Protein 4XC8 (pdb70)

InterPro domains:
  IPR006098 Methylmalonyl-CoA mutase, alpha chain, catalytic [TIGR00641] (725-1092)
  IPR006099 Methylmalonyl-CoA mutase, alpha/beta chain, catalytic [PF01642] (570-701)
  IPR006099 Methylmalonyl-CoA mutase, alpha/beta chain, catalytic [PF01642] (723-1087)
  IPR006158 Cobalamin (vitamin B12)-binding domain [PF02310] (28-132)
  IPR006158 Cobalamin (vitamin B12)-binding domain [PS51332] (26-156)
  IPR006159 Methylmalonyl-CoA mutase, C-terminal [TIGR00640] (26-139)
  IPR016176 Cobalamin (vitamin B12)-dependent enzyme, catalytic [SSF51703] (511-1089)
  IPR027417 P-loop containing nucleoside triphosphate hydrolase [G3DSA:3.40.50.300] (208-414)
  IPR027417 P-loop containing nucleoside triphosphate hydrolase [SSF52540] (167-417)
  IPR033669 Fused isobutyryl-CoA mutase [MF_02050] (26-1093)
  IPR036724 Cobalamin-binding domain superfamily [SSF52242] (23-158)
  IPR052040 GTPase and isobutyryl-CoA mutase domain-containing protein [PTHR43087] (148-1093)
  IPR053439 Isobutyryl-CoA Mutase/GTPase Domain-Containing Protein [NF045497] (25-1093)

CATH classification: 3.40.50.300

B-factor: mean 94.54, std 24.68, range [50.91, 267.89]

Sequence (2118 aa):
GPANKVRFVTAASLFDGHDASINIMRRILQSQGCEVIHLGHNRSVQEVVTAALQEDVQGIAISSYQGGHVEYFKYMIDLLREHGGEHIQVFGGGGGVIVPDEIRELQAYGVARIYSPEDGQRMGLAGMITDMAQRCDIDLTRYAPTTLDTVVAGDRRALAQLITALENGKADPELVSALHAQAKAAAVPVLGITGTGGAGKSSLTDELIRRFRLDQDDALSIAVISIDPSRRKSGGALLGDRIRMNAINHPNIFMRSLATREAGSEISQALPDVIAACKAARFDLVIVETSGIGQGDAAIVPHVDLSLYVMTPEFGAASQLEKIDMLDFADFVAINKFDRKGAQDAWRDVAKQVQRNREQWHSRAEDMPVYGTQASRFNDDGVTMLYQGLVGALGARGMSLKPGTLPNLEGRISTGQNVIVPPARSRYLAELADTVRAYHRRVVAQSKLARERQQLRAAHDMLQGAGHESAALETLASERDVSLGAVERKLLAMWPQMQQAYSGDEYVEIRTGLISTTLSGTKIRKVVLPRFEDEGEILKWLMRENVPGSFPYTAGVFAFKREGEDPTRMFAGEGDAFRTNRRFKLVSEGMEAKRLSTAFDSVTLYGEDPHERPDIYGKVGNSGVSIATLEDMKVLYDGFDLTNPSTSVSMTINGPAPTILAMFMNTAIDQQIDRFRADNGRDPTADEEAKIRAWVLQNVRGTVQADILKEDQGQNTCIFSTEFSLKVMGDIQEYFVHHQVRNFYSVSISGYHIAEAGANPISQLAFTLANGFTYVEAYLARGMHIDDFAPNLSFFFSNGMDPEYSVLGRVARRIWAVTMRDKYGANDRSQKLKYHIQTSGRSLHAQEIDFNDIRTTLQALIAIYDNCNSLHTNAYDEAITTPTAESVRRALAIQLIINREWGVAKCENPNQGSFLIEELTDLVEEAVLQEFERIAERGGVLGAMETGYQRGKIQEESLYYEQLKHDGTLPIIGVNTFRNPNGDPRSSEDEKQSQLHRLTEFHGAHQADAEAMLARLRQAVIDNRNVFAVLMDAVRVCSLGQITHALFEVGGQYRRNMGPANKVRFVTAASLFDGHDASINIMRRILQSQGCEVIHLGHNRSVQEVVTAALQEDVQGIAISSYQGGHVEYFKYMIDLLREHGGEHIQVFGGGGGVIVPDEIRELQAYGVARIYSPEDGQRMGLAGMITDMAQRCDIDLTRYAPTTLDTVVAGDRRALAQLITALENGKADPELVSALHAQAKAAAVPVLGITGTGGAGKSSLTDELIRRFRLDQDDALSIAVISIDPSRRKSGGALLGDRIRMNAINHPNIFMRSLATREAGSEISQALPDVIAACKAARFDLVIVETSGIGQGDAAIVPHVDLSLYVMTPEFGAASQLEKIDMLDFADFVAINKFDRKGAQDAWRDVAKQVQRNREQWHSRAEDMPVYGTQASRFNDDGVTMLYQGLVGALGARGMSLKPGTLPNLEGRISTGQNVIVPPARSRYLAELADTVRAYHRRVVAQSKLARERQQLRAAHDMLQGAGHESAALETLASERDVSLGAVERKLLAMWPQMQQAYSGDEYVVIRTGLISTTLSGTKIRKVVLPRFEDEGEILKWLMRENVPGSFPYTAGVFAFKREGEDPTRMFAGEGDAFRTNRRFKLVSEGMEAKRLSTAFDSVTLYGEDPHERPDIYGKVGNSGVSIATLEDMKVLYDGFDLTNPSTSVSMTINGPAPTILAMFMNTAIDQQIDRFRADNGRDPTADEEAKIRAWVLQNVRGTVQADILKEDQGQNTCIFSTEFSLKVMGDIQEYFVHHQVRNFYSVSISGYHIAEAGANPISQLAFTLANGFTYVEAYLARGMHIDDFAPNLSFFFSNGMDPEYSVLGRVARRIWAVTMRDKYGANDRSQKLKYHIQTSGRSLHAQEIDFNDIRTTLQALIAIYDNCNSLHTNAYDEAITTPTAESVRRALAIQLIINREWGVAKCENPNQGSFLIEELTDLVEEAVLQEFERIAERGGVLGAMETGYQRGKIQEESLYYEQLKHDGTLPIIGVNTFRNPNGDPLARSSEDEKQSQLHRLTEFHGAHQADAEAMLARLRQAVIDNRNVFAVLMDAVRVCSLGQITHALFEVGGQYRRNM

GO terms:
  GO:0000287 magnesium ion binding (F, IDA)
  GO:0005525 GTP binding (F, IDA)
  GO:0003924 GTPase activity (F, IDA)
  GO:0031419 cobalamin binding (F, IDA)
  GO:0034784 pivalyl-CoA mutase activity (F, IDA)
  GO:0006637 acyl-CoA metabolic process (P, IDA)
  GO:0047727 isobutyryl-CoA mutase activity (F, IDA)

Solvent-accessible surface area: 76424 Å² total; per-residue (Å²): 98,42,95,46,38,0,6,0,0,0,0,0,0,13,14,3,18,38,38,96,52,13,64,70,21,18,148,22,0,21,62,44,11,0,6,0,0,11,5,5,17,29,12,12,0,70,46,0,4,42,2,0,20,22,0,1,0,6,0,0,14,2,8,6,92,23,7,8,12,20,60,0,1,57,48,0,6,65,28,2,130,127,89,28,0,106,28,8,43,0,2,6,23,35,10,70,37,13,74,87,92,44,18,154,79,0,62,90,76,31,4,32,42,2,9,13,68,133,16,22,100,169,54,26,95,54,24,20,10,48,33,10,5,124,96,0,37,58,60,5,24,89,107,14,25,115,70,21,107,60,0,53,88,32,70,60,34,8,0,0,18,0,0,8,4,10,16,62,66,62,21,85,108,72,23,32,70,48,1,68,64,73,3,80,86,40,74,20,5,3,0,0,0,5,2,54,58,61,1,13,10,10,18,0,0,3,13,0,0,44,4,1,50,82,4,12,115,43,74,14,20,1,0,0,1,0,0,24,79,16,56,77,111,31,46,0,2,78,1,14,7,9,6,54,7,52,9,19,72,51,116,42,4,3,0,0,1,0,0,1,86,75,88,73,47,11,16,5,75,16,0,56,40,0,8,5,0,0,43,3,0,66,2,52,0,0,0,0,4,0,4,41,14,45,98,44,57,29,36,0,41,104,59,19,65,2,2,0,8,0,6,18,14,82,38,70,62,54,75,48,2,105,41,16,65,1,5,95,107,8,49,19,2,0,0,5,51,22,74,83,90,46,6,78,96,2,26,102,46,0,2,124,12,2,17,108,44,89,132,55,175,155,38,146,28,87,64,2,26,0,12,0,0,23,4,88,55,48,74,0,23,0,0,10,12,0,2,37,19,0,21,51,24,0,36,98,110,56,15,104,52,59,125,33,98,29,89,109,63,115,35,62,47,9,75,44,140,60,98,39,30,36,113,94,59,30,126,1,0,10,59,0,0,84,21,0,58,40,13,39,155,107,3,105,50,8,6,78,39,3,32,38,40,28,13,0,50,24,0,40,95,32,0,55,72,51,52,93,120,20,75,28,0,84,94,20,2,53,47,44,61,90,57,8,13,76,97,10,87,84,40,22,64,102,20,82,65,32,66,72,39,11,68,31,80,86,75,142,154,84,90,46,36,3,41,37,87,18,42,27,44,13,98,3,34,26,2,0,7,1,138,32,104,2,57,0,10,5,1,56,8,1,9,16,0,9,4,3,25,36,37,0,10,0,7,1,5,104,38,29,54,129,138,48,12,24,27,11,27,6,70,9,17,44,1,8,0,81,60,0,10,142,41,1,98,112,26,5,60,87,58,126,10,63,14,2,10,0,15,5,0,10,1,2,52,7,0,29,19,3,93,131,75,48,0,13,28,2,0,3,3,18,88,0,0,1,0,1,1,3,78,2,0,56,30,0,0,85,68,9,61,0,2,51,103,25,5,4,0,21,1,36,1,16,2,1,1,15,3,0,0,0,0,0,0,6,2,0,6,17,39,38,35,96,40,39,40,74,124,76,65,115,114,17,66,95,118,51,72,58,66,26,78,46,116,0,1,66,45,0,41,6,25,1,8,5,0,4,1,5,2,26,4,40,36,12,25,6,11,6,20,28,45,22,8,8,50,3,7,0,3,3,0,67,22,2,56,143,56,122,2,44,55,0,48,2,0,10,0,1,0,25,58,7,10,64,50,19,4,24,2,22,9,0,1,0,1,0,0,0,2,0,0,1,1,0,4,11,3,58,46,90,67,20,106,7,39,54,0,4,26,9,10,11,1,16,0,1,0,3,24,29,7,1,19,5,0,1,2,3,0,0,2,0,0,3,0,1,0,0,88,70,63,29,54,7,62,86,135,1,8,56,2,53,4,30,4,21,0,12,23,43,10,14,14,66,39,41,36,34,2,0,2,1,2,0,0,0,0,0,1,12,0,7,28,6,25,8,36,10,0,6,0,0,2,25,12,62,41,113,56,50,58,56,64,90,0,20,41,8,0,12,0,0,0,25,0,0,28,91,14,1,0,12,16,69,1,15,4,14,16,1,4,3,20,6,13,34,17,2,0,53,74,3,5,60,27,0,2,75,13,0,58,101,0,1,80,106,32,0,0,46,20,0,35,98,119,19,38,2,74,30,18,8,51,126,36,23,126,111,42,83,74,32,47,167,99,33,89,44,20,13,1,4,41,45,37,54,100,51,117,142,34,102,164,177,23,49,103,113,23,20,88,35,3,23,117,51,12,91,110,10,51,50,78,47,90,90,79,8,114,73,29,10,52,107,0,52,48,8,29,126,100,109,68,39,0,0,38,12,0,6,54,0,0,100,21,0,0,0,6,45,0,1,83,2,2,29,113,16,2,5,104,33,39,26,93,112,102,44,93,43,59,0,6,0,0,0,0,0,5,15,19,0,15,71,34,59,35,6,24,78,18,23,119,46,0,18,66,45,2,0,0,0,0,10,5,2,12,26,16,8,0,65,42,0,4,51,2,0,20,24,0,1,0,6,0,0,5,3,8,0,70,104,16,33,10,20,79,3,0,57,31,0,6,65,29,2,127,126,93,28,0,108,29,8,43,0,2,6,22,2,30,64,54,7,73,107,119,45,20,66,79,0,66,89,74,30,3,31,43,2,24,20,69,99,16,22,171,170,55,27,89,54,22,30,6,47,34,7,7,124,97,0,38,56,35,5,22,183,99,15,26,113,70,22,104,62,0,54,89,30,68,68,34,7,0,0,18,0,0,8,4,7,14,46,61,141,21,82,103,143,23,31,70,47,1,70,64,74,4,79,87,40,75,20,4,3,0,0,0,0,0,48,58,62,1,15,12,11,20,0,0,0,8,0,0,13,10,0,24,38,4,3,114,42,60,14,22,1,0,0,1,1,0,23,73,20,170,189,202,31,27,1,2,69,0,19,8,12,18,55,7,12,0,20,81,54,123,45,5,4,0,0,1,0,0,1,62,89,74,67,27,6,15,0,89,11,0,50,30,0,8,4,0,0,40,4,0,71,4,52,0,0,0,0,4,0,4,42,11,32,83,58,51,27,35,0,42,106,60,18,66,1,2,0,3,0,5,23,18,149,36,47,57,54,65,50,2,119,120,14,63,0,5,89,102,8,49,18,2,0,0,5,62,23,70,118,199,38,5,97,77,3,36,116,20,0,0,84,12,3,23,110,47,88,119,73,163,107,50,150,33,87,65,2,25,0,12,0,0,5,2,72,18,9,35,1,22,0,0,6,15,0,1,37,19,0,24,51,22,0,33,98,109,59,13,115,50,88,122,48,84,19,51,124,67,163,34,66,67,6,89,29,90,20,58,15,17,37,107,93,58,28,122,1,0,12,61,0,0,85,20,0,60,39,12,39,154,106,2,103,51,7,7,123,39,0,30,30,31,28,12,0,81,25,0,26,93,36,0,101,72,53,57,102,104,19,66,31,0,63,91,12,0,46,104,32,46,130,53,1,14,76,98,8,87,58,40,19,63,96,21,82,129,35,68,71,37,11,68,32,103,109,52,96,95,122,69,44,37,3,52,36,95,22,39,29,47,17,43,4,36,37,2,1,8,2,128,32,106,3,56,0,9,4,0,51,8,1,10,16,0,9,5,1,25,36,36,0,9,0,7,0,5,117,38,29,53,95,104,55,104,77,87,84,75,10,86,8,20,56,1,9,0,104,80,2,10,160,135,1,79,112,68,2,131,81,103,88,55,59,53,3,30,2,41,5,0,30,0,2,66,16,0,32,20,4,77,130,67,50,1,2,33,28,29,3,2,34,92,0,0,1,0,1,1,4,79,2,0,55,30,0,0,81,64,6,43,0,4,50,106,59,5,38,1,37,0,59,1,16,4,2,1,11,4,0,1,0,0,0,0,6,2,0,7,18,24,33,35,95,111,44,40,75,115,90,65,58,119,17,80,94,116,71,73,59,66,26,77,44,114,0,0,67,44,0,90,6,30,2,17,1,0,5,0,5,7,13,4,21,58,18,34,8,11,7,21,15,39,1,8,4,14,2,8,2,0,7,5,74,21,4,65,143,58,120,5,70,42,0,82,9,1,14,0,3,0,24,53,0,9,57,33,10,4,18,2,19,3,0,1,0,1,0,0,0,2,0,0,0,0,0,4,6,3,54,54,86,68,24,105,6,38,70,2,2,8,17,8,32,2,38,0,3,0,3,21,28,4,2,19,4,0,1,1,2,0,0,1,0,0,3,0,0,0,0,87,71,64,29,54,8,58,86,142,0,8,50,2,53,3,50,4,30,0,10,23,75,12,16,10,56,60,42,42,31,2,0,2,1,1,0,0,0,0,0,1,10,1,15,29,5,21,22,57,47,26,77,10,6,1,26,7,64,40,112,71,74,67,60,81,80,0,76,38,10,3,57,0,0,28,44,0,0,70,110,21,2,4,14,14,56,0,11,5,13,17,0,5,2,20,5,12,34,18,1,0,55,70,2,6,57,26,0,1,76,4,0,52,90,0,2,108,99,33,0,1,40,16,0,19,90,100,10,30,2,61,29,51,5,52,124,21,16,122,104,26,69,116,29,48,169,96,34,87,36,34,11,3,2,14,43,51,53,141,53,110,101,28,74,169,117,75,86,10,48,100,112,25,24,89,34,3,24,122,55,12,89,113,10,53,46,78,48,142,91,80,6,112,73,29,16,43,106,0,63,80,5,4,28,78,55,166,31,0,0,38,10,0,6,55,0,0,99,23,0,0,0,7,44,0,2,84,5,2,26,60,5,9,0,42,20,34,22,69,128

Foldseek 3Di:
DFDDAAEEEEEEFALAQPCLCVVVLLVLCQQQAHAYAYQHYRDALLRSLQQCLQQVGQEYEYEYDLFLVLLRLLVNCVVCVVQPNLNRAYEYDQDQPQDPVSQVVSCVSRHVGYHYVVCCVVLHPSRVSVVRRHNSSDQLLVVADLACVCLQVQRSSNLSSVVSCLLRVVHDPVRLVVLLVLLVVLQAFEEEEEEAAPLCRLLLVLVLLVQVCQWQVNPFQEEEEEEEEGDPNNNYHYQHSVNQRPNQPDSSYGYYYDYCSDPDDFDNPSVLSSQSSVSSSNGRYYYYYTYGDDQADDPCQVSGDAYEYGHELPPPDLCSNVSRNVLLRHQAYEHEPCVDPNSVVSQQSSLVSNCVSVVVPVDDSQPGRYAYYYSLAPPWVRSVQNSLVVCVVVVVSDGDGDGTPDPSDDGRYTPDDLDFFDLVCLLVLLVLLVLLVVLVVVLLVLLVLLQLLCVLVVVQVVCVVVPDGDCVSVVVNVVSVVVHDPVLVVQLVCVVVVCVQQPDQWRDVDIHGQWDADPVGDTFGQWDDDPDPRVSVSSSCCAQPNAQCHPLNLLHNRNGDDDQADLAEAEFFFFELQVRLVVLCVVCPPHLQRHYEFWAWSCVLLLHAADPNSSRLRGAGGRGYHAWFLVRVLSNQPPHQQLDLSYEYEYEHAALQLLSVLSNLVSNLVVVQVVCCPVVVHGDDPVRSVVSSLSSQQRGAYEYAHLLLVCLQRSVSHWFSSSLSLLQLLLVLVVCLVSNNQRAASHAQELQRLVLLQDDLLLSLLLSLLSVVSNLSRNVVVPDQLQSRLLSHEYEYEAFDDPLSLSSSSLSLNSQLSCCCRVRNYDSSNSGYAYEYEYHPNLQAFFPLVCVLVGQLVRLQSCQLSPHNHYYTDFSCVNPDDQDDVRRVSRVVSNVCCCPVNDCSSHSHSLPPDPSNVVSSVVSNSSSSVVSSVCSVQRGSVSCSVVSNSSVVSNVSRVVVVVCDCVCVDPRPCRSPVPDPPDPGHYDPVSSVVSVVVVVVLCVVLVPVLVVLLVVLLVCLVVVHNNSVSSSVNSNNYISNSNSVSCCVRRNTDRDDD/DFDDAAEEEEEEAALDQPCVVSVVLVVLLQLQQHAYAYQYYRDALLRSLQQCLQQVGQEYEYEYAPDLVLLRLLLNCVVCVVQPNLRRAYEYEHEVNQDPVSQVVSCVSRHVGYDYVVCCVVLHSSRVSVVRRHSSRDQLLVVADLALVCLLVQRSSNLSSVVSCLLRVVHDPVRLVVLLVLLVVLQAFEEEEEEAAPLQRLLLVLVLLLQVCQWQVNPFQEEEEEEEERDPSSNYHHQHSNNFRLNQPDPSYGYYYYYCSDDQAFHNPSVLSSQSSVSSSNGRYYYYYTYGHDQPDDPCQVSGDAYEYGAELPQPDLCSLVRRPVLLRHQAYEHEPCVDPNSVVSLVSSLVSNCVSVVVPVDDSQPGRYAYYYSLDFLWVRSVQNSLVVCVVVVVSDGDGDGTPADNDDGRYTPPPLPQFDLVCLLVLLVLLVLLVVLVVVLLVLLVLLQLLCVLVVVQVVCVVVPDGDCVSVVVNVVSVVVHDPVLVVQLVCVVVVCVQQPDQWRPVVIHGQWDADPVGDTDGQWDDDPDPRVSVSSSCCAQPNAQCHPLNLLHNRNGDDPDDDDDEQEFFFFELQVRQVSLCVVCDPPLQREYEFWAWSCVLLLHAADPRSSRLLGAGPRGYHAWFLVRVLSNQPPPQQLDLNHEYEYEHAQLLLLSVLSNLVSNLVVVQVVCCPVVVHGDDPVRSVVSSLSSQQRGAYEYAYQLLLCLQQNSSHFFASSLSLLLLLLVLVVCVVSNNQHYQYYEQELQSLVLSQDDLLLSLLSSLLSVVSSQSSNVVVPDALQRRLLSYEYEYEAFDDPLSLSSLSLSLNSQLSCCCRVRNYDSSNSGYAYEYEYHPNLQAQFPLVCVLVGQLVRLQSCQLSPHRHYFTDFSNVNPDDQDPVSRVSRVVSNVCCCPVNDCSSHSHSLPPDPSNVVSSVVSNSSSSVVSSVCSVQRGSVSCSLVSNSNVVSNVSNVVVVVCDVVCVDPRCCRSPVHDPVDRHDSRYDPVSSVVSVVVVVVLCVVLVPVLVVLLVVLLVCVSVSHNNSVSSSVNSNNYISNSNSVSCVSSPGGHRPND

Radius of gyration: 46.86 Å; Cα contacts (8 Å, |Δi|>4): 4218; chains: 2; bounding box: 151×80×116 Å

Organism: Cupriavidus metallidurans (strain ATCC 43123 / DSM 2839 / NBRC 102507 / CH34) (NCBI:txid266264)

Structure (mmCIF, N/CA/C/O backbone):
data_4XC8
#
_entry.id   4XC8
#
_cell.length_a   316.510
_cell.length_b   316.510
_cell.length_c   342.270
_cell.angle_alpha   90.00
_cell.angle_beta   90.00
_cell.angle_gamma   120.00
#
_symmetry.space_group_name_H-M   'H 3 2'
#
loop_
_entity.id
_entity.type
_entity.pdbx_description
1 polymer 'Isobutyryl-CoA mutase fused'
2 non-polymer 'Butyryl Coenzyme A'
3 non-polymer "GUANOSINE-5'-DIPHOSPHATE"
4 non-polymer 'MAGNESIUM ION'
#
loop_
_atom_site.group_PDB
_atom_site.id
_atom_site.type_symbol
_atom_site.label_atom_id
_atom_site.label_alt_id
_atom_site.label_comp_id
_atom_site.label_asym_id
_atom_site.label_entity_id
_atom_site.label_seq_id
_atom_site.pdbx_PDB_ins_code
_atom_site.Cartn_x
_atom_site.Cartn_y
_atom_site.Cartn_z
_atom_site.occupancy
_atom_site.B_iso_or_equiv
_atom_site.auth_seq_id
_atom_site.auth_comp_id
_atom_site.auth_asym_id
_atom_site.auth_atom_id
_atom_site.pdbx_PDB_model_num
ATOM 1 N N . GLY A 1 42 ? -207.342 -69.581 23.039 1.00 164.83 22 GLY A N 1
ATOM 2 C CA . GLY A 1 42 ? -208.591 -70.317 23.118 1.00 165.93 22 GLY A CA 1
ATOM 3 C C . GLY A 1 42 ? -208.749 -71.082 24.420 1.00 167.66 22 GLY A C 1
ATOM 4 O O . GLY A 1 42 ? -209.429 -70.617 25.336 1.00 170.77 22 GLY A O 1
ATOM 5 N N . PRO A 1 43 ? -208.122 -72.265 24.507 1.00 164.31 23 PRO A N 1
ATOM 6 C CA . PRO A 1 43 ? -208.210 -73.132 25.689 1.00 162.97 23 PRO A CA 1
ATOM 7 C C . PRO A 1 43 ? -207.418 -72.609 26.890 1.00 164.15 23 PRO A C 1
ATOM 8 O O . PRO A 1 43 ? -206.751 -71.579 26.796 1.00 166.09 23 PRO A O 1
ATOM 12 N N . ALA A 1 44 ? -207.500 -73.328 28.007 1.00 159.35 24 ALA A N 1
ATOM 13 C CA . ALA A 1 44 ? -206.821 -72.943 29.241 1.00 154.49 24 ALA A CA 1
ATOM 14 C C . ALA A 1 44 ? -205.354 -73.367 29.219 1.00 146.81 24 ALA A C 1
ATOM 15 O O . ALA A 1 44 ? -204.455 -72.526 29.262 1.00 147.31 24 ALA A O 1
ATOM 17 N N . ASN A 1 45 ? -205.119 -74.675 29.160 1.00 138.23 25 ASN A N 1
ATOM 18 C CA . ASN A 1 45 ? -203.768 -75.206 29.017 1.00 129.37 25 ASN A CA 1
ATOM 19 C C . ASN A 1 45 ? -203.311 -75.111 27.570 1.00 124.15 25 ASN A C 1
ATOM 20 O O . ASN A 1 45 ? -204.063 -74.672 26.702 1.00 125.15 25 ASN A O 1
ATOM 25 N N . LYS A 1 46 ? -202.077 -75.527 27.310 1.00 119.02 26 LYS A N 1
ATOM 26 C CA . LYS A 1 46 ? -201.598 -75.622 25.938 1.00 114.34 26 LYS A CA 1
ATOM 27 C C . LYS A 1 46 ? -201.972 -76.988 25.369 1.00 111.26 26 LYS A C 1
ATOM 28 O O . LYS A 1 46 ? -201.289 -77.982 25.617 1.00 111.48 26 LYS A O 1
ATOM 30 N N . VAL A 1 47 ? -203.067 -77.029 24.615 1.00 106.87 27 VAL A N 1
ATOM 31 C CA . VAL A 1 47 ? -203.593 -78.284 24.086 1.00 103.65 27 VAL A CA 1
ATOM 32 C C . VAL A 1 47 ? -202.882 -78.714 22.805 1.00 102.57 27 VAL A C 1
ATOM 33 O O . VAL A 1 47 ? -202.782 -77.946 21.848 1.00 102.59 27 VAL A O 1
ATOM 37 N N . ARG A 1 48 ? -202.395 -79.952 22.796 1.00 101.53 28 ARG A N 1
ATOM 38 C CA . ARG A 1 48 ? -201.702 -80.500 21.637 1.00 96.24 28 ARG A CA 1
ATOM 39 C C . ARG A 1 48 ? -202.430 -81.722 21.081 1.00 91.85 28 ARG A C 1
ATOM 40 O O . ARG A 1 48 ? -202.908 -82.567 21.836 1.00 91.57 28 ARG A O 1
ATOM 48 N N . PHE A 1 49 ? -202.516 -81.802 19.757 1.00 88.07 29 PHE A N 1
ATOM 49 C CA . PHE A 1 49 ? -203.194 -82.908 19.089 1.00 86.48 29 PHE A CA 1
ATOM 50 C C . PHE A 1 49 ? -202.260 -83.663 18.150 1.00 87.23 29 PHE A C 1
ATOM 51 O O . PHE A 1 49 ? -201.247 -83.127 17.702 1.00 88.96 29 PHE A O 1
ATOM 59 N N . VAL A 1 50 ? -202.608 -84.912 17.861 1.00 86.13 30 VAL A N 1
ATOM 60 C CA . VAL A 1 50 ? -201.961 -85.668 16.796 1.00 84.69 30 VAL A CA 1
ATOM 61 C C . VAL A 1 50 ? -203.027 -86.126 15.811 1.00 86.33 30 VAL A C 1
ATOM 62 O O . VAL A 1 50 ? -203.877 -86.951 16.149 1.00 89.07 30 VAL A O 1
ATOM 66 N N . THR A 1 51 ? -202.994 -85.574 14.602 1.00 84.89 31 THR A N 1
ATOM 67 C CA . THR A 1 51 ? -203.989 -85.905 13.588 1.00 82.69 31 THR A CA 1
ATOM 68 C C . THR A 1 51 ? -203.396 -86.778 12.494 1.00 79.18 31 THR A C 1
ATOM 69 O O . THR A 1 51 ? -202.260 -86.573 12.070 1.00 79.27 31 THR A O 1
ATOM 73 N N . ALA A 1 52 ? -204.178 -87.753 12.042 1.00 76.75 32 ALA A N 1
ATOM 74 C CA . ALA A 1 52 ? -203.751 -88.658 10.985 1.00 76.82 32 ALA A CA 1
ATOM 75 C C . ALA A 1 52 ? -204.948 -89.370 10.371 1.00 82.39 32 ALA A C 1
ATOM 76 O O . ALA A 1 52 ? -206.027 -89.411 10.959 1.00 88.13 32 ALA A O 1
ATOM 78 N N . ALA A 1 53 ? -204.757 -89.917 9.177 1.00 81.06 33 ALA A N 1
ATOM 79 C CA . ALA A 1 53 ? -205.756 -90.785 8.573 1.00 83.41 33 ALA A CA 1
ATOM 80 C C . ALA A 1 53 ? -205.332 -92.230 8.808 1.00 87.71 33 ALA A C 1
ATOM 81 O O . ALA A 1 53 ? -204.137 -92.522 8.869 1.00 90.51 33 ALA A O 1
ATOM 83 N N . SER A 1 54 ? -206.306 -93.128 8.946 1.00 88.68 34 SER A N 1
ATOM 84 C CA . SER A 1 54 ? -206.029 -94.527 9.270 1.00 88.73 34 SER A CA 1
ATOM 85 C C . SER A 1 54 ? -205.136 -95.203 8.231 1.00 91.13 34 SER A C 1
ATOM 86 O O . SER A 1 54 ? -204.832 -94.628 7.187 1.00 94.68 34 SER A O 1
ATOM 89 N N . LEU A 1 55 ? -204.709 -96.426 8.530 1.00 91.86 35 LEU A N 1
ATOM 90 C CA . LEU A 1 55 ? -203.805 -97.161 7.650 1.00 89.70 35 LEU A CA 1
ATOM 91 C C . LEU A 1 55 ? -204.436 -97.410 6.283 1.00 92.49 35 LEU A C 1
ATOM 92 O O . LEU A 1 55 ? -205.631 -97.678 6.186 1.00 98.34 35 LEU A O 1
ATOM 97 N N . PHE A 1 56 ? -203.630 -97.289 5.231 1.00 89.83 36 PHE A N 1
ATOM 98 C CA . PHE A 1 56 ? -204.074 -97.521 3.855 1.00 89.47 36 PHE A CA 1
ATOM 99 C C . PHE A 1 56 ? -205.214 -96.588 3.446 1.00 93.22 36 PHE A C 1
ATOM 100 O O . PHE A 1 56 ? -205.904 -96.832 2.455 1.00 93.84 36 PHE A O 1
ATOM 108 N N . ASP A 1 57 ? -205.394 -95.515 4.208 1.00 101.57 37 ASP A N 1
ATOM 109 C CA . ASP A 1 57 ? -206.482 -94.579 3.979 1.00 112.31 37 ASP A CA 1
ATOM 110 C C . ASP A 1 57 ? -205.936 -93.229 3.529 1.00 135.88 37 ASP A C 1
ATOM 111 O O . ASP A 1 57 ? -205.380 -92.477 4.327 1.00 130.34 37 ASP A O 1
ATOM 116 N N . GLY A 1 58 ? -206.091 -92.934 2.243 1.00 160.80 38 GLY A N 1
ATOM 117 C CA . GLY A 1 58 ? -205.593 -91.693 1.681 1.00 165.38 38 GLY A CA 1
ATOM 118 C C . GLY A 1 58 ? -206.610 -90.571 1.747 1.00 170.26 38 GLY A C 1
ATOM 119 O O . GLY A 1 58 ? -206.375 -89.481 1.225 1.00 171.45 38 GLY A O 1
ATOM 120 N N . HIS A 1 59 ? -207.744 -90.839 2.389 1.00 168.28 39 HIS A N 1
ATOM 121 C CA . HIS A 1 59 ? -208.806 -89.847 2.530 1.00 166.16 39 HIS A CA 1
ATOM 122 C C . HIS A 1 59 ? -208.363 -88.688 3.417 1.00 164.45 39 HIS A C 1
ATOM 123 O O . HIS A 1 59 ? -208.457 -88.757 4.644 1.00 163.98 39 HIS A O 1
ATOM 125 N N . ASP A 1 60 ? -207.881 -87.625 2.784 1.00 152.33 40 ASP A N 1
ATOM 126 C CA . ASP A 1 60 ? -207.387 -86.456 3.500 1.00 140.35 40 ASP A CA 1
ATOM 127 C C . ASP A 1 60 ? -208.132 -85.196 3.070 1.00 131.02 40 ASP A C 1
ATOM 128 O O . ASP A 1 60 ? -207.592 -84.092 3.135 1.00 130.12 40 ASP A O 1
ATOM 130 N N . ALA A 1 61 ? -209.375 -85.370 2.633 1.00 129.11 41 ALA A N 1
ATOM 131 C CA . ALA A 1 61 ? -210.178 -84.262 2.133 1.00 125.09 41 ALA A CA 1
ATOM 132 C C . ALA A 1 61 ? -210.416 -83.205 3.205 1.00 124.27 41 ALA A C 1
ATOM 133 O O . ALA A 1 61 ? -210.237 -82.010 2.963 1.00 123.70 41 ALA A O 1
ATOM 135 N N . SER A 1 62 ? -210.809 -83.653 4.394 1.00 123.06 42 SER A N 1
ATOM 136 C CA . SER A 1 62 ? -211.172 -82.741 5.474 1.00 125.94 42 SER A CA 1
ATOM 137 C C . SER A 1 62 ? -210.180 -82.756 6.638 1.00 134.58 42 SER A C 1
ATOM 138 O O . SER A 1 62 ? -210.357 -82.023 7.611 1.00 136.94 42 SER A O 1
ATOM 141 N N . ILE A 1 63 ? -209.140 -83.583 6.542 1.00 139.61 43 ILE A N 1
ATOM 142 C CA . ILE A 1 63 ? -208.105 -83.616 7.576 1.00 141.95 43 ILE A CA 1
ATOM 143 C C . ILE A 1 63 ? -207.207 -82.388 7.435 1.00 143.92 43 ILE A C 1
ATOM 144 O O . ILE A 1 63 ? -206.429 -82.063 8.332 1.00 143.49 43 ILE A O 1
ATOM 149 N N . ASN A 1 64 ? -207.327 -81.714 6.295 1.00 144.64 44 ASN A N 1
ATOM 150 C CA . ASN A 1 64 ? -206.644 -80.451 6.056 1.00 144.43 44 ASN A CA 1
ATOM 151 C C . ASN A 1 64 ? -207.451 -79.287 6.623 1.00 142.83 44 ASN A C 1
ATOM 152 O O . ASN A 1 64 ? -206.915 -78.209 6.887 1.00 144.39 44 ASN A O 1
ATOM 157 N N . ILE A 1 65 ? -208.745 -79.516 6.818 1.00 137.02 45 ILE A N 1
ATOM 158 C CA . ILE A 1 65 ? -209.636 -78.480 7.320 1.00 129.31 45 ILE A CA 1
ATOM 159 C C . ILE A 1 65 ? -209.781 -78.561 8.840 1.00 124.12 45 ILE A C 1
ATOM 160 O O . ILE A 1 65 ? -209.891 -77.539 9.514 1.00 120.76 45 ILE A O 1
ATOM 165 N N . MET A 1 66 ? -209.770 -79.780 9.375 1.00 124.55 46 MET A N 1
ATOM 166 C CA . MET A 1 66 ? -209.853 -79.988 10.819 1.00 127.39 46 MET A CA 1
ATOM 167 C C . MET A 1 66 ? -208.572 -79.532 11.509 1.00 132.51 46 MET A C 1
ATOM 168 O O . MET A 1 66 ? -208.568 -79.248 12.707 1.00 132.52 46 MET A O 1
ATOM 170 N N . ARG A 1 67 ? -207.485 -79.475 10.744 1.00 136.21 47 ARG A N 1
ATOM 171 C CA . ARG A 1 67 ? -206.216 -78.951 11.234 1.00 137.83 47 ARG A CA 1
ATOM 172 C C . ARG A 1 67 ? -206.254 -77.426 11.258 1.00 138.28 47 ARG A C 1
ATOM 173 O O . ARG A 1 67 ? -205.674 -76.791 12.141 1.00 138.42 47 ARG A O 1
ATOM 181 N N . ARG A 1 68 ? -206.951 -76.847 10.285 1.00 137.13 48 ARG A N 1
ATOM 182 C CA . ARG A 1 68 ? -207.115 -75.400 10.212 1.00 133.69 48 ARG A CA 1
ATOM 183 C C . ARG A 1 68 ? -207.880 -74.875 11.422 1.00 136.23 48 ARG A C 1
ATOM 184 O O . ARG A 1 68 ? -207.480 -73.888 12.040 1.00 137.10 48 ARG A O 1
ATOM 192 N N . ILE A 1 69 ? -208.979 -75.547 11.757 1.00 135.77 49 ILE A N 1
ATOM 193 C CA . ILE A 1 69 ? -209.838 -75.121 12.856 1.00 136.94 49 ILE A CA 1
ATOM 194 C C . ILE A 1 69 ? -209.113 -75.212 14.195 1.00 134.95 49 ILE A C 1
ATOM 195 O O . ILE A 1 69 ? -209.153 -74.276 14.994 1.00 138.71 49 ILE A O 1
ATOM 200 N N . LEU A 1 70 ? -208.452 -76.340 14.434 1.00 132.84 50 LEU A N 1
ATOM 201 C CA . LEU A 1 70 ? -207.685 -76.529 15.660 1.00 128.93 50 LEU A CA 1
ATOM 202 C C . LEU A 1 70 ? -206.578 -75.488 15.780 1.00 137.03 50 LEU A C 1
ATOM 203 O O . LEU A 1 70 ? -206.270 -75.020 16.876 1.00 134.69 50 LEU A O 1
ATOM 208 N N . GLN A 1 71 ? -205.988 -75.126 14.645 1.00 142.32 51 GLN A N 1
ATOM 209 C CA . GLN A 1 71 ? -204.920 -74.134 14.618 1.00 142.18 51 GLN A CA 1
ATOM 210 C C . GLN A 1 71 ? -205.464 -72.725 14.841 1.00 145.15 51 GLN A C 1
ATOM 211 O O . GLN A 1 71 ? -204.722 -71.821 15.225 1.00 146.60 51 GLN A O 1
ATOM 213 N N . SER A 1 72 ? -206.759 -72.544 14.601 1.00 142.20 52 SER A N 1
ATOM 214 C CA . SER A 1 72 ? -207.388 -71.237 14.761 1.00 138.40 52 SER A CA 1
ATOM 215 C C . SER A 1 72 ? -208.157 -71.142 16.077 1.00 133.32 52 SER A C 1
ATOM 216 O O . SER A 1 72 ? -208.686 -70.086 16.422 1.00 134.81 52 SER A O 1
ATOM 219 N N . GLN A 1 73 ? -208.221 -72.250 16.807 1.00 127.97 53 GLN A N 1
ATOM 220 C CA . GLN A 1 73 ? -208.811 -72.242 18.139 1.00 128.29 53 GLN A CA 1
ATOM 221 C C . GLN A 1 73 ? -207.715 -72.199 19.196 1.00 126.98 53 GLN A C 1
ATOM 222 O O . GLN A 1 73 ? -207.981 -71.947 20.371 1.00 128.73 53 GLN A O 1
ATOM 228 N N . GLY A 1 74 ? -206.481 -72.448 18.771 1.00 123.52 54 GLY A N 1
ATOM 229 C CA . GLY A 1 74 ? -205.338 -72.327 19.656 1.00 120.59 54 GLY A CA 1
ATOM 230 C C . GLY A 1 74 ? -204.674 -73.636 20.040 1.00 114.57 54 GLY A C 1
ATOM 231 O O . GLY A 1 74 ? -204.051 -73.731 21.096 1.00 115.42 54 GLY A O 1
ATOM 232 N N . CYS A 1 75 ? -204.797 -74.646 19.187 1.00 109.21 55 CYS A N 1
ATOM 233 C CA . CYS A 1 75 ? -204.183 -75.942 19.461 1.00 106.56 55 CYS A CA 1
ATOM 234 C C . CYS A 1 75 ? -202.934 -76.173 18.619 1.00 109.49 55 CYS A C 1
ATOM 235 O O . CYS A 1 75 ? -202.865 -75.762 17.461 1.00 115.17 55 CYS A O 1
ATOM 238 N N . GLU A 1 76 ? -201.945 -76.834 19.211 1.00 104.92 56 GLU A N 1
ATOM 239 C CA . GLU A 1 76 ? -200.746 -77.219 18.483 1.00 101.52 56 GLU A CA 1
ATOM 240 C C . GLU A 1 76 ? -200.940 -78.605 17.881 1.00 100.41 56 GLU A C 1
ATOM 241 O O . GLU A 1 76 ? -200.897 -79.610 18.590 1.00 102.53 56 GLU A O 1
ATOM 247 N N . VAL A 1 77 ? -201.161 -78.653 16.573 1.00 98.35 57 VAL A N 1
ATOM 248 C CA . VAL A 1 77 ? -201.463 -79.910 15.898 1.00 98.06 57 VAL A CA 1
ATOM 249 C C . VAL A 1 77 ? -200.239 -80.531 15.234 1.00 97.09 57 VAL A C 1
ATOM 250 O O . VAL A 1 77 ? -199.691 -79.979 14.280 1.00 96.48 57 VAL A O 1
ATOM 254 N N . ILE A 1 78 ? -199.812 -81.682 15.745 1.00 96.71 58 ILE A N 1
ATOM 255 C CA . ILE A 1 78 ? -198.770 -82.456 15.085 1.00 92.58 58 ILE A CA 1
ATOM 256 C C . ILE A 1 78 ? -199.422 -83.329 14.018 1.00 97.87 58 ILE A C 1
ATOM 257 O O . ILE A 1 78 ? -199.883 -84.436 14.302 1.00 101.15 58 ILE A O 1
ATOM 262 N N . HIS A 1 79 ? -199.474 -82.812 12.793 1.00 97.96 59 HIS A N 1
ATOM 263 C CA . HIS A 1 79 ? -200.128 -83.512 11.693 1.00 95.87 59 HIS A CA 1
ATOM 264 C C . HIS A 1 79 ? -199.228 -84.603 11.116 1.00 89.20 59 HIS A C 1
ATOM 265 O O . HIS A 1 79 ? -198.070 -84.354 10.776 1.00 86.50 59 HIS A O 1
ATOM 272 N N . LEU A 1 80 ? -199.772 -85.813 11.013 1.00 86.06 60 LEU A N 1
ATOM 273 C CA . LEU A 1 80 ? -199.021 -86.963 10.523 1.00 79.91 60 LEU A CA 1
ATOM 274 C C . LEU A 1 80 ? -199.409 -87.342 9.103 1.00 75.37 60 LEU A C 1
ATOM 275 O O . LEU A 1 80 ? -198.843 -88.267 8.528 1.00 77.15 60 LEU A O 1
ATOM 280 N N . GLY A 1 81 ? -200.383 -86.636 8.542 1.00 76.26 61 GLY A N 1
ATOM 281 C CA . GLY A 1 81 ? -200.836 -86.916 7.193 1.00 83.70 61 GLY A CA 1
ATOM 282 C C . GLY A 1 81 ? -201.738 -88.131 7.103 1.00 92.58 61 GLY A C 1
ATOM 283 O O . GLY A 1 81 ? -202.589 -88.354 7.965 1.00 97.54 61 GLY A O 1
ATOM 284 N N . HIS A 1 82 ? -201.548 -88.923 6.053 1.00 93.27 62 HIS A N 1
ATOM 285 C CA . HIS A 1 82 ? -202.406 -90.072 5.788 1.00 93.05 62 HIS A CA 1
ATOM 286 C C . HIS A 1 82 ? -201.633 -91.384 5.877 1.00 85.06 62 HIS A C 1
ATOM 287 O O . HIS A 1 82 ? -200.418 -91.380 6.079 1.00 82.07 62 HIS A O 1
ATOM 294 N N . ASN A 1 83 ? -202.350 -92.496 5.719 1.00 82.49 63 ASN A N 1
ATOM 295 C CA . ASN A 1 83 ? -201.750 -93.828 5.685 1.00 82.20 63 ASN A CA 1
ATOM 296 C C . ASN A 1 83 ? -200.868 -94.105 6.903 1.00 84.51 63 ASN A C 1
ATOM 297 O O . ASN A 1 83 ? -199.689 -94.440 6.771 1.00 87.25 63 ASN A O 1
ATOM 302 N N . ARG A 1 84 ? -201.440 -93.955 8.091 1.00 82.03 64 ARG A N 1
ATOM 303 C CA . ARG A 1 84 ? -200.681 -94.156 9.319 1.00 82.19 64 ARG A CA 1
ATOM 304 C C . ARG A 1 84 ? -201.165 -95.380 10.083 1.00 82.14 64 ARG A C 1
ATOM 305 O O . ARG A 1 84 ? -202.359 -95.543 10.326 1.00 81.78 64 ARG A O 1
ATOM 313 N N . SER A 1 85 ? -200.227 -96.241 10.460 1.00 83.97 65 SER A N 1
ATOM 314 C CA . SER A 1 85 ? -200.543 -97.382 11.305 1.00 85.63 65 SER A CA 1
ATOM 315 C C . SER A 1 85 ? -200.823 -96.906 12.722 1.00 85.05 65 SER A C 1
ATOM 316 O O . SER A 1 85 ? -200.512 -95.766 13.071 1.00 83.30 65 SER A O 1
ATOM 319 N N . VAL A 1 86 ? -201.419 -97.774 13.532 1.00 86.75 66 VAL A N 1
ATOM 320 C CA . VAL A 1 86 ? -201.659 -97.452 14.932 1.00 88.44 66 VAL A CA 1
ATOM 321 C C . VAL A 1 86 ? -200.324 -97.244 15.639 1.00 89.59 66 VAL A C 1
ATOM 322 O O . VAL A 1 86 ? -200.157 -96.287 16.395 1.00 90.13 66 VAL A O 1
ATOM 326 N N . GLN A 1 87 ? -199.371 -98.130 15.365 1.00 91.13 67 GLN A N 1
ATOM 327 C CA . GLN A 1 87 ? -198.040 -98.046 15.957 1.00 94.45 67 GLN A CA 1
ATOM 328 C C . GLN A 1 87 ? -197.389 -96.686 15.693 1.00 93.03 67 GLN A C 1
ATOM 329 O O . GLN A 1 87 ? -196.684 -96.156 16.548 1.00 96.11 67 GLN A O 1
ATOM 335 N N . GLU A 1 88 ? -197.638 -96.121 14.515 1.00 89.91 68 GLU A N 1
ATOM 336 C CA . GLU A 1 88 ? -197.088 -94.815 14.165 1.00 88.02 68 GLU A CA 1
ATOM 337 C C . GLU A 1 88 ? -197.765 -93.682 14.935 1.00 85.80 68 GLU A C 1
ATOM 338 O O . GLU A 1 88 ? -197.093 -92.851 15.547 1.00 82.75 68 GLU A O 1
ATOM 344 N N . VAL A 1 89 ? -199.094 -93.652 14.894 1.00 86.40 69 VAL A N 1
ATOM 345 C CA . VAL A 1 89 ? -199.863 -92.616 15.578 1.00 85.36 69 VAL A CA 1
ATOM 346 C C . VAL A 1 89 ? -199.595 -92.618 17.081 1.00 90.12 69 VAL A C 1
ATOM 347 O O . VAL A 1 89 ? -199.429 -91.559 17.687 1.00 94.23 69 VAL A O 1
ATOM 351 N N . VAL A 1 90 ? -199.540 -93.809 17.674 1.00 90.02 70 VAL A N 1
ATOM 352 C CA . VAL A 1 90 ? -199.314 -93.943 19.112 1.00 89.07 70 VAL A CA 1
ATOM 353 C C . VAL A 1 90 ? -197.905 -93.501 19.501 1.00 86.42 70 VAL A C 1
ATOM 354 O O . VAL A 1 90 ? -197.731 -92.735 20.449 1.00 86.58 70 VAL A O 1
ATOM 358 N N . THR A 1 91 ? -196.905 -93.980 18.766 1.00 85.47 71 THR A N 1
ATOM 359 C CA . THR A 1 91 ? -195.521 -93.585 19.013 1.00 84.03 71 THR A CA 1
ATOM 360 C C . THR A 1 91 ? -195.370 -92.070 18.925 1.00 86.77 71 THR A C 1
ATOM 361 O O . THR A 1 91 ? -194.643 -91.462 19.710 1.00 85.84 71 THR A O 1
ATOM 365 N N . ALA A 1 92 ? -196.072 -91.470 17.968 1.00 95.21 72 ALA A N 1
ATOM 366 C CA . ALA A 1 92 ? -196.083 -90.021 17.811 1.00 95.27 72 ALA A CA 1
ATOM 367 C C . ALA A 1 92 ? -196.726 -89.346 19.017 1.00 97.48 72 ALA A C 1
ATOM 368 O O . ALA A 1 92 ? -196.160 -88.423 19.597 1.00 98.65 72 ALA A O 1
ATOM 370 N N . ALA A 1 93 ? -197.909 -89.821 19.393 1.00 97.81 73 ALA A N 1
ATOM 371 C CA . ALA A 1 93 ? -198.658 -89.247 20.504 1.00 94.94 73 ALA A CA 1
ATOM 372 C C . ALA A 1 93 ? -197.888 -89.323 21.820 1.00 92.78 73 ALA A C 1
ATOM 373 O O . ALA A 1 93 ? -197.886 -88.372 22.601 1.00 94.35 73 ALA A O 1
ATOM 375 N N . LEU A 1 94 ? -197.233 -90.455 22.059 1.00 87.66 74 LEU A N 1
ATOM 376 C CA . LEU A 1 94 ? -196.510 -90.669 23.308 1.00 86.91 74 LEU A CA 1
ATOM 377 C C . LEU A 1 94 ? -195.264 -89.793 23.411 1.00 88.64 74 LEU A C 1
ATOM 378 O O . LEU A 1 94 ? -194.914 -89.327 24.494 1.00 92.26 74 LEU A O 1
ATOM 383 N N . GLN A 1 95 ? -194.597 -89.569 22.285 1.00 89.32 75 GLN A N 1
ATOM 384 C CA . GLN A 1 95 ? -193.392 -88.746 22.272 1.00 90.81 75 GLN A CA 1
ATOM 385 C C . GLN A 1 95 ? -193.737 -87.258 22.311 1.00 99.38 75 GLN A C 1
ATOM 386 O O . GLN A 1 95 ? -193.110 -86.486 23.037 1.00 101.59 75 GLN A O 1
ATOM 392 N N . GLU A 1 96 ? -194.739 -86.861 21.531 1.00 103.83 76 GLU A N 1
ATOM 393 C CA . GLU A 1 96 ? -195.187 -85.472 21.513 1.00 106.61 76 GLU A CA 1
ATOM 394 C C . GLU A 1 96 ? -195.878 -85.107 22.824 1.00 111.81 76 GLU A C 1
ATOM 395 O O . GLU A 1 96 ? -195.969 -83.931 23.180 1.00 112.17 76 GLU A O 1
ATOM 401 N N . ASP A 1 97 ? -196.354 -86.131 23.533 1.00 115.94 77 ASP A N 1
ATOM 402 C CA . ASP A 1 97 ? -197.121 -85.968 24.769 1.00 117.73 77 ASP A CA 1
ATOM 403 C C . ASP A 1 97 ? -198.331 -85.064 24.548 1.00 115.78 77 ASP A C 1
ATOM 404 O O . ASP A 1 97 ? -198.371 -83.929 25.026 1.00 117.03 77 ASP A O 1
ATOM 409 N N . VAL A 1 98 ? -199.315 -85.582 23.821 1.00 107.82 78 VAL A N 1
ATOM 410 C CA . VAL A 1 98 ? -200.509 -84.818 23.481 1.00 99.40 78 VAL A CA 1
ATOM 411 C C . VAL A 1 98 ? -201.685 -85.186 24.377 1.00 95.05 78 VAL A C 1
ATOM 412 O O . VAL A 1 98 ? -201.678 -86.231 25.025 1.00 84.98 78 VAL A O 1
ATOM 416 N N . GLN A 1 99 ? -202.693 -84.319 24.407 1.00 90.07 79 GLN A N 1
ATOM 417 C CA . GLN A 1 99 ? -203.897 -84.573 25.189 1.00 90.74 79 GLN A CA 1
ATOM 418 C C . GLN A 1 99 ? -204.943 -85.331 24.380 1.00 91.73 79 GLN A C 1
ATOM 419 O O . GLN A 1 99 ? -205.831 -85.968 24.947 1.00 94.68 79 GLN A O 1
ATOM 425 N N . GLY A 1 100 ? -204.840 -85.257 23.056 1.00 89.74 80 GLY A N 1
ATOM 426 C CA . GLY A 1 100 ? -205.839 -85.858 22.191 1.00 88.17 80 GLY A CA 1
ATOM 427 C C . GLY A 1 100 ? -205.330 -86.357 20.852 1.00 85.83 80 GLY A C 1
ATOM 428 O O . GLY A 1 100 ? -204.313 -85.889 20.343 1.00 86.39 80 GLY A O 1
ATOM 429 N N . ILE A 1 101 ? -206.054 -87.317 20.283 1.00 84.43 81 ILE A N 1
ATOM 430 C CA . ILE A 1 101 ? -205.725 -87.884 18.978 1.00 83.66 81 ILE A CA 1
ATOM 431 C C . ILE A 1 101 ? -206.949 -87.883 18.069 1.00 89.01 81 ILE A C 1
ATOM 432 O O . ILE A 1 101 ? -208.016 -88.358 18.460 1.00 95.77 81 ILE A O 1
ATOM 437 N N . ALA A 1 102 ? -206.798 -87.350 16.861 1.00 86.91 82 ALA A N 1
ATOM 438 C CA . ALA A 1 102 ? -207.900 -87.314 15.906 1.00 88.61 82 ALA A CA 1
ATOM 439 C C . ALA A 1 102 ? -207.588 -88.160 14.677 1.00 87.93 82 ALA A C 1
ATOM 440 O O . ALA A 1 102 ? -206.663 -87.859 13.926 1.00 76.62 82 ALA A O 1
ATOM 442 N N . ILE A 1 103 ? -208.365 -89.221 14.476 1.00 87.77 83 ILE A N 1
ATOM 443 C CA . ILE A 1 103 ? -208.159 -90.127 13.351 1.00 85.80 83 ILE A CA 1
ATOM 444 C C . ILE A 1 103 ? -209.383 -90.161 12.438 1.00 92.79 83 ILE A C 1
ATOM 445 O O . ILE A 1 103 ? -210.511 -90.299 12.911 1.00 92.76 83 ILE A O 1
ATOM 450 N N . SER A 1 104 ? -209.158 -90.027 11.133 1.00 98.05 84 SER A N 1
ATOM 451 C CA . SER A 1 104 ? -210.240 -90.131 10.158 1.00 102.52 84 SER A CA 1
ATOM 452 C C . SER A 1 104 ? -210.123 -91.429 9.365 1.00 103.69 84 SER A C 1
ATOM 453 O O . SER A 1 104 ? -209.134 -91.652 8.670 1.00 99.51 84 SER A O 1
ATOM 456 N N . SER A 1 105 ? -211.137 -92.283 9.478 1.00 108.18 85 SER A N 1
ATOM 457 C CA . SER A 1 105 ? -211.129 -93.589 8.824 1.00 117.42 85 SER A CA 1
ATOM 458 C C . SER A 1 105 ? -212.263 -93.702 7.808 1.00 123.96 85 SER A C 1
ATOM 459 O O . SER A 1 105 ? -213.436 -93.758 8.182 1.00 121.78 85 SER A O 1
ATOM 462 N N . TYR A 1 106 ? -211.908 -93.740 6.525 1.00 132.27 86 TYR A N 1
ATOM 463 C CA . TYR A 1 106 ? -212.901 -93.747 5.453 1.00 136.04 86 TYR A CA 1
ATOM 464 C C . TYR A 1 106 ? -212.849 -95.006 4.590 1.00 140.72 86 TYR A C 1
ATOM 465 O O . TYR A 1 106 ? -213.642 -95.158 3.662 1.00 139.01 86 TYR A O 1
ATOM 474 N N . GLN A 1 107 ? -211.924 -95.908 4.899 1.00 149.16 87 GLN A N 1
ATOM 475 C CA . GLN A 1 107 ? -211.762 -97.131 4.118 1.00 148.14 87 GLN A CA 1
ATOM 476 C C . GLN A 1 107 ? -212.307 -98.358 4.847 1.00 146.83 87 GLN A C 1
ATOM 477 O O . GLN A 1 107 ? -212.194 -99.482 4.356 1.00 147.41 87 GLN A O 1
ATOM 479 N N . GLY A 1 108 ? -212.900 -98.139 6.016 1.00 140.07 88 GLY A N 1
ATOM 480 C CA . GLY A 1 108 ? -213.412 -99.231 6.823 1.00 127.35 88 GLY A CA 1
ATOM 481 C C . GLY A 1 108 ? -212.329 -99.822 7.703 1.00 117.37 88 GLY A C 1
ATOM 482 O O . GLY A 1 108 ? -211.211 -99.310 7.746 1.00 117.19 88 GLY A O 1
ATOM 483 N N . GLY A 1 109 ? -212.658 -100.903 8.405 1.00 110.03 89 GLY A N 1
ATOM 484 C CA . GLY A 1 109 ? -211.724 -101.530 9.327 1.00 107.28 89 GLY A CA 1
ATOM 485 C C . GLY A 1 109 ? -211.426 -100.623 10.505 1.00 102.12 89 GLY A C 1
ATOM 486 O O . GLY A 1 109 ? -210.379 -100.728 11.146 1.00 96.36 89 GLY A O 1
ATOM 487 N N . HIS A 1 110 ? -212.366 -99.729 10.786 1.00 101.71 90 HIS A N 1
ATOM 488 C CA . HIS A 1 110 ? -212.198 -98.704 11.805 1.00 102.91 90 HIS A CA 1
ATOM 489 C C . HIS A 1 110 ? -212.280 -99.268 13.217 1.00 103.41 90 HIS A C 1
ATOM 490 O O . HIS A 1 110 ? -211.531 -98.851 14.099 1.00 105.13 90 HIS A O 1
ATOM 497 N N . VAL A 1 111 ? -213.192 -100.213 13.429 1.00 101.87 91 VAL A N 1
ATOM 498 C CA . VAL A 1 111 ? -213.388 -100.805 14.750 1.00 97.96 91 VAL A CA 1
ATOM 499 C C . VAL A 1 111 ? -212.107 -101.458 15.264 1.00 100.05 91 VAL A C 1
ATOM 500 O O . VAL A 1 111 ? -211.663 -101.176 16.378 1.00 104.22 91 VAL A O 1
ATOM 504 N N . GLU A 1 112 ? -211.515 -102.321 14.444 1.00 96.20 92 GLU A N 1
ATOM 505 C CA . GLU A 1 112 ? -210.278 -103.004 14.802 1.00 92.77 92 GLU A CA 1
ATOM 506 C C . GLU A 1 112 ? -209.139 -102.007 14.987 1.00 92.31 92 GLU A C 1
ATOM 507 O O . GLU A 1 112 ? -208.257 -102.204 15.822 1.00 96.99 92 GLU A O 1
ATOM 513 N N . TYR A 1 113 ? -209.168 -100.934 14.204 1.00 88.83 93 TYR A N 1
ATOM 514 C CA . TYR A 1 113 ? -208.126 -99.914 14.251 1.00 84.90 93 TYR A CA 1
ATOM 515 C C . TYR A 1 113 ? -208.139 -99.148 15.568 1.00 83.30 93 TYR A C 1
ATOM 516 O O . TYR A 1 113 ? -207.100 -98.976 16.202 1.00 82.29 93 TYR A O 1
ATOM 525 N N . PHE A 1 114 ? -209.317 -98.684 15.974 1.00 83.00 94 PHE A N 1
ATOM 526 C CA . PHE A 1 114 ? -209.441 -97.888 17.188 1.00 85.02 94 PHE A CA 1
ATOM 527 C C . PHE A 1 114 ? -209.256 -98.731 18.447 1.00 89.57 94 PHE A C 1
ATOM 528 O O . PHE A 1 114 ? -208.690 -98.260 19.435 1.00 92.66 94 PHE A O 1
ATOM 536 N N . LYS A 1 115 ? -209.733 -99.973 18.412 1.00 88.96 95 LYS A N 1
ATOM 537 C CA . LYS A 1 115 ? -209.527 -100.889 19.529 1.00 88.47 95 LYS A CA 1
ATOM 538 C C . LYS A 1 115 ? -208.039 -101.106 19.765 1.00 93.96 95 LYS A C 1
ATOM 539 O O . LYS A 1 115 ? -207.572 -101.076 20.902 1.00 102.17 95 LYS A O 1
ATOM 545 N N . TYR A 1 116 ? -207.303 -101.317 18.679 1.00 90.69 96 TYR A N 1
ATOM 546 C CA . TYR A 1 116 ? -205.856 -101.493 18.739 1.00 91.62 96 TYR A CA 1
ATOM 547 C C . TYR A 1 116 ? -205.183 -100.261 19.343 1.00 91.92 96 TYR A C 1
ATOM 548 O O . TYR A 1 116 ? -204.286 -100.380 20.178 1.00 94.33 96 TYR A O 1
ATOM 557 N N . MET A 1 117 ? -205.626 -99.081 18.921 1.00 89.02 97 MET A N 1
ATOM 558 C CA . MET A 1 117 ? -205.040 -97.831 19.391 1.00 84.75 97 MET A CA 1
ATOM 559 C C . MET A 1 117 ? -205.293 -97.619 20.878 1.00 84.89 97 MET A C 1
ATOM 560 O O . MET A 1 117 ? -204.427 -97.123 21.596 1.00 81.01 97 MET A O 1
ATOM 565 N N . ILE A 1 118 ? -206.480 -97.998 21.339 1.00 81.37 98 ILE A N 1
ATOM 566 C CA . ILE A 1 118 ? -206.811 -97.890 22.755 1.00 89.96 98 ILE A CA 1
ATOM 567 C C . ILE A 1 118 ? -205.970 -98.868 23.576 1.00 89.55 98 ILE A C 1
ATOM 568 O O . ILE A 1 118 ? -205.467 -98.519 24.645 1.00 91.73 98 ILE A O 1
ATOM 573 N N . ASP A 1 119 ? -205.808 -100.084 23.063 1.00 85.99 99 ASP A N 1
ATOM 574 C CA . ASP A 1 119 ? -204.983 -101.096 23.719 1.00 86.48 99 ASP A CA 1
ATOM 575 C C . ASP A 1 119 ? -203.527 -100.654 23.813 1.00 88.77 99 ASP A C 1
ATOM 576 O O . ASP A 1 119 ? -202.921 -100.688 24.886 1.00 92.83 99 ASP A O 1
ATOM 581 N N . LEU A 1 120 ? -202.974 -100.240 22.679 1.00 86.45 100 LEU A N 1
ATOM 582 C CA . LEU A 1 120 ? -201.567 -99.878 22.600 1.00 83.32 100 LEU A CA 1
ATOM 583 C C . LEU A 1 120 ? -201.265 -98.636 23.436 1.00 96.81 100 LEU A C 1
ATOM 584 O O . LEU A 1 120 ? -200.163 -98.488 23.963 1.00 97.40 100 LEU A O 1
ATOM 589 N N . LEU A 1 121 ? -202.249 -97.751 23.559 1.00 93.97 101 LEU A N 1
ATOM 590 C CA . LEU A 1 121 ? -202.091 -96.541 24.359 1.00 92.33 101 LEU A CA 1
ATOM 591 C C . LEU A 1 121 ? -202.032 -96.860 25.846 1.00 96.76 101 LEU A C 1
ATOM 592 O O . LEU A 1 121 ? -201.180 -96.341 26.567 1.00 98.84 101 LEU A O 1
ATOM 597 N N . ARG A 1 122 ? -202.943 -97.714 26.299 1.00 99.76 102 ARG A N 1
ATOM 598 C CA . ARG A 1 122 ? -203.011 -98.075 27.710 1.00 106.43 102 ARG A CA 1
ATOM 599 C C . ARG A 1 122 ? -201.784 -98.867 28.143 1.00 110.52 102 ARG A C 1
ATOM 600 O O . ARG A 1 122 ? -201.353 -98.780 29.293 1.00 115.81 102 ARG A O 1
ATOM 608 N N . GLU A 1 123 ? -201.218 -99.630 27.215 1.00 108.56 103 GLU A N 1
ATOM 609 C CA . GLU A 1 123 ? -200.069 -100.472 27.522 1.00 109.84 103 GLU A CA 1
ATOM 610 C C . GLU A 1 123 ? -198.799 -99.655 27.752 1.00 106.33 103 GLU A C 1
ATOM 611 O O . GLU A 1 123 ? -197.974 -100.006 28.595 1.00 108.51 103 GLU A O 1
ATOM 617 N N . HIS A 1 124 ? -198.648 -98.563 27.009 1.00 103.43 104 HIS A N 1
ATOM 618 C CA . HIS A 1 124 ? -197.422 -97.773 27.073 1.00 103.29 104 HIS A CA 1
ATOM 619 C C . HIS A 1 124 ? -197.637 -96.372 27.646 1.00 103.20 104 HIS A C 1
ATOM 620 O O . HIS A 1 124 ? -197.069 -95.396 27.152 1.00 101.99 104 HIS A O 1
ATOM 627 N N . GLY A 1 125 ? -198.457 -96.282 28.688 1.00 104.57 105 GLY A N 1
ATOM 628 C CA . GLY A 1 125 ? -198.623 -95.048 29.438 1.00 106.54 105 GLY A CA 1
ATOM 629 C C . GLY A 1 125 ? -199.242 -93.893 28.676 1.00 104.79 105 GLY A C 1
ATOM 630 O O . GLY A 1 125 ? -198.750 -92.766 28.737 1.00 105.14 105 GLY A O 1
ATOM 631 N N . GLY A 1 126 ? -200.329 -94.167 27.964 1.00 103.34 106 GLY A N 1
ATOM 632 C CA . GLY A 1 126 ? -201.031 -93.135 27.225 1.00 102.40 106 GLY A CA 1
ATOM 633 C C . GLY A 1 126 ? -202.531 -93.254 27.396 1.00 103.63 106 GLY A C 1
ATOM 634 O O . GLY A 1 126 ? -203.298 -92.876 26.512 1.00 105.73 106 GLY A O 1
ATOM 635 N N . GLU A 1 127 ? -202.946 -93.778 28.545 1.00 103.68 107 GLU A N 1
ATOM 636 C CA . GLU A 1 127 ? -204.356 -94.026 28.820 1.00 105.17 107 GLU A CA 1
ATOM 637 C C . GLU A 1 127 ? -205.132 -92.734 29.058 1.00 106.89 107 GLU A C 1
ATOM 638 O O . GLU A 1 127 ? -206.360 -92.712 28.958 1.00 109.38 107 GLU A O 1
ATOM 644 N N . HIS A 1 128 ? -204.411 -91.662 29.372 1.00 107.14 108 HIS A N 1
ATOM 645 C CA . HIS A 1 128 ? -205.032 -90.365 29.621 1.00 110.32 108 HIS A CA 1
ATOM 646 C C . HIS A 1 128 ? -205.176 -89.557 28.332 1.00 107.21 108 HIS A C 1
ATOM 647 O O . HIS A 1 128 ? -205.784 -88.486 28.325 1.00 105.34 108 HIS A O 1
ATOM 654 N N . ILE A 1 129 ? -204.613 -90.079 27.245 1.00 109.80 109 ILE A N 1
ATOM 655 C CA . ILE A 1 129 ? -204.761 -89.465 25.929 1.00 107.40 109 ILE A CA 1
ATOM 656 C C . ILE A 1 129 ? -206.112 -89.846 25.329 1.00 103.12 109 ILE A C 1
ATOM 657 O O . ILE A 1 129 ? -206.477 -91.021 25.302 1.00 100.89 109 ILE A O 1
ATOM 662 N N . GLN A 1 130 ? -206.852 -88.852 24.852 1.00 95.50 110 GLN A N 1
ATOM 663 C CA . GLN A 1 130 ? -208.198 -89.088 24.347 1.00 92.35 110 GLN A CA 1
ATOM 664 C C . GLN A 1 130 ? -208.215 -89.255 22.832 1.00 96.61 110 GLN A C 1
ATOM 665 O O . GLN A 1 130 ? -207.665 -88.433 22.100 1.00 98.42 110 GLN A O 1
ATOM 671 N N . VAL A 1 131 ? -208.854 -90.324 22.368 1.00 96.27 111 VAL A N 1
ATOM 672 C CA . VAL A 1 131 ? -208.918 -90.623 20.942 1.00 89.77 111 VAL A CA 1
ATOM 673 C C . VAL A 1 131 ? -210.274 -90.243 20.359 1.00 90.68 111 VAL A C 1
ATOM 674 O O . VAL A 1 131 ? -211.316 -90.588 20.914 1.00 89.44 111 VAL A O 1
ATOM 678 N N . PHE A 1 132 ? -210.251 -89.526 19.240 1.00 93.20 112 PHE A N 1
ATOM 679 C CA . PHE A 1 132 ? -211.475 -89.116 18.561 1.00 93.80 112 PHE A CA 1
ATOM 680 C C . PHE A 1 132 ? -211.533 -89.673 17.143 1.00 93.97 112 PHE A C 1
ATOM 681 O O . PHE A 1 132 ? -210.502 -89.977 16.544 1.00 78.80 112 PHE A O 1
ATOM 689 N N . GLY A 1 133 ? -212.748 -89.805 16.619 1.00 114.66 113 GLY A N 1
ATOM 690 C CA . GLY A 1 133 ? -212.965 -90.351 15.293 1.00 131.61 113 GLY A CA 1
ATOM 691 C C . GLY A 1 133 ? -213.657 -89.369 14.367 1.00 151.44 113 GLY A C 1
ATOM 692 O O . GLY A 1 133 ? -214.430 -88.522 14.815 1.00 150.09 113 GLY A O 1
ATOM 693 N N . GLY A 1 134 ? -213.382 -89.494 13.072 1.00 162.28 114 GLY A N 1
ATOM 694 C CA . GLY A 1 134 ? -213.901 -88.578 12.071 1.00 167.42 114 GLY A CA 1
ATOM 695 C C . GLY A 1 134 ? -215.409 -88.609 11.913 1.00 173.36 114 GLY A C 1
ATOM 696 O O . GLY A 1 134 ? -216.084 -89.496 12.433 1.00 174.53 114 GLY A O 1
ATOM 697 N N . GLY A 1 135 ? -215.937 -87.631 11.183 1.00 180.67 115 GLY A N 1
ATOM 698 C CA . GLY A 1 135 ? -217.370 -87.500 10.999 1.00 185.85 115 GLY A CA 1
ATOM 699 C C . GLY A 1 135 ? -217.883 -88.194 9.753 1.00 188.38 115 GLY A C 1
ATOM 700 O O . GLY A 1 135 ? -218.957 -87.863 9.249 1.00 189.01 115 GLY A O 1
ATOM 701 N N . GLY A 1 136 ? -217.114 -89.158 9.257 1.00 189.97 116 GLY A N 1
ATOM 702 C CA . GLY A 1 136 ? -217.496 -89.909 8.075 1.00 188.59 116 GLY A CA 1
ATOM 703 C C . GLY A 1 136 ? -218.765 -90.712 8.283 1.00 188.21 116 GLY A C 1
ATOM 704 O O . GLY A 1 136 ? -219.118 -91.053 9.412 1.00 188.59 116 GLY A O 1
ATOM 705 N N . GLY A 1 137 ? -219.455 -91.013 7.187 1.00 181.55 117 GLY A N 1
ATOM 706 C CA . GLY A 1 137 ? -220.696 -91.765 7.246 1.00 174.65 117 GLY A CA 1
ATOM 707 C C . GLY A 1 137 ? -220.479 -93.262 7.145 1.00 167.07 117 GLY A C 1
ATOM 708 O O . GLY A 1 137 ? -221.355 -93.999 6.689 1.00 167.61 117 GLY A O 1
ATOM 709 N N . VAL A 1 138 ? -219.305 -93.712 7.574 1.00 154.08 118 VAL A N 1
ATOM 710 C CA . VAL A 1 138 ? -218.961 -95.125 7.524 1.00 138.28 118 VAL A CA 1
ATOM 711 C C . VAL A 1 138 ? -219.312 -95.821 8.837 1.00 130.88 118 VAL A C 1
ATOM 712 O O . VAL A 1 138 ? -219.954 -96.873 8.839 1.00 131.86 118 VAL A O 1
ATOM 716 N N . ILE A 1 139 ? -218.893 -95.226 9.951 1.00 120.58 119 ILE A N 1
ATOM 717 C CA . ILE A 1 139 ? -219.096 -95.829 11.266 1.00 108.88 119 ILE A CA 1
ATOM 718 C C . ILE A 1 139 ? -220.555 -95.739 11.704 1.00 100.32 119 ILE A C 1
ATOM 719 O O . ILE A 1 139 ? -221.030 -94.688 12.138 1.00 94.70 119 ILE A O 1
ATOM 724 N N . VAL A 1 140 ? -221.256 -96.860 11.581 1.00 98.62 120 VAL A N 1
ATOM 725 C CA . VAL A 1 140 ? -222.660 -96.950 11.956 1.00 100.59 120 VAL A CA 1
ATOM 726 C C . VAL A 1 140 ? -222.840 -96.788 13.472 1.00 106.60 120 VAL A C 1
ATOM 727 O O . VAL A 1 140 ? -221.899 -97.019 14.235 1.00 108.18 120 VAL A O 1
ATOM 731 N N . PRO A 1 141 ? -224.045 -96.369 13.909 1.00 108.02 121 PRO A N 1
ATOM 732 C CA . PRO A 1 141 ? -224.379 -96.156 15.323 1.00 108.84 121 PRO A CA 1
ATOM 733 C C . PRO A 1 141 ? -223.907 -97.251 16.284 1.00 113.82 121 PRO A C 1
ATOM 734 O O . PRO A 1 141 ? -223.363 -96.926 17.340 1.00 116.20 121 PRO A O 1
ATOM 738 N N . ASP A 1 142 ? -224.117 -98.516 15.934 1.00 114.91 122 ASP A N 1
ATOM 739 C CA . ASP A 1 142 ? -223.700 -99.619 16.799 1.00 113.74 122 ASP A CA 1
ATOM 740 C C . ASP A 1 142 ? -222.188 -99.655 16.978 1.00 112.39 122 ASP A C 1
ATOM 741 O O . ASP A 1 142 ? -221.691 -99.948 18.065 1.00 113.45 122 ASP A O 1
ATOM 746 N N . GLU A 1 143 ? -221.462 -99.357 15.907 1.00 108.25 123 GLU A N 1
ATOM 747 C CA . GLU A 1 143 ? -220.008 -99.350 15.959 1.00 105.86 123 GLU A CA 1
ATOM 748 C C . GLU A 1 143 ? -219.497 -98.159 16.762 1.00 106.44 123 GLU A C 1
ATOM 749 O O . GLU A 1 143 ? -218.401 -98.202 17.321 1.00 110.76 123 GLU A O 1
ATOM 755 N N . ILE A 1 144 ? -220.297 -97.100 16.826 1.00 102.42 124 ILE A N 1
ATOM 756 C CA . ILE A 1 144 ? -219.935 -95.929 17.617 1.00 98.26 124 ILE A CA 1
ATOM 757 C C . ILE A 1 144 ? -220.028 -96.231 19.108 1.00 94.25 124 ILE A C 1
ATOM 758 O O . ILE A 1 144 ? -219.082 -95.996 19.859 1.00 90.12 124 ILE A O 1
ATOM 763 N N . ARG A 1 145 ? -221.172 -96.761 19.528 1.00 95.63 125 ARG A N 1
ATOM 764 C CA . ARG A 1 145 ? -221.391 -97.091 20.932 1.00 100.04 125 ARG A CA 1
ATOM 765 C C . ARG A 1 145 ? -220.448 -98.191 21.410 1.00 101.01 125 ARG A C 1
ATOM 766 O O . ARG A 1 145 ? -220.102 -98.247 22.591 1.00 101.60 125 ARG A O 1
ATOM 774 N N . GLU A 1 146 ? -220.031 -99.058 20.493 1.00 100.19 126 GLU A N 1
ATOM 775 C CA . GLU A 1 146 ? -219.101 -100.130 20.830 1.00 98.36 126 GLU A CA 1
ATOM 776 C C . GLU A 1 146 ? -217.714 -99.578 21.121 1.00 94.73 126 GLU A C 1
ATOM 777 O O . GLU A 1 146 ? -217.080 -99.951 22.108 1.00 94.72 126 GLU A O 1
ATOM 783 N N . LEU A 1 147 ? -217.246 -98.687 20.254 1.00 92.52 127 LEU A N 1
ATOM 784 C CA . LEU A 1 147 ? -215.911 -98.122 20.394 1.00 89.81 127 LEU A CA 1
ATOM 785 C C . LEU A 1 147 ? -215.841 -97.094 21.517 1.00 92.23 127 LEU A C 1
ATOM 786 O O . LEU A 1 147 ? -214.847 -97.031 22.241 1.00 94.58 127 LEU A O 1
ATOM 791 N N . GLN A 1 148 ? -216.893 -96.295 21.667 1.00 91.97 128 GLN A N 1
ATOM 792 C CA . GLN A 1 148 ? -216.934 -95.298 22.734 1.00 92.55 128 GLN A CA 1
ATOM 793 C C . GLN A 1 148 ? -216.902 -95.968 24.104 1.00 91.88 128 GLN A C 1
ATOM 794 O O . GLN A 1 148 ? -216.375 -95.409 25.065 1.00 89.78 128 GLN A O 1
ATOM 800 N N . ALA A 1 149 ? -217.460 -97.172 24.180 1.00 95.57 129 ALA A N 1
ATOM 801 C CA . ALA A 1 149 ? -217.455 -97.941 25.416 1.00 88.11 129 ALA A CA 1
ATOM 802 C C . ALA A 1 149 ? -216.125 -98.661 25.605 1.00 90.96 129 ALA A C 1
ATOM 803 O O . ALA A 1 149 ? -215.741 -98.990 26.727 1.00 94.81 129 ALA A O 1
ATOM 805 N N . TYR A 1 150 ? -215.421 -98.899 24.503 1.00 88.94 130 TYR A N 1
ATOM 806 C CA . TYR A 1 150 ? -214.157 -99.625 24.550 1.00 90.54 130 TYR A CA 1
ATOM 807 C C . TYR A 1 150 ? -213.048 -98.773 25.156 1.00 90.46 130 TYR A C 1
ATOM 808 O O . TYR A 1 150 ? -212.194 -99.280 25.884 1.00 90.98 130 TYR A O 1
ATOM 817 N N . GLY A 1 151 ? -213.060 -97.480 24.848 1.00 90.22 131 GLY A N 1
ATOM 818 C CA . GLY A 1 151 ? -212.047 -96.573 25.353 1.00 90.39 131 GLY A CA 1
ATOM 819 C C . GLY A 1 151 ? -211.904 -95.310 24.526 1.00 88.22 131 GLY A C 1
ATOM 820 O O . GLY A 1 151 ? -211.188 -94.385 24.908 1.00 88.75 131 GLY A O 1
ATOM 821 N N . VAL A 1 152 ? -212.583 -95.272 23.385 1.00 87.70 132 VAL A N 1
ATOM 822 C CA . VAL A 1 152 ? -212.553 -94.099 22.520 1.00 86.93 132 VAL A CA 1
ATOM 823 C C . VAL A 1 152 ? -213.346 -92.959 23.154 1.00 90.50 132 VAL A C 1
ATOM 824 O O . VAL A 1 152 ? -214.460 -93.166 23.635 1.00 95.57 132 VAL A O 1
ATOM 828 N N . ALA A 1 153 ? -212.759 -91.765 23.167 1.00 88.91 133 ALA A N 1
ATOM 829 C CA . ALA A 1 153 ? -213.404 -90.592 23.748 1.00 92.27 133 ALA A CA 1
ATOM 830 C C . ALA A 1 153 ? -214.731 -90.278 23.058 1.00 95.23 133 ALA A C 1
ATOM 831 O O . ALA A 1 153 ? -215.794 -90.345 23.677 1.00 99.21 133 ALA A O 1
ATOM 833 N N . ARG A 1 154 ? -214.661 -89.939 21.775 1.00 93.10 134 ARG A N 1
ATOM 834 C CA . ARG A 1 154 ? -215.854 -89.652 20.986 1.00 91.93 134 ARG A CA 1
ATOM 835 C C . ARG A 1 154 ? -215.683 -90.111 19.545 1.00 93.94 134 ARG A C 1
ATOM 836 O O . ARG A 1 154 ? -214.581 -90.078 18.998 1.00 94.12 134 ARG A O 1
ATOM 844 N N . ILE A 1 155 ? -216.778 -90.548 18.937 1.00 96.17 135 ILE A N 1
ATOM 845 C CA . ILE A 1 155 ? -216.804 -90.792 17.503 1.00 99.04 135 ILE A CA 1
ATOM 846 C C . ILE A 1 155 ? -218.008 -90.072 16.918 1.00 105.85 135 ILE A C 1
ATOM 847 O O . ILE A 1 155 ? -219.152 -90.481 17.118 1.00 105.98 135 ILE A O 1
ATOM 852 N N . TYR A 1 156 ? -217.738 -88.988 16.202 1.00 111.22 136 TYR A N 1
ATOM 853 C CA . TYR A 1 156 ? -218.791 -88.102 15.728 1.00 118.62 136 TYR A CA 1
ATOM 854 C C . TYR A 1 156 ? -219.509 -88.648 14.499 1.00 128.23 136 TYR A C 1
ATOM 855 O O . TYR A 1 156 ? -218.904 -88.845 13.442 1.00 128.38 136 TYR A O 1
ATOM 864 N N . SER A 1 157 ? -220.806 -88.895 14.653 1.00 139.63 137 SER A N 1
ATOM 865 C CA . SER A 1 157 ? -221.647 -89.342 13.552 1.00 147.64 137 SER A CA 1
ATOM 866 C C . SER A 1 157 ? -222.018 -88.155 12.672 1.00 164.51 137 SER A C 1
ATOM 867 O O . SER A 1 157 ? -221.925 -87.010 13.112 1.00 165.25 137 SER A O 1
ATOM 870 N N . PRO A 1 158 ? -222.430 -88.418 11.420 1.00 174.02 138 PRO A N 1
ATOM 871 C CA . PRO A 1 158 ? -222.926 -87.336 10.560 1.00 175.18 138 PRO A CA 1
ATOM 872 C C . PRO A 1 158 ? -224.130 -86.624 11.172 1.00 175.67 138 PRO A C 1
ATOM 873 O O . PRO A 1 158 ? -224.414 -85.480 10.818 1.00 177.38 138 PRO A O 1
ATOM 877 N N . GLU A 1 159 ? -224.826 -87.304 12.079 1.00 164.41 139 GLU A N 1
ATOM 878 C CA . GLU A 1 159 ? -225.909 -86.691 12.837 1.00 153.59 139 GLU A CA 1
ATOM 879 C C . GLU A 1 159 ? -225.364 -85.585 13.737 1.00 148.32 139 GLU A C 1
ATOM 880 O O . GLU A 1 159 ? -226.033 -84.581 13.979 1.00 148.07 139 GLU A O 1
ATOM 886 N N . ASP A 1 160 ? -224.143 -85.779 14.230 1.00 142.08 140 ASP A N 1
ATOM 887 C CA . ASP A 1 160 ? -223.472 -84.771 15.045 1.00 137.21 140 ASP A CA 1
ATOM 888 C C . ASP A 1 160 ? -222.948 -83.638 14.171 1.00 131.97 140 ASP A C 1
ATOM 889 O O . ASP A 1 160 ? -222.774 -82.512 14.634 1.00 129.66 140 ASP A O 1
ATOM 894 N N . GLY A 1 161 ? -222.694 -83.947 12.903 1.00 128.90 141 GLY A N 1
ATOM 895 C CA . GLY A 1 161 ? -222.186 -82.964 11.963 1.00 127.27 141 GLY A CA 1
ATOM 896 C C . GLY A 1 161 ? -223.180 -81.854 11.683 1.00 128.00 141 GLY A C 1
ATOM 897 O O . GLY A 1 161 ? -222.859 -80.674 11.819 1.00 126.58 141 GLY A O 1
ATOM 898 N N . GLN A 1 162 ? -224.392 -82.233 11.293 1.00 129.68 142 GLN A N 1
ATOM 899 C CA . GLN A 1 162 ? -225.437 -81.264 10.991 1.00 128.76 142 GLN A CA 1
ATOM 900 C C . GLN A 1 162 ? -225.889 -80.522 12.246 1.00 132.47 142 GLN A C 1
ATOM 901 O O . GLN A 1 162 ? -226.175 -79.326 12.203 1.00 135.48 142 GLN A O 1
ATOM 903 N N . ARG A 1 163 ? -225.945 -81.240 13.363 1.00 131.66 143 ARG A N 1
ATOM 904 C CA . ARG A 1 163 ? -226.430 -80.678 14.619 1.00 134.77 143 ARG A CA 1
ATOM 905 C C . ARG A 1 163 ? -225.425 -79.715 15.246 1.00 136.07 143 ARG A C 1
ATOM 906 O O . ARG A 1 163 ? -225.716 -78.533 15.425 1.00 137.84 143 ARG A O 1
ATOM 914 N N . MET A 1 164 ? -224.244 -80.229 15.578 1.00 134.16 144 MET A N 1
ATOM 915 C CA . MET A 1 164 ? -223.224 -79.440 16.266 1.00 132.25 144 MET A CA 1
ATOM 916 C C . MET A 1 164 ? -222.546 -78.439 15.341 1.00 127.98 144 MET A C 1
ATOM 917 O O . MET A 1 164 ? -222.156 -77.352 15.767 1.00 126.29 144 MET A O 1
ATOM 922 N N . GLY A 1 165 ? -222.403 -78.813 14.075 1.00 128.11 145 GLY A N 1
ATOM 923 C CA . GLY A 1 165 ? -221.646 -78.012 13.133 1.00 127.38 145 GLY A CA 1
ATOM 924 C C . GLY A 1 165 ? -220.206 -78.483 13.100 1.00 123.64 145 GLY A C 1
ATOM 925 O O . GLY A 1 165 ? -219.726 -79.085 14.061 1.00 121.85 145 GLY A O 1
ATOM 926 N N . LEU A 1 166 ? -219.517 -78.213 11.995 1.00 120.89 146 LEU A N 1
ATOM 927 C CA . LEU A 1 166 ? -218.135 -78.650 11.826 1.00 117.93 146 LEU A CA 1
ATOM 928 C C . LEU A 1 166 ? -217.224 -78.045 12.888 1.00 123.00 146 LEU A C 1
ATOM 929 O O . LEU A 1 166 ? -216.451 -78.753 13.532 1.00 114.42 146 LEU A O 1
ATOM 934 N N . ALA A 1 167 ? -217.325 -76.733 13.069 1.00 145.57 147 ALA A N 1
ATOM 935 C CA . ALA A 1 167 ? -216.562 -76.045 14.100 1.00 160.01 147 ALA A CA 1
ATOM 936 C C . ALA A 1 167 ? -217.043 -76.461 15.485 1.00 185.84 147 ALA A C 1
ATOM 937 O O . ALA A 1 167 ? -216.280 -76.441 16.450 1.00 185.22 147 ALA A O 1
ATOM 939 N N . GLY A 1 168 ? -218.316 -76.838 15.572 1.00 200.63 148 GLY A N 1
ATOM 940 C CA . GLY A 1 168 ? -218.905 -77.275 16.824 1.00 201.18 148 GLY A CA 1
ATOM 941 C C . GLY A 1 168 ? -218.255 -78.533 17.362 1.00 199.60 148 GLY A C 1
ATOM 942 O O . GLY A 1 168 ? -217.930 -78.614 18.547 1.00 200.05 148 GLY A O 1
ATOM 943 N N . MET A 1 169 ? -218.065 -79.518 16.489 1.00 181.46 149 MET A N 1
ATOM 944 C CA . MET A 1 169 ? -217.410 -80.763 16.869 1.00 162.33 149 MET A CA 1
ATOM 945 C C . MET A 1 169 ? -215.983 -80.506 17.332 1.00 150.80 149 MET A C 1
ATOM 946 O O . MET A 1 169 ? -215.548 -81.032 18.356 1.00 150.36 149 MET A O 1
ATOM 951 N N . ILE A 1 170 ? -215.262 -79.690 16.570 1.00 140.42 150 ILE A N 1
ATOM 952 C CA . ILE A 1 170 ? -213.879 -79.359 16.890 1.00 129.95 150 ILE A CA 1
ATOM 953 C C . ILE A 1 170 ? -213.783 -78.652 18.238 1.00 127.12 150 ILE A C 1
ATOM 954 O O . ILE A 1 170 ? -212.907 -78.956 19.049 1.00 123.47 150 ILE A O 1
ATOM 959 N N . THR A 1 171 ? -214.694 -77.711 18.468 1.00 128.07 151 THR A N 1
ATOM 960 C CA . THR A 1 171 ? -214.748 -76.984 19.728 1.00 131.60 151 THR A CA 1
ATOM 961 C C . THR A 1 171 ? -214.964 -77.944 20.891 1.00 136.46 151 THR A C 1
ATOM 962 O O . THR A 1 171 ? -214.281 -77.860 21.911 1.00 140.40 151 THR A O 1
ATOM 966 N N . ASP A 1 172 ? -215.910 -78.863 20.726 1.00 136.69 152 ASP A N 1
ATOM 967 C CA . ASP A 1 172 ? -216.204 -79.858 21.752 1.00 135.46 152 ASP A CA 1
ATOM 968 C C . ASP A 1 172 ? -215.000 -80.757 22.002 1.00 131.50 152 ASP A C 1
ATOM 969 O O . ASP A 1 172 ? -214.691 -81.091 23.145 1.00 133.47 152 ASP A O 1
ATOM 974 N N . MET A 1 173 ? -214.318 -81.137 20.928 1.00 120.65 153 MET A N 1
ATOM 975 C CA . MET A 1 173 ? -213.154 -82.009 21.028 1.00 110.10 153 MET A CA 1
ATOM 976 C C . MET A 1 173 ? -211.970 -81.294 21.676 1.00 106.13 153 MET A C 1
ATOM 977 O O . MET A 1 173 ? -211.231 -81.886 22.464 1.00 104.73 153 MET A O 1
ATOM 982 N N . ALA A 1 174 ? -211.798 -80.018 21.345 1.00 103.66 154 ALA A N 1
ATOM 983 C CA . ALA A 1 174 ? -210.690 -79.231 21.878 1.00 101.71 154 ALA A CA 1
ATOM 984 C C . ALA A 1 174 ? -210.875 -78.915 23.363 1.00 101.58 154 ALA A C 1
ATOM 985 O O . ALA A 1 174 ? -209.902 -78.761 24.101 1.00 99.78 154 ALA A O 1
ATOM 987 N N . GLN A 1 175 ? -212.128 -78.815 23.793 1.00 102.02 155 GLN A N 1
ATOM 988 C CA . GLN A 1 175 ? -212.433 -78.518 25.186 1.00 104.57 155 GLN A CA 1
ATOM 989 C C . GLN A 1 175 ? -212.241 -79.744 26.075 1.00 105.79 155 GLN A C 1
ATOM 990 O O . GLN A 1 175 ? -211.898 -79.618 27.250 1.00 109.99 155 GLN A O 1
ATOM 996 N N . ARG A 1 176 ? -212.463 -80.928 25.510 1.00 103.02 156 ARG A N 1
ATOM 997 C CA . ARG A 1 176 ? -212.283 -82.174 26.250 1.00 104.20 156 ARG A CA 1
ATOM 998 C C . ARG A 1 176 ? -210.813 -82.441 26.540 1.00 109.16 156 ARG A C 1
ATOM 999 O O . ARG A 1 176 ? -210.472 -83.056 27.550 1.00 113.66 156 ARG A O 1
ATOM 1007 N N . CYS A 1 177 ? -209.947 -81.979 25.644 1.00 108.50 157 CYS A N 1
ATOM 1008 C CA . CYS A 1 177 ? -208.513 -82.203 25.782 1.00 107.63 157 CYS A CA 1
ATOM 1009 C C . CYS A 1 177 ? -207.826 -81.020 26.448 1.00 109.39 157 CYS A C 1
ATOM 1010 O O . CYS A 1 177 ? -206.599 -80.923 26.450 1.00 110.38 157 CYS A O 1
ATOM 1013 N N . ASP A 1 178 ? -208.623 -80.122 27.013 1.00 111.06 158 ASP A N 1
ATOM 1014 C CA . ASP A 1 178 ? -208.086 -78.965 27.715 1.00 113.64 158 ASP A CA 1
ATOM 1015 C C . ASP A 1 178 ? -207.660 -79.352 29.129 1.00 114.34 158 ASP A C 1
ATOM 1016 O O . ASP A 1 178 ? -208.250 -78.903 30.111 1.00 116.88 158 ASP A O 1
ATOM 1021 N N . ILE A 1 179 ? -206.634 -80.191 29.225 1.00 112.33 159 ILE A N 1
ATOM 1022 C CA . ILE A 1 179 ? -206.140 -80.651 30.517 1.00 112.79 159 ILE A CA 1
ATOM 1023 C C . ILE A 1 179 ? -204.641 -80.404 30.652 1.00 118.20 159 ILE A C 1
ATOM 1024 O O . ILE A 1 179 ? -203.929 -80.280 29.655 1.00 121.05 159 ILE A O 1
ATOM 1029 N N . ASP A 1 180 ? -204.170 -80.330 31.892 1.00 119.97 160 ASP A N 1
ATOM 1030 C CA . ASP A 1 180 ? -202.752 -80.128 32.163 1.00 122.96 160 ASP A CA 1
ATOM 1031 C C . ASP A 1 180 ? -202.005 -81.458 32.173 1.00 120.66 160 ASP A C 1
ATOM 1032 O O . ASP A 1 180 ? -202.421 -82.406 32.836 1.00 120.46 160 ASP A O 1
ATOM 1037 N N . LEU A 1 181 ? -200.899 -81.524 31.439 1.00 120.75 161 LEU A N 1
ATOM 1038 C CA . LEU A 1 181 ? -200.122 -82.755 31.355 1.00 122.82 161 LEU A CA 1
ATOM 1039 C C . LEU A 1 181 ? -198.830 -82.683 32.160 1.00 129.84 161 LEU A C 1
ATOM 1040 O O . LEU A 1 181 ? -198.052 -83.637 32.181 1.00 130.72 161 LEU A O 1
ATOM 1045 N N . THR A 1 182 ? -198.600 -81.554 32.822 1.00 135.94 162 THR A N 1
ATOM 1046 C CA . THR A 1 182 ? -197.385 -81.375 33.608 1.00 138.64 162 THR A CA 1
ATOM 1047 C C . THR A 1 182 ? -197.498 -82.084 34.955 1.00 139.39 162 THR A C 1
ATOM 1048 O O . THR A 1 182 ? -196.512 -82.225 35.679 1.00 141.15 162 THR A O 1
ATOM 1052 N N . ARG A 1 183 ? -198.706 -82.534 35.283 1.00 136.10 163 ARG A N 1
ATOM 1053 C CA . ARG A 1 183 ? -198.939 -83.263 36.524 1.00 130.00 163 ARG A CA 1
ATOM 1054 C C . ARG A 1 183 ? -198.573 -84.734 36.365 1.00 124.84 163 ARG A C 1
ATOM 1055 O O . ARG A 1 183 ? -198.509 -85.475 37.343 1.00 125.63 163 ARG A O 1
ATOM 1057 N N . TYR A 1 184 ? -198.340 -85.152 35.124 1.00 118.70 164 TYR A N 1
ATOM 1058 C CA . TYR A 1 184 ? -197.885 -86.509 34.842 1.00 116.89 164 TYR A CA 1
ATOM 1059 C C . TYR A 1 184 ? -196.366 -86.537 34.709 1.00 117.71 164 TYR A C 1
ATOM 1060 O O . TYR A 1 184 ? -195.756 -87.603 34.628 1.00 117.18 164 TYR A O 1
ATOM 1069 N N . ALA A 1 185 ? -195.765 -85.352 34.687 1.00 118.82 165 ALA A N 1
ATOM 1070 C CA . ALA A 1 185 ? -194.323 -85.216 34.517 1.00 117.53 165 ALA A CA 1
ATOM 1071 C C . ALA A 1 185 ? -193.569 -85.682 35.758 1.00 118.42 165 ALA A C 1
ATOM 1072 O O . ALA A 1 185 ? -194.050 -85.516 36.879 1.00 118.72 165 ALA A O 1
ATOM 1074 N N . PRO A 1 186 ? -192.381 -86.273 35.556 1.00 118.28 166 PRO A N 1
ATOM 1075 C CA . PRO A 1 186 ? -191.532 -86.713 36.669 1.00 121.12 166 PRO A CA 1
ATOM 1076 C C . PRO A 1 186 ? -190.966 -85.544 37.473 1.00 123.77 166 PRO A C 1
ATOM 1077 O O . PRO A 1 186 ? -190.732 -84.467 36.921 1.00 122.08 166 PRO A O 1
ATOM 1081 N N . THR A 1 187 ? -190.753 -85.762 38.767 1.00 127.94 167 THR A N 1
ATOM 1082 C CA . THR A 1 187 ? -190.169 -84.745 39.634 1.00 129.96 167 THR A CA 1
ATOM 1083 C C . THR A 1 187 ? -188.715 -85.082 39.951 1.00 131.14 167 THR A C 1
ATOM 1084 O O . THR A 1 187 ? -188.025 -84.327 40.637 1.00 131.44 167 THR A O 1
ATOM 1088 N N . THR A 1 188 ? -188.264 -86.229 39.452 1.00 130.19 168 THR A N 1
ATOM 1089 C CA . THR A 1 188 ? -186.868 -86.638 39.570 1.00 131.09 168 THR A CA 1
ATOM 1090 C C . THR A 1 188 ? -186.344 -87.112 38.217 1.00 129.36 168 THR A C 1
ATOM 1091 O O . THR A 1 188 ? -187.105 -87.601 37.382 1.00 128.40 168 THR A O 1
ATOM 1095 N N . LEU A 1 189 ? -185.040 -86.972 38.007 1.00 134.27 169 LEU A N 1
ATOM 1096 C CA . LEU A 1 189 ? -184.428 -87.308 36.727 1.00 132.57 169 LEU A CA 1
ATOM 1097 C C . LEU A 1 189 ? -184.102 -88.792 36.607 1.00 142.27 169 LEU A C 1
ATOM 1098 O O . LEU A 1 189 ? -183.559 -89.232 35.596 1.00 140.21 169 LEU A O 1
ATOM 1103 N N . ASP A 1 190 ? -184.435 -89.555 37.642 1.00 151.17 170 ASP A N 1
ATOM 1104 C CA . ASP A 1 190 ? -184.097 -90.974 37.699 1.00 155.01 170 ASP A CA 1
ATOM 1105 C C . ASP A 1 190 ? -184.668 -91.758 36.522 1.00 152.30 170 ASP A C 1
ATOM 1106 O O . ASP A 1 190 ? -183.964 -92.548 35.892 1.00 151.95 170 ASP A O 1
ATOM 1111 N N . THR A 1 191 ? -185.943 -91.531 36.226 1.00 144.50 171 THR A N 1
ATOM 1112 C CA . THR A 1 191 ? -186.624 -92.253 35.158 1.00 135.53 171 THR A CA 1
ATOM 1113 C C . THR A 1 191 ? -186.094 -91.874 33.776 1.00 129.65 171 THR A C 1
ATOM 1114 O O . THR A 1 191 ? -185.861 -92.742 32.934 1.00 128.46 171 THR A O 1
ATOM 1118 N N . VAL A 1 192 ? -185.905 -90.578 33.548 1.00 124.61 172 VAL A N 1
ATOM 1119 C CA . VAL A 1 192 ? -185.446 -90.083 32.253 1.00 118.73 172 VAL A CA 1
ATOM 1120 C C . VAL A 1 192 ? -184.026 -90.553 31.942 1.00 121.21 172 VAL A C 1
ATOM 1121 O O . VAL A 1 192 ? -183.745 -91.010 30.832 1.00 123.88 172 VAL A O 1
ATOM 1125 N N . VAL A 1 193 ? -183.138 -90.446 32.927 1.00 121.06 173 VAL A N 1
ATOM 1126 C CA . VAL A 1 193 ? -181.752 -90.884 32.777 1.00 118.94 173 VAL A CA 1
ATOM 1127 C C . VAL A 1 193 ? -181.680 -92.388 32.517 1.00 119.78 173 VAL A C 1
ATOM 1128 O O . VAL A 1 193 ? -180.861 -92.852 31.719 1.00 119.76 173 VAL A O 1
ATOM 1132 N N . ALA A 1 194 ? -182.556 -93.138 33.179 1.00 121.16 174 ALA A N 1
ATOM 1133 C CA . ALA A 1 194 ? -182.601 -94.591 33.036 1.00 119.53 174 ALA A CA 1
ATOM 1134 C C . ALA A 1 194 ? -182.854 -95.014 31.591 1.00 116.80 174 ALA A C 1
ATOM 1135 O O . ALA A 1 194 ? -182.425 -96.088 31.170 1.00 116.68 174 ALA A O 1
ATOM 1137 N N . GLY A 1 195 ? -183.550 -94.167 30.838 1.00 114.63 175 GLY A N 1
ATOM 1138 C CA . GLY A 1 195 ? -183.800 -94.427 29.432 1.00 113.34 175 GLY A CA 1
ATOM 1139 C C . GLY A 1 195 ? -185.268 -94.386 29.060 1.00 114.88 175 GLY A C 1
ATOM 1140 O O . GLY A 1 195 ? -185.624 -94.570 27.895 1.00 114.88 175 GLY A O 1
ATOM 1141 N N . ASP A 1 196 ? -186.123 -94.147 30.050 1.00 117.40 176 ASP A N 1
ATOM 1142 C CA . ASP A 1 196 ? -187.563 -94.079 29.824 1.00 117.23 176 ASP A CA 1
ATOM 1143 C C . ASP A 1 196 ? -187.914 -92.866 28.967 1.00 114.54 176 ASP A C 1
ATOM 1144 O O . ASP A 1 196 ? -187.745 -91.723 29.394 1.00 115.66 176 ASP A O 1
ATOM 1149 N N . ARG A 1 197 ? -188.403 -93.124 27.758 1.00 109.76 177 ARG A N 1
ATOM 1150 C CA . ARG A 1 197 ? -188.685 -92.056 26.805 1.00 102.13 177 ARG A CA 1
ATOM 1151 C C . ARG A 1 197 ? -190.026 -91.380 27.079 1.00 97.85 177 ARG A C 1
ATOM 1152 O O . ARG A 1 197 ? -190.192 -90.189 26.816 1.00 95.12 177 ARG A O 1
ATOM 1160 N N . ARG A 1 198 ? -190.980 -92.141 27.605 1.00 97.38 178 ARG A N 1
ATOM 1161 C CA . ARG A 1 198 ? -192.286 -91.588 27.942 1.00 97.66 178 ARG A CA 1
ATOM 1162 C C . ARG A 1 198 ? -192.152 -90.600 29.099 1.00 102.63 178 ARG A C 1
ATOM 1163 O O . ARG A 1 198 ? -192.920 -89.644 29.207 1.00 103.14 178 ARG A O 1
ATOM 1171 N N . ALA A 1 199 ? -191.161 -90.832 29.955 1.00 105.52 179 ALA A N 1
ATOM 1172 C CA . ALA A 1 199 ? -190.860 -89.910 31.043 1.00 108.48 179 ALA A CA 1
ATOM 1173 C C . ALA A 1 199 ? -190.157 -88.672 30.502 1.00 106.78 179 ALA A C 1
ATOM 1174 O O . ALA A 1 199 ? -190.400 -87.556 30.962 1.00 106.62 179 ALA A O 1
ATOM 1176 N N . LEU A 1 200 ? -189.280 -88.882 29.525 1.00 105.46 180 LEU A N 1
ATOM 1177 C CA . LEU A 1 200 ? -188.602 -87.785 28.845 1.00 102.28 180 LEU A CA 1
ATOM 1178 C C . LEU A 1 200 ? -189.611 -86.882 28.148 1.00 101.96 180 LEU A C 1
ATOM 1179 O O . LEU A 1 200 ? -189.517 -85.658 28.224 1.00 102.76 180 LEU A O 1
ATOM 1184 N N . ALA A 1 201 ? -190.578 -87.499 27.476 1.00 101.19 181 ALA A N 1
ATOM 1185 C CA . ALA A 1 201 ? -191.596 -86.767 26.732 1.00 100.58 181 ALA A CA 1
ATOM 1186 C C . ALA A 1 201 ? -192.453 -85.904 27.651 1.00 101.84 181 ALA A C 1
ATOM 1187 O O . ALA A 1 201 ? -192.878 -84.812 27.275 1.00 101.64 181 ALA A O 1
ATOM 1189 N N . GLN A 1 202 ? -192.702 -86.402 28.857 1.00 103.67 182 GLN A N 1
ATOM 1190 C CA . GLN A 1 202 ? -193.515 -85.680 29.827 1.00 109.51 182 GLN A CA 1
ATOM 1191 C C . GLN A 1 202 ? -192.686 -84.655 30.597 1.00 114.25 182 GLN A C 1
ATOM 1192 O O . GLN A 1 202 ? -193.198 -83.607 30.994 1.00 117.08 182 GLN A O 1
ATOM 1198 N N . LEU A 1 203 ? -191.407 -84.958 30.801 1.00 114.76 183 LEU A N 1
ATOM 1199 C CA . LEU A 1 203 ? -190.497 -84.016 31.442 1.00 116.89 183 LEU A CA 1
ATOM 1200 C C . LEU A 1 203 ? -190.348 -82.762 30.586 1.00 119.20 183 LEU A C 1
ATOM 1201 O O . LEU A 1 203 ? -190.249 -81.650 31.105 1.00 123.77 183 LEU A O 1
ATOM 1206 N N . ILE A 1 204 ? -190.338 -82.956 29.270 1.00 115.98 184 ILE A N 1
ATOM 1207 C CA . ILE A 1 204 ? -190.239 -81.853 28.321 1.00 113.79 184 ILE A CA 1
ATOM 1208 C C . ILE A 1 204 ? -191.458 -80.938 28.416 1.00 112.59 184 ILE A C 1
ATOM 1209 O O . ILE A 1 204 ? -191.326 -79.713 28.397 1.00 112.60 184 ILE A O 1
ATOM 1214 N N . THR A 1 205 ? -192.639 -81.540 28.529 1.00 112.18 185 THR A N 1
ATOM 1215 C CA . THR A 1 205 ? -193.884 -80.789 28.651 1.00 112.61 185 THR A CA 1
ATOM 1216 C C . THR A 1 205 ? -193.838 -79.837 29.844 1.00 118.37 185 THR A C 1
ATOM 1217 O O . THR A 1 205 ? -194.256 -78.683 29.745 1.00 121.57 185 THR A O 1
ATOM 1221 N N . ALA A 1 206 ? -193.313 -80.323 30.965 1.00 119.29 186 ALA A N 1
ATOM 1222 C CA . ALA A 1 206 ? -193.176 -79.507 32.166 1.00 120.74 186 ALA A CA 1
ATOM 1223 C C . ALA A 1 206 ? -192.197 -78.356 31.946 1.00 121.87 186 ALA A C 1
ATOM 1224 O O . ALA A 1 206 ? -192.425 -77.240 32.409 1.00 125.79 186 ALA A O 1
ATOM 1226 N N . LEU A 1 207 ? -191.109 -78.635 31.234 1.00 119.64 187 LEU A N 1
ATOM 1227 C CA . LEU A 1 207 ? -190.092 -77.625 30.955 1.00 118.06 187 LEU A CA 1
ATOM 1228 C C . LEU A 1 207 ? -190.581 -76.602 29.930 1.00 118.51 187 LEU A C 1
ATOM 1229 O O . LEU A 1 207 ? -190.265 -75.416 30.022 1.00 120.08 187 LEU A O 1
ATOM 1234 N N . GLU A 1 208 ? -191.351 -77.071 28.953 1.00 117.67 188 GLU A N 1
ATOM 1235 C CA . GLU A 1 208 ? -191.895 -76.203 27.915 1.00 117.17 188 GLU A CA 1
ATOM 1236 C C . GLU A 1 208 ? -192.943 -75.260 28.500 1.00 120.89 188 GLU A C 1
ATOM 1237 O O . GLU A 1 208 ? -193.130 -74.143 28.015 1.00 120.28 188 GLU A O 1
ATOM 1243 N N . ASN A 1 209 ? -193.620 -75.719 29.549 1.00 124.70 189 ASN A N 1
ATOM 1244 C CA . ASN A 1 209 ? -194.663 -74.936 30.205 1.00 128.44 189 ASN A CA 1
ATOM 1245 C C . ASN A 1 209 ? -194.124 -74.132 31.384 1.00 128.69 189 ASN A C 1
ATOM 1246 O O . ASN A 1 209 ? -194.828 -73.296 31.950 1.00 128.07 189 ASN A O 1
ATOM 1251 N N . GLY A 1 210 ? -192.872 -74.391 31.748 1.00 129.07 190 GLY A N 1
ATOM 1252 C CA . GLY A 1 210 ? -192.242 -73.709 32.864 1.00 128.97 190 GLY A CA 1
ATOM 1253 C C . GLY A 1 210 ? -192.839 -74.117 34.196 1.00 129.25 190 GLY A C 1
ATOM 1254 O O . GLY A 1 210 ? -192.857 -73.334 35.146 1.00 130.30 190 GLY A O 1
ATOM 1255 N N . LYS A 1 211 ? -193.331 -75.351 34.263 1.00 134.43 191 LYS A N 1
ATOM 1256 C CA . LYS A 1 211 ? -193.945 -75.870 35.479 1.00 135.04 191 LYS A CA 1
ATOM 1257 C C . LYS A 1 211 ? -193.029 -76.873 36.175 1.00 128.68 191 LYS A C 1
ATOM 1258 O O . LYS A 1 211 ? -193.485 -77.696 36.967 1.00 125.69 191 LYS A O 1
ATOM 1260 N N . ALA A 1 212 ? -191.737 -76.799 35.871 1.00 124.66 192 ALA A N 1
ATOM 1261 C CA . ALA A 1 212 ? -190.753 -77.674 36.497 1.00 127.15 192 ALA A CA 1
ATOM 1262 C C . ALA A 1 212 ? -190.025 -76.950 37.626 1.00 136.20 192 ALA A C 1
ATOM 1263 O O . ALA A 1 212 ? -189.755 -75.752 37.533 1.00 137.25 192 ALA A O 1
ATOM 1265 N N . ASP A 1 213 ? -189.713 -77.682 38.691 1.00 141.34 193 ASP A N 1
ATOM 1266 C CA . ASP A 1 213 ? -189.024 -77.110 39.842 1.00 145.87 193 ASP A CA 1
ATOM 1267 C C . ASP A 1 213 ? -187.628 -76.627 39.454 1.00 145.06 193 ASP A C 1
ATOM 1268 O O . ASP A 1 213 ? -186.897 -77.333 38.761 1.00 142.96 193 ASP A O 1
ATOM 1273 N N . PRO A 1 214 ? -187.262 -75.411 39.893 1.00 144.86 194 PRO A N 1
ATOM 1274 C CA . PRO A 1 214 ? -185.965 -74.795 39.588 1.00 141.70 194 PRO A CA 1
ATOM 1275 C C . PRO A 1 214 ? -184.771 -75.661 39.987 1.00 140.78 194 PRO A C 1
ATOM 1276 O O . PRO A 1 214 ? -183.784 -75.713 39.253 1.00 137.90 194 PRO A O 1
ATOM 1280 N N . GLU A 1 215 ? -184.863 -76.328 41.134 1.00 141.62 195 GLU A N 1
ATOM 1281 C CA . GLU A 1 215 ? -183.781 -77.188 41.605 1.00 143.00 195 GLU A CA 1
ATOM 1282 C C . GLU A 1 215 ? -183.649 -78.432 40.730 1.00 141.32 195 GLU A C 1
ATOM 1283 O O . GLU A 1 215 ? -182.573 -79.021 40.629 1.00 141.27 195 GLU A O 1
ATOM 1285 N N . LEU A 1 216 ? -184.751 -78.823 40.098 1.00 139.23 196 LEU A N 1
ATOM 1286 C CA . LEU A 1 216 ? -184.751 -79.958 39.182 1.00 134.90 196 LEU A CA 1
ATOM 1287 C C . LEU A 1 216 ? -184.103 -79.576 37.855 1.00 130.26 196 LEU A C 1
ATOM 1288 O O . LEU A 1 216 ? -183.397 -80.378 37.242 1.00 126.76 196 LEU A O 1
ATOM 1293 N N . VAL A 1 217 ? -184.349 -78.343 37.421 1.00 130.28 197 VAL A N 1
ATOM 1294 C CA . VAL A 1 217 ? -183.808 -77.840 36.163 1.00 126.94 197 VAL A CA 1
ATOM 1295 C C . VAL A 1 217 ? -182.290 -77.701 36.232 1.00 130.91 197 VAL A C 1
ATOM 1296 O O . VAL A 1 217 ? -181.581 -78.083 35.301 1.00 130.55 197 VAL A O 1
ATOM 1300 N N . SER A 1 218 ? -181.797 -77.158 37.342 1.00 134.40 198 SER A N 1
ATOM 1301 C CA . SER A 1 218 ? -180.362 -76.981 37.534 1.00 134.34 198 SER A CA 1
ATOM 1302 C C . SER A 1 218 ? -179.652 -78.329 37.624 1.00 134.42 198 SER A C 1
ATOM 1303 O O . SER A 1 218 ? -178.515 -78.474 37.174 1.00 134.01 198 SER A O 1
ATOM 1306 N N . ALA A 1 219 ? -180.331 -79.313 38.206 1.00 135.72 199 ALA A N 1
ATOM 1307 C CA . ALA A 1 219 ? -179.796 -80.667 38.282 1.00 133.06 199 ALA A CA 1
ATOM 1308 C C . ALA A 1 219 ? -179.806 -81.317 36.903 1.00 132.39 199 ALA A C 1
ATOM 1309 O O . ALA A 1 219 ? -178.976 -82.176 36.601 1.00 133.19 199 ALA A O 1
ATOM 1311 N N . LEU A 1 220 ? -180.754 -80.896 36.071 1.00 128.71 200 LEU A N 1
ATOM 1312 C CA . LEU A 1 220 ? -180.882 -81.416 34.715 1.00 123.98 200 LEU A CA 1
ATOM 1313 C C . LEU A 1 220 ? -179.758 -80.910 33.821 1.00 125.17 200 LEU A C 1
ATOM 1314 O O . LEU A 1 220 ? -179.180 -81.671 33.046 1.00 125.08 200 LEU A O 1
ATOM 1319 N N . HIS A 1 221 ? -179.456 -79.620 33.932 1.00 127.06 201 HIS A N 1
ATOM 1320 C CA . HIS A 1 221 ? -178.382 -79.014 33.153 1.00 126.58 201 HIS A CA 1
ATOM 1321 C C . HIS A 1 221 ? -177.018 -79.528 33.604 1.00 129.73 201 HIS A C 1
ATOM 1322 O O . HIS A 1 221 ? -176.111 -79.701 32.789 1.00 129.54 201 HIS A O 1
ATOM 1329 N N . ALA A 1 222 ? -176.882 -79.769 34.904 1.00 133.38 202 ALA A N 1
ATOM 1330 C CA . ALA A 1 222 ? -175.649 -80.321 35.455 1.00 136.57 202 ALA A CA 1
ATOM 1331 C C . ALA A 1 222 ? -175.423 -81.734 34.932 1.00 135.83 202 ALA A C 1
ATOM 1332 O O . ALA A 1 222 ? -174.292 -82.132 34.649 1.00 135.75 202 ALA A O 1
ATOM 1334 N N . GLN A 1 223 ? -176.513 -82.483 34.804 1.00 134.29 203 GLN A N 1
ATOM 1335 C CA . GLN A 1 223 ? -176.466 -83.841 34.277 1.00 132.48 203 GLN A CA 1
ATOM 1336 C C . GLN A 1 223 ? -176.130 -83.834 32.787 1.00 127.41 203 GLN A C 1
ATOM 1337 O O . GLN A 1 223 ? -175.466 -84.742 32.285 1.00 126.22 203 GLN A O 1
ATOM 1343 N N . ALA A 1 224 ? -176.586 -82.797 32.090 1.00 123.30 204 ALA A N 1
ATOM 1344 C CA . ALA A 1 224 ? -176.378 -82.676 30.651 1.00 116.55 204 ALA A CA 1
ATOM 1345 C C . ALA A 1 224 ? -174.951 -82.256 30.316 1.00 115.56 204 ALA A C 1
ATOM 1346 O O . ALA A 1 224 ? -174.380 -82.708 29.323 1.00 114.53 204 ALA A O 1
ATOM 1348 N N . LYS A 1 225 ? -174.381 -81.385 31.142 1.00 116.68 205 LYS A N 1
ATOM 1349 C CA . LYS A 1 225 ? -173.010 -80.927 30.941 1.00 115.73 205 LYS A CA 1
ATOM 1350 C C . LYS A 1 225 ? -172.023 -82.073 31.138 1.00 119.52 205 LYS A C 1
ATOM 1351 O O . LYS A 1 225 ? -170.988 -82.135 30.474 1.00 119.08 205 LYS A O 1
ATOM 1353 N N . ALA A 1 226 ? -172.356 -82.981 32.051 1.00 123.03 206 ALA A N 1
ATOM 1354 C CA . ALA A 1 226 ? -171.507 -84.131 32.340 1.00 127.34 206 ALA A CA 1
ATOM 1355 C C . ALA A 1 226 ? -171.699 -85.235 31.305 1.00 128.76 206 ALA A C 1
ATOM 1356 O O . ALA A 1 226 ? -170.828 -86.087 31.126 1.00 129.22 206 ALA A O 1
ATOM 1358 N N . ALA A 1 227 ? -172.844 -85.215 30.630 1.00 129.14 207 ALA A N 1
ATOM 1359 C CA . ALA A 1 227 ? -173.149 -86.205 29.603 1.00 128.03 207 ALA A CA 1
ATOM 1360 C C . ALA A 1 227 ? -172.243 -86.020 28.391 1.00 128.13 207 ALA A C 1
ATOM 1361 O O . ALA A 1 227 ? -171.818 -86.996 27.768 1.00 128.45 207 ALA A O 1
ATOM 1363 N N . ALA A 1 228 ? -171.960 -84.756 28.076 1.00 127.90 208 ALA A N 1
ATOM 1364 C CA . ALA A 1 228 ? -171.072 -84.376 26.977 1.00 125.84 208 ALA A CA 1
ATOM 1365 C C . ALA A 1 228 ? -171.494 -84.992 25.647 1.00 121.59 208 ALA A C 1
ATOM 1366 O O . ALA A 1 228 ? -170.793 -85.847 25.101 1.00 120.12 208 ALA A O 1
ATOM 1368 N N . VAL A 1 229 ? -172.637 -84.555 25.127 1.00 118.69 209 VAL A N 1
ATOM 1369 C CA . VAL A 1 229 ? -173.137 -85.081 23.863 1.00 113.32 209 VAL A CA 1
ATOM 1370 C C . VAL A 1 229 ? -173.313 -83.958 22.835 1.00 109.52 209 VAL A C 1
ATOM 1371 O O . VAL A 1 229 ? -173.712 -82.843 23.181 1.00 110.14 209 VAL A O 1
ATOM 1375 N N . PRO A 1 230 ? -172.984 -84.247 21.565 1.00 104.00 210 PRO A N 1
ATOM 1376 C CA . PRO A 1 230 ? -173.026 -83.250 20.489 1.00 97.90 210 PRO A CA 1
ATOM 1377 C C . PRO A 1 230 ? -174.447 -82.842 20.113 1.00 93.47 210 PRO A C 1
ATOM 1378 O O . PRO A 1 230 ? -175.335 -83.690 20.029 1.00 92.89 210 PRO A O 1
ATOM 1382 N N . VAL A 1 231 ? -174.652 -81.550 19.885 1.00 91.50 211 VAL A N 1
ATOM 1383 C CA . VAL A 1 231 ? -175.950 -81.051 19.452 1.00 90.21 211 VAL A CA 1
ATOM 1384 C C . VAL A 1 231 ? -175.847 -80.401 18.079 1.00 91.12 211 VAL A C 1
ATOM 1385 O O . VAL A 1 231 ? -175.185 -79.378 17.917 1.00 94.21 211 VAL A O 1
ATOM 1389 N N . LEU A 1 232 ? -176.504 -81.002 17.093 1.00 89.26 212 LEU A N 1
ATOM 1390 C CA . LEU A 1 232 ? -176.473 -80.488 15.728 1.00 87.98 212 LEU A CA 1
ATOM 1391 C C . LEU A 1 232 ? -177.672 -79.593 15.434 1.00 86.76 212 LEU A C 1
ATOM 1392 O O . LEU A 1 232 ? -178.822 -80.001 15.596 1.00 87.23 212 LEU A O 1
ATOM 1397 N N . GLY A 1 233 ? -177.394 -78.371 14.998 1.00 83.70 213 GLY A N 1
ATOM 1398 C CA . GLY A 1 233 ? -178.445 -77.448 14.623 1.00 83.05 213 GLY A CA 1
ATOM 1399 C C . GLY A 1 233 ? -178.630 -77.404 13.122 1.00 84.29 213 GLY A C 1
ATOM 1400 O O . GLY A 1 233 ? -177.659 -77.342 12.369 1.00 89.89 213 GLY A O 1
ATOM 1401 N N . ILE A 1 234 ? -179.882 -77.452 12.683 1.00 79.91 214 ILE A N 1
ATOM 1402 C CA . ILE A 1 234 ? -180.193 -77.349 11.264 1.00 78.17 214 ILE A CA 1
ATOM 1403 C C . ILE A 1 234 ? -181.179 -76.213 11.031 1.00 79.23 214 ILE A C 1
ATOM 1404 O O . ILE A 1 234 ? -182.329 -76.280 11.463 1.00 80.52 214 ILE A O 1
ATOM 1409 N N . THR A 1 235 ? -180.720 -75.167 10.354 1.00 80.97 215 THR A N 1
ATOM 1410 C CA . THR A 1 235 ? -181.555 -74.002 10.093 1.00 84.96 215 THR A CA 1
ATOM 1411 C C . THR A 1 235 ? -181.577 -73.702 8.594 1.00 92.49 215 THR A C 1
ATOM 1412 O O . THR A 1 235 ? -180.839 -74.316 7.824 1.00 90.16 215 THR A O 1
ATOM 1416 N N . GLY A 1 236 ? -182.433 -72.772 8.184 1.00 104.53 216 GLY A N 1
ATOM 1417 C CA . GLY A 1 236 ? -182.562 -72.412 6.781 1.00 112.56 216 GLY A CA 1
ATOM 1418 C C . GLY A 1 236 ? -183.915 -71.787 6.497 1.00 123.79 216 GLY A C 1
ATOM 1419 O O . GLY A 1 236 ? -184.734 -71.655 7.401 1.00 122.23 216 GLY A O 1
ATOM 1420 N N . THR A 1 237 ? -184.169 -71.396 5.253 1.00 131.16 217 THR A N 1
ATOM 1421 C CA . THR A 1 237 ? -185.450 -70.773 4.917 1.00 132.74 217 THR A CA 1
ATOM 1422 C C . THR A 1 237 ? -186.607 -71.765 5.049 1.00 129.48 217 THR A C 1
ATOM 1423 O O . THR A 1 237 ? -186.391 -72.966 5.202 1.00 128.89 217 THR A O 1
ATOM 1427 N N . GLY A 1 238 ? -187.833 -71.257 4.998 1.00 125.16 218 GLY A N 1
ATOM 1428 C CA . GLY A 1 238 ? -189.007 -72.104 5.100 1.00 114.81 218 GLY A CA 1
ATOM 1429 C C . GLY A 1 238 ? -189.249 -72.914 3.841 1.00 105.57 218 GLY A C 1
ATOM 1430 O O . GLY A 1 238 ? -189.361 -72.358 2.749 1.00 107.83 218 GLY A O 1
ATOM 1431 N N . GLY A 1 239 ? -189.325 -74.233 3.990 1.00 93.26 219 GLY A N 1
ATOM 1432 C CA . GLY A 1 239 ? -189.599 -75.116 2.869 1.00 88.83 219 GLY A CA 1
ATOM 1433 C C . GLY A 1 239 ? -188.370 -75.509 2.068 1.00 87.50 219 GLY A C 1
ATOM 1434 O O . GLY A 1 239 ? -188.485 -76.052 0.968 1.00 85.76 219 GLY A O 1
ATOM 1435 N N . ALA A 1 240 ? -187.192 -75.243 2.626 1.00 86.72 220 ALA A N 1
ATOM 1436 C CA . ALA A 1 240 ? -185.932 -75.502 1.935 1.00 84.52 220 ALA A CA 1
ATOM 1437 C C . ALA A 1 240 ? -185.609 -76.991 1.859 1.00 81.35 220 ALA A C 1
ATOM 1438 O O . ALA A 1 240 ? -184.782 -77.418 1.055 1.00 81.67 220 ALA A O 1
ATOM 1440 N N . GLY A 1 241 ? -186.264 -77.777 2.704 1.00 80.71 221 GLY A N 1
ATOM 1441 C CA . GLY A 1 241 ? -186.047 -79.210 2.740 1.00 79.48 221 GLY A CA 1
ATOM 1442 C C . GLY A 1 241 ? -185.335 -79.650 4.003 1.00 80.06 221 GLY A C 1
ATOM 1443 O O . GLY A 1 241 ? -184.758 -80.735 4.041 1.00 80.67 221 GLY A O 1
ATOM 1444 N N . LYS A 1 242 ? -185.378 -78.809 5.034 1.00 81.99 222 LYS A N 1
ATOM 1445 C CA . LYS A 1 242 ? -184.704 -79.097 6.301 1.00 82.02 222 LYS A CA 1
ATOM 1446 C C . LYS A 1 242 ? -185.189 -80.401 6.925 1.00 81.39 222 LYS A C 1
ATOM 1447 O O . LYS A 1 242 ? -184.388 -81.264 7.283 1.00 78.41 222 LYS A O 1
ATOM 1453 N N . SER A 1 243 ? -186.505 -80.534 7.054 1.00 83.61 223 SER A N 1
ATOM 1454 C CA . SER A 1 243 ? -187.104 -81.732 7.626 1.00 81.76 223 SER A CA 1
ATOM 1455 C C . SER A 1 243 ? -186.759 -82.966 6.794 1.00 82.09 223 SER A C 1
ATOM 1456 O O . SER A 1 243 ? -186.370 -84.000 7.337 1.00 83.74 223 SER A O 1
ATOM 1459 N N . SER A 1 244 ? -186.894 -82.844 5.476 1.00 78.99 224 SER A N 1
ATOM 1460 C CA . SER A 1 244 ? -186.585 -83.941 4.565 1.00 76.00 224 SER A CA 1
ATOM 1461 C C . SER A 1 244 ? -185.118 -84.345 4.666 1.00 78.39 224 SER A C 1
ATOM 1462 O O . SER A 1 244 ? -184.794 -85.529 4.775 1.00 79.82 224 SER A O 1
ATOM 1465 N N . LEU A 1 245 ? -184.236 -83.352 4.631 1.00 77.69 225 LEU A N 1
ATOM 1466 C CA . LEU A 1 245 ? -182.805 -83.602 4.721 1.00 78.67 225 LEU A CA 1
ATOM 1467 C C . LEU A 1 245 ? -182.440 -84.183 6.083 1.00 82.46 225 LEU A C 1
ATOM 1468 O O . LEU A 1 245 ? -181.566 -85.046 6.182 1.00 84.08 225 LEU A O 1
ATOM 1473 N N . THR A 1 246 ? -183.117 -83.710 7.127 1.00 82.94 226 THR A N 1
ATOM 1474 C CA . THR A 1 246 ? -182.886 -84.211 8.480 1.00 83.40 226 THR A CA 1
ATOM 1475 C C . THR A 1 246 ? -183.229 -85.693 8.551 1.00 84.49 226 THR A C 1
ATOM 1476 O O . THR A 1 246 ? -182.478 -86.488 9.116 1.00 86.08 226 THR A O 1
ATOM 1480 N N . ASP A 1 247 ? -184.367 -86.052 7.967 1.00 83.32 227 ASP A N 1
ATOM 1481 C CA . ASP A 1 247 ? -184.795 -87.442 7.897 1.00 83.06 227 ASP A CA 1
ATOM 1482 C C . ASP A 1 247 ? -183.749 -88.288 7.179 1.00 81.55 227 ASP A C 1
ATOM 1483 O O . ASP A 1 247 ? -183.329 -89.332 7.682 1.00 79.96 227 ASP A O 1
ATOM 1488 N N . GLU A 1 248 ? -183.325 -87.819 6.009 1.00 79.33 228 GLU A N 1
ATOM 1489 C CA . GLU A 1 248 ? -182.339 -88.531 5.205 1.00 77.52 228 GLU A CA 1
ATOM 1490 C C . GLU A 1 248 ? -181.015 -88.682 5.943 1.00 81.44 228 GLU A C 1
ATOM 1491 O O . GLU A 1 248 ? -180.374 -89.729 5.864 1.00 86.51 228 GLU A O 1
ATOM 1497 N N . LEU A 1 249 ? -180.612 -87.642 6.665 1.00 79.80 229 LEU A N 1
ATOM 1498 C CA . LEU A 1 249 ? -179.387 -87.703 7.453 1.00 81.33 229 LEU A CA 1
ATOM 1499 C C . LEU A 1 249 ? -179.508 -88.731 8.574 1.00 85.07 229 LEU A C 1
ATOM 1500 O O . LEU A 1 249 ? -178.554 -89.447 8.877 1.00 88.37 229 LEU A O 1
ATOM 1505 N N . ILE A 1 250 ? -180.687 -88.802 9.183 1.00 84.35 230 ILE A N 1
ATOM 1506 C CA . ILE A 1 250 ? -180.951 -89.792 10.220 1.00 83.45 230 ILE A CA 1
ATOM 1507 C C . ILE A 1 250 ? -180.891 -91.195 9.633 1.00 81.76 230 ILE A C 1
ATOM 1508 O O . ILE A 1 250 ? -180.300 -92.101 10.226 1.00 82.50 230 ILE A O 1
ATOM 1513 N N . ARG A 1 251 ? -181.502 -91.363 8.462 1.00 78.70 231 ARG A N 1
ATOM 1514 C CA . ARG A 1 251 ? -181.447 -92.631 7.746 1.00 75.87 231 ARG A CA 1
ATOM 1515 C C . ARG A 1 251 ? -180.004 -93.048 7.519 1.00 75.28 231 ARG A C 1
ATOM 1516 O O . ARG A 1 251 ? -179.641 -94.205 7.728 1.00 73.95 231 ARG A O 1
ATOM 1524 N N . ARG A 1 252 ? -179.184 -92.091 7.099 1.00 72.59 232 ARG A N 1
ATOM 1525 C CA . ARG A 1 252 ? -177.765 -92.344 6.896 1.00 88.26 232 ARG A CA 1
ATOM 1526 C C . ARG A 1 252 ? -177.120 -92.834 8.186 1.00 87.17 232 ARG A C 1
ATOM 1527 O O . ARG A 1 252 ? -176.383 -93.817 8.177 1.00 87.68 232 ARG A O 1
ATOM 1535 N N . PHE A 1 253 ? -177.414 -92.150 9.290 1.00 83.05 233 PHE A N 1
ATOM 1536 C CA . PHE A 1 253 ? -176.888 -92.528 10.600 1.00 81.26 233 PHE A CA 1
ATOM 1537 C C . PHE A 1 253 ? -177.221 -93.971 10.945 1.00 82.56 233 PHE A C 1
ATOM 1538 O O . PHE A 1 253 ? -176.354 -94.736 11.373 1.00 84.38 233 PHE A O 1
ATOM 1546 N N . ARG A 1 254 ? -178.486 -94.331 10.753 1.00 82.49 234 ARG A N 1
ATOM 1547 C CA . ARG A 1 254 ? -178.962 -95.665 11.085 1.00 84.59 234 ARG A CA 1
ATOM 1548 C C . ARG A 1 254 ? -178.264 -96.732 10.249 1.00 88.37 234 ARG A C 1
ATOM 1549 O O . ARG A 1 254 ? -177.747 -97.706 10.789 1.00 95.00 234 ARG A O 1
ATOM 1557 N N . LEU A 1 255 ? -178.242 -96.539 8.936 1.00 85.00 235 LEU A N 1
ATOM 1558 C CA . LEU A 1 255 ? -177.617 -97.502 8.035 1.00 88.55 235 LEU A CA 1
ATOM 1559 C C . LEU A 1 255 ? -176.112 -97.609 8.267 1.00 91.87 235 LEU A C 1
ATOM 1560 O O . LEU A 1 255 ? -175.536 -98.695 8.191 1.00 94.62 235 LEU A O 1
ATOM 1565 N N . ASP A 1 256 ? -175.483 -96.475 8.554 1.00 90.02 236 ASP A N 1
ATOM 1566 C CA . ASP A 1 256 ? -174.033 -96.415 8.686 1.00 93.93 236 ASP A CA 1
ATOM 1567 C C . ASP A 1 256 ? -173.550 -97.034 9.995 1.00 98.37 236 ASP A C 1
ATOM 1568 O O . ASP A 1 256 ? -172.488 -97.657 10.043 1.00 98.67 236 ASP A O 1
ATOM 1573 N N . GLN A 1 257 ? -174.339 -96.868 11.052 1.00 100.94 237 GLN A N 1
ATOM 1574 C CA . GLN A 1 257 ? -173.942 -97.327 12.379 1.00 106.08 237 GLN A CA 1
ATOM 1575 C C . GLN A 1 257 ? -174.753 -98.533 12.847 1.00 110.53 237 GLN A C 1
ATOM 1576 O O . GLN A 1 257 ? -174.621 -98.969 13.991 1.00 114.48 237 GLN A O 1
ATOM 1582 N N . ASP A 1 258 ? -175.585 -99.063 11.954 1.00 109.65 238 ASP A N 1
ATOM 1583 C CA . ASP A 1 258 ? -176.438 -100.216 12.245 1.00 108.37 238 ASP A CA 1
ATOM 1584 C C . ASP A 1 258 ? -177.350 -99.955 13.447 1.00 104.64 238 ASP A C 1
ATOM 1585 O O . ASP A 1 258 ? -177.431 -100.773 14.362 1.00 105.69 238 ASP A O 1
ATOM 1590 N N . ASP A 1 259 ? -178.024 -98.807 13.430 1.00 101.66 239 ASP A N 1
ATOM 1591 C CA . ASP A 1 259 ? -178.986 -98.426 14.466 1.00 102.04 239 ASP A CA 1
ATOM 1592 C C . ASP A 1 259 ? -178.419 -98.488 15.882 1.00 104.27 239 ASP A C 1
ATOM 1593 O O . ASP A 1 259 ? -179.153 -98.739 16.837 1.00 106.31 239 ASP A O 1
ATOM 1598 N N . ALA A 1 260 ? -177.119 -98.258 16.019 1.00 102.74 240 ALA A N 1
ATOM 1599 C CA . ALA A 1 260 ? -176.480 -98.302 17.328 1.00 102.98 240 ALA A CA 1
ATOM 1600 C C . ALA A 1 260 ? -176.582 -96.956 18.040 1.00 105.66 240 ALA A C 1
ATOM 1601 O O . ALA A 1 260 ? -176.380 -96.868 19.251 1.00 110.00 240 ALA A O 1
ATOM 1603 N N . LEU A 1 261 ? -176.902 -95.912 17.284 1.00 103.97 241 LEU A N 1
ATOM 1604 C CA . LEU A 1 261 ? -176.956 -94.561 17.831 1.00 100.58 241 LEU A CA 1
ATOM 1605 C C . LEU A 1 261 ? -178.341 -94.193 18.351 1.00 98.95 241 LEU A C 1
ATOM 1606 O O . LEU A 1 261 ? -179.352 -94.456 17.701 1.00 96.43 241 LEU A O 1
ATOM 1611 N N . SER A 1 262 ? -178.373 -93.584 19.531 1.00 99.81 242 SER A N 1
ATOM 1612 C CA . SER A 1 262 ? -179.603 -93.027 20.076 1.00 99.45 242 SER A CA 1
ATOM 1613 C C . SER A 1 262 ? -179.692 -91.551 19.710 1.00 97.70 242 SER A C 1
ATOM 1614 O O . SER A 1 262 ? -178.919 -90.731 20.207 1.00 98.38 242 SER A O 1
ATOM 1617 N N . ILE A 1 263 ? -180.632 -91.217 18.834 1.00 92.12 243 ILE A N 1
ATOM 1618 C CA . ILE A 1 263 ? -180.730 -89.862 18.311 1.00 86.61 243 ILE A CA 1
ATOM 1619 C C . ILE A 1 263 ? -182.030 -89.179 18.716 1.00 84.84 243 ILE A C 1
ATOM 1620 O O . ILE A 1 263 ? -183.118 -89.706 18.488 1.00 77.29 243 ILE A O 1
ATOM 1625 N N . ALA A 1 264 ? -181.905 -88.002 19.320 1.00 83.67 244 ALA A N 1
ATOM 1626 C CA . ALA A 1 264 ? -183.063 -87.195 19.686 1.00 83.41 244 ALA A CA 1
ATOM 1627 C C . ALA A 1 264 ? -183.249 -86.062 18.681 1.00 84.13 244 ALA A C 1
ATOM 1628 O O . ALA A 1 264 ? -182.280 -85.422 18.271 1.00 83.02 244 ALA A O 1
ATOM 1630 N N . VAL A 1 265 ? -184.494 -85.819 18.285 1.00 88.14 245 VAL A N 1
ATOM 1631 C CA . VAL A 1 265 ? -184.788 -84.801 17.284 1.00 89.12 245 VAL A CA 1
ATOM 1632 C C . VAL A 1 265 ? -185.784 -83.767 17.793 1.00 90.45 245 VAL A C 1
ATOM 1633 O O . VAL A 1 265 ? -186.897 -84.105 18.187 1.00 92.76 245 VAL A O 1
ATOM 1637 N N . ILE A 1 266 ? -185.379 -82.502 17.776 1.00 92.03 246 ILE A N 1
ATOM 1638 C CA . ILE A 1 266 ? -186.241 -81.416 18.230 1.00 93.66 246 ILE A CA 1
ATOM 1639 C C . ILE A 1 266 ? -186.552 -80.458 17.084 1.00 95.47 246 ILE A C 1
ATOM 1640 O O . ILE A 1 266 ? -185.773 -79.551 16.795 1.00 99.51 246 ILE A O 1
ATOM 1645 N N . SER A 1 267 ? -187.691 -80.663 16.429 1.00 94.58 247 SER A N 1
ATOM 1646 C CA . SER A 1 267 ? -188.073 -79.827 15.297 1.00 92.22 247 SER A CA 1
ATOM 1647 C C . SER A 1 267 ? -188.988 -78.692 15.730 1.00 96.60 247 SER A C 1
ATOM 1648 O O . SER A 1 267 ? -189.876 -78.880 16.559 1.00 99.96 247 SER A O 1
ATOM 1651 N N . ILE A 1 268 ? -188.766 -77.513 15.160 1.00 98.82 248 ILE A N 1
ATOM 1652 C CA . ILE A 1 268 ? -189.540 -76.331 15.516 1.00 104.08 248 ILE A CA 1
ATOM 1653 C C . ILE A 1 268 ? -190.220 -75.712 14.295 1.00 114.32 248 ILE A C 1
ATOM 1654 O O . ILE A 1 268 ? -189.582 -75.479 13.266 1.00 116.84 248 ILE A O 1
ATOM 1659 N N . ASP A 1 269 ? -191.519 -75.453 14.417 1.00 117.90 249 ASP A N 1
ATOM 1660 C CA . ASP A 1 269 ? -192.274 -74.775 13.370 1.00 118.41 249 ASP A CA 1
ATOM 1661 C C . ASP A 1 269 ? -192.953 -73.537 13.949 1.00 117.79 249 ASP A C 1
ATOM 1662 O O . ASP A 1 269 ? -193.242 -73.493 15.145 1.00 115.74 249 ASP A O 1
ATOM 1667 N N . PRO A 1 270 ? -193.203 -72.520 13.106 1.00 118.30 250 PRO A N 1
ATOM 1668 C CA . PRO A 1 270 ? -193.748 -71.266 13.634 1.00 114.80 250 PRO A CA 1
ATOM 1669 C C . PRO A 1 270 ? -195.201 -71.391 14.064 1.00 108.65 250 PRO A C 1
ATOM 1670 O O . PRO A 1 270 ? -195.948 -72.197 13.508 1.00 102.86 250 PRO A O 1
ATOM 1674 N N . SER A 1 271 ? -195.589 -70.596 15.054 1.00 111.86 251 SER A N 1
ATOM 1675 C CA . SER A 1 271 ? -196.970 -70.563 15.515 1.00 112.74 251 SER A CA 1
ATOM 1676 C C . SER A 1 271 ? -197.664 -69.267 15.116 1.00 116.85 251 SER A C 1
ATOM 1677 O O . SER A 1 271 ? -197.067 -68.190 15.168 1.00 117.24 251 SER A O 1
ATOM 1680 N N . ARG A 1 272 ? -198.939 -69.381 14.752 1.00 119.57 252 ARG A N 1
ATOM 1681 C CA . ARG A 1 272 ? -199.768 -68.226 14.428 1.00 125.44 252 ARG A CA 1
ATOM 1682 C C . ARG A 1 272 ? -199.904 -67.298 15.632 1.00 134.20 252 ARG A C 1
ATOM 1683 O O . ARG A 1 272 ? -200.227 -67.741 16.734 1.00 135.04 252 ARG A O 1
ATOM 1685 N N . ARG A 1 273 ? -199.659 -66.010 15.410 1.00 140.17 253 ARG A N 1
ATOM 1686 C CA . ARG A 1 273 ? -199.651 -65.026 16.489 1.00 144.47 253 ARG A CA 1
ATOM 1687 C C . ARG A 1 273 ? -201.035 -64.793 17.090 1.00 148.60 253 ARG A C 1
ATOM 1688 O O . ARG A 1 273 ? -201.182 -64.709 18.310 1.00 148.42 253 ARG A O 1
ATOM 1690 N N . LYS A 1 274 ? -202.043 -64.688 16.230 1.00 150.08 254 LYS A N 1
ATOM 1691 C CA . LYS A 1 274 ? -203.398 -64.359 16.665 1.00 149.09 254 LYS A CA 1
ATOM 1692 C C . LYS A 1 274 ? -204.030 -65.460 17.513 1.00 146.87 254 LYS A C 1
ATOM 1693 O O . LYS A 1 274 ? -204.561 -65.197 18.593 1.00 148.31 254 LYS A O 1
ATOM 1695 N N . SER A 1 275 ? -203.968 -66.692 17.020 1.00 140.85 255 SER A N 1
ATOM 1696 C CA . SER A 1 275 ? -204.624 -67.819 17.676 1.00 138.97 255 SER A CA 1
ATOM 1697 C C . SER A 1 275 ? -203.863 -68.311 18.903 1.00 138.51 255 SER A C 1
ATOM 1698 O O . SER A 1 275 ? -204.447 -68.507 19.969 1.00 140.34 255 SER A O 1
ATOM 1701 N N . GLY A 1 276 ? -202.559 -68.510 18.748 1.00 138.21 256 GLY A N 1
ATOM 1702 C CA . GLY A 1 276 ? -201.748 -69.082 19.805 1.00 137.14 256 GLY A CA 1
ATOM 1703 C C . GLY A 1 276 ? -201.432 -70.532 19.499 1.00 132.54 256 GLY A C 1
ATOM 1704 O O . GLY A 1 276 ? -200.535 -71.127 20.097 1.00 131.51 256 GLY A O 1
ATOM 1705 N N . GLY A 1 277 ? -202.177 -71.099 18.556 1.00 127.65 257 GLY A N 1
ATOM 1706 C CA . GLY A 1 277 ? -201.949 -72.461 18.113 1.00 121.87 257 GLY A CA 1
ATOM 1707 C C . GLY A 1 277 ? -200.783 -72.545 17.148 1.00 118.14 257 GLY A C 1
ATOM 1708 O O . GLY A 1 277 ? -200.120 -71.543 16.880 1.00 117.30 257 GLY A O 1
ATOM 1709 N N . ALA A 1 278 ? -200.535 -73.739 16.620 1.00 116.55 258 ALA A N 1
ATOM 1710 C CA . ALA A 1 278 ? -199.402 -73.952 15.728 1.00 115.36 258 ALA A CA 1
ATOM 1711 C C . ALA A 1 278 ? -199.595 -75.168 14.833 1.00 114.00 258 ALA A C 1
ATOM 1712 O O . ALA A 1 278 ? -200.320 -76.099 15.179 1.00 114.38 258 ALA A O 1
ATOM 1714 N N . LEU A 1 279 ? -198.933 -75.144 13.679 1.00 110.92 259 LEU A N 1
ATOM 1715 C CA . LEU A 1 279 ? -198.901 -76.283 12.770 1.00 108.40 259 LEU A CA 1
ATOM 1716 C C . LEU A 1 279 ? -197.498 -76.877 12.772 1.00 107.28 259 LEU A C 1
ATOM 1717 O O . LEU A 1 279 ? -196.563 -76.281 12.237 1.00 107.32 259 LEU A O 1
ATOM 1722 N N . LEU A 1 280 ? -197.354 -78.050 13.380 1.00 106.67 260 LEU A N 1
ATOM 1723 C CA . LEU A 1 280 ? -196.046 -78.678 13.529 1.00 104.92 260 LEU A CA 1
ATOM 1724 C C . LEU A 1 280 ? -195.843 -79.783 12.495 1.00 106.40 260 LEU A C 1
ATOM 1725 O O . LEU A 1 280 ? -195.875 -80.970 12.823 1.00 106.91 260 LEU A O 1
ATOM 1730 N N . GLY A 1 281 ? -195.627 -79.378 11.246 1.00 107.69 261 GLY A N 1
ATOM 1731 C CA . GLY A 1 281 ? -195.525 -80.308 10.136 1.00 106.32 261 GLY A CA 1
ATOM 1732 C C . GLY A 1 281 ? -194.108 -80.692 9.756 1.00 104.79 261 GLY A C 1
ATOM 1733 O O . GLY A 1 281 ? -193.736 -80.648 8.582 1.00 103.69 261 GLY A O 1
ATOM 1734 N N . ASP A 1 282 ? -193.315 -81.071 10.752 1.00 98.49 262 ASP A N 1
ATOM 1735 C CA . ASP A 1 282 ? -191.967 -81.573 10.511 1.00 88.91 262 ASP A CA 1
ATOM 1736 C C . ASP A 1 282 ? -191.930 -83.087 10.668 1.00 81.60 262 ASP A C 1
ATOM 1737 O O . ASP A 1 282 ? -191.167 -83.774 9.993 1.00 82.59 262 ASP A O 1
ATOM 1742 N N . ARG A 1 283 ? -192.762 -83.600 11.566 1.00 79.28 263 ARG A N 1
ATOM 1743 C CA . ARG A 1 283 ? -192.800 -85.029 11.841 1.00 80.64 263 ARG A CA 1
ATOM 1744 C C . ARG A 1 283 ? -193.342 -85.808 10.648 1.00 82.31 263 ARG A C 1
ATOM 1745 O O . ARG A 1 283 ? -192.965 -86.960 10.423 1.00 82.92 263 ARG A O 1
ATOM 1753 N N . ILE A 1 284 ? -194.216 -85.167 9.876 1.00 83.12 264 ILE A N 1
ATOM 1754 C CA . ILE A 1 284 ? -194.867 -85.812 8.741 1.00 83.07 264 ILE A CA 1
ATOM 1755 C C . ILE A 1 284 ? -193.867 -86.222 7.657 1.00 86.09 264 ILE A C 1
ATOM 1756 O O . ILE A 1 284 ? -194.158 -87.082 6.821 1.00 88.08 264 ILE A O 1
ATOM 1761 N N . ARG A 1 285 ? -192.685 -85.609 7.689 1.00 85.12 265 ARG A N 1
ATOM 1762 C CA . ARG A 1 285 ? -191.632 -85.877 6.713 1.00 81.92 265 ARG A CA 1
ATOM 1763 C C . ARG A 1 285 ? -190.709 -87.006 7.164 1.00 83.28 265 ARG A C 1
ATOM 1764 O O . ARG A 1 285 ? -190.113 -87.695 6.339 1.00 84.26 265 ARG A O 1
ATOM 1772 N N . MET A 1 286 ? -190.607 -87.194 8.477 1.00 84.97 266 MET A N 1
ATOM 1773 C CA . MET A 1 286 ? -189.644 -88.123 9.067 1.00 85.74 266 MET A CA 1
ATOM 1774 C C . MET A 1 286 ? -190.026 -89.591 8.886 1.00 85.68 266 MET A C 1
ATOM 1775 O O . MET A 1 286 ? -190.818 -90.135 9.658 1.00 83.65 266 MET A O 1
ATOM 1780 N N . ASN A 1 287 ? -189.443 -90.229 7.875 1.00 85.47 267 ASN A N 1
ATOM 1781 C CA . ASN A 1 287 ? -189.700 -91.638 7.595 1.00 85.06 267 ASN A CA 1
ATOM 1782 C C . ASN A 1 287 ? -188.711 -92.571 8.284 1.00 83.13 267 ASN A C 1
ATOM 1783 O O . ASN A 1 287 ? -188.924 -93.782 8.334 1.00 87.24 267 ASN A O 1
ATOM 1788 N N . ALA A 1 288 ? -187.633 -92.008 8.820 1.00 81.82 268 ALA A N 1
ATOM 1789 C CA . ALA A 1 288 ? -186.561 -92.823 9.378 1.00 84.15 268 ALA A CA 1
ATOM 1790 C C . ALA A 1 288 ? -186.505 -92.784 10.902 1.00 93.48 268 ALA A C 1
ATOM 1791 O O . ALA A 1 288 ? -185.586 -93.341 11.501 1.00 96.56 268 ALA A O 1
ATOM 1793 N N . ILE A 1 289 ? -187.482 -92.135 11.529 1.00 95.59 269 ILE A N 1
ATOM 1794 C CA . ILE A 1 289 ? -187.479 -92.010 12.984 1.00 96.51 269 ILE A CA 1
ATOM 1795 C C . ILE A 1 289 ? -188.231 -93.146 13.671 1.00 100.08 269 ILE A C 1
ATOM 1796 O O . ILE A 1 289 ? -188.194 -93.268 14.896 1.00 104.23 269 ILE A O 1
ATOM 1801 N N . ASN A 1 290 ? -188.909 -93.979 12.888 1.00 98.79 270 ASN A N 1
ATOM 1802 C CA . ASN A 1 290 ? -189.673 -95.082 13.458 1.00 97.06 270 ASN A CA 1
ATOM 1803 C C . ASN A 1 290 ? -188.759 -96.183 13.987 1.00 91.10 270 ASN A C 1
ATOM 1804 O O . ASN A 1 290 ? -188.560 -97.210 13.339 1.00 89.25 270 ASN A O 1
ATOM 1809 N N . HIS A 1 291 ? -188.211 -95.951 15.175 1.00 90.20 271 HIS A N 1
ATOM 1810 C CA . HIS A 1 291 ? -187.291 -96.881 15.815 1.00 88.93 271 HIS A CA 1
ATOM 1811 C C . HIS A 1 291 ? -187.146 -96.498 17.288 1.00 95.09 271 HIS A C 1
ATOM 1812 O O . HIS A 1 291 ? -187.185 -95.314 17.626 1.00 95.28 271 HIS A O 1
ATOM 1819 N N . PRO A 1 292 ? -186.994 -97.499 18.173 1.00 97.72 272 PRO A N 1
ATOM 1820 C CA . PRO A 1 292 ? -186.845 -97.249 19.613 1.00 99.25 272 PRO A CA 1
ATOM 1821 C C . PRO A 1 292 ? -185.632 -96.388 19.985 1.00 98.91 272 PRO A C 1
ATOM 1822 O O . PRO A 1 292 ? -185.597 -95.839 21.087 1.00 99.83 272 PRO A O 1
ATOM 1826 N N . ASN A 1 293 ? -184.658 -96.269 19.088 1.00 93.11 273 ASN A N 1
ATOM 1827 C CA . ASN A 1 293 ? -183.482 -95.452 19.364 1.00 89.61 273 ASN A CA 1
ATOM 1828 C C . ASN A 1 293 ? -183.651 -94.010 18.905 1.00 83.47 273 ASN A C 1
ATOM 1829 O O . ASN A 1 293 ? -182.804 -93.159 19.182 1.00 85.11 273 ASN A O 1
ATOM 1834 N N . ILE A 1 294 ? -184.744 -93.736 18.200 1.00 79.27 274 ILE A N 1
ATOM 1835 C CA . ILE A 1 294 ? -185.013 -92.381 17.736 1.00 76.97 274 ILE A CA 1
ATOM 1836 C C . ILE A 1 294 ? -186.179 -91.771 18.501 1.00 87.87 274 ILE A C 1
ATOM 1837 O O . ILE A 1 294 ? -187.219 -92.406 18.685 1.00 88.31 274 ILE A O 1
ATOM 1842 N N . PHE A 1 295 ? -185.989 -90.534 18.948 1.00 86.15 275 PHE A N 1
ATOM 1843 C CA . PHE A 1 295 ? -187.004 -89.801 19.696 1.00 85.71 275 PHE A CA 1
ATOM 1844 C C . PHE A 1 295 ? -187.197 -88.432 19.053 1.00 86.14 275 PHE A C 1
ATOM 1845 O O . PHE A 1 295 ? -186.222 -87.769 18.696 1.00 90.39 275 PHE A O 1
ATOM 1853 N N . MET A 1 296 ? -188.447 -88.010 18.891 1.00 80.45 276 MET A N 1
ATOM 1854 C CA . MET A 1 296 ? -188.709 -86.706 18.296 1.00 79.04 276 MET A CA 1
ATOM 1855 C C . MET A 1 296 ? -189.806 -85.932 19.016 1.00 78.84 276 MET A C 1
ATOM 1856 O O . MET A 1 296 ? -190.827 -86.494 19.405 1.00 80.80 276 MET A O 1
ATOM 1861 N N . ARG A 1 297 ? -189.580 -84.633 19.181 1.00 79.15 277 ARG A N 1
ATOM 1862 C CA . ARG A 1 297 ? -190.551 -83.740 19.800 1.00 84.97 277 ARG A CA 1
ATOM 1863 C C . ARG A 1 297 ? -190.695 -82.469 18.966 1.00 90.04 277 ARG A C 1
ATOM 1864 O O . ARG A 1 297 ? -189.706 -81.796 18.671 1.00 93.96 277 ARG A O 1
ATOM 1872 N N . SER A 1 298 ? -191.925 -82.150 18.576 1.00 89.89 278 SER A N 1
ATOM 1873 C CA . SER A 1 298 ? -192.187 -80.958 17.778 1.00 91.61 278 SER A CA 1
ATOM 1874 C C . SER A 1 298 ? -192.589 -79.783 18.669 1.00 97.35 278 SER A C 1
ATOM 1875 O O . SER A 1 298 ? -193.614 -79.832 19.349 1.00 100.21 278 SER A O 1
ATOM 1878 N N . LEU A 1 299 ? -191.769 -78.735 18.672 1.00 100.75 279 LEU A N 1
ATOM 1879 C CA . LEU A 1 299 ? -192.011 -77.565 19.515 1.00 103.83 279 LEU A CA 1
ATOM 1880 C C . LEU A 1 299 ? -192.578 -76.386 18.732 1.00 110.67 279 LEU A C 1
ATOM 1881 O O . LEU A 1 299 ? -192.187 -76.136 17.591 1.00 112.66 279 LEU A O 1
ATOM 1886 N N . ALA A 1 300 ? -193.499 -75.661 19.356 1.00 115.99 280 ALA A N 1
ATOM 1887 C CA . ALA A 1 300 ? -193.996 -74.413 18.792 1.00 118.27 280 ALA A CA 1
ATOM 1888 C C . ALA A 1 300 ? -193.138 -73.257 19.295 1.00 120.06 280 ALA A C 1
ATOM 1889 O O . ALA A 1 300 ? -192.676 -73.274 20.436 1.00 122.64 280 ALA A O 1
ATOM 1891 N N . THR A 1 301 ? -192.916 -72.262 18.442 1.00 117.86 281 THR A N 1
ATOM 1892 C CA . THR A 1 301 ? -192.107 -71.108 18.818 1.00 114.64 281 THR A CA 1
ATOM 1893 C C . THR A 1 301 ? -192.742 -70.356 19.983 1.00 118.35 281 THR A C 1
ATOM 1894 O O . THR A 1 301 ? -192.042 -69.851 20.863 1.00 118.81 281 THR A O 1
ATOM 1898 N N . ARG A 1 302 ? -194.073 -70.294 19.973 1.00 122.03 282 ARG A N 1
ATOM 1899 C CA . ARG A 1 302 ? -194.855 -69.576 20.980 1.00 128.62 282 ARG A CA 1
ATOM 1900 C C . ARG A 1 302 ? -194.425 -68.112 21.077 1.00 146.65 282 ARG A C 1
ATOM 1901 O O . ARG A 1 302 ? -194.600 -67.463 22.109 1.00 148.37 282 ARG A O 1
ATOM 1909 N N . GLU A 1 303 ? -193.867 -67.610 19.979 1.00 160.58 283 GLU A N 1
ATOM 1910 C CA . GLU A 1 303 ? -193.465 -66.214 19.841 1.00 168.68 283 GLU A CA 1
ATOM 1911 C C . GLU A 1 303 ? -193.669 -65.775 18.393 1.00 172.22 283 GLU A C 1
ATOM 1912 O O . GLU A 1 303 ? -193.300 -66.492 17.460 1.00 171.63 283 GLU A O 1
ATOM 1918 N N . ALA A 1 304 ? -194.254 -64.596 18.207 1.00 176.51 284 ALA A N 1
ATOM 1919 C CA . ALA A 1 304 ? -194.612 -64.117 16.874 1.00 175.47 284 ALA A CA 1
ATOM 1920 C C . ALA A 1 304 ? -193.412 -63.591 16.090 1.00 173.98 284 ALA A C 1
ATOM 1921 O O . ALA A 1 304 ? -193.573 -63.022 15.011 1.00 174.54 284 ALA A O 1
ATOM 1923 N N . GLY A 1 305 ? -192.211 -63.784 16.628 1.00 171.15 285 GLY A N 1
ATOM 1924 C CA . GLY A 1 305 ? -191.013 -63.269 15.993 1.00 167.50 285 GLY A CA 1
ATOM 1925 C C . GLY A 1 305 ? -189.879 -64.268 15.856 1.00 161.17 285 GLY A C 1
ATOM 1926 O O . GLY A 1 305 ? -189.369 -64.485 14.757 1.00 160.25 285 GLY A O 1
ATOM 1927 N N . SER A 1 306 ? -189.485 -64.877 16.970 1.00 156.75 286 SER A N 1
ATOM 1928 C CA . SER A 1 306 ? -188.306 -65.740 16.993 1.00 150.53 286 SER A CA 1
ATOM 1929 C C . SER A 1 306 ? -188.489 -67.018 16.175 1.00 142.74 286 SER A C 1
ATOM 1930 O O . SER A 1 306 ? -189.612 -67.411 15.852 1.00 141.05 286 SER A O 1
ATOM 1933 N N . GLU A 1 307 ? -187.370 -67.658 15.851 1.00 136.61 287 GLU A N 1
ATOM 1934 C CA . GLU A 1 307 ? -187.363 -68.853 15.014 1.00 129.16 287 GLU A CA 1
ATOM 1935 C C . GLU A 1 307 ? -187.208 -70.132 15.831 1.00 122.99 287 GLU A C 1
ATOM 1936 O O . GLU A 1 307 ? -187.436 -71.230 15.326 1.00 122.44 287 GLU A O 1
ATOM 1942 N N . ILE A 1 308 ? -186.811 -69.985 17.091 1.00 119.33 288 ILE A N 1
ATOM 1943 C CA . ILE A 1 308 ? -186.637 -71.133 17.974 1.00 113.77 288 ILE A CA 1
ATOM 1944 C C . ILE A 1 308 ? -187.582 -71.059 19.167 1.00 114.58 288 ILE A C 1
ATOM 1945 O O . ILE A 1 308 ? -188.199 -70.024 19.421 1.00 117.63 288 ILE A O 1
ATOM 1950 N N . SER A 1 309 ? -187.692 -72.164 19.896 1.00 111.87 289 SER A N 1
ATOM 1951 C CA . SER A 1 309 ? -188.531 -72.209 21.087 1.00 109.68 289 SER A CA 1
ATOM 1952 C C . SER A 1 309 ? -187.887 -71.421 22.218 1.00 110.91 289 SER A C 1
ATOM 1953 O O . SER A 1 309 ? -186.666 -71.444 22.382 1.00 109.26 289 SER A O 1
ATOM 1956 N N . GLN A 1 310 ? -188.713 -70.724 22.994 1.00 111.99 290 GLN A N 1
ATOM 1957 C CA . GLN A 1 310 ? -188.230 -69.947 24.131 1.00 111.56 290 GLN A CA 1
ATOM 1958 C C . GLN A 1 310 ? -187.635 -70.862 25.195 1.00 108.92 290 GLN A C 1
ATOM 1959 O O . GLN A 1 310 ? -186.844 -70.429 26.033 1.00 108.60 290 GLN A O 1
ATOM 1961 N N . ALA A 1 311 ? -188.021 -72.132 25.149 1.00 107.37 291 ALA A N 1
ATOM 1962 C CA . ALA A 1 311 ? -187.517 -73.122 26.086 1.00 106.35 291 ALA A CA 1
ATOM 1963 C C . ALA A 1 311 ? -186.630 -74.150 25.391 1.00 104.91 291 ALA A C 1
ATOM 1964 O O . ALA A 1 311 ? -186.530 -75.287 25.844 1.00 103.27 291 ALA A O 1
ATOM 1966 N N . LEU A 1 312 ? -185.987 -73.756 24.294 1.00 105.70 292 LEU A N 1
ATOM 1967 C CA . LEU A 1 312 ? -185.097 -74.674 23.581 1.00 104.35 292 LEU A CA 1
ATOM 1968 C C . LEU A 1 312 ? -183.879 -75.126 24.408 1.00 106.87 292 LEU A C 1
ATOM 1969 O O . LEU A 1 312 ? -183.572 -76.318 24.417 1.00 103.52 292 LEU A O 1
ATOM 1974 N N . PRO A 1 313 ? -183.179 -74.195 25.098 1.00 112.86 293 PRO A N 1
ATOM 1975 C CA . PRO A 1 313 ? -182.020 -74.651 25.882 1.00 115.31 293 PRO A CA 1
ATOM 1976 C C . PRO A 1 313 ? -182.350 -75.700 26.946 1.00 117.04 293 PRO A C 1
ATOM 1977 O O . PRO A 1 313 ? -181.502 -76.540 27.254 1.00 115.33 293 PRO A O 1
ATOM 1981 N N . ASP A 1 314 ? -183.560 -75.651 27.496 1.00 119.05 294 ASP A N 1
ATOM 1982 C CA . ASP A 1 314 ? -183.978 -76.625 28.501 1.00 116.79 294 ASP A CA 1
ATOM 1983 C C . ASP A 1 314 ? -184.328 -77.968 27.866 1.00 111.92 294 ASP A C 1
ATOM 1984 O O . ASP A 1 314 ? -183.968 -79.023 28.390 1.00 110.59 294 ASP A O 1
ATOM 1989 N N . VAL A 1 315 ? -185.032 -77.925 26.738 1.00 106.41 295 VAL A N 1
ATOM 1990 C CA . VAL A 1 315 ? -185.432 -79.142 26.043 1.00 97.86 295 VAL A CA 1
ATOM 1991 C C . VAL A 1 315 ? -184.205 -79.896 25.539 1.00 98.11 295 VAL A C 1
ATOM 1992 O O . VAL A 1 315 ? -184.155 -81.126 25.594 1.00 98.44 295 VAL A O 1
ATOM 1996 N N . ILE A 1 316 ? -183.211 -79.153 25.061 1.00 99.48 296 ILE A N 1
ATOM 1997 C CA . ILE A 1 316 ? -181.954 -79.753 24.626 1.00 98.80 296 ILE A CA 1
ATOM 1998 C C . ILE A 1 316 ? -181.252 -80.423 25.800 1.00 100.49 296 ILE A C 1
ATOM 1999 O O . ILE A 1 316 ? -180.875 -81.590 25.716 1.00 97.94 296 ILE A O 1
ATOM 2004 N N . ALA A 1 317 ? -181.098 -79.682 26.896 1.00 104.84 297 ALA A N 1
ATOM 2005 C CA . ALA A 1 317 ? -180.447 -80.192 28.102 1.00 108.24 297 ALA A CA 1
ATOM 2006 C C . ALA A 1 317 ? -181.155 -81.430 28.645 1.00 109.55 297 ALA A C 1
ATOM 2007 O O . ALA A 1 317 ? -180.527 -82.300 29.248 1.00 111.65 297 ALA A O 1
ATOM 2009 N N . ALA A 1 318 ? -182.463 -81.504 28.426 1.00 106.71 298 ALA A N 1
ATOM 2010 C CA . ALA A 1 318 ? -183.246 -82.650 28.867 1.00 103.93 298 ALA A CA 1
ATOM 2011 C C . ALA A 1 318 ? -182.885 -83.896 28.067 1.00 99.94 298 ALA A C 1
ATOM 2012 O O . ALA A 1 318 ? -182.775 -84.990 28.620 1.00 99.85 298 ALA A O 1
ATOM 2014 N N . CYS A 1 319 ? -182.699 -83.723 26.762 1.00 98.75 299 CYS A N 1
ATOM 2015 C CA . CYS A 1 319 ? -182.345 -84.835 25.886 1.00 98.03 299 CYS A CA 1
ATOM 2016 C C . CYS A 1 319 ? -180.906 -85.283 26.117 1.00 101.01 299 CYS A C 1
ATOM 2017 O O . CYS A 1 319 ? -180.604 -86.475 26.056 1.00 99.82 299 CYS A O 1
ATOM 2020 N N . LYS A 1 320 ? -180.026 -84.319 26.376 1.00 102.81 300 LYS A N 1
ATOM 2021 C CA . LYS A 1 320 ? -178.622 -84.609 26.652 1.00 101.93 300 LYS A CA 1
ATOM 2022 C C . LYS A 1 320 ? -178.494 -85.463 27.907 1.00 106.96 300 LYS A C 1
ATOM 2023 O O . LYS A 1 320 ? -177.695 -86.398 27.956 1.00 107.68 300 LYS A O 1
ATOM 2029 N N . ALA A 1 321 ? -179.299 -85.138 28.914 1.00 109.83 301 ALA A N 1
ATOM 2030 C CA . ALA A 1 321 ? -179.271 -85.844 30.190 1.00 110.95 301 ALA A CA 1
ATOM 2031 C C . ALA A 1 321 ? -179.918 -87.220 30.082 1.00 112.53 301 ALA A C 1
ATOM 2032 O O . ALA A 1 321 ? -179.696 -88.087 30.928 1.00 113.45 301 ALA A O 1
ATOM 2034 N N . ALA A 1 322 ? -180.712 -87.416 29.034 1.00 113.46 302 ALA A N 1
ATOM 2035 C CA . ALA A 1 322 ? -181.390 -88.687 28.805 1.00 113.51 302 ALA A CA 1
ATOM 2036 C C . ALA A 1 322 ? -180.470 -89.696 28.122 1.00 113.93 302 ALA A C 1
ATOM 2037 O O . ALA A 1 322 ? -180.931 -90.710 27.595 1.00 112.50 302 ALA A O 1
ATOM 2039 N N . ARG A 1 323 ? -179.173 -89.399 28.133 1.00 115.40 303 ARG A N 1
ATOM 2040 C CA . ARG A 1 323 ? -178.138 -90.285 27.604 1.00 115.86 303 ARG A CA 1
ATOM 2041 C C . ARG A 1 323 ? -178.314 -90.603 26.118 1.00 112.25 303 ARG A C 1
ATOM 2042 O O . ARG A 1 323 ? -178.134 -91.746 25.694 1.00 111.45 303 ARG A O 1
ATOM 2044 N N . PHE A 1 324 ? -178.665 -89.590 25.332 1.00 108.13 304 PHE A N 1
ATOM 2045 C CA . PHE A 1 324 ? -178.684 -89.726 23.880 1.00 103.84 304 PHE A CA 1
ATOM 2046 C C . PHE A 1 324 ? -177.271 -89.566 23.336 1.00 101.91 304 PHE A C 1
ATOM 2047 O O . PHE A 1 324 ? -176.436 -88.907 23.952 1.00 103.26 304 PHE A O 1
ATOM 2055 N N . ASP A 1 325 ? -177.002 -90.171 22.184 1.00 98.34 305 ASP A N 1
ATOM 2056 C CA . ASP A 1 325 ? -175.684 -90.070 21.567 1.00 97.22 305 ASP A CA 1
ATOM 2057 C C . ASP A 1 325 ? -175.553 -88.774 20.775 1.00 93.69 305 ASP A C 1
ATOM 2058 O O . ASP A 1 325 ? -174.464 -88.209 20.658 1.00 92.68 305 ASP A O 1
ATOM 2063 N N . LEU A 1 326 ? -176.675 -88.305 20.238 1.00 90.33 306 LEU A N 1
ATOM 2064 C CA . LEU A 1 326 ? -176.694 -87.107 19.411 1.00 85.33 306 LEU A CA 1
ATOM 2065 C C . LEU A 1 326 ? -178.052 -86.423 19.482 1.00 81.32 306 LEU A C 1
ATOM 2066 O O . LEU A 1 326 ? -179.090 -87.082 19.451 1.00 81.98 306 LEU A O 1
ATOM 2071 N N . VAL A 1 327 ? -178.040 -85.099 19.584 1.00 79.72 307 VAL A N 1
ATOM 2072 C CA . VAL A 1 327 ? -179.274 -84.324 19.585 1.00 81.84 307 VAL A CA 1
ATOM 2073 C C . VAL A 1 327 ? -179.331 -83.423 18.356 1.00 82.04 307 VAL A C 1
ATOM 2074 O O . VAL A 1 327 ? -178.417 -82.635 18.114 1.00 85.68 307 VAL A O 1
ATOM 2078 N N . ILE A 1 328 ? -180.402 -83.544 17.581 1.00 78.05 308 ILE A N 1
ATOM 2079 C CA . ILE A 1 328 ? -180.550 -82.755 16.365 1.00 76.10 308 ILE A CA 1
ATOM 2080 C C . ILE A 1 328 ? -181.697 -81.760 16.491 1.00 76.45 308 ILE A C 1
ATOM 2081 O O . ILE A 1 328 ? -182.808 -82.125 16.868 1.00 78.93 308 ILE A O 1
ATOM 2086 N N . VAL A 1 329 ? -181.419 -80.499 16.178 1.00 76.77 309 VAL A N 1
ATOM 2087 C CA . VAL A 1 329 ? -182.424 -79.450 16.290 1.00 82.15 309 VAL A CA 1
ATOM 2088 C C . VAL A 1 329 ? -182.701 -78.782 14.945 1.00 83.58 309 VAL A C 1
ATOM 2089 O O . VAL A 1 329 ? -181.784 -78.307 14.274 1.00 85.69 309 VAL A O 1
ATOM 2093 N N . GLU A 1 330 ? -183.972 -78.755 14.556 1.00 79.86 310 GLU A N 1
ATOM 2094 C CA . GLU A 1 330 ? -184.398 -78.037 13.363 1.00 78.79 310 GLU A CA 1
ATOM 2095 C C . GLU A 1 330 ? -185.184 -76.790 13.740 1.00 83.56 310 GLU A C 1
ATOM 2096 O O . GLU A 1 330 ? -186.155 -76.866 14.487 1.00 87.27 310 GLU A O 1
ATOM 2102 N N . THR A 1 331 ? -184.763 -75.643 13.221 1.00 89.74 311 THR A N 1
ATOM 2103 C CA . THR A 1 331 ? -185.482 -74.397 13.454 1.00 101.04 311 THR A CA 1
ATOM 2104 C C . THR A 1 331 ? -186.612 -74.243 12.445 1.00 112.30 311 THR A C 1
ATOM 2105 O O . THR A 1 331 ? -186.809 -75.103 11.587 1.00 116.55 311 THR A O 1
ATOM 2109 N N . SER A 1 332 ? -187.355 -73.148 12.548 1.00 119.56 312 SER A N 1
ATOM 2110 C CA . SER A 1 332 ? -188.401 -72.860 11.578 1.00 121.71 312 SER A CA 1
ATOM 2111 C C . SER A 1 332 ? -187.846 -72.050 10.416 1.00 125.81 312 SER A C 1
ATOM 2112 O O . SER A 1 332 ? -186.638 -71.808 10.330 1.00 127.51 312 SER A O 1
ATOM 2115 N N . GLY A 1 333 ? -188.749 -71.621 9.540 1.00 128.78 313 GLY A N 1
ATOM 2116 C CA . GLY A 1 333 ? -188.400 -70.746 8.440 1.00 127.47 313 GLY A CA 1
ATOM 2117 C C . GLY A 1 333 ? -187.946 -69.390 8.939 1.00 124.78 313 GLY A C 1
ATOM 2118 O O . GLY A 1 333 ? -188.736 -68.607 9.469 1.00 124.19 313 GLY A O 1
ATOM 2119 N N . ILE A 1 334 ? -186.657 -69.120 8.776 1.00 119.27 314 ILE A N 1
ATOM 2120 C CA . ILE A 1 334 ? -186.082 -67.844 9.170 1.00 119.69 314 ILE A CA 1
ATOM 2121 C C . ILE A 1 334 ? -185.713 -67.028 7.940 1.00 122.05 314 ILE A C 1
ATOM 2122 O O . ILE A 1 334 ? -185.587 -67.569 6.841 1.00 120.57 314 ILE A O 1
ATOM 2124 N N . GLY A 1 335 ? -185.539 -65.724 8.127 1.00 126.27 315 GLY A N 1
ATOM 2125 C CA . GLY A 1 335 ? -185.135 -64.851 7.040 1.00 125.60 315 GLY A CA 1
ATOM 2126 C C . GLY A 1 335 ? -183.673 -65.039 6.691 1.00 121.71 315 GLY A C 1
ATOM 2127 O O . GLY A 1 335 ? -183.053 -66.031 7.074 1.00 119.23 315 GLY A O 1
ATOM 2128 N N . GLN A 1 336 ? -183.112 -64.083 5.962 1.00 122.23 316 GLN A N 1
ATOM 2129 C CA . GLN A 1 336 ? -181.705 -64.156 5.601 1.00 123.84 316 GLN A CA 1
ATOM 2130 C C . GLN A 1 336 ? -180.818 -63.741 6.774 1.00 129.47 316 GLN A C 1
ATOM 2131 O O . GLN A 1 336 ? -179.749 -64.315 6.986 1.00 131.11 316 GLN A O 1
ATOM 2137 N N . GLY A 1 337 ? -181.274 -62.756 7.542 1.00 131.63 317 GLY A N 1
ATOM 2138 C CA . GLY A 1 337 ? -180.497 -62.229 8.649 1.00 131.19 317 GLY A CA 1
ATOM 2139 C C . GLY A 1 337 ? -180.840 -62.842 9.994 1.00 129.98 317 GLY A C 1
ATOM 2140 O O . GLY A 1 337 ? -181.061 -62.126 10.972 1.00 132.06 317 GLY A O 1
ATOM 2141 N N . ASP A 1 338 ? -180.881 -64.171 10.047 1.00 124.50 318 ASP A N 1
ATOM 2142 C CA . ASP A 1 338 ? -181.159 -64.881 11.292 1.00 117.86 318 ASP A CA 1
ATOM 2143 C C . ASP A 1 338 ? -180.092 -65.929 11.591 1.00 110.86 318 ASP A C 1
ATOM 2144 O O . ASP A 1 338 ? -179.543 -66.549 10.679 1.00 106.77 318 ASP A O 1
ATOM 2149 N N . ALA A 1 339 ? -179.811 -66.118 12.876 1.00 110.94 319 ALA A N 1
ATOM 2150 C CA . ALA A 1 339 ? -178.809 -67.078 13.326 1.00 109.16 319 ALA A CA 1
ATOM 2151 C C . ALA A 1 339 ? -178.997 -67.385 14.810 1.00 110.25 319 ALA A C 1
ATOM 2152 O O . ALA A 1 339 ? -178.032 -67.436 15.573 1.00 110.39 319 ALA A O 1
ATOM 2154 N N . ALA A 1 340 ? -180.248 -67.587 15.212 1.00 109.55 320 ALA A N 1
ATOM 2155 C CA . ALA A 1 340 ? -180.578 -67.799 16.616 1.00 108.00 320 ALA A CA 1
ATOM 2156 C C . ALA A 1 340 ? -180.209 -69.202 17.084 1.00 106.17 320 ALA A C 1
ATOM 2157 O O . ALA A 1 340 ? -180.120 -69.459 18.282 1.00 107.44 320 ALA A O 1
ATOM 2159 N N . ILE A 1 341 ? -179.995 -70.109 16.138 1.00 104.04 321 ILE A N 1
ATOM 2160 C CA . ILE A 1 341 ? -179.688 -71.489 16.485 1.00 101.48 321 ILE A CA 1
ATOM 2161 C C . ILE A 1 341 ? -178.221 -71.643 16.883 1.00 103.70 321 ILE A C 1
ATOM 2162 O O . ILE A 1 341 ? -177.861 -72.572 17.607 1.00 105.68 321 ILE A O 1
ATOM 2167 N N . VAL A 1 342 ? -177.388 -70.709 16.431 1.00 103.07 322 VAL A N 1
ATOM 2168 C CA . VAL A 1 342 ? -175.935 -70.807 16.586 1.00 101.67 322 VAL A CA 1
ATOM 2169 C C . VAL A 1 342 ? -175.421 -70.992 18.026 1.00 101.01 322 VAL A C 1
ATOM 2170 O O . VAL A 1 342 ? -174.593 -71.872 18.268 1.00 99.88 322 VAL A O 1
ATOM 2174 N N . PRO A 1 343 ? -175.897 -70.176 18.987 1.00 102.04 323 PRO A N 1
ATOM 2175 C CA . PRO A 1 343 ? -175.298 -70.346 20.318 1.00 102.87 323 PRO A CA 1
ATOM 2176 C C . PRO A 1 343 ? -175.762 -71.605 21.055 1.00 102.61 323 PRO A C 1
ATOM 2177 O O . PRO A 1 343 ? -175.112 -72.017 22.017 1.00 105.55 323 PRO A O 1
ATOM 2181 N N . HIS A 1 344 ? -176.857 -72.210 20.606 1.00 98.37 324 HIS A N 1
ATOM 2182 C CA . HIS A 1 344 ? -177.459 -73.329 21.324 1.00 93.91 324 HIS A CA 1
ATOM 2183 C C . HIS A 1 344 ? -176.970 -74.691 20.845 1.00 88.53 324 HIS A C 1
ATOM 2184 O O . HIS A 1 344 ? -177.316 -75.717 21.430 1.00 87.92 324 HIS A O 1
ATOM 2191 N N . VAL A 1 345 ? -176.171 -74.707 19.784 1.00 87.72 325 VAL A N 1
ATOM 2192 C CA . VAL A 1 345 ? -175.709 -75.969 19.215 1.00 89.15 325 VAL A CA 1
ATOM 2193 C C . VAL A 1 345 ? -174.192 -76.017 19.081 1.00 92.02 325 VAL A C 1
ATOM 2194 O O . VAL A 1 345 ? -173.513 -74.998 19.216 1.00 94.52 325 VAL A O 1
ATOM 2198 N N . ASP A 1 346 ? -173.669 -77.211 18.820 1.00 92.44 326 ASP A N 1
ATOM 2199 C CA . ASP A 1 346 ? -172.234 -77.407 18.640 1.00 96.58 326 ASP A CA 1
ATOM 2200 C C . ASP A 1 346 ? -171.851 -77.249 17.170 1.00 93.98 326 ASP A C 1
ATOM 2201 O O . ASP A 1 346 ? -170.781 -76.731 16.846 1.00 92.97 326 ASP A O 1
ATOM 2206 N N . LEU A 1 347 ? -172.734 -77.706 16.286 1.00 91.84 327 LEU A N 1
ATOM 2207 C CA . LEU A 1 347 ? -172.553 -77.549 14.847 1.00 86.01 327 LEU A CA 1
ATOM 2208 C C . LEU A 1 347 ? -173.825 -77.007 14.214 1.00 83.26 327 LEU A C 1
ATOM 2209 O O . LEU A 1 347 ? -174.930 -77.329 14.647 1.00 84.80 327 LEU A O 1
ATOM 2214 N N . SER A 1 348 ? -173.667 -76.185 13.185 1.00 81.59 328 SER A N 1
ATOM 2215 C CA . SER A 1 348 ? -174.815 -75.601 12.510 1.00 81.49 328 SER A CA 1
ATOM 2216 C C . SER A 1 348 ? -174.794 -75.905 11.020 1.00 79.41 328 SER A C 1
ATOM 2217 O O . SER A 1 348 ? -173.746 -75.846 10.379 1.00 82.03 328 SER A O 1
ATOM 2220 N N . LEU A 1 349 ? -175.960 -76.237 10.479 1.00 78.24 329 LEU A N 1
ATOM 2221 C CA . LEU A 1 349 ? -176.098 -76.563 9.065 1.00 78.02 329 LEU A CA 1
ATOM 2222 C C . LEU A 1 349 ? -177.134 -75.664 8.402 1.00 77.52 329 LEU A C 1
ATOM 2223 O O . LEU A 1 349 ? -178.323 -75.747 8.708 1.00 78.24 329 LEU A O 1
ATOM 2228 N N . TYR A 1 350 ? -176.679 -74.803 7.500 1.00 78.37 330 TYR A N 1
ATOM 2229 C CA . TYR A 1 350 ? -177.586 -73.931 6.765 1.00 83.21 330 TYR A CA 1
ATOM 2230 C C . TYR A 1 350 ? -178.125 -74.654 5.537 1.00 78.51 330 TYR A C 1
ATOM 2231 O O . TYR A 1 350 ? -177.362 -75.108 4.686 1.00 76.72 330 TYR A O 1
ATOM 2240 N N . VAL A 1 351 ? -179.445 -74.770 5.460 1.00 79.65 331 VAL A N 1
ATOM 2241 C CA . VAL A 1 351 ? -180.091 -75.422 4.330 1.00 81.94 331 VAL A CA 1
ATOM 2242 C C . VAL A 1 351 ? -180.755 -74.386 3.434 1.00 83.70 331 VAL A C 1
ATOM 2243 O O . VAL A 1 351 ? -181.531 -73.551 3.902 1.00 82.84 331 VAL A O 1
ATOM 2247 N N . MET A 1 352 ? -180.443 -74.438 2.144 1.00 84.97 332 MET A N 1
ATOM 2248 C CA . MET A 1 352 ? -181.008 -73.490 1.196 1.00 87.81 332 MET A CA 1
ATOM 2249 C C . MET A 1 352 ? -181.255 -74.133 -0.162 1.00 90.89 332 MET A C 1
ATOM 2250 O O . MET A 1 352 ? -180.858 -75.271 -0.408 1.00 91.18 332 MET A O 1
ATOM 2255 N N . THR A 1 353 ? -181.920 -73.388 -1.036 1.00 95.30 333 THR A N 1
ATOM 2256 C CA . THR A 1 353 ? -182.229 -73.849 -2.381 1.00 96.65 333 THR A CA 1
ATOM 2257 C C . THR A 1 353 ? -181.443 -73.012 -3.385 1.00 96.52 333 THR A C 1
ATOM 2258 O O . THR A 1 353 ? -180.943 -71.944 -3.034 1.00 100.00 333 THR A O 1
ATOM 2262 N N . PRO A 1 354 ? -181.315 -73.495 -4.634 1.00 92.07 334 PRO A N 1
ATOM 2263 C CA . PRO A 1 354 ? -180.644 -72.704 -5.674 1.00 91.86 334 PRO A CA 1
ATOM 2264 C C . PRO A 1 354 ? -181.326 -71.368 -5.978 1.00 95.83 334 PRO A C 1
ATOM 2265 O O . PRO A 1 354 ? -180.716 -70.502 -6.610 1.00 95.95 334 PRO A O 1
ATOM 2269 N N . GLU A 1 355 ? -182.579 -71.216 -5.559 1.00 99.62 335 GLU A N 1
ATOM 2270 C CA . GLU A 1 355 ? -183.306 -69.972 -5.777 1.00 104.87 335 GLU A CA 1
ATOM 2271 C C . GLU A 1 355 ? -183.054 -68.993 -4.632 1.00 106.03 335 GLU A C 1
ATOM 2272 O O . GLU A 1 355 ? -183.736 -69.032 -3.609 1.00 105.91 335 GLU A O 1
ATOM 2274 N N . PHE A 1 356 ? -182.064 -68.123 -4.807 1.00 106.48 336 PHE A N 1
ATOM 2275 C CA . PHE A 1 356 ? -181.749 -67.112 -3.805 1.00 108.97 336 PHE A CA 1
ATOM 2276 C C . PHE A 1 356 ? -181.587 -65.736 -4.446 1.00 113.27 336 PHE A C 1
ATOM 2277 O O . PHE A 1 356 ? -181.201 -64.770 -3.785 1.00 113.14 336 PHE A O 1
ATOM 2285 N N . GLY A 1 357 ? -181.882 -65.655 -5.739 1.00 116.14 337 GLY A N 1
ATOM 2286 C CA . GLY A 1 357 ? -181.773 -64.406 -6.469 1.00 118.43 337 GLY A CA 1
ATOM 2287 C C . GLY A 1 357 ? -180.370 -64.178 -6.995 1.00 120.72 337 GLY A C 1
ATOM 2288 O O . GLY A 1 357 ? -179.714 -65.109 -7.464 1.00 120.58 337 GLY A O 1
ATOM 2289 N N . ALA A 1 358 ? -179.910 -62.933 -6.913 1.00 121.11 338 ALA A N 1
ATOM 2290 C CA . ALA A 1 358 ? -178.578 -62.574 -7.384 1.00 117.93 338 ALA A CA 1
ATOM 2291 C C . ALA A 1 358 ? -177.496 -63.106 -6.449 1.00 114.69 338 ALA A C 1
ATOM 2292 O O . ALA A 1 358 ? -177.783 -63.561 -5.344 1.00 113.73 338 ALA A O 1
ATOM 2294 N N . ALA A 1 359 ? -176.251 -63.037 -6.901 1.00 123.64 339 ALA A N 1
ATOM 2295 C CA . ALA A 1 359 ? -175.121 -63.554 -6.140 1.00 125.68 339 ALA A CA 1
ATOM 2296 C C . ALA A 1 359 ? -174.766 -62.640 -4.971 1.00 137.92 339 ALA A C 1
ATOM 2297 O O . ALA A 1 359 ? -174.175 -63.077 -3.983 1.00 133.40 339 ALA A O 1
ATOM 2299 N N . SER A 1 360 ? -175.135 -61.369 -5.093 1.00 146.98 340 SER A N 1
ATOM 2300 C CA . SER A 1 360 ? -174.838 -60.376 -4.067 1.00 149.83 340 SER A CA 1
ATOM 2301 C C . SER A 1 360 ? -175.734 -60.537 -2.842 1.00 150.93 340 SER A C 1
ATOM 2302 O O . SER A 1 360 ? -175.432 -60.010 -1.771 1.00 152.89 340 SER A O 1
ATOM 2305 N N . GLN A 1 361 ? -176.834 -61.267 -3.002 1.00 139.26 341 GLN A N 1
ATOM 2306 C CA . GLN A 1 361 ? -177.770 -61.492 -1.905 1.00 122.48 341 GLN A CA 1
ATOM 2307 C C . GLN A 1 361 ? -177.138 -62.345 -0.809 1.00 112.57 341 GLN A C 1
ATOM 2308 O O . GLN A 1 361 ? -177.567 -62.309 0.343 1.00 110.19 341 GLN A O 1
ATOM 2311 N N . LEU A 1 362 ? -176.114 -63.109 -1.178 1.00 105.11 342 LEU A N 1
ATOM 2312 C CA . LEU A 1 362 ? -175.419 -63.981 -0.236 1.00 103.07 342 LEU A CA 1
ATOM 2313 C C . LEU A 1 362 ? -174.615 -63.185 0.788 1.00 110.35 342 LEU A C 1
ATOM 2314 O O . LEU A 1 362 ? -174.260 -63.701 1.848 1.00 111.12 342 LEU A O 1
ATOM 2319 N N . GLU A 1 363 ? -174.330 -61.927 0.467 1.00 116.91 343 GLU A N 1
ATOM 2320 C CA . GLU A 1 363 ? -173.600 -61.051 1.375 1.00 119.38 343 GLU A CA 1
ATOM 2321 C C . GLU A 1 363 ? -174.527 -60.475 2.444 1.00 121.76 343 GLU A C 1
ATOM 2322 O O . GLU A 1 363 ? -174.102 -59.682 3.283 1.00 124.95 343 GLU A O 1
ATOM 2328 N N . LYS A 1 364 ? -175.794 -60.875 2.405 1.00 117.40 344 LYS A N 1
ATOM 2329 C CA . LYS A 1 364 ? -176.780 -60.407 3.373 1.00 113.44 344 LYS A CA 1
ATOM 2330 C C . LYS A 1 364 ? -177.154 -61.516 4.350 1.00 109.51 344 LYS A C 1
ATOM 2331 O O . LYS A 1 364 ? -177.644 -61.250 5.448 1.00 111.09 344 LYS A O 1
ATOM 2333 N N . ILE A 1 365 ? -176.914 -62.759 3.939 1.00 105.15 345 ILE A N 1
ATOM 2334 C CA . ILE A 1 365 ? -177.251 -63.932 4.742 1.00 100.74 345 ILE A CA 1
ATOM 2335 C C . ILE A 1 365 ? -176.320 -64.093 5.940 1.00 101.60 345 ILE A C 1
ATOM 2336 O O . ILE A 1 365 ? -175.187 -64.554 5.798 1.00 99.92 345 ILE A O 1
ATOM 2341 N N . ASP A 1 366 ? -176.812 -63.720 7.119 1.00 103.53 346 ASP A N 1
ATOM 2342 C CA . ASP A 1 366 ? -176.026 -63.785 8.349 1.00 103.56 346 ASP A CA 1
ATOM 2343 C C . ASP A 1 366 ? -175.547 -65.199 8.657 1.00 97.61 346 ASP A C 1
ATOM 2344 O O . ASP A 1 366 ? -174.468 -65.387 9.216 1.00 94.72 346 ASP A O 1
ATOM 2349 N N . MET A 1 367 ? -176.351 -66.190 8.288 1.00 96.14 347 MET A N 1
ATOM 2350 C CA . MET A 1 367 ? -176.066 -67.568 8.664 1.00 96.18 347 MET A CA 1
ATOM 2351 C C . MET A 1 367 ? -174.882 -68.147 7.889 1.00 95.15 347 MET A C 1
ATOM 2352 O O . MET A 1 367 ? -174.295 -69.151 8.293 1.00 93.45 347 MET A O 1
ATOM 2357 N N . LEU A 1 368 ? -174.520 -67.506 6.783 1.00 97.07 348 LEU A N 1
ATOM 2358 C CA . LEU A 1 368 ? -173.357 -67.936 6.012 1.00 94.81 348 LEU A CA 1
ATOM 2359 C C . LEU A 1 368 ? -172.059 -67.526 6.699 1.00 97.34 348 LEU A C 1
ATOM 2360 O O . LEU A 1 368 ? -170.968 -67.780 6.189 1.00 97.24 348 LEU A O 1
ATOM 2365 N N . ASP A 1 369 ? -172.188 -66.890 7.859 1.00 97.78 349 ASP A N 1
ATOM 2366 C CA . ASP A 1 369 ? -171.039 -66.460 8.641 1.00 98.89 349 ASP A CA 1
ATOM 2367 C C . ASP A 1 369 ? -170.749 -67.425 9.786 1.00 98.24 349 ASP A C 1
ATOM 2368 O O . ASP A 1 369 ? -169.639 -67.453 10.318 1.00 99.44 349 ASP A O 1
ATOM 2373 N N . PHE A 1 370 ? -171.748 -68.219 10.160 1.00 93.93 350 PHE A N 1
ATOM 2374 C CA . PHE A 1 370 ? -171.631 -69.086 11.326 1.00 91.19 350 PHE A CA 1
ATOM 2375 C C . PHE A 1 370 ? -171.772 -70.564 10.987 1.00 90.62 350 PHE A C 1
ATOM 2376 O O . PHE A 1 370 ? -171.322 -71.422 11.747 1.00 93.83 350 PHE A O 1
ATOM 2384 N N . ALA A 1 371 ? -172.399 -70.857 9.852 1.00 87.60 351 ALA A N 1
ATOM 2385 C CA . ALA A 1 371 ? -172.669 -72.236 9.459 1.00 85.56 351 ALA A CA 1
ATOM 2386 C C . ALA A 1 371 ? -171.387 -73.049 9.319 1.00 83.40 351 ALA A C 1
ATOM 2387 O O . ALA A 1 371 ? -170.480 -72.670 8.582 1.00 85.90 351 ALA A O 1
ATOM 2389 N N . ASP A 1 372 ? -171.317 -74.162 10.042 1.00 81.36 352 ASP A N 1
ATOM 2390 C CA . ASP A 1 372 ? -170.195 -75.084 9.921 1.00 84.45 352 ASP A CA 1
ATOM 2391 C C . ASP A 1 372 ? -170.317 -75.866 8.616 1.00 83.35 352 ASP A C 1
ATOM 2392 O O . ASP A 1 372 ? -169.317 -76.239 7.999 1.00 84.70 352 ASP A O 1
ATOM 2397 N N . PHE A 1 373 ? -171.557 -76.110 8.207 1.00 78.34 353 PHE A N 1
ATOM 2398 C CA . PHE A 1 373 ? -171.850 -76.773 6.944 1.00 76.72 353 PHE A CA 1
ATOM 2399 C C . PHE A 1 373 ? -172.957 -76.031 6.217 1.00 74.20 353 PHE A C 1
ATOM 2400 O O . PHE A 1 373 ? -173.838 -75.446 6.846 1.00 83.39 353 PHE A O 1
ATOM 2408 N N . VAL A 1 374 ? -172.912 -76.055 4.892 1.00 73.88 354 VAL A N 1
ATOM 2409 C CA . VAL A 1 374 ? -173.974 -75.467 4.092 1.00 74.11 354 VAL A CA 1
ATOM 2410 C C . VAL A 1 374 ? -174.478 -76.482 3.084 1.00 73.34 354 VAL A C 1
ATOM 2411 O O . VAL A 1 374 ? -173.703 -77.041 2.311 1.00 73.37 354 VAL A O 1
ATOM 2415 N N . ALA A 1 375 ? -175.781 -76.729 3.106 1.00 76.42 355 ALA A N 1
ATOM 2416 C CA . ALA A 1 375 ? -176.387 -77.667 2.175 1.00 75.72 355 ALA A CA 1
ATOM 2417 C C . ALA A 1 375 ? -177.290 -76.936 1.195 1.00 76.10 355 ALA A C 1
ATOM 2418 O O . ALA A 1 375 ? -178.289 -76.330 1.587 1.00 76.05 355 ALA A O 1
ATOM 2420 N N . ILE A 1 376 ? -176.927 -76.983 -0.081 1.00 77.54 356 ILE A N 1
ATOM 2421 C CA . ILE A 1 376 ? -177.791 -76.449 -1.120 1.00 81.17 356 ILE A CA 1
ATOM 2422 C C . ILE A 1 376 ? -178.701 -77.566 -1.602 1.00 81.97 356 ILE A C 1
ATOM 2423 O O . ILE A 1 376 ? -178.391 -78.273 -2.562 1.00 82.99 356 ILE A O 1
ATOM 2428 N N . ASN A 1 377 ? -179.819 -77.729 -0.903 1.00 82.56 357 ASN A N 1
ATOM 2429 C CA . ASN A 1 377 ? -180.775 -78.783 -1.201 1.00 81.42 357 ASN A CA 1
ATOM 2430 C C . ASN A 1 377 ? -181.531 -78.486 -2.489 1.00 85.80 357 ASN A C 1
ATOM 2431 O O . ASN A 1 377 ? -181.375 -77.408 -3.065 1.00 89.82 357 ASN A O 1
ATOM 2436 N N . LYS A 1 378 ? -182.348 -79.442 -2.926 1.00 86.07 358 LYS A N 1
ATOM 2437 C CA . LYS A 1 378 ? -183.088 -79.328 -4.178 1.00 85.76 358 LYS A CA 1
ATOM 2438 C C . LYS A 1 378 ? -182.126 -79.034 -5.321 1.00 89.18 358 LYS A C 1
ATOM 2439 O O . LYS A 1 378 ? -182.368 -78.151 -6.145 1.00 92.95 358 LYS A O 1
ATOM 2445 N N . PHE A 1 379 ? -181.032 -79.788 -5.359 1.00 84.05 359 PHE A N 1
ATOM 2446 C CA . PHE A 1 379 ? -179.996 -79.603 -6.367 1.00 82.47 359 PHE A CA 1
ATOM 2447 C C . PHE A 1 379 ? -180.463 -80.100 -7.733 1.00 84.21 359 PHE A C 1
ATOM 2448 O O . PHE A 1 379 ? -179.726 -80.040 -8.719 1.00 86.23 359 PHE A O 1
ATOM 2456 N N . ASP A 1 380 ? -181.697 -80.592 -7.780 1.00 83.81 360 ASP A N 1
ATOM 2457 C CA . ASP A 1 380 ? -182.307 -81.037 -9.021 1.00 91.81 360 ASP A CA 1
ATOM 2458 C C . ASP A 1 380 ? -182.866 -79.863 -9.821 1.00 99.45 360 ASP A C 1
ATOM 2459 O O . ASP A 1 380 ? -183.142 -79.993 -11.013 1.00 102.77 360 ASP A O 1
ATOM 2464 N N . ARG A 1 381 ? -183.042 -78.722 -9.164 1.00 102.29 361 ARG A N 1
ATOM 2465 C CA . ARG A 1 381 ? -183.628 -77.555 -9.818 1.00 106.83 361 ARG A CA 1
ATOM 2466 C C . ARG A 1 381 ? -182.612 -76.796 -10.667 1.00 111.59 361 ARG A C 1
ATOM 2467 O O . ARG A 1 381 ? -181.403 -77.004 -10.551 1.00 110.99 361 ARG A O 1
ATOM 2475 N N . LYS A 1 382 ? -183.121 -75.913 -11.520 1.00 117.39 362 LYS A N 1
ATOM 2476 C CA . LYS A 1 382 ? -182.291 -75.146 -12.441 1.00 120.92 362 LYS A CA 1
ATOM 2477 C C . LYS A 1 382 ? -181.364 -74.194 -11.696 1.00 121.78 362 LYS A C 1
ATOM 2478 O O . LYS A 1 382 ? -181.732 -73.636 -10.662 1.00 119.99 362 LYS A O 1
ATOM 2480 N N . GLY A 1 383 ? -180.157 -74.022 -12.223 1.00 125.25 363 GLY A N 1
ATOM 2481 C CA . GLY A 1 383 ? -179.200 -73.090 -11.657 1.00 125.06 363 GLY A CA 1
ATOM 2482 C C . GLY A 1 383 ? -178.568 -73.570 -10.366 1.00 123.41 363 GLY A C 1
ATOM 2483 O O . GLY A 1 383 ? -177.960 -72.785 -9.641 1.00 124.01 363 GLY A O 1
ATOM 2484 N N . ALA A 1 384 ? -178.712 -74.860 -10.080 1.00 117.53 364 ALA A N 1
ATOM 2485 C CA . ALA A 1 384 ? -178.138 -75.446 -8.874 1.00 109.47 364 ALA A CA 1
ATOM 2486 C C . ALA A 1 384 ? -176.613 -75.413 -8.916 1.00 111.70 364 ALA A C 1
ATOM 2487 O O . ALA A 1 384 ? -175.958 -75.104 -7.919 1.00 113.16 364 ALA A O 1
ATOM 2489 N N . GLN A 1 385 ? -176.062 -75.733 -10.083 1.00 111.46 365 GLN A N 1
ATOM 2490 C CA . GLN A 1 385 ? -174.620 -75.758 -10.295 1.00 112.83 365 GLN A CA 1
ATOM 2491 C C . GLN A 1 385 ? -173.992 -74.397 -10.012 1.00 115.31 365 GLN A C 1
ATOM 2492 O O . GLN A 1 385 ? -173.003 -74.295 -9.288 1.00 105.62 365 GLN A O 1
ATOM 2498 N N . ASP A 1 386 ? -174.580 -73.358 -10.597 1.00 128.85 366 ASP A N 1
ATOM 2499 C CA . ASP A 1 386 ? -174.117 -71.987 -10.411 1.00 133.54 366 ASP A CA 1
ATOM 2500 C C . ASP A 1 386 ? -174.342 -71.511 -8.981 1.00 133.93 366 ASP A C 1
ATOM 2501 O O . ASP A 1 386 ? -173.542 -70.747 -8.441 1.00 135.10 366 ASP A O 1
ATOM 2506 N N . ALA A 1 387 ? -175.438 -71.959 -8.377 1.00 129.90 367 ALA A N 1
ATOM 2507 C CA . ALA A 1 387 ? -175.748 -71.609 -6.996 1.00 124.44 367 ALA A CA 1
ATOM 2508 C C . ALA A 1 387 ? -174.673 -72.131 -6.054 1.00 117.22 367 ALA A C 1
ATOM 2509 O O . ALA A 1 387 ? -174.312 -71.472 -5.078 1.00 115.47 367 ALA A O 1
ATOM 2511 N N . TRP A 1 388 ? -174.169 -73.323 -6.358 1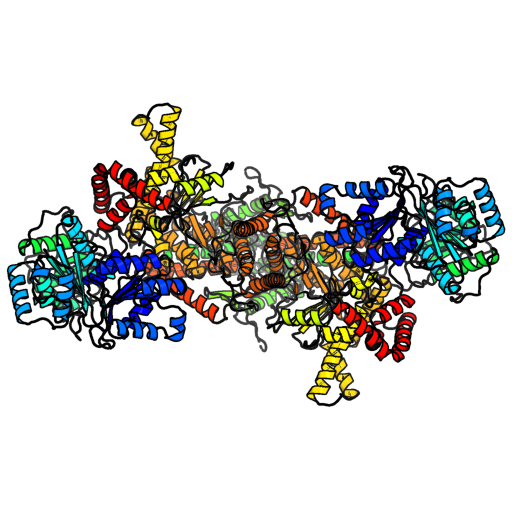.00 111.54 368 TRP A N 1
ATOM 2512 C CA . TRP A 1 388 ? -173.173 -73.981 -5.525 1.00 106.29 368 TRP A CA 1
ATOM 2513 C C . TRP A 1 388 ? -171.861 -73.209 -5.487 1.00 107.49 368 TRP A C 1
ATOM 2514 O O . TRP A 1 388 ? -171.219 -73.120 -4.443 1.00 110.61 368 TRP A O 1
ATOM 2525 N N . ARG A 1 389 ? -171.467 -72.642 -6.621 1.00 105.68 369 ARG A N 1
ATOM 2526 C CA . ARG A 1 389 ? -170.210 -71.912 -6.687 1.00 105.07 369 ARG A CA 1
ATOM 2527 C C . ARG A 1 389 ? -170.315 -70.537 -6.039 1.00 108.34 369 ARG A C 1
ATOM 2528 O O . ARG A 1 389 ? -169.384 -70.105 -5.364 1.00 110.81 369 ARG A O 1
ATOM 2536 N N . ASP A 1 390 ? -171.441 -69.854 -6.235 1.00 109.57 370 ASP A N 1
ATOM 2537 C CA . ASP A 1 390 ? -171.655 -68.562 -5.586 1.00 113.92 370 ASP A CA 1
ATOM 2538 C C . ASP A 1 390 ? -171.584 -68.693 -4.065 1.00 113.87 370 ASP A C 1
ATOM 2539 O O . ASP A 1 390 ? -170.962 -67.870 -3.392 1.00 115.89 370 ASP A O 1
ATOM 2544 N N . VAL A 1 391 ? -172.216 -69.735 -3.533 1.00 109.62 371 VAL A N 1
ATOM 2545 C CA . VAL A 1 391 ? -172.229 -69.965 -2.092 1.00 104.91 371 VAL A CA 1
ATOM 2546 C C . VAL A 1 391 ? -170.855 -70.403 -1.590 1.00 103.46 371 VAL A C 1
ATOM 2547 O O . VAL A 1 391 ? -170.376 -69.908 -0.570 1.00 106.60 371 VAL A O 1
ATOM 2551 N N . ALA A 1 392 ? -170.219 -71.320 -2.314 1.00 99.14 372 ALA A N 1
ATOM 2552 C CA . ALA A 1 392 ? -168.882 -71.780 -1.955 1.00 94.16 372 ALA A CA 1
ATOM 2553 C C . ALA A 1 392 ? -167.899 -70.615 -1.912 1.00 95.62 372 ALA A C 1
ATOM 2554 O O . ALA A 1 392 ? -167.093 -70.502 -0.990 1.00 97.67 372 ALA A O 1
ATOM 2556 N N . LYS A 1 393 ? -167.974 -69.745 -2.913 1.00 93.56 373 LYS A N 1
ATOM 2557 C CA . LYS A 1 393 ? -167.106 -68.579 -2.962 1.00 94.16 373 LYS A CA 1
ATOM 2558 C C . LYS A 1 393 ? -167.413 -67.612 -1.821 1.00 96.50 373 LYS A C 1
ATOM 2559 O O . LYS A 1 393 ? -166.501 -67.002 -1.260 1.00 100.19 373 LYS A O 1
ATOM 2565 N N . GLN A 1 394 ? -168.692 -67.478 -1.477 1.00 94.69 374 GLN A N 1
ATOM 2566 C CA . GLN A 1 394 ? -169.100 -66.575 -0.403 1.00 96.60 374 GLN A CA 1
ATOM 2567 C C . GLN A 1 394 ? -168.630 -67.089 0.953 1.00 98.52 374 GLN A C 1
ATOM 2568 O O . GLN A 1 394 ? -168.157 -66.316 1.787 1.00 103.40 374 GLN A O 1
ATOM 2574 N N . VAL A 1 395 ? -168.769 -68.394 1.168 1.00 93.76 375 VAL A N 1
ATOM 2575 C CA . VAL A 1 395 ? -168.312 -69.017 2.404 1.00 89.82 375 VAL A CA 1
ATOM 2576 C C . VAL A 1 395 ? -166.791 -68.921 2.493 1.00 90.39 375 VAL A C 1
ATOM 2577 O O . VAL A 1 395 ? -166.230 -68.701 3.568 1.00 93.16 375 VAL A O 1
ATOM 2581 N N . GLN A 1 396 ? -166.132 -69.069 1.349 1.00 87.94 376 GLN A N 1
ATOM 2582 C CA . GLN A 1 396 ? -164.684 -68.922 1.274 1.00 85.32 376 GLN A CA 1
ATOM 2583 C C . GLN A 1 396 ? -164.262 -67.510 1.670 1.00 84.36 376 GLN A C 1
ATOM 2584 O O . GLN A 1 396 ? -163.249 -67.318 2.345 1.00 83.67 376 GLN A O 1
ATOM 2590 N N . ARG A 1 397 ? -165.046 -66.523 1.249 1.00 85.49 377 ARG A N 1
ATOM 2591 C CA . ARG A 1 397 ? -164.763 -65.138 1.594 1.00 91.21 377 ARG A CA 1
ATOM 2592 C C . ARG A 1 397 ? -165.045 -64.876 3.071 1.00 95.42 377 ARG A C 1
ATOM 2593 O O . ARG A 1 397 ? -164.249 -64.233 3.755 1.00 99.64 377 ARG A O 1
ATOM 2601 N N . ASN A 1 398 ? -166.179 -65.378 3.555 1.00 94.87 378 ASN A N 1
ATOM 2602 C CA . ASN A 1 398 ? -166.574 -65.191 4.949 1.00 98.91 378 ASN A CA 1
ATOM 2603 C C . ASN A 1 398 ? -165.558 -65.782 5.922 1.00 98.79 378 ASN A C 1
ATOM 2604 O O . ASN A 1 398 ? -165.343 -65.247 7.011 1.00 101.33 378 ASN A O 1
ATOM 2609 N N . ARG A 1 399 ? -164.932 -66.884 5.519 1.00 95.63 379 ARG A N 1
ATOM 2610 C CA . ARG A 1 399 ? -163.936 -67.548 6.351 1.00 93.78 379 ARG A CA 1
ATOM 2611 C C . ARG A 1 399 ? -162.532 -67.044 6.051 1.00 94.60 379 ARG A C 1
ATOM 2612 O O . ARG A 1 399 ? -161.578 -67.395 6.750 1.00 95.01 379 ARG A O 1
ATOM 2620 N N . GLU A 1 400 ? -162.417 -66.229 5.005 1.00 94.64 380 GLU A N 1
ATOM 2621 C CA . GLU A 1 400 ? -161.136 -65.679 4.569 1.00 95.68 380 GLU A CA 1
ATOM 2622 C C . GLU A 1 400 ? -160.120 -66.782 4.290 1.00 91.85 380 GLU A C 1
ATOM 2623 O O . GLU A 1 400 ? -158.940 -66.649 4.616 1.00 90.62 380 GLU A O 1
ATOM 2629 N N . GLN A 1 401 ? -160.587 -67.873 3.692 1.00 89.53 381 GLN A N 1
ATOM 2630 C CA . GLN A 1 401 ? -159.711 -68.984 3.343 1.00 88.61 381 GLN A CA 1
ATOM 2631 C C . GLN A 1 401 ? -159.326 -68.932 1.869 1.00 85.80 381 GLN A C 1
ATOM 2632 O O . GLN A 1 401 ? -159.770 -69.758 1.073 1.00 83.41 381 GLN A O 1
ATOM 2638 N N . TRP A 1 402 ? -158.492 -67.955 1.519 1.00 86.27 382 TRP A N 1
ATOM 2639 C CA . TRP A 1 402 ? -158.033 -67.771 0.144 1.00 85.17 382 TRP A CA 1
ATOM 2640 C C . TRP A 1 402 ? -156.920 -68.748 -0.202 1.00 86.26 382 TRP A C 1
ATOM 2641 O O . TRP A 1 402 ? -156.496 -68.850 -1.353 1.00 86.50 382 TRP A O 1
ATOM 2652 N N . HIS A 1 403 ? -156.449 -69.461 0.811 1.00 87.13 383 HIS A N 1
ATOM 2653 C CA . HIS A 1 403 ? -155.388 -70.441 0.644 1.00 84.98 383 HIS A CA 1
ATOM 2654 C C . HIS A 1 403 ? -155.966 -71.811 0.311 1.00 84.09 383 HIS A C 1
ATOM 2655 O O . HIS A 1 403 ? -155.256 -72.817 0.341 1.00 82.61 383 HIS A O 1
ATOM 2662 N N . SER A 1 404 ? -157.260 -71.848 0.010 1.00 85.82 384 SER A N 1
ATOM 2663 C CA . SER A 1 404 ? -157.937 -73.101 -0.299 1.00 88.25 384 SER A CA 1
ATOM 2664 C C . SER A 1 404 ? -158.830 -72.965 -1.522 1.00 94.93 384 SER A C 1
ATOM 2665 O O . SER A 1 404 ? -159.155 -71.857 -1.951 1.00 97.62 384 SER A O 1
ATOM 2668 N N . ARG A 1 405 ? -159.224 -74.105 -2.078 1.00 97.73 385 ARG A N 1
ATOM 2669 C CA . ARG A 1 405 ? -160.114 -74.130 -3.229 1.00 101.95 385 ARG A CA 1
ATOM 2670 C C . ARG A 1 405 ? -161.563 -74.041 -2.770 1.00 99.16 385 ARG A C 1
ATOM 2671 O O . ARG A 1 405 ? -161.919 -74.580 -1.724 1.00 98.85 385 ARG A O 1
ATOM 2679 N N . ALA A 1 406 ? -162.395 -73.362 -3.553 1.00 97.62 386 ALA A N 1
ATOM 2680 C CA . ALA A 1 406 ? -163.810 -73.219 -3.222 1.00 96.38 386 ALA A CA 1
ATOM 2681 C C . ALA A 1 406 ? -164.501 -74.578 -3.159 1.00 93.53 386 ALA A C 1
ATOM 2682 O O . ALA A 1 406 ? -165.489 -74.753 -2.448 1.00 91.52 386 ALA A O 1
ATOM 2684 N N . GLU A 1 407 ? -163.964 -75.540 -3.903 1.00 93.66 387 GLU A N 1
ATOM 2685 C CA . GLU A 1 407 ? -164.500 -76.895 -3.922 1.00 94.79 387 GLU A CA 1
ATOM 2686 C C . GLU A 1 407 ? -164.155 -77.660 -2.647 1.00 95.28 387 GLU A C 1
ATOM 2687 O O . GLU A 1 407 ? -164.616 -78.783 -2.445 1.00 92.71 387 GLU A O 1
ATOM 2693 N N . ASP A 1 408 ? -163.337 -77.052 -1.795 1.00 100.93 388 ASP A N 1
ATOM 2694 C CA . ASP A 1 408 ? -162.953 -77.670 -0.532 1.00 100.55 388 ASP A CA 1
ATOM 2695 C C . ASP A 1 408 ? -163.756 -77.098 0.630 1.00 99.96 388 ASP A C 1
ATOM 2696 O O . ASP A 1 408 ? -163.563 -77.490 1.781 1.00 102.64 388 ASP A O 1
ATOM 2701 N N . MET A 1 409 ? -164.654 -76.166 0.327 1.00 91.35 389 MET A N 1
ATOM 2702 C CA . MET A 1 409 ? -165.512 -75.583 1.350 1.00 82.70 389 MET A CA 1
ATOM 2703 C C . MET A 1 409 ? -166.607 -76.574 1.738 1.00 79.27 389 MET A C 1
ATOM 2704 O O . MET A 1 409 ? -167.013 -77.402 0.921 1.00 78.23 389 MET A O 1
ATOM 2709 N N . PRO A 1 410 ? -167.091 -76.497 2.991 1.00 76.13 390 PRO A N 1
ATOM 2710 C CA . PRO A 1 410 ? -168.144 -77.398 3.476 1.00 76.56 390 PRO A CA 1
ATOM 2711 C C . PRO A 1 410 ? -169.507 -77.126 2.847 1.00 80.53 390 PRO A C 1
ATOM 2712 O O . PRO A 1 410 ? -170.527 -77.267 3.522 1.00 84.35 390 PRO A O 1
ATOM 2716 N N . VAL A 1 411 ? -169.522 -76.739 1.577 1.00 73.53 391 VAL A N 1
ATOM 2717 C CA . VAL A 1 411 ? -170.768 -76.486 0.874 1.00 73.56 391 VAL A CA 1
ATOM 2718 C C . VAL A 1 411 ? -171.117 -77.677 -0.005 1.00 80.16 391 VAL A C 1
ATOM 2719 O O . VAL A 1 411 ? -170.390 -78.003 -0.942 1.00 82.55 391 VAL A O 1
ATOM 2723 N N . TYR A 1 412 ? -172.230 -78.329 0.310 1.00 77.93 392 TYR A N 1
ATOM 2724 C CA . TYR A 1 412 ? -172.652 -79.517 -0.417 1.00 75.26 392 TYR A CA 1
ATOM 2725 C C . TYR A 1 412 ? -173.899 -79.250 -1.246 1.00 76.92 392 TYR A C 1
ATOM 2726 O O . TYR A 1 412 ? -174.700 -78.370 -0.922 1.00 79.29 392 TYR A O 1
ATOM 2735 N N . GLY A 1 413 ? -174.054 -80.013 -2.322 1.00 74.42 393 GLY A N 1
ATOM 2736 C CA . GLY A 1 413 ? -175.260 -79.964 -3.126 1.00 74.15 393 GLY A CA 1
ATOM 2737 C C . GLY A 1 413 ? -176.042 -81.243 -2.920 1.00 75.38 393 GLY A C 1
ATOM 2738 O O . GLY A 1 413 ? -175.586 -82.320 -3.298 1.00 77.75 393 GLY A O 1
ATOM 2739 N N . THR A 1 414 ? -177.217 -81.132 -2.310 1.00 75.71 394 THR A N 1
ATOM 2740 C CA . THR A 1 414 ? -177.982 -82.313 -1.928 1.00 76.36 394 THR A CA 1
ATOM 2741 C C . THR A 1 414 ? -179.353 -82.374 -2.587 1.00 78.68 394 THR A C 1
ATOM 2742 O O . THR A 1 414 ? -179.918 -81.353 -2.979 1.00 80.72 394 THR A O 1
ATOM 2746 N N . GLN A 1 415 ? -179.880 -83.588 -2.704 1.00 78.98 395 GLN A N 1
ATOM 2747 C CA . GLN A 1 415 ? -181.241 -83.795 -3.174 1.00 81.68 395 GLN A CA 1
ATOM 2748 C C . GLN A 1 415 ? -181.941 -84.823 -2.291 1.00 82.24 395 GLN A C 1
ATOM 2749 O O . GLN A 1 415 ? -181.911 -86.021 -2.575 1.00 82.94 395 GLN A O 1
ATOM 2755 N N . ALA A 1 416 ? -182.565 -84.345 -1.218 1.00 83.12 396 ALA A N 1
ATOM 2756 C CA . ALA A 1 416 ? -183.194 -85.216 -0.228 1.00 82.59 396 ALA A CA 1
ATOM 2757 C C . ALA A 1 416 ? -184.362 -86.004 -0.815 1.00 84.83 396 ALA A C 1
ATOM 2758 O O . ALA A 1 416 ? -184.699 -87.083 -0.327 1.00 85.77 396 ALA A O 1
ATOM 2760 N N . SER A 1 417 ? -184.974 -85.466 -1.864 1.00 85.75 397 SER A N 1
ATOM 2761 C CA . SER A 1 417 ? -186.114 -86.121 -2.493 1.00 88.84 397 SER A CA 1
ATOM 2762 C C . SER A 1 417 ? -185.685 -87.403 -3.201 1.00 85.20 397 SER A C 1
ATOM 2763 O O . SER A 1 417 ? -186.496 -88.306 -3.412 1.00 85.73 397 SER A O 1
ATOM 2766 N N . ARG A 1 418 ? -184.405 -87.472 -3.559 1.00 83.75 398 ARG A N 1
ATOM 2767 C CA . ARG A 1 418 ? -183.853 -88.618 -4.277 1.00 85.41 398 ARG A CA 1
ATOM 2768 C C . ARG A 1 418 ? -183.349 -89.700 -3.326 1.00 88.08 398 ARG A C 1
ATOM 2769 O O . ARG A 1 418 ? -182.538 -89.433 -2.439 1.00 89.89 398 ARG A O 1
ATOM 2777 N N . PHE A 1 419 ? -183.833 -90.923 -3.523 1.00 88.52 399 PHE A N 1
ATOM 2778 C CA . PHE A 1 419 ? -183.479 -92.046 -2.660 1.00 86.95 399 PHE A CA 1
ATOM 2779 C C . PHE A 1 419 ? -182.011 -92.426 -2.813 1.00 85.66 399 PHE A C 1
ATOM 2780 O O . PHE A 1 419 ? -181.517 -92.566 -3.931 1.00 87.86 399 PHE A O 1
ATOM 2788 N N . ASN A 1 420 ? -181.330 -92.592 -1.681 1.00 84.36 400 ASN A N 1
ATOM 2789 C CA . ASN A 1 420 ? -179.898 -92.889 -1.648 1.00 84.41 400 ASN A CA 1
ATOM 2790 C C . ASN A 1 420 ? -179.078 -91.881 -2.439 1.00 82.04 400 ASN A C 1
ATOM 2791 O O . ASN A 1 420 ? -178.142 -92.248 -3.148 1.00 83.87 400 ASN A O 1
ATOM 2796 N N . ASP A 1 421 ? -179.441 -90.610 -2.316 1.00 80.79 401 ASP A N 1
ATOM 2797 C CA . ASP A 1 421 ? -178.716 -89.539 -2.984 1.00 82.58 401 ASP A CA 1
ATOM 2798 C C . ASP A 1 421 ? -177.271 -89.487 -2.511 1.00 84.82 401 ASP A C 1
ATOM 2799 O O . ASP A 1 421 ? -177.010 -89.381 -1.314 1.00 86.25 401 ASP A O 1
ATOM 2804 N N . ASP A 1 422 ? -176.334 -89.560 -3.451 1.00 87.09 402 ASP A N 1
ATOM 2805 C CA . ASP A 1 422 ? -174.917 -89.521 -3.106 1.00 84.84 402 ASP A CA 1
ATOM 2806 C C . ASP A 1 422 ? -174.531 -88.160 -2.531 1.00 78.03 402 ASP A C 1
ATOM 2807 O O . ASP A 1 422 ? -173.595 -88.058 -1.741 1.00 73.65 402 ASP A O 1
ATOM 2812 N N . GLY A 1 423 ? -175.263 -87.122 -2.923 1.00 77.07 403 GLY A N 1
ATOM 2813 C CA . GLY A 1 423 ? -175.030 -85.788 -2.404 1.00 76.03 403 GLY A CA 1
ATOM 2814 C C . GLY A 1 423 ? -175.265 -85.723 -0.908 1.00 76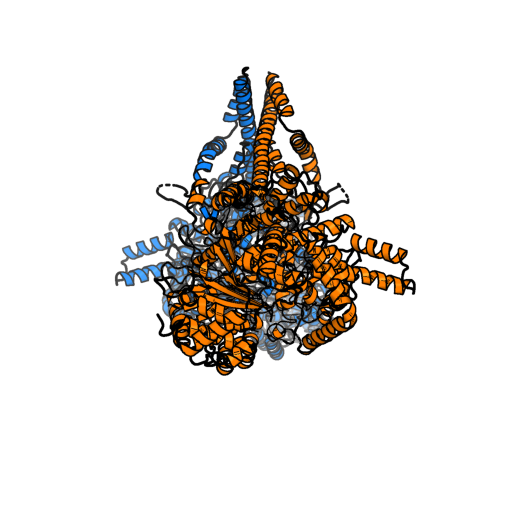.25 403 GLY A C 1
ATOM 2815 O O . GLY A 1 423 ? -174.440 -85.198 -0.160 1.00 74.75 403 GLY A O 1
ATOM 2816 N N . VAL A 1 424 ? -176.398 -86.267 -0.472 1.00 78.99 404 VAL A N 1
ATOM 2817 C CA . VAL A 1 424 ? -176.740 -86.297 0.944 1.00 77.38 404 VAL A CA 1
ATOM 2818 C C . VAL A 1 424 ? -175.714 -87.110 1.727 1.00 77.00 404 VAL A C 1
ATOM 2819 O O . VAL A 1 424 ? -175.341 -86.748 2.843 1.00 76.63 404 VAL A O 1
ATOM 2823 N N . THR A 1 425 ? -175.251 -88.204 1.129 1.00 78.34 405 THR A N 1
ATOM 2824 C CA . THR A 1 425 ? -174.252 -89.056 1.763 1.00 72.21 405 THR A CA 1
ATOM 2825 C C . THR A 1 425 ? -172.933 -88.306 1.932 1.00 72.24 405 THR A C 1
ATOM 2826 O O . THR A 1 425 ? -172.261 -88.445 2.952 1.00 77.83 405 THR A O 1
ATOM 2830 N N . MET A 1 426 ? -172.575 -87.502 0.936 1.00 72.17 406 MET A N 1
ATOM 2831 C CA . MET A 1 426 ? -171.372 -86.678 1.012 1.00 72.22 406 MET A CA 1
ATOM 2832 C C . MET A 1 426 ? -171.457 -85.697 2.176 1.00 77.46 406 MET A C 1
ATOM 2833 O O . MET A 1 426 ? -170.488 -85.505 2.913 1.00 78.10 406 MET A O 1
ATOM 2838 N N . LEU A 1 427 ? -172.623 -85.077 2.333 1.00 77.44 407 LEU A N 1
ATOM 2839 C CA . LEU A 1 427 ? -172.863 -84.176 3.452 1.00 78.32 407 LEU A CA 1
ATOM 2840 C C . LEU A 1 427 ? -172.806 -84.938 4.772 1.00 79.78 407 LEU A C 1
ATOM 2841 O O . LEU A 1 427 ? -172.226 -84.463 5.750 1.00 81.24 407 LEU A O 1
ATOM 2846 N N . TYR A 1 428 ? -173.408 -86.124 4.789 1.00 77.29 408 TYR A N 1
ATOM 2847 C CA . TYR A 1 428 ? -173.397 -86.972 5.972 1.00 76.77 408 TYR A CA 1
ATOM 2848 C C . TYR A 1 428 ? -171.975 -87.338 6.374 1.00 81.39 408 TYR A C 1
ATOM 2849 O O . TYR A 1 428 ? -171.615 -87.250 7.546 1.00 81.03 408 TYR A O 1
ATOM 2858 N N . GLN A 1 429 ? -171.174 -87.755 5.397 1.00 88.95 409 GLN A N 1
ATOM 2859 C CA . GLN A 1 429 ? -169.779 -88.107 5.642 1.00 92.58 409 GLN A CA 1
ATOM 2860 C C . GLN A 1 429 ? -169.036 -86.940 6.275 1.00 89.76 409 GLN A C 1
ATOM 2861 O O . GLN A 1 429 ? -168.225 -87.126 7.181 1.00 90.22 409 GLN A O 1
ATOM 2867 N N . GLY A 1 430 ? -169.327 -85.734 5.799 1.00 86.85 410 GLY A N 1
ATOM 2868 C CA . GLY A 1 430 ? -168.701 -84.536 6.322 1.00 85.43 410 GLY A CA 1
ATOM 2869 C C . GLY A 1 430 ? -169.116 -84.241 7.748 1.00 82.87 410 GLY A C 1
ATOM 2870 O O . GLY A 1 430 ? -168.286 -83.873 8.581 1.00 82.96 410 GLY A O 1
ATOM 2871 N N . LEU A 1 431 ? -170.406 -84.403 8.029 1.00 80.51 411 LEU A N 1
ATOM 2872 C CA . LEU A 1 431 ? -170.948 -84.143 9.361 1.00 78.37 411 LEU A CA 1
ATOM 2873 C C . LEU A 1 431 ? -170.384 -85.098 10.404 1.00 82.34 411 LEU A C 1
ATOM 2874 O O . LEU A 1 431 ? -170.103 -84.698 11.532 1.00 83.86 411 LEU A O 1
ATOM 2879 N N . VAL A 1 432 ? -170.225 -86.360 10.021 1.00 86.28 412 VAL A N 1
ATOM 2880 C CA . VAL A 1 432 ? -169.696 -87.375 10.924 1.00 90.67 412 VAL A CA 1
ATOM 2881 C C . VAL A 1 432 ? -168.265 -87.052 11.339 1.00 96.36 412 VAL A C 1
ATOM 2882 O O . VAL A 1 432 ? -167.925 -87.116 12.520 1.00 99.19 412 VAL A O 1
ATOM 2886 N N . GLY A 1 433 ? -167.433 -86.698 10.365 1.00 101.26 413 GLY A N 1
ATOM 2887 C CA . GLY A 1 433 ? -166.057 -86.326 10.636 1.00 102.48 413 GLY A CA 1
ATOM 2888 C C . GLY A 1 433 ? -165.970 -85.140 11.577 1.00 103.29 413 GLY A C 1
ATOM 2889 O O . GLY A 1 433 ? -165.074 -85.063 12.419 1.00 104.44 413 GLY A O 1
ATOM 2890 N N . ALA A 1 434 ? -166.915 -84.216 11.434 1.00 100.51 414 ALA A N 1
ATOM 2891 C CA . ALA A 1 434 ? -166.975 -83.039 12.290 1.00 97.30 414 ALA A CA 1
ATOM 2892 C C . ALA A 1 434 ? -167.430 -83.413 13.696 1.00 97.35 414 ALA A C 1
ATOM 2893 O O . ALA A 1 434 ? -166.853 -82.962 14.685 1.00 97.71 414 ALA A O 1
ATOM 2895 N N . LEU A 1 435 ? -168.467 -84.240 13.775 1.00 98.32 415 LEU A N 1
ATOM 2896 C CA . LEU A 1 435 ? -168.975 -84.719 15.055 1.00 98.70 415 LEU A CA 1
ATOM 2897 C C . LEU A 1 435 ? -168.005 -85.705 15.698 1.00 108.25 415 LEU A C 1
ATOM 2898 O O . LEU A 1 435 ? -168.007 -85.886 16.915 1.00 111.69 415 LEU A O 1
ATOM 2903 N N . GLY A 1 436 ? -167.180 -86.342 14.872 1.00 112.10 416 GLY A N 1
ATOM 2904 C CA . GLY A 1 436 ? -166.196 -87.294 15.354 1.00 115.19 416 GLY A CA 1
ATOM 2905 C C . GLY A 1 436 ? -165.172 -86.640 16.260 1.00 118.15 416 GLY A C 1
ATOM 2906 O O . GLY A 1 436 ? -164.831 -87.176 17.315 1.00 119.92 416 GLY A O 1
ATOM 2907 N N . ALA A 1 437 ? -164.685 -85.475 15.848 1.00 119.73 417 ALA A N 1
ATOM 2908 C CA . ALA A 1 437 ? -163.731 -84.718 16.649 1.00 121.91 417 ALA A CA 1
ATOM 2909 C C . ALA A 1 437 ? -164.453 -83.879 17.701 1.00 123.96 417 ALA A C 1
ATOM 2910 O O . ALA A 1 437 ? -163.820 -83.253 18.550 1.00 126.17 417 ALA A O 1
ATOM 2912 N N . ARG A 1 438 ? -165.781 -83.878 17.639 1.00 123.97 418 ARG A N 1
ATOM 2913 C CA . ARG A 1 438 ? -166.602 -83.125 18.581 1.00 127.37 418 ARG A CA 1
ATOM 2914 C C . ARG A 1 438 ? -166.988 -83.996 19.778 1.00 133.41 418 ARG A C 1
ATOM 2915 O O . ARG A 1 438 ? -168.011 -83.769 20.427 1.00 134.76 418 ARG A O 1
ATOM 2923 N N . GLY A 1 439 ? -166.163 -85.001 20.061 1.00 135.90 419 GLY A N 1
ATOM 2924 C CA . GLY A 1 439 ? -166.393 -85.885 21.189 1.00 139.25 419 GLY A CA 1
ATOM 2925 C C . GLY A 1 439 ? -167.595 -86.793 21.014 1.00 140.84 419 GLY A C 1
ATOM 2926 O O . GLY A 1 439 ? -168.532 -86.758 21.813 1.00 140.79 419 GLY A O 1
ATOM 2927 N N . MET A 1 440 ? -167.570 -87.608 19.965 1.00 143.52 420 MET A N 1
ATOM 2928 C CA . MET A 1 440 ? -168.642 -88.563 19.711 1.00 145.42 420 MET A CA 1
ATOM 2929 C C . MET A 1 440 ? -168.081 -89.890 19.218 1.00 150.25 420 MET A C 1
ATOM 2930 O O . MET A 1 440 ? -167.618 -89.998 18.082 1.00 149.10 420 MET A O 1
ATOM 2935 N N . SER A 1 441 ? -168.119 -90.898 20.082 1.00 154.91 421 SER A N 1
ATOM 2936 C CA . SER A 1 441 ? -167.643 -92.227 19.724 1.00 150.40 421 SER A CA 1
ATOM 2937 C C . SER A 1 441 ? -168.632 -92.912 18.787 1.00 145.71 421 SER A C 1
ATOM 2938 O O . SER A 1 441 ? -169.818 -93.025 19.096 1.00 145.67 421 SER A O 1
ATOM 2940 N N . LEU A 1 442 ? -168.139 -93.353 17.634 1.00 135.26 422 LEU A N 1
ATOM 2941 C CA . LEU A 1 442 ? -168.966 -94.080 16.678 1.00 123.10 422 LEU A CA 1
ATOM 2942 C C . LEU A 1 442 ? -168.127 -95.047 15.846 1.00 116.22 422 LEU A C 1
ATOM 2943 O O . LEU A 1 442 ? -166.972 -94.766 15.524 1.00 113.39 422 LEU A O 1
ATOM 2948 N N . LYS A 1 443 ? -168.717 -96.191 15.512 1.00 113.19 423 LYS A N 1
ATOM 2949 C CA . LYS A 1 443 ? -168.041 -97.225 14.737 1.00 111.53 423 LYS A CA 1
ATOM 2950 C C . LYS A 1 443 ? -167.687 -96.725 13.340 1.00 113.40 423 LYS A C 1
ATOM 2951 O O . LYS A 1 443 ? -168.326 -95.802 12.833 1.00 113.62 423 LYS A O 1
ATOM 2953 N N . PRO A 1 444 ? -166.655 -97.321 12.717 1.00 115.19 424 PRO A N 1
ATOM 2954 C CA . PRO A 1 444 ? -166.360 -97.011 11.314 1.00 116.20 424 PRO A CA 1
ATOM 2955 C C . PRO A 1 444 ? -167.558 -97.331 10.424 1.00 119.76 424 PRO A C 1
ATOM 2956 O O . PRO A 1 444 ? -168.239 -98.334 10.639 1.00 120.58 424 PRO A O 1
ATOM 2960 N N . GLY A 1 445 ? -167.809 -96.476 9.439 1.00 121.56 425 GLY A N 1
ATOM 2961 C CA . GLY A 1 445 ? -169.023 -96.553 8.650 1.00 120.31 425 GLY A CA 1
ATOM 2962 C C . GLY A 1 445 ? -169.206 -97.797 7.804 1.00 120.92 425 GLY A C 1
ATOM 2963 O O . GLY A 1 445 ? -168.239 -98.443 7.399 1.00 122.76 425 GLY A O 1
ATOM 2964 N N . THR A 1 446 ? -170.467 -98.131 7.543 1.00 115.33 426 THR A N 1
ATOM 2965 C CA . THR A 1 446 ? -170.816 -99.207 6.624 1.00 111.22 426 THR A CA 1
ATOM 2966 C C . THR A 1 446 ? -171.215 -98.613 5.278 1.00 106.42 426 THR A C 1
ATOM 2967 O O . THR A 1 446 ? -171.280 -99.314 4.268 1.00 106.47 426 THR A O 1
ATOM 2971 N N . LEU A 1 447 ? -171.489 -97.312 5.283 1.00 104.45 427 LEU A N 1
ATOM 2972 C CA . LEU A 1 447 ? -171.809 -96.573 4.068 1.00 100.98 427 LEU A CA 1
ATOM 2973 C C . LEU A 1 447 ? -170.559 -96.324 3.235 1.00 107.66 427 LEU A C 1
ATOM 2974 O O . LEU A 1 447 ? -169.456 -96.266 3.776 1.00 105.72 427 LEU A O 1
ATOM 2979 N N . PRO A 1 448 ? -170.729 -96.156 1.913 1.00 113.13 428 PRO A N 1
ATOM 2980 C CA . PRO A 1 448 ? -169.585 -95.835 1.054 1.00 115.54 428 PRO A CA 1
ATOM 2981 C C . PRO A 1 448 ? -168.960 -94.488 1.408 1.00 115.20 428 PRO A C 1
ATOM 2982 O O . PRO A 1 448 ? -169.576 -93.446 1.184 1.00 114.13 428 PRO A O 1
ATOM 2986 N N . ASN A 1 449 ? -167.752 -94.514 1.964 1.00 113.88 429 ASN A N 1
ATOM 2987 C CA . ASN A 1 449 ? -167.036 -93.287 2.288 1.00 111.39 429 ASN A CA 1
ATOM 2988 C C . ASN A 1 449 ? -166.532 -92.608 1.023 1.00 103.91 429 ASN A C 1
ATOM 2989 O O . ASN A 1 449 ? -165.338 -92.632 0.729 1.00 103.35 429 ASN A O 1
ATOM 2994 N N . LEU A 1 450 ? -167.451 -92.005 0.276 1.00 99.13 430 LEU A N 1
ATOM 2995 C CA . LEU A 1 450 ? -167.123 -91.402 -1.011 1.00 96.15 430 LEU A CA 1
ATOM 2996 C C . LEU A 1 450 ? -166.770 -89.924 -0.871 1.00 90.70 430 LEU A C 1
ATOM 2997 O O . LEU A 1 450 ? -166.886 -89.343 0.209 1.00 89.34 430 LEU A O 1
ATOM 3002 N N . GLU A 1 451 ? -166.350 -89.321 -1.979 1.00 89.53 431 GLU A N 1
ATOM 3003 C CA . GLU A 1 451 ? -165.798 -87.973 -1.969 1.00 89.37 431 GLU A CA 1
ATOM 3004 C C . GLU A 1 451 ? -166.526 -87.053 -2.943 1.00 88.36 431 GLU A C 1
ATOM 3005 O O . GLU A 1 451 ? -167.152 -87.515 -3.895 1.00 92.84 431 GLU A O 1
ATOM 3008 N N . GLY A 1 452 ? -166.435 -85.750 -2.698 1.00 82.12 432 GLY A N 1
ATOM 3009 C CA . GLY A 1 452 ? -167.121 -84.767 -3.517 1.00 81.23 432 GLY A CA 1
ATOM 3010 C C . GLY A 1 452 ? -168.059 -83.907 -2.692 1.00 81.99 432 GLY A C 1
ATOM 3011 O O . GLY A 1 452 ? -168.289 -84.179 -1.514 1.00 84.40 432 GLY A O 1
ATOM 3012 N N . ARG A 1 453 ? -168.603 -82.865 -3.311 1.00 81.74 433 ARG A N 1
ATOM 3013 C CA . ARG A 1 453 ? -169.514 -81.959 -2.623 1.00 82.98 433 ARG A CA 1
ATOM 3014 C C . ARG A 1 453 ? -170.870 -81.938 -3.308 1.00 88.91 433 ARG A C 1
ATOM 3015 O O . ARG A 1 453 ? -171.882 -81.574 -2.711 1.00 90.65 433 ARG A O 1
ATOM 3023 N N . ILE A 1 454 ? -170.877 -82.346 -4.570 1.00 91.28 434 ILE A N 1
ATOM 3024 C CA . ILE A 1 454 ? -172.036 -82.171 -5.430 1.00 94.11 434 ILE A CA 1
ATOM 3025 C C . ILE A 1 454 ? -172.782 -83.483 -5.685 1.00 93.28 434 ILE A C 1
ATOM 3026 O O . ILE A 1 454 ? -172.171 -84.527 -5.920 1.00 91.08 434 ILE A O 1
ATOM 3031 N N . SER A 1 455 ? -174.108 -83.423 -5.618 1.00 96.09 435 SER A N 1
ATOM 3032 C CA . SER A 1 455 ? -174.948 -84.559 -5.976 1.00 100.57 435 SER A CA 1
ATOM 3033 C C . SER A 1 455 ? -174.831 -84.864 -7.468 1.00 103.72 435 SER A C 1
ATOM 3034 O O . SER A 1 455 ? -174.868 -83.957 -8.304 1.00 104.97 435 SER A O 1
ATOM 3037 N N . THR A 1 456 ? -174.681 -86.144 -7.791 1.00 133.77 436 THR A N 1
ATOM 3038 C CA . THR A 1 456 ? -174.608 -86.582 -9.179 1.00 140.83 436 THR A CA 1
ATOM 3039 C C . THR A 1 456 ? -175.923 -87.231 -9.600 1.00 136.83 436 THR A C 1
ATOM 3040 O O . THR A 1 456 ? -175.960 -88.407 -9.963 1.00 126.04 436 THR A O 1
ATOM 3044 N N . GLY A 1 457 ? -176.999 -86.450 -9.545 1.00 134.01 437 GLY A N 1
ATOM 3045 C CA . GLY A 1 457 ? -178.330 -86.939 -9.856 1.00 139.43 437 GLY A CA 1
ATOM 3046 C C . GLY A 1 457 ? -178.490 -87.383 -11.296 1.00 148.55 437 GLY A C 1
ATOM 3047 O O . GLY A 1 457 ? -178.060 -86.695 -12.222 1.00 152.12 437 GLY A O 1
ATOM 3048 N N . GLN A 1 458 ? -179.119 -88.540 -11.482 1.00 152.64 438 GLN A N 1
ATOM 3049 C CA . GLN A 1 458 ? -179.318 -89.105 -12.812 1.00 157.75 438 GLN A CA 1
ATOM 3050 C C . GLN A 1 458 ? -180.799 -89.243 -13.150 1.00 158.70 438 GLN A C 1
ATOM 3051 O O . GLN A 1 458 ? -181.158 -89.538 -14.291 1.00 160.79 438 GLN A O 1
ATOM 3057 N N . ASN A 1 459 ? -181.656 -89.030 -12.156 1.00 156.67 439 ASN A N 1
ATOM 3058 C CA . ASN A 1 459 ? -183.097 -89.142 -12.352 1.00 152.48 439 ASN A CA 1
ATOM 3059 C C . ASN A 1 459 ? -183.635 -88.050 -13.272 1.00 152.18 439 ASN A C 1
ATOM 3060 O O . ASN A 1 459 ? -184.246 -87.086 -12.812 1.00 153.11 439 ASN A O 1
ATOM 3062 N N . VAL A 1 460 ? -183.403 -88.205 -14.572 1.00 147.02 440 VAL A N 1
ATOM 3063 C CA . VAL A 1 460 ? -183.868 -87.229 -15.553 1.00 140.34 440 VAL A CA 1
ATOM 3064 C C . VAL A 1 460 ? -185.232 -87.622 -16.125 1.00 137.79 440 VAL A C 1
ATOM 3065 O O . VAL A 1 460 ? -185.363 -88.622 -16.833 1.00 139.30 440 VAL A O 1
ATOM 3069 N N . ILE A 1 461 ? -186.252 -86.833 -15.802 1.00 132.03 441 ILE A N 1
ATOM 3070 C CA . ILE A 1 461 ? -187.596 -87.092 -16.304 1.00 127.02 441 ILE A CA 1
ATOM 3071 C C . ILE A 1 461 ? -187.902 -86.193 -17.495 1.00 126.11 441 ILE A C 1
ATOM 3072 O O . ILE A 1 461 ? -188.038 -86.674 -18.620 1.00 125.90 441 ILE A O 1
ATOM 3077 N N . VAL A 1 462 ? -188.013 -84.889 -17.253 1.00 125.51 442 VAL A N 1
ATOM 3078 C CA . VAL A 1 462 ? -188.212 -83.950 -18.351 1.00 126.19 442 VAL A CA 1
ATOM 3079 C C . VAL A 1 462 ? -187.127 -82.882 -18.342 1.00 128.68 442 VAL A C 1
ATOM 3080 O O . VAL A 1 462 ? -187.157 -81.970 -17.514 1.00 129.90 442 VAL A O 1
ATOM 3084 N N . PRO A 1 463 ? -186.163 -82.996 -19.269 1.00 130.40 443 PRO A N 1
ATOM 3085 C CA . PRO A 1 463 ? -185.022 -82.078 -19.349 1.00 134.91 443 PRO A CA 1
ATOM 3086 C C . PRO A 1 463 ? -185.463 -80.627 -19.515 1.00 138.43 443 PRO A C 1
ATOM 3087 O O . PRO A 1 463 ? -186.417 -80.363 -20.248 1.00 139.53 443 PRO A O 1
ATOM 3091 N N . PRO A 1 464 ? -184.773 -79.698 -18.833 1.00 138.70 444 PRO A N 1
ATOM 3092 C CA . PRO A 1 464 ? -185.096 -78.266 -18.798 1.00 140.88 444 PRO A CA 1
ATOM 3093 C C . PRO A 1 464 ? -185.253 -77.643 -20.184 1.00 143.59 444 PRO A C 1
ATOM 3094 O O . PRO A 1 464 ? -185.978 -76.660 -20.334 1.00 144.32 444 PRO A O 1
ATOM 3098 N N . ALA A 1 465 ? -184.579 -78.211 -21.178 1.00 144.73 445 ALA A N 1
ATOM 3099 C CA . ALA A 1 465 ? -184.713 -77.747 -22.553 1.00 144.81 445 ALA A CA 1
ATOM 3100 C C . ALA A 1 465 ? -186.126 -77.992 -23.075 1.00 141.78 445 ALA A C 1
ATOM 3101 O O . ALA A 1 465 ? -186.618 -77.260 -23.933 1.00 142.30 445 ALA A O 1
ATOM 3103 N N . ARG A 1 466 ? -186.775 -79.026 -22.549 1.00 139.04 446 ARG A N 1
ATOM 3104 C CA . ARG A 1 466 ? -188.120 -79.386 -22.978 1.00 134.78 446 ARG A CA 1
ATOM 3105 C C . ARG A 1 466 ? -189.177 -78.906 -21.993 1.00 135.27 446 ARG A C 1
ATOM 3106 O O . ARG A 1 466 ? -190.333 -79.306 -22.082 1.00 132.80 446 ARG A O 1
ATOM 3114 N N . SER A 1 467 ? -188.770 -78.049 -21.060 1.00 140.71 447 SER A N 1
ATOM 3115 C CA . SER A 1 467 ? -189.651 -77.559 -19.999 1.00 142.04 447 SER A CA 1
ATOM 3116 C C . SER A 1 467 ? -190.964 -76.992 -20.525 1.00 144.36 447 SER A C 1
ATOM 3117 O O . SER A 1 467 ? -192.021 -77.180 -19.919 1.00 143.66 447 SER A O 1
ATOM 3120 N N . ARG A 1 468 ? -190.884 -76.309 -21.661 1.00 147.19 448 ARG A N 1
ATOM 3121 C CA . ARG A 1 468 ? -192.028 -75.619 -22.242 1.00 147.90 448 ARG A CA 1
ATOM 3122 C C . ARG A 1 468 ? -192.788 -76.484 -23.246 1.00 146.20 448 ARG A C 1
ATOM 3123 O O . ARG A 1 468 ? -193.350 -75.963 -24.209 1.00 148.08 448 ARG A O 1
ATOM 3131 N N . TYR A 1 469 ? -192.817 -77.795 -23.020 1.00 141.65 449 TYR A N 1
ATOM 3132 C CA . TYR A 1 469 ? -193.399 -78.716 -23.996 1.00 135.23 449 TYR A CA 1
ATOM 3133 C C . TYR A 1 469 ? -194.901 -78.514 -24.167 1.00 130.88 449 TYR A C 1
ATOM 3134 O O . TYR A 1 469 ? -195.415 -78.607 -25.281 1.00 130.92 449 TYR A O 1
ATOM 3143 N N . LEU A 1 470 ? -195.600 -78.231 -23.073 1.00 126.96 450 LEU A N 1
ATOM 3144 C CA . LEU A 1 470 ? -197.040 -78.003 -23.138 1.00 122.97 450 LEU A CA 1
ATOM 3145 C C . LEU A 1 470 ? -197.366 -76.743 -23.931 1.00 121.50 450 LEU A C 1
ATOM 3146 O O . LEU A 1 470 ? -198.387 -76.677 -24.617 1.00 118.76 450 LEU A O 1
ATOM 3151 N N . ALA A 1 471 ? -196.491 -75.747 -23.836 1.00 123.25 451 ALA A N 1
ATOM 3152 C CA . ALA A 1 471 ? -196.663 -74.508 -24.582 1.00 124.06 451 ALA A CA 1
ATOM 3153 C C . ALA A 1 471 ? -196.463 -74.749 -26.072 1.00 122.89 451 ALA A C 1
ATOM 3154 O O . ALA A 1 471 ? -197.201 -74.216 -26.900 1.00 121.88 451 ALA A O 1
ATOM 3156 N N . GLU A 1 472 ? -195.459 -75.554 -26.405 1.00 122.50 452 GLU A N 1
ATOM 3157 C CA . GLU A 1 472 ? -195.175 -75.896 -27.794 1.00 126.76 452 GLU A CA 1
ATOM 3158 C C . GLU A 1 472 ? -196.346 -76.647 -28.412 1.00 125.85 452 GLU A C 1
ATOM 3159 O O . GLU A 1 472 ? -196.690 -76.431 -29.575 1.00 128.67 452 GLU A O 1
ATOM 3165 N N . LEU A 1 473 ? -196.957 -77.526 -27.624 1.00 122.19 453 LEU A N 1
ATOM 3166 C CA . LEU A 1 473 ? -198.115 -78.285 -28.076 1.00 118.54 453 LEU A CA 1
ATOM 3167 C C . LEU A 1 473 ? -199.292 -77.359 -28.360 1.00 117.23 453 LEU A C 1
ATOM 3168 O O . LEU A 1 473 ? -199.985 -77.516 -29.365 1.00 117.41 453 LEU A O 1
ATOM 3173 N N . ALA A 1 474 ? -199.505 -76.391 -27.475 1.00 117.68 454 ALA A N 1
ATOM 3174 C CA . ALA A 1 474 ? -200.569 -75.410 -27.652 1.00 118.07 454 ALA A CA 1
ATOM 3175 C C . ALA A 1 474 ? -200.356 -74.608 -28.930 1.00 120.68 454 ALA A C 1
ATOM 3176 O O . ALA A 1 474 ? -201.309 -74.273 -29.632 1.00 121.21 454 ALA A O 1
ATOM 3178 N N . ASP A 1 475 ? -199.096 -74.306 -29.225 1.00 122.71 455 ASP A N 1
ATOM 3179 C CA . ASP A 1 475 ? -198.742 -73.589 -30.443 1.00 122.87 455 ASP A CA 1
ATOM 3180 C C . ASP A 1 475 ? -199.027 -74.441 -31.671 1.00 121.35 455 ASP A C 1
ATOM 3181 O O . ASP A 1 475 ? -199.474 -73.933 -32.698 1.00 122.85 455 ASP A O 1
ATOM 3186 N N . THR A 1 476 ? -198.770 -75.740 -31.551 1.00 117.50 456 THR A N 1
ATOM 3187 C CA . THR A 1 476 ? -198.936 -76.669 -32.663 1.00 115.01 456 THR A CA 1
ATOM 3188 C C . THR A 1 476 ? -200.397 -76.787 -33.090 1.00 112.16 456 THR A C 1
ATOM 3189 O O . THR A 1 476 ? -200.708 -76.794 -34.283 1.00 111.97 456 THR A O 1
ATOM 3193 N N . VAL A 1 477 ? -201.290 -76.876 -32.110 1.00 108.11 457 VAL A N 1
ATOM 3194 C CA . VAL A 1 477 ? -202.717 -76.985 -32.388 1.00 105.27 457 VAL A CA 1
ATOM 3195 C C . VAL A 1 477 ? -203.248 -75.702 -33.018 1.00 110.30 457 VAL A C 1
ATOM 3196 O O . VAL A 1 477 ? -203.967 -75.743 -34.017 1.00 112.63 457 VAL A O 1
ATOM 3200 N N . ARG A 1 478 ? -202.885 -74.563 -32.435 1.00 111.66 458 ARG A N 1
ATOM 3201 C CA . ARG A 1 478 ? -203.316 -73.270 -32.957 1.00 111.84 458 ARG A CA 1
ATOM 3202 C C . ARG A 1 478 ? -202.771 -73.038 -34.363 1.00 116.01 458 ARG A C 1
ATOM 3203 O O . ARG A 1 478 ? -203.435 -72.427 -35.203 1.00 115.42 458 ARG A O 1
ATOM 3211 N N . ALA A 1 479 ? -201.562 -73.533 -34.612 1.00 118.76 459 ALA A N 1
ATOM 3212 C CA . ALA A 1 479 ? -200.950 -73.446 -35.932 1.00 121.51 459 ALA A CA 1
ATOM 3213 C C . ALA A 1 479 ? -201.752 -74.251 -36.946 1.00 119.84 459 ALA A C 1
ATOM 3214 O O . ALA A 1 479 ? -201.922 -73.834 -38.092 1.00 119.02 459 ALA A O 1
ATOM 3216 N N . TYR A 1 480 ? -202.239 -75.409 -36.511 1.00 118.58 460 TYR A N 1
ATOM 3217 C CA . TYR A 1 480 ? -203.070 -76.258 -37.354 1.00 118.19 460 TYR A CA 1
ATOM 3218 C C . TYR A 1 480 ? -204.344 -75.526 -37.759 1.00 116.48 460 TYR A C 1
ATOM 3219 O O . TYR A 1 480 ? -204.732 -75.539 -38.926 1.00 117.59 460 TYR A O 1
ATOM 3228 N N . HIS A 1 481 ? -204.984 -74.882 -36.788 1.00 113.63 461 HIS A N 1
ATOM 3229 C CA . HIS A 1 481 ? -206.226 -74.162 -37.038 1.00 111.65 461 HIS A CA 1
ATOM 3230 C C . HIS A 1 481 ? -206.020 -72.949 -37.938 1.00 111.16 461 HIS A C 1
ATOM 3231 O O . HIS A 1 481 ? -206.895 -72.607 -38.732 1.00 110.43 461 HIS A O 1
ATOM 3238 N N . ARG A 1 482 ? -204.869 -72.296 -37.812 1.00 112.79 462 ARG A N 1
ATOM 3239 C CA . ARG A 1 482 ? -204.556 -71.169 -38.682 1.00 115.46 462 ARG A CA 1
ATOM 3240 C C . ARG A 1 482 ? -204.457 -71.635 -40.131 1.00 117.31 462 ARG A C 1
ATOM 3241 O O . ARG A 1 482 ? -204.864 -70.925 -41.052 1.00 116.32 462 ARG A O 1
ATOM 3249 N N . ARG A 1 483 ? -203.924 -72.837 -40.325 1.00 118.66 463 ARG A N 1
ATOM 3250 C CA . ARG A 1 483 ? -203.818 -73.413 -41.658 1.00 120.73 463 ARG A CA 1
ATOM 3251 C C . ARG A 1 483 ? -205.191 -73.806 -42.188 1.00 121.61 463 ARG A C 1
ATOM 3252 O O . ARG A 1 483 ? -205.470 -73.652 -43.378 1.00 124.87 463 ARG A O 1
ATOM 3260 N N . VAL A 1 484 ? -206.044 -74.313 -41.301 1.00 118.61 464 VAL A N 1
ATOM 3261 C CA . VAL A 1 484 ? -207.407 -74.677 -41.670 1.00 115.92 464 VAL A CA 1
ATOM 3262 C C . VAL A 1 484 ? -208.133 -73.482 -42.274 1.00 116.99 464 VAL A C 1
ATOM 3263 O O . VAL A 1 484 ? -208.748 -73.595 -43.331 1.00 120.02 464 VAL A O 1
ATOM 3267 N N . VAL A 1 485 ? -208.042 -72.335 -41.606 1.00 114.25 465 VAL A N 1
ATOM 3268 C CA . VAL A 1 485 ? -208.664 -71.110 -42.097 1.00 109.40 465 VAL A CA 1
ATOM 3269 C C . VAL A 1 485 ? -208.079 -70.694 -43.444 1.00 111.53 465 VAL A C 1
ATOM 3270 O O . VAL A 1 485 ? -208.814 -70.380 -44.382 1.00 111.47 465 VAL A O 1
ATOM 3274 N N . ALA A 1 486 ? -206.752 -70.706 -43.529 1.00 113.12 466 ALA A N 1
ATOM 3275 C CA . ALA A 1 486 ? -206.042 -70.276 -44.729 1.00 115.15 466 ALA A CA 1
ATOM 3276 C C . ALA A 1 486 ? -206.375 -71.145 -45.938 1.00 115.50 466 ALA A C 1
ATOM 3277 O O . ALA A 1 486 ? -206.701 -70.632 -47.009 1.00 115.80 466 ALA A O 1
ATOM 3279 N N . GLN A 1 487 ? -206.290 -72.460 -45.762 1.00 115.21 467 GLN A N 1
ATOM 3280 C CA . GLN A 1 487 ? -206.566 -73.395 -46.847 1.00 119.03 467 GLN A CA 1
ATOM 3281 C C . GLN A 1 487 ? -208.042 -73.377 -47.239 1.00 122.89 467 GLN A C 1
ATOM 3282 O O . GLN A 1 487 ? -208.378 -73.494 -48.419 1.00 125.00 467 GLN A O 1
ATOM 3288 N N . SER A 1 488 ? -208.917 -73.231 -46.247 1.00 122.15 468 SER A N 1
ATOM 3289 C CA . SER A 1 488 ? -210.353 -73.166 -46.496 1.00 119.62 468 SER A CA 1
ATOM 3290 C C . SER A 1 488 ? -210.698 -71.963 -47.364 1.00 121.18 468 SER A C 1
ATOM 3291 O O . SER A 1 488 ? -211.501 -72.065 -48.292 1.00 122.18 468 SER A O 1
ATOM 3294 N N . LYS A 1 489 ? -210.083 -70.826 -47.057 1.00 119.83 469 LYS A N 1
ATOM 3295 C CA . LYS A 1 489 ? -210.298 -69.606 -47.823 1.00 118.80 469 LYS A CA 1
ATOM 3296 C C . LYS A 1 489 ? -209.839 -69.788 -49.266 1.00 119.94 469 LYS A C 1
ATOM 3297 O O . LYS A 1 489 ? -210.486 -69.311 -50.198 1.00 120.15 469 LYS A O 1
ATOM 3301 N N . LEU A 1 490 ? -208.723 -70.489 -49.443 1.00 119.77 470 LEU A N 1
ATOM 3302 C CA . LEU A 1 490 ? -208.173 -70.734 -50.772 1.00 118.33 470 LEU A CA 1
ATOM 3303 C C . LEU A 1 490 ? -209.044 -71.697 -51.569 1.00 117.49 470 LEU A C 1
ATOM 3304 O O . LEU A 1 490 ? -209.234 -71.522 -52.773 1.00 119.55 470 LEU A O 1
ATOM 3309 N N . ALA A 1 491 ? -209.569 -72.715 -50.894 1.00 115.31 471 ALA A N 1
ATOM 3310 C CA . ALA A 1 491 ? -210.438 -73.694 -51.537 1.00 115.70 471 ALA A CA 1
ATOM 3311 C C . ALA A 1 491 ? -211.717 -73.033 -52.035 1.00 113.42 471 ALA A C 1
ATOM 3312 O O . ALA A 1 491 ? -212.246 -73.387 -53.089 1.00 111.60 471 ALA A O 1
ATOM 3314 N N . ARG A 1 492 ? -212.203 -72.068 -51.261 1.00 113.60 472 ARG A N 1
ATOM 3315 C CA . ARG A 1 492 ? -213.394 -71.311 -51.618 1.00 113.65 472 ARG A CA 1
ATOM 3316 C C . ARG A 1 492 ? -213.131 -70.427 -52.829 1.00 119.66 472 ARG A C 1
ATOM 3317 O O . ARG A 1 492 ? -213.880 -70.457 -53.806 1.00 119.82 472 ARG A O 1
ATOM 3325 N N . GLU A 1 493 ? -212.059 -69.645 -52.757 1.00 123.13 473 GLU A N 1
ATOM 3326 C CA . GLU A 1 493 ? -211.689 -68.744 -53.841 1.00 125.89 473 GLU A CA 1
ATOM 3327 C C . GLU A 1 493 ? -211.442 -69.504 -55.139 1.00 126.02 473 GLU A C 1
ATOM 3328 O O . GLU A 1 493 ? -211.830 -69.047 -56.211 1.00 127.59 473 GLU A O 1
ATOM 3334 N N . ARG A 1 494 ? -210.803 -70.665 -55.036 1.00 123.95 474 ARG A N 1
ATOM 3335 C CA . ARG A 1 494 ? -210.543 -71.493 -56.208 1.00 120.21 474 ARG A CA 1
ATOM 3336 C C . ARG A 1 494 ? -211.848 -71.925 -56.862 1.00 117.49 474 ARG A C 1
ATOM 3337 O O . ARG A 1 494 ? -211.981 -71.902 -58.086 1.00 118.29 474 ARG A O 1
ATOM 3345 N N . GLN A 1 495 ? -212.811 -72.313 -56.033 1.00 113.73 475 GLN A N 1
ATOM 3346 C CA . GLN A 1 495 ? -214.113 -72.744 -56.518 1.00 112.66 475 GLN A CA 1
ATOM 3347 C C . GLN A 1 495 ? -214.910 -71.574 -57.085 1.00 115.57 475 GLN A C 1
ATOM 3348 O O . GLN A 1 495 ? -215.541 -71.697 -58.134 1.00 115.89 475 GLN A O 1
ATOM 3354 N N . GLN A 1 496 ? -214.878 -70.444 -56.383 1.00 116.46 476 GLN A N 1
ATOM 3355 C CA . GLN A 1 496 ? -215.612 -69.250 -56.795 1.00 117.43 476 GLN A CA 1
ATOM 3356 C C . GLN A 1 496 ? -215.183 -68.764 -58.176 1.00 121.49 476 GLN A C 1
ATOM 3357 O O . GLN A 1 496 ? -216.013 -68.342 -58.981 1.00 122.67 476 GLN A O 1
ATOM 3363 N N . LEU A 1 497 ? -213.882 -68.828 -58.443 1.00 123.22 477 LEU A N 1
ATOM 3364 C CA . LEU A 1 497 ? -213.344 -68.391 -59.725 1.00 122.84 477 LEU A CA 1
ATOM 3365 C C . LEU A 1 497 ? -213.780 -69.314 -60.858 1.00 121.06 477 LEU A C 1
ATOM 3366 O O . LEU A 1 497 ? -214.379 -68.866 -61.836 1.00 119.07 477 LEU A O 1
ATOM 3371 N N . ARG A 1 498 ? -213.477 -70.601 -60.716 1.00 122.05 478 ARG A N 1
ATOM 3372 C CA . ARG A 1 498 ? -213.799 -71.589 -61.741 1.00 121.21 478 ARG A CA 1
ATOM 3373 C C . ARG A 1 498 ? -215.301 -71.670 -62.003 1.00 123.45 478 ARG A C 1
ATOM 3374 O O . ARG A 1 498 ? -215.725 -71.941 -63.125 1.00 126.46 478 ARG A O 1
ATOM 3377 N N . ALA A 1 499 ? -216.102 -71.431 -60.968 1.00 122.33 479 ALA A N 1
ATOM 3378 C CA . ALA A 1 499 ? -217.553 -71.409 -61.119 1.00 119.53 479 ALA A CA 1
ATOM 3379 C C . ALA A 1 499 ? -217.986 -70.198 -61.936 1.00 120.71 479 ALA A C 1
ATOM 3380 O O . ALA A 1 499 ? -218.792 -70.317 -62.858 1.00 119.31 479 ALA A O 1
ATOM 3382 N N . ALA A 1 500 ? -217.439 -69.035 -61.592 1.00 122.88 480 ALA A N 1
ATOM 3383 C CA . ALA A 1 500 ? -217.765 -67.794 -62.284 1.00 119.32 480 ALA A CA 1
ATOM 3384 C C . ALA A 1 500 ? -217.268 -67.818 -63.725 1.00 120.36 480 ALA A C 1
ATOM 3385 O O . ALA A 1 500 ? -217.859 -67.193 -64.605 1.00 120.25 480 ALA A O 1
ATOM 3387 N N . HIS A 1 501 ? -216.180 -68.546 -63.960 1.00 121.21 481 HIS A N 1
ATOM 3388 C CA . HIS A 1 501 ? -215.613 -68.665 -65.299 1.00 125.86 481 HIS A CA 1
ATOM 3389 C C . HIS A 1 501 ? -216.533 -69.466 -66.214 1.00 125.37 481 HIS A C 1
ATOM 3390 O O . HIS A 1 501 ? -216.668 -69.158 -67.398 1.00 126.79 481 HIS A O 1
ATOM 3397 N N . ASP A 1 502 ? -217.164 -70.495 -65.658 1.00 123.24 482 ASP A N 1
ATOM 3398 C CA . ASP A 1 502 ? -218.088 -71.324 -66.422 1.00 120.56 482 ASP A CA 1
ATOM 3399 C C . ASP A 1 502 ? -219.367 -70.560 -66.736 1.00 117.53 482 ASP A C 1
ATOM 3400 O O . ASP A 1 502 ? -219.985 -70.769 -67.779 1.00 117.13 482 ASP A O 1
ATOM 3405 N N . MET A 1 503 ? -219.756 -69.672 -65.826 1.00 116.33 483 MET A N 1
ATOM 3406 C CA . MET A 1 503 ? -220.970 -68.884 -65.995 1.00 114.18 483 MET A CA 1
ATOM 3407 C C . MET A 1 503 ? -220.798 -67.829 -67.084 1.00 117.72 483 MET A C 1
ATOM 3408 O O . MET A 1 503 ? -221.758 -67.466 -67.762 1.00 115.90 483 MET A O 1
ATOM 3413 N N . LEU A 1 504 ? -219.571 -67.342 -67.247 1.00 123.11 484 LEU A N 1
ATOM 3414 C CA . LEU A 1 504 ? -219.260 -66.409 -68.325 1.00 129.09 484 LEU A CA 1
ATOM 3415 C C . LEU A 1 504 ? -219.146 -67.141 -69.656 1.00 138.88 484 LEU A C 1
ATOM 3416 O O . LEU A 1 504 ? -219.724 -66.718 -70.658 1.00 141.93 484 LEU A O 1
ATOM 3421 N N . GLN A 1 505 ? -218.398 -68.241 -69.656 1.00 143.75 485 GLN A N 1
ATOM 3422 C CA . GLN A 1 505 ? -218.156 -69.015 -70.869 1.00 145.81 485 GLN A CA 1
ATOM 3423 C C . GLN A 1 505 ? -219.454 -69.607 -71.416 1.00 145.91 485 GLN A C 1
ATOM 3424 O O . GLN A 1 505 ? -219.569 -69.879 -72.612 1.00 147.76 485 GLN A O 1
ATOM 3427 N N . GLY A 1 506 ? -220.430 -69.798 -70.535 1.00 144.96 486 GLY A N 1
ATOM 3428 C CA . GLY A 1 506 ? -221.736 -70.287 -70.936 1.00 143.71 486 GLY A CA 1
ATOM 3429 C C . GLY A 1 506 ? -222.660 -69.162 -71.363 1.00 143.03 486 GLY A C 1
ATOM 3430 O O . GLY A 1 506 ? -223.731 -69.402 -71.923 1.00 141.78 486 GLY A O 1
ATOM 3431 N N . ALA A 1 507 ? -222.244 -67.927 -71.097 1.00 142.33 487 ALA A N 1
ATOM 3432 C CA . ALA A 1 507 ? -223.030 -66.756 -71.468 1.00 140.77 487 ALA A CA 1
ATOM 3433 C C . ALA A 1 507 ? -222.434 -66.060 -72.687 1.00 146.10 487 ALA A C 1
ATOM 3434 O O . ALA A 1 507 ? -222.779 -64.918 -72.991 1.00 146.57 487 ALA A O 1
ATOM 3436 N N . GLY A 1 508 ? -221.533 -66.751 -73.379 1.00 149.86 488 GLY A N 1
ATOM 3437 C CA . GLY A 1 508 ? -220.911 -66.209 -74.573 1.00 152.81 488 GLY A CA 1
ATOM 3438 C C . GLY A 1 508 ? -219.507 -65.686 -74.337 1.00 156.32 488 GLY A C 1
ATOM 3439 O O . GLY A 1 508 ? -218.528 -66.412 -74.514 1.00 157.57 488 GLY A O 1
ATOM 3440 N N . HIS A 1 509 ? -219.413 -64.420 -73.938 1.00 157.48 489 HIS A N 1
ATOM 3441 C CA . HIS A 1 509 ? -218.128 -63.762 -73.710 1.00 160.30 489 HIS A CA 1
ATOM 3442 C C . HIS A 1 509 ? -217.304 -64.476 -72.642 1.00 160.75 489 HIS A C 1
ATOM 3443 O O . HIS A 1 509 ? -217.831 -64.889 -71.611 1.00 157.15 489 HIS A O 1
ATOM 3450 N N . GLU A 1 510 ? -216.006 -64.613 -72.896 1.00 165.74 490 GLU A N 1
ATOM 3451 C CA . GLU A 1 510 ? -215.129 -65.374 -72.014 1.00 168.13 490 GLU A CA 1
ATOM 3452 C C . GLU A 1 510 ? -213.956 -64.543 -71.503 1.00 168.19 490 GLU A C 1
ATOM 3453 O O . GLU A 1 510 ? -213.351 -63.775 -72.252 1.00 168.23 490 GLU A O 1
ATOM 3459 N N . SER A 1 511 ? -213.641 -64.705 -70.222 1.00 169.27 491 SER A N 1
ATOM 3460 C CA . SER A 1 511 ? -212.496 -64.033 -69.623 1.00 172.07 491 SER A CA 1
ATOM 3461 C C . SER A 1 511 ? -211.534 -65.059 -69.033 1.00 173.63 491 SER A C 1
ATOM 3462 O O . SER A 1 511 ? -211.720 -65.526 -67.909 1.00 170.71 491 SER A O 1
ATOM 3465 N N . ALA A 1 512 ? -210.504 -65.404 -69.801 1.00 176.94 492 ALA A N 1
ATOM 3466 C CA . ALA A 1 512 ? -209.544 -66.426 -69.395 1.00 178.70 492 ALA A CA 1
ATOM 3467 C C . ALA A 1 512 ? -208.651 -65.951 -68.251 1.00 179.73 492 ALA A C 1
ATOM 3468 O O . ALA A 1 512 ? -207.870 -66.728 -67.700 1.00 179.82 492 ALA A O 1
ATOM 3470 N N . ALA A 1 513 ? -208.771 -64.674 -67.902 1.00 180.17 493 ALA A N 1
ATOM 3471 C CA . ALA A 1 513 ? -208.013 -64.102 -66.796 1.00 180.48 493 ALA A CA 1
ATOM 3472 C C . ALA A 1 513 ? -208.395 -64.759 -65.473 1.00 175.88 493 ALA A C 1
ATOM 3473 O O . ALA A 1 513 ? -207.571 -64.870 -64.566 1.00 175.66 493 ALA A O 1
ATOM 3475 N N . LEU A 1 514 ? -209.649 -65.193 -65.372 1.00 171.86 494 LEU A N 1
ATOM 3476 C CA . LEU A 1 514 ? -210.137 -65.877 -64.179 1.00 167.47 494 LEU A CA 1
ATOM 3477 C C . LEU A 1 514 ? -209.382 -67.178 -63.931 1.00 168.43 494 LEU A C 1
ATOM 3478 O O . LEU A 1 514 ? -209.070 -67.516 -62.788 1.00 167.79 494 LEU A O 1
ATOM 3483 N N . GLU A 1 515 ? -209.092 -67.903 -65.007 1.00 169.40 495 GLU A N 1
ATOM 3484 C CA . GLU A 1 515 ? -208.392 -69.180 -64.912 1.00 170.76 495 GLU A CA 1
ATOM 3485 C C . GLU A 1 515 ? -206.991 -69.009 -64.334 1.00 172.39 495 GLU A C 1
ATOM 3486 O O . GLU A 1 515 ? -206.507 -69.866 -63.593 1.00 171.71 495 GLU A O 1
ATOM 3492 N N . THR A 1 516 ? -206.350 -67.894 -64.671 1.00 174.36 496 THR A N 1
ATOM 3493 C CA . THR A 1 516 ? -205.010 -67.598 -64.180 1.00 174.98 496 THR A CA 1
ATOM 3494 C C . THR A 1 516 ? -204.995 -67.492 -62.656 1.00 172.52 496 THR A C 1
ATOM 3495 O O . THR A 1 516 ? -204.088 -68.001 -61.996 1.00 173.35 496 THR A O 1
ATOM 3499 N N . LEU A 1 517 ? -206.010 -66.834 -62.103 1.00 168.74 497 LEU A N 1
ATOM 3500 C CA . LEU A 1 517 ? -206.134 -66.688 -60.657 1.00 165.93 497 LEU A CA 1
ATOM 3501 C C . LEU A 1 517 ? -206.500 -68.017 -60.001 1.00 163.13 497 LEU A C 1
ATOM 3502 O O . LEU A 1 517 ? -206.066 -68.310 -58.886 1.00 161.71 497 LEU A O 1
ATOM 3507 N N . ALA A 1 518 ? -207.304 -68.813 -60.699 1.00 161.12 498 ALA A N 1
ATOM 3508 C CA . ALA A 1 518 ? -207.729 -70.113 -60.192 1.00 156.46 498 ALA A CA 1
ATOM 3509 C C . ALA A 1 518 ? -206.557 -71.084 -60.132 1.00 155.46 498 ALA A C 1
ATOM 3510 O O . ALA A 1 518 ? -206.409 -71.831 -59.165 1.00 152.98 498 ALA A O 1
ATOM 3512 N N . SER A 1 519 ? -205.726 -71.066 -61.170 1.00 156.15 499 SER A N 1
ATOM 3513 C CA . SER A 1 519 ? -204.548 -71.924 -61.230 1.00 154.68 499 SER A CA 1
ATOM 3514 C C . SER A 1 519 ? -203.546 -71.540 -60.148 1.00 153.56 499 SER A C 1
ATOM 3515 O O . SER A 1 519 ? -202.786 -72.380 -59.664 1.00 153.10 499 SER A O 1
ATOM 3518 N N . GLU A 1 520 ? -203.553 -70.265 -59.776 1.00 154.13 500 GLU A N 1
ATOM 3519 C CA . GLU A 1 520 ? -202.684 -69.764 -58.719 1.00 152.33 500 GLU A CA 1
ATOM 3520 C C . GLU A 1 520 ? -203.082 -70.351 -57.367 1.00 146.70 500 GLU A C 1
ATOM 3521 O O . GLU A 1 520 ? -202.240 -70.541 -56.488 1.00 144.92 500 GLU A O 1
ATOM 3523 N N . ARG A 1 521 ? -204.370 -70.641 -57.212 1.00 141.88 501 ARG A N 1
ATOM 3524 C CA . ARG A 1 521 ? -204.885 -71.226 -55.980 1.00 139.42 501 ARG A CA 1
ATOM 3525 C C . ARG A 1 521 ? -204.479 -72.691 -55.849 1.00 142.41 501 ARG A C 1
ATOM 3526 O O . ARG A 1 521 ? -204.311 -73.198 -54.740 1.00 143.28 501 ARG A O 1
ATOM 3534 N N . ASP A 1 522 ? -204.327 -73.367 -56.985 1.00 143.93 502 ASP A N 1
ATOM 3535 C CA . ASP A 1 522 ? -203.943 -74.776 -56.997 1.00 145.13 502 ASP A CA 1
ATOM 3536 C C . ASP A 1 522 ? -202.560 -74.980 -56.392 1.00 146.11 502 ASP A C 1
ATOM 3537 O O . ASP A 1 522 ? -202.323 -75.952 -55.675 1.00 145.71 502 ASP A O 1
ATOM 3542 N N . VAL A 1 523 ? -201.648 -74.060 -56.689 1.00 153.54 503 VAL A N 1
ATOM 3543 C CA . VAL A 1 523 ? -200.305 -74.114 -56.131 1.00 154.13 503 VAL A CA 1
ATOM 3544 C C . VAL A 1 523 ? -200.328 -73.728 -54.656 1.00 155.00 503 VAL A C 1
ATOM 3545 O O . VAL A 1 523 ? -199.584 -74.281 -53.844 1.00 153.78 503 VAL A O 1
ATOM 3547 N N . SER A 1 524 ? -201.194 -72.778 -54.319 1.00 151.72 504 SER A N 1
ATOM 3548 C CA . SER A 1 524 ? -201.324 -72.300 -52.947 1.00 153.57 504 SER A CA 1
ATOM 3549 C C . SER A 1 524 ? -201.899 -73.378 -52.032 1.00 153.46 504 SER A C 1
ATOM 3550 O O . SER A 1 524 ? -201.444 -73.548 -50.900 1.00 155.11 504 SER A O 1
ATOM 3553 N N . LEU A 1 525 ? -202.902 -74.099 -52.525 1.00 152.90 505 LEU A N 1
ATOM 3554 C CA . LEU A 1 525 ? -203.491 -75.204 -51.778 1.00 147.75 505 LEU A CA 1
ATOM 3555 C C . LEU A 1 525 ? -202.469 -76.318 -51.584 1.00 148.37 505 LEU A C 1
ATOM 3556 O O . LEU A 1 525 ? -201.824 -76.752 -52.539 1.00 151.13 505 LEU A O 1
ATOM 3558 N N . GLY A 1 526 ? -202.320 -76.773 -50.344 1.00 145.64 506 GLY A N 1
ATOM 3559 C CA . GLY A 1 526 ? -201.364 -77.817 -50.025 1.00 145.57 506 GLY A CA 1
ATOM 3560 C C . GLY A 1 526 ? -201.676 -79.127 -50.722 1.00 144.80 506 GLY A C 1
ATOM 3561 O O . GLY A 1 526 ? -202.794 -79.337 -51.192 1.00 144.46 506 GLY A O 1
ATOM 3562 N N . ALA A 1 527 ? -200.684 -80.008 -50.792 1.00 145.88 507 ALA A N 1
ATOM 3563 C CA . ALA A 1 527 ? -200.852 -81.300 -51.445 1.00 145.36 507 ALA A CA 1
ATOM 3564 C C . ALA A 1 527 ? -201.822 -82.183 -50.668 1.00 139.92 507 ALA A C 1
ATOM 3565 O O . ALA A 1 527 ? -202.575 -82.962 -51.254 1.00 137.39 507 ALA A O 1
ATOM 3567 N N . VAL A 1 528 ? -201.800 -82.053 -49.347 1.00 137.89 508 VAL A N 1
ATOM 3568 C CA . VAL A 1 528 ? -202.689 -82.826 -48.488 1.00 136.24 508 VAL A CA 1
ATOM 3569 C C . VAL A 1 528 ? -204.122 -82.315 -48.590 1.00 134.67 508 VAL A C 1
ATOM 3570 O O . VAL A 1 528 ? -205.066 -83.100 -48.688 1.00 133.24 508 VAL A O 1
ATOM 3574 N N . GLU A 1 529 ? -204.274 -80.994 -48.569 1.00 135.04 509 GLU A N 1
ATOM 3575 C CA . GLU A 1 529 ? -205.587 -80.365 -48.654 1.00 131.93 509 GLU A CA 1
ATOM 3576 C C . GLU A 1 529 ? -206.237 -80.611 -50.011 1.00 128.91 509 GLU A C 1
ATOM 3577 O O . GLU A 1 529 ? -207.453 -80.782 -50.107 1.00 126.36 509 GLU A O 1
ATOM 3583 N N . ARG A 1 530 ? -205.418 -80.627 -51.058 1.00 129.08 510 ARG A N 1
ATOM 3584 C CA . ARG A 1 530 ? -205.917 -80.827 -52.413 1.00 128.95 510 ARG A CA 1
ATOM 3585 C C . ARG A 1 530 ? -206.460 -82.240 -52.584 1.00 127.17 510 ARG A C 1
ATOM 3586 O O . ARG A 1 530 ? -207.464 -82.453 -53.266 1.00 124.54 510 ARG A O 1
ATOM 3594 N N . LYS A 1 531 ? -205.791 -83.203 -51.958 1.00 127.63 511 LYS A N 1
ATOM 3595 C CA . LYS A 1 531 ? -206.219 -84.595 -52.025 1.00 127.69 511 LYS A CA 1
ATOM 3596 C C . LYS A 1 531 ? -207.539 -84.789 -51.286 1.00 126.77 511 LYS A C 1
ATOM 3597 O O . LYS A 1 531 ? -208.386 -85.573 -51.712 1.00 127.77 511 LYS A O 1
ATOM 3601 N N . LEU A 1 532 ? -207.707 -84.067 -50.181 1.00 124.55 512 LEU A N 1
ATOM 3602 C CA . LEU A 1 532 ? -208.928 -84.140 -49.381 1.00 119.70 512 LEU A CA 1
ATOM 3603 C C . LEU A 1 532 ? -210.167 -83.794 -50.199 1.00 116.62 512 LEU A C 1
ATOM 3604 O O . LEU A 1 532 ? -211.170 -84.507 -50.154 1.00 114.39 512 LEU A O 1
ATOM 3609 N N . LEU A 1 533 ? -210.091 -82.697 -50.945 1.00 116.32 513 LEU A N 1
ATOM 3610 C CA . LEU A 1 533 ? -211.207 -82.258 -51.773 1.00 112.95 513 LEU A CA 1
ATOM 3611 C C . LEU A 1 533 ? -211.390 -83.161 -52.989 1.00 114.37 513 LEU A C 1
ATOM 3612 O O . LEU A 1 533 ? -212.485 -83.258 -53.541 1.00 112.64 513 LEU A O 1
ATOM 3617 N N . ALA A 1 534 ? -210.313 -83.821 -53.400 1.00 118.33 514 ALA A N 1
ATOM 3618 C CA . ALA A 1 534 ? -210.361 -84.713 -54.551 1.00 120.47 514 ALA A CA 1
ATOM 3619 C C . ALA A 1 534 ? -211.060 -86.024 -54.207 1.00 121.91 514 ALA A C 1
ATOM 3620 O O . ALA A 1 534 ? -211.746 -86.611 -55.043 1.00 121.84 514 ALA A O 1
ATOM 3622 N N . MET A 1 535 ? -210.883 -86.478 -52.970 1.00 123.56 515 MET A N 1
ATOM 3623 C CA . MET A 1 535 ? -211.453 -87.746 -52.531 1.00 123.72 515 MET A CA 1
ATOM 3624 C C . MET A 1 535 ? -212.885 -87.585 -52.035 1.00 123.17 515 MET A C 1
ATOM 3625 O O . MET A 1 535 ? -213.595 -88.572 -51.849 1.00 125.31 515 MET A O 1
ATOM 3630 N N . TRP A 1 536 ? -213.303 -86.340 -51.824 1.00 120.26 516 TRP A N 1
ATOM 3631 C CA . TRP A 1 536 ? -214.633 -86.053 -51.283 1.00 113.98 516 TRP A CA 1
ATOM 3632 C C . TRP A 1 536 ? -215.804 -86.623 -52.100 1.00 109.70 516 TRP A C 1
ATOM 3633 O O . TRP A 1 536 ? -216.738 -87.174 -51.516 1.00 107.18 516 TRP A O 1
ATOM 3644 N N . PRO A 1 537 ? -215.778 -86.487 -53.441 1.00 108.84 517 PRO A N 1
ATOM 3645 C CA . PRO A 1 537 ? -216.896 -87.108 -54.161 1.00 108.29 517 PRO A CA 1
ATOM 3646 C C . PRO A 1 537 ? -216.877 -88.629 -54.044 1.00 109.64 517 PRO A C 1
ATOM 3647 O O . PRO A 1 537 ? -217.931 -89.250 -53.897 1.00 109.27 517 PRO A O 1
ATOM 3651 N N . GLN A 1 538 ? -215.684 -89.214 -54.097 1.00 109.40 518 GLN A N 1
ATOM 3652 C CA . GLN A 1 538 ? -215.527 -90.655 -53.944 1.00 107.71 518 GLN A CA 1
ATOM 3653 C C . GLN A 1 538 ? -215.892 -91.079 -52.526 1.00 105.53 518 GLN A C 1
ATOM 3654 O O . GLN A 1 538 ? -216.356 -92.196 -52.297 1.00 105.47 518 GLN A O 1
ATOM 3656 N N . MET A 1 539 ? -215.682 -90.170 -51.579 1.00 104.70 519 MET A N 1
ATOM 3657 C CA . MET A 1 539 ? -216.002 -90.416 -50.179 1.00 101.97 519 MET A CA 1
ATOM 3658 C C . MET A 1 539 ? -217.513 -90.484 -49.977 1.00 98.52 519 MET A C 1
ATOM 3659 O O . MET A 1 539 ? -218.012 -91.297 -49.198 1.00 94.66 519 MET A O 1
ATOM 3664 N N . GLN A 1 540 ? -218.237 -89.624 -50.687 1.00 98.93 520 GLN A N 1
ATOM 3665 C CA . GLN A 1 540 ? -219.691 -89.595 -50.600 1.00 98.95 520 GLN A CA 1
ATOM 3666 C C . GLN A 1 540 ? -220.304 -90.852 -51.199 1.00 99.60 520 GLN A C 1
ATOM 3667 O O . GLN A 1 540 ? -221.303 -91.363 -50.697 1.00 97.81 520 GLN A O 1
ATOM 3673 N N . GLN A 1 541 ? -219.701 -91.346 -52.275 1.00 104.35 521 GLN A N 1
ATOM 3674 C CA . GLN A 1 541 ? -220.187 -92.551 -52.935 1.00 104.50 521 GLN A CA 1
ATOM 3675 C C . GLN A 1 541 ? -219.980 -93.773 -52.045 1.00 106.05 521 GLN A C 1
ATOM 3676 O O . GLN A 1 541 ? -220.739 -94.740 -52.114 1.00 107.43 521 GLN A O 1
ATOM 3678 N N . ALA A 1 542 ? -218.951 -93.721 -51.206 1.00 105.80 522 ALA A N 1
ATOM 3679 C CA . ALA A 1 542 ? -218.664 -94.815 -50.288 1.00 104.35 522 ALA A CA 1
ATOM 3680 C C . ALA A 1 542 ? -219.734 -94.918 -49.208 1.00 101.14 522 ALA A C 1
ATOM 3681 O O . ALA A 1 542 ? -220.317 -95.982 -49.002 1.00 100.81 522 ALA A O 1
ATOM 3683 N N . TYR A 1 543 ? -219.993 -93.804 -48.529 1.00 98.43 523 TYR A N 1
ATOM 3684 C CA . TYR A 1 543 ? -220.943 -93.775 -47.420 1.00 98.53 523 TYR A CA 1
ATOM 3685 C C . TYR A 1 543 ? -222.391 -93.578 -47.871 1.00 102.72 523 TYR A C 1
ATOM 3686 O O . TYR A 1 543 ? -223.223 -93.096 -47.100 1.00 99.95 523 TYR A O 1
ATOM 3695 N N . SER A 1 544 ? -222.696 -93.951 -49.111 1.00 110.54 524 SER A N 1
ATOM 3696 C CA . SER A 1 544 ? -224.043 -93.772 -49.643 1.00 114.68 524 SER A CA 1
ATOM 3697 C C . SER A 1 544 ? -224.794 -95.093 -49.748 1.00 123.47 524 SER A C 1
ATOM 3698 O O . SER A 1 544 ? -225.992 -95.162 -49.471 1.00 121.27 524 SER A O 1
ATOM 3701 N N . GLY A 1 545 ? -224.082 -96.141 -50.148 1.00 132.45 525 GLY A N 1
ATOM 3702 C CA . GLY A 1 545 ? -224.693 -97.442 -50.344 1.00 133.19 525 GLY A CA 1
ATOM 3703 C C . GLY A 1 545 ? -225.153 -98.099 -49.057 1.00 132.55 525 GLY A C 1
ATOM 3704 O O . GLY A 1 545 ? -225.103 -97.499 -47.983 1.00 131.79 525 GLY A O 1
ATOM 3705 N N . ASP A 1 546 ? -225.611 -99.340 -49.171 1.00 130.66 526 ASP A N 1
ATOM 3706 C CA . ASP A 1 546 ? -226.031 -100.109 -48.009 1.00 125.09 526 ASP A CA 1
ATOM 3707 C C . ASP A 1 546 ? -224.828 -100.771 -47.351 1.00 124.01 526 ASP A C 1
ATOM 3708 O O . ASP A 1 546 ? -224.872 -101.139 -46.178 1.00 123.14 526 ASP A O 1
ATOM 3713 N N . GLU A 1 547 ? -223.752 -100.915 -48.117 1.00 125.27 527 GLU A N 1
ATOM 3714 C CA . GLU A 1 547 ? -222.528 -101.522 -47.611 1.00 130.57 527 GLU A CA 1
ATOM 3715 C C . GLU A 1 547 ? -221.315 -100.622 -47.823 1.00 132.52 527 GLU A C 1
ATOM 3716 O O . GLU A 1 547 ? -221.317 -99.746 -48.689 1.00 133.73 527 GLU A O 1
ATOM 3722 N N . TYR A 1 548 ? -220.281 -100.852 -47.022 1.00 133.41 528 TYR A N 1
ATOM 3723 C CA . TYR A 1 548 ? -219.032 -100.112 -47.133 1.00 135.30 528 TYR A CA 1
ATOM 3724 C C . TYR A 1 548 ? -217.962 -101.012 -47.738 1.00 138.91 528 TYR A C 1
ATOM 3725 O O . TYR A 1 548 ? -217.174 -101.628 -47.020 1.00 141.16 528 TYR A O 1
ATOM 3734 N N . VAL A 1 549 ? -217.957 -101.099 -49.065 1.00 139.80 529 VAL A N 1
ATOM 3735 C CA . VAL A 1 549 ? -217.031 -101.972 -49.776 1.00 140.13 529 VAL A CA 1
ATOM 3736 C C . VAL A 1 549 ? -215.744 -101.238 -50.141 1.00 142.51 529 VAL A C 1
ATOM 3737 O O . VAL A 1 549 ? -214.699 -101.457 -49.528 1.00 143.56 529 VAL A O 1
ATOM 3741 N N . GLU A 1 556 ? -213.212 -106.836 -50.951 1.00 165.69 536 GLU A N 1
ATOM 3742 C CA . GLU A 1 556 ? -213.106 -107.995 -50.072 1.00 168.72 536 GLU A CA 1
ATOM 3743 C C . GLU A 1 556 ? -214.033 -107.862 -48.866 1.00 173.18 536 GLU A C 1
ATOM 3744 O O . GLU A 1 556 ? -215.137 -108.408 -48.859 1.00 172.78 536 GLU A O 1
ATOM 3746 N N . ILE A 1 557 ? -213.577 -107.135 -47.850 1.00 175.59 537 ILE A N 1
ATOM 3747 C CA . ILE A 1 557 ? -214.357 -106.933 -46.633 1.00 174.45 537 ILE A CA 1
ATOM 3748 C C . ILE A 1 557 ? -215.517 -105.966 -46.860 1.00 173.81 537 ILE A C 1
ATOM 3749 O O . ILE A 1 557 ? -215.386 -104.982 -47.588 1.00 173.93 537 ILE A O 1
ATOM 3751 N N . ARG A 1 558 ? -216.653 -106.257 -46.234 1.00 164.26 538 ARG A N 1
ATOM 3752 C CA . ARG A 1 558 ? -217.840 -105.417 -46.361 1.00 151.81 538 ARG A CA 1
ATOM 3753 C C . ARG A 1 558 ? -218.422 -105.080 -44.991 1.00 146.55 538 ARG A C 1
ATOM 3754 O O . ARG A 1 558 ? -218.308 -105.864 -44.048 1.00 148.73 538 ARG A O 1
ATOM 3758 N N . THR A 1 559 ? -219.043 -103.910 -44.885 1.00 137.08 539 THR A N 1
ATOM 3759 C CA . THR A 1 559 ? -219.629 -103.465 -43.626 1.00 129.70 539 THR A CA 1
ATOM 3760 C C . THR A 1 559 ? -220.949 -102.738 -43.864 1.00 123.91 539 THR A C 1
ATOM 3761 O O . THR A 1 559 ? -221.030 -101.848 -44.710 1.00 124.62 539 THR A O 1
ATOM 3765 N N . GLY A 1 560 ? -221.979 -103.127 -43.118 1.00 117.52 540 GLY A N 1
ATOM 3766 C CA . GLY A 1 560 ? -223.291 -102.516 -43.243 1.00 107.99 540 GLY A CA 1
ATOM 3767 C C . GLY A 1 560 ? -223.294 -101.054 -42.838 1.00 98.71 540 GLY A C 1
ATOM 3768 O O . GLY A 1 560 ? -222.793 -100.695 -41.773 1.00 96.17 540 GLY A O 1
ATOM 3769 N N . LEU A 1 561 ? -223.861 -100.210 -43.693 1.00 95.08 541 LEU A N 1
ATOM 3770 C CA . LEU A 1 561 ? -223.904 -98.773 -43.448 1.00 92.63 541 LEU A CA 1
ATOM 3771 C C . LEU A 1 561 ? -225.249 -98.329 -42.892 1.00 94.62 541 LEU A C 1
ATOM 3772 O O . LEU A 1 561 ? -225.376 -97.233 -42.349 1.00 91.68 541 LEU A O 1
ATOM 3777 N N . ILE A 1 562 ? -226.253 -99.188 -43.030 1.00 98.84 542 ILE A N 1
ATOM 3778 C CA . ILE A 1 562 ? -227.628 -98.800 -42.750 1.00 97.82 542 ILE A CA 1
ATOM 3779 C C . ILE A 1 562 ? -228.319 -99.736 -41.761 1.00 94.71 542 ILE A C 1
ATOM 3780 O O . ILE A 1 562 ? -228.199 -100.957 -41.858 1.00 97.86 542 ILE A O 1
ATOM 3785 N N . SER A 1 563 ? -229.028 -99.150 -40.801 1.00 88.16 543 SER A N 1
ATOM 3786 C CA . SER A 1 563 ? -229.938 -99.899 -39.942 1.00 82.21 543 SER A CA 1
ATOM 3787 C C . SER A 1 563 ? -231.365 -99.383 -40.141 1.00 77.02 543 SER A C 1
ATOM 3788 O O . SER A 1 563 ? -231.637 -98.196 -39.966 1.00 76.67 543 SER A O 1
ATOM 3791 N N . THR A 1 564 ? -232.272 -100.278 -40.519 1.00 72.06 544 THR A N 1
ATOM 3792 C CA . THR A 1 564 ? -233.638 -99.890 -40.857 1.00 71.32 544 THR A CA 1
ATOM 3793 C C . THR A 1 564 ? -234.564 -99.922 -39.640 1.00 69.55 544 THR A C 1
ATOM 3794 O O . THR A 1 564 ? -234.532 -100.863 -38.850 1.00 73.71 544 THR A O 1
ATOM 3798 N N . THR A 1 565 ? -235.393 -98.892 -39.501 1.00 65.97 545 THR A N 1
ATOM 3799 C CA . THR A 1 565 ? -236.286 -98.776 -38.354 1.00 65.80 545 THR A CA 1
ATOM 3800 C C . THR A 1 565 ? -237.584 -99.552 -38.546 1.00 69.29 545 THR A C 1
ATOM 3801 O O . THR A 1 565 ? -237.796 -100.182 -39.579 1.00 74.00 545 THR A O 1
ATOM 3805 N N . LEU A 1 566 ? -238.448 -99.500 -37.536 1.00 70.53 546 LEU A N 1
ATOM 3806 C CA . LEU A 1 566 ? -239.775 -100.104 -37.616 1.00 73.31 546 LEU A CA 1
ATOM 3807 C C . LEU A 1 566 ? -240.636 -99.402 -38.659 1.00 71.50 546 LEU A C 1
A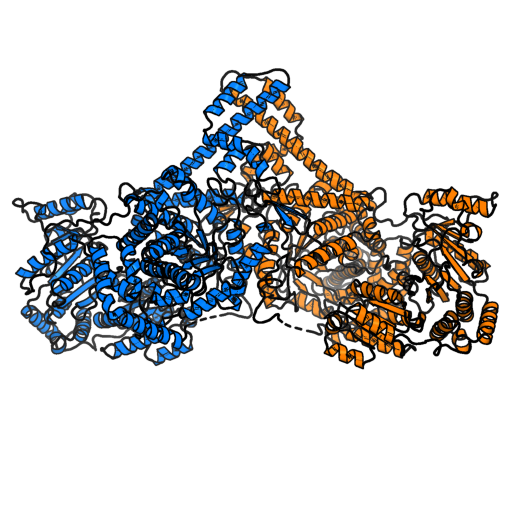TOM 3808 O O . LEU A 1 566 ? -241.490 -100.019 -39.295 1.00 66.36 546 LEU A O 1
ATOM 3813 N N . SER A 1 567 ? -240.408 -98.103 -38.815 1.00 74.40 547 SER A N 1
ATOM 3814 C CA . SER A 1 567 ? -241.167 -97.293 -39.755 1.00 75.53 547 SER A CA 1
ATOM 3815 C C . SER A 1 567 ? -240.685 -97.529 -41.180 1.00 75.89 547 SER A C 1
ATOM 3816 O O . SER A 1 567 ? -241.381 -97.210 -42.143 1.00 77.11 547 SER A O 1
ATOM 3819 N N . GLY A 1 568 ? -239.485 -98.090 -41.305 1.00 74.93 548 GLY A N 1
ATOM 3820 C CA . GLY A 1 568 ? -238.907 -98.379 -42.604 1.00 71.84 548 GLY A CA 1
ATOM 3821 C C . GLY A 1 568 ? -237.786 -97.428 -42.980 1.00 67.47 548 GLY A C 1
ATOM 3822 O O . GLY A 1 568 ? -237.088 -97.640 -43.970 1.00 69.22 548 GLY A O 1
ATOM 3823 N N . THR A 1 569 ? -237.615 -96.376 -42.187 1.00 62.54 549 THR A N 1
ATOM 3824 C CA . THR A 1 569 ? -236.591 -95.373 -42.450 1.00 62.27 549 THR A CA 1
ATOM 3825 C C . THR A 1 569 ? -235.196 -95.975 -42.372 1.00 65.15 549 THR A C 1
ATOM 3826 O O . THR A 1 569 ? -234.898 -96.761 -41.475 1.00 71.47 549 THR A O 1
ATOM 3830 N N . LYS A 1 570 ? -234.344 -95.605 -43.321 1.00 66.25 550 LYS A N 1
ATOM 3831 C CA . LYS A 1 570 ? -232.965 -96.072 -43.335 1.00 70.39 550 LYS A CA 1
ATOM 3832 C C . LYS A 1 570 ? -232.036 -95.094 -42.619 1.00 73.20 550 LYS A C 1
ATOM 3833 O O . LYS A 1 570 ? -231.780 -93.995 -43.111 1.00 75.13 550 LYS A O 1
ATOM 3839 N N . ILE A 1 571 ? -231.538 -95.502 -41.456 1.00 73.46 551 ILE A N 1
ATOM 3840 C CA . ILE A 1 571 ? -230.637 -94.665 -40.669 1.00 74.32 551 ILE A CA 1
ATOM 3841 C C . ILE A 1 571 ? -229.180 -95.009 -40.944 1.00 80.15 551 ILE A C 1
ATOM 3842 O O . ILE A 1 571 ? -228.709 -96.086 -40.577 1.00 84.60 551 ILE A O 1
ATOM 3847 N N . ARG A 1 572 ? -228.466 -94.091 -41.586 1.00 81.09 552 ARG A N 1
ATOM 3848 C CA . ARG A 1 572 ? -227.062 -94.318 -41.911 1.00 87.57 552 ARG A CA 1
ATOM 3849 C C . ARG A 1 572 ? -226.184 -94.198 -40.665 1.00 86.21 552 ARG A C 1
ATOM 3850 O O . ARG A 1 572 ? -226.407 -93.332 -39.819 1.00 82.35 552 ARG A O 1
ATOM 3858 N N . LYS A 1 573 ? -225.198 -95.086 -40.552 1.00 87.99 553 LYS A N 1
ATOM 3859 C CA . LYS A 1 573 ? -224.277 -95.077 -39.417 1.00 83.93 553 LYS A CA 1
ATOM 3860 C C . LYS A 1 573 ? -223.494 -93.775 -39.355 1.00 81.20 553 LYS A C 1
ATOM 3861 O O . LYS A 1 573 ? -223.400 -93.144 -38.305 1.00 78.06 553 LYS A O 1
ATOM 3867 N N . VAL A 1 574 ? -222.927 -93.383 -40.490 1.00 83.14 554 VAL A N 1
ATOM 3868 C CA . VAL A 1 574 ? -222.191 -92.132 -40.588 1.00 83.01 554 VAL A CA 1
ATOM 3869 C C . VAL A 1 574 ? -222.864 -91.205 -41.591 1.00 81.97 554 VAL A C 1
ATOM 3870 O O . VAL A 1 574 ? -222.956 -91.523 -42.777 1.00 81.09 554 VAL A O 1
ATOM 3874 N N . VAL A 1 575 ? -223.340 -90.061 -41.109 1.00 80.78 555 VAL A N 1
ATOM 3875 C CA . VAL A 1 575 ? -224.054 -89.115 -41.958 1.00 80.28 555 VAL A CA 1
ATOM 3876 C C . VAL A 1 575 ? -223.134 -87.998 -42.439 1.00 83.83 555 VAL A C 1
ATOM 3877 O O . VAL A 1 575 ? -222.569 -87.258 -41.635 1.00 84.65 555 VAL A O 1
ATOM 3881 N N . LEU A 1 576 ? -222.991 -87.886 -43.756 1.00 84.37 556 LEU A N 1
ATOM 3882 C CA . LEU A 1 576 ? -222.131 -86.872 -44.355 1.00 83.52 556 LEU A CA 1
ATOM 3883 C C . LEU A 1 576 ? -222.882 -85.567 -44.603 1.00 83.89 556 LEU A C 1
ATOM 3884 O O . LEU A 1 576 ? -224.082 -85.580 -44.889 1.00 82.75 556 LEU A O 1
ATOM 3889 N N . PRO A 1 577 ? -222.173 -84.433 -44.489 1.00 83.47 557 PRO A N 1
ATOM 3890 C CA . PRO A 1 577 ? -222.746 -83.112 -44.774 1.00 84.15 557 PRO A CA 1
ATOM 3891 C C . PRO A 1 577 ? -223.071 -82.916 -46.255 1.00 88.38 557 PRO A C 1
ATOM 3892 O O . PRO A 1 577 ? -222.447 -83.540 -47.116 1.00 89.59 557 PRO A O 1
ATOM 3896 N N . ARG A 1 578 ? -224.041 -82.049 -46.536 1.00 88.53 558 ARG A N 1
ATOM 3897 C CA . ARG A 1 578 ? -224.466 -81.766 -47.903 1.00 91.45 558 ARG A CA 1
ATOM 3898 C C . ARG A 1 578 ? -223.974 -80.401 -48.378 1.00 93.32 558 ARG A C 1
ATOM 3899 O O . ARG A 1 578 ? -224.671 -79.710 -49.123 1.00 93.03 558 ARG A O 1
ATOM 3907 N N . PHE A 1 579 ? -222.779 -80.013 -47.944 1.00 95.74 559 PHE A N 1
ATOM 3908 C CA . PHE A 1 579 ? -222.228 -78.710 -48.299 1.00 97.67 559 PHE A CA 1
ATOM 3909 C C . PHE A 1 579 ? -221.931 -78.608 -49.789 1.00 101.82 559 PHE A C 1
ATOM 3910 O O . PHE A 1 579 ? -221.539 -79.588 -50.423 1.00 100.43 559 PHE A O 1
ATOM 3918 N N . GLU A 1 580 ? -222.121 -77.414 -50.339 1.00 104.51 560 GLU A N 1
ATOM 3919 C CA . GLU A 1 580 ? -221.796 -77.148 -51.734 1.00 107.11 560 GLU A CA 1
ATOM 3920 C C . GLU A 1 580 ? -220.495 -76.360 -51.821 1.00 107.80 560 GLU A C 1
ATOM 3921 O O . GLU A 1 580 ? -219.717 -76.524 -52.760 1.00 110.18 560 GLU A O 1
ATOM 3927 N N . ASP A 1 581 ? -220.270 -75.503 -50.831 1.00 105.90 561 ASP A N 1
ATOM 3928 C CA . ASP A 1 581 ? -219.042 -74.723 -50.747 1.00 106.60 561 ASP A CA 1
ATOM 3929 C C . ASP A 1 581 ? -217.854 -75.620 -50.420 1.00 108.20 561 ASP A C 1
ATOM 3930 O O . ASP A 1 581 ? -217.850 -76.305 -49.399 1.00 110.40 561 ASP A O 1
ATOM 3935 N N . GLU A 1 582 ? -216.845 -75.611 -51.285 1.00 108.66 562 GLU A N 1
ATOM 3936 C CA . GLU A 1 582 ? -215.653 -76.426 -51.070 1.00 109.55 562 GLU A CA 1
ATOM 3937 C C . GLU A 1 582 ? -214.805 -75.874 -49.931 1.00 109.86 562 GLU A C 1
ATOM 3938 O O . GLU A 1 582 ? -213.886 -76.537 -49.451 1.00 110.67 562 GLU A O 1
ATOM 3944 N N . GLY A 1 583 ? -215.114 -74.653 -49.506 1.00 110.01 563 GLY A N 1
ATOM 3945 C CA . GLY A 1 583 ? -214.481 -74.075 -48.338 1.00 111.39 563 GLY A CA 1
ATOM 3946 C C . GLY A 1 583 ? -214.976 -74.767 -47.084 1.00 111.58 563 GLY A C 1
ATOM 3947 O O . GLY A 1 583 ? -214.193 -75.093 -46.193 1.00 113.41 563 GLY A O 1
ATOM 3948 N N . GLU A 1 584 ? -216.284 -74.999 -47.022 1.00 108.91 564 GLU A N 1
ATOM 3949 C CA . GLU A 1 584 ? -216.892 -75.692 -45.891 1.00 107.99 564 GLU A CA 1
ATOM 3950 C C . GLU A 1 584 ? -216.504 -77.165 -45.871 1.00 104.35 564 GLU A C 1
ATOM 3951 O O . GLU A 1 584 ? -216.314 -77.748 -44.804 1.00 105.17 564 GLU A O 1
ATOM 3957 N N . ILE A 1 585 ? -216.395 -77.763 -47.054 1.00 101.74 565 ILE A N 1
ATOM 3958 C CA . ILE A 1 585 ? -215.992 -79.159 -47.172 1.00 98.86 565 ILE A CA 1
ATOM 3959 C C . ILE A 1 585 ? -214.594 -79.368 -46.603 1.00 103.21 565 ILE A C 1
ATOM 3960 O O . ILE A 1 585 ? -214.385 -80.222 -45.741 1.00 105.49 565 ILE A O 1
ATOM 3965 N N . LEU A 1 586 ? -213.642 -78.581 -47.092 1.00 102.93 566 LEU A N 1
ATOM 3966 C CA . LEU A 1 586 ? -212.259 -78.680 -46.641 1.00 104.16 566 LEU A CA 1
ATOM 3967 C C . LEU A 1 586 ? -212.141 -78.370 -45.154 1.00 102.67 566 LEU A C 1
ATOM 3968 O O . LEU A 1 586 ? -211.408 -79.044 -44.430 1.00 104.39 566 LEU A O 1
ATOM 3973 N N . LYS A 1 587 ? -212.866 -77.349 -44.706 1.00 99.70 567 LYS A N 1
ATOM 3974 C CA . LYS A 1 587 ? -212.857 -76.961 -43.301 1.00 95.27 567 LYS A CA 1
ATOM 3975 C C . LYS A 1 587 ? -213.343 -78.105 -42.422 1.00 92.72 567 LYS A C 1
ATOM 3976 O O . LYS A 1 587 ? -212.747 -78.404 -41.388 1.00 93.60 567 LYS A O 1
ATOM 3982 N N . TRP A 1 588 ? -214.426 -78.747 -42.844 1.00 90.63 568 TRP A N 1
ATOM 3983 C CA . TRP A 1 588 ? -214.988 -79.856 -42.088 1.00 89.07 568 TRP A CA 1
ATOM 3984 C C . TRP A 1 588 ? -214.073 -81.074 -42.134 1.00 94.72 568 TRP A C 1
ATOM 3985 O O . TRP A 1 588 ? -213.926 -81.783 -41.142 1.00 98.79 568 TRP A O 1
ATOM 3996 N N . LEU A 1 589 ? -213.454 -81.313 -43.285 1.00 96.55 569 LEU A N 1
ATOM 3997 C CA . LEU A 1 589 ? -212.580 -82.469 -43.446 1.00 98.31 569 LEU A CA 1
ATOM 3998 C C . LEU A 1 589 ? -211.310 -82.353 -42.606 1.00 101.86 569 LEU A C 1
ATOM 3999 O O . LEU A 1 589 ? -210.712 -83.362 -42.234 1.00 105.54 569 LEU A O 1
ATOM 4004 N N . MET A 1 590 ? -210.900 -81.124 -42.306 1.00 101.24 570 MET A N 1
ATOM 4005 C CA . MET A 1 590 ? -209.675 -80.902 -41.544 1.00 103.28 570 MET A CA 1
ATOM 4006 C C . MET A 1 590 ? -209.941 -80.809 -40.046 1.00 104.88 570 MET A C 1
ATOM 4007 O O . MET A 1 590 ? -209.110 -81.220 -39.237 1.00 108.53 570 MET A O 1
ATOM 4012 N N . ARG A 1 591 ? -211.096 -80.266 -39.677 1.00 101.99 571 ARG A N 1
ATOM 4013 C CA . ARG A 1 591 ? -211.412 -80.055 -38.269 1.00 102.19 571 ARG A CA 1
ATOM 4014 C C . ARG A 1 591 ? -212.170 -81.234 -37.659 1.00 99.53 571 ARG A C 1
ATOM 4015 O O . ARG A 1 591 ? -211.928 -81.606 -36.511 1.00 99.18 571 ARG A O 1
ATOM 4023 N N . GLU A 1 592 ? -213.083 -81.819 -38.428 1.00 98.18 572 GLU A N 1
ATOM 4024 C CA . GLU A 1 592 ? -213.873 -82.956 -37.962 1.00 98.30 572 GLU A CA 1
ATOM 4025 C C . GLU A 1 592 ? -214.175 -83.935 -39.085 1.00 98.13 572 GLU A C 1
ATOM 4026 O O . GLU A 1 592 ? -215.278 -83.933 -39.625 1.00 99.92 572 GLU A O 1
ATOM 4032 N N . ASN A 1 593 ? -213.211 -84.774 -39.440 1.00 96.84 573 ASN A N 1
ATOM 4033 C CA . ASN A 1 593 ? -213.435 -85.747 -40.502 1.00 94.06 573 ASN A CA 1
ATOM 4034 C C . ASN A 1 593 ? -214.378 -86.858 -40.037 1.00 93.46 573 ASN A C 1
ATOM 4035 O O . ASN A 1 593 ? -214.808 -86.871 -38.884 1.00 96.86 573 ASN A O 1
ATOM 4040 N N . VAL A 1 594 ? -214.703 -87.783 -40.937 1.00 90.89 574 VAL A N 1
ATOM 4041 C CA . VAL A 1 594 ? -215.509 -88.948 -40.586 1.00 91.09 574 VAL A CA 1
ATOM 4042 C C . VAL A 1 594 ? -214.799 -89.775 -39.513 1.00 96.95 574 VAL A C 1
ATOM 4043 O O . VAL A 1 594 ? -213.583 -89.657 -39.345 1.00 102.29 574 VAL A O 1
ATOM 4047 N N . PRO A 1 595 ? -215.555 -90.597 -38.766 1.00 93.76 575 PRO A N 1
ATOM 4048 C CA . PRO A 1 595 ? -214.907 -91.479 -37.791 1.00 95.37 575 PRO A CA 1
ATOM 4049 C C . PRO A 1 595 ? -213.876 -92.389 -38.454 1.00 103.61 575 PRO A C 1
ATOM 4050 O O . PRO A 1 595 ? -214.176 -93.001 -39.479 1.00 107.97 575 PRO A O 1
ATOM 4054 N N . GLY A 1 596 ? -212.676 -92.455 -37.885 1.00 103.74 576 GLY A N 1
ATOM 4055 C CA . GLY A 1 596 ? -211.620 -93.293 -38.424 1.00 106.34 576 GLY A CA 1
ATOM 4056 C C . GLY A 1 596 ? -210.750 -92.595 -39.453 1.00 108.76 576 GLY A C 1
ATOM 4057 O O . GLY A 1 596 ? -210.091 -93.248 -40.263 1.00 111.79 576 GLY A O 1
ATOM 4058 N N . SER A 1 597 ? -210.748 -91.266 -39.425 1.00 106.83 577 SER A N 1
ATOM 4059 C CA . SER A 1 597 ? -209.908 -90.475 -40.319 1.00 104.52 577 SER A CA 1
ATOM 4060 C C . SER A 1 597 ? -209.437 -89.201 -39.624 1.00 99.85 577 SER A C 1
ATOM 4061 O O . SER A 1 597 ? -210.191 -88.592 -38.865 1.00 96.80 577 SER A O 1
ATOM 4064 N N . PHE A 1 598 ? -208.193 -88.809 -39.890 1.00 99.95 578 PHE A N 1
ATOM 4065 C CA . PHE A 1 598 ? -207.573 -87.649 -39.248 1.00 98.58 578 PHE A CA 1
ATOM 4066 C C . PHE A 1 598 ? -208.431 -86.390 -39.371 1.00 98.01 578 PHE A C 1
ATOM 4067 O O . PHE A 1 598 ? -208.948 -86.095 -40.447 1.00 96.32 578 PHE A O 1
ATOM 4075 N N . PRO A 1 599 ? -208.566 -85.629 -38.270 1.00 100.20 579 PRO A N 1
ATOM 4076 C CA . PRO A 1 599 ? -207.928 -85.845 -36.965 1.00 103.49 579 PRO A CA 1
ATOM 4077 C C . PRO A 1 599 ? -208.724 -86.727 -35.998 1.00 102.30 579 PRO A C 1
ATOM 4078 O O . PRO A 1 599 ? -208.590 -86.561 -34.785 1.00 99.37 579 PRO A O 1
ATOM 4082 N N . TYR A 1 600 ? -209.535 -87.637 -36.531 1.00 103.97 580 TYR A N 1
ATOM 4083 C CA . TYR A 1 600 ? -210.276 -88.602 -35.719 1.00 104.74 580 TYR A CA 1
ATOM 4084 C C . TYR A 1 600 ? -211.141 -87.944 -34.646 1.00 105.32 580 TYR A C 1
ATOM 4085 O O . TYR A 1 600 ? -211.302 -88.492 -33.556 1.00 104.19 580 TYR A O 1
ATOM 4094 N N . THR A 1 601 ? -211.694 -86.775 -34.954 1.00 106.67 581 THR A N 1
ATOM 4095 C CA . THR A 1 601 ? -212.527 -86.055 -33.995 1.00 103.61 581 THR A CA 1
ATOM 4096 C C . THR A 1 601 ? -213.784 -86.851 -33.655 1.00 105.68 581 THR A C 1
ATOM 4097 O O . THR A 1 601 ? -214.202 -86.912 -32.498 1.00 102.50 581 THR A O 1
ATOM 4101 N N . ALA A 1 602 ? -214.373 -87.473 -34.670 1.00 110.35 582 ALA A N 1
ATOM 4102 C CA . ALA A 1 602 ? -215.608 -88.227 -34.495 1.00 111.27 582 ALA A CA 1
ATOM 4103 C C . ALA A 1 602 ? -215.338 -89.676 -34.111 1.00 112.00 582 ALA A C 1
ATOM 4104 O O . ALA A 1 602 ? -216.243 -90.512 -34.145 1.00 113.30 582 ALA A O 1
ATOM 4106 N N . GLY A 1 603 ? -214.093 -89.972 -33.751 1.00 111.85 583 GLY A N 1
ATOM 4107 C CA . GLY A 1 603 ? -213.716 -91.319 -33.363 1.00 109.14 583 GLY A CA 1
ATOM 4108 C C . GLY A 1 603 ? -212.501 -91.828 -34.111 1.00 106.09 583 GLY A C 1
ATOM 4109 O O . GLY A 1 603 ? -212.200 -91.369 -35.212 1.00 107.92 583 GLY A O 1
ATOM 4110 N N . VAL A 1 604 ? -211.809 -92.791 -33.514 1.00 101.50 584 VAL A N 1
ATOM 4111 C CA . VAL A 1 604 ? -210.572 -93.314 -34.081 1.00 102.47 584 VAL A CA 1
ATOM 4112 C C . VAL A 1 604 ? -210.819 -94.473 -35.045 1.00 100.40 584 VAL A C 1
ATOM 4113 O O . VAL A 1 604 ? -209.964 -94.798 -35.871 1.00 101.90 584 VAL A O 1
ATOM 4117 N N . PHE A 1 605 ? -211.990 -95.094 -34.933 1.00 97.18 585 PHE A N 1
ATOM 4118 C CA . PHE A 1 605 ? -212.355 -96.218 -35.789 1.00 96.84 585 PHE A CA 1
ATOM 4119 C C . PHE A 1 605 ? -213.408 -95.809 -36.813 1.00 96.93 585 PHE A C 1
ATOM 4120 O O . PHE A 1 605 ? -214.227 -94.929 -36.551 1.00 97.77 585 PHE A O 1
ATOM 4128 N N . ALA A 1 606 ? -213.380 -96.450 -37.978 1.00 97.50 586 ALA A N 1
ATOM 4129 C CA . ALA A 1 606 ? -214.316 -96.135 -39.053 1.00 97.95 586 ALA A CA 1
ATOM 4130 C C . ALA A 1 606 ? -215.758 -96.355 -38.611 1.00 95.76 586 ALA A C 1
ATOM 4131 O O . ALA A 1 606 ? -216.629 -95.517 -38.850 1.00 94.20 586 ALA A O 1
ATOM 4133 N N . PHE A 1 607 ? -216.000 -97.487 -37.963 1.00 94.96 587 PHE A N 1
ATOM 4134 C CA . PHE A 1 607 ? -217.329 -97.815 -37.466 1.00 95.13 587 PHE A CA 1
ATOM 4135 C C . PHE A 1 607 ? -217.243 -98.465 -36.095 1.00 96.90 587 PHE A C 1
ATOM 4136 O O . PHE A 1 607 ? -216.201 -99.002 -35.717 1.00 100.25 587 PHE A O 1
ATOM 4144 N N . LYS A 1 608 ? -218.344 -98.416 -35.353 1.00 94.59 588 LYS A N 1
ATOM 4145 C CA . LYS A 1 608 ? -218.394 -99.024 -34.032 1.00 93.20 588 LYS A CA 1
ATOM 4146 C C . LYS A 1 608 ? -218.366 -100.544 -34.151 1.00 95.13 588 LYS A C 1
ATOM 4147 O O . LYS A 1 608 ? -218.926 -101.116 -35.088 1.00 96.14 588 LYS A O 1
ATOM 4153 N N . ARG A 1 609 ? -217.688 -101.183 -33.202 1.00 95.42 589 ARG A N 1
ATOM 4154 C CA . ARG A 1 609 ? -217.487 -102.626 -33.229 1.00 99.22 589 ARG A CA 1
ATOM 4155 C C . ARG A 1 609 ? -218.781 -103.370 -32.924 1.00 101.54 589 ARG A C 1
ATOM 4156 O O . ARG A 1 609 ? -219.558 -102.958 -32.063 1.00 101.57 589 ARG A O 1
ATOM 4164 N N . GLU A 1 610 ? -219.006 -104.466 -33.641 1.00 103.96 590 GLU A N 1
ATOM 4165 C CA . GLU A 1 610 ? -220.234 -105.241 -33.502 1.00 108.62 590 GLU A CA 1
ATOM 4166 C C . GLU A 1 610 ? -220.209 -106.135 -32.265 1.00 105.52 590 GLU A C 1
ATOM 4167 O O . GLU A 1 610 ? -221.092 -106.053 -31.410 1.00 103.74 590 GLU A O 1
ATOM 4173 N N . GLY A 1 611 ? -219.192 -106.985 -32.175 1.00 108.73 591 GLY A N 1
ATOM 4174 C CA . GLY A 1 611 ? -219.102 -107.965 -31.108 1.00 108.00 591 GLY A CA 1
ATOM 4175 C C . GLY A 1 611 ? -218.952 -107.384 -29.715 1.00 104.98 591 GLY A C 1
ATOM 4176 O O . GLY A 1 611 ? -219.441 -107.959 -28.744 1.00 104.18 591 GLY A O 1
ATOM 4177 N N . GLU A 1 612 ? -218.276 -106.244 -29.611 1.00 100.94 592 GLU A N 1
ATOM 4178 C CA . GLU A 1 612 ? -218.008 -105.640 -28.309 1.00 101.38 592 GLU A CA 1
ATOM 4179 C C . GLU A 1 612 ? -218.586 -104.237 -28.163 1.00 101.99 592 GLU A C 1
ATOM 4180 O O . GLU A 1 612 ? -218.230 -103.326 -28.909 1.00 104.22 592 GLU A O 1
ATOM 4186 N N . ASP A 1 613 ? -219.474 -104.073 -27.190 1.00 100.72 593 ASP A N 1
ATOM 4187 C CA . ASP A 1 613 ? -219.917 -102.750 -26.770 1.00 97.42 593 ASP A CA 1
ATOM 4188 C C . ASP A 1 613 ? -218.823 -102.114 -25.915 1.00 94.09 593 ASP A C 1
ATOM 4189 O O . ASP A 1 613 ? -217.947 -102.818 -25.414 1.00 96.63 593 ASP A O 1
ATOM 4194 N N . PRO A 1 614 ? -218.856 -100.781 -25.745 1.00 91.29 594 PRO A N 1
ATOM 4195 C CA . PRO A 1 614 ? -217.840 -100.153 -24.891 1.00 90.73 594 PRO A CA 1
ATOM 4196 C C . PRO A 1 614 ? -218.000 -100.527 -23.416 1.00 89.81 594 PRO A C 1
ATOM 4197 O O . PRO A 1 614 ? -217.112 -100.249 -22.612 1.00 86.58 594 PRO A O 1
ATOM 4201 N N . THR A 1 615 ? -219.123 -101.158 -23.082 1.00 89.33 595 THR A N 1
ATOM 4202 C CA . THR A 1 615 ? -219.432 -101.559 -21.713 1.00 84.69 595 THR A CA 1
ATOM 4203 C C . THR A 1 615 ? -218.320 -102.380 -21.067 1.00 90.11 595 THR A C 1
ATOM 4204 O O . THR A 1 615 ? -217.858 -103.373 -21.628 1.00 92.63 595 THR A O 1
ATOM 4208 N N . ARG A 1 616 ? -217.898 -101.943 -19.884 1.00 92.75 596 ARG A N 1
ATOM 4209 C CA . ARG A 1 616 ? -216.880 -102.632 -19.100 1.00 95.39 596 ARG A CA 1
ATOM 4210 C C . ARG A 1 616 ? -217.121 -102.353 -17.624 1.00 102.67 596 ARG A C 1
ATOM 4211 O O . ARG A 1 616 ? -216.710 -101.314 -17.108 1.00 105.23 596 ARG A O 1
ATOM 4219 N N . MET A 1 617 ? -217.786 -103.279 -16.943 1.00 107.07 597 MET A N 1
ATOM 4220 C CA . MET A 1 617 ? -218.295 -102.993 -15.607 1.00 115.53 597 MET A CA 1
ATOM 4221 C C . MET A 1 617 ? -217.361 -103.396 -14.463 1.00 117.19 597 MET A C 1
ATOM 4222 O O . MET A 1 617 ? -216.704 -104.439 -14.506 1.00 117.76 597 MET A O 1
ATOM 4227 N N . PHE A 1 618 ? -217.325 -102.540 -13.443 1.00 115.70 598 PHE A N 1
ATOM 4228 C CA . PHE A 1 618 ? -216.532 -102.741 -12.234 1.00 112.03 598 PHE A CA 1
ATOM 4229 C C . PHE A 1 618 ? -216.914 -104.018 -11.499 1.00 107.13 598 PHE A C 1
ATOM 4230 O O . PHE A 1 618 ? -218.053 -104.477 -11.580 1.00 107.07 598 PHE A O 1
ATOM 4238 N N . ALA A 1 619 ? -215.951 -104.575 -10.772 1.00 104.44 599 ALA A N 1
ATOM 4239 C CA . ALA A 1 619 ? -216.189 -105.710 -9.889 1.00 101.08 599 ALA A CA 1
ATOM 4240 C C . ALA A 1 619 ? -214.979 -105.905 -8.988 1.00 95.39 599 ALA A C 1
ATOM 4241 O O . ALA A 1 619 ? -213.841 -105.807 -9.442 1.00 95.15 599 ALA A O 1
ATOM 4243 N N . GLY A 1 620 ? -215.226 -106.176 -7.711 1.00 90.83 600 GLY A N 1
ATOM 4244 C CA . GLY A 1 620 ? -214.148 -106.371 -6.759 1.00 90.42 600 GLY A CA 1
ATOM 4245 C C . GLY A 1 620 ? -214.643 -106.414 -5.329 1.00 89.45 600 GLY A C 1
ATOM 4246 O O . GLY A 1 620 ? -214.908 -105.376 -4.722 1.00 89.06 600 GLY A O 1
ATOM 4247 N N . GLU A 1 621 ? -214.762 -107.622 -4.788 1.00 88.69 601 GLU A N 1
ATOM 4248 C CA . GLU A 1 621 ? -215.310 -107.817 -3.453 1.00 86.64 601 GLU A CA 1
ATOM 4249 C C . GLU A 1 621 ? -214.779 -109.099 -2.819 1.00 86.48 601 GLU A C 1
ATOM 4250 O O . GLU A 1 621 ? -214.767 -110.154 -3.452 1.00 88.92 601 GLU A O 1
ATOM 4256 N N . GLY A 1 622 ? -214.336 -109.002 -1.570 1.00 85.67 602 GLY A N 1
ATOM 4257 C CA . GLY A 1 622 ? -213.856 -110.164 -0.842 1.00 87.50 602 GLY A CA 1
ATOM 4258 C C . GLY A 1 622 ? -212.591 -110.758 -1.431 1.00 88.85 602 GLY A C 1
ATOM 4259 O O . GLY A 1 622 ? -211.680 -110.028 -1.818 1.00 90.17 602 GLY A O 1
ATOM 4260 N N . ASP A 1 623 ? -212.532 -112.086 -1.499 1.00 88.67 603 ASP A N 1
ATOM 4261 C CA . ASP A 1 623 ? -211.353 -112.764 -2.026 1.00 88.23 603 ASP A CA 1
ATOM 4262 C C . ASP A 1 623 ? -211.515 -113.073 -3.511 1.00 86.53 603 ASP A C 1
ATOM 4263 O O . ASP A 1 623 ? -212.531 -112.729 -4.118 1.00 84.88 603 ASP A O 1
ATOM 4268 N N . ALA A 1 624 ? -210.506 -113.721 -4.086 1.00 86.95 604 ALA A N 1
ATOM 4269 C CA . ALA A 1 624 ? -210.462 -113.975 -5.522 1.00 84.84 604 ALA A CA 1
ATOM 4270 C C . ALA A 1 624 ? -211.638 -114.816 -6.006 1.00 84.24 604 ALA A C 1
ATOM 4271 O O . ALA A 1 624 ? -212.081 -114.677 -7.144 1.00 84.43 604 ALA A O 1
ATOM 4273 N N . PHE A 1 625 ? -212.144 -115.684 -5.137 1.00 84.27 605 PHE A N 1
ATOM 4274 C CA . PHE A 1 625 ? -213.235 -116.579 -5.503 1.00 84.48 605 PHE A CA 1
ATOM 4275 C C . PHE A 1 625 ? -214.555 -115.832 -5.666 1.00 86.46 605 PHE A C 1
ATOM 4276 O O . PHE A 1 625 ? -215.273 -116.042 -6.643 1.00 86.43 605 PHE A O 1
ATOM 4284 N N . ARG A 1 626 ? -214.870 -114.961 -4.711 1.00 88.52 606 ARG A N 1
ATOM 4285 C CA . ARG A 1 626 ? -216.129 -114.223 -4.740 1.00 91.91 606 ARG A CA 1
ATOM 4286 C C . ARG A 1 626 ? -216.175 -113.238 -5.903 1.00 92.54 606 ARG A C 1
ATOM 4287 O O . ARG A 1 626 ? -217.225 -113.042 -6.518 1.00 93.72 606 ARG A O 1
ATOM 4295 N N . THR A 1 627 ? -215.038 -112.622 -6.208 1.00 93.29 607 THR A N 1
ATOM 4296 C CA . THR A 1 627 ? -214.966 -111.681 -7.320 1.00 93.46 607 THR A CA 1
ATOM 4297 C C . THR A 1 627 ? -215.080 -112.419 -8.649 1.00 99.48 607 THR A C 1
ATOM 4298 O O . THR A 1 627 ? -215.761 -111.960 -9.567 1.00 102.31 607 THR A O 1
ATOM 4302 N N . ASN A 1 628 ? -214.417 -113.568 -8.743 1.00 101.77 608 ASN A N 1
ATOM 4303 C CA . ASN A 1 628 ? -214.484 -114.392 -9.944 1.00 106.06 608 ASN A CA 1
ATOM 4304 C C . ASN A 1 628 ? -215.915 -114.840 -10.228 1.00 108.68 608 ASN A C 1
ATOM 4305 O O . ASN A 1 628 ? -216.295 -115.034 -11.382 1.00 111.17 608 ASN A O 1
ATOM 4310 N N . ARG A 1 629 ? -216.710 -114.983 -9.171 1.00 108.37 609 ARG A N 1
ATOM 4311 C CA . ARG A 1 629 ? -218.127 -115.294 -9.315 1.00 107.70 609 ARG A CA 1
ATOM 4312 C C . ARG A 1 629 ? -218.898 -114.086 -9.843 1.00 109.09 609 ARG A C 1
ATOM 4313 O O . ARG A 1 629 ? -219.811 -114.229 -10.656 1.00 111.41 609 ARG A O 1
ATOM 4321 N N . ARG A 1 630 ? -218.524 -112.897 -9.378 1.00 108.24 610 ARG A N 1
ATOM 4322 C CA . ARG A 1 630 ? -219.163 -111.666 -9.833 1.00 112.07 610 ARG A CA 1
ATOM 4323 C C . ARG A 1 630 ? -218.784 -111.367 -11.282 1.00 112.22 610 ARG A C 1
ATOM 4324 O O . ARG A 1 630 ? -219.593 -110.842 -12.049 1.00 114.27 610 ARG A O 1
ATOM 4332 N N . PHE A 1 631 ? -217.553 -111.709 -11.650 1.00 109.62 611 PHE A N 1
ATOM 4333 C CA . PHE A 1 631 ? -217.085 -111.542 -13.022 1.00 104.69 611 PHE A CA 1
ATOM 4334 C C . PHE A 1 631 ? -217.901 -112.389 -13.990 1.00 107.30 611 PHE A C 1
ATOM 4335 O O . PHE A 1 631 ? -218.264 -111.933 -15.074 1.00 108.19 611 PHE A O 1
ATOM 4343 N N . LYS A 1 632 ? -218.186 -113.625 -13.591 1.00 107.53 612 LYS A N 1
ATOM 4344 C CA . LYS A 1 632 ? -218.953 -114.540 -14.428 1.00 109.23 612 LYS A CA 1
ATOM 4345 C C . LYS A 1 632 ? -220.420 -114.129 -14.504 1.00 112.81 612 LYS A C 1
ATOM 4346 O O . LYS A 1 632 ? -221.108 -114.436 -15.477 1.00 115.13 612 LYS A O 1
ATOM 4352 N N . LEU A 1 633 ? -220.891 -113.430 -13.476 1.00 112.40 613 LEU A N 1
ATOM 4353 C CA . LEU A 1 633 ? -222.286 -113.010 -13.417 1.00 112.84 613 LEU A CA 1
ATOM 4354 C C . LEU A 1 633 ? -222.538 -111.778 -14.282 1.00 109.87 613 LEU A C 1
ATOM 4355 O O . LEU A 1 633 ? -223.600 -111.641 -14.885 1.00 110.35 613 LEU A O 1
ATOM 4360 N N . VAL A 1 634 ? -221.558 -110.883 -14.339 1.00 109.73 614 VAL A N 1
ATOM 4361 C CA . VAL A 1 634 ? -221.659 -109.698 -15.182 1.00 112.07 614 VAL A CA 1
ATOM 4362 C C . VAL A 1 634 ? -221.457 -110.069 -16.648 1.00 113.37 614 VAL A C 1
ATOM 4363 O O . VAL A 1 634 ? -222.125 -109.536 -17.535 1.00 114.14 614 VAL A O 1
ATOM 4367 N N . SER A 1 635 ? -220.539 -110.996 -16.894 1.00 113.87 615 SER A N 1
ATOM 4368 C CA . SER A 1 635 ? -220.241 -111.436 -18.252 1.00 116.78 615 SER A CA 1
ATOM 4369 C C . SER A 1 635 ? -221.166 -112.566 -18.692 1.00 121.86 615 SER A C 1
ATOM 4370 O O . SER A 1 635 ? -220.983 -113.144 -19.764 1.00 123.68 615 SER A O 1
ATOM 4373 N N . GLU A 1 636 ? -222.155 -112.876 -17.858 1.00 122.86 616 GLU A N 1
ATOM 4374 C CA . GLU A 1 636 ? -223.094 -113.956 -18.142 1.00 122.07 616 GLU A CA 1
ATOM 4375 C C . GLU A 1 636 ? -223.876 -113.693 -19.421 1.00 119.56 616 GLU A C 1
ATOM 4376 O O . GLU A 1 636 ? -224.563 -112.679 -19.543 1.00 117.97 616 GLU A O 1
ATOM 4378 N N . GLY A 1 637 ? -223.759 -114.612 -20.375 1.00 118.18 617 GLY A N 1
ATOM 4379 C CA . GLY A 1 637 ? -224.470 -114.507 -21.635 1.00 119.46 617 GLY A CA 1
ATOM 4380 C C . GLY A 1 637 ? -223.978 -113.370 -22.509 1.00 119.83 617 GLY A C 1
ATOM 4381 O O . GLY A 1 637 ? -224.764 -112.724 -23.203 1.00 118.90 617 GLY A O 1
ATOM 4382 N N . MET A 1 638 ? -222.673 -113.122 -22.475 1.00 121.96 618 MET A N 1
ATOM 4383 C CA . MET A 1 638 ? -222.080 -112.064 -23.282 1.00 123.45 618 MET A CA 1
ATOM 4384 C C . MET A 1 638 ? -220.791 -112.525 -23.953 1.00 128.84 618 MET A C 1
ATOM 4385 O O . MET A 1 638 ? -219.872 -113.001 -23.288 1.00 128.94 618 MET A O 1
ATOM 4390 N N . GLU A 1 639 ? -220.732 -112.385 -25.273 1.00 138.79 619 GLU A N 1
ATOM 4391 C CA . GLU A 1 639 ? -219.513 -112.673 -26.017 1.00 148.85 619 GLU A CA 1
ATOM 4392 C C . GLU A 1 639 ? -218.465 -111.613 -25.702 1.00 167.95 619 GLU A C 1
ATOM 4393 O O . GLU A 1 639 ? -217.272 -111.905 -25.606 1.00 164.06 619 GLU A O 1
ATOM 4399 N N . ALA A 1 640 ? -218.929 -110.380 -25.534 1.00 185.52 620 ALA A N 1
ATOM 4400 C CA . ALA A 1 640 ? -218.056 -109.266 -25.193 1.00 184.62 620 ALA A CA 1
ATOM 4401 C C . ALA A 1 640 ? -217.693 -109.286 -23.713 1.00 182.88 620 ALA A C 1
ATOM 4402 O O . ALA A 1 640 ? -218.237 -108.514 -22.923 1.00 183.07 620 ALA A O 1
ATOM 4404 N N . LYS A 1 641 ? -216.773 -110.171 -23.342 1.00 163.41 621 LYS A N 1
ATOM 4405 C CA . LYS A 1 641 ? -216.328 -110.265 -21.957 1.00 140.56 621 LYS A CA 1
ATOM 4406 C C . LYS A 1 641 ? -215.272 -109.210 -21.647 1.00 128.35 621 LYS A C 1
ATOM 4407 O O . LYS A 1 641 ? -214.091 -109.392 -21.938 1.00 127.29 621 LYS A O 1
ATOM 4413 N N . ARG A 1 642 ? -215.707 -108.104 -21.058 1.00 114.95 622 ARG A N 1
ATOM 4414 C CA . ARG A 1 642 ? -214.804 -107.022 -20.694 1.00 104.09 622 ARG A CA 1
ATOM 4415 C C . ARG A 1 642 ? -214.900 -106.757 -19.197 1.00 101.72 622 ARG A C 1
ATOM 4416 O O . ARG A 1 642 ? -215.877 -106.180 -18.718 1.00 104.30 622 ARG A O 1
ATOM 4424 N N . LEU A 1 643 ? -213.881 -107.191 -18.464 1.00 97.78 623 LEU A N 1
ATOM 4425 C CA . LEU A 1 643 ? -213.894 -107.128 -17.008 1.00 89.46 623 LEU A CA 1
ATOM 4426 C C . LEU A 1 643 ? -213.191 -105.884 -16.472 1.00 86.50 623 LEU A C 1
ATOM 4427 O O . LEU A 1 643 ? -212.270 -105.360 -17.097 1.00 78.05 623 LEU A O 1
ATOM 4432 N N . SER A 1 644 ? -213.637 -105.421 -15.308 1.00 90.42 624 SER A N 1
ATOM 4433 C CA . SER A 1 644 ? -213.013 -104.289 -14.631 1.00 91.14 624 SER A CA 1
ATOM 4434 C C . SER A 1 644 ? -212.788 -104.625 -13.158 1.00 94.28 624 SER A C 1
ATOM 4435 O O . SER A 1 644 ? -213.739 -104.708 -12.376 1.00 95.88 624 SER A O 1
ATOM 4438 N N . THR A 1 645 ? -211.526 -104.817 -12.786 1.00 92.98 625 THR A N 1
ATOM 4439 C CA . THR A 1 645 ? -211.181 -105.292 -11.450 1.00 90.17 625 THR A CA 1
ATOM 4440 C C . THR A 1 645 ? -210.919 -104.159 -10.461 1.00 87.47 625 THR A C 1
ATOM 4441 O O . THR A 1 645 ? -210.255 -103.176 -10.788 1.00 83.81 625 THR A O 1
ATOM 4445 N N . ALA A 1 646 ? -211.445 -104.310 -9.249 1.00 87.80 626 ALA A N 1
ATOM 4446 C CA . ALA A 1 646 ? -211.198 -103.360 -8.171 1.00 85.89 626 ALA A CA 1
ATOM 4447 C C . ALA A 1 646 ? -210.525 -104.062 -6.995 1.00 83.61 626 ALA A C 1
ATOM 4448 O O . ALA A 1 646 ? -211.022 -105.074 -6.503 1.00 82.07 626 ALA A O 1
ATOM 4450 N N . PHE A 1 647 ? -209.395 -103.525 -6.548 1.00 85.30 627 PHE A N 1
ATOM 4451 C CA . PHE A 1 647 ? -208.625 -104.155 -5.477 1.00 85.53 627 PHE A CA 1
ATOM 4452 C C . PHE A 1 647 ? -208.849 -103.475 -4.131 1.00 87.60 627 PHE A C 1
ATOM 4453 O O . PHE A 1 647 ? -209.149 -102.282 -4.072 1.00 90.70 627 PHE A O 1
ATOM 4461 N N . ASP A 1 648 ? -208.701 -104.238 -3.052 1.00 88.17 628 ASP A N 1
ATOM 4462 C CA . ASP A 1 648 ? -208.869 -103.693 -1.709 1.00 90.37 628 ASP A CA 1
ATOM 4463 C C . ASP A 1 648 ? -207.690 -102.796 -1.340 1.00 87.39 628 ASP A C 1
ATOM 4464 O O . ASP A 1 648 ? -206.623 -102.876 -1.949 1.00 84.81 628 ASP A O 1
ATOM 4469 N N . SER A 1 649 ? -207.896 -101.949 -0.336 1.00 87.19 629 SER A N 1
ATOM 4470 C CA . SER A 1 649 ? -206.901 -100.961 0.069 1.00 88.49 629 SER A CA 1
ATOM 4471 C C . SER A 1 649 ? -205.573 -101.594 0.484 1.00 88.97 629 SER A C 1
ATOM 4472 O O . SER A 1 649 ? -204.528 -100.946 0.431 1.00 92.00 629 SER A O 1
ATOM 4475 N N . VAL A 1 650 ? -205.611 -102.857 0.892 1.00 86.62 630 VAL A N 1
ATOM 4476 C 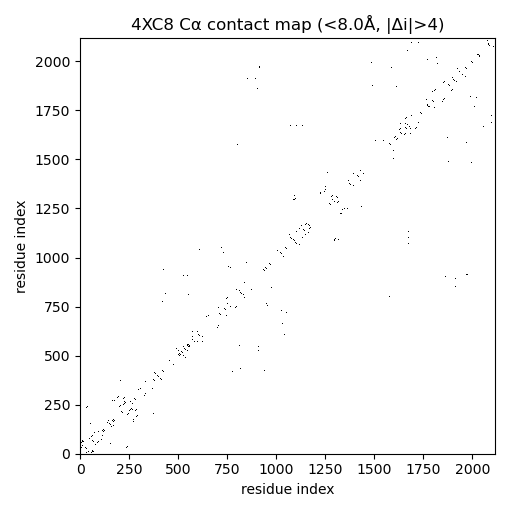CA . VAL A 1 650 ? -204.392 -103.565 1.260 1.00 85.11 630 VAL A CA 1
ATOM 4477 C C . VAL A 1 650 ? -203.548 -103.868 0.024 1.00 87.30 630 VAL A C 1
ATOM 4478 O O . VAL A 1 650 ? -202.332 -103.670 0.025 1.00 88.17 630 VAL A O 1
ATOM 4482 N N . THR A 1 651 ? -204.205 -104.343 -1.030 1.00 84.24 631 THR A N 1
ATOM 4483 C CA . THR A 1 651 ? -203.526 -104.650 -2.283 1.00 79.67 631 THR A CA 1
ATOM 4484 C C . THR A 1 651 ? -203.126 -103.364 -3.004 1.00 78.02 631 THR A C 1
ATOM 4485 O O . THR A 1 651 ? -202.097 -103.312 -3.679 1.00 81.60 631 THR A O 1
ATOM 4489 N N . LEU A 1 652 ? -203.933 -102.320 -2.840 1.00 74.75 632 LEU A N 1
ATOM 4490 C CA . LEU A 1 652 ? -203.655 -101.034 -3.472 1.00 74.28 632 LEU A CA 1
ATOM 4491 C C . LEU A 1 652 ? -202.350 -100.421 -2.979 1.00 76.70 632 LEU A C 1
ATOM 4492 O O . LEU A 1 652 ? -201.723 -99.633 -3.685 1.00 80.30 632 LEU A O 1
ATOM 4497 N N . TYR A 1 653 ? -201.945 -100.784 -1.767 1.00 77.11 633 TYR A N 1
ATOM 4498 C CA . TYR A 1 653 ? -200.701 -100.283 -1.192 1.00 81.41 633 TYR A CA 1
ATOM 4499 C C . TYR A 1 653 ? -199.591 -101.331 -1.250 1.00 79.72 633 TYR A C 1
ATOM 4500 O O . TYR A 1 653 ? -198.555 -101.189 -0.596 1.00 78.43 633 TYR A O 1
ATOM 4509 N N . GLY A 1 654 ? -199.817 -102.384 -2.030 1.00 79.89 634 GLY A N 1
ATOM 4510 C CA . GLY A 1 654 ? -198.816 -103.413 -2.246 1.00 78.73 634 GLY A CA 1
ATOM 4511 C C . GLY A 1 654 ? -198.468 -104.208 -1.006 1.00 76.36 634 GLY A C 1
ATOM 4512 O O . GLY A 1 654 ? -197.317 -104.584 -0.806 1.00 76.27 634 GLY A O 1
ATOM 4513 N N . GLU A 1 655 ? -199.467 -104.474 -0.172 1.00 74.35 635 GLU A N 1
ATOM 4514 C CA . GLU A 1 655 ? -199.241 -105.194 1.074 1.00 75.71 635 GLU A CA 1
ATOM 4515 C C . GLU A 1 655 ? -199.942 -106.548 1.096 1.00 80.08 635 GLU A C 1
ATOM 4516 O O . GLU A 1 655 ? -201.010 -106.717 0.506 1.00 84.63 635 GLU A O 1
ATOM 4522 N N . ASP A 1 656 ? -199.331 -107.513 1.775 1.00 79.17 636 ASP A N 1
ATOM 4523 C CA . ASP A 1 656 ? -199.980 -108.791 2.033 1.00 79.71 636 ASP A CA 1
ATOM 4524 C C . ASP A 1 656 ? -200.948 -108.645 3.201 1.00 79.01 636 ASP A C 1
ATOM 4525 O O . ASP A 1 656 ? -200.711 -107.843 4.105 1.00 78.62 636 ASP A O 1
ATOM 4530 N N . PRO A 1 657 ? -202.048 -109.412 3.185 1.00 79.57 637 PRO A N 1
ATOM 4531 C CA . PRO A 1 657 ? -202.982 -109.397 4.314 1.00 80.54 637 PRO A CA 1
ATOM 4532 C C . PRO A 1 657 ? -202.324 -109.941 5.578 1.00 84.63 637 PRO A C 1
ATOM 4533 O O . PRO A 1 657 ? -201.468 -110.820 5.485 1.00 83.51 637 PRO A O 1
ATOM 4537 N N . HIS A 1 658 ? -202.707 -109.422 6.740 1.00 88.33 638 HIS A N 1
ATOM 4538 C CA . HIS A 1 658 ? -202.077 -109.844 7.983 1.00 93.32 638 HIS A CA 1
ATOM 4539 C C . HIS A 1 658 ? -203.059 -109.877 9.152 1.00 103.70 638 HIS A C 1
ATOM 4540 O O . HIS A 1 658 ? -204.136 -109.283 9.091 1.00 101.87 638 HIS A O 1
ATOM 4547 N N . GLU A 1 659 ? -202.672 -110.580 10.213 1.00 113.74 639 GLU A N 1
ATOM 4548 C CA . GLU A 1 659 ? -203.492 -110.705 11.413 1.00 117.74 639 GLU A CA 1
ATOM 4549 C C . GLU A 1 659 ? -203.636 -109.376 12.143 1.00 117.46 639 GLU A C 1
ATOM 4550 O O . GLU A 1 659 ? -204.631 -109.144 12.828 1.00 118.59 639 GLU A O 1
ATOM 4556 N N . ARG A 1 660 ? -202.625 -108.522 12.009 1.00 109.73 640 ARG A N 1
ATOM 4557 C CA . ARG A 1 660 ? -202.587 -107.235 12.696 1.00 100.59 640 ARG A CA 1
ATOM 4558 C C . ARG A 1 660 ? -203.829 -106.406 12.364 1.00 98.10 640 ARG A C 1
ATOM 4559 O O . ARG A 1 660 ? -204.140 -106.186 11.191 1.00 97.21 640 ARG A O 1
ATOM 4567 N N . PRO A 1 661 ? -204.547 -105.953 13.408 1.00 95.58 641 PRO A N 1
ATOM 4568 C CA . PRO A 1 661 ? -205.846 -105.269 13.316 1.00 94.75 641 PRO A CA 1
ATOM 4569 C C . PRO A 1 661 ? -205.854 -104.098 12.336 1.00 94.08 641 PRO A C 1
ATOM 4570 O O . PRO A 1 661 ? -206.909 -103.737 11.812 1.00 92.13 641 PRO A O 1
ATOM 4574 N N . ASP A 1 662 ? -204.682 -103.516 12.106 1.00 96.34 642 ASP A N 1
ATOM 4575 C CA . ASP A 1 662 ? -204.526 -102.422 11.157 1.00 101.73 642 ASP A CA 1
ATOM 4576 C C . ASP A 1 662 ? -204.905 -102.845 9.742 1.00 102.33 642 ASP A C 1
ATOM 4577 O O . ASP A 1 662 ? -205.641 -102.140 9.047 1.00 97.72 642 ASP A O 1
ATOM 4582 N N . ILE A 1 663 ? -204.397 -104.006 9.330 1.00 102.41 643 ILE A N 1
ATOM 4583 C CA . ILE A 1 663 ? -204.591 -104.503 7.974 1.00 97.69 643 ILE A CA 1
ATOM 4584 C C . ILE A 1 663 ? -205.796 -105.429 7.869 1.00 95.86 643 ILE A C 1
ATOM 4585 O O . ILE A 1 663 ? -206.589 -105.323 6.930 1.00 96.53 643 ILE A O 1
ATOM 4590 N N . TYR A 1 664 ? -205.924 -106.326 8.845 1.00 91.76 644 TYR A N 1
ATOM 4591 C CA . TYR A 1 664 ? -206.945 -107.371 8.828 1.00 90.46 644 TYR A CA 1
ATOM 4592 C C . TYR A 1 664 ? -208.350 -106.837 8.559 1.00 89.17 644 TYR A C 1
ATOM 4593 O O . TYR A 1 664 ? -209.105 -107.422 7.783 1.00 90.78 644 TYR A O 1
ATOM 4602 N N . GLY A 1 665 ? -208.691 -105.719 9.191 1.00 88.92 645 GLY A N 1
ATOM 4603 C CA . GLY A 1 665 ? -210.014 -105.141 9.048 1.00 89.96 645 GLY A CA 1
ATOM 4604 C C . GLY A 1 665 ? -210.281 -104.560 7.673 1.00 91.78 645 GLY A C 1
ATOM 4605 O O . GLY A 1 665 ? -211.416 -104.208 7.351 1.00 94.91 645 GLY A O 1
ATOM 4606 N N . LYS A 1 666 ? -209.236 -104.468 6.857 1.00 88.67 646 LYS A N 1
ATOM 4607 C CA . LYS A 1 666 ? -209.348 -103.835 5.548 1.00 89.55 646 LYS A CA 1
ATOM 4608 C C . LYS A 1 666 ? -209.236 -104.841 4.408 1.00 85.45 646 LYS A C 1
ATOM 4609 O O . LYS A 1 666 ? -209.496 -104.510 3.249 1.00 86.86 646 LYS A O 1
ATOM 4615 N N . VAL A 1 667 ? -208.859 -106.069 4.746 1.00 78.45 647 VAL A N 1
ATOM 4616 C CA . VAL A 1 667 ? -208.728 -107.127 3.755 1.00 75.83 647 VAL A CA 1
ATOM 4617 C C . VAL A 1 667 ? -210.084 -107.566 3.214 1.00 83.94 647 VAL A C 1
ATOM 4618 O O . VAL A 1 667 ? -210.849 -108.228 3.913 1.00 88.32 647 VAL A O 1
ATOM 4622 N N . GLY A 1 668 ? -210.381 -107.195 1.972 1.00 90.73 648 GLY A N 1
ATOM 4623 C CA . GLY A 1 668 ? -211.604 -107.638 1.330 1.00 99.29 648 GLY A CA 1
ATOM 4624 C C . GLY A 1 668 ? -212.634 -106.547 1.117 1.00 109.37 648 GLY A C 1
ATOM 4625 O O . GLY A 1 668 ? -213.543 -106.699 0.301 1.00 110.01 648 GLY A O 1
ATOM 4626 N N . ASN A 1 669 ? -212.503 -105.448 1.853 1.00 112.27 649 ASN A N 1
ATOM 4627 C CA . ASN A 1 669 ? -213.404 -104.313 1.682 1.00 117.11 649 ASN A CA 1
ATOM 4628 C C . ASN A 1 669 ? -213.000 -103.455 0.494 1.00 116.01 649 ASN A C 1
ATOM 4629 O O . ASN A 1 669 ? -211.812 -103.289 0.213 1.00 114.98 649 ASN A O 1
ATOM 4634 N N . SER A 1 670 ? -213.999 -102.922 -0.203 1.00 113.49 650 SER A N 1
ATOM 4635 C CA . SER A 1 670 ? -213.787 -101.967 -1.291 1.00 111.54 650 SER A CA 1
ATOM 4636 C C . SER A 1 670 ? -212.980 -102.536 -2.457 1.00 105.12 650 SER A C 1
ATOM 4637 O O . SER A 1 670 ? -212.554 -101.792 -3.339 1.00 103.21 650 SER A O 1
ATOM 4640 N N . GLY A 1 671 ? -212.772 -103.849 -2.465 1.00 102.41 651 GLY A N 1
ATOM 4641 C CA . GLY A 1 671 ? -212.035 -104.484 -3.541 1.00 100.27 651 GLY A CA 1
ATOM 4642 C C . GLY A 1 671 ? -211.555 -105.887 -3.225 1.00 96.44 651 GLY A C 1
ATOM 4643 O O . GLY A 1 671 ? -211.559 -106.311 -2.070 1.00 95.77 651 GLY A O 1
ATOM 4644 N N . VAL A 1 672 ? -211.137 -106.608 -4.262 1.00 92.87 652 VAL A N 1
ATOM 4645 C CA . VAL A 1 672 ? -210.663 -107.979 -4.103 1.00 87.52 652 VAL A CA 1
ATOM 4646 C C . VAL A 1 672 ? -209.264 -107.996 -3.490 1.00 79.78 652 VAL A C 1
ATOM 4647 O O . VAL A 1 672 ? -208.425 -107.155 -3.810 1.00 79.49 652 VAL A O 1
ATOM 4651 N N . SER A 1 673 ? -209.028 -108.945 -2.591 1.00 75.95 653 SER A N 1
ATOM 4652 C CA . SER A 1 673 ? -207.721 -109.105 -1.972 1.00 76.98 653 SER A CA 1
ATOM 4653 C C . SER A 1 673 ? -206.859 -110.074 -2.777 1.00 81.25 653 SER A C 1
ATOM 4654 O O . SER A 1 673 ? -207.070 -111.287 -2.736 1.00 86.17 653 SER A O 1
ATOM 4657 N N . ILE A 1 674 ? -205.895 -109.528 -3.514 1.00 78.68 654 ILE A N 1
ATOM 4658 C CA . ILE A 1 674 ? -204.971 -110.337 -4.304 1.00 73.46 654 ILE A CA 1
ATOM 4659 C C . ILE A 1 674 ? -203.549 -110.189 -3.773 1.00 72.88 654 ILE A C 1
ATOM 4660 O O . ILE A 1 674 ? -202.958 -109.112 -3.855 1.00 74.93 654 ILE A O 1
ATOM 4665 N N . ALA A 1 675 ? -203.002 -111.273 -3.232 1.00 69.78 655 ALA A N 1
ATOM 4666 C CA . ALA A 1 675 ? -201.693 -111.218 -2.587 1.00 72.58 655 ALA A CA 1
ATOM 4667 C C . ALA A 1 675 ? -200.639 -112.039 -3.320 1.00 72.43 655 ALA A C 1
ATOM 4668 O O . ALA A 1 675 ? -199.455 -111.700 -3.299 1.00 72.62 655 ALA A O 1
ATOM 4670 N N . THR A 1 676 ? -201.064 -113.128 -3.951 1.00 72.96 656 THR A N 1
ATOM 4671 C CA . THR A 1 676 ? -200.135 -113.998 -4.663 1.00 76.66 656 THR A CA 1
ATOM 4672 C C . THR A 1 676 ? -200.618 -114.287 -6.077 1.00 82.08 656 THR A C 1
ATOM 4673 O O . THR A 1 676 ? -201.778 -114.037 -6.408 1.00 84.26 656 THR A O 1
ATOM 4677 N N . LEU A 1 677 ? -199.720 -114.815 -6.905 1.00 82.72 657 LEU A N 1
ATOM 4678 C CA . LEU A 1 677 ? -200.056 -115.197 -8.274 1.00 83.43 657 LEU A CA 1
ATOM 4679 C C . LEU A 1 677 ? -201.189 -116.219 -8.298 1.00 82.77 657 LEU A C 1
ATOM 4680 O O . LEU A 1 677 ? -202.008 -116.229 -9.216 1.00 84.59 657 LEU A O 1
ATOM 4685 N N . GLU A 1 678 ? -201.235 -117.072 -7.280 1.00 81.96 658 GLU A N 1
ATOM 4686 C CA . GLU A 1 678 ? -202.289 -118.073 -7.174 1.00 83.14 658 GLU A CA 1
ATOM 4687 C C . GLU A 1 678 ? -203.651 -117.411 -7.003 1.00 82.75 658 GLU A C 1
ATOM 4688 O O . GLU A 1 678 ? -204.647 -117.878 -7.553 1.00 84.21 658 GLU A O 1
ATOM 4694 N N . ASP A 1 679 ? -203.688 -116.322 -6.241 1.00 82.28 659 ASP A N 1
ATOM 4695 C CA . ASP A 1 679 ? -204.918 -115.562 -6.058 1.00 84.61 659 ASP A CA 1
ATOM 4696 C C . ASP A 1 679 ? -205.338 -114.909 -7.372 1.00 85.77 659 ASP A C 1
ATOM 4697 O O . ASP A 1 679 ? -206.523 -114.846 -7.696 1.00 84.93 659 ASP A O 1
ATOM 4702 N N . MET A 1 680 ? -204.353 -114.429 -8.127 1.00 86.37 660 MET A N 1
ATOM 4703 C CA . MET A 1 680 ? -204.599 -113.795 -9.419 1.00 83.22 660 MET A CA 1
ATOM 4704 C C . MET A 1 680 ? -205.156 -114.799 -10.422 1.00 80.32 660 MET A C 1
ATOM 4705 O O . MET A 1 680 ? -206.014 -114.464 -11.238 1.00 82.01 660 MET A O 1
ATOM 4710 N N . LYS A 1 681 ? -204.665 -116.033 -10.353 1.00 78.39 661 LYS A N 1
ATOM 4711 C CA . LYS A 1 681 ? -205.136 -117.094 -11.236 1.00 81.28 661 LYS A CA 1
ATOM 4712 C C . LYS A 1 681 ? -206.600 -117.425 -10.964 1.00 80.70 661 LYS A C 1
ATOM 4713 O O . LYS A 1 681 ? -207.397 -117.584 -11.891 1.00 81.14 661 LYS A O 1
ATOM 4719 N N . VAL A 1 682 ? -206.942 -117.529 -9.684 1.00 78.53 662 VAL A N 1
ATOM 4720 C CA . VAL A 1 682 ? -208.318 -117.774 -9.271 1.00 76.47 662 VAL A CA 1
ATOM 4721 C C . VAL A 1 682 ? -209.223 -116.633 -9.726 1.00 81.35 662 VAL A C 1
ATOM 4722 O O . VAL A 1 682 ? -210.356 -116.856 -10.152 1.00 85.21 662 VAL A O 1
ATOM 4726 N N . LEU A 1 683 ? -208.701 -115.412 -9.648 1.00 79.67 663 LEU A N 1
ATOM 4727 C CA . LEU A 1 683 ? -209.457 -114.217 -10.004 1.00 78.70 663 LEU A CA 1
ATOM 4728 C C . LEU A 1 683 ? -209.968 -114.260 -11.438 1.00 82.26 663 LEU A C 1
ATOM 4729 O O . LEU A 1 683 ? -211.093 -113.845 -11.711 1.00 86.68 663 LEU A O 1
ATOM 4734 N N . TYR A 1 684 ? -209.148 -114.766 -12.352 1.00 83.82 664 TYR A N 1
ATOM 4735 C CA . TYR A 1 684 ? -209.529 -114.798 -13.760 1.00 85.78 664 TYR A CA 1
ATOM 4736 C C . TYR A 1 684 ? -209.645 -116.217 -14.298 1.00 89.00 664 TYR A C 1
ATOM 4737 O O . TYR A 1 684 ? -209.454 -116.455 -15.490 1.00 89.88 664 TYR A O 1
ATOM 4746 N N . ASP A 1 685 ? -209.961 -117.157 -13.414 1.00 89.74 665 ASP A N 1
ATOM 4747 C CA . ASP A 1 685 ? -210.205 -118.532 -13.827 1.00 93.30 665 ASP A CA 1
ATOM 4748 C C . ASP A 1 685 ? -211.493 -118.618 -14.640 1.00 95.51 665 ASP A C 1
ATOM 4749 O O . ASP A 1 685 ? -212.479 -117.958 -14.320 1.00 95.61 665 ASP A O 1
ATOM 4754 N N . GLY A 1 686 ? -211.488 -119.437 -15.686 1.00 95.37 666 GLY A N 1
ATOM 4755 C CA . GLY A 1 686 ? -212.667 -119.604 -16.514 1.00 95.68 666 GLY A CA 1
ATOM 4756 C C . GLY A 1 686 ? -212.702 -118.626 -17.671 1.00 95.94 666 GLY A C 1
ATOM 4757 O O . GLY A 1 686 ? -213.415 -118.833 -18.653 1.00 97.51 666 GLY A O 1
ATOM 4758 N N . PHE A 1 687 ? -211.933 -117.550 -17.551 1.00 94.68 667 PHE A N 1
ATOM 4759 C CA . PHE A 1 687 ? -211.802 -116.581 -18.629 1.00 94.64 667 PHE A CA 1
ATOM 4760 C C . PHE A 1 687 ? -210.523 -116.837 -19.412 1.00 99.10 667 PHE A C 1
ATOM 4761 O O . PHE A 1 687 ? -209.461 -117.048 -18.826 1.00 102.01 667 PHE A O 1
ATOM 4769 N N . ASP A 1 688 ? -210.622 -116.823 -20.735 1.00 100.24 668 ASP A N 1
ATOM 4770 C CA . ASP A 1 688 ? -209.434 -116.928 -21.568 1.00 104.95 668 ASP A CA 1
ATOM 4771 C C . ASP A 1 688 ? -208.872 -115.534 -21.823 1.00 109.57 668 ASP A C 1
ATOM 4772 O O . ASP A 1 688 ? -209.364 -114.804 -22.682 1.00 112.67 668 ASP A O 1
ATOM 4777 N N . LEU A 1 689 ? -207.845 -115.169 -21.063 1.00 111.24 669 LEU A N 1
ATOM 4778 C CA . LEU A 1 689 ? -207.259 -113.834 -21.131 1.00 113.36 669 LEU A CA 1
ATOM 4779 C C . LEU A 1 689 ? -206.650 -113.541 -22.500 1.00 121.05 669 LEU A C 1
ATOM 4780 O O . LEU A 1 689 ? -206.571 -112.385 -22.921 1.00 121.69 669 LEU A O 1
ATOM 4785 N N . THR A 1 690 ? -206.223 -114.594 -23.188 1.00 126.39 670 THR A N 1
ATOM 4786 C CA . THR A 1 690 ? -205.586 -114.457 -24.492 1.00 130.71 670 THR A CA 1
ATOM 4787 C C . THR A 1 690 ? -206.611 -114.374 -25.620 1.00 132.73 670 THR A C 1
ATOM 4788 O O . THR A 1 690 ? -206.282 -113.978 -26.740 1.00 136.30 670 THR A O 1
ATOM 4792 N N . ASN A 1 691 ? -207.850 -114.753 -25.318 1.00 128.25 671 ASN A N 1
ATOM 4793 C CA . ASN A 1 691 ? -208.936 -114.701 -26.292 1.00 123.77 671 ASN A CA 1
ATOM 4794 C C . ASN A 1 691 ? -209.173 -113.278 -26.793 1.00 120.84 671 ASN A C 1
ATOM 4795 O O . ASN A 1 691 ? -209.221 -112.338 -25.998 1.00 121.79 671 ASN A O 1
ATOM 4800 N N . PRO A 1 692 ? -209.319 -113.118 -28.119 1.00 117.46 672 PRO A N 1
ATOM 4801 C CA . PRO A 1 692 ? -209.467 -111.805 -28.763 1.00 115.11 672 PRO A CA 1
ATOM 4802 C C . PRO A 1 692 ? -210.699 -111.022 -28.309 1.00 114.05 672 PRO A C 1
ATOM 4803 O O . PRO A 1 692 ? -210.731 -109.800 -28.460 1.00 113.52 672 PRO A O 1
ATOM 4807 N N . SER A 1 693 ? -211.694 -111.713 -27.763 1.00 111.59 673 SER A N 1
ATOM 4808 C CA . SER A 1 693 ? -212.921 -111.057 -27.324 1.00 110.60 673 SER A CA 1
ATOM 4809 C C . SER A 1 693 ? -212.942 -110.840 -25.812 1.00 109.65 673 SER A C 1
ATOM 4810 O O . SER A 1 693 ? -213.990 -110.545 -25.233 1.00 110.05 673 SER A O 1
ATOM 4813 N N . THR A 1 694 ? -211.782 -110.983 -25.179 1.00 108.56 674 THR A N 1
ATOM 4814 C CA . THR A 1 694 ? -211.679 -110.826 -23.733 1.00 102.76 674 THR A CA 1
ATOM 4815 C C . THR A 1 694 ? -210.588 -109.832 -23.343 1.00 99.97 674 THR A C 1
ATOM 4816 O O . THR A 1 694 ? -209.408 -110.035 -23.631 1.00 99.38 674 THR A O 1
ATOM 4820 N N . SER A 1 695 ? -210.999 -108.754 -22.686 1.00 97.90 675 SER A N 1
ATOM 4821 C CA . SER A 1 695 ? -210.071 -107.738 -22.210 1.00 98.54 675 SER A CA 1
ATOM 4822 C C . SER A 1 695 ? -210.284 -107.483 -20.723 1.00 101.98 675 SER A C 1
ATOM 4823 O O . SER A 1 695 ? -211.419 -107.339 -20.266 1.00 103.85 675 SER A O 1
ATOM 4826 N N . VAL A 1 696 ? -209.191 -107.426 -19.970 1.00 108.54 676 VAL A N 1
ATOM 4827 C CA . VAL A 1 696 ? -209.281 -107.237 -18.528 1.00 106.21 676 VAL A CA 1
ATOM 4828 C C . VAL A 1 696 ? -208.720 -105.892 -18.075 1.00 112.87 676 VAL A C 1
ATOM 4829 O O . VAL A 1 696 ? -207.549 -105.590 -18.288 1.00 104.89 676 VAL A O 1
ATOM 4833 N N . SER A 1 697 ? -209.571 -105.090 -17.447 1.00 121.99 677 SER A N 1
ATOM 4834 C CA . SER A 1 697 ? -209.142 -103.832 -16.852 1.00 121.45 677 SER A CA 1
ATOM 4835 C C . SER A 1 697 ? -208.973 -103.985 -15.350 1.00 121.05 677 SER A C 1
ATOM 4836 O O . SER A 1 697 ? -209.753 -104.679 -14.697 1.00 122.14 677 SER A O 1
ATOM 4839 N N . MET A 1 698 ? -207.957 -103.333 -14.801 1.00 116.38 678 MET A N 1
ATOM 4840 C CA . MET A 1 698 ? -207.712 -103.416 -13.369 1.00 110.77 678 MET A CA 1
ATOM 4841 C C . MET A 1 698 ? -207.086 -102.142 -12.820 1.00 101.36 678 MET A C 1
ATOM 4842 O O . MET A 1 698 ? -206.023 -101.705 -13.266 1.00 93.68 678 MET A O 1
ATOM 4847 N N . THR A 1 699 ? -207.768 -101.568 -11.834 1.00 98.79 679 THR A N 1
ATOM 4848 C CA . THR A 1 699 ? -207.364 -100.314 -11.222 1.00 96.61 679 THR A CA 1
ATOM 4849 C C . THR A 1 699 ? -206.300 -100.525 -10.151 1.00 95.86 679 THR A C 1
ATOM 4850 O O . THR A 1 699 ? -206.605 -100.950 -9.035 1.00 94.34 679 THR A O 1
ATOM 4854 N N . ILE A 1 700 ? -205.053 -100.226 -10.498 1.00 96.56 680 ILE A N 1
ATOM 4855 C CA . ILE A 1 700 ? -203.953 -100.321 -9.548 1.00 94.14 680 ILE A CA 1
ATOM 4856 C C . ILE A 1 700 ? -202.847 -99.345 -9.954 1.00 92.85 680 ILE A C 1
ATOM 4857 O O . ILE A 1 700 ? -202.535 -99.203 -11.137 1.00 92.98 680 ILE A O 1
ATOM 4862 N N . ASN A 1 701 ? -202.272 -98.655 -8.974 1.00 90.85 681 ASN A N 1
ATOM 4863 C CA . ASN A 1 701 ? -201.290 -97.616 -9.265 1.00 92.42 681 ASN A CA 1
ATOM 4864 C C . ASN A 1 701 ? -199.883 -97.950 -8.781 1.00 90.20 681 ASN A C 1
ATOM 4865 O O . ASN A 1 701 ? -199.056 -98.427 -9.554 1.00 90.35 681 ASN A O 1
ATOM 4870 N N . GLY A 1 702 ? -199.615 -97.674 -7.508 1.00 89.26 682 GLY A N 1
ATOM 4871 C CA . GLY A 1 702 ? -198.314 -97.939 -6.912 1.00 87.75 682 GLY A CA 1
ATOM 4872 C C . GLY A 1 702 ? -197.702 -99.298 -7.217 1.00 83.06 682 GLY A C 1
ATOM 4873 O O . GLY A 1 702 ? -196.594 -99.372 -7.747 1.00 81.05 682 GLY A O 1
ATOM 4874 N N . PRO A 1 703 ? -198.416 -100.384 -6.878 1.00 81.43 683 PRO A N 1
ATOM 4875 C CA . PRO A 1 703 ? -197.925 -101.748 -7.103 1.00 80.94 683 PRO A CA 1
ATOM 4876 C C . PRO A 1 703 ? -198.289 -102.314 -8.474 1.00 84.32 683 PRO A C 1
ATOM 4877 O O . PRO A 1 703 ? -198.269 -103.533 -8.642 1.00 86.08 683 PRO A O 1
ATOM 4881 N N . ALA A 1 704 ? -198.616 -101.449 -9.429 1.00 84.87 684 ALA A N 1
ATOM 4882 C CA . ALA A 1 704 ? -199.057 -101.896 -10.751 1.00 84.60 684 ALA A CA 1
ATOM 4883 C C . ALA A 1 704 ? -198.070 -102.818 -11.483 1.00 81.91 684 ALA A C 1
ATOM 4884 O O . ALA A 1 704 ? -198.498 -103.814 -12.066 1.00 81.83 684 ALA A O 1
ATOM 4886 N N . PRO A 1 705 ? -196.758 -102.500 -11.474 1.00 80.63 685 PRO A N 1
ATOM 4887 C CA . PRO A 1 705 ? -195.857 -103.419 -12.182 1.00 82.73 685 PRO A CA 1
ATOM 4888 C C . PRO A 1 705 ? -195.868 -104.841 -11.619 1.00 83.91 685 PRO A C 1
ATOM 4889 O O . PRO A 1 705 ? -195.728 -105.800 -12.380 1.00 86.45 685 PRO A O 1
ATOM 4893 N N . THR A 1 706 ? -196.044 -104.974 -10.309 1.00 79.39 686 THR A N 1
ATOM 4894 C CA . THR A 1 706 ? -196.106 -106.292 -9.689 1.00 74.07 686 THR A CA 1
ATOM 4895 C C . THR A 1 706 ? -197.401 -107.011 -10.065 1.00 71.80 686 THR A C 1
ATOM 4896 O O . THR A 1 706 ? -197.383 -108.191 -10.416 1.00 73.69 686 THR A O 1
ATOM 4900 N N . ILE A 1 707 ? -198.519 -106.293 -9.995 1.00 69.36 687 ILE A N 1
ATOM 4901 C CA . ILE A 1 707 ? -199.819 -106.852 -10.359 1.00 70.42 687 ILE A CA 1
ATOM 4902 C C . ILE A 1 707 ? -199.859 -107.222 -11.840 1.00 77.14 687 ILE A C 1
ATOM 4903 O O . ILE A 1 707 ? -200.364 -108.284 -12.213 1.00 80.90 687 ILE A O 1
ATOM 4908 N N . LEU A 1 708 ? -199.317 -106.343 -12.677 1.00 76.47 688 LEU A N 1
ATOM 4909 C CA . LEU A 1 708 ? -199.225 -106.600 -14.109 1.00 76.01 688 LEU A CA 1
ATOM 4910 C C . LEU A 1 708 ? -198.437 -107.875 -14.377 1.00 78.40 688 LEU A C 1
ATOM 4911 O O . LEU A 1 708 ? -198.798 -108.668 -15.245 1.00 82.16 688 LEU A O 1
ATOM 4916 N N . ALA A 1 709 ? -197.362 -108.066 -13.618 1.00 77.44 689 ALA A N 1
ATOM 4917 C CA . ALA A 1 709 ? -196.525 -109.251 -13.752 1.00 74.95 689 ALA A CA 1
ATOM 4918 C C . ALA A 1 709 ? -197.310 -110.513 -13.412 1.00 74.46 689 ALA A C 1
ATOM 4919 O O . ALA A 1 709 ? -197.159 -111.543 -14.067 1.00 77.02 689 ALA A O 1
ATOM 4921 N N . MET A 1 710 ? -198.149 -110.426 -12.386 1.00 74.44 690 MET A N 1
ATOM 4922 C CA . MET A 1 710 ? -198.999 -111.546 -12.003 1.00 79.66 690 MET A CA 1
ATOM 4923 C C . MET A 1 710 ? -199.989 -111.868 -13.114 1.00 85.93 690 MET A C 1
ATOM 4924 O O . MET A 1 710 ? -200.183 -113.029 -13.472 1.00 87.95 690 MET A O 1
ATOM 4929 N N . PHE A 1 711 ? -200.610 -110.826 -13.656 1.00 87.70 691 PHE A N 1
ATOM 4930 C CA . PHE A 1 711 ? -201.578 -110.980 -14.735 1.00 89.09 691 PHE A CA 1
ATOM 4931 C C . PHE A 1 711 ? -200.954 -111.646 -15.960 1.00 90.09 691 PHE A C 1
ATOM 4932 O O . PHE A 1 711 ? -201.561 -112.521 -16.576 1.00 90.77 691 PHE A O 1
ATOM 4940 N N . MET A 1 712 ? -199.742 -111.224 -16.309 1.00 89.28 692 MET A N 1
ATOM 4941 C CA . MET A 1 712 ? -199.042 -111.778 -17.462 1.00 89.29 692 MET A CA 1
ATOM 4942 C C . MET A 1 712 ? -198.736 -113.258 -17.264 1.00 90.40 692 MET A C 1
ATOM 4943 O O . MET A 1 712 ? -198.909 -114.060 -18.181 1.00 93.06 692 MET A O 1
ATOM 4948 N N . ASN A 1 713 ? -198.284 -113.617 -16.066 1.00 87.71 693 ASN A N 1
ATOM 4949 C CA . ASN A 1 713 ? -198.022 -115.014 -15.743 1.00 85.76 693 ASN A CA 1
ATOM 4950 C C . ASN A 1 713 ? -199.303 -115.836 -15.733 1.00 89.42 693 ASN A C 1
ATOM 4951 O O . ASN A 1 713 ? -199.297 -117.012 -16.093 1.00 94.40 693 ASN A O 1
ATOM 4956 N N . THR A 1 714 ? -200.400 -115.210 -15.320 1.00 87.87 694 THR A N 1
ATOM 4957 C CA . THR A 1 714 ? -201.699 -115.870 -15.319 1.00 87.31 694 THR A CA 1
ATOM 4958 C C . THR A 1 714 ? -202.146 -116.167 -16.745 1.00 88.14 694 THR A C 1
ATOM 4959 O O . THR A 1 714 ? -202.619 -117.264 -17.043 1.00 89.07 694 THR A O 1
ATOM 4963 N N . ALA A 1 715 ? -201.983 -115.183 -17.623 1.00 87.34 695 ALA A N 1
ATOM 4964 C CA . ALA A 1 715 ? -202.357 -115.331 -19.024 1.00 90.73 695 ALA A CA 1
ATOM 4965 C C . ALA A 1 715 ? -201.504 -116.394 -19.709 1.00 92.24 695 ALA A C 1
ATOM 4966 O O . ALA A 1 715 ? -202.001 -117.166 -20.531 1.00 94.50 695 ALA A O 1
ATOM 4968 N N . ILE A 1 716 ? -200.221 -116.427 -19.367 1.00 90.82 696 ILE A N 1
ATOM 4969 C CA . ILE A 1 716 ? -199.306 -117.410 -19.932 1.00 93.20 696 ILE A CA 1
ATOM 4970 C C . ILE A 1 716 ? -199.649 -118.818 -19.455 1.00 98.79 696 ILE A C 1
ATOM 4971 O O . ILE A 1 716 ? -199.716 -119.753 -20.252 1.00 105.26 696 ILE A O 1
ATOM 4976 N N . ASP A 1 717 ? -199.878 -118.959 -18.153 1.00 97.07 697 ASP A N 1
ATOM 4977 C CA . ASP A 1 717 ? -200.175 -120.262 -17.565 1.00 99.43 697 ASP A CA 1
ATOM 4978 C C . ASP A 1 717 ? -201.497 -120.837 -18.061 1.00 101.41 697 ASP A C 1
ATOM 4979 O O . ASP A 1 717 ? -201.695 -122.050 -18.041 1.00 104.32 697 ASP A O 1
ATOM 4984 N N . GLN A 1 718 ? -202.399 -119.968 -18.503 1.00 101.03 698 GLN A N 1
ATOM 4985 C CA . GLN A 1 718 ? -203.666 -120.424 -19.057 1.00 102.76 698 GLN A CA 1
ATOM 4986 C C . GLN A 1 718 ? -203.442 -121.223 -20.336 1.00 105.80 698 GLN A C 1
ATOM 4987 O O . GLN A 1 718 ? -204.118 -122.221 -20.580 1.00 108.71 698 GLN A O 1
ATOM 4993 N N . GLN A 1 719 ? -202.482 -120.784 -21.145 1.00 105.01 699 GLN A N 1
ATOM 4994 C CA . GLN A 1 719 ? -202.186 -121.453 -22.406 1.00 105.79 699 GLN A CA 1
ATOM 4995 C C . GLN A 1 719 ? -201.312 -122.683 -22.197 1.00 103.09 699 GLN A C 1
ATOM 4996 O O . GLN A 1 719 ? -201.423 -123.661 -22.933 1.00 105.52 699 GLN A O 1
ATOM 5002 N N . ILE A 1 720 ? -200.440 -122.629 -21.196 1.00 101.98 700 ILE A N 1
ATOM 5003 C CA . ILE A 1 720 ? -199.625 -123.784 -20.841 1.00 103.71 700 ILE A CA 1
ATOM 5004 C C . ILE A 1 720 ? -200.531 -124.913 -20.360 1.00 109.24 700 ILE A C 1
ATOM 5005 O O . ILE A 1 720 ? -200.307 -126.083 -20.672 1.00 113.08 700 ILE A O 1
ATOM 5010 N N . ASP A 1 721 ? -201.563 -124.547 -19.606 1.00 110.05 701 ASP A N 1
ATOM 5011 C CA . ASP A 1 721 ? -202.555 -125.509 -19.141 1.00 114.37 701 ASP A CA 1
ATOM 5012 C C . ASP A 1 721 ? -203.422 -125.990 -20.300 1.00 117.81 701 ASP A C 1
ATOM 5013 O O . ASP A 1 721 ? -203.855 -127.141 -20.327 1.00 119.31 701 ASP A O 1
ATOM 5018 N N . ARG A 1 722 ? -203.670 -125.100 -21.257 1.00 119.84 702 ARG A N 1
ATOM 5019 C CA . ARG A 1 722 ? -204.455 -125.443 -22.439 1.00 120.77 702 ARG A CA 1
ATOM 5020 C C . ARG A 1 722 ? -203.697 -126.426 -23.323 1.00 123.66 702 ARG A C 1
ATOM 5021 O O . ARG A 1 722 ? -204.299 -127.226 -24.036 1.00 125.42 702 ARG A O 1
ATOM 5023 N N . PHE A 1 723 ? -202.370 -126.360 -23.270 1.00 123.64 703 PHE A N 1
ATOM 5024 C CA . PHE A 1 723 ? -201.526 -127.250 -24.056 1.00 124.82 703 PHE A CA 1
ATOM 5025 C C . PHE A 1 723 ? -201.385 -128.605 -23.374 1.00 124.00 703 PHE A C 1
ATOM 5026 O O . PHE A 1 723 ? -201.404 -129.646 -24.030 1.00 126.73 703 PHE A O 1
ATOM 5034 N N . ARG A 1 724 ? -201.246 -128.585 -22.051 1.00 121.03 704 ARG A N 1
ATOM 5035 C CA . ARG A 1 724 ? -201.116 -129.814 -21.275 1.00 120.26 704 ARG A CA 1
ATOM 5036 C C . ARG A 1 724 ? -202.424 -130.603 -21.279 1.00 122.67 704 ARG A C 1
ATOM 5037 O O . ARG A 1 724 ? -202.456 -131.773 -20.898 1.00 123.83 704 ARG A O 1
ATOM 5039 N N . ALA A 1 725 ? -203.499 -129.954 -21.715 1.00 123.28 705 ALA A N 1
ATOM 5040 C CA . ALA A 1 725 ? -204.806 -130.593 -21.793 1.00 123.91 705 ALA A CA 1
ATOM 5041 C C . ALA A 1 725 ? -205.088 -131.103 -23.203 1.00 127.01 705 ALA A C 1
ATOM 5042 O O . ALA A 1 725 ? -205.446 -132.266 -23.391 1.00 129.00 705 ALA A O 1
ATOM 5044 N N . ASP A 1 726 ? -204.921 -130.227 -24.188 1.00 127.65 706 ASP A N 1
ATOM 5045 C CA . ASP A 1 726 ? -205.211 -130.563 -25.580 1.00 131.41 706 ASP A CA 1
ATOM 5046 C C . ASP A 1 726 ? -204.249 -131.607 -26.142 1.00 136.51 706 ASP A C 1
ATOM 5047 O O . ASP A 1 726 ? -204.627 -132.415 -26.991 1.00 139.09 706 ASP A O 1
ATOM 5052 N N . ASN A 1 727 ? -203.006 -131.587 -25.670 1.00 136.31 707 ASN A N 1
ATOM 5053 C CA . ASN A 1 727 ? -201.991 -132.510 -26.166 1.00 137.63 707 ASN A CA 1
ATOM 5054 C C . ASN A 1 727 ? -201.675 -133.623 -25.173 1.00 135.96 707 ASN A C 1
ATOM 5055 O O . ASN A 1 727 ? -200.978 -134.581 -25.505 1.00 136.48 707 ASN A O 1
ATOM 5060 N N . GLY A 1 728 ? -202.188 -133.489 -23.953 1.00 140.11 708 GLY A N 1
ATOM 5061 C CA . GLY A 1 728 ? -202.006 -134.503 -22.929 1.00 140.97 708 GLY A CA 1
ATOM 5062 C C . GLY A 1 728 ? -200.565 -134.671 -22.486 1.00 137.64 708 GLY A C 1
ATOM 5063 O O . GLY A 1 728 ? -200.201 -135.691 -21.901 1.00 136.17 708 GLY A O 1
ATOM 5064 N N . ARG A 1 729 ? -199.742 -133.667 -22.767 1.00 136.18 709 ARG A N 1
ATOM 5065 C CA . ARG A 1 729 ? -198.339 -133.693 -22.379 1.00 138.68 709 ARG A CA 1
ATOM 5066 C C . ARG A 1 729 ? -197.813 -132.277 -22.178 1.00 142.35 709 ARG A C 1
ATOM 5067 O O . ARG A 1 729 ? -198.288 -131.334 -22.811 1.00 144.28 709 ARG A O 1
ATOM 5075 N N . ASP A 1 730 ? -196.835 -132.131 -21.290 1.00 142.91 710 ASP A N 1
ATOM 5076 C CA . ASP A 1 730 ? -196.215 -130.833 -21.058 1.00 144.07 710 ASP A CA 1
ATOM 5077 C C . ASP A 1 730 ? -195.425 -130.394 -22.285 1.00 147.91 710 ASP A C 1
ATOM 5078 O O . ASP A 1 730 ? -194.736 -131.204 -22.905 1.00 151.06 710 ASP A O 1
ATOM 5083 N N . PRO A 1 731 ? -195.531 -129.106 -22.645 1.00 147.22 711 PRO A N 1
ATOM 5084 C CA . PRO A 1 731 ? -194.796 -128.572 -23.795 1.00 147.25 711 PRO A CA 1
ATOM 5085 C C . PRO A 1 731 ? -193.291 -128.624 -23.578 1.00 147.54 711 PRO A C 1
ATOM 5086 O O . PRO A 1 731 ? -192.825 -128.480 -22.446 1.00 145.84 711 PRO A O 1
ATOM 5090 N N . THR A 1 732 ? -192.542 -128.832 -24.654 1.00 149.33 712 THR A N 1
ATOM 5091 C CA . THR A 1 732 ? -191.089 -128.888 -24.571 1.00 147.97 712 THR A CA 1
ATOM 5092 C C . THR A 1 732 ? -190.513 -127.506 -24.282 1.00 147.55 712 THR A C 1
ATOM 5093 O O . THR A 1 732 ? -191.249 -126.522 -24.205 1.00 147.67 712 THR A O 1
ATOM 5097 N N . ALA A 1 733 ? -189.196 -127.440 -24.122 1.00 145.87 713 ALA A N 1
ATOM 5098 C CA . ALA A 1 733 ? -188.520 -126.173 -23.873 1.00 143.79 713 ALA A CA 1
ATOM 5099 C C . ALA A 1 733 ? -188.721 -125.219 -25.046 1.00 143.75 713 ALA A C 1
ATOM 5100 O O . ALA A 1 733 ? -188.850 -124.009 -24.861 1.00 143.68 713 ALA A O 1
ATOM 5102 N N . ASP A 1 734 ? -188.757 -125.774 -26.252 1.00 142.57 714 ASP A N 1
ATOM 5103 C CA . ASP A 1 734 ? -188.946 -124.977 -27.456 1.00 140.63 714 ASP A CA 1
ATOM 5104 C C . ASP A 1 734 ? -190.409 -124.579 -27.627 1.00 136.80 714 ASP A C 1
ATOM 5105 O O . ASP A 1 734 ? -190.713 -123.454 -28.023 1.00 136.24 714 ASP A O 1
ATOM 5110 N N . GLU A 1 735 ? -191.311 -125.509 -27.324 1.00 133.94 715 GLU A N 1
ATOM 5111 C CA . GLU A 1 735 ? -192.744 -125.266 -27.460 1.00 130.55 715 GLU A CA 1
ATOM 5112 C C . GLU A 1 735 ? -193.234 -124.201 -26.485 1.00 124.95 715 GLU A C 1
ATOM 5113 O O . GLU A 1 735 ? -194.007 -123.320 -26.858 1.00 122.88 715 GLU A O 1
ATOM 5119 N N . GLU A 1 736 ? -192.779 -124.290 -25.239 1.00 121.79 716 GLU A N 1
ATOM 5120 C CA . GLU A 1 736 ? -193.174 -123.339 -24.203 1.00 116.67 716 GLU A CA 1
ATOM 5121 C C . GLU A 1 736 ? -192.739 -121.920 -24.553 1.00 113.23 716 GLU A C 1
ATOM 5122 O O . GLU A 1 736 ? -193.470 -120.959 -24.308 1.00 110.39 716 GLU A O 1
ATOM 5128 N N . ALA A 1 737 ? -191.548 -121.800 -25.131 1.00 112.93 717 ALA A N 1
ATOM 5129 C CA . ALA A 1 737 ? -191.013 -120.505 -25.538 1.00 108.03 717 ALA A CA 1
ATOM 5130 C C . ALA A 1 737 ? -191.901 -119.849 -26.589 1.00 102.29 717 ALA A C 1
ATOM 5131 O O . ALA A 1 737 ? -192.122 -118.638 -26.562 1.00 97.68 717 ALA A O 1
ATOM 5133 N N . LYS A 1 738 ? -192.409 -120.658 -27.513 1.00 103.49 718 LYS A N 1
ATOM 5134 C CA . LYS A 1 738 ? -193.293 -120.165 -28.561 1.00 103.49 718 LYS A CA 1
ATOM 5135 C C . LYS A 1 738 ? -194.635 -119.736 -27.978 1.00 105.41 718 LYS A C 1
ATOM 5136 O O . LYS A 1 738 ? -195.272 -118.810 -28.479 1.00 105.30 718 LYS A O 1
ATOM 5138 N N . ILE A 1 739 ? -195.056 -120.414 -26.913 1.00 106.42 719 ILE A N 1
ATOM 5139 C CA . ILE A 1 739 ? -196.327 -120.116 -26.262 1.00 106.11 719 ILE A CA 1
ATOM 5140 C C . ILE A 1 739 ? -196.276 -118.787 -25.516 1.00 104.92 719 ILE A C 1
ATOM 5141 O O . ILE A 1 739 ? -197.120 -117.918 -25.734 1.00 102.13 719 ILE A O 1
ATOM 5146 N N . ARG A 1 740 ? -195.285 -118.638 -24.639 1.00 106.98 720 ARG A N 1
ATOM 5147 C CA . ARG A 1 740 ? -195.110 -117.408 -23.868 1.00 108.97 720 ARG A CA 1
ATOM 5148 C C . ARG A 1 740 ? -195.029 -116.190 -24.781 1.00 108.52 720 ARG A C 1
ATOM 5149 O O . ARG A 1 740 ? -195.605 -115.142 -24.488 1.00 106.55 720 ARG A O 1
ATOM 5157 N N . ALA A 1 741 ? -194.313 -116.342 -25.890 1.00 110.49 721 ALA A N 1
ATOM 5158 C CA . ALA A 1 741 ? -194.156 -115.267 -26.859 1.00 112.26 721 ALA A CA 1
ATOM 5159 C C . ALA A 1 741 ? -195.500 -114.870 -27.458 1.00 111.91 721 ALA A C 1
ATOM 5160 O O . ALA A 1 741 ? -195.819 -113.686 -27.561 1.00 110.87 721 ALA A O 1
ATOM 5162 N N . TRP A 1 742 ? -196.286 -115.869 -27.846 1.00 111.86 722 TRP A N 1
ATOM 5163 C CA . TRP A 1 742 ? -197.588 -115.623 -28.453 1.00 109.67 722 TRP A CA 1
ATOM 5164 C C . TRP A 1 742 ? -198.543 -114.951 -27.473 1.00 104.37 722 TRP A C 1
ATOM 5165 O O . TRP A 1 742 ? -199.285 -114.042 -27.846 1.00 103.54 722 TRP A O 1
ATOM 5176 N N . VAL A 1 743 ? -198.522 -115.408 -26.224 1.00 101.84 723 VAL A N 1
ATOM 5177 C CA . VAL A 1 743 ? -199.403 -114.870 -25.193 1.00 98.76 723 VAL A CA 1
ATOM 5178 C C . VAL A 1 743 ? -199.184 -113.375 -25.000 1.00 100.72 723 VAL A C 1
ATOM 5179 O O . VAL A 1 743 ? -200.137 -112.598 -25.006 1.00 102.14 723 VAL A O 1
ATOM 5183 N N . LEU A 1 744 ? -197.923 -112.983 -24.841 1.00 101.17 724 LEU A N 1
ATOM 5184 C CA . LEU A 1 744 ? -197.564 -111.584 -24.628 1.00 101.96 724 LEU A CA 1
ATOM 5185 C C . LEU A 1 744 ? -198.036 -110.687 -25.769 1.00 108.88 724 LEU A C 1
ATOM 5186 O O . LEU A 1 744 ? -198.471 -109.558 -25.544 1.00 110.79 724 LEU A O 1
ATOM 5191 N N . GLN A 1 745 ? -197.956 -111.197 -26.992 1.00 111.75 725 GLN A N 1
ATOM 5192 C CA . GLN A 1 745 ? -198.331 -110.418 -28.164 1.00 116.24 725 GLN A CA 1
ATOM 5193 C C . GLN A 1 745 ? -199.837 -110.194 -28.259 1.00 116.26 725 GLN A C 1
ATOM 5194 O O . GLN A 1 745 ? -200.285 -109.113 -28.639 1.00 118.11 725 GLN A O 1
ATOM 5200 N N . ASN A 1 746 ? -200.612 -111.213 -27.904 1.00 115.14 726 ASN A N 1
ATOM 5201 C CA . ASN A 1 746 ? -202.052 -111.193 -28.141 1.00 113.77 726 ASN A CA 1
ATOM 5202 C C . ASN A 1 746 ? -202.909 -110.842 -26.925 1.00 113.05 726 ASN A C 1
ATOM 5203 O O . ASN A 1 746 ? -204.107 -110.589 -27.064 1.00 113.48 726 ASN A O 1
ATOM 5208 N N . VAL A 1 747 ? -202.306 -110.828 -25.739 1.00 111.51 727 VAL A N 1
ATOM 5209 C CA . VAL A 1 747 ? -203.063 -110.570 -24.517 1.00 108.86 727 VAL A CA 1
ATOM 5210 C C . VAL A 1 747 ? -203.659 -109.159 -24.519 1.00 108.77 727 VAL A C 1
ATOM 5211 O O . VAL A 1 747 ? -202.966 -108.176 -24.785 1.00 109.12 727 VAL A O 1
ATOM 5215 N N . ARG A 1 748 ? -204.959 -109.081 -24.242 1.00 107.76 728 ARG A N 1
ATOM 5216 C CA . ARG A 1 748 ? -205.683 -107.812 -24.210 1.00 108.78 728 ARG A CA 1
ATOM 5217 C C . ARG A 1 748 ? -206.014 -107.383 -22.785 1.00 110.83 728 ARG A C 1
ATOM 5218 O O . ARG A 1 748 ? -206.454 -108.197 -21.971 1.00 110.29 728 ARG A O 1
ATOM 5226 N N . GLY A 1 749 ? -205.822 -106.101 -22.490 1.00 116.88 729 GLY A N 1
ATOM 5227 C CA . GLY A 1 749 ? -206.128 -105.585 -21.169 1.00 118.78 729 GLY A CA 1
ATOM 5228 C C . GLY A 1 749 ? -205.540 -104.215 -20.898 1.00 120.73 729 GLY A C 1
ATOM 5229 O O . GLY A 1 749 ? -204.850 -103.645 -21.742 1.00 120.90 729 GLY A O 1
ATOM 5230 N N . THR A 1 750 ? -205.812 -103.688 -19.708 1.00 118.40 730 THR A N 1
ATOM 5231 C CA . THR A 1 750 ? -205.358 -102.353 -19.338 1.00 117.52 730 THR A CA 1
ATOM 5232 C C . THR A 1 750 ? -205.107 -102.225 -17.839 1.00 113.12 730 THR A C 1
ATOM 5233 O O . THR A 1 750 ? -205.952 -102.599 -17.023 1.00 115.50 730 THR A O 1
ATOM 5237 N N . VAL A 1 751 ? -203.936 -101.701 -17.487 1.00 106.74 731 VAL A N 1
ATOM 5238 C CA . VAL A 1 751 ? -203.599 -101.403 -16.099 1.00 99.37 731 VAL A CA 1
ATOM 5239 C C . VAL A 1 751 ? -203.440 -99.893 -15.916 1.00 95.25 731 VAL A C 1
ATOM 5240 O O . VAL A 1 751 ? -202.762 -99.236 -16.706 1.00 93.69 731 VAL A O 1
ATOM 5244 N N . GLN A 1 752 ? -204.075 -99.347 -14.881 1.00 91.43 732 GLN A N 1
ATOM 5245 C CA . GLN A 1 752 ? -204.096 -97.901 -14.657 1.00 90.42 732 GLN A CA 1
ATOM 5246 C C . GLN A 1 752 ? -202.694 -97.321 -14.464 1.00 91.47 732 GLN A C 1
ATOM 5247 O O . GLN A 1 752 ? -202.178 -96.643 -15.351 1.00 93.68 732 GLN A O 1
ATOM 5253 N N . ALA A 1 753 ? -202.096 -97.576 -13.302 1.00 91.91 733 ALA A N 1
ATOM 5254 C CA . ALA A 1 753 ? -200.695 -97.235 -13.045 1.00 94.44 733 ALA A CA 1
ATOM 5255 C C . ALA A 1 753 ? -200.357 -95.759 -13.247 1.00 98.84 733 ALA A C 1
ATOM 5256 O O . ALA A 1 753 ? -199.231 -95.424 -13.617 1.00 101.17 733 ALA A O 1
ATOM 5258 N N . ASP A 1 754 ? -201.321 -94.875 -13.013 1.00 100.54 734 ASP A N 1
ATOM 5259 C CA . ASP A 1 754 ? -201.061 -93.447 -13.160 1.00 104.40 734 ASP A CA 1
ATOM 5260 C C . ASP A 1 754 ? -200.435 -92.898 -11.883 1.00 106.81 734 ASP A C 1
ATOM 5261 O O . ASP A 1 754 ? -201.134 -92.489 -10.957 1.00 107.16 734 ASP A O 1
ATOM 5266 N N . ILE A 1 755 ? -199.108 -92.899 -11.843 1.00 109.84 735 ILE A N 1
ATOM 5267 C CA . ILE A 1 755 ? -198.373 -92.466 -10.663 1.00 114.04 735 ILE A CA 1
ATOM 5268 C C . ILE A 1 755 ? -198.494 -90.962 -10.447 1.00 116.58 735 ILE A C 1
ATOM 5269 O O . ILE A 1 755 ? -198.619 -90.496 -9.314 1.00 119.08 735 ILE A O 1
ATOM 5274 N N . LEU A 1 756 ? -198.471 -90.210 -11.542 1.00 115.85 736 LEU A N 1
ATOM 5275 C CA . LEU A 1 756 ? -198.505 -88.754 -11.467 1.00 112.71 736 LEU A CA 1
ATOM 5276 C C . LEU A 1 756 ? -199.781 -88.234 -10.810 1.00 110.94 736 LEU A C 1
ATOM 5277 O O . LEU A 1 756 ? -199.742 -87.251 -10.073 1.00 111.29 736 LEU A O 1
ATOM 5282 N N . LYS A 1 757 ? -200.905 -88.898 -11.063 1.00 111.41 737 LYS A N 1
ATOM 5283 C CA . LYS A 1 757 ? -202.177 -88.465 -10.492 1.00 111.83 737 LYS A CA 1
ATOM 5284 C C . LYS A 1 757 ? -202.214 -88.680 -8.984 1.00 121.29 737 LYS A C 1
ATOM 5285 O O . LYS A 1 757 ? -202.979 -88.025 -8.278 1.00 124.21 737 LYS A O 1
ATOM 5288 N N . GLU A 1 758 ? -201.388 -89.597 -8.491 1.00 124.62 738 GLU A N 1
ATOM 5289 C CA . GLU A 1 758 ? -201.360 -89.892 -7.065 1.00 129.42 738 GLU A CA 1
ATOM 5290 C C . GLU A 1 758 ? -200.756 -88.731 -6.285 1.00 134.04 738 GLU A C 1
ATOM 5291 O O . GLU A 1 758 ? -201.252 -88.365 -5.219 1.00 135.51 738 GLU A O 1
ATOM 5297 N N . ASP A 1 759 ? -199.694 -88.142 -6.826 1.00 137.25 739 ASP A N 1
ATOM 5298 C CA . ASP A 1 759 ? -199.097 -86.956 -6.224 1.00 138.31 739 ASP A CA 1
ATOM 5299 C C . ASP A 1 759 ? -199.807 -85.697 -6.715 1.00 140.01 739 ASP A C 1
ATOM 5300 O O . ASP A 1 759 ? -199.177 -84.668 -6.959 1.00 141.24 739 ASP A O 1
ATOM 5305 N N . GLN A 1 760 ? -201.126 -85.795 -6.854 1.00 140.94 740 GLN A N 1
ATOM 5306 C CA . GLN A 1 760 ? -201.949 -84.689 -7.327 1.00 144.77 740 GLN A CA 1
ATOM 5307 C C . GLN A 1 760 ? -203.309 -84.665 -6.630 1.00 147.38 740 GLN A C 1
ATOM 5308 O O . GLN A 1 760 ? -204.178 -83.867 -6.984 1.00 148.44 740 GLN A O 1
ATOM 5314 N N . GLY A 1 761 ? -203.494 -85.539 -5.644 1.00 148.59 741 GLY A N 1
ATOM 5315 C CA . GLY A 1 761 ? -204.742 -85.575 -4.902 1.00 146.40 741 GLY A CA 1
ATOM 5316 C C . GLY A 1 761 ? -205.001 -86.841 -4.105 1.00 145.86 741 GLY A C 1
ATOM 5317 O O . GLY A 1 761 ? -205.121 -86.794 -2.880 1.00 145.15 741 GLY A O 1
ATOM 5318 N N . GLN A 1 762 ? -205.089 -87.972 -4.799 1.00 141.22 742 GLN A N 1
ATOM 5319 C CA . GLN A 1 762 ? -205.470 -89.238 -4.175 1.00 137.32 742 GLN A CA 1
ATOM 5320 C C . GLN A 1 762 ? -204.458 -89.711 -3.131 1.00 135.68 742 GLN A C 1
ATOM 5321 O O . GLN A 1 762 ? -204.800 -90.488 -2.239 1.00 136.35 742 GLN A O 1
ATOM 5323 N N . ASN A 1 763 ? -203.216 -89.248 -3.263 1.00 142.53 743 ASN A N 1
ATOM 5324 C CA . ASN A 1 763 ? -202.148 -89.498 -2.288 1.00 136.19 743 ASN A CA 1
ATOM 5325 C C . ASN A 1 763 ? -201.770 -90.969 -2.083 1.00 139.05 743 ASN A C 1
ATOM 5326 O O . ASN A 1 763 ? -200.918 -91.279 -1.253 1.00 135.88 743 ASN A O 1
ATOM 5328 N N . THR A 1 764 ? -202.383 -91.872 -2.844 1.00 136.45 744 THR A N 1
ATOM 5329 C CA . THR A 1 764 ? -202.097 -93.300 -2.715 1.00 136.67 744 THR A CA 1
ATOM 5330 C C . THR A 1 764 ? -200.789 -93.666 -3.418 1.00 137.04 744 THR A C 1
ATOM 5331 O O . THR A 1 764 ? -200.777 -94.428 -4.386 1.00 139.40 744 THR A O 1
ATOM 5335 N N . CYS A 1 765 ? -199.686 -93.111 -2.929 1.00 132.58 745 CYS A N 1
ATOM 5336 C CA . CYS A 1 765 ? -198.378 -93.420 -3.486 1.00 127.57 745 CYS A CA 1
ATOM 5337 C C . CYS A 1 765 ? -197.507 -94.079 -2.421 1.00 122.49 745 CYS A C 1
ATOM 5338 O O . CYS A 1 765 ? -197.414 -93.595 -1.293 1.00 123.15 745 CYS A O 1
ATOM 5341 N N . ILE A 1 766 ? -196.878 -95.188 -2.792 1.00 116.75 746 ILE A N 1
ATOM 5342 C CA . ILE A 1 766 ? -196.098 -96.001 -1.866 1.00 108.36 746 ILE A CA 1
ATOM 5343 C C . ILE A 1 766 ? -194.619 -95.985 -2.239 1.00 107.70 746 ILE A C 1
ATOM 5344 O O . ILE A 1 766 ? -193.754 -96.252 -1.407 1.00 109.11 746 ILE A O 1
ATOM 5349 N N . PHE A 1 767 ? -194.338 -95.673 -3.500 1.00 105.20 747 PHE A N 1
ATOM 5350 C CA . PHE A 1 767 ? -192.968 -95.540 -3.977 1.00 101.69 747 PHE A CA 1
ATOM 5351 C C . PHE A 1 767 ? -192.681 -94.081 -4.289 1.00 104.76 747 PHE A C 1
ATOM 5352 O O . PHE A 1 767 ? -193.606 -93.299 -4.511 1.00 108.03 747 PHE A O 1
ATOM 5360 N N . SER A 1 768 ? -191.406 -93.712 -4.310 1.00 106.16 748 SER A N 1
ATOM 5361 C CA . SER A 1 768 ? -191.028 -92.379 -4.759 1.00 109.74 748 SER A CA 1
ATOM 5362 C C . SER A 1 768 ? -191.407 -92.230 -6.227 1.00 115.65 748 SER A C 1
ATOM 5363 O O . SER A 1 768 ? -191.226 -93.160 -7.014 1.00 116.22 748 SER A O 1
ATOM 5366 N N . THR A 1 769 ? -191.943 -91.067 -6.585 1.00 117.29 749 THR A N 1
ATOM 5367 C CA . THR A 1 769 ? -192.455 -90.829 -7.932 1.00 120.63 749 THR A CA 1
ATOM 5368 C C . THR A 1 769 ? -191.410 -91.128 -9.003 1.00 120.72 749 THR A C 1
ATOM 5369 O O . THR A 1 769 ? -191.733 -91.659 -10.067 1.00 121.59 749 THR A O 1
ATOM 5373 N N . GLU A 1 770 ? -190.156 -90.798 -8.708 1.00 114.53 750 GLU A N 1
ATOM 5374 C CA . GLU A 1 770 ? -189.064 -91.047 -9.639 1.00 108.60 750 GLU A CA 1
ATOM 5375 C C . GLU A 1 770 ? -188.867 -92.543 -9.870 1.00 102.54 750 GLU A C 1
ATOM 5376 O O . GLU A 1 770 ? -188.657 -92.981 -11.001 1.00 105.82 750 GLU A O 1
ATOM 5378 N N . PHE A 1 771 ? -188.946 -93.324 -8.797 1.00 93.66 751 PHE A N 1
ATOM 5379 C CA . PHE A 1 771 ? -188.751 -94.765 -8.901 1.00 86.83 751 PHE A CA 1
ATOM 5380 C C . PHE A 1 771 ? -189.894 -95.431 -9.652 1.00 87.11 751 PHE A C 1
ATOM 5381 O O . PHE A 1 771 ? -189.671 -96.345 -10.444 1.00 88.49 751 PHE A O 1
ATOM 5389 N N . SER A 1 772 ? -191.116 -94.978 -9.392 1.00 87.45 752 SER A N 1
ATOM 5390 C CA . SER A 1 772 ? -192.284 -95.526 -10.068 1.00 90.38 752 SER A CA 1
ATOM 5391 C C . SER A 1 772 ? -192.213 -95.250 -11.565 1.00 95.60 752 SER A C 1
ATOM 5392 O O . SER A 1 772 ? -192.562 -96.103 -12.381 1.00 96.97 752 SER A O 1
ATOM 5395 N N . LEU A 1 773 ? -191.748 -94.056 -11.919 1.00 97.82 753 LEU A N 1
ATOM 5396 C CA . LEU A 1 773 ? -191.622 -93.667 -13.319 1.00 100.80 753 LEU A CA 1
ATOM 5397 C C . LEU A 1 773 ? -190.546 -94.475 -14.033 1.00 99.10 753 LEU A C 1
ATOM 5398 O O . LEU A 1 773 ? -190.673 -94.776 -15.220 1.00 100.10 753 LEU A O 1
ATOM 5403 N N . LYS A 1 774 ? -189.487 -94.823 -13.309 1.00 96.37 754 LYS A N 1
ATOM 5404 C CA . LYS A 1 774 ? -188.430 -95.650 -13.872 1.00 94.75 754 LYS A CA 1
ATOM 5405 C C . LYS A 1 774 ? -188.984 -97.028 -14.209 1.00 95.39 754 LYS A C 1
ATOM 5406 O O . LYS A 1 774 ? -188.817 -97.517 -15.324 1.00 99.18 754 LYS A O 1
ATOM 5412 N N . VAL A 1 775 ? -189.648 -97.644 -13.236 1.00 91.83 755 VAL A N 1
ATOM 5413 C CA . VAL A 1 775 ? -190.208 -98.976 -13.416 1.00 89.77 755 VAL A CA 1
ATOM 5414 C C . VAL A 1 775 ? -191.304 -98.964 -14.476 1.00 92.85 755 VAL A C 1
ATOM 5415 O O . VAL A 1 775 ? -191.416 -99.898 -15.272 1.00 96.60 755 VAL A O 1
ATOM 5419 N N . MET A 1 776 ? -192.103 -97.900 -14.497 1.00 93.87 756 MET A N 1
ATOM 5420 C CA . MET A 1 776 ? -193.152 -97.763 -15.504 1.00 93.84 756 MET A CA 1
ATOM 5421 C C . MET A 1 776 ? -192.533 -97.730 -16.896 1.00 95.83 756 MET A C 1
ATOM 5422 O O . MET A 1 776 ? -193.081 -98.291 -17.844 1.00 97.73 756 MET A O 1
ATOM 5427 N N . GLY A 1 777 ? -191.382 -97.074 -17.008 1.00 95.15 757 GLY A N 1
ATOM 5428 C CA . GLY A 1 777 ? -190.633 -97.059 -18.249 1.00 97.70 757 GLY A CA 1
ATOM 5429 C C . GLY A 1 777 ? -190.052 -98.425 -18.559 1.00 101.44 757 GLY A C 1
ATOM 5430 O O . GLY A 1 777 ? -189.996 -98.832 -19.719 1.00 106.40 757 GLY A O 1
ATOM 5431 N N . ASP A 1 778 ? -189.616 -99.131 -17.517 1.00 100.18 758 ASP A N 1
ATOM 5432 C CA . ASP A 1 778 ? -189.103 -100.491 -17.663 1.00 99.75 758 ASP A CA 1
ATOM 5433 C C . ASP A 1 778 ? -190.172 -101.403 -18.250 1.00 96.71 758 ASP A C 1
ATOM 5434 O O . ASP A 1 778 ? -189.881 -102.280 -19.064 1.00 96.94 758 ASP A O 1
ATOM 5439 N N . ILE A 1 779 ? -191.412 -101.185 -17.823 1.00 94.64 759 ILE A N 1
ATOM 5440 C CA . ILE A 1 779 ? -192.553 -101.928 -18.342 1.00 97.06 759 ILE A CA 1
ATOM 5441 C C . ILE A 1 779 ? -192.734 -101.673 -19.831 1.00 101.15 759 ILE A C 1
ATOM 5442 O O . ILE A 1 779 ? -192.875 -102.606 -20.624 1.00 101.74 759 ILE A O 1
ATOM 5447 N N . GLN A 1 780 ? -192.726 -100.398 -20.201 1.00 102.48 760 GLN A N 1
ATOM 5448 C CA . GLN A 1 780 ? -192.944 -100.002 -21.583 1.00 104.28 760 GLN A CA 1
ATOM 5449 C C . GLN A 1 780 ? -191.856 -100.553 -22.499 1.00 103.69 760 GLN A C 1
ATOM 5450 O O . GLN A 1 780 ? -192.129 -100.956 -23.630 1.00 103.93 760 GLN A O 1
ATOM 5456 N N . GLU A 1 781 ? -190.624 -100.572 -22.005 1.00 102.28 761 GLU A N 1
ATOM 5457 C CA . GLU A 1 781 ? -189.520 -101.143 -22.760 1.00 105.01 761 GLU A CA 1
ATOM 5458 C C . GLU A 1 781 ? -189.720 -102.643 -22.949 1.00 106.05 761 GLU A C 1
ATOM 5459 O O . GLU A 1 781 ? -189.418 -103.186 -24.011 1.00 111.30 761 GLU A O 1
ATOM 5465 N N . TYR A 1 782 ? -190.235 -103.304 -21.916 1.00 101.62 762 TYR A N 1
ATOM 5466 C CA . TYR A 1 782 ? -190.491 -104.739 -21.979 1.00 100.59 762 TYR A CA 1
ATOM 5467 C C . TYR A 1 782 ? -191.557 -105.050 -23.024 1.00 103.27 762 TYR A C 1
ATOM 5468 O O . TYR A 1 782 ? -191.437 -106.021 -23.774 1.00 106.95 762 TYR A O 1
ATOM 5477 N N . PHE A 1 783 ? -192.598 -104.222 -23.069 1.00 100.28 763 PHE A N 1
ATOM 5478 C CA . PHE A 1 783 ? -193.671 -104.387 -24.044 1.00 100.20 763 PHE A CA 1
ATOM 5479 C C . PHE A 1 783 ? -193.140 -104.306 -25.468 1.00 102.00 763 PHE A C 1
ATOM 5480 O O . PHE A 1 783 ? -193.536 -105.087 -26.333 1.00 105.60 763 PHE A O 1
ATOM 5488 N N . VAL A 1 784 ? -192.244 -103.354 -25.704 1.00 101.42 764 VAL A N 1
ATOM 5489 C CA . VAL A 1 784 ? -191.661 -103.164 -27.025 1.00 101.66 764 VAL A CA 1
ATOM 5490 C C . VAL A 1 784 ? -190.853 -104.384 -27.449 1.00 105.28 764 VAL A C 1
ATOM 5491 O O . VAL A 1 784 ? -191.013 -104.892 -28.559 1.00 107.96 764 VAL A O 1
ATOM 5495 N N . HIS A 1 785 ? -189.998 -104.861 -26.551 1.00 105.61 765 HIS A N 1
ATOM 5496 C CA . HIS A 1 785 ? -189.099 -105.967 -26.859 1.00 109.82 765 HIS A CA 1
ATOM 5497 C C . HIS A 1 785 ? -189.845 -107.272 -27.136 1.00 114.02 765 HIS A C 1
ATOM 5498 O O . HIS A 1 785 ? -189.366 -108.115 -27.897 1.00 118.55 765 HIS A O 1
ATOM 5505 N N . HIS A 1 786 ? -191.013 -107.437 -26.524 1.00 111.18 766 HIS A N 1
ATOM 5506 C CA . HIS A 1 786 ? -191.790 -108.660 -26.702 1.00 110.40 766 HIS A CA 1
ATOM 5507 C C . HIS A 1 786 ? -193.048 -108.425 -27.532 1.00 112.40 766 HIS A C 1
ATOM 5508 O O . HIS A 1 786 ? -193.910 -109.300 -27.624 1.00 114.00 766 HIS A O 1
ATOM 5515 N N . GLN A 1 787 ? -193.138 -107.238 -28.128 1.00 112.46 767 GLN A N 1
ATOM 5516 C CA . GLN A 1 787 ? -194.221 -106.888 -29.045 1.00 114.49 767 GLN A CA 1
ATOM 5517 C C . GLN A 1 787 ? -195.608 -107.033 -28.419 1.00 114.31 767 GLN A C 1
ATOM 5518 O O . GLN A 1 787 ? -196.538 -107.535 -29.052 1.00 115.83 767 GLN A O 1
ATOM 5524 N N . VAL A 1 788 ? -195.740 -106.590 -27.174 1.00 113.27 768 VAL A N 1
ATOM 5525 C CA . VAL A 1 788 ? -197.032 -106.578 -26.499 1.00 112.69 768 VAL A CA 1
ATOM 5526 C C . VAL A 1 788 ? -197.896 -105.457 -27.076 1.00 119.07 768 VAL A C 1
ATOM 5527 O O . VAL A 1 788 ? -197.954 -104.355 -26.527 1.00 121.47 768 VAL A O 1
ATOM 5531 N N . ARG A 1 789 ? -198.562 -105.745 -28.189 1.00 120.55 769 ARG A N 1
ATOM 5532 C CA . ARG A 1 789 ? -199.277 -104.719 -28.942 1.00 120.43 769 ARG A CA 1
ATOM 5533 C C . ARG A 1 789 ? -200.717 -104.513 -28.478 1.00 120.15 769 ARG A C 1
ATOM 5534 O O . ARG A 1 789 ? -201.344 -103.508 -28.815 1.00 120.72 769 ARG A O 1
ATOM 5536 N N . ASN A 1 790 ? -201.242 -105.456 -27.704 1.00 118.52 770 ASN A N 1
ATOM 5537 C CA . ASN A 1 790 ? -202.655 -105.422 -27.343 1.00 118.05 770 ASN A CA 1
ATOM 5538 C C . ASN A 1 790 ? -202.925 -105.060 -25.888 1.00 117.18 770 ASN A C 1
ATOM 5539 O O . ASN A 1 790 ? -204.080 -105.015 -25.460 1.00 116.37 770 ASN A O 1
ATOM 5544 N N . PHE A 1 791 ? -201.865 -104.802 -25.130 1.00 116.05 771 PHE A N 1
ATOM 5545 C CA . PHE A 1 791 ? -202.023 -104.382 -23.743 1.00 108.26 771 PHE A CA 1
ATOM 5546 C C . PHE A 1 791 ? -201.557 -102.944 -23.558 1.00 107.78 771 PHE A C 1
ATOM 5547 O O . PHE A 1 791 ? -200.488 -102.558 -24.031 1.00 107.01 771 PHE A O 1
ATOM 5555 N N . TYR A 1 792 ? -202.369 -102.155 -22.863 1.00 108.67 772 TYR A N 1
ATOM 5556 C CA . TYR A 1 792 ? -202.053 -100.752 -22.631 1.00 114.86 772 TYR A CA 1
ATOM 5557 C C . TYR A 1 792 ? -201.414 -100.571 -21.257 1.00 115.82 772 TYR A C 1
ATOM 5558 O O . TYR A 1 792 ? -201.957 -101.010 -20.242 1.00 116.55 772 TYR A O 1
ATOM 5567 N N . SER A 1 793 ? -200.251 -99.926 -21.240 1.00 114.70 773 SER A N 1
ATOM 5568 C CA . SER A 1 793 ? -199.427 -99.839 -20.039 1.00 111.13 773 SER A CA 1
ATOM 5569 C C . SER A 1 793 ? -199.995 -98.900 -18.980 1.00 110.60 773 SER A C 1
ATOM 5570 O O . SER A 1 793 ? -199.799 -99.118 -17.784 1.00 112.05 773 SER A O 1
ATOM 5573 N N . VAL A 1 794 ? -200.690 -97.852 -19.409 1.00 108.99 774 VAL A N 1
ATOM 5574 C CA . VAL A 1 794 ? -201.208 -96.872 -18.461 1.00 105.11 774 VAL A CA 1
ATOM 5575 C C . VAL A 1 794 ? -202.547 -96.270 -18.884 1.00 104.27 774 VAL A C 1
ATOM 5576 O O . VAL A 1 794 ? -202.711 -95.794 -20.007 1.00 106.02 774 VAL A O 1
ATOM 5580 N N . SER A 1 795 ? -203.507 -96.313 -17.965 1.00 100.88 775 SER A N 1
ATOM 5581 C CA . SER A 1 795 ? -204.778 -95.627 -18.133 1.00 97.50 775 SER A CA 1
ATOM 5582 C C . SER A 1 795 ? -204.694 -94.257 -17.464 1.00 96.17 775 SER A C 1
ATOM 5583 O O . SER A 1 795 ? -205.034 -94.110 -16.291 1.00 95.88 775 SER A O 1
ATOM 5586 N N . ILE A 1 796 ? -204.222 -93.264 -18.213 1.00 98.58 776 ILE A N 1
ATOM 5587 C CA . ILE A 1 796 ? -203.989 -91.926 -17.676 1.00 98.73 776 ILE A CA 1
ATOM 5588 C C . ILE A 1 796 ? -205.275 -91.309 -17.137 1.00 102.80 776 ILE A C 1
ATOM 5589 O O . ILE A 1 796 ? -206.103 -90.806 -17.895 1.00 103.35 776 ILE A O 1
ATOM 5594 N N . SER A 1 797 ? -205.428 -91.350 -15.817 1.00 107.72 777 SER A N 1
ATOM 5595 C CA . SER A 1 797 ? -206.685 -90.984 -15.173 1.00 110.43 777 SER A CA 1
ATOM 5596 C C . SER A 1 797 ? -206.881 -89.485 -14.997 1.00 111.57 777 SER A C 1
ATOM 5597 O O . SER A 1 797 ? -205.923 -88.722 -14.870 1.00 112.32 777 SER A O 1
ATOM 5600 N N . GLY A 1 798 ? -208.146 -89.084 -14.992 1.00 109.06 778 GLY A N 1
ATOM 5601 C CA . GLY A 1 798 ? -208.543 -87.730 -14.666 1.00 107.94 778 GLY A CA 1
ATOM 5602 C C . GLY A 1 798 ? -209.825 -87.811 -13.865 1.00 106.28 778 GLY A C 1
ATOM 5603 O O . GLY A 1 798 ? -210.398 -86.797 -13.467 1.00 106.49 778 GLY A O 1
ATOM 5604 N N . TYR A 1 799 ? -210.271 -89.043 -13.634 1.00 104.63 779 TYR A N 1
ATOM 5605 C CA . TYR A 1 799 ? -211.493 -89.309 -12.885 1.00 103.38 779 TYR A CA 1
ATOM 5606 C C . TYR A 1 799 ? -211.339 -88.870 -11.439 1.00 108.89 779 TYR A C 1
ATOM 5607 O O . TYR A 1 799 ? -212.188 -88.160 -10.901 1.00 107.67 779 TYR A O 1
ATOM 5616 N N . HIS A 1 800 ? -210.248 -89.306 -10.817 1.00 116.34 780 HIS A N 1
ATOM 5617 C CA . HIS A 1 800 ? -209.952 -88.958 -9.435 1.00 119.35 780 HIS A CA 1
ATOM 5618 C C . HIS A 1 800 ? -209.810 -87.448 -9.304 1.00 114.99 780 HIS A C 1
ATOM 5619 O O . HIS A 1 800 ? -210.225 -86.852 -8.310 1.00 114.69 780 HIS A O 1
ATOM 5626 N N . ILE A 1 801 ? -209.225 -86.837 -10.327 1.00 112.60 781 ILE A N 1
ATOM 5627 C CA . ILE A 1 801 ? -209.097 -85.389 -10.395 1.00 109.98 781 ILE A CA 1
ATOM 5628 C C . ILE A 1 801 ? -210.471 -84.726 -10.429 1.00 109.20 781 ILE A C 1
ATOM 5629 O O . ILE A 1 801 ? -210.735 -83.777 -9.692 1.00 106.98 781 ILE A O 1
ATOM 5634 N N . ALA A 1 802 ? -211.346 -85.245 -11.283 1.00 109.86 782 ALA A N 1
ATOM 5635 C CA . ALA A 1 802 ? -212.696 -84.712 -11.417 1.00 111.61 782 ALA A CA 1
ATOM 5636 C C . ALA A 1 802 ? -213.525 -84.969 -10.164 1.00 113.59 782 ALA A C 1
ATOM 5637 O O . ALA A 1 802 ? -214.410 -84.185 -9.827 1.00 113.38 782 ALA A O 1
ATOM 5639 N N . GLU A 1 803 ? -213.243 -86.073 -9.479 1.00 115.24 783 GLU A N 1
ATOM 5640 C CA . GLU A 1 803 ? -213.973 -86.414 -8.262 1.00 114.85 783 GLU A CA 1
ATOM 5641 C C . GLU A 1 803 ? -213.617 -85.469 -7.125 1.00 112.10 783 GLU A C 1
ATOM 5642 O O . GLU A 1 803 ? -214.411 -85.261 -6.207 1.00 109.11 783 GLU A O 1
ATOM 5648 N N . ALA A 1 804 ? -212.422 -84.891 -7.196 1.00 113.36 784 ALA A N 1
ATOM 5649 C CA . ALA A 1 804 ? -211.961 -83.974 -6.161 1.00 110.22 784 ALA A CA 1
ATOM 5650 C C . ALA A 1 804 ? -212.600 -82.594 -6.306 1.00 107.53 784 ALA A C 1
ATOM 5651 O O . ALA A 1 804 ? -212.392 -81.718 -5.469 1.00 107.40 784 ALA A O 1
ATOM 5653 N N . GLY A 1 805 ? -213.375 -82.405 -7.370 1.00 105.58 785 GLY A N 1
ATOM 5654 C CA . GLY A 1 805 ? -214.103 -81.164 -7.568 1.00 103.80 785 GLY A CA 1
ATOM 5655 C C . GLY A 1 805 ? -213.706 -80.392 -8.813 1.00 102.62 785 GLY A C 1
ATOM 5656 O O . GLY A 1 805 ? -214.231 -79.308 -9.072 1.00 102.23 785 GLY A O 1
ATOM 5657 N N . ALA A 1 806 ? -212.784 -80.951 -9.589 1.00 100.01 786 ALA A N 1
ATOM 5658 C CA . ALA A 1 806 ? -212.288 -80.283 -10.787 1.00 98.12 786 ALA A CA 1
ATOM 5659 C C . ALA A 1 806 ? -213.346 -80.217 -11.890 1.00 98.89 786 ALA A C 1
ATOM 5660 O O . ALA A 1 806 ? -213.957 -81.228 -12.241 1.00 101.43 786 ALA A O 1
ATOM 5662 N N . ASN A 1 807 ? -213.559 -79.021 -12.432 1.00 95.06 787 ASN A N 1
ATOM 5663 C CA . ASN A 1 807 ? -214.484 -78.844 -13.547 1.00 93.10 787 ASN A CA 1
ATOM 5664 C C . ASN A 1 807 ? -213.922 -79.516 -14.806 1.00 92.82 787 ASN A C 1
ATOM 5665 O O . ASN A 1 807 ? -212.713 -79.743 -14.889 1.00 92.49 787 ASN A O 1
ATOM 5670 N N . PRO A 1 808 ? -214.795 -79.844 -15.783 1.00 90.35 788 PRO A N 1
ATOM 5671 C CA . PRO A 1 808 ? -214.383 -80.600 -16.973 1.00 88.09 788 PRO A CA 1
ATOM 5672 C C . PRO A 1 808 ? -213.139 -80.064 -17.678 1.00 87.96 788 PRO A C 1
ATOM 5673 O O . PRO A 1 808 ? -212.279 -80.859 -18.058 1.00 88.85 788 PRO A O 1
ATOM 5677 N N . ILE A 1 809 ? -213.042 -78.749 -17.846 1.00 87.73 789 ILE A N 1
ATOM 5678 C CA . ILE A 1 809 ? -211.910 -78.167 -18.562 1.00 87.55 789 ILE A CA 1
ATOM 5679 C C . ILE A 1 809 ? -210.595 -78.465 -17.850 1.00 91.33 789 ILE A C 1
ATOM 5680 O O . ILE A 1 809 ? -209.626 -78.885 -18.481 1.00 93.72 789 ILE A O 1
ATOM 5685 N N . SER A 1 810 ? -210.569 -78.263 -16.536 1.00 91.95 790 SER A N 1
ATOM 5686 C CA . SER A 1 810 ? -209.370 -78.540 -15.750 1.00 91.83 790 SER A CA 1
ATOM 5687 C C . SER A 1 810 ? -209.033 -80.028 -15.754 1.00 90.49 790 SER A C 1
ATOM 5688 O O . SER A 1 810 ? -207.862 -80.401 -15.804 1.00 90.20 790 SER A O 1
ATOM 5691 N N . GLN A 1 811 ? -210.059 -80.872 -15.704 1.00 90.02 791 GLN A N 1
ATOM 5692 C CA . GLN A 1 811 ? -209.857 -82.317 -15.745 1.00 90.28 791 GLN A CA 1
ATOM 5693 C C . GLN A 1 811 ? -209.218 -82.745 -17.060 1.00 92.47 791 GLN A C 1
ATOM 5694 O O . GLN A 1 811 ? -208.217 -83.462 -17.074 1.00 93.85 791 GLN A O 1
ATOM 5700 N N . LEU A 1 812 ? -209.810 -82.300 -18.164 1.00 91.95 792 LEU A N 1
ATOM 5701 C CA . LEU A 1 812 ? -209.312 -82.638 -19.490 1.00 89.43 792 LEU A CA 1
ATOM 5702 C C . LEU A 1 812 ? -207.912 -82.082 -19.698 1.00 90.80 792 LEU A C 1
ATOM 5703 O O . LEU A 1 812 ? -207.034 -82.765 -20.225 1.00 91.34 792 LEU A O 1
ATOM 5708 N N . ALA A 1 813 ? -207.709 -80.841 -19.268 1.00 91.82 793 ALA A N 1
ATOM 5709 C CA . ALA A 1 813 ? -206.433 -80.164 -19.462 1.00 94.08 793 ALA A CA 1
ATOM 5710 C C . ALA A 1 813 ? -205.313 -80.843 -18.685 1.00 94.94 793 ALA A C 1
ATOM 5711 O O . ALA A 1 813 ? -204.239 -81.089 -19.227 1.00 96.49 793 ALA A O 1
ATOM 5713 N N . PHE A 1 814 ? -205.566 -81.144 -17.416 1.00 94.82 794 PHE A N 1
ATOM 5714 C CA . PHE A 1 814 ? -204.552 -81.768 -16.575 1.00 95.69 794 PHE A CA 1
ATOM 5715 C C . PHE A 1 814 ? -204.215 -83.167 -17.072 1.00 95.90 794 PHE A C 1
ATOM 5716 O O . PHE A 1 814 ? -203.045 -83.538 -17.148 1.00 98.74 794 PHE A O 1
ATOM 5724 N N . THR A 1 815 ? -205.243 -83.937 -17.414 1.00 94.39 795 THR A N 1
ATOM 5725 C CA . THR A 1 815 ? -205.054 -85.320 -17.836 1.00 94.60 795 THR A CA 1
ATOM 5726 C C . THR A 1 815 ? -204.241 -85.402 -19.124 1.00 96.78 795 THR A C 1
ATOM 5727 O O . THR A 1 815 ? -203.313 -86.205 -19.230 1.00 97.93 795 THR A O 1
ATOM 5731 N N . LEU A 1 816 ? -204.592 -84.570 -20.099 1.00 97.28 796 LEU A N 1
ATOM 5732 C CA . LEU A 1 816 ? -203.834 -84.496 -21.342 1.00 96.90 796 LEU A CA 1
ATOM 5733 C C . LEU A 1 816 ? -202.412 -84.032 -21.061 1.00 98.67 796 LEU A C 1
ATOM 5734 O O . LEU A 1 816 ? -201.454 -84.544 -21.642 1.00 100.60 796 LEU A O 1
ATOM 5739 N N . ALA A 1 817 ? -202.285 -83.061 -20.162 1.00 98.02 797 ALA A N 1
ATOM 5740 C CA . ALA A 1 817 ? -200.980 -82.554 -19.756 1.00 99.96 797 ALA A CA 1
ATOM 5741 C C . ALA A 1 817 ? -200.148 -83.661 -19.121 1.00 101.61 797 ALA A C 1
ATOM 5742 O O . ALA A 1 817 ? -198.982 -83.848 -19.468 1.00 105.88 797 ALA A O 1
ATOM 5744 N N . ASN A 1 818 ? -200.755 -84.395 -18.193 1.00 99.03 798 ASN A N 1
ATOM 5745 C CA . ASN A 1 818 ? -200.082 -85.516 -17.549 1.00 97.70 798 ASN A CA 1
ATOM 5746 C C . ASN A 1 818 ? -199.747 -86.609 -18.555 1.00 97.77 798 ASN A C 1
ATOM 5747 O O . ASN A 1 818 ? -198.735 -87.295 -18.425 1.00 99.19 798 ASN A O 1
ATOM 5752 N N . GLY A 1 819 ? -200.603 -86.763 -19.560 1.00 96.84 799 GLY A N 1
ATOM 5753 C CA . GLY A 1 819 ? -200.349 -87.706 -20.631 1.00 95.45 799 GLY A CA 1
ATOM 5754 C C . GLY A 1 819 ? -199.140 -87.296 -21.450 1.00 94.69 799 GLY A C 1
ATOM 5755 O O . GLY A 1 819 ? -198.2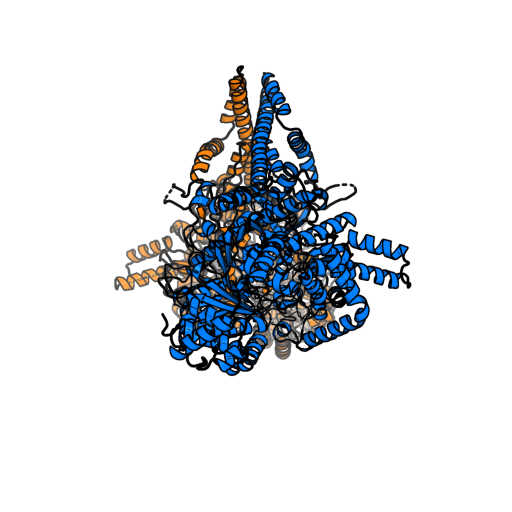89 -88.119 -21.781 1.00 94.03 799 GLY A O 1
ATOM 5756 N N . PHE A 1 820 ? -199.065 -86.009 -21.770 1.00 95.70 800 PHE A N 1
ATOM 5757 C CA . PHE A 1 820 ? -197.959 -85.481 -22.556 1.00 104.37 800 PHE A CA 1
ATOM 5758 C C . PHE A 1 820 ? -196.654 -85.506 -21.770 1.00 108.63 800 PHE A C 1
ATOM 5759 O O . PHE A 1 820 ? -195.571 -85.596 -22.350 1.00 110.82 800 PHE A O 1
ATOM 5767 N N . THR A 1 821 ? -196.763 -85.424 -20.448 1.00 107.71 801 THR A N 1
ATOM 5768 C CA . THR A 1 821 ? -195.593 -85.498 -19.582 1.00 107.71 801 THR A CA 1
ATOM 5769 C C . THR A 1 821 ? -194.944 -86.869 -19.708 1.00 104.61 801 THR A C 1
ATOM 5770 O O . THR A 1 821 ? -193.720 -86.984 -19.766 1.00 104.38 801 THR A O 1
ATOM 5774 N N . TYR A 1 822 ? -195.776 -87.905 -19.756 1.00 102.18 802 TYR A N 1
ATOM 5775 C CA . TYR A 1 822 ? -195.295 -89.270 -19.939 1.00 99.19 802 TYR A CA 1
ATOM 5776 C C . TYR A 1 822 ? -194.583 -89.415 -21.277 1.00 101.14 802 TYR A C 1
ATOM 5777 O O . TYR A 1 822 ? -193.511 -90.016 -21.361 1.00 101.47 802 TYR A O 1
ATOM 5786 N N . VAL A 1 823 ? -195.187 -88.854 -22.319 1.00 103.47 803 VAL A N 1
ATOM 5787 C CA . VAL A 1 823 ? -194.602 -88.878 -23.651 1.00 106.88 803 VAL A CA 1
ATOM 5788 C C . VAL A 1 823 ? -193.215 -88.249 -23.637 1.00 116.15 803 VAL A C 1
ATOM 5789 O O . VAL A 1 823 ? -192.252 -88.838 -24.125 1.00 120.89 803 VAL A O 1
ATOM 5793 N N . GLU A 1 824 ? -193.122 -87.055 -23.059 1.00 119.28 804 GLU A N 1
ATOM 5794 C CA . GLU A 1 824 ? -191.851 -86.345 -22.957 1.00 124.85 804 GLU A CA 1
ATOM 5795 C C . GLU A 1 824 ? -190.838 -87.118 -22.122 1.00 129.75 804 GLU A C 1
ATOM 5796 O O . GLU A 1 824 ? -189.636 -87.058 -22.380 1.00 133.23 804 GLU A O 1
ATOM 5802 N N . ALA A 1 825 ? -191.330 -87.842 -21.121 1.00 130.42 805 ALA A N 1
ATOM 5803 C CA . ALA A 1 825 ? -190.470 -88.627 -20.245 1.00 129.82 805 ALA A CA 1
ATOM 5804 C C . ALA A 1 825 ? -189.837 -89.792 -20.997 1.00 129.23 805 ALA A C 1
ATOM 5805 O O . ALA A 1 825 ? -188.630 -90.018 -20.905 1.00 130.97 805 ALA A O 1
ATOM 5807 N N . TYR A 1 826 ? -190.657 -90.527 -21.741 1.00 119.59 806 TYR A N 1
ATOM 5808 C CA . TYR A 1 826 ? -190.180 -91.677 -22.501 1.00 112.74 806 TYR A CA 1
ATOM 5809 C C . TYR A 1 826 ? -189.301 -91.249 -23.668 1.00 114.89 806 TYR A C 1
ATOM 5810 O O . TYR A 1 826 ? -188.389 -91.972 -24.066 1.00 116.58 806 TYR A O 1
ATOM 5819 N N . LEU A 1 827 ? -189.583 -90.072 -24.216 1.00 117.44 807 LEU A N 1
ATOM 5820 C CA . LEU A 1 827 ? -188.787 -89.535 -25.313 1.00 121.98 807 LEU A CA 1
ATOM 5821 C C . LEU A 1 827 ? -187.389 -89.162 -24.839 1.00 131.56 807 LEU A C 1
ATOM 5822 O O . LEU A 1 827 ? -186.404 -89.410 -25.532 1.00 132.47 807 LEU A O 1
ATOM 5827 N N . ALA A 1 828 ? -187.313 -88.566 -23.654 1.00 138.35 808 ALA A N 1
ATOM 5828 C CA . ALA A 1 828 ? -186.036 -88.184 -23.063 1.00 141.52 808 ALA A CA 1
ATOM 5829 C C . ALA A 1 828 ? -185.214 -89.420 -22.723 1.00 143.29 808 ALA A C 1
ATOM 5830 O O . ALA A 1 828 ? -183.981 -89.372 -22.690 1.00 145.55 808 ALA A O 1
ATOM 5832 N N . ARG A 1 829 ? -185.919 -90.521 -22.464 1.00 133.98 809 ARG A N 1
ATOM 5833 C CA . ARG A 1 829 ? -185.304 -91.803 -22.137 1.00 127.58 809 ARG A CA 1
ATOM 5834 C C . ARG A 1 829 ? -184.650 -92.431 -23.360 1.00 128.11 809 ARG A C 1
ATOM 5835 O O . ARG A 1 829 ? -183.529 -92.935 -23.285 1.00 131.87 809 ARG A O 1
ATOM 5843 N N . GLY A 1 830 ? -185.359 -92.407 -24.483 1.00 124.58 810 GLY A N 1
ATOM 5844 C CA . GLY A 1 830 ? -184.816 -92.916 -25.728 1.00 123.27 810 GLY A CA 1
ATOM 5845 C C . GLY A 1 830 ? -185.718 -93.914 -26.422 1.00 118.17 810 GLY A C 1
ATOM 5846 O O . GLY A 1 830 ? -185.243 -94.870 -27.035 1.00 117.98 810 GLY A O 1
ATOM 5847 N N . MET A 1 831 ? -187.024 -93.693 -26.327 1.00 114.28 811 MET A N 1
ATOM 5848 C CA . MET A 1 831 ? -187.985 -94.560 -26.993 1.00 111.63 811 MET A CA 1
ATOM 5849 C C . MET A 1 831 ? -188.555 -93.876 -28.226 1.00 117.35 811 MET A C 1
ATOM 5850 O O . MET A 1 831 ? -188.830 -92.675 -28.208 1.00 119.61 811 MET A O 1
ATOM 5855 N N . HIS A 1 832 ? -188.720 -94.642 -29.300 1.00 119.66 812 HIS A N 1
ATOM 5856 C CA . HIS A 1 832 ? -189.389 -94.142 -30.493 1.00 122.44 812 HIS A CA 1
ATOM 5857 C C . HIS A 1 832 ? -190.848 -93.871 -30.153 1.00 122.42 812 HIS A C 1
ATOM 5858 O O . HIS A 1 832 ? -191.469 -94.642 -29.421 1.00 121.53 812 HIS A O 1
ATOM 5865 N N . ILE A 1 833 ? -191.391 -92.775 -30.672 1.00 123.74 813 ILE A N 1
ATOM 5866 C CA . ILE A 1 833 ? -192.756 -92.378 -30.343 1.00 120.26 813 ILE A CA 1
ATOM 5867 C C . ILE A 1 833 ? -193.775 -93.445 -30.752 1.00 119.96 813 ILE A C 1
ATOM 5868 O O . ILE A 1 833 ? -194.768 -93.657 -30.061 1.00 118.34 813 ILE A O 1
ATOM 5873 N N . ASP A 1 834 ? -193.509 -94.139 -31.853 1.00 121.79 814 ASP A N 1
ATOM 5874 C CA . ASP A 1 834 ? -194.432 -95.153 -32.350 1.00 124.00 814 ASP A CA 1
ATOM 5875 C C . ASP A 1 834 ? -194.381 -96.433 -31.524 1.00 124.88 814 ASP A C 1
ATOM 5876 O O . ASP A 1 834 ? -195.206 -97.328 -31.707 1.00 125.42 814 ASP A O 1
ATOM 5881 N N . ASP A 1 835 ? -193.417 -96.517 -30.615 1.00 124.61 815 ASP A N 1
ATOM 5882 C CA . ASP A 1 835 ? -193.249 -97.716 -29.805 1.00 121.41 815 ASP A CA 1
ATOM 5883 C C . ASP A 1 835 ? -194.155 -97.715 -28.579 1.00 115.31 815 ASP A C 1
ATOM 5884 O O . ASP A 1 835 ? -194.683 -98.759 -28.198 1.00 114.05 815 ASP A O 1
ATOM 5889 N N . PHE A 1 836 ? -194.344 -96.551 -27.963 1.00 112.98 816 PHE A N 1
ATOM 5890 C CA . PHE A 1 836 ? -195.080 -96.495 -26.703 1.00 110.24 816 PHE A CA 1
ATOM 5891 C C . PHE A 1 836 ? -196.422 -95.770 -26.784 1.00 108.13 816 PHE A C 1
ATOM 5892 O O . PHE A 1 836 ? -197.292 -95.976 -25.938 1.00 106.54 816 PHE A O 1
ATOM 5900 N N . ALA A 1 837 ? -196.591 -94.924 -27.792 1.00 108.26 817 ALA A N 1
ATOM 5901 C CA . ALA A 1 837 ? -197.818 -94.141 -27.918 1.00 106.81 817 ALA A CA 1
ATOM 5902 C C . ALA A 1 837 ? -199.089 -94.982 -28.114 1.00 104.91 817 ALA A C 1
ATOM 5903 O O . ALA A 1 837 ? -200.122 -94.661 -27.528 1.00 104.39 817 ALA A O 1
ATOM 5905 N N . PRO A 1 838 ? -199.036 -96.049 -28.938 1.00 105.44 818 PRO A N 1
ATOM 5906 C CA . PRO A 1 838 ? -200.266 -96.848 -29.036 1.00 105.31 818 PRO A CA 1
ATOM 5907 C C . PRO A 1 838 ? -200.610 -97.608 -27.751 1.00 107.93 818 PRO A C 1
ATOM 5908 O O . PRO A 1 838 ? -201.734 -98.093 -27.611 1.00 108.85 818 PRO A O 1
ATOM 5912 N N . ASN A 1 839 ? -199.659 -97.711 -26.830 1.00 108.10 819 ASN A N 1
ATOM 5913 C CA . ASN A 1 839 ? -199.902 -98.401 -25.569 1.00 106.90 819 ASN A CA 1
ATOM 5914 C C . ASN A 1 839 ? -200.455 -97.463 -24.499 1.00 104.30 819 ASN A C 1
ATOM 5915 O O . ASN A 1 839 ? -200.564 -97.836 -23.331 1.00 103.58 819 ASN A O 1
ATOM 5920 N N . LEU A 1 840 ? -200.805 -96.245 -24.902 1.00 102.20 820 LEU A N 1
ATOM 5921 C CA . LEU A 1 840 ? -201.325 -95.254 -23.967 1.00 96.35 820 LEU A CA 1
ATOM 5922 C C . LEU A 1 840 ? -202.850 -95.244 -23.949 1.00 93.06 820 LEU A C 1
ATOM 5923 O O . LEU A 1 840 ? -203.499 -95.074 -24.980 1.00 93.52 820 LEU A O 1
ATOM 5928 N N . SER A 1 841 ? -203.412 -95.437 -22.762 1.00 90.76 821 SER A N 1
ATOM 5929 C CA . SER A 1 841 ? -204.852 -95.380 -22.569 1.00 86.28 821 SER A CA 1
ATOM 5930 C C . SER A 1 841 ? -205.223 -94.129 -21.783 1.00 84.65 821 SER A C 1
ATOM 5931 O O . SER A 1 841 ? -204.368 -93.511 -21.145 1.00 81.65 821 SER A O 1
ATOM 5934 N N . PHE A 1 842 ? -206.496 -93.754 -21.833 1.00 85.50 822 PHE A N 1
ATOM 5935 C CA . PHE A 1 842 ? -206.978 -92.634 -21.035 1.00 87.94 822 PHE A CA 1
ATOM 5936 C C . PHE A 1 842 ? -208.228 -92.990 -20.237 1.00 90.74 822 PHE A C 1
ATOM 5937 O O . PHE A 1 842 ? -208.899 -93.990 -20.508 1.00 90.92 822 PHE A O 1
ATOM 5945 N N . PHE A 1 843 ? -208.519 -92.160 -19.240 1.00 94.42 823 PHE A N 1
ATOM 5946 C CA . PHE A 1 843 ? -209.640 -92.372 -18.332 1.00 97.27 823 PHE A CA 1
ATOM 5947 C C . PHE A 1 843 ? -210.228 -91.025 -17.920 1.00 97.62 823 PHE A C 1
ATOM 5948 O O . PHE A 1 843 ? -209.620 -90.281 -17.147 1.00 96.62 823 PHE A O 1
ATOM 5956 N N . PHE A 1 844 ? -211.413 -90.721 -18.439 1.00 96.34 824 PHE A N 1
ATOM 5957 C CA . PHE A 1 844 ? -212.071 -89.459 -18.128 1.00 92.90 824 PHE A CA 1
ATOM 5958 C C . PHE A 1 844 ? -213.379 -89.669 -17.379 1.00 93.91 824 PHE A C 1
ATOM 5959 O O . PHE A 1 844 ? -214.033 -90.704 -17.516 1.00 96.07 824 PHE A O 1
ATOM 5967 N N . SER A 1 845 ? -213.755 -88.669 -16.591 1.00 93.19 825 SER A N 1
ATOM 5968 C CA . SER A 1 845 ? -215.036 -88.667 -15.900 1.00 93.68 825 SER A CA 1
ATOM 5969 C C . SER A 1 845 ? -216.025 -87.785 -16.638 1.00 95.67 825 SER A C 1
ATOM 5970 O O . SER A 1 845 ? -215.702 -86.650 -16.979 1.00 96.43 825 SER A O 1
ATOM 5973 N N . ASN A 1 846 ? -217.222 -88.306 -16.891 1.00 95.21 826 ASN A N 1
ATOM 5974 C CA . ASN A 1 846 ? -218.291 -87.488 -17.452 1.00 93.68 826 ASN A CA 1
ATOM 5975 C C . ASN A 1 846 ? -219.064 -86.787 -16.346 1.00 94.43 826 ASN A C 1
ATOM 5976 O O . ASN A 1 846 ? -218.721 -86.912 -15.172 1.00 101.87 826 ASN A O 1
ATOM 5981 N N . GLY A 1 847 ? -220.097 -86.040 -16.717 1.00 89.06 827 GLY A N 1
ATOM 5982 C CA . GLY A 1 847 ? -220.872 -85.296 -15.744 1.00 84.66 827 GLY A CA 1
ATOM 5983 C C . GLY A 1 847 ? -221.974 -84.491 -16.395 1.00 84.72 827 GLY A C 1
ATOM 5984 O O . GLY A 1 847 ? -222.314 -84.720 -17.552 1.00 92.09 827 GLY A O 1
ATOM 5985 N N . MET A 1 848 ? -222.526 -83.537 -15.656 1.00 77.37 828 MET A N 1
ATOM 5986 C CA . MET A 1 848 ? -223.675 -82.781 -16.137 1.00 77.90 828 MET A CA 1
ATOM 5987 C C . MET A 1 848 ? -223.273 -81.526 -16.907 1.00 86.41 828 MET A C 1
ATOM 5988 O O . MET A 1 848 ? -224.035 -81.041 -17.746 1.00 91.43 828 MET A O 1
ATOM 5993 N N . ASP A 1 849 ? -222.083 -81.004 -16.620 1.00 87.12 829 ASP A N 1
ATOM 5994 C CA . ASP A 1 849 ? -221.584 -79.801 -17.286 1.00 91.68 829 ASP A CA 1
ATOM 5995 C C . ASP A 1 849 ? -221.571 -79.958 -18.808 1.00 91.02 829 ASP A C 1
ATOM 5996 O O . ASP A 1 849 ? -221.303 -81.046 -19.318 1.00 92.40 829 ASP A O 1
ATOM 6001 N N . PRO A 1 850 ? -221.867 -78.867 -19.535 1.00 89.39 830 PRO A N 1
ATOM 6002 C CA . PRO A 1 850 ? -221.951 -78.882 -21.001 1.00 85.99 830 PRO A CA 1
ATOM 6003 C C . PRO A 1 850 ? -220.666 -79.357 -21.673 1.00 82.01 830 PRO A C 1
ATOM 6004 O O . PRO A 1 850 ? -220.730 -80.039 -22.696 1.00 78.98 830 PRO A O 1
ATOM 6008 N N . GLU A 1 851 ? -219.520 -79.004 -21.100 1.00 81.61 831 GLU A N 1
ATOM 6009 C CA . GLU A 1 851 ? -218.231 -79.330 -21.702 1.00 82.16 831 GLU A CA 1
ATOM 6010 C C . GLU A 1 851 ? -218.008 -80.837 -21.814 1.00 83.52 831 GLU A C 1
ATOM 6011 O O . GLU A 1 851 ? -217.225 -81.292 -22.647 1.00 85.28 831 GLU A O 1
ATOM 6017 N N . TYR A 1 852 ? -218.699 -81.609 -20.980 1.00 83.92 832 TYR A N 1
ATOM 6018 C CA . TYR A 1 852 ? -218.545 -83.060 -20.988 1.00 87.09 832 TYR A CA 1
ATOM 6019 C C . TYR A 1 852 ? -219.030 -83.670 -22.298 1.00 86.00 832 TYR A C 1
ATOM 6020 O O . TYR A 1 852 ? -218.577 -84.742 -22.698 1.00 86.52 832 TYR A O 1
ATOM 6029 N N . SER A 1 853 ? -219.947 -82.978 -22.967 1.00 85.57 833 SER A N 1
ATOM 6030 C CA . SER A 1 853 ? -220.514 -83.476 -24.214 1.00 84.56 833 SER A CA 1
ATOM 6031 C C . SER A 1 853 ? -219.478 -83.500 -25.331 1.00 88.09 833 SER A C 1
ATOM 6032 O O . SER A 1 853 ? -219.621 -84.238 -26.303 1.00 91.14 833 SER A O 1
ATOM 6035 N N . VAL A 1 854 ? -218.433 -82.692 -25.186 1.00 89.08 834 VAL A N 1
ATOM 6036 C CA . VAL A 1 854 ? -217.402 -82.592 -26.213 1.00 93.20 834 VAL A CA 1
ATOM 6037 C C . VAL A 1 854 ? -216.008 -82.896 -25.672 1.00 95.32 834 VAL A C 1
ATOM 6038 O O . VAL A 1 854 ? -215.006 -82.542 -26.292 1.00 95.93 834 VAL A O 1
ATOM 6042 N N . LEU A 1 855 ? -215.943 -83.556 -24.521 1.00 94.53 835 LEU A N 1
ATOM 6043 C CA . LEU A 1 855 ? -214.660 -83.852 -23.892 1.00 91.59 835 LEU A CA 1
ATOM 6044 C C . LEU A 1 855 ? -213.854 -84.853 -24.716 1.00 88.80 835 LEU A C 1
ATOM 6045 O O . LEU A 1 855 ? -212.667 -84.650 -24.965 1.00 87.92 835 LEU A O 1
ATOM 6050 N N . GLY A 1 856 ? -214.506 -85.934 -25.132 1.00 87.48 836 GLY A N 1
ATOM 6051 C CA . GLY A 1 856 ? -213.835 -86.993 -25.864 1.00 86.76 836 GLY A CA 1
ATOM 6052 C C . GLY A 1 856 ? -213.301 -86.547 -27.209 1.00 87.51 836 GLY A C 1
ATOM 6053 O O . GLY A 1 856 ? -212.156 -86.833 -27.560 1.00 89.68 836 GLY A O 1
ATOM 6054 N N . ARG A 1 857 ? -214.133 -85.840 -27.963 1.00 86.51 837 ARG A N 1
ATOM 6055 C CA . ARG A 1 857 ? -213.758 -85.392 -29.295 1.00 88.47 837 ARG A CA 1
ATOM 6056 C C . ARG A 1 857 ? -212.604 -84.395 -29.238 1.00 91.21 837 ARG A C 1
ATOM 6057 O O . ARG A 1 857 ? -211.714 -84.422 -30.088 1.00 96.43 837 ARG A O 1
ATOM 6065 N N . VAL A 1 858 ? -212.614 -83.526 -28.232 1.00 88.78 838 VAL A N 1
ATOM 6066 C CA . VAL A 1 858 ? -211.537 -82.555 -28.064 1.00 90.47 838 VAL A CA 1
ATOM 6067 C C . VAL A 1 858 ? -210.235 -83.268 -27.712 1.00 93.05 838 VAL A C 1
ATOM 6068 O O . VAL A 1 858 ? -209.177 -82.956 -28.263 1.00 94.07 838 VAL A O 1
ATOM 6072 N N . ALA A 1 859 ? -210.323 -84.238 -26.807 1.00 90.92 839 ALA A N 1
ATOM 6073 C CA . ALA A 1 859 ? -209.158 -85.017 -26.401 1.00 89.25 839 ALA A CA 1
ATOM 6074 C C . ALA A 1 859 ? -208.557 -85.763 -27.586 1.00 91.38 839 ALA A C 1
ATOM 6075 O O . ALA A 1 859 ? -207.339 -85.897 -27.692 1.00 94.27 839 ALA A O 1
ATOM 6077 N N . ARG A 1 860 ? -209.416 -86.241 -28.480 1.00 89.78 840 ARG A N 1
ATOM 6078 C CA . ARG A 1 860 ? -208.957 -86.979 -29.649 1.00 87.83 840 ARG A CA 1
ATOM 6079 C C . ARG A 1 860 ? -208.231 -86.086 -30.646 1.00 85.41 840 ARG A C 1
ATOM 6080 O O . ARG A 1 860 ? -207.185 -86.465 -31.172 1.00 84.12 840 ARG A O 1
ATOM 6088 N N . ARG A 1 861 ? -208.781 -84.902 -30.903 1.00 85.68 841 ARG A N 1
ATOM 6089 C CA . ARG A 1 861 ? -208.214 -84.013 -31.913 1.00 92.24 841 ARG A CA 1
ATOM 6090 C C . ARG A 1 861 ? -206.898 -83.394 -31.457 1.00 99.22 841 ARG A C 1
ATOM 6091 O O . ARG A 1 861 ? -205.949 -83.307 -32.238 1.00 102.96 841 ARG A O 1
ATOM 6099 N N . ILE A 1 862 ? -206.847 -82.958 -30.201 1.00 100.05 842 ILE A N 1
ATOM 6100 C CA . ILE A 1 862 ? -205.620 -82.401 -29.641 1.00 101.86 842 ILE A CA 1
ATOM 6101 C C . ILE A 1 862 ? -204.502 -83.432 -29.726 1.00 103.07 842 ILE A C 1
ATOM 6102 O O . ILE A 1 862 ? -203.371 -83.111 -30.088 1.00 103.49 842 ILE A O 1
ATOM 6107 N N . TRP A 1 863 ? -204.838 -84.679 -29.414 1.00 104.67 843 TRP A N 1
ATOM 6108 C CA . TRP A 1 863 ? -203.880 -85.773 -29.494 1.00 108.18 843 TRP A CA 1
ATOM 6109 C C . TRP A 1 863 ? -203.474 -86.042 -30.942 1.00 108.29 843 TRP A C 1
ATOM 6110 O O . TRP A 1 863 ? -202.289 -86.084 -31.259 1.00 109.22 843 TRP A O 1
ATOM 6121 N N . ALA A 1 864 ? -204.463 -86.210 -31.815 1.00 105.95 844 ALA A N 1
ATOM 6122 C CA . ALA A 1 864 ? -204.210 -86.544 -33.214 1.00 104.42 844 ALA A CA 1
ATOM 6123 C C . ALA A 1 864 ? -203.318 -85.515 -33.902 1.00 107.79 844 ALA A C 1
ATOM 6124 O O . ALA A 1 864 ? -202.360 -85.874 -34.589 1.00 111.88 844 ALA A O 1
ATOM 6126 N N . VAL A 1 865 ? -203.632 -84.239 -33.707 1.00 105.05 845 VAL A N 1
ATOM 6127 C CA . VAL A 1 865 ? -202.884 -83.161 -34.345 1.00 104.00 845 VAL A CA 1
ATOM 6128 C C . VAL A 1 865 ? -201.449 -83.084 -33.828 1.00 106.67 845 VAL A C 1
ATOM 6129 O O . VAL A 1 865 ? -200.500 -83.034 -34.613 1.00 109.35 845 VAL A O 1
ATOM 6133 N N . THR A 1 866 ? -201.292 -83.086 -32.509 1.00 103.85 846 THR A N 1
ATOM 6134 C CA . THR A 1 866 ? -199.971 -82.958 -31.903 1.00 101.86 846 THR A CA 1
ATOM 6135 C C . THR A 1 866 ? -199.087 -84.170 -32.183 1.00 102.04 846 THR A C 1
ATOM 6136 O O . THR A 1 866 ? -197.899 -84.023 -32.458 1.00 103.94 846 THR A O 1
ATOM 6140 N N . MET A 1 867 ? -199.666 -85.364 -32.118 1.00 101.92 847 MET A N 1
ATOM 6141 C CA . MET A 1 867 ? -198.899 -86.585 -32.353 1.00 107.66 847 MET A CA 1
ATOM 6142 C C . MET A 1 867 ? -198.404 -86.662 -33.794 1.00 114.04 847 MET A C 1
ATOM 6143 O O . MET A 1 867 ? -197.353 -87.242 -34.068 1.00 116.39 847 MET A O 1
ATOM 6148 N N . ARG A 1 868 ? -199.161 -86.069 -34.711 1.00 116.22 848 ARG A N 1
ATOM 6149 C CA . ARG A 1 868 ? -198.796 -86.088 -36.121 1.00 119.67 848 ARG A CA 1
ATOM 6150 C C . ARG A 1 868 ? -197.841 -84.952 -36.468 1.00 122.98 848 ARG A C 1
ATOM 6151 O O . ARG A 1 868 ? -196.848 -85.158 -37.164 1.00 127.36 848 ARG A O 1
ATOM 6159 N N . ASP A 1 869 ? -198.149 -83.755 -35.977 1.00 122.02 849 ASP A N 1
ATOM 6160 C CA . ASP A 1 869 ? -197.388 -82.560 -36.330 1.00 124.53 849 ASP A CA 1
ATOM 6161 C C . ASP A 1 869 ? -196.157 -82.351 -35.448 1.00 125.42 849 ASP A C 1
ATOM 6162 O O . ASP A 1 869 ? -195.058 -82.122 -35.954 1.00 127.56 849 ASP A O 1
ATOM 6167 N N . LYS A 1 870 ? -196.344 -82.427 -34.134 1.00 123.09 850 LYS A N 1
ATOM 6168 C CA . LYS A 1 870 ? -195.260 -82.149 -33.196 1.00 122.27 850 LYS A CA 1
ATOM 6169 C C . LYS A 1 870 ? -194.308 -83.331 -33.029 1.00 118.93 850 LYS A C 1
ATOM 6170 O O . LYS A 1 870 ? -193.091 -83.159 -33.061 1.00 120.97 850 LYS A O 1
ATOM 6176 N N . TYR A 1 871 ? -194.859 -84.528 -32.851 1.00 115.43 851 TYR A N 1
ATOM 6177 C CA . TYR A 1 871 ? -194.034 -85.700 -32.569 1.00 113.86 851 TYR A CA 1
ATOM 6178 C C . TYR A 1 871 ? -193.819 -86.588 -33.791 1.00 112.32 851 TYR A C 1
ATOM 6179 O O . TYR A 1 871 ? -193.000 -87.506 -33.756 1.00 111.11 851 TYR A O 1
ATOM 6188 N N . GLY A 1 872 ? -194.552 -86.308 -34.865 1.00 114.33 852 GLY A N 1
ATOM 6189 C CA . GLY A 1 872 ? -194.409 -87.046 -36.108 1.00 117.18 852 GLY A CA 1
ATOM 6190 C C . GLY A 1 872 ? -194.575 -88.543 -35.940 1.00 117.51 852 GLY A C 1
ATOM 6191 O O . GLY A 1 872 ? -193.688 -89.320 -36.293 1.00 116.60 852 GLY A O 1
ATOM 6192 N N . ALA A 1 873 ? -195.715 -88.948 -35.394 1.00 120.31 853 ALA A N 1
ATOM 6193 C CA . ALA A 1 873 ? -195.974 -90.355 -35.121 1.00 125.56 853 ALA A CA 1
ATOM 6194 C C . ALA A 1 873 ? -196.968 -90.938 -36.119 1.00 130.76 853 ALA A C 1
ATOM 6195 O O . ALA A 1 873 ? -197.679 -90.199 -36.799 1.00 128.01 853 ALA A O 1
ATOM 6197 N N . ASN A 1 874 ? -197.017 -92.264 -36.200 1.00 138.49 854 ASN A N 1
ATOM 6198 C CA . ASN A 1 874 ? -197.889 -92.939 -37.156 1.00 140.43 854 ASN A CA 1
ATOM 6199 C C . ASN A 1 874 ? -199.366 -92.798 -36.806 1.00 138.98 854 ASN A C 1
ATOM 6200 O O . ASN A 1 874 ? -199.721 -92.202 -35.789 1.00 138.83 854 ASN A O 1
ATOM 6205 N N . ASP A 1 875 ? -200.221 -93.359 -37.653 1.00 135.23 855 ASP A N 1
ATOM 6206 C CA . ASP A 1 875 ? -201.664 -93.249 -37.477 1.00 131.41 855 ASP A CA 1
ATOM 6207 C C . ASP A 1 875 ? -202.140 -93.927 -36.198 1.00 128.13 855 ASP A C 1
ATOM 6208 O O . ASP A 1 875 ? -203.082 -93.467 -35.554 1.00 126.82 855 ASP A O 1
ATOM 6213 N N . ARG A 1 876 ? -201.481 -95.020 -35.834 1.00 126.57 856 ARG A N 1
ATOM 6214 C CA . ARG A 1 876 ? -201.865 -95.783 -34.655 1.00 126.36 856 ARG A CA 1
ATOM 6215 C C . ARG A 1 876 ? -201.619 -94.979 -33.380 1.00 125.96 856 ARG A C 1
ATOM 6216 O O . ARG A 1 876 ? -202.290 -95.185 -32.368 1.00 126.07 856 ARG A O 1
ATOM 6224 N N . SER A 1 877 ? -200.663 -94.055 -33.439 1.00 125.31 857 SER A N 1
ATOM 6225 C CA . SER A 1 877 ? -200.312 -93.232 -32.286 1.00 124.79 857 SER A CA 1
ATOM 6226 C C . SER A 1 877 ? -201.200 -91.997 -32.168 1.00 124.23 857 SER A C 1
ATOM 6227 O O . SER A 1 877 ? -201.407 -91.472 -31.073 1.00 125.59 857 SER A O 1
ATOM 6230 N N . GLN A 1 878 ? -201.721 -91.537 -33.300 1.00 122.29 858 GLN A N 1
ATOM 6231 C CA . GLN A 1 878 ? -202.572 -90.352 -33.331 1.00 120.32 858 GLN A CA 1
ATOM 6232 C C . GLN A 1 878 ? -203.971 -90.653 -32.801 1.00 117.41 858 GLN A C 1
ATOM 6233 O O . GLN A 1 878 ? -204.745 -89.742 -32.503 1.00 117.99 858 GLN A O 1
ATOM 6239 N N . LYS A 1 879 ? -204.289 -91.936 -32.687 1.00 113.53 859 LYS A N 1
ATOM 6240 C CA . LYS A 1 879 ? -205.605 -92.356 -32.229 1.00 108.76 859 LYS A CA 1
ATOM 6241 C C . LYS A 1 879 ? -205.654 -92.476 -30.711 1.00 105.34 859 LYS A C 1
ATOM 6242 O O . LYS A 1 879 ? -205.081 -93.400 -30.135 1.00 107.60 859 LYS A O 1
ATOM 6248 N N . LEU A 1 880 ? -206.334 -91.531 -30.069 1.00 101.05 860 LEU A N 1
ATOM 6249 C CA . LEU A 1 880 ? -206.489 -91.550 -28.619 1.00 96.76 860 LEU A CA 1
ATOM 6250 C C . LEU A 1 880 ? -207.699 -92.385 -28.221 1.00 97.79 860 LEU A C 1
ATOM 6251 O O . LEU A 1 880 ? -208.835 -92.069 -28.576 1.00 98.83 860 LEU A O 1
ATOM 6256 N N . LYS A 1 881 ? -207.447 -93.452 -27.475 1.00 97.34 861 LYS A N 1
ATOM 6257 C CA . LYS A 1 881 ? -208.516 -94.297 -26.974 1.00 96.61 861 LYS A CA 1
ATOM 6258 C C . LYS A 1 881 ? -208.693 -94.049 -25.482 1.00 99.59 861 LYS A C 1
ATOM 6259 O O . LYS A 1 881 ? -207.710 -93.948 -24.747 1.00 101.81 861 LYS A O 1
ATOM 6265 N N . TYR A 1 882 ? -209.939 -93.938 -25.032 1.00 99.34 862 TYR A N 1
ATOM 6266 C CA . TYR A 1 882 ? -210.192 -93.620 -23.632 1.00 98.90 862 TYR A CA 1
ATOM 6267 C C . TYR A 1 882 ? -211.361 -94.392 -23.039 1.00 98.84 862 TYR A C 1
ATOM 6268 O O . TYR A 1 882 ? -212.156 -95.004 -23.752 1.00 100.42 862 TYR A O 1
ATOM 6277 N N . HIS A 1 883 ? -211.450 -94.348 -21.716 1.00 98.12 863 HIS A N 1
ATOM 6278 C CA . HIS A 1 883 ? -212.578 -94.906 -20.994 1.00 98.64 863 HIS A CA 1
ATOM 6279 C C . HIS A 1 883 ? -213.316 -93.789 -20.276 1.00 96.91 863 HIS A C 1
ATOM 6280 O O . HIS A 1 883 ? -212.696 -92.880 -19.723 1.00 96.89 863 HIS A O 1
ATOM 6287 N N . ILE A 1 884 ? -214.641 -93.848 -20.298 1.00 94.43 864 ILE A N 1
ATOM 6288 C CA . ILE A 1 884 ? -215.445 -92.878 -19.573 1.00 91.58 864 ILE A CA 1
ATOM 6289 C C . ILE A 1 884 ? -216.255 -93.560 -18.481 1.00 90.11 864 ILE A C 1
ATOM 6290 O O . ILE A 1 884 ? -216.975 -94.525 -18.734 1.00 92.33 864 ILE A O 1
ATOM 6295 N N . GLN A 1 885 ? -216.120 -93.059 -17.260 1.00 87.02 865 GLN A N 1
ATOM 6296 C CA . GLN A 1 885 ? -216.975 -93.483 -16.163 1.00 86.36 865 GLN A CA 1
ATOM 6297 C C . GLN A 1 885 ? -217.804 -92.286 -15.719 1.00 83.88 865 GLN A C 1
ATOM 6298 O O . GLN A 1 885 ? -217.295 -91.166 -15.659 1.00 85.50 865 GLN A O 1
ATOM 6304 N N . THR A 1 886 ? -219.082 -92.512 -15.429 1.00 80.89 866 THR A N 1
ATOM 6305 C CA . THR A 1 886 ? -219.975 -91.416 -15.071 1.00 81.27 866 THR A CA 1
ATOM 6306 C C . THR A 1 886 ? -219.541 -90.760 -13.762 1.00 84.86 866 THR A C 1
ATOM 6307 O O . THR A 1 886 ? -218.766 -91.334 -12.993 1.00 85.54 866 THR A O 1
ATOM 6311 N N . SER A 1 887 ? -220.041 -89.553 -13.518 1.00 85.23 867 SER A N 1
ATOM 6312 C CA . SER A 1 887 ? -219.644 -88.781 -12.347 1.00 86.42 867 SER A CA 1
ATOM 6313 C C . SER A 1 887 ? -220.119 -89.413 -11.045 1.00 89.25 867 SER A C 1
ATOM 6314 O O . SER A 1 887 ? -221.305 -89.695 -10.872 1.00 88.63 867 SER A O 1
ATOM 6317 N N . GLY A 1 888 ? -219.182 -89.635 -10.132 1.00 91.57 868 GLY A N 1
ATOM 6318 C CA . GLY A 1 888 ? -219.522 -90.083 -8.797 1.00 93.23 868 GLY A CA 1
ATOM 6319 C C . GLY A 1 888 ? -219.928 -88.893 -7.950 1.00 95.73 868 GLY A C 1
ATOM 6320 O O . GLY A 1 888 ? -220.663 -89.032 -6.973 1.00 96.90 868 GLY A O 1
ATOM 6321 N N . ARG A 1 889 ? -219.452 -87.714 -8.337 1.00 95.36 869 ARG A N 1
ATOM 6322 C CA . ARG A 1 889 ? -219.753 -86.488 -7.608 1.00 94.89 869 ARG A CA 1
ATOM 6323 C C . ARG A 1 889 ? -221.122 -85.928 -7.995 1.00 95.87 869 ARG A C 1
ATOM 6324 O O . ARG A 1 889 ? -221.592 -84.954 -7.407 1.00 96.14 869 ARG A O 1
ATOM 6326 N N . SER A 1 890 ? -221.756 -86.544 -8.988 1.00 96.58 870 SER A N 1
ATOM 6327 C CA . SER A 1 890 ? -223.105 -86.158 -9.383 1.00 95.83 870 SER A CA 1
ATOM 6328 C C . SER A 1 890 ? -224.133 -87.096 -8.766 1.00 102.37 870 SER A C 1
ATOM 6329 O O . SER A 1 890 ? -225.335 -86.870 -8.879 1.00 104.75 870 SER A O 1
ATOM 6332 N N . LEU A 1 891 ? -223.654 -88.159 -8.127 1.00 104.97 871 LEU A N 1
ATOM 6333 C CA . LEU A 1 891 ? -224.537 -89.083 -7.429 1.00 108.94 871 LEU A CA 1
ATOM 6334 C C . LEU A 1 891 ? -224.699 -88.647 -5.981 1.00 112.68 871 LEU A C 1
ATOM 6335 O O . LEU A 1 891 ? -223.730 -88.612 -5.224 1.00 116.55 871 LEU A O 1
ATOM 6340 N N . HIS A 1 892 ? -225.927 -88.317 -5.600 1.00 114.77 872 HIS A N 1
ATOM 6341 C CA . HIS A 1 892 ? -226.186 -87.765 -4.277 1.00 117.85 872 HIS A CA 1
ATOM 6342 C C . HIS A 1 892 ? -226.834 -88.783 -3.347 1.00 123.56 872 HIS A C 1
ATOM 6343 O O . HIS A 1 892 ? -227.399 -89.781 -3.795 1.00 124.57 872 HIS A O 1
ATOM 6350 N N . ALA A 1 893 ? -226.741 -88.523 -2.047 1.00 126.39 873 ALA A N 1
ATOM 6351 C CA . ALA A 1 893 ? -227.272 -89.435 -1.043 1.00 125.32 873 ALA A CA 1
ATOM 6352 C C . ALA A 1 893 ? -228.771 -89.240 -0.860 1.00 123.72 873 ALA A C 1
ATOM 6353 O O . ALA A 1 893 ? -229.483 -90.173 -0.496 1.00 125.74 873 ALA A O 1
ATOM 6355 N N . GLN A 1 894 ? -229.246 -88.025 -1.108 1.00 116.22 874 GLN A N 1
ATOM 6356 C CA . GLN A 1 894 ? -230.672 -87.736 -1.007 1.00 111.13 874 GLN A CA 1
ATOM 6357 C C . GLN A 1 894 ? -231.376 -88.061 -2.320 1.00 109.92 874 GLN A C 1
ATOM 6358 O O . GLN A 1 894 ? -230.934 -87.633 -3.386 1.00 115.41 874 GLN A O 1
ATOM 6360 N N . GLU A 1 895 ? -232.468 -88.820 -2.232 1.00 102.33 875 GLU A N 1
ATOM 6361 C CA . GLU A 1 895 ? -233.230 -89.253 -3.405 1.00 94.03 875 GLU A CA 1
ATOM 6362 C C . GLU A 1 895 ? -232.349 -89.990 -4.406 1.00 91.44 875 GLU A C 1
ATOM 6363 O O . GLU A 1 895 ? -232.137 -89.513 -5.518 1.00 91.45 875 GLU A O 1
ATOM 6369 N N . ILE A 1 896 ? -231.843 -91.153 -4.009 1.00 91.42 876 ILE A N 1
ATOM 6370 C CA . ILE A 1 896 ? -230.889 -91.892 -4.832 1.00 90.83 876 ILE A CA 1
ATOM 6371 C C . ILE A 1 896 ? -231.520 -92.473 -6.094 1.00 89.27 876 ILE A C 1
ATOM 6372 O O . ILE A 1 896 ? -230.810 -92.904 -7.002 1.00 90.48 876 ILE A O 1
ATOM 6377 N N . ASP A 1 897 ? -232.849 -92.488 -6.150 1.00 85.88 877 ASP A N 1
ATOM 6378 C CA . ASP A 1 897 ? -233.549 -92.968 -7.337 1.00 86.29 877 ASP A CA 1
ATOM 6379 C C . ASP A 1 897 ? -233.357 -92.017 -8.516 1.00 84.69 877 ASP A C 1
ATOM 6380 O O . ASP A 1 897 ? -233.459 -92.421 -9.673 1.00 88.80 877 ASP A O 1
ATOM 6385 N N . PHE A 1 898 ? -233.074 -90.753 -8.217 1.00 80.91 878 PHE A N 1
ATOM 6386 C CA . PHE A 1 898 ? -232.890 -89.748 -9.257 1.00 77.49 878 PHE A CA 1
ATOM 6387 C C . PHE A 1 898 ? -231.556 -89.932 -9.968 1.00 85.48 878 PHE A C 1
ATOM 6388 O O . PHE A 1 898 ? -231.363 -89.434 -11.074 1.00 88.03 878 PHE A O 1
ATOM 6396 N N . ASN A 1 899 ? -230.634 -90.640 -9.325 1.00 92.88 879 ASN A N 1
ATOM 6397 C CA . ASN A 1 899 ? -229.292 -90.823 -9.867 1.00 96.57 879 ASN A CA 1
ATOM 6398 C C . ASN A 1 899 ? -229.285 -91.575 -11.192 1.00 96.16 879 ASN A C 1
ATOM 6399 O O . ASN A 1 899 ? -228.423 -91.342 -12.037 1.00 98.46 879 ASN A O 1
ATOM 6404 N N . ASP A 1 900 ? -230.247 -92.473 -11.372 1.00 88.16 880 ASP A N 1
ATOM 6405 C CA . ASP A 1 900 ? -230.352 -93.223 -12.617 1.00 86.01 880 ASP A CA 1
ATOM 6406 C C . ASP A 1 900 ? -230.653 -92.299 -13.794 1.00 86.52 880 ASP A C 1
ATOM 6407 O O . ASP A 1 900 ? -230.261 -92.578 -14.928 1.00 88.63 880 ASP A O 1
ATOM 6412 N N . ILE A 1 901 ? -231.345 -91.198 -13.519 1.00 82.39 881 ILE A N 1
ATOM 6413 C CA . ILE A 1 901 ? -231.612 -90.186 -14.534 1.00 76.83 881 ILE A CA 1
ATOM 6414 C C . ILE A 1 901 ? -230.312 -89.513 -14.958 1.00 82.50 881 ILE A C 1
ATOM 6415 O O . ILE A 1 901 ? -230.046 -89.344 -16.149 1.00 85.68 881 ILE A O 1
ATOM 6420 N N . ARG A 1 902 ? -229.505 -89.136 -13.970 1.00 82.30 882 ARG A N 1
ATOM 6421 C CA . ARG A 1 902 ? -228.240 -88.457 -14.226 1.00 83.52 882 ARG A CA 1
ATOM 6422 C C . ARG A 1 902 ? -227.252 -89.373 -14.939 1.00 84.13 882 ARG A C 1
ATOM 6423 O O . ARG A 1 902 ? -226.567 -88.953 -15.870 1.00 85.70 882 ARG A O 1
ATOM 6431 N N . THR A 1 903 ? -227.186 -90.626 -14.502 1.00 82.73 883 THR A N 1
ATOM 6432 C CA . THR A 1 903 ? -226.251 -91.582 -15.085 1.00 83.51 883 THR A CA 1
ATOM 6433 C C . THR A 1 903 ? -226.634 -91.911 -16.526 1.00 83.04 883 THR A C 1
ATOM 6434 O O . THR A 1 903 ? -225.773 -92.213 -17.352 1.00 84.67 883 THR A O 1
ATOM 6438 N N . THR A 1 904 ? -227.927 -91.842 -16.826 1.00 80.38 884 THR A N 1
ATOM 6439 C CA . THR A 1 904 ? -228.406 -92.085 -18.182 1.00 79.36 884 THR A CA 1
ATOM 6440 C C . THR A 1 904 ? -227.922 -90.998 -19.136 1.00 82.39 884 THR A C 1
ATOM 6441 O O . THR A 1 904 ? -227.401 -91.290 -20.214 1.00 85.63 884 THR A O 1
ATOM 6445 N N . LEU A 1 905 ? -228.093 -89.744 -18.729 1.00 79.82 885 LEU A N 1
ATOM 6446 C CA . LEU A 1 905 ? -227.683 -88.606 -19.543 1.00 76.58 885 LEU A CA 1
ATOM 6447 C C . LEU A 1 905 ? -226.180 -88.605 -19.798 1.00 76.17 885 LEU A C 1
ATOM 6448 O O . LEU A 1 905 ? -225.729 -88.284 -20.896 1.00 76.93 885 LEU A O 1
ATOM 6453 N N . GLN A 1 906 ? -225.408 -88.968 -18.779 1.00 77.97 886 GLN A N 1
ATOM 6454 C CA . GLN A 1 906 ? -223.955 -88.992 -18.898 1.00 79.08 886 GLN A CA 1
ATOM 6455 C C . GLN A 1 906 ? -223.500 -90.149 -19.776 1.00 76.01 886 GLN A C 1
ATOM 6456 O O . GLN A 1 906 ? -222.540 -90.025 -20.535 1.00 74.01 886 GLN A O 1
ATOM 6462 N N . ALA A 1 907 ? -224.199 -91.272 -19.673 1.00 77.03 887 ALA A N 1
ATOM 6463 C CA . ALA A 1 907 ? -223.902 -92.426 -20.509 1.00 79.65 887 ALA A CA 1
ATOM 6464 C C . ALA A 1 907 ? -224.222 -92.131 -21.972 1.00 84.27 887 ALA A C 1
ATOM 6465 O O . ALA A 1 907 ? -223.536 -92.612 -22.873 1.00 87.51 887 ALA A O 1
ATOM 6467 N N . LEU A 1 908 ? -225.261 -91.330 -22.201 1.00 82.07 888 LEU A N 1
ATOM 6468 C CA . LEU A 1 908 ? -225.712 -91.031 -23.558 1.00 78.74 888 LEU A CA 1
ATOM 6469 C C . LEU A 1 908 ? -224.689 -90.214 -24.343 1.00 78.19 888 LEU A C 1
ATOM 6470 O O . LEU A 1 908 ? -224.328 -90.583 -25.460 1.00 82.27 888 LEU A O 1
ATOM 6475 N N . ILE A 1 909 ? -224.227 -89.107 -23.767 1.00 75.24 889 ILE A N 1
ATOM 6476 C CA . ILE A 1 909 ? -223.250 -88.267 -24.451 1.00 77.30 889 ILE A CA 1
ATOM 6477 C C . ILE A 1 909 ? -221.931 -89.008 -24.615 1.00 86.22 889 ILE A C 1
ATOM 6478 O O . ILE A 1 909 ? -221.178 -88.751 -25.555 1.00 91.10 889 ILE A O 1
ATOM 6483 N N . ALA A 1 910 ? -221.662 -89.934 -23.701 1.00 88.69 890 ALA A N 1
ATOM 6484 C CA . ALA A 1 910 ? -220.467 -90.760 -23.779 1.00 91.47 890 ALA A CA 1
ATOM 6485 C C . ALA A 1 910 ? -220.516 -91.640 -25.020 1.00 93.40 890 ALA A C 1
ATOM 6486 O O . ALA A 1 910 ? -219.532 -91.758 -25.750 1.00 96.64 890 ALA A O 1
ATOM 6488 N N . ILE A 1 911 ? -221.675 -92.246 -25.259 1.00 87.92 891 ILE A N 1
ATOM 6489 C CA . ILE A 1 911 ? -221.857 -93.130 -26.403 1.00 85.48 891 ILE A CA 1
ATOM 6490 C C . ILE A 1 911 ? -222.012 -92.328 -27.697 1.00 87.99 891 ILE A C 1
ATOM 6491 O O . ILE A 1 911 ? -221.517 -92.737 -28.750 1.00 93.36 891 ILE A O 1
ATOM 6496 N N . TYR A 1 912 ? -222.692 -91.186 -27.613 1.00 82.85 892 TYR A N 1
ATOM 6497 C CA . TYR A 1 912 ? -222.808 -90.282 -28.754 1.00 78.37 892 TYR A CA 1
ATOM 6498 C C . TYR A 1 912 ? -221.427 -89.916 -29.273 1.00 81.48 892 TYR A C 1
ATOM 6499 O O . TYR A 1 912 ? -221.154 -90.016 -30.471 1.00 82.72 892 TYR A O 1
ATOM 6508 N N . ASP A 1 913 ? -220.554 -89.512 -28.354 1.00 81.55 893 ASP A N 1
ATOM 6509 C CA . ASP A 1 913 ? -219.224 -89.028 -28.705 1.00 85.76 893 ASP A CA 1
ATOM 6510 C C . ASP A 1 913 ? -218.237 -90.176 -28.927 1.00 90.03 893 ASP A C 1
ATOM 6511 O O . ASP A 1 913 ? -217.026 -89.995 -28.798 1.00 90.51 893 ASP A O 1
ATOM 6516 N N . ASN A 1 914 ? -218.772 -91.349 -29.257 1.00 92.62 894 ASN A N 1
ATOM 6517 C CA . ASN A 1 914 ? -217.981 -92.510 -29.668 1.00 95.43 894 ASN A CA 1
ATOM 6518 C C . ASN A 1 914 ? -216.865 -92.878 -28.695 1.00 95.35 894 ASN A C 1
ATOM 6519 O O . ASN A 1 914 ? -215.705 -92.988 -29.090 1.00 97.00 894 ASN A O 1
ATOM 6524 N N . CYS A 1 915 ? -217.216 -93.068 -27.429 1.00 93.29 895 CYS A N 1
ATOM 6525 C CA . CYS A 1 915 ? -216.239 -93.485 -26.432 1.00 94.62 895 CYS A CA 1
ATOM 6526 C C . CYS A 1 915 ? -215.787 -94.917 -26.700 1.00 96.47 895 CYS A C 1
ATOM 6527 O O . CYS A 1 915 ? -216.503 -95.692 -27.335 1.00 96.30 895 CYS A O 1
ATOM 6530 N N . ASN A 1 916 ? -214.596 -95.262 -26.216 1.00 97.19 896 ASN A N 1
ATOM 6531 C CA . ASN A 1 916 ? -214.029 -96.590 -26.439 1.00 99.31 896 ASN A CA 1
ATOM 6532 C C . ASN A 1 916 ? -214.440 -97.580 -25.358 1.00 95.66 896 ASN A C 1
ATOM 6533 O O . ASN A 1 916 ? -214.440 -98.793 -25.574 1.00 95.64 896 ASN A O 1
ATOM 6538 N N . SER A 1 917 ? -214.788 -97.053 -24.192 1.00 93.68 897 SER A N 1
ATOM 6539 C CA . SER A 1 917 ? -215.174 -97.884 -23.063 1.00 93.86 897 SER A CA 1
ATOM 6540 C C . SER A 1 917 ? -216.000 -97.076 -22.068 1.00 91.52 897 SER A C 1
ATOM 6541 O O . SER A 1 917 ? -215.690 -95.917 -21.791 1.00 91.57 897 SER A O 1
ATOM 6544 N N . LEU A 1 918 ? -217.052 -97.688 -21.533 1.00 89.35 898 LEU A N 1
ATOM 6545 C CA . LEU A 1 918 ? -217.977 -96.975 -20.658 1.00 87.96 898 LEU A CA 1
ATOM 6546 C C . LEU A 1 918 ? -218.353 -97.776 -19.415 1.00 86.70 898 LEU A C 1
ATOM 6547 O O . LEU A 1 918 ? -218.776 -98.928 -19.509 1.00 86.86 898 LEU A O 1
ATOM 6552 N N . HIS A 1 919 ? -218.195 -97.157 -18.249 1.00 86.56 899 HIS A N 1
ATOM 6553 C CA . HIS A 1 919 ? -218.677 -97.743 -17.004 1.00 90.84 899 HIS A CA 1
ATOM 6554 C C . HIS A 1 919 ? -219.759 -96.867 -16.385 1.00 91.46 899 HIS A C 1
ATOM 6555 O O . HIS A 1 919 ? -219.559 -95.669 -16.176 1.00 90.25 899 HIS A O 1
ATOM 6562 N N . THR A 1 920 ? -220.902 -97.475 -16.087 1.00 90.50 900 THR A N 1
ATOM 6563 C CA . THR A 1 920 ? -222.036 -96.739 -15.548 1.00 89.59 900 THR A CA 1
ATOM 6564 C C . THR A 1 920 ? -222.238 -97.037 -14.069 1.00 89.36 900 THR A C 1
ATOM 6565 O O . THR A 1 920 ? -222.323 -98.196 -13.667 1.00 93.25 900 THR A O 1
ATOM 6569 N N . ASN A 1 921 ? -222.321 -95.980 -13.267 1.00 88.39 901 ASN A N 1
ATOM 6570 C CA . ASN A 1 921 ? -222.467 -96.112 -11.822 1.00 89.67 901 ASN A CA 1
ATOM 6571 C C . ASN A 1 921 ? -223.871 -96.523 -11.388 1.00 91.52 901 ASN A C 1
ATOM 6572 O O . ASN A 1 921 ? -224.867 -96.119 -11.994 1.00 90.50 901 ASN A O 1
ATOM 6577 N N . ALA A 1 922 ? -223.940 -97.327 -10.331 1.00 92.73 902 ALA A N 1
ATOM 6578 C CA . ALA A 1 922 ? -225.213 -97.708 -9.728 1.00 93.24 902 ALA A CA 1
ATOM 6579 C C . ALA A 1 922 ? -225.792 -96.528 -8.958 1.00 90.15 902 ALA A C 1
ATOM 6580 O O . ALA A 1 922 ? -225.055 -95.639 -8.536 1.00 88.73 902 ALA A O 1
ATOM 6582 N N . TYR A 1 923 ? -227.107 -96.519 -8.769 1.00 92.11 903 TYR A N 1
ATOM 6583 C CA . TYR A 1 923 ? -227.763 -95.370 -8.155 1.00 97.63 903 TYR A CA 1
ATOM 6584 C C . TYR A 1 923 ? -227.508 -95.270 -6.651 1.00 107.33 903 TYR A C 1
ATOM 6585 O O . TYR A 1 923 ? -227.610 -94.188 -6.073 1.00 108.09 903 TYR A O 1
ATOM 6594 N N . ASP A 1 924 ? -227.170 -96.390 -6.018 1.00 115.49 904 ASP A N 1
ATOM 6595 C CA . ASP A 1 924 ? -226.996 -96.402 -4.569 1.00 118.90 904 ASP A CA 1
ATOM 6596 C C . ASP A 1 924 ? -225.528 -96.349 -4.142 1.00 123.72 904 ASP A C 1
ATOM 6597 O O . ASP A 1 924 ? -225.207 -96.604 -2.981 1.00 126.11 904 ASP A O 1
ATOM 6602 N N . GLU A 1 925 ? -224.646 -95.987 -5.072 1.00 127.39 905 GLU A N 1
ATOM 6603 C CA . GLU A 1 925 ? -223.222 -95.852 -4.768 1.00 126.80 905 GLU A CA 1
ATOM 6604 C C . GLU A 1 925 ? -222.948 -94.707 -3.798 1.00 132.01 905 GLU A C 1
ATOM 6605 O O . GLU A 1 925 ? -221.923 -94.691 -3.116 1.00 129.52 905 GLU A O 1
ATOM 6611 N N . ALA A 1 926 ? -223.868 -93.750 -3.742 1.00 138.24 906 ALA A N 1
ATOM 6612 C CA . ALA A 1 926 ? -223.733 -92.612 -2.842 1.00 138.54 906 ALA A CA 1
ATOM 6613 C C . ALA A 1 926 ? -223.873 -93.036 -1.380 1.00 140.26 906 ALA A C 1
ATOM 6614 O O . ALA A 1 926 ? -223.289 -92.418 -0.488 1.00 141.03 906 ALA A O 1
ATOM 6616 N N . ILE A 1 927 ? -224.646 -94.092 -1.143 1.00 132.98 907 ILE A N 1
ATOM 6617 C CA . ILE A 1 927 ? -224.885 -94.584 0.211 1.00 119.95 907 ILE A CA 1
ATOM 6618 C C . ILE A 1 927 ? -224.060 -95.831 0.523 1.00 121.33 907 ILE A C 1
ATOM 6619 O O . ILE A 1 927 ? -223.334 -95.870 1.518 1.00 123.59 907 ILE A O 1
ATOM 6624 N N . THR A 1 928 ? -224.170 -96.844 -0.331 1.00 118.86 908 THR A N 1
ATOM 6625 C CA . THR A 1 928 ? -223.503 -98.121 -0.096 1.00 117.05 908 THR A CA 1
ATOM 6626 C C . THR A 1 928 ? -222.629 -98.561 -1.270 1.00 118.42 908 THR A C 1
ATOM 6627 O O . THR A 1 928 ? -222.324 -97.773 -2.165 1.00 113.71 908 THR A O 1
ATOM 6631 N N . THR A 1 929 ? -222.219 -99.825 -1.242 1.00 126.62 909 THR A N 1
ATOM 6632 C CA . THR A 1 929 ? -221.482 -100.433 -2.342 1.00 133.51 909 THR A CA 1
ATOM 6633 C C . THR A 1 929 ? -222.477 -100.963 -3.374 1.00 143.63 909 THR A C 1
ATOM 6634 O O . THR A 1 929 ? -223.603 -101.312 -3.017 1.00 142.11 909 THR A O 1
ATOM 6636 N N . PRO A 1 930 ? -222.072 -101.012 -4.656 1.00 152.77 910 PRO A N 1
ATOM 6637 C CA . PRO A 1 930 ? -222.972 -101.486 -5.717 1.00 153.11 910 PRO A CA 1
ATOM 6638 C C . PRO A 1 930 ? -223.524 -102.889 -5.454 1.00 153.08 910 PRO A C 1
ATOM 6639 O O . PRO A 1 930 ? -222.761 -103.856 -5.413 1.00 153.86 910 PRO A O 1
ATOM 6643 N N . THR A 1 931 ? -224.840 -102.987 -5.278 1.00 140.13 911 THR A N 1
ATOM 6644 C CA . THR A 1 931 ? -225.489 -104.259 -4.971 1.00 124.00 911 THR A CA 1
ATOM 6645 C C . THR A 1 931 ? -225.679 -105.111 -6.225 1.00 122.37 911 THR A C 1
ATOM 6646 O O . THR A 1 931 ? -224.914 -105.002 -7.183 1.00 125.28 911 THR A O 1
ATOM 6650 N N . ALA A 1 932 ? -226.700 -105.962 -6.213 1.00 116.79 912 ALA A N 1
ATOM 6651 C CA . ALA A 1 932 ? -226.984 -106.830 -7.351 1.00 111.80 912 ALA A CA 1
ATOM 6652 C C . ALA A 1 932 ? -228.116 -106.264 -8.200 1.00 108.39 912 ALA A C 1
ATOM 6653 O O . ALA A 1 932 ? -228.025 -106.221 -9.427 1.00 104.81 912 ALA A O 1
ATOM 6655 N N . GLU A 1 933 ? -229.182 -105.833 -7.535 1.00 109.51 913 GLU A N 1
ATOM 6656 C CA . GLU A 1 933 ? -230.320 -105.218 -8.207 1.00 114.10 913 GLU A CA 1
ATOM 6657 C C . GLU A 1 933 ? -229.938 -103.848 -8.757 1.00 118.94 913 GLU A C 1
ATOM 6658 O O . GLU A 1 933 ? -230.456 -103.405 -9.782 1.00 117.87 913 GLU A O 1
ATOM 6664 N N . SER A 1 934 ? -229.014 -103.191 -8.068 1.00 126.15 914 SER A N 1
ATOM 6665 C CA . SER A 1 934 ? -228.600 -101.838 -8.410 1.00 126.33 914 SER A CA 1
ATOM 6666 C C . SER A 1 934 ? -227.592 -101.819 -9.553 1.00 124.50 914 SER A C 1
ATOM 6667 O O . SER A 1 934 ? -227.532 -100.859 -10.322 1.00 124.66 914 SER A O 1
ATOM 6670 N N . VAL A 1 935 ? -226.799 -102.881 -9.661 1.00 116.77 915 VAL A N 1
ATOM 6671 C CA . VAL A 1 935 ? -225.790 -102.965 -10.708 1.00 108.77 915 VAL A CA 1
ATOM 6672 C C . VAL A 1 935 ? -226.428 -103.358 -12.043 1.00 106.09 915 VAL A C 1
ATOM 6673 O O . VAL A 1 935 ? -225.846 -103.140 -13.105 1.00 108.00 915 VAL A O 1
ATOM 6677 N N . ARG A 1 936 ? -227.631 -103.925 -11.991 1.00 100.17 916 ARG A N 1
ATOM 6678 C CA . ARG A 1 936 ? -228.344 -104.280 -13.214 1.00 96.10 916 ARG A CA 1
ATOM 6679 C C . ARG A 1 936 ? -229.059 -103.064 -13.786 1.00 92.24 916 ARG A C 1
ATOM 6680 O O . ARG A 1 936 ? -229.216 -102.945 -15.000 1.00 95.16 916 ARG A O 1
ATOM 6688 N N . ARG A 1 937 ? -229.491 -102.162 -12.910 1.00 87.80 917 ARG A N 1
ATOM 6689 C CA . ARG A 1 937 ? -230.077 -100.901 -13.347 1.00 83.73 917 ARG A CA 1
ATOM 6690 C C . ARG A 1 937 ? -229.004 -100.025 -13.980 1.00 83.96 917 ARG A C 1
ATOM 6691 O O . ARG A 1 937 ? -229.271 -99.282 -14.923 1.00 87.56 917 ARG A O 1
ATOM 6699 N N . ALA A 1 938 ? -227.786 -100.123 -13.461 1.00 81.35 918 ALA A N 1
ATOM 6700 C CA . ALA A 1 938 ? -226.666 -99.377 -14.017 1.00 84.25 918 ALA A CA 1
ATOM 6701 C C . ALA A 1 938 ? -226.236 -99.971 -15.353 1.00 88.22 918 ALA A C 1
ATOM 6702 O O . ALA A 1 938 ? -225.760 -99.261 -16.237 1.00 92.24 918 ALA A O 1
ATOM 6704 N N . LEU A 1 939 ? -226.408 -101.280 -15.495 1.00 87.30 919 LEU A N 1
ATOM 6705 C CA . LEU A 1 939 ? -226.017 -101.966 -16.719 1.00 85.93 919 LEU A CA 1
ATOM 6706 C C . LEU A 1 939 ? -227.098 -101.829 -17.786 1.00 85.06 919 LEU A C 1
ATOM 6707 O O . LEU A 1 939 ? -226.816 -101.886 -18.984 1.00 86.82 919 LEU A O 1
ATOM 6712 N N . ALA A 1 940 ? -228.338 -101.643 -17.343 1.00 80.89 920 ALA A N 1
ATOM 6713 C CA . ALA A 1 940 ? -229.462 -101.499 -18.260 1.00 77.77 920 ALA A CA 1
ATOM 6714 C C . ALA A 1 940 ? -229.409 -100.160 -18.984 1.00 78.20 920 ALA A C 1
ATOM 6715 O O . ALA A 1 940 ? -229.921 -100.027 -20.094 1.00 81.97 920 ALA A O 1
ATOM 6717 N N . ILE A 1 941 ? -228.791 -99.171 -18.347 1.00 74.76 921 ILE A N 1
ATOM 6718 C CA . ILE A 1 941 ? -228.630 -97.858 -18.955 1.00 72.42 921 ILE A CA 1
ATOM 6719 C C . ILE A 1 941 ? -227.868 -97.969 -20.268 1.00 75.04 921 ILE A C 1
ATOM 6720 O O . ILE A 1 941 ? -228.282 -97.413 -21.284 1.00 78.75 921 ILE A O 1
ATOM 6725 N N . GLN A 1 942 ? -226.762 -98.705 -20.250 1.00 73.14 922 GLN A N 1
ATOM 6726 C CA . GLN A 1 942 ? -225.965 -98.894 -21.454 1.00 72.08 922 GLN A CA 1
ATOM 6727 C C . GLN A 1 942 ? -226.687 -99.782 -22.457 1.00 72.53 922 GLN A C 1
ATOM 6728 O O . GLN A 1 942 ? -226.625 -99.548 -23.662 1.00 78.08 922 GLN A O 1
ATOM 6734 N N . LEU A 1 943 ? -227.373 -100.799 -21.953 1.00 69.93 923 LEU A N 1
ATOM 6735 C CA . LEU A 1 943 ? -228.074 -101.736 -22.819 1.00 74.84 923 LEU A CA 1
ATOM 6736 C C . LEU A 1 943 ? -229.224 -101.072 -23.568 1.00 78.70 923 LEU A C 1
ATOM 6737 O O . LEU A 1 943 ? -229.391 -101.282 -24.768 1.00 82.29 923 LEU A O 1
ATOM 6742 N N . ILE A 1 944 ? -230.010 -100.266 -22.862 1.00 76.92 924 ILE A N 1
ATOM 6743 C CA . ILE A 1 944 ? -231.148 -99.591 -23.475 1.00 74.81 924 ILE A CA 1
ATOM 6744 C C . ILE A 1 944 ? -230.694 -98.580 -24.529 1.00 73.02 924 ILE A C 1
ATOM 6745 O O . ILE A 1 944 ? -231.258 -98.521 -25.620 1.00 75.45 924 ILE A O 1
ATOM 6750 N N . ILE A 1 945 ? -229.666 -97.800 -24.213 1.00 71.39 925 ILE A N 1
ATOM 6751 C CA . ILE A 1 945 ? -229.129 -96.834 -25.167 1.00 70.23 925 ILE A CA 1
ATOM 6752 C C . ILE A 1 945 ? -228.586 -97.529 -26.412 1.00 75.62 925 ILE A C 1
ATOM 6753 O O . ILE A 1 945 ? -228.919 -97.155 -27.537 1.00 84.91 925 ILE A O 1
ATOM 6758 N N . ASN A 1 946 ? -227.758 -98.548 -26.205 1.00 72.42 926 ASN A N 1
ATOM 6759 C CA . ASN A 1 946 ? -227.117 -99.245 -27.312 1.00 76.25 926 ASN A CA 1
ATOM 6760 C C . ASN A 1 946 ? -228.087 -100.054 -28.171 1.00 82.95 926 ASN A C 1
ATOM 6761 O O . ASN A 1 946 ? -227.853 -100.237 -29.368 1.00 90.64 926 ASN A O 1
ATOM 6766 N N . ARG A 1 947 ? -229.175 -100.530 -27.571 1.00 80.55 927 ARG A N 1
ATOM 6767 C CA . ARG A 1 947 ? -230.093 -101.427 -28.274 1.00 82.46 927 ARG A CA 1
ATOM 6768 C C . ARG A 1 947 ? -231.448 -100.802 -28.621 1.00 84.02 927 ARG A C 1
ATOM 6769 O O . ARG A 1 947 ? -231.949 -100.980 -29.731 1.00 85.34 927 ARG A O 1
ATOM 6777 N N . GLU A 1 948 ? -232.042 -100.081 -27.674 1.00 82.76 928 GLU A N 1
ATOM 6778 C CA . GLU A 1 948 ? -233.390 -99.546 -27.859 1.00 79.86 928 GLU A CA 1
ATOM 6779 C C . GLU A 1 948 ? -233.405 -98.120 -28.409 1.00 76.30 928 GLU A C 1
ATOM 6780 O O . GLU A 1 948 ? -234.264 -97.771 -29.218 1.00 77.98 928 GLU A O 1
ATOM 6786 N N . TRP A 1 949 ? -232.461 -97.297 -27.963 1.00 73.94 929 TRP A N 1
ATOM 6787 C CA . TRP A 1 949 ? -232.462 -95.880 -28.314 1.00 73.20 929 TRP A CA 1
ATOM 6788 C C . TRP A 1 949 ? -232.168 -95.658 -29.791 1.00 79.13 929 TRP A C 1
ATOM 6789 O O . TRP A 1 949 ? -231.132 -96.086 -30.301 1.00 80.75 929 TRP A O 1
ATOM 6800 N N . GLY A 1 950 ? -233.088 -94.973 -30.464 1.00 80.23 930 GLY A N 1
ATOM 6801 C CA . GLY A 1 950 ? -233.053 -94.842 -31.908 1.00 79.60 930 GLY A CA 1
ATOM 6802 C C . GLY A 1 950 ? -231.981 -93.931 -32.467 1.00 79.62 930 GLY A C 1
ATOM 6803 O O . GLY A 1 950 ? -231.400 -94.225 -33.510 1.00 80.43 930 GLY A O 1
ATOM 6804 N N . VAL A 1 951 ? -231.723 -92.819 -31.788 1.00 77.18 931 VAL A N 1
ATOM 6805 C CA . VAL A 1 951 ? -230.718 -91.869 -32.247 1.00 75.31 931 VAL A CA 1
ATOM 6806 C C . VAL A 1 951 ? -229.337 -92.518 -32.262 1.00 84.60 931 VAL A C 1
ATOM 6807 O O . VAL A 1 951 ? -228.501 -92.215 -33.113 1.00 86.93 931 VAL A O 1
ATOM 6811 N N . ALA A 1 952 ? -229.121 -93.438 -31.327 1.00 87.64 932 ALA A N 1
ATOM 6812 C CA . ALA A 1 952 ? -227.839 -94.119 -31.190 1.00 87.86 932 ALA A CA 1
ATOM 6813 C C . ALA A 1 952 ? -227.565 -95.092 -32.338 1.00 87.46 932 ALA A C 1
ATOM 6814 O O . ALA A 1 952 ? -226.443 -95.580 -32.483 1.00 88.64 932 ALA A O 1
ATOM 6816 N N . LYS A 1 953 ? -228.585 -95.375 -33.146 1.00 82.69 933 LYS A N 1
ATOM 6817 C CA . LYS A 1 953 ? -228.410 -96.212 -34.332 1.00 80.09 933 LYS A CA 1
ATOM 6818 C C . LYS A 1 953 ? -227.488 -95.507 -35.321 1.00 81.10 933 LYS A C 1
ATOM 6819 O O . LYS A 1 953 ? -226.858 -96.142 -36.168 1.00 85.67 933 LYS A O 1
ATOM 6825 N N . CYS A 1 954 ? -227.431 -94.183 -35.209 1.00 76.33 934 CYS A N 1
ATOM 6826 C CA . CYS A 1 954 ? -226.466 -93.376 -35.943 1.00 75.65 934 CYS A CA 1
ATOM 6827 C C . CYS A 1 954 ? -225.219 -93.205 -35.084 1.00 76.33 934 CYS A C 1
ATOM 6828 O O . CYS A 1 954 ? -225.317 -93.030 -33.872 1.00 79.76 934 CYS A O 1
ATOM 6831 N N . GLU A 1 955 ? -224.047 -93.257 -35.706 1.00 74.85 935 GLU A N 1
ATOM 6832 C CA . GLU A 1 955 ? -222.804 -93.292 -34.947 1.00 71.86 935 GLU A CA 1
ATOM 6833 C C . GLU A 1 955 ? -222.085 -91.945 -34.897 1.00 77.33 935 GLU A C 1
ATOM 6834 O O . GLU A 1 955 ? -221.072 -91.805 -34.212 1.00 82.99 935 GLU A O 1
ATOM 6840 N N . ASN A 1 956 ? -222.607 -90.951 -35.610 1.00 78.42 936 ASN A N 1
ATOM 6841 C CA . ASN A 1 956 ? -222.072 -89.593 -35.500 1.00 81.61 936 ASN A CA 1
ATOM 6842 C C . ASN A 1 956 ? -223.163 -88.525 -35.370 1.00 83.95 936 ASN A C 1
ATOM 6843 O O . ASN A 1 956 ? -223.204 -87.574 -36.152 1.00 86.78 936 ASN A O 1
ATOM 6848 N N . PRO A 1 957 ? -224.039 -88.660 -34.359 1.00 84.50 937 PRO A N 1
ATOM 6849 C CA . PRO A 1 957 ? -225.145 -87.706 -34.232 1.00 83.40 937 PRO A CA 1
ATOM 6850 C C . PRO A 1 957 ? -224.681 -86.338 -33.739 1.00 80.91 937 PRO A C 1
ATOM 6851 O O . PRO A 1 957 ? -225.424 -85.362 -33.834 1.00 80.94 937 PRO A O 1
ATOM 6855 N N . ASN A 1 958 ? -223.463 -86.273 -33.214 1.00 81.03 938 ASN A N 1
ATOM 6856 C CA . ASN A 1 958 ? -222.907 -85.007 -32.757 1.00 84.05 938 ASN A CA 1
ATOM 6857 C C . ASN A 1 958 ? -222.468 -84.119 -33.913 1.00 85.55 938 ASN A C 1
ATOM 6858 O O . ASN A 1 958 ? -222.603 -82.897 -33.851 1.00 86.35 938 ASN A O 1
ATOM 6863 N N . GLN A 1 959 ? -221.946 -84.741 -34.966 1.00 85.23 939 GLN A N 1
ATOM 6864 C CA . GLN A 1 959 ? -221.358 -84.003 -36.077 1.00 86.12 939 GLN A CA 1
ATOM 6865 C C . GLN A 1 959 ? -222.371 -83.127 -36.798 1.00 86.41 939 GLN A C 1
ATOM 6866 O O . GLN A 1 959 ? -223.481 -83.561 -37.111 1.00 86.99 939 GLN A O 1
ATOM 6872 N N . GLY A 1 960 ? -221.972 -81.886 -37.054 1.00 84.90 940 GLY A N 1
ATOM 6873 C CA . GLY A 1 960 ? -222.831 -80.932 -37.722 1.00 84.81 940 GLY A CA 1
ATOM 6874 C C . GLY A 1 960 ? -223.430 -79.913 -36.777 1.00 84.29 940 GLY A C 1
ATOM 6875 O O . GLY A 1 960 ? -223.558 -78.740 -37.127 1.00 87.33 940 GLY A O 1
ATOM 6876 N N . SER A 1 961 ? -223.803 -80.366 -35.584 1.00 82.66 941 SER A N 1
ATOM 6877 C CA . SER A 1 961 ? -224.439 -79.509 -34.587 1.00 82.83 941 SER A CA 1
ATOM 6878 C C . SER A 1 961 ? -223.635 -78.248 -34.316 1.00 84.22 941 SER A C 1
ATOM 6879 O O . SER A 1 961 ? -222.464 -78.314 -33.941 1.00 87.27 941 SER A O 1
ATOM 6882 N N . PHE A 1 962 ? -224.279 -77.103 -34.510 1.00 82.87 942 PHE A N 1
ATOM 6883 C CA . PHE A 1 962 ? -223.633 -75.811 -34.322 1.00 84.45 942 PHE A CA 1
ATOM 6884 C C . PHE A 1 962 ? -223.153 -75.657 -32.886 1.00 82.75 942 PHE A C 1
ATOM 6885 O O . PHE A 1 962 ? -222.121 -75.037 -32.629 1.00 85.17 942 PHE A O 1
ATOM 6893 N N . LEU A 1 963 ? -223.904 -76.237 -31.956 1.00 79.29 943 LEU A N 1
ATOM 6894 C CA . LEU A 1 963 ? -223.522 -76.222 -30.552 1.00 76.98 943 LEU A CA 1
ATOM 6895 C C . LEU A 1 963 ? -222.290 -77.081 -30.305 1.00 75.53 943 LEU A C 1
ATOM 6896 O O . LEU A 1 963 ? -221.356 -76.655 -29.628 1.00 76.98 943 LEU A O 1
ATOM 6901 N N . ILE A 1 964 ? -222.297 -78.292 -30.854 1.00 75.50 944 ILE A N 1
ATOM 6902 C CA . ILE A 1 964 ? -221.195 -79.228 -30.656 1.00 79.52 944 ILE A CA 1
ATOM 6903 C C . ILE A 1 964 ? -219.878 -78.659 -31.168 1.00 83.30 944 ILE A C 1
ATOM 6904 O O . ILE A 1 964 ? -218.867 -78.685 -30.463 1.00 82.53 944 ILE A O 1
ATOM 6909 N N . GLU A 1 965 ? -219.896 -78.134 -32.388 1.00 84.73 945 GLU A N 1
ATOM 6910 C CA . GLU A 1 965 ? -218.682 -77.615 -33.005 1.00 88.49 945 GLU A CA 1
ATOM 6911 C C . GLU A 1 965 ? -218.159 -76.385 -32.268 1.00 90.52 945 GLU A C 1
ATOM 6912 O O . GLU A 1 965 ? -216.952 -76.239 -32.079 1.00 93.72 945 GLU A O 1
ATOM 6918 N N . GLU A 1 966 ? -219.064 -75.508 -31.841 1.00 89.60 946 GLU A N 1
ATOM 6919 C CA . GLU A 1 966 ? -218.662 -74.318 -31.098 1.00 90.29 946 GLU A CA 1
ATOM 6920 C C . GLU A 1 966 ? -218.090 -74.697 -29.737 1.00 89.89 946 GLU A C 1
ATOM 6921 O O . GLU A 1 966 ? -217.061 -74.168 -29.318 1.00 89.91 946 GLU A O 1
ATOM 6927 N N . LEU A 1 967 ? -218.759 -75.619 -29.052 1.00 89.05 947 LEU A N 1
ATOM 6928 C CA . LEU A 1 967 ? -218.284 -76.105 -27.762 1.00 88.17 947 LEU A CA 1
ATOM 6929 C C . LEU A 1 967 ? -216.944 -76.813 -27.912 1.00 90.85 947 LEU A C 1
ATOM 6930 O O . LEU A 1 967 ? -216.059 -76.669 -27.070 1.00 91.34 947 LEU A O 1
ATOM 6935 N N . THR A 1 968 ? -216.806 -77.577 -28.990 1.00 91.25 948 THR A N 1
ATOM 6936 C CA . THR A 1 968 ? -215.554 -78.260 -29.290 1.00 90.24 948 THR A CA 1
ATOM 6937 C C . THR A 1 968 ? -214.427 -77.249 -29.450 1.00 90.39 948 THR A C 1
ATOM 6938 O O . THR A 1 968 ? -213.361 -77.402 -28.859 1.00 92.84 948 THR A O 1
ATOM 6942 N N . ASP A 1 969 ? -214.675 -76.209 -30.242 1.00 89.65 949 ASP A N 1
ATOM 6943 C CA . ASP A 1 969 ? -213.696 -75.148 -30.454 1.00 93.15 949 ASP A CA 1
ATOM 6944 C C . ASP A 1 969 ? -213.362 -74.420 -29.154 1.00 91.33 949 ASP A C 1
ATOM 6945 O O . ASP A 1 969 ? -212.197 -74.131 -28.875 1.00 90.74 949 ASP A O 1
ATOM 6950 N N . LEU A 1 970 ? -214.391 -74.129 -28.363 1.00 89.48 950 LEU A N 1
ATOM 6951 C CA . LEU A 1 970 ? -214.219 -73.432 -27.092 1.00 87.88 950 LEU A CA 1
ATOM 6952 C C . LEU A 1 970 ? -213.392 -74.241 -26.101 1.00 87.30 950 LEU A C 1
ATOM 6953 O O . LEU A 1 970 ? -212.352 -73.779 -25.628 1.00 85.69 950 LEU A O 1
ATOM 6958 N N . VAL A 1 971 ? -213.870 -75.445 -25.791 1.00 86.66 951 VAL A N 1
ATOM 6959 C CA . VAL A 1 971 ? -213.211 -76.334 -24.839 1.00 85.85 951 VAL A CA 1
ATOM 6960 C C . VAL A 1 971 ? -211.754 -76.583 -25.217 1.00 92.34 951 VAL A C 1
ATOM 6961 O O . VAL A 1 971 ? -210.863 -76.525 -24.367 1.00 95.43 951 VAL A O 1
ATOM 6965 N N . GLU A 1 972 ? -211.522 -76.845 -26.499 1.00 93.35 952 GLU A N 1
ATOM 6966 C CA . GLU A 1 972 ? -210.180 -77.091 -27.011 1.00 94.13 952 GLU A CA 1
ATOM 6967 C C . GLU A 1 972 ? -209.239 -75.930 -26.715 1.00 98.00 952 GLU A C 1
ATOM 6968 O O . GLU A 1 972 ? -208.113 -76.135 -26.264 1.00 100.31 952 GLU A O 1
ATOM 6974 N N . GLU A 1 973 ? -209.709 -74.712 -26.966 1.00 98.79 953 GLU A N 1
ATOM 6975 C CA . GLU A 1 973 ? -208.901 -73.522 -26.726 1.00 101.36 953 GLU A CA 1
ATOM 6976 C C . GLU A 1 973 ? -208.624 -73.330 -25.240 1.00 102.13 953 GLU A C 1
ATOM 6977 O O . GLU A 1 973 ? -207.507 -72.992 -24.848 1.00 105.40 953 GLU A O 1
ATOM 6983 N N . ALA A 1 974 ? -209.646 -73.550 -24.419 1.00 100.31 954 ALA A N 1
ATOM 6984 C CA . ALA A 1 974 ? -209.515 -73.412 -22.972 1.00 98.40 954 ALA A CA 1
ATOM 6985 C C . ALA A 1 974 ? -208.453 -74.358 -22.425 1.00 97.13 954 ALA A C 1
ATOM 6986 O O . ALA A 1 974 ? -207.690 -73.998 -21.530 1.00 96.51 954 ALA A O 1
ATOM 6988 N N . VAL A 1 975 ? -208.414 -75.569 -22.972 1.00 96.81 955 VAL A N 1
ATOM 6989 C CA . VAL A 1 975 ? -207.412 -76.555 -22.591 1.00 97.59 955 VAL A CA 1
ATOM 6990 C C . VAL A 1 975 ? -206.012 -76.070 -22.959 1.00 104.71 955 VAL A C 1
ATOM 6991 O O . VAL A 1 975 ? -205.084 -76.159 -22.153 1.00 108.61 955 VAL A O 1
ATOM 6995 N N . LEU A 1 976 ? -205.872 -75.549 -24.175 1.00 106.20 956 LEU A N 1
ATOM 6996 C CA . LEU A 1 976 ? -204.589 -75.051 -24.661 1.00 109.03 956 LEU A CA 1
ATOM 6997 C C . LEU A 1 976 ? -204.051 -73.924 -23.789 1.00 111.20 956 LEU A C 1
ATOM 6998 O O . LEU A 1 976 ? -202.848 -73.841 -23.539 1.00 112.15 956 LEU A O 1
ATOM 7003 N N . GLN A 1 977 ? -204.945 -73.053 -23.333 1.00 111.14 957 GLN A N 1
ATOM 7004 C CA . GLN A 1 977 ? -204.544 -71.950 -22.473 1.00 112.91 957 GLN A CA 1
ATOM 7005 C C . GLN A 1 977 ? -204.060 -72.479 -21.130 1.00 112.56 957 GLN A C 1
ATOM 7006 O O . GLN A 1 977 ? -203.141 -71.923 -20.529 1.00 113.35 957 GLN A O 1
ATOM 7012 N N . GLU A 1 978 ? -204.676 -73.563 -20.669 1.00 110.56 958 GLU A N 1
ATOM 7013 C CA . GLU A 1 978 ? -204.248 -74.201 -19.433 1.00 110.05 958 GLU A CA 1
ATOM 7014 C C . GLU A 1 978 ? -202.895 -74.873 -19.628 1.00 112.20 958 GLU A C 1
ATOM 7015 O O . GLU A 1 978 ? -202.081 -74.917 -18.706 1.00 113.83 958 GLU A O 1
ATOM 7021 N N . PHE A 1 979 ? -202.659 -75.395 -20.831 1.00 112.77 959 PHE A N 1
ATOM 7022 C CA . PHE A 1 979 ? -201.352 -75.943 -21.184 1.00 114.26 959 PHE A CA 1
ATOM 7023 C C . PHE A 1 979 ? -200.277 -74.880 -21.017 1.00 117.76 959 PHE A C 1
ATOM 7024 O O . PHE A 1 979 ? -199.167 -75.163 -20.571 1.00 118.78 959 PHE A O 1
ATOM 7032 N N . GLU A 1 980 ? -200.626 -73.651 -21.380 1.00 118.94 960 GLU A N 1
ATOM 7033 C CA . GLU A 1 980 ? -199.692 -72.538 -21.327 1.00 122.21 960 GLU A CA 1
ATOM 7034 C C . GLU A 1 980 ? -199.410 -72.103 -19.891 1.00 124.59 960 GLU A C 1
ATOM 7035 O O . GLU A 1 980 ? -198.287 -71.724 -19.562 1.00 128.84 960 GLU A O 1
ATOM 7041 N N . ARG A 1 981 ? -200.428 -72.167 -19.037 1.00 123.02 961 ARG A N 1
ATOM 7042 C CA . ARG A 1 981 ? -200.261 -71.816 -17.629 1.00 122.95 961 ARG A CA 1
ATOM 7043 C C . ARG A 1 981 ? -199.375 -72.825 -16.902 1.00 120.13 961 ARG A C 1
ATOM 7044 O O . ARG A 1 981 ? -198.597 -72.459 -16.020 1.00 119.91 961 ARG A O 1
ATOM 7052 N N . ILE A 1 982 ? -199.496 -74.094 -17.277 1.00 117.25 962 ILE A N 1
ATOM 7053 C CA . ILE A 1 982 ? -198.679 -75.145 -16.683 1.00 113.56 962 ILE A CA 1
ATOM 7054 C C . ILE A 1 982 ? -197.254 -75.080 -17.228 1.00 117.78 962 ILE A C 1
ATOM 7055 O O . ILE A 1 982 ? -196.288 -75.312 -16.501 1.00 118.13 962 ILE A O 1
ATOM 7060 N N . ALA A 1 983 ? -197.129 -74.745 -18.509 1.00 123.87 963 ALA A N 1
ATOM 7061 C CA . ALA A 1 983 ? -195.825 -74.662 -19.158 1.00 127.48 963 ALA A CA 1
ATOM 7062 C C . ALA A 1 983 ? -194.975 -73.530 -18.587 1.00 133.66 963 ALA A C 1
ATOM 7063 O O . ALA A 1 983 ? -193.759 -73.671 -18.448 1.00 134.73 963 ALA A O 1
ATOM 7065 N N . GLU A 1 984 ? -195.613 -72.411 -18.253 1.00 136.74 964 GLU A N 1
ATOM 7066 C CA . GLU A 1 984 ? -194.895 -71.269 -17.693 1.00 139.60 964 GLU A CA 1
ATOM 7067 C C . GLU A 1 984 ? -194.631 -71.467 -16.202 1.00 139.99 964 GLU A C 1
ATOM 7068 O O . GLU A 1 984 ? -194.138 -70.567 -15.522 1.00 141.41 964 GLU A O 1
ATOM 7071 N N . ARG A 1 985 ? -194.967 -72.651 -15.701 1.00 131.26 965 ARG A N 1
ATOM 7072 C CA . ARG A 1 985 ? -194.647 -73.027 -14.331 1.00 124.25 965 ARG A CA 1
ATOM 7073 C C . ARG A 1 985 ? -193.620 -74.152 -14.327 1.00 126.02 965 ARG A C 1
ATOM 7074 O O . ARG A 1 985 ? -193.222 -74.640 -13.269 1.00 124.82 965 ARG A O 1
ATOM 7082 N N . GLY A 1 986 ? -193.193 -74.556 -15.521 1.00 131.83 966 GLY A N 1
ATOM 7083 C CA . GLY A 1 986 ? -192.151 -75.556 -15.668 1.00 135.34 966 GLY A CA 1
ATOM 7084 C C . GLY A 1 986 ? -192.673 -76.925 -16.055 1.00 135.05 966 GLY A C 1
ATOM 7085 O O . GLY A 1 986 ? -192.027 -77.940 -15.797 1.00 133.20 966 GLY A O 1
ATOM 7086 N N . GLY A 1 987 ? -193.841 -76.956 -16.686 1.00 134.96 967 GLY A N 1
ATOM 7087 C CA . GLY A 1 987 ? -194.477 -78.212 -17.037 1.00 134.00 967 GLY A CA 1
ATOM 7088 C C . GLY A 1 987 ? -195.233 -78.782 -15.853 1.00 132.30 967 GLY A C 1
ATOM 7089 O O . GLY A 1 987 ? -195.300 -78.153 -14.796 1.00 132.65 967 GLY A O 1
ATOM 7090 N N . VAL A 1 988 ? -195.804 -79.970 -16.029 1.00 129.65 968 VAL A N 1
ATOM 7091 C CA . VAL A 1 988 ? -196.582 -80.615 -14.976 1.00 125.13 968 VAL A CA 1
ATOM 7092 C C . VAL A 1 988 ? -195.749 -80.794 -13.712 1.00 123.45 968 VAL A C 1
ATOM 7093 O O . VAL A 1 988 ? -196.196 -80.467 -12.613 1.00 124.21 968 VAL A O 1
ATOM 7097 N N . LEU A 1 989 ? -194.529 -81.293 -13.877 1.00 122.03 969 LEU A N 1
ATOM 7098 C CA . LEU A 1 989 ? -193.633 -81.509 -12.749 1.00 118.01 969 LEU A CA 1
ATOM 7099 C C . LEU A 1 989 ? -193.321 -80.207 -12.021 1.00 121.73 969 LEU A C 1
ATOM 7100 O O . LEU A 1 989 ? -193.265 -80.169 -10.792 1.00 120.17 969 LEU A O 1
ATOM 7105 N N . GLY A 1 990 ? -193.125 -79.141 -12.788 1.00 128.26 970 GLY A N 1
ATOM 7106 C CA . GLY A 1 990 ? -192.830 -77.841 -12.218 1.00 134.71 970 GLY A CA 1
ATOM 7107 C C . GLY A 1 990 ? -194.004 -77.294 -11.435 1.00 137.64 970 GLY A C 1
ATOM 7108 O O . GLY A 1 990 ? -193.846 -76.823 -10.309 1.00 136.24 970 GLY A O 1
ATOM 7109 N N . ALA A 1 991 ? -195.188 -77.362 -12.034 1.00 141.78 971 ALA A N 1
ATOM 7110 C CA . ALA A 1 991 ? -196.404 -76.891 -11.385 1.00 141.57 971 ALA A CA 1
ATOM 7111 C C . ALA A 1 991 ? -196.698 -77.707 -10.131 1.00 139.05 971 ALA A C 1
ATOM 7112 O O . ALA A 1 991 ? -197.207 -77.179 -9.142 1.00 138.53 971 ALA A O 1
ATOM 7114 N N . MET A 1 992 ? -196.367 -78.994 -10.177 1.00 133.37 972 MET A N 1
ATOM 7115 C CA . MET A 1 992 ? -196.603 -79.887 -9.049 1.00 126.69 972 MET A CA 1
ATOM 7116 C C . MET A 1 992 ? -195.776 -79.511 -7.825 1.00 125.88 972 MET A C 1
ATOM 7117 O O . MET A 1 992 ? -196.250 -79.621 -6.696 1.00 126.01 972 MET A O 1
ATOM 7122 N N . GLU A 1 993 ? -194.538 -79.078 -8.037 1.00 125.03 973 GLU A N 1
ATOM 7123 C CA . GLU A 1 993 ? -193.671 -78.736 -6.913 1.00 123.94 973 GLU A CA 1
ATOM 7124 C C . GLU A 1 993 ? -194.216 -77.535 -6.140 1.00 125.52 973 GLU A C 1
ATOM 7125 O O . GLU A 1 993 ? -193.869 -77.327 -4.978 1.00 128.13 973 GLU A O 1
ATOM 7131 N N . THR A 1 994 ? -195.075 -76.754 -6.789 1.00 124.37 974 THR A N 1
ATOM 7132 C CA . THR A 1 994 ? -195.758 -75.643 -6.136 1.00 122.00 974 THR A CA 1
ATOM 7133 C C . THR A 1 994 ? -197.120 -76.104 -5.626 1.00 117.79 974 THR A C 1
ATOM 7134 O O . THR A 1 994 ? -197.678 -75.531 -4.690 1.00 115.85 974 THR A O 1
ATOM 7138 N N . GLY A 1 995 ? -197.644 -77.157 -6.245 1.00 117.43 975 GLY A N 1
ATOM 7139 C CA . GLY A 1 995 ? -198.962 -77.662 -5.913 1.00 116.47 975 GLY A CA 1
ATOM 7140 C C . GLY A 1 995 ? -200.039 -76.910 -6.669 1.00 119.99 975 GLY A C 1
ATOM 7141 O O . GLY A 1 995 ? -201.134 -76.695 -6.151 1.00 120.88 975 GLY A O 1
ATOM 7142 N N . TYR A 1 996 ? -199.722 -76.510 -7.898 1.00 122.00 976 TYR A N 1
ATOM 7143 C CA . TYR A 1 996 ? -200.645 -75.739 -8.729 1.00 121.65 976 TYR A CA 1
ATOM 7144 C C . TYR A 1 996 ? -201.913 -76.518 -9.058 1.00 117.10 976 TYR A C 1
ATOM 7145 O O . TYR A 1 996 ? -203.019 -75.994 -8.919 1.00 114.21 976 TYR A O 1
ATOM 7154 N N . GLN A 1 997 ? -201.751 -77.764 -9.498 1.00 115.81 977 GLN A N 1
ATOM 7155 C CA . GLN A 1 997 ? -202.895 -78.604 -9.842 1.00 111.08 977 GLN A CA 1
ATOM 7156 C C . GLN A 1 997 ? -203.783 -78.839 -8.627 1.00 110.72 977 GLN A C 1
ATOM 7157 O O . GLN A 1 997 ? -204.982 -78.574 -8.671 1.00 111.78 977 GLN A O 1
ATOM 7163 N N . ARG A 1 998 ? -203.191 -79.334 -7.544 1.00 109.28 978 ARG A N 1
ATOM 7164 C CA . ARG A 1 998 ? -203.936 -79.597 -6.315 1.00 108.82 978 ARG A CA 1
ATOM 7165 C C . ARG A 1 998 ? -204.579 -78.323 -5.769 1.00 108.13 978 ARG A C 1
ATOM 7166 O O . ARG A 1 998 ? -205.674 -78.361 -5.204 1.00 106.53 978 ARG A O 1
ATOM 7174 N N . GLY A 1 999 ? -203.896 -77.197 -5.950 1.00 108.29 979 GLY A N 1
ATOM 7175 C CA . GLY A 1 999 ? -204.423 -75.911 -5.536 1.00 107.19 979 GLY A CA 1
ATOM 7176 C C . GLY A 1 999 ? -205.613 -75.484 -6.374 1.00 106.05 979 GLY A C 1
ATOM 7177 O O . GLY A 1 999 ? -206.623 -75.031 -5.839 1.00 106.50 979 GLY A O 1
ATOM 7178 N N . LYS A 1 1000 ? -205.493 -75.634 -7.690 1.00 105.27 980 LYS A N 1
ATOM 7179 C CA . LYS A 1 1000 ? -206.561 -75.242 -8.605 1.00 100.36 980 LYS A CA 1
ATOM 7180 C C . LYS A 1 1000 ? -207.787 -76.131 -8.433 1.00 93.38 980 LYS A C 1
ATOM 7181 O O . LYS A 1 1000 ? -208.920 -75.656 -8.494 1.00 90.07 980 LYS A O 1
ATOM 7183 N N . ILE A 1 1001 ? -207.554 -77.422 -8.215 1.00 91.17 981 ILE A N 1
ATOM 7184 C CA . ILE A 1 1001 ? -208.642 -78.369 -8.006 1.00 88.33 981 ILE A CA 1
ATOM 7185 C C . ILE A 1 1001 ? -209.423 -78.035 -6.740 1.00 94.55 981 ILE A C 1
ATOM 7186 O O . ILE A 1 1001 ? -210.655 -77.991 -6.754 1.00 96.09 981 ILE A O 1
ATOM 7191 N N . GLN A 1 1002 ? -208.698 -77.794 -5.651 1.00 98.20 982 GLN A N 1
ATOM 7192 C CA . GLN A 1 1002 ? -209.315 -77.440 -4.377 1.00 102.55 982 GLN A CA 1
ATOM 7193 C C . GLN A 1 1002 ? -210.130 -76.150 -4.487 1.00 110.36 982 GLN A C 1
ATOM 7194 O O . GLN A 1 1002 ? -211.161 -76.005 -3.830 1.00 112.76 982 GLN A O 1
ATOM 7196 N N . GLU A 1 1003 ? -209.669 -75.221 -5.321 1.00 114.35 983 GLU A N 1
ATOM 7197 C CA . GLU A 1 1003 ? -210.385 -73.969 -5.544 1.00 118.28 983 GLU A CA 1
ATOM 7198 C C . GLU A 1 1003 ? -211.712 -74.208 -6.256 1.00 119.05 983 GLU A C 1
ATOM 7199 O O . GLU A 1 1003 ? -212.745 -73.662 -5.867 1.00 120.88 983 GLU A O 1
ATOM 7205 N N . GLU A 1 1004 ? -211.676 -75.028 -7.302 1.00 117.32 984 GLU A N 1
ATOM 7206 C CA . GLU A 1 1004 ? -212.865 -75.324 -8.092 1.00 112.86 984 GLU A CA 1
ATOM 7207 C C . GLU A 1 1004 ? -213.868 -76.145 -7.291 1.00 107.29 984 GLU A C 1
ATOM 7208 O O . GLU A 1 1004 ? -215.077 -76.056 -7.513 1.00 104.62 984 GLU A O 1
ATOM 7214 N N . SER A 1 1005 ? -213.355 -76.940 -6.357 1.00 104.19 985 SER A N 1
ATOM 7215 C CA . SER A 1 1005 ? -214.199 -77.748 -5.487 1.00 98.74 985 SER A CA 1
ATOM 7216 C C . SER A 1 1005 ? -215.020 -76.877 -4.545 1.00 97.68 985 SER A C 1
ATOM 7217 O O . SER A 1 1005 ? -216.226 -77.076 -4.398 1.00 98.79 985 SER A O 1
ATOM 7220 N N . LEU A 1 1006 ? -214.361 -75.914 -3.908 1.00 96.48 986 LEU A N 1
ATOM 7221 C CA . LEU A 1 1006 ? -215.041 -75.006 -2.992 1.00 98.56 986 LEU A CA 1
ATOM 7222 C C . LEU A 1 1006 ? -216.079 -74.161 -3.721 1.00 97.09 986 LEU A C 1
ATOM 7223 O O . LEU A 1 1006 ? -217.118 -73.819 -3.157 1.00 95.68 986 LEU A O 1
ATOM 7228 N N . TYR A 1 1007 ? -215.791 -73.829 -4.975 1.00 95.54 987 TYR A N 1
ATOM 7229 C CA . TYR A 1 1007 ? -216.716 -73.056 -5.792 1.00 94.72 987 TYR A CA 1
ATOM 7230 C C . TYR A 1 1007 ? -217.970 -73.870 -6.078 1.00 97.45 987 TYR A C 1
ATOM 7231 O O . TYR A 1 1007 ? -219.087 -73.348 -6.043 1.00 99.07 987 TYR A O 1
ATOM 7240 N N . TYR A 1 1008 ? -217.771 -75.154 -6.360 1.00 97.31 988 TYR A N 1
ATOM 7241 C CA . TYR A 1 1008 ? -218.874 -76.071 -6.616 1.00 98.04 988 TYR A CA 1
ATOM 7242 C C . TYR A 1 1008 ? -219.768 -76.196 -5.388 1.00 96.86 988 TYR A C 1
ATOM 7243 O O . TYR A 1 1008 ? -220.989 -76.058 -5.478 1.00 93.50 988 TYR A O 1
ATOM 7252 N N . GLU A 1 1009 ? -219.142 -76.448 -4.242 1.00 97.71 989 GLU A N 1
ATOM 7253 C CA . GLU A 1 1009 ? -219.861 -76.665 -2.992 1.00 94.73 989 GLU A CA 1
ATOM 7254 C C . GLU A 1 1009 ? -220.544 -75.396 -2.497 1.00 95.85 989 GLU A C 1
ATOM 7255 O O . GLU A 1 1009 ? -221.585 -75.460 -1.840 1.00 95.32 989 GLU A O 1
ATOM 7261 N N . GLN A 1 1010 ? -219.953 -74.246 -2.809 1.00 96.45 990 GLN A N 1
ATOM 7262 C CA . GLN A 1 1010 ? -220.524 -72.969 -2.401 1.00 98.44 990 GLN A CA 1
ATOM 7263 C C . GLN A 1 1010 ? -221.850 -72.732 -3.111 1.00 101.73 990 GLN A C 1
ATOM 7264 O O . GLN A 1 1010 ? -222.866 -72.492 -2.466 1.00 104.27 990 GLN A O 1
ATOM 7267 N N . LEU A 1 1011 ? -221.835 -72.815 -4.439 1.00 102.31 991 LEU A N 1
ATOM 7268 C CA . LEU A 1 1011 ? -223.036 -72.595 -5.242 1.00 102.82 991 LEU A CA 1
ATOM 7269 C C . LEU A 1 1011 ? -224.091 -73.667 -4.989 1.00 101.00 991 LEU A C 1
ATOM 7270 O O . LEU A 1 1011 ? -225.291 -73.397 -5.062 1.00 98.05 991 LEU A O 1
ATOM 7275 N N . LYS A 1 1012 ? -223.635 -74.883 -4.700 1.00 101.94 992 LYS A N 1
ATOM 7276 C CA . LYS A 1 1012 ? -224.530 -75.990 -4.382 1.00 102.74 992 LYS A CA 1
ATOM 7277 C C . LYS A 1 1012 ? -225.296 -75.716 -3.093 1.00 105.50 992 LYS A C 1
ATOM 7278 O O . LYS A 1 1012 ? -226.517 -75.868 -3.039 1.00 105.25 992 LYS A O 1
ATOM 7284 N N . HIS A 1 1013 ? -224.569 -75.309 -2.057 1.00 108.13 993 HIS A N 1
ATOM 7285 C CA . HIS A 1 1013 ? -225.177 -74.961 -0.777 1.00 111.38 993 HIS A CA 1
ATOM 7286 C C . HIS A 1 1013 ? -225.964 -73.659 -0.881 1.00 111.27 993 HIS A C 1
ATOM 7287 O O . HIS A 1 1013 ? -227.024 -73.513 -0.272 1.00 110.94 993 HIS A O 1
ATOM 7294 N N . ASP A 1 1014 ? -225.434 -72.717 -1.657 1.00 112.28 994 ASP A N 1
ATOM 7295 C CA . ASP A 1 1014 ? -226.082 -71.427 -1.869 1.00 117.90 994 ASP A CA 1
ATOM 7296 C C . ASP A 1 1014 ? -227.445 -71.616 -2.523 1.00 117.53 994 ASP A C 1
ATOM 7297 O O . ASP A 1 1014 ? -228.376 -70.845 -2.288 1.00 118.27 994 ASP A O 1
ATOM 7302 N N . GLY A 1 1015 ? -227.555 -72.655 -3.342 1.00 116.76 995 GLY A N 1
ATOM 7303 C CA . GLY A 1 1015 ? -228.774 -72.912 -4.082 1.00 114.19 995 GLY A CA 1
ATOM 7304 C C . GLY A 1 1015 ? -228.669 -72.334 -5.477 1.00 110.10 995 GLY A C 1
ATOM 7305 O O . GLY A 1 1015 ? -229.559 -72.519 -6.307 1.00 108.02 995 GLY A O 1
ATOM 7306 N N . THR A 1 1016 ? -227.570 -71.627 -5.727 1.00 107.43 996 THR A N 1
ATOM 7307 C CA . THR A 1 1016 ? -227.301 -71.046 -7.037 1.00 105.09 996 THR A CA 1
ATOM 7308 C C . THR A 1 1016 ? -227.221 -72.140 -8.094 1.00 99.10 996 THR A C 1
ATOM 7309 O O . THR A 1 1016 ? -227.816 -72.031 -9.166 1.00 96.22 996 THR A O 1
ATOM 7313 N N . LEU A 1 1017 ? -226.475 -73.192 -7.776 1.00 95.56 997 LEU A N 1
ATOM 7314 C CA . LEU A 1 1017 ? -226.381 -74.364 -8.634 1.00 88.30 997 LEU A CA 1
ATOM 7315 C C . LEU A 1 1017 ? -227.401 -75.405 -8.188 1.00 88.29 997 LEU A C 1
ATOM 7316 O O . LEU A 1 1017 ? -227.173 -76.127 -7.218 1.00 91.31 997 LEU A O 1
ATOM 7321 N N . PRO A 1 1018 ? -228.535 -75.486 -8.899 1.00 85.21 998 PRO A N 1
ATOM 7322 C CA . PRO A 1 1018 ? -229.640 -76.353 -8.482 1.00 83.07 998 PRO A CA 1
ATOM 7323 C C . PRO A 1 1018 ? -229.301 -77.835 -8.578 1.00 83.28 998 PRO A C 1
ATOM 7324 O O . PRO A 1 1018 ? -228.764 -78.287 -9.588 1.00 84.06 998 PRO A O 1
ATOM 7328 N N . ILE A 1 1019 ? -229.607 -78.577 -7.520 1.00 83.38 999 ILE A N 1
ATOM 7329 C CA . ILE A 1 1019 ? -229.479 -80.027 -7.534 1.00 85.16 999 ILE A CA 1
ATOM 7330 C C . ILE A 1 1019 ? -230.811 -80.638 -7.125 1.00 90.22 999 ILE A C 1
ATOM 7331 O O . ILE A 1 1019 ? -231.223 -80.530 -5.971 1.00 94.32 999 ILE A O 1
ATOM 7336 N N . ILE A 1 1020 ? -231.484 -81.273 -8.078 1.00 94.35 1000 ILE A N 1
ATOM 7337 C CA . ILE A 1 1020 ? -232.821 -81.806 -7.847 1.00 96.56 1000 ILE A CA 1
ATOM 7338 C C . ILE A 1 1020 ? -232.822 -82.897 -6.783 1.00 104.56 1000 ILE A C 1
ATOM 7339 O O . ILE A 1 1020 ? -232.153 -83.921 -6.924 1.00 101.95 1000 ILE A O 1
ATOM 7344 N N . GLY A 1 1021 ? -233.577 -82.662 -5.715 1.00 114.15 1001 GLY A N 1
ATOM 7345 C CA . GLY A 1 1021 ? -233.663 -83.606 -4.619 1.00 115.23 1001 GLY A CA 1
ATOM 7346 C C . GLY A 1 1021 ? -232.769 -83.241 -3.449 1.00 116.11 1001 GLY A C 1
ATOM 7347 O O . GLY A 1 1021 ? -232.959 -83.737 -2.339 1.00 117.19 1001 GLY A O 1
ATOM 7348 N N . VAL A 1 1022 ? -231.794 -82.370 -3.695 1.00 106.91 1002 VAL A N 1
ATOM 7349 C CA . VAL A 1 1022 ? -230.853 -81.968 -2.655 1.00 96.38 1002 VAL A CA 1
ATOM 7350 C C . VAL A 1 1022 ? -231.136 -80.554 -2.152 1.00 96.05 1002 VAL A C 1
ATOM 7351 O O . VAL A 1 1022 ? -231.584 -80.377 -1.019 1.00 102.77 1002 VAL A O 1
ATOM 7355 N N . ASN A 1 1023 ? -230.882 -79.547 -2.984 1.00 89.74 1003 ASN A N 1
ATOM 7356 C CA . ASN A 1 1023 ? -231.108 -78.165 -2.569 1.00 92.66 1003 ASN A CA 1
ATOM 7357 C C . ASN A 1 1023 ? -232.388 -77.589 -3.166 1.00 89.77 1003 ASN A C 1
ATOM 7358 O O . ASN A 1 1023 ? -232.646 -76.389 -3.069 1.00 90.73 1003 ASN A O 1
ATOM 7363 N N . THR A 1 1024 ? -233.182 -78.456 -3.784 1.00 87.68 1004 THR A N 1
ATOM 7364 C CA . THR A 1 1024 ? -234.481 -78.073 -4.329 1.00 86.36 1004 THR A CA 1
ATOM 7365 C C . THR A 1 1024 ? -235.305 -79.320 -4.624 1.00 83.77 1004 THR A C 1
ATOM 7366 O O . THR A 1 1024 ? -234.748 -80.406 -4.805 1.00 81.72 1004 THR A O 1
ATOM 7370 N N . PHE A 1 1025 ? -236.625 -79.157 -4.668 1.00 84.48 1005 PHE A N 1
ATOM 7371 C CA . PHE A 1 1025 ? -237.542 -80.271 -4.896 1.00 89.68 1005 PHE A CA 1
ATOM 7372 C C . PHE A 1 1025 ? -237.297 -81.379 -3.869 1.00 94.61 1005 PHE A C 1
ATOM 7373 O O . PHE A 1 1025 ? -237.236 -82.563 -4.207 1.00 93.15 1005 PHE A O 1
ATOM 7381 N N . ARG A 1 1026 ? -237.156 -80.979 -2.608 1.00 99.99 1006 ARG A N 1
ATOM 7382 C CA . ARG A 1 1026 ? -236.888 -81.921 -1.525 1.00 102.80 1006 ARG A CA 1
ATOM 7383 C C . ARG A 1 1026 ? -238.143 -82.700 -1.147 1.00 103.83 1006 ARG A C 1
ATOM 7384 O O . ARG A 1 1026 ? -239.251 -82.165 -1.182 1.00 103.60 1006 ARG A O 1
ATOM 7388 N N . ASN A 1 1027 ? -237.956 -83.964 -0.782 1.00 105.25 1007 ASN A N 1
ATOM 7389 C CA . ASN A 1 1027 ? -239.067 -84.837 -0.423 1.00 108.47 1007 ASN A CA 1
ATOM 7390 C C . ASN A 1 1027 ? -239.741 -84.396 0.871 1.00 115.21 1007 ASN A C 1
ATOM 7391 O O . ASN A 1 1027 ? -239.116 -84.412 1.933 1.00 118.70 1007 ASN A O 1
ATOM 7396 N N . PRO A 1 1028 ? -241.022 -84.004 0.787 1.00 119.72 1008 PRO A N 1
ATOM 7397 C CA . PRO A 1 1028 ? -241.777 -83.538 1.957 1.00 128.96 1008 PRO A CA 1
ATOM 7398 C C . PRO A 1 1028 ? -241.908 -84.596 3.052 1.00 140.99 1008 PRO A C 1
ATOM 7399 O O . PRO A 1 1028 ? -242.031 -84.246 4.225 1.00 144.99 1008 PRO A O 1
ATOM 7403 N N . ASN A 1 1029 ? -241.877 -85.870 2.673 1.00 145.71 1009 ASN A N 1
ATOM 7404 C CA . ASN A 1 1029 ? -242.068 -86.956 3.628 1.00 153.17 1009 ASN A CA 1
ATOM 7405 C C . ASN A 1 1029 ? -240.767 -87.429 4.274 1.00 158.36 1009 ASN A C 1
ATOM 7406 O O . ASN A 1 1029 ? -240.611 -87.361 5.492 1.00 159.34 1009 ASN A O 1
ATOM 7411 N N . GLY A 1 1030 ? -239.837 -87.908 3.455 1.00 177.05 1010 GLY A N 1
ATOM 7412 C CA . GLY A 1 1030 ? -238.596 -88.461 3.964 1.00 184.34 1010 GLY A CA 1
ATOM 7413 C C . GLY A 1 1030 ? -237.441 -87.481 3.966 1.00 191.35 1010 GLY A C 1
ATOM 7414 O O . GLY A 1 1030 ? -237.064 -86.947 2.924 1.00 187.85 1010 GLY A O 1
ATOM 7415 N N . ASP A 1 1031 ? -236.878 -87.243 5.146 1.00 190.33 1011 ASP A N 1
ATOM 7416 C CA . ASP A 1 1031 ? -235.691 -86.404 5.273 1.00 189.97 1011 ASP A CA 1
ATOM 7417 C C . ASP A 1 1031 ? -234.414 -87.168 4.887 1.00 189.90 1011 ASP A C 1
ATOM 7418 O O . ASP A 1 1031 ? -233.594 -86.644 4.133 1.00 190.57 1011 ASP A O 1
ATOM 7420 N N . PRO A 1 1032 ? -234.231 -88.406 5.394 1.00 185.78 1012 PRO A N 1
ATOM 7421 C CA . PRO A 1 1032 ? -233.064 -89.135 4.888 1.00 179.27 1012 PRO A CA 1
ATOM 7422 C C . PRO A 1 1032 ? -233.413 -90.084 3.742 1.00 173.40 1012 PRO A C 1
ATOM 7423 O O . PRO A 1 1032 ? -234.481 -90.697 3.757 1.00 170.85 1012 PRO A O 1
ATOM 7427 N N . ARG A 1 1041 ? -217.556 -105.386 4.487 1.00 111.04 1021 ARG A N 1
ATOM 7428 C CA . ARG A 1 1041 ? -218.169 -106.005 3.316 1.00 112.78 1021 ARG A CA 1
ATOM 7429 C C . ARG A 1 1041 ? -217.365 -107.223 2.875 1.00 113.56 1021 ARG A C 1
ATOM 7430 O O . ARG A 1 1041 ? -217.253 -107.513 1.683 1.00 116.42 1021 ARG A O 1
ATOM 7438 N N . SER A 1 1042 ? -216.815 -107.934 3.852 1.00 110.16 1022 SER A N 1
ATOM 7439 C CA . SER A 1 1042 ? -215.955 -109.080 3.589 1.00 110.36 1022 SER A CA 1
ATOM 7440 C C . SER A 1 1042 ? -216.113 -110.141 4.671 1.00 111.87 1022 SER A C 1
ATOM 7441 O O . SER A 1 1042 ? -216.040 -109.842 5.864 1.00 114.60 1022 SER A O 1
ATOM 7444 N N . SER A 1 1043 ? -216.324 -111.382 4.245 1.00 109.37 1023 SER A N 1
ATOM 7445 C CA . SER A 1 1043 ? -216.522 -112.493 5.167 1.00 106.76 1023 SER A CA 1
ATOM 7446 C C . SER A 1 1043 ? -215.313 -112.717 6.066 1.00 101.84 1023 SER A C 1
ATOM 7447 O O . SER A 1 1043 ? -214.172 -112.544 5.642 1.00 101.64 1023 SER A O 1
ATOM 7450 N N . GLU A 1 1044 ? -215.576 -113.098 7.312 1.00 100.69 1024 GLU A N 1
ATOM 7451 C CA . GLU A 1 1044 ? -214.516 -113.442 8.249 1.00 100.40 1024 GLU A CA 1
ATOM 7452 C C . GLU A 1 1044 ? -213.757 -114.662 7.741 1.00 104.13 1024 GLU A C 1
ATOM 7453 O O . GLU A 1 1044 ? -212.546 -114.784 7.939 1.00 105.49 1024 GLU A O 1
ATOM 7459 N N . ASP A 1 1045 ? -214.484 -115.556 7.077 1.00 104.87 1025 ASP A N 1
ATOM 7460 C CA . ASP A 1 1045 ? -213.894 -116.746 6.472 1.00 105.33 1025 ASP A CA 1
ATOM 7461 C C . ASP A 1 1045 ? -212.939 -116.362 5.353 1.00 100.91 1025 ASP A C 1
ATOM 7462 O O . ASP A 1 1045 ? -211.842 -116.913 5.238 1.00 98.19 1025 ASP A O 1
ATOM 7467 N N . GLU A 1 1046 ? -213.372 -115.412 4.530 1.00 97.59 1026 GLU A N 1
ATOM 7468 C CA . GLU A 1 1046 ? -212.588 -114.964 3.387 1.00 93.62 1026 GLU A CA 1
ATOM 7469 C C . GLU A 1 1046 ? -211.249 -114.377 3.819 1.00 91.20 1026 GLU A C 1
ATOM 7470 O O . GLU A 1 1046 ? -210.228 -114.602 3.169 1.00 93.93 1026 GLU A O 1
ATOM 7476 N N . LYS A 1 1047 ? -211.256 -113.624 4.914 1.00 87.44 1027 LYS A N 1
ATOM 7477 C CA . LYS A 1 1047 ? -210.024 -113.068 5.459 1.00 86.32 1027 LYS A CA 1
ATOM 7478 C C . LYS A 1 1047 ? -209.095 -114.188 5.912 1.00 89.66 1027 LYS A C 1
ATOM 7479 O O . LYS A 1 1047 ? -207.908 -114.200 5.583 1.00 90.15 1027 LYS A O 1
ATOM 7485 N N . GLN A 1 1048 ? -209.650 -115.135 6.662 1.00 89.77 1028 GLN A N 1
ATOM 7486 C CA . GLN A 1 1048 ? -208.887 -116.278 7.145 1.00 91.11 1028 GLN A CA 1
ATOM 7487 C C . GLN A 1 1048 ? -208.405 -117.143 5.986 1.00 89.64 1028 GLN A C 1
ATOM 7488 O O . GLN A 1 1048 ? -207.352 -117.779 6.068 1.00 89.00 1028 GLN A O 1
ATOM 7494 N N . SER A 1 1049 ? -209.183 -117.161 4.908 1.00 87.92 1029 SER A N 1
ATOM 7495 C CA . SER A 1 1049 ? -208.787 -117.858 3.693 1.00 87.02 1029 SER A CA 1
ATOM 7496 C C . SER A 1 1049 ? -207.520 -117.248 3.111 1.00 85.33 1029 SER A C 1
ATOM 7497 O O . SER A 1 1049 ? -206.560 -117.958 2.816 1.00 87.62 1029 SER A O 1
ATOM 7500 N N . GLN A 1 1050 ? -207.525 -115.928 2.953 1.00 81.31 1030 GLN A N 1
ATOM 7501 C CA . GLN A 1 1050 ? -206.389 -115.217 2.381 1.00 78.86 1030 GLN A CA 1
ATOM 7502 C C . GLN A 1 1050 ? -205.125 -115.410 3.208 1.00 80.82 1030 GLN A C 1
ATOM 7503 O O . GLN A 1 1050 ? -204.033 -115.548 2.659 1.00 84.00 1030 GLN A O 1
ATOM 7509 N N . LEU A 1 1051 ? -205.275 -115.421 4.529 1.00 80.18 1031 LEU A N 1
ATOM 7510 C CA . LEU A 1 1051 ? -204.140 -115.637 5.416 1.00 80.80 1031 LEU A CA 1
ATOM 7511 C C . LEU A 1 1051 ? -203.612 -117.057 5.269 1.00 85.00 1031 LEU A C 1
ATOM 7512 O O . LEU A 1 1051 ? -202.401 -117.279 5.237 1.00 86.05 1031 LEU A O 1
ATOM 7517 N N . HIS A 1 1052 ? -204.532 -118.012 5.179 1.00 87.23 1032 HIS A N 1
ATOM 7518 C CA . HIS A 1 1052 ? -204.173 -119.415 5.012 1.00 92.38 1032 HIS A CA 1
ATOM 7519 C C . HIS A 1 1052 ? -203.464 -119.646 3.683 1.00 89.51 1032 HIS A C 1
ATOM 7520 O O . HIS A 1 1052 ? -202.427 -120.307 3.629 1.00 89.89 1032 HIS A O 1
ATOM 7527 N N . ARG A 1 1053 ? -204.030 -119.095 2.613 1.00 87.83 1033 ARG A N 1
ATOM 7528 C CA . ARG A 1 1053 ? -203.458 -119.238 1.279 1.00 83.30 1033 ARG A CA 1
ATOM 7529 C C . ARG A 1 1053 ? -202.082 -118.591 1.195 1.00 79.72 1033 ARG A C 1
ATOM 7530 O O . ARG A 1 1053 ? -201.180 -119.113 0.538 1.00 78.99 1033 ARG A O 1
ATOM 7538 N N . LEU A 1 1054 ? -201.927 -117.455 1.868 1.00 77.83 1034 LEU A N 1
ATOM 7539 C CA . LEU A 1 1054 ? -200.674 -116.713 1.841 1.00 78.37 1034 LEU A CA 1
ATOM 7540 C C . LEU A 1 1054 ? -199.547 -117.469 2.535 1.00 84.67 1034 LEU A C 1
ATOM 7541 O O . LEU A 1 1054 ? -198.463 -117.633 1.973 1.00 86.67 1034 LEU A O 1
ATOM 7546 N N . THR A 1 1055 ? -199.805 -117.923 3.758 1.00 85.93 1035 THR A N 1
ATOM 7547 C CA . THR A 1 1055 ? -198.802 -118.652 4.526 1.00 87.14 1035 THR A CA 1
ATOM 7548 C C . THR A 1 1055 ? -198.481 -119.980 3.851 1.00 89.11 1035 THR A C 1
ATOM 7549 O O . THR A 1 1055 ? -197.404 -120.545 4.045 1.00 90.55 1035 THR A O 1
ATOM 7553 N N . GLU A 1 1056 ? -199.422 -120.468 3.051 1.00 89.88 1036 GLU A N 1
ATOM 7554 C CA . GLU A 1 1056 ? -199.212 -121.679 2.272 1.00 90.87 1036 GLU A CA 1
ATOM 7555 C C . GLU A 1 1056 ? -198.320 -121.383 1.072 1.00 87.86 1036 GLU A C 1
ATOM 7556 O O . GLU A 1 1056 ? -197.416 -122.155 0.753 1.00 87.18 1036 GLU A O 1
ATOM 7562 N N . PHE A 1 1057 ? -198.582 -120.255 0.416 1.00 85.70 1037 PHE A N 1
ATOM 7563 C CA . PHE A 1 1057 ? -197.775 -119.814 -0.717 1.00 80.76 1037 PHE A CA 1
ATOM 7564 C C . PHE A 1 1057 ? -196.338 -119.562 -0.282 1.00 80.30 1037 PHE A C 1
ATOM 7565 O O . PHE A 1 1057 ? -195.394 -119.947 -0.973 1.00 80.95 1037 PHE A O 1
ATOM 7573 N N . HIS A 1 1058 ? -196.182 -118.908 0.865 1.00 79.28 1038 HIS A N 1
ATOM 7574 C CA . HIS A 1 1058 ? -194.863 -118.606 1.406 1.00 78.69 1038 HIS A CA 1
ATOM 7575 C C . HIS A 1 1058 ? -194.089 -119.878 1.718 1.00 81.55 1038 HIS A C 1
ATOM 7576 O O . HIS A 1 1058 ? -192.888 -119.962 1.461 1.00 82.94 1038 HIS A O 1
ATOM 7583 N N . GLY A 1 1059 ? -194.786 -120.866 2.271 1.00 81.45 1039 GLY A N 1
ATOM 7584 C CA . GLY A 1 1059 ? -194.166 -122.133 2.610 1.00 82.64 1039 GLY A CA 1
ATOM 7585 C C . GLY A 1 1059 ? -193.716 -122.897 1.383 1.00 83.78 1039 GLY A C 1
ATOM 7586 O O . GLY A 1 1059 ? -192.669 -123.545 1.393 1.00 85.05 1039 GLY A O 1
ATOM 7587 N N . ALA A 1 1060 ? -194.507 -122.813 0.319 1.00 85.01 1040 ALA A N 1
ATOM 7588 C CA . ALA A 1 1060 ? -194.223 -123.539 -0.914 1.00 86.71 1040 ALA A CA 1
ATOM 7589 C C . ALA A 1 1060 ? -192.963 -123.023 -1.603 1.00 87.90 1040 ALA A C 1
ATOM 7590 O O . ALA A 1 1060 ? -192.226 -123.790 -2.221 1.00 89.68 1040 ALA A O 1
ATOM 7592 N N . HIS A 1 1061 ? -192.722 -121.721 -1.492 1.00 87.52 1041 HIS A N 1
ATOM 7593 C CA . HIS A 1 1061 ? -191.568 -121.104 -2.134 1.00 89.18 1041 HIS A CA 1
ATOM 7594 C C . HIS A 1 1061 ? -190.585 -120.558 -1.105 1.00 92.74 1041 HIS A C 1
ATOM 7595 O O . HIS A 1 1061 ? -189.920 -119.552 -1.348 1.00 95.30 1041 HIS A O 1
ATOM 7602 N N . GLN A 1 1062 ? -190.496 -121.229 0.040 1.00 92.90 1042 GLN A N 1
ATOM 7603 C CA . GLN A 1 1062 ? -189.639 -120.783 1.136 1.00 91.84 1042 GLN A CA 1
ATOM 7604 C C . GLN A 1 1062 ? -188.164 -120.778 0.739 1.00 92.74 1042 GLN A C 1
ATOM 7605 O O . GLN A 1 1062 ? -187.388 -119.940 1.201 1.00 92.81 1042 GLN A O 1
ATOM 7608 N N . ALA A 1 1063 ? -187.784 -121.709 -0.129 1.00 94.57 1043 ALA A N 1
ATOM 7609 C CA . ALA A 1 1063 ? -186.393 -121.843 -0.539 1.00 98.33 1043 ALA A CA 1
ATOM 7610 C C . ALA A 1 1063 ? -185.990 -120.781 -1.558 1.00 102.74 1043 ALA A C 1
ATOM 7611 O O . ALA A 1 1063 ? -184.912 -120.194 -1.462 1.00 105.74 1043 ALA A O 1
ATOM 7613 N N . ASP A 1 1064 ? -186.861 -120.533 -2.529 1.00 103.17 1044 ASP A N 1
ATOM 7614 C CA . ASP A 1 1064 ? -186.530 -119.650 -3.642 1.00 105.92 1044 ASP A CA 1
ATOM 7615 C C . ASP A 1 1064 ? -186.885 -118.191 -3.373 1.00 105.15 1044 ASP A C 1
ATOM 7616 O O . ASP A 1 1064 ? -186.576 -117.314 -4.180 1.00 106.73 1044 ASP A O 1
ATOM 7621 N N . ALA A 1 1065 ? -187.526 -117.936 -2.237 1.00 104.04 1045 ALA A N 1
ATOM 7622 C CA . ALA A 1 1065 ? -188.013 -116.599 -1.909 1.00 102.77 1045 ALA A CA 1
ATOM 7623 C C . ALA A 1 1065 ? -186.891 -115.570 -1.812 1.00 103.16 1045 ALA A C 1
ATOM 7624 O O . ALA A 1 1065 ? -186.900 -114.565 -2.522 1.00 104.21 1045 ALA A O 1
ATOM 7626 N N . GLU A 1 1066 ? -185.928 -115.825 -0.931 1.00 100.92 1046 GLU A N 1
ATOM 7627 C CA . GLU A 1 1066 ? -184.869 -114.860 -0.654 1.00 101.37 1046 GLU A CA 1
ATOM 7628 C C . GLU A 1 1066 ? -183.966 -114.609 -1.854 1.00 97.96 1046 GLU A C 1
ATOM 7629 O O . GLU A 1 1066 ? -183.639 -113.463 -2.161 1.00 96.52 1046 GLU A O 1
ATOM 7635 N N . ALA A 1 1067 ? -183.568 -115.683 -2.528 1.00 96.52 1047 ALA A N 1
ATOM 7636 C CA . ALA A 1 1067 ? -182.693 -115.578 -3.689 1.00 97.39 1047 ALA A CA 1
ATOM 7637 C C . ALA A 1 1067 ? -183.333 -114.742 -4.793 1.00 96.66 1047 ALA A C 1
ATOM 7638 O O . ALA A 1 1067 ? -182.642 -114.052 -5.544 1.00 97.62 1047 ALA A O 1
ATOM 7640 N N . MET A 1 1068 ? -184.657 -114.805 -4.882 1.00 93.35 1048 MET A N 1
ATOM 7641 C CA . MET A 1 1068 ? -185.393 -114.043 -5.882 1.00 89.16 1048 MET A CA 1
ATOM 7642 C C . MET A 1 1068 ? -185.496 -112.573 -5.487 1.00 86.07 1048 MET A C 1
ATOM 7643 O O . MET A 1 1068 ? -185.269 -111.686 -6.310 1.00 86.75 1048 MET A O 1
ATOM 7648 N N . LEU A 1 1069 ? -185.842 -112.323 -4.227 1.00 81.81 1049 LEU A N 1
ATOM 7649 C CA . LEU A 1 1069 ? -185.947 -110.958 -3.720 1.00 77.07 1049 LEU A CA 1
ATOM 7650 C C . LEU A 1 1069 ? -184.603 -110.245 -3.791 1.00 79.23 1049 LEU A C 1
ATOM 7651 O O . LEU A 1 1069 ? -184.536 -109.059 -4.113 1.00 79.95 1049 LEU A O 1
ATOM 7656 N N . ALA A 1 1070 ? -183.535 -110.976 -3.489 1.00 78.86 1050 ALA A N 1
ATOM 7657 C CA . ALA A 1 1070 ? -182.188 -110.434 -3.583 1.00 77.50 1050 ALA A CA 1
ATOM 7658 C C . ALA A 1 1070 ? -181.868 -110.059 -5.023 1.00 76.73 1050 ALA A C 1
ATOM 7659 O O . ALA A 1 1070 ? -181.283 -109.008 -5.285 1.00 78.76 1050 ALA A O 1
ATOM 7661 N N . ARG A 1 1071 ? -182.260 -110.926 -5.951 1.00 76.33 1051 ARG A N 1
ATOM 7662 C CA . ARG A 1 1071 ? -182.061 -110.676 -7.374 1.00 77.63 1051 ARG A CA 1
ATOM 7663 C C . ARG A 1 1071 ? -182.808 -109.421 -7.816 1.00 77.77 1051 ARG A C 1
ATOM 7664 O O . ARG A 1 1071 ? -182.318 -108.647 -8.640 1.00 78.61 1051 ARG A O 1
ATOM 7672 N N . LEU A 1 1072 ? -183.996 -109.228 -7.252 1.00 76.09 1052 LEU A N 1
ATOM 7673 C CA . LEU A 1 1072 ? -184.823 -108.071 -7.566 1.00 73.11 1052 LEU A CA 1
ATOM 7674 C C . LEU A 1 1072 ? -184.155 -106.772 -7.121 1.00 76.48 1052 LEU A C 1
ATOM 7675 O O . LEU A 1 1072 ? -184.105 -105.802 -7.876 1.00 78.18 1052 LEU A O 1
ATOM 7680 N N . ARG A 1 1073 ? -183.638 -106.757 -5.897 1.00 76.01 1053 ARG A N 1
ATOM 7681 C CA . ARG A 1 1073 ? -182.989 -105.563 -5.370 1.00 76.24 1053 ARG A CA 1
ATOM 7682 C C . ARG A 1 1073 ? -181.719 -105.245 -6.146 1.00 82.15 1053 ARG A C 1
ATOM 7683 O O . ARG A 1 1073 ? -181.437 -104.082 -6.436 1.00 86.83 1053 ARG A O 1
ATOM 7691 N N . GLN A 1 1074 ? -180.957 -106.282 -6.481 1.00 81.64 1054 GLN A N 1
ATOM 7692 C CA . GLN A 1 1074 ? -179.719 -106.110 -7.233 1.00 82.64 1054 GLN A CA 1
ATOM 7693 C C . GLN A 1 1074 ? -180.000 -105.523 -8.613 1.00 86.36 1054 GLN A C 1
ATOM 7694 O O . GLN A 1 1074 ? -179.165 -104.816 -9.179 1.00 88.44 1054 GLN A O 1
ATOM 7696 N N . ALA A 1 1075 ? -181.184 -105.814 -9.145 1.00 84.56 1055 ALA A N 1
ATOM 7697 C CA . ALA A 1 1075 ? -181.590 -105.284 -10.441 1.00 83.42 1055 ALA A CA 1
ATOM 7698 C C . ALA A 1 1075 ? -181.778 -103.774 -10.370 1.00 84.66 1055 ALA A C 1
ATOM 7699 O O . ALA A 1 1075 ? -181.452 -103.055 -11.313 1.00 87.07 1055 ALA A O 1
ATOM 7701 N N . VAL A 1 1076 ? -182.306 -103.300 -9.247 1.00 82.47 1056 VAL A N 1
ATOM 7702 C CA . VAL A 1 1076 ? -182.513 -101.872 -9.043 1.00 80.22 1056 VAL A CA 1
ATOM 7703 C C . VAL A 1 1076 ? -181.175 -101.164 -8.851 1.00 81.27 1056 VAL A C 1
ATOM 7704 O O . VAL A 1 1076 ? -180.958 -100.070 -9.372 1.00 84.66 1056 VAL A O 1
ATOM 7708 N N . ILE A 1 1077 ? -180.278 -101.800 -8.106 1.00 80.70 1057 ILE A N 1
ATOM 7709 C CA . ILE A 1 1077 ? -178.955 -101.245 -7.865 1.00 84.16 1057 ILE A CA 1
ATOM 7710 C C . ILE A 1 1077 ? -178.168 -101.132 -9.168 1.00 91.08 1057 ILE A C 1
ATOM 7711 O O . ILE A 1 1077 ? -177.517 -100.118 -9.425 1.00 91.67 1057 ILE A O 1
ATOM 7716 N N . ASP A 1 1078 ? -178.248 -102.170 -9.996 1.00 95.51 1058 ASP A N 1
ATOM 7717 C CA . ASP A 1 1078 ? -177.509 -102.211 -11.256 1.00 102.91 1058 ASP A CA 1
ATOM 7718 C C . ASP A 1 1078 ? -178.262 -101.514 -12.387 1.00 106.01 1058 ASP A C 1
ATOM 7719 O O . ASP A 1 1078 ? -177.854 -101.584 -13.547 1.00 109.15 1058 ASP A O 1
ATOM 7724 N N . ASN A 1 1079 ? -179.363 -100.853 -12.035 1.00 105.48 1059 ASN A N 1
ATOM 7725 C CA . ASN A 1 1079 ? -180.197 -100.106 -12.981 1.00 106.95 1059 ASN A CA 1
ATOM 7726 C C . ASN A 1 1079 ? -180.676 -100.938 -14.173 1.00 102.63 1059 ASN A C 1
ATOM 7727 O O . ASN A 1 1079 ? -180.926 -100.407 -15.255 1.00 103.10 1059 ASN A O 1
ATOM 7732 N N . ARG A 1 1080 ? -180.809 -102.244 -13.970 1.00 99.13 1060 ARG A N 1
ATOM 7733 C CA . ARG A 1 1080 ? -181.357 -103.119 -14.997 1.00 94.54 1060 ARG A CA 1
ATOM 7734 C C . ARG A 1 1080 ? -182.881 -103.021 -15.000 1.00 92.88 1060 ARG A C 1
ATOM 7735 O O . ARG A 1 1080 ? -183.462 -102.306 -14.183 1.00 93.24 1060 ARG A O 1
ATOM 7738 N N . ASN A 1 1081 ? -183.528 -103.733 -15.917 1.00 90.04 1061 ASN A N 1
ATOM 7739 C CA . ASN A 1 1081 ? -184.982 -103.679 -16.025 1.00 89.31 1061 ASN A CA 1
ATOM 7740 C C . ASN A 1 1081 ? -185.676 -104.359 -14.850 1.00 87.41 1061 ASN A C 1
ATOM 7741 O O . ASN A 1 1081 ? -185.474 -105.548 -14.600 1.00 88.59 1061 ASN A O 1
ATOM 7746 N N . VAL A 1 1082 ? -186.507 -103.600 -14.142 1.00 84.14 1062 VAL A N 1
ATOM 7747 C CA . VAL A 1 1082 ? -187.168 -104.098 -12.942 1.00 79.77 1062 VAL A CA 1
ATOM 7748 C C . VAL A 1 1082 ? -188.336 -105.022 -13.271 1.00 82.41 1062 VAL A C 1
ATOM 7749 O O . VAL A 1 1082 ? -188.523 -106.051 -12.619 1.00 84.20 1062 VAL A O 1
ATOM 7753 N N . PHE A 1 1083 ? -189.120 -104.660 -14.282 1.00 82.26 1063 PHE A N 1
ATOM 7754 C CA . PHE A 1 1083 ? -190.295 -105.450 -14.634 1.00 81.89 1063 PHE A CA 1
ATOM 7755 C C . PHE A 1 1083 ? -189.908 -106.840 -15.119 1.00 84.48 1063 PHE A C 1
ATOM 7756 O O . PHE A 1 1083 ? -190.622 -107.811 -14.868 1.00 85.90 1063 PHE A O 1
ATOM 7764 N N . ALA A 1 1084 ? -188.778 -106.929 -15.813 1.00 85.03 1064 ALA A N 1
ATOM 7765 C CA . ALA A 1 1084 ? -188.287 -108.208 -16.312 1.00 87.11 1064 ALA A CA 1
ATOM 7766 C C . ALA A 1 1084 ? -188.068 -109.192 -15.167 1.00 89.41 1064 ALA A C 1
ATOM 7767 O O . ALA A 1 1084 ? -188.382 -110.376 -15.286 1.00 91.80 1064 ALA A O 1
ATOM 7769 N N . VAL A 1 1085 ? -187.534 -108.692 -14.057 1.00 87.47 1065 VAL A N 1
ATOM 7770 C CA . VAL A 1 1085 ? -187.313 -109.517 -12.876 1.00 84.17 1065 VAL A CA 1
ATOM 7771 C C . VAL A 1 1085 ? -188.642 -109.820 -12.189 1.00 85.62 1065 VAL A C 1
ATOM 7772 O O . VAL A 1 1085 ? -188.834 -110.903 -11.632 1.00 86.64 1065 VAL A O 1
ATOM 7776 N N . LEU A 1 1086 ? -189.563 -108.860 -12.247 1.00 84.52 1066 LEU A N 1
ATOM 7777 C CA . LEU A 1 1086 ? -190.885 -109.025 -11.649 1.00 80.40 1066 LEU A CA 1
ATOM 7778 C C . LEU A 1 1086 ? -191.669 -110.146 -12.321 1.00 81.25 1066 LEU A C 1
ATOM 7779 O O . LEU A 1 1086 ? -192.536 -110.763 -11.704 1.00 79.39 1066 LEU A O 1
ATOM 7784 N N . MET A 1 1087 ? -191.355 -110.405 -13.587 1.00 83.88 1067 MET A N 1
ATOM 7785 C CA . MET A 1 1087 ? -192.011 -111.468 -14.338 1.00 86.48 1067 MET A CA 1
ATOM 7786 C C . MET A 1 1087 ? -191.670 -112.843 -13.775 1.00 89.96 1067 MET A C 1
ATOM 7787 O O . MET A 1 1087 ? -192.411 -113.805 -13.975 1.00 92.21 1067 MET A O 1
ATOM 7792 N N . ASP A 1 1088 ? -190.545 -112.931 -13.074 1.00 88.97 1068 ASP A N 1
ATOM 7793 C CA . ASP A 1 1088 ? -190.143 -114.173 -12.427 1.00 90.12 1068 ASP A CA 1
ATOM 7794 C C . ASP A 1 1088 ? -190.436 -114.116 -10.935 1.00 88.60 1068 ASP A C 1
ATOM 7795 O O . ASP A 1 1088 ? -190.722 -115.136 -10.308 1.00 91.20 1068 ASP A O 1
ATOM 7800 N N . ALA A 1 1089 ? -190.369 -112.913 -10.376 1.00 85.49 1069 ALA A N 1
ATOM 7801 C CA . ALA A 1 1089 ? -190.502 -112.721 -8.938 1.00 81.07 1069 ALA A CA 1
ATOM 7802 C C . ALA A 1 1089 ? -191.879 -113.118 -8.419 1.00 79.71 1069 ALA A C 1
ATOM 7803 O O . ALA A 1 1089 ? -191.995 -113.703 -7.344 1.00 81.51 1069 ALA A O 1
ATOM 7805 N N . VAL A 1 1090 ? -192.918 -112.812 -9.189 1.00 78.12 1070 VAL A N 1
ATOM 7806 C CA . VAL A 1 1090 ? -194.291 -113.054 -8.753 1.00 79.19 1070 VAL A CA 1
ATOM 7807 C C . VAL A 1 1090 ? -194.630 -114.539 -8.657 1.00 83.41 1070 VAL A C 1
ATOM 7808 O O . VAL A 1 1090 ? -195.697 -114.907 -8.162 1.00 84.75 1070 VAL A O 1
ATOM 7812 N N . ARG A 1 1091 ? -193.719 -115.385 -9.127 1.00 83.73 1071 ARG A N 1
ATOM 7813 C CA . ARG A 1 1091 ? -193.933 -116.827 -9.114 1.00 84.51 1071 ARG A CA 1
ATOM 7814 C C . ARG A 1 1091 ? -193.530 -117.476 -7.794 1.00 86.50 1071 ARG A C 1
ATOM 7815 O O . ARG A 1 1091 ? -194.028 -118.547 -7.447 1.00 88.64 1071 ARG A O 1
ATOM 7823 N N . VAL A 1 1092 ? -192.627 -116.831 -7.062 1.00 85.07 1072 VAL A N 1
ATOM 7824 C CA . VAL A 1 1092 ? -192.153 -117.375 -5.794 1.00 83.12 1072 VAL A CA 1
ATOM 7825 C C . VAL A 1 1092 ? -192.240 -116.355 -4.662 1.00 83.70 1072 VAL A C 1
ATOM 7826 O O . VAL A 1 1092 ? -191.915 -116.662 -3.516 1.00 87.12 1072 VAL A O 1
ATOM 7830 N N . CYS A 1 1093 ? -192.679 -115.143 -4.986 1.00 81.55 1073 CYS A N 1
ATOM 7831 C CA . CYS A 1 1093 ? -192.802 -114.089 -3.986 1.00 78.00 1073 CYS A CA 1
ATOM 7832 C C . CYS A 1 1093 ? -194.200 -113.484 -3.975 1.00 76.85 1073 CYS A C 1
ATOM 7833 O O . CYS A 1 1093 ? -194.855 -113.383 -5.013 1.00 79.40 1073 CYS A O 1
ATOM 7836 N N . SER A 1 1094 ? -194.652 -113.086 -2.791 1.00 72.10 1074 SER A N 1
ATOM 7837 C CA . SER A 1 1094 ? -195.961 -112.466 -2.641 1.00 69.85 1074 SER A CA 1
ATOM 7838 C C . SER A 1 1094 ? -195.876 -110.966 -2.888 1.00 67.96 1074 SER A C 1
ATOM 7839 O O . SER A 1 1094 ? -194.785 -110.414 -3.034 1.00 68.85 1074 SER A O 1
ATOM 7842 N N . LEU A 1 1095 ? -197.034 -110.314 -2.932 1.00 67.10 1075 LEU A N 1
ATOM 7843 C CA . LEU A 1 1095 ? -197.106 -108.879 -3.179 1.00 68.48 1075 LEU A CA 1
ATOM 7844 C C . LEU A 1 1095 ? -196.309 -108.088 -2.147 1.00 72.84 1075 LEU A C 1
ATOM 7845 O O . LEU A 1 1095 ? -195.497 -107.231 -2.499 1.00 75.44 1075 LEU A O 1
ATOM 7850 N N . GLY A 1 1096 ? -196.543 -108.389 -0.874 1.00 73.10 1076 GLY A N 1
ATOM 7851 C CA . GLY A 1 1096 ? -195.872 -107.706 0.217 1.00 70.59 1076 GLY A CA 1
ATOM 7852 C C . GLY A 1 1096 ? -194.372 -107.912 0.204 1.00 71.33 1076 GLY A C 1
ATOM 7853 O O . GLY A 1 1096 ? -193.608 -106.968 0.411 1.00 73.76 1076 GLY A O 1
ATOM 7854 N N . GLN A 1 1097 ? -193.951 -109.150 -0.040 1.00 71.31 1077 GLN A N 1
ATOM 7855 C CA . GLN A 1 1097 ? -192.532 -109.487 -0.097 1.00 74.64 1077 GLN A CA 1
ATOM 7856 C C . GLN A 1 1097 ? -191.803 -108.661 -1.148 1.00 77.05 1077 GLN A C 1
ATOM 7857 O O . GLN A 1 1097 ? -190.689 -108.189 -0.922 1.00 76.70 1077 GLN A O 1
ATOM 7863 N N . ILE A 1 1098 ? -192.446 -108.491 -2.298 1.00 76.35 1078 ILE A N 1
ATOM 7864 C CA . ILE A 1 1098 ? -191.864 -107.741 -3.401 1.00 71.84 1078 ILE A CA 1
ATOM 7865 C C . ILE A 1 1098 ? -191.800 -106.253 -3.079 1.00 71.23 1078 ILE A C 1
ATOM 7866 O O . ILE A 1 1098 ? -190.752 -105.624 -3.231 1.00 74.38 1078 ILE A O 1
ATOM 7871 N N . THR A 1 1099 ? -192.922 -105.702 -2.625 1.00 68.18 1079 THR A N 1
ATOM 7872 C CA . THR A 1 1099 ? -193.014 -104.279 -2.315 1.00 71.17 1079 THR A CA 1
ATOM 7873 C C . THR A 1 1099 ? -191.967 -103.842 -1.295 1.00 76.06 1079 THR A C 1
ATOM 7874 O O . THR A 1 1099 ? -191.246 -102.864 -1.510 1.00 79.89 1079 THR A O 1
ATOM 7878 N N . HIS A 1 1100 ? -191.879 -104.576 -0.192 1.00 73.79 1080 HIS A N 1
ATOM 7879 C CA . HIS A 1 1100 ? -190.947 -104.229 0.873 1.00 71.50 1080 HIS A CA 1
ATOM 7880 C C . HIS A 1 1100 ? -189.500 -104.489 0.475 1.00 74.55 1080 HIS A C 1
ATOM 7881 O O . HIS A 1 1100 ? -188.585 -103.870 1.014 1.00 78.40 1080 HIS A O 1
ATOM 7888 N N . ALA A 1 1101 ? -189.293 -105.401 -0.468 1.00 73.85 1081 ALA A N 1
ATOM 7889 C CA . ALA A 1 1101 ? -187.963 -105.606 -1.024 1.00 70.96 1081 ALA A CA 1
ATOM 7890 C C . ALA A 1 1101 ? -187.560 -104.365 -1.807 1.00 67.69 1081 ALA A C 1
ATOM 7891 O O . ALA A 1 1101 ? -186.414 -103.922 -1.748 1.00 66.78 1081 ALA A O 1
ATOM 7893 N N . LEU A 1 1102 ? -188.523 -103.802 -2.530 1.00 68.05 1082 LEU A N 1
ATOM 7894 C CA . LEU A 1 1102 ? -188.293 -102.589 -3.300 1.00 68.87 1082 LEU A CA 1
ATOM 7895 C C . LEU A 1 1102 ? -188.141 -101.384 -2.382 1.00 74.38 1082 LEU A C 1
ATOM 7896 O O . LEU A 1 1102 ? -187.407 -100.456 -2.699 1.00 79.24 1082 LEU A O 1
ATOM 7901 N N . PHE A 1 1103 ? -188.836 -101.401 -1.249 1.00 72.98 1083 PHE A N 1
ATOM 7902 C CA . PHE A 1 1103 ? -188.676 -100.352 -0.245 1.00 74.15 1083 PHE A CA 1
ATOM 7903 C C . PHE A 1 1103 ? -187.225 -100.249 0.207 1.00 76.86 1083 PHE A C 1
ATOM 7904 O O . PHE A 1 1103 ? -186.679 -99.153 0.341 1.00 74.83 1083 PHE A O 1
ATOM 7912 N N . GLU A 1 1104 ? -186.608 -101.407 0.434 1.00 78.20 1084 GLU A N 1
ATOM 7913 C CA . GLU A 1 1104 ? -185.243 -101.479 0.939 1.00 77.25 1084 GLU A CA 1
ATOM 7914 C C . GLU A 1 1104 ? -184.255 -100.903 -0.076 1.00 79.02 1084 GLU A C 1
ATOM 7915 O O . GLU A 1 1104 ? -183.149 -100.497 0.288 1.00 83.17 1084 GLU A O 1
ATOM 7921 N N . VAL A 1 1105 ? -184.694 -100.805 -1.332 1.00 78.84 1085 VAL A N 1
ATOM 7922 C CA . VAL A 1 1105 ? -183.822 -100.430 -2.443 1.00 81.66 1085 VAL A CA 1
ATOM 7923 C C . VAL A 1 1105 ? -184.403 -99.337 -3.360 1.00 79.25 1085 VAL A C 1
ATOM 7924 O O . VAL A 1 1105 ? -183.713 -98.830 -4.244 1.00 75.63 1085 VAL A O 1
ATOM 7928 N N . GLY A 1 1106 ? -185.662 -98.964 -3.151 1.00 84.29 1086 GLY A N 1
ATOM 7929 C CA . GLY A 1 1106 ? -186.297 -97.962 -3.995 1.00 88.26 1086 GLY A CA 1
ATOM 7930 C C . GLY A 1 1106 ? -186.921 -96.812 -3.227 1.00 90.75 1086 GLY A C 1
ATOM 7931 O O . GLY A 1 1106 ? -187.269 -95.783 -3.807 1.00 88.56 1086 GLY A O 1
ATOM 7932 N N . GLY A 1 1107 ? -187.075 -96.991 -1.919 1.00 96.37 1087 GLY A N 1
ATOM 7933 C CA . GLY A 1 1107 ? -187.542 -95.924 -1.055 1.00 97.41 1087 GLY A CA 1
ATOM 7934 C C . GLY A 1 1107 ? -189.042 -95.711 -1.051 1.00 98.30 1087 GLY A C 1
ATOM 7935 O O . GLY A 1 1107 ? -189.720 -95.914 -2.060 1.00 99.51 1087 GLY A O 1
ATOM 7936 N N . GLN A 1 1108 ? -189.556 -95.289 0.101 1.00 94.38 1088 GLN A N 1
ATOM 7937 C CA . GLN A 1 1108 ? -190.978 -95.026 0.269 1.00 90.06 1088 GLN A CA 1
ATOM 7938 C C . GLN A 1 1108 ? -191.291 -93.559 0.021 1.00 90.87 1088 GLN A C 1
ATOM 7939 O O . GLN A 1 1108 ? -190.454 -92.689 0.264 1.00 91.89 1088 GLN A O 1
ATOM 7945 N N . TYR A 1 1109 ? -192.503 -93.294 -0.459 1.00 89.46 1089 TYR A N 1
ATOM 7946 C CA . TYR A 1 1109 ? -192.964 -91.932 -0.696 1.00 88.41 1089 TYR A CA 1
ATOM 7947 C C . TYR A 1 1109 ? -192.983 -91.117 0.593 1.00 89.91 1089 TYR A C 1
ATOM 7948 O O . TYR A 1 1109 ? -193.472 -91.580 1.624 1.00 89.38 1089 TYR A O 1
ATOM 7957 N N . ARG A 1 1110 ? -192.432 -89.909 0.533 1.00 92.76 1090 ARG A N 1
ATOM 7958 C CA . ARG A 1 1110 ? -192.459 -88.998 1.671 1.00 92.35 1090 ARG A CA 1
ATOM 7959 C C . ARG A 1 1110 ? -193.689 -88.108 1.585 1.00 95.53 1090 ARG A C 1
ATOM 7960 O O . ARG A 1 1110 ? -193.946 -87.498 0.547 1.00 95.32 1090 ARG A O 1
ATOM 7968 N N . ARG A 1 1111 ? -194.445 -88.038 2.676 1.00 100.04 1091 ARG A N 1
ATOM 7969 C CA . ARG A 1 1111 ? -195.690 -87.280 2.697 1.00 101.67 1091 ARG A CA 1
ATOM 7970 C C . ARG A 1 1111 ? -195.451 -85.806 2.417 1.00 110.75 1091 ARG A C 1
ATOM 7971 O O . ARG A 1 1111 ? -194.991 -85.055 3.277 1.00 106.97 1091 ARG A O 1
ATOM 7979 N N . ASN A 1 1112 ? -195.769 -85.411 1.191 1.00 124.56 1092 ASN A N 1
ATOM 7980 C CA . ASN A 1 1112 ? -195.595 -84.041 0.746 1.00 133.84 1092 ASN A CA 1
ATOM 7981 C C . ASN A 1 1112 ? -196.878 -83.245 0.955 1.00 141.78 1092 ASN A C 1
ATOM 7982 O O . ASN A 1 1112 ? -197.716 -83.618 1.776 1.00 141.81 1092 ASN A O 1
ATOM 7987 N N . MET A 1 1113 ? -197.029 -82.150 0.217 1.00 148.20 1093 MET A N 1
ATOM 7988 C CA . MET A 1 1113 ? -198.242 -81.342 0.288 1.00 149.55 1093 MET A CA 1
ATOM 7989 C C . MET A 1 1113 ? -198.730 -80.961 -1.108 1.00 147.58 1093 MET A C 1
ATOM 7990 O O . MET A 1 1113 ? -197.947 -80.877 -2.054 1.00 147.34 1093 MET A O 1
ATOM 7996 N N . GLY B 1 42 ? -268.986 -130.652 -38.128 1.00 154.27 22 GLY B N 1
ATOM 7997 C CA . GLY B 1 42 ? -270.337 -130.146 -37.965 1.00 152.67 22 GLY B CA 1
ATOM 7998 C C . GLY B 1 42 ? -271.039 -130.739 -36.758 1.00 154.40 22 GLY B C 1
ATOM 7999 O O . GLY B 1 42 ? -270.787 -131.888 -36.393 1.00 157.28 22 GLY B O 1
ATOM 8000 N N . PRO B 1 43 ? -271.926 -129.953 -36.127 1.00 144.10 23 PRO B N 1
ATOM 8001 C CA . PRO B 1 43 ? -272.684 -130.389 -34.949 1.00 138.13 23 PRO B CA 1
ATOM 8002 C C . PRO B 1 43 ? -273.848 -131.316 -35.302 1.00 131.39 23 PRO B C 1
ATOM 8003 O O . PRO B 1 43 ? -273.990 -131.710 -36.459 1.00 132.57 23 PRO B O 1
ATOM 8007 N N . ALA B 1 44 ? -274.664 -131.663 -34.310 1.00 125.84 24 ALA B N 1
ATOM 8008 C CA . ALA B 1 44 ? -275.858 -132.469 -34.549 1.00 118.15 24 ALA B CA 1
ATOM 8009 C C . ALA B 1 44 ? -277.042 -131.574 -34.905 1.00 110.60 24 ALA B C 1
ATOM 8010 O O . ALA B 1 44 ? -277.576 -131.647 -36.012 1.00 109.94 24 ALA B O 1
ATOM 8012 N N . ASN B 1 45 ? -277.450 -130.733 -33.957 1.00 103.64 25 ASN B N 1
ATOM 8013 C CA . ASN B 1 45 ? -278.492 -129.745 -34.207 1.00 98.99 25 ASN B CA 1
ATOM 8014 C C . ASN B 1 45 ? -277.924 -128.542 -34.944 1.00 96.60 25 ASN B C 1
ATOM 8015 O O . ASN B 1 45 ? -276.725 -128.480 -35.217 1.00 96.76 25 ASN B O 1
ATOM 8020 N N . LYS B 1 46 ? -278.783 -127.580 -35.261 1.00 93.34 26 LYS B N 1
ATOM 8021 C CA . LYS B 1 46 ? -278.308 -126.334 -35.835 1.00 91.43 26 LYS B CA 1
ATOM 8022 C C . LYS B 1 46 ? -277.962 -125.364 -34.712 1.00 86.16 26 LYS B C 1
ATOM 8023 O O . LYS B 1 46 ? -278.841 -124.716 -34.143 1.00 85.52 26 LYS B O 1
ATOM 8029 N N . VAL B 1 47 ? -276.675 -125.282 -34.391 1.00 83.36 27 VAL B N 1
ATOM 8030 C CA . VAL B 1 47 ? -276.210 -124.476 -33.267 1.00 77.91 27 VAL B CA 1
ATOM 8031 C C . VAL B 1 47 ? -276.043 -123.006 -33.643 1.00 73.17 27 VAL B C 1
ATOM 8032 O O . VAL B 1 47 ? -275.364 -122.673 -34.615 1.00 68.05 27 VAL B O 1
ATOM 8036 N N . ARG B 1 48 ? -276.664 -122.131 -32.859 1.00 70.25 28 ARG B N 1
ATOM 8037 C CA . ARG B 1 48 ? -276.578 -120.695 -33.091 1.00 68.20 28 ARG B CA 1
ATOM 8038 C C . ARG B 1 48 ? -275.937 -119.978 -31.904 1.00 69.97 28 ARG B C 1
ATOM 8039 O O . ARG B 1 48 ? -276.213 -120.297 -30.751 1.00 72.96 28 ARG B O 1
ATOM 8047 N N . PHE B 1 49 ? -275.075 -119.011 -32.199 1.00 69.94 29 PHE B N 1
ATOM 8048 C CA . PHE B 1 49 ? -274.378 -118.249 -31.169 1.00 68.63 29 PHE B CA 1
ATOM 8049 C C . PHE B 1 49 ? -274.657 -116.757 -31.281 1.00 73.53 29 PHE B C 1
ATOM 8050 O O . PHE B 1 49 ? -275.024 -116.260 -32.347 1.00 78.31 29 PHE B O 1
ATOM 8058 N N . VAL B 1 50 ? -274.475 -116.047 -30.174 1.00 72.68 30 VAL B N 1
ATOM 8059 C CA . VAL B 1 50 ? -274.459 -114.590 -30.189 1.00 67.10 30 VAL B CA 1
ATOM 8060 C C . VAL B 1 50 ? -273.135 -114.115 -29.608 1.00 67.66 30 VAL B C 1
ATOM 8061 O O . VAL B 1 50 ? -272.867 -114.311 -28.425 1.00 73.20 30 VAL B O 1
ATOM 8065 N N . THR B 1 51 ? -272.299 -113.512 -30.446 1.00 63.21 31 THR B N 1
ATOM 8066 C CA . THR B 1 51 ? -270.987 -113.050 -30.008 1.00 61.57 31 THR B CA 1
ATOM 8067 C C . THR B 1 51 ? -270.942 -111.535 -29.909 1.00 60.78 31 THR B C 1
ATOM 8068 O O . THR B 1 51 ? -271.506 -110.832 -30.743 1.00 80.26 31 THR B O 1
ATOM 8072 N N . ALA B 1 52 ? -270.262 -111.044 -28.879 1.00 61.35 32 ALA B N 1
ATOM 8073 C CA . ALA B 1 52 ? -270.118 -109.612 -28.663 1.00 60.90 32 ALA B CA 1
ATOM 8074 C C . ALA B 1 52 ? -268.981 -109.329 -27.691 1.00 69.40 32 ALA B C 1
ATOM 8075 O O . ALA B 1 52 ? -268.533 -110.217 -26.971 1.00 72.96 32 ALA B O 1
ATOM 8077 N N . ALA B 1 53 ? -268.504 -108.090 -27.686 1.00 61.54 33 ALA B N 1
ATOM 8078 C CA . ALA B 1 53 ? -267.551 -107.646 -26.682 1.00 62.55 33 ALA B CA 1
ATOM 8079 C C . ALA B 1 53 ? -268.318 -106.862 -25.633 1.00 78.51 33 ALA B C 1
ATOM 8080 O O . ALA B 1 53 ? -269.319 -106.219 -25.952 1.00 62.31 33 ALA B O 1
ATOM 8082 N N . SER B 1 54 ? -267.852 -106.922 -24.387 1.00 76.09 34 SER B N 1
ATOM 8083 C CA . SER B 1 54 ? -268.546 -106.296 -23.264 1.00 70.99 34 SER B CA 1
ATOM 8084 C C . SER B 1 54 ? -268.719 -104.789 -23.445 1.00 68.51 34 SER B C 1
ATOM 8085 O O . SER B 1 54 ? -268.174 -104.198 -24.374 1.00 68.48 34 SER B O 1
ATOM 8088 N N . LEU B 1 55 ? -269.489 -104.174 -22.552 1.00 65.42 35 LEU B N 1
ATOM 8089 C CA . LEU B 1 55 ? -269.776 -102.746 -22.643 1.00 70.28 35 LEU B CA 1
ATOM 8090 C C . LEU B 1 55 ? -268.504 -101.911 -22.544 1.00 70.35 35 LEU B C 1
ATOM 8091 O O . LEU B 1 55 ? -267.605 -102.228 -21.766 1.00 71.75 35 LEU B O 1
ATOM 8096 N N . PHE B 1 56 ? -268.436 -100.858 -23.356 1.00 69.83 36 PHE B N 1
ATOM 8097 C CA . PHE B 1 56 ? -267.298 -99.937 -23.381 1.00 69.56 36 PHE B CA 1
ATOM 8098 C C . PHE B 1 56 ? -265.985 -100.639 -23.739 1.00 68.22 36 PHE B C 1
ATOM 8099 O O . PHE B 1 56 ? -264.903 -100.092 -23.529 1.00 71.81 36 PHE B O 1
ATOM 8107 N N . ASP B 1 57 ? -266.087 -101.850 -24.279 1.00 65.10 37 ASP B N 1
ATOM 8108 C CA . ASP B 1 57 ? -264.915 -102.613 -24.684 1.00 69.47 37 ASP B CA 1
ATOM 8109 C C . ASP B 1 57 ? -264.806 -102.612 -26.203 1.00 76.82 37 ASP B C 1
ATOM 8110 O O . ASP B 1 57 ? -265.600 -103.249 -26.896 1.00 79.94 37 ASP B O 1
ATOM 8115 N N . GLY B 1 58 ? -263.824 -101.881 -26.716 1.00 77.71 38 GLY B N 1
ATOM 8116 C CA . GLY B 1 58 ? -263.645 -101.758 -28.148 1.00 74.53 38 GLY B CA 1
ATOM 8117 C C . GLY B 1 58 ? -262.834 -102.892 -28.737 1.00 78.66 38 GLY B C 1
ATOM 8118 O O . GLY B 1 58 ? -262.855 -103.107 -29.948 1.00 86.37 38 GLY B O 1
ATOM 8119 N N . HIS B 1 59 ? -262.116 -103.623 -27.890 1.00 78.53 39 HIS B N 1
ATOM 8120 C CA . HIS B 1 59 ? -261.265 -104.702 -28.378 1.00 82.78 39 HIS B CA 1
ATOM 8121 C C . HIS B 1 59 ? -262.087 -105.890 -28.859 1.00 85.84 39 HIS B C 1
ATOM 8122 O O . HIS B 1 59 ? -262.436 -106.779 -28.079 1.00 89.10 39 HIS B O 1
ATOM 8129 N N . ASP B 1 60 ? -262.392 -105.900 -30.152 1.00 84.12 40 ASP B N 1
ATOM 8130 C CA . ASP B 1 60 ? -263.125 -107.005 -30.750 1.00 83.94 40 ASP B CA 1
ATOM 8131 C C . ASP B 1 60 ? -262.197 -107.847 -31.616 1.00 81.71 40 ASP B C 1
ATOM 8132 O O . ASP B 1 60 ? -262.646 -108.688 -32.395 1.00 81.45 40 ASP B O 1
ATOM 8137 N N . ALA B 1 61 ? -260.898 -107.611 -31.466 1.00 80.52 41 ALA B N 1
ATOM 8138 C CA . ALA B 1 61 ? -259.888 -108.327 -32.233 1.00 77.11 41 ALA B CA 1
ATOM 8139 C C . ALA B 1 61 ? -259.943 -109.825 -31.968 1.00 73.06 41 ALA B C 1
ATOM 8140 O O . ALA B 1 61 ? -259.811 -110.631 -32.884 1.00 73.26 41 ALA B O 1
ATOM 8142 N N . SER B 1 62 ? -260.146 -110.191 -30.709 1.00 74.12 42 SER B N 1
ATOM 8143 C CA . SER B 1 62 ? -260.133 -111.591 -30.310 1.00 74.23 42 SER B CA 1
ATOM 8144 C C . SER B 1 62 ? -261.469 -112.282 -30.570 1.00 70.31 42 SER B C 1
ATOM 8145 O O . SER B 1 62 ? -261.499 -113.414 -31.051 1.00 66.19 42 SER B O 1
ATOM 8148 N N . ILE B 1 63 ? -262.569 -111.603 -30.252 1.00 68.06 43 ILE B N 1
ATOM 8149 C CA . ILE B 1 63 ? -263.899 -112.189 -30.412 1.00 67.84 43 ILE B CA 1
ATOM 8150 C C . ILE B 1 63 ? -264.200 -112.449 -31.888 1.00 71.24 43 ILE B C 1
ATOM 8151 O O . ILE B 1 63 ? -265.016 -113.309 -32.221 1.00 71.85 43 ILE B O 1
ATOM 8156 N N . ASN B 1 64 ? -263.527 -111.713 -32.769 1.00 71.03 44 ASN B N 1
ATOM 8157 C CA . ASN B 1 64 ? -263.658 -111.942 -34.202 1.00 67.67 44 ASN B CA 1
ATOM 8158 C C . ASN B 1 64 ? -262.934 -113.212 -34.628 1.00 64.48 44 ASN B C 1
ATOM 8159 O O . ASN B 1 64 ? -263.476 -114.012 -35.385 1.00 63.98 44 ASN B O 1
ATOM 8164 N N . ILE B 1 65 ? -261.713 -113.396 -34.132 1.00 64.66 45 ILE B N 1
ATOM 8165 C CA . ILE B 1 65 ? -260.965 -114.628 -34.369 1.00 68.05 45 ILE B CA 1
ATOM 8166 C C . ILE B 1 65 ? -261.769 -115.840 -33.907 1.00 71.68 45 ILE B C 1
ATOM 8167 O O . ILE B 1 65 ? -261.804 -116.869 -34.580 1.00 73.29 45 ILE B O 1
ATOM 8172 N N . MET B 1 66 ? -262.418 -115.703 -32.754 1.00 73.81 46 MET B N 1
ATOM 8173 C CA . MET B 1 66 ? -263.257 -116.759 -32.200 1.00 76.15 46 MET B CA 1
ATOM 8174 C C . MET B 1 66 ? -264.417 -117.103 -33.125 1.00 75.71 46 MET B C 1
ATOM 8175 O O . MET B 1 66 ? -264.584 -118.257 -33.519 1.00 79.17 46 MET B O 1
ATOM 8178 N N . ARG B 1 67 ? -265.209 -116.096 -33.482 1.00 72.47 47 ARG B N 1
ATOM 8179 C CA . ARG B 1 67 ? -266.446 -116.332 -34.216 1.00 71.56 47 ARG B CA 1
ATOM 8180 C C . ARG B 1 67 ? -266.194 -116.846 -35.625 1.00 74.16 47 ARG B C 1
ATOM 8181 O O . ARG B 1 67 ? -267.115 -117.313 -36.284 1.00 78.75 47 ARG B O 1
ATOM 8189 N N . ARG B 1 68 ? -264.952 -116.761 -36.089 1.00 73.72 48 ARG B N 1
ATOM 8190 C CA . ARG B 1 68 ? -264.602 -117.318 -37.392 1.00 70.92 48 ARG B CA 1
ATOM 8191 C C . ARG B 1 68 ? -264.380 -118.822 -37.285 1.00 71.79 48 ARG B C 1
ATOM 8192 O O . ARG B 1 68 ? -264.708 -119.570 -38.206 1.00 70.57 48 ARG B O 1
ATOM 8200 N N . ILE B 1 69 ? -263.833 -119.262 -36.155 1.00 75.05 49 ILE B N 1
ATOM 8201 C CA . ILE B 1 69 ? -263.669 -120.688 -35.901 1.00 69.40 49 ILE B CA 1
ATOM 8202 C C . ILE B 1 69 ? -265.031 -121.321 -35.634 1.00 69.22 49 ILE B C 1
ATOM 8203 O O . ILE B 1 69 ? -265.283 -122.462 -36.022 1.00 70.38 49 ILE B O 1
ATOM 8208 N N . LEU B 1 70 ? -265.906 -120.570 -34.970 1.00 67.95 50 LEU B N 1
ATOM 8209 C CA . LEU B 1 70 ? -267.265 -121.026 -34.698 1.00 71.03 50 LEU B CA 1
ATOM 8210 C C . LEU B 1 70 ? -268.021 -121.278 -35.993 1.00 76.20 50 LEU B C 1
ATOM 8211 O O . LEU B 1 70 ? -268.704 -122.293 -36.138 1.00 80.25 50 LEU B O 1
ATOM 8216 N N . GLN B 1 71 ? -267.889 -120.347 -36.932 1.00 73.88 51 GLN B N 1
ATOM 8217 C CA . GLN B 1 71 ? -268.560 -120.453 -38.218 1.00 71.62 51 GLN B CA 1
ATOM 8218 C C . GLN B 1 71 ? -268.030 -121.633 -39.017 1.00 73.63 51 GLN B C 1
ATOM 8219 O O . GLN B 1 71 ? -268.800 -122.366 -39.635 1.00 77.86 51 GLN B O 1
ATOM 8225 N N . SER B 1 72 ? -266.714 -121.822 -38.997 1.00 74.54 52 SER B N 1
ATOM 8226 C CA . SER B 1 72 ? -266.091 -122.872 -39.795 1.00 78.12 52 SER B CA 1
ATOM 8227 C C . SER B 1 72 ? -266.423 -124.258 -39.257 1.00 82.11 52 SER B C 1
ATOM 8228 O O . SER B 1 72 ? -266.220 -125.260 -39.944 1.00 87.17 52 SER B O 1
ATOM 8231 N N . GLN B 1 73 ? -266.935 -124.314 -38.030 1.00 78.97 53 GLN B N 1
ATOM 8232 C CA . GLN B 1 73 ? -267.329 -125.583 -37.428 1.00 78.82 53 GLN B CA 1
ATOM 8233 C C . GLN B 1 73 ? -268.834 -125.822 -37.551 1.00 81.18 53 GLN B C 1
ATOM 8234 O O . GLN B 1 73 ? -269.375 -126.741 -36.936 1.00 86.62 53 GLN B O 1
ATOM 8240 N N . GLY B 1 74 ? -269.504 -124.988 -38.341 1.00 78.21 54 GLY B N 1
ATOM 8241 C CA . GLY B 1 74 ? -270.898 -125.204 -38.688 1.00 77.10 54 GLY B CA 1
ATOM 8242 C C . GLY B 1 74 ? -271.918 -124.482 -37.827 1.00 75.28 54 GLY B C 1
ATOM 8243 O O . GLY B 1 74 ? -273.069 -124.909 -37.733 1.00 79.90 54 GLY B O 1
ATOM 8244 N N . CYS B 1 75 ? -271.508 -123.384 -37.202 1.00 70.66 55 CYS B N 1
ATOM 8245 C CA . CYS B 1 75 ? -272.413 -122.632 -36.341 1.00 72.03 55 CYS B CA 1
ATOM 8246 C C . CYS B 1 75 ? -272.883 -121.344 -36.999 1.00 69.42 55 CYS B C 1
ATOM 8247 O O . CYS B 1 75 ? -272.130 -120.695 -37.723 1.00 70.50 55 CYS B O 1
ATOM 8250 N N . GLU B 1 76 ? -274.134 -120.980 -36.744 1.00 67.87 56 GLU B N 1
ATOM 8251 C CA . GLU B 1 76 ? -274.671 -119.713 -37.219 1.00 66.17 56 GLU B CA 1
ATOM 8252 C C . GLU B 1 76 ? -274.437 -118.638 -36.162 1.00 64.87 56 GLU B C 1
ATOM 8253 O O . GLU B 1 76 ? -275.116 -118.601 -35.140 1.00 66.10 56 GLU B O 1
ATOM 8259 N N . VAL B 1 77 ? -273.468 -117.768 -36.412 1.00 63.94 57 VAL B N 1
ATOM 8260 C CA . VAL B 1 77 ? -273.085 -116.754 -35.440 1.00 65.59 57 VAL B CA 1
ATOM 8261 C C . VAL B 1 77 ? -273.735 -115.403 -35.712 1.00 69.20 57 VAL B C 1
ATOM 8262 O O . VAL B 1 77 ? -273.447 -114.759 -36.724 1.00 71.18 57 VAL B O 1
ATOM 8266 N N . ILE B 1 78 ? -274.611 -114.975 -34.809 1.00 60.19 58 ILE B N 1
ATOM 8267 C CA . ILE B 1 78 ? -275.151 -113.624 -34.871 1.00 59.21 58 ILE B CA 1
ATOM 8268 C C . ILE B 1 78 ? -274.177 -112.682 -34.171 1.00 76.50 58 ILE B C 1
ATOM 8269 O O . ILE B 1 78 ? -274.231 -112.508 -32.955 1.00 76.56 58 ILE B O 1
ATOM 8274 N N . HIS B 1 79 ? -273.273 -112.091 -34.945 1.00 70.94 59 HIS B N 1
ATOM 8275 C CA . HIS B 1 79 ? -272.241 -111.221 -34.394 1.00 65.88 59 HIS B CA 1
ATOM 8276 C C . HIS B 1 79 ? -272.787 -109.827 -34.103 1.00 69.35 59 HIS B C 1
ATOM 8277 O O . HIS B 1 79 ? -273.392 -109.190 -34.972 1.00 74.01 59 HIS B O 1
ATOM 8284 N N . LEU B 1 80 ? -272.567 -109.359 -32.878 1.00 66.46 60 LEU B N 1
ATOM 8285 C CA . LEU B 1 80 ? -273.071 -108.061 -32.444 1.00 65.87 60 LEU B CA 1
ATOM 8286 C C . LEU B 1 80 ? -271.978 -107.005 -32.386 1.00 69.24 60 LEU B C 1
ATOM 8287 O O . LEU B 1 80 ? -272.245 -105.846 -32.070 1.00 71.98 60 LEU B O 1
ATOM 8292 N N . GLY B 1 81 ? -270.746 -107.408 -32.675 1.00 67.95 61 GLY B N 1
ATOM 8293 C CA . GLY B 1 81 ? -269.624 -106.487 -32.644 1.00 67.21 61 GLY B CA 1
ATOM 8294 C C . GLY B 1 81 ? -269.139 -106.185 -31.237 1.00 62.08 61 GLY B C 1
ATOM 8295 O O . GLY B 1 81 ? -269.081 -107.070 -30.387 1.00 60.59 61 GLY B O 1
ATOM 8296 N N . HIS B 1 82 ? -268.794 -104.925 -30.995 1.00 60.77 62 HIS B N 1
ATOM 8297 C CA . HIS B 1 82 ? -268.217 -104.509 -29.723 1.00 59.40 62 HIS B CA 1
ATOM 8298 C C . HIS B 1 82 ? -269.127 -103.536 -28.987 1.00 61.91 62 HIS B C 1
ATOM 8299 O O . HIS B 1 82 ? -270.173 -103.143 -29.508 1.00 63.68 62 HIS B O 1
ATOM 8306 N N . ASN B 1 83 ? -268.716 -103.153 -27.779 1.00 61.78 63 ASN B N 1
ATOM 8307 C CA . ASN B 1 83 ? -269.428 -102.163 -26.972 1.00 61.36 63 ASN B CA 1
ATOM 8308 C C . ASN B 1 83 ? -270.908 -102.502 -26.789 1.00 62.78 63 ASN B C 1
ATOM 8309 O O . ASN B 1 83 ? -271.786 -101.698 -27.102 1.00 64.09 63 ASN B O 1
ATOM 8314 N N . ARG B 1 84 ? -271.180 -103.700 -26.289 1.00 62.37 64 ARG B N 1
ATOM 8315 C CA . ARG B 1 84 ? -272.557 -104.141 -26.104 1.00 63.49 64 ARG B CA 1
ATOM 8316 C C . ARG B 1 84 ? -272.919 -104.266 -24.628 1.00 68.08 64 ARG B C 1
ATOM 8317 O O . ARG B 1 84 ? -272.196 -104.887 -23.848 1.00 69.21 64 ARG B O 1
ATOM 8325 N N . SER B 1 85 ? -274.043 -103.666 -24.251 1.00 68.91 65 SER B N 1
ATOM 8326 C CA . SER B 1 85 ? -274.563 -103.812 -22.900 1.00 73.10 65 SER B CA 1
ATOM 8327 C C . SER B 1 85 ? -275.133 -105.212 -22.720 1.00 77.05 65 SER B C 1
ATOM 8328 O O . SER B 1 85 ? -275.358 -105.926 -23.698 1.00 78.26 65 SER B O 1
ATOM 8331 N N . VAL B 1 86 ? -275.357 -105.608 -21.472 1.00 79.83 66 VAL B N 1
ATOM 8332 C CA . VAL B 1 86 ? -275.972 -106.897 -21.197 1.00 78.43 66 VAL B CA 1
ATOM 8333 C C . VAL B 1 86 ? -277.375 -106.921 -21.790 1.00 79.07 66 VAL B C 1
ATOM 8334 O O . VAL B 1 86 ? -277.772 -107.895 -22.431 1.00 71.27 66 VAL B O 1
ATOM 8338 N N . GLN B 1 87 ? -278.107 -105.829 -21.594 1.00 93.30 67 GLN B N 1
ATOM 8339 C CA . GLN B 1 87 ? -279.461 -105.692 -22.120 1.00 98.03 67 GLN B CA 1
ATOM 8340 C C . GLN B 1 87 ? -279.507 -105.948 -23.627 1.00 93.77 67 GLN B C 1
ATOM 8341 O O . GLN B 1 87 ? -280.448 -106.557 -24.133 1.00 93.91 67 GLN B O 1
ATOM 8347 N N . GLU B 1 88 ? -278.480 -105.495 -24.338 1.00 83.35 68 GLU B N 1
ATOM 8348 C CA . GLU B 1 88 ? -278.412 -105.686 -25.782 1.00 71.06 68 GLU B CA 1
ATOM 8349 C C . GLU B 1 88 ? -278.143 -107.142 -26.154 1.00 68.96 68 GLU B C 1
ATOM 8350 O O . GLU B 1 88 ? -278.864 -107.723 -26.961 1.00 68.46 68 GLU B O 1
ATOM 8356 N N . VAL B 1 89 ? -277.103 -107.724 -25.563 1.00 72.37 69 VAL B N 1
ATOM 8357 C CA . VAL B 1 89 ? -276.734 -109.111 -25.836 1.00 63.24 69 VAL B CA 1
ATOM 8358 C C . VAL B 1 89 ? -277.872 -110.075 -25.497 1.00 67.23 69 VAL B C 1
ATOM 8359 O O . VAL B 1 89 ? -278.160 -111.002 -26.256 1.00 65.82 69 VAL B O 1
ATOM 8363 N N . VAL B 1 90 ? -278.526 -109.846 -24.363 1.00 68.97 70 VAL B N 1
ATOM 8364 C CA . VAL B 1 90 ? -279.611 -110.717 -23.923 1.00 71.19 70 VAL B CA 1
ATOM 8365 C C . VAL B 1 90 ? -280.821 -110.601 -24.848 1.00 66.45 70 VAL B C 1
ATOM 8366 O O . VAL B 1 90 ? -281.377 -111.613 -25.281 1.00 67.34 70 VAL B O 1
ATOM 8370 N N . THR B 1 91 ? -281.221 -109.370 -25.153 1.00 65.95 71 THR B N 1
ATOM 8371 C CA . THR B 1 91 ? -282.344 -109.137 -26.058 1.00 69.21 71 THR B CA 1
ATOM 8372 C C . THR B 1 91 ? -282.092 -109.806 -27.405 1.00 66.64 71 THR B C 1
ATOM 8373 O O . THR B 1 91 ? -283.003 -110.368 -28.012 1.00 66.15 71 THR B O 1
ATOM 8377 N N . ALA B 1 92 ? -280.845 -109.745 -27.860 1.00 66.84 72 ALA B N 1
ATOM 8378 C CA . ALA B 1 92 ? -280.444 -110.400 -29.097 1.00 65.64 72 ALA B CA 1
ATOM 8379 C C . ALA B 1 92 ? -280.564 -111.916 -28.970 1.00 69.56 72 ALA B C 1
ATOM 8380 O O . ALA B 1 92 ? -281.167 -112.572 -29.816 1.00 71.63 72 ALA B O 1
ATOM 8382 N N . ALA B 1 93 ? -279.998 -112.462 -27.899 1.00 69.66 73 ALA B N 1
ATOM 8383 C CA . ALA B 1 93 ? -280.000 -113.903 -27.675 1.00 70.73 73 ALA B CA 1
ATOM 8384 C C . ALA B 1 93 ? -281.412 -114.471 -27.577 1.00 72.76 73 ALA B C 1
ATOM 8385 O O . ALA B 1 93 ? -281.697 -115.536 -28.123 1.00 74.69 73 ALA B O 1
ATOM 8387 N N . LEU B 1 94 ? -282.289 -113.757 -26.879 1.00 72.50 74 LEU B N 1
ATOM 8388 C CA . LEU B 1 94 ? -283.654 -114.223 -26.666 1.00 73.33 74 LEU B CA 1
ATOM 8389 C C . LEU B 1 94 ? -284.479 -114.202 -27.951 1.00 75.78 74 LEU B C 1
ATOM 8390 O O . LEU B 1 94 ? -285.320 -115.074 -28.166 1.00 78.25 74 LEU B O 1
ATOM 8395 N N . GLN B 1 95 ? -284.238 -113.209 -28.802 1.00 74.57 75 GLN B N 1
ATOM 8396 C CA . GLN B 1 95 ? -284.975 -113.093 -30.055 1.00 70.88 75 GLN B CA 1
ATOM 8397 C C . GLN B 1 95 ? -284.429 -114.057 -31.102 1.00 70.49 75 GLN B C 1
ATOM 8398 O O . GLN B 1 95 ? -285.194 -114.710 -31.812 1.00 70.83 75 GLN B O 1
ATOM 8404 N N . GLU B 1 96 ? -283.106 -114.151 -31.191 1.00 71.68 76 GLU B N 1
ATOM 8405 C CA . GLU B 1 96 ? -282.471 -115.070 -32.131 1.00 77.34 76 GLU B CA 1
ATOM 8406 C C . GLU B 1 96 ? -282.678 -116.519 -31.701 1.00 80.82 76 GLU B C 1
ATOM 8407 O O . GLU B 1 96 ? -282.576 -117.435 -32.518 1.00 83.94 76 GLU B O 1
ATOM 8413 N N . ASP B 1 97 ? -282.973 -116.707 -30.416 1.00 81.42 77 ASP B N 1
ATOM 8414 C CA . ASP B 1 97 ? -283.123 -118.030 -29.808 1.00 83.55 77 ASP B CA 1
ATOM 8415 C C . ASP B 1 97 ? -281.882 -118.885 -30.047 1.00 79.96 77 ASP B C 1
ATOM 8416 O O . ASP B 1 97 ? -281.912 -119.845 -30.817 1.00 81.78 77 ASP B O 1
ATOM 8421 N N . VAL B 1 98 ? -280.793 -118.525 -29.377 1.00 76.30 78 VAL B N 1
ATOM 8422 C CA . VAL B 1 98 ? -279.522 -119.217 -29.537 1.00 73.62 78 VAL B CA 1
ATOM 8423 C C . VAL B 1 98 ? -279.264 -120.199 -28.401 1.00 75.73 78 VAL B C 1
ATOM 8424 O O . VAL B 1 98 ? -279.891 -120.119 -27.346 1.00 80.88 78 VAL B O 1
ATOM 8428 N N . GLN B 1 99 ? -278.337 -121.125 -28.625 1.00 72.33 79 GLN B N 1
ATOM 8429 C CA . GLN B 1 99 ? -277.963 -122.095 -27.605 1.00 73.08 79 GLN B CA 1
ATOM 8430 C C . GLN B 1 99 ? -276.828 -121.576 -26.731 1.00 76.64 79 GLN B C 1
ATOM 8431 O O . GLN B 1 99 ? -276.640 -122.044 -25.607 1.00 84.33 79 GLN B O 1
ATOM 8437 N N . GLY B 1 100 ? -276.072 -120.613 -27.249 1.00 73.10 80 GLY B N 1
ATOM 8438 C CA . GLY B 1 100 ? -274.902 -120.120 -26.546 1.00 74.03 80 GLY B CA 1
ATOM 8439 C C . GLY B 1 100 ? -274.563 -118.661 -26.783 1.00 73.20 80 GLY B C 1
ATOM 8440 O O . GLY B 1 100 ? -274.925 -118.082 -27.807 1.00 72.24 80 GLY B O 1
ATOM 8441 N N . ILE B 1 101 ? -273.859 -118.070 -25.821 1.00 68.17 81 ILE B N 1
ATOM 8442 C CA . ILE B 1 101 ? -273.417 -116.682 -25.904 1.00 66.92 81 ILE B CA 1
ATOM 8443 C C . ILE B 1 101 ? -271.928 -116.581 -25.598 1.00 74.70 81 ILE B C 1
ATOM 8444 O O . ILE B 1 101 ? -271.463 -117.096 -24.582 1.00 68.47 81 ILE B O 1
ATOM 8449 N N . ALA B 1 102 ? -271.180 -115.921 -26.476 1.00 69.95 82 ALA B N 1
ATOM 8450 C CA . ALA B 1 102 ? -269.749 -115.741 -26.269 1.00 68.86 82 ALA B CA 1
ATOM 8451 C C . ALA B 1 102 ? -269.405 -114.264 -26.101 1.00 70.68 82 ALA B C 1
ATOM 8452 O O . ALA B 1 102 ? -269.589 -113.467 -27.020 1.00 72.53 82 ALA B O 1
ATOM 8454 N N . ILE B 1 103 ? -268.906 -113.906 -24.922 1.00 66.40 83 ILE B N 1
ATOM 8455 C CA . ILE B 1 103 ? -268.553 -112.521 -24.626 1.00 65.95 83 ILE B CA 1
ATOM 8456 C C . ILE B 1 103 ? -267.070 -112.390 -24.297 1.00 78.68 83 ILE B C 1
ATOM 8457 O O . ILE B 1 103 ? -266.536 -113.165 -23.505 1.00 85.02 83 ILE B O 1
ATOM 8462 N N . SER B 1 104 ? -266.407 -111.414 -24.910 1.00 71.41 84 SER B N 1
ATOM 8463 C CA . SER B 1 104 ? -265.007 -111.136 -24.609 1.00 74.54 84 SER B CA 1
ATOM 8464 C C . SER B 1 104 ? -264.874 -109.823 -23.838 1.00 80.10 84 SER B C 1
ATOM 8465 O O . SER B 1 104 ? -265.237 -108.759 -24.340 1.00 82.40 84 SER B O 1
ATOM 8468 N N . SER B 1 105 ? -264.353 -109.908 -22.616 1.00 81.44 85 SER B N 1
ATOM 8469 C CA . SER B 1 105 ? -264.222 -108.742 -21.747 1.00 79.13 85 SER B CA 1
ATOM 8470 C C . SER B 1 105 ? -262.757 -108.454 -21.427 1.00 81.06 85 SER B C 1
ATOM 8471 O O . SER B 1 105 ? -262.110 -109.216 -20.709 1.00 82.92 85 SER B O 1
ATOM 8474 N N . TYR B 1 106 ? -262.242 -107.348 -21.956 1.00 82.37 86 TYR B N 1
ATOM 8475 C CA . TYR B 1 106 ? -260.826 -107.017 -21.808 1.00 87.13 86 TYR B CA 1
ATOM 8476 C C . TYR B 1 106 ? -260.591 -105.707 -21.058 1.00 87.21 86 TYR B C 1
ATOM 8477 O O . TYR B 1 106 ? -259.446 -105.309 -20.837 1.00 84.85 86 TYR B O 1
ATOM 8486 N N . GLN B 1 107 ? -261.672 -105.042 -20.662 1.00 88.69 87 GLN B N 1
ATOM 8487 C CA . GLN B 1 107 ? -261.562 -103.763 -19.967 1.00 88.60 87 GLN B CA 1
ATOM 8488 C C . GLN B 1 107 ? -261.857 -103.887 -18.476 1.00 84.47 87 GLN B C 1
ATOM 8489 O O . GLN B 1 107 ? -261.872 -102.889 -17.755 1.00 79.32 87 GLN B O 1
ATOM 8495 N N . GLY B 1 108 ? -262.092 -105.112 -18.019 1.00 85.81 88 GLY B N 1
ATOM 8496 C CA . GLY B 1 108 ? -262.434 -105.346 -16.629 1.00 88.32 88 GLY B CA 1
ATOM 8497 C C . GLY B 1 108 ? -263.921 -105.182 -16.386 1.00 85.60 88 GLY B C 1
ATOM 8498 O O . GLY B 1 108 ? -264.687 -104.980 -17.324 1.00 81.22 88 GLY B O 1
ATOM 8499 N N . GLY B 1 109 ? -264.329 -105.266 -15.124 1.00 89.09 89 GLY B N 1
ATOM 8500 C CA . GLY B 1 109 ? -265.735 -105.183 -14.772 1.00 86.45 89 GLY B CA 1
ATOM 8501 C C . GLY B 1 109 ? -266.495 -106.385 -15.296 1.00 80.90 89 GLY B C 1
ATOM 8502 O O . GLY B 1 109 ? -267.706 -106.330 -15.505 1.00 74.64 89 GLY B O 1
ATOM 8503 N N . HIS B 1 110 ? -265.767 -107.478 -15.499 1.00 79.06 90 HIS B N 1
ATOM 8504 C CA . HIS B 1 110 ? -266.314 -108.685 -16.105 1.00 77.31 90 HIS B CA 1
ATOM 8505 C C . HIS B 1 110 ? -267.246 -109.442 -15.166 1.00 78.44 90 HIS B C 1
ATOM 8506 O O . HIS B 1 110 ? -268.276 -109.958 -15.596 1.00 79.02 90 HIS B O 1
ATOM 8513 N N . VAL B 1 111 ? -266.882 -109.507 -13.889 1.00 82.80 91 VAL B N 1
ATOM 8514 C CA . VAL B 1 111 ? -267.676 -110.234 -12.902 1.00 86.87 91 VAL B CA 1
ATOM 8515 C C . VAL B 1 111 ? -269.100 -109.692 -12.816 1.00 87.68 91 VAL B C 1
ATOM 8516 O O . VAL B 1 111 ? -270.068 -110.445 -12.925 1.00 87.65 91 VAL B O 1
ATOM 8520 N N . GLU B 1 112 ? -269.219 -108.381 -12.630 1.00 86.58 92 GLU B N 1
ATOM 8521 C CA . GLU B 1 112 ? -270.520 -107.727 -12.551 1.00 87.89 92 GLU B CA 1
ATOM 8522 C C . GLU B 1 112 ? -271.288 -107.882 -13.860 1.00 87.03 92 GLU B C 1
ATOM 8523 O O . GLU B 1 112 ? -272.514 -107.991 -13.861 1.00 89.52 92 GLU B O 1
ATOM 8529 N N . TYR B 1 113 ? -270.558 -107.895 -14.971 1.00 83.48 93 TYR B N 1
ATOM 8530 C CA . TYR B 1 113 ? -271.164 -107.997 -16.293 1.00 79.65 93 TYR B CA 1
ATOM 8531 C C . TYR B 1 113 ? -271.811 -109.359 -16.514 1.00 81.15 93 TYR B C 1
ATOM 8532 O O . TYR B 1 113 ? -272.955 -109.445 -16.957 1.00 82.53 93 TYR B O 1
ATOM 8541 N N . PHE B 1 114 ? -271.074 -110.422 -16.211 1.00 81.23 94 PHE B N 1
ATOM 8542 C CA . PHE B 1 114 ? -271.568 -111.775 -16.441 1.00 81.38 94 PHE B CA 1
ATOM 8543 C C . PHE B 1 114 ? -272.664 -112.157 -15.451 1.00 85.27 94 PHE B C 1
ATOM 8544 O O . PHE B 1 114 ? -273.607 -112.864 -15.810 1.00 85.98 94 PHE B O 1
ATOM 8552 N N . LYS B 1 115 ? -272.539 -111.691 -14.211 1.00 84.89 95 LYS B N 1
ATOM 8553 C CA . LYS B 1 115 ? -273.576 -111.924 -13.211 1.00 84.34 95 LYS B CA 1
ATOM 8554 C C . LYS B 1 115 ? -274.896 -111.317 -13.671 1.00 81.58 95 LYS B C 1
ATOM 8555 O O . LYS B 1 115 ? -275.950 -111.945 -13.570 1.00 81.55 95 LYS B O 1
ATOM 8561 N N . TYR B 1 116 ? -274.823 -110.092 -14.181 1.00 78.65 96 TYR B N 1
ATOM 8562 C CA . TYR B 1 116 ? -275.992 -109.397 -14.702 1.00 77.54 96 TYR B CA 1
ATOM 8563 C C . TYR B 1 116 ? -276.619 -110.183 -15.846 1.00 78.21 96 TYR B C 1
ATOM 8564 O O . TYR B 1 116 ? -277.839 -110.323 -15.918 1.00 79.75 96 TYR B O 1
ATOM 8573 N N . MET B 1 117 ? -275.777 -110.698 -16.736 1.00 78.30 97 MET B N 1
ATOM 8574 C CA . MET B 1 117 ? -276.254 -111.430 -17.904 1.00 77.05 97 MET B CA 1
ATOM 8575 C C . MET B 1 117 ? -276.947 -112.726 -17.500 1.00 77.09 97 MET B C 1
ATOM 8576 O O . MET B 1 117 ? -277.954 -113.109 -18.095 1.00 73.74 97 MET B O 1
ATOM 8581 N N . ILE B 1 118 ? -276.409 -113.395 -16.485 1.00 76.38 98 ILE B N 1
ATOM 8582 C CA . ILE B 1 118 ? -277.012 -114.624 -15.984 1.00 76.95 98 ILE B CA 1
ATOM 8583 C C . ILE B 1 118 ? -278.358 -114.328 -15.323 1.00 78.24 98 ILE B C 1
ATOM 8584 O O . ILE B 1 118 ? -279.330 -115.060 -15.515 1.00 78.86 98 ILE B O 1
ATOM 8589 N N . ASP B 1 119 ? -278.413 -113.241 -14.557 1.00 78.82 99 ASP B N 1
ATOM 8590 C CA . ASP B 1 119 ? -279.654 -112.815 -13.916 1.00 85.72 99 ASP B CA 1
ATOM 8591 C C . ASP B 1 119 ? -280.722 -112.469 -14.945 1.00 86.01 99 ASP B C 1
ATOM 8592 O O . ASP B 1 119 ? -281.851 -112.956 -14.873 1.00 85.14 99 ASP B O 1
ATOM 8597 N N . LEU B 1 120 ? -280.353 -111.621 -15.900 1.00 87.17 100 LEU B N 1
ATOM 8598 C CA . LEU B 1 120 ? -281.295 -111.121 -16.890 1.00 76.30 100 LEU B CA 1
ATOM 8599 C C . LEU B 1 120 ? -281.786 -112.244 -17.792 1.00 75.84 100 LEU B C 1
ATOM 8600 O O . LEU B 1 120 ? -282.922 -112.218 -18.263 1.00 76.04 100 LEU B O 1
ATOM 8605 N N . LEU B 1 121 ? -280.930 -113.236 -18.020 1.00 75.43 101 LEU B N 1
ATOM 8606 C CA . LEU B 1 121 ? -281.296 -114.382 -18.847 1.00 75.21 101 LEU B CA 1
ATOM 8607 C C . LEU B 1 121 ? -282.328 -115.261 -18.156 1.00 81.05 101 LEU B C 1
ATOM 8608 O O . LEU B 1 121 ? -283.315 -115.670 -18.767 1.00 80.79 101 LEU B O 1
ATOM 8613 N N . ARG B 1 122 ? -282.095 -115.551 -16.882 1.00 84.54 102 ARG B N 1
ATOM 8614 C CA . ARG B 1 122 ? -282.993 -116.411 -16.123 1.00 88.74 102 ARG B CA 1
ATOM 8615 C C . ARG B 1 122 ? -284.354 -115.758 -15.923 1.00 90.76 102 ARG B C 1
ATOM 8616 O O . ARG B 1 122 ? -285.375 -116.442 -15.855 1.00 94.79 102 ARG B O 1
ATOM 8624 N N . GLU B 1 123 ? -284.366 -114.432 -15.842 1.00 88.47 103 GLU B N 1
ATOM 8625 C CA . GLU B 1 123 ? -285.602 -113.697 -15.603 1.00 89.74 103 GLU B CA 1
ATOM 8626 C C . GLU B 1 123 ? -286.537 -113.728 -16.812 1.00 88.18 103 GLU B C 1
ATOM 8627 O O . GLU B 1 123 ? -287.758 -113.792 -16.659 1.00 86.47 103 GLU B O 1
ATOM 8633 N N . HIS B 1 124 ? -285.964 -113.693 -18.013 1.00 87.71 104 HIS B N 1
ATOM 8634 C CA . HIS B 1 124 ? -286.769 -113.608 -19.228 1.00 85.69 104 HIS B CA 1
ATOM 8635 C C . HIS B 1 124 ? -286.673 -114.856 -20.106 1.00 83.56 104 HIS B C 1
ATOM 8636 O O . HIS B 1 124 ? -286.599 -114.758 -21.330 1.00 79.95 104 HIS B O 1
ATOM 8643 N N . GLY B 1 125 ? -286.678 -116.024 -19.472 1.00 87.63 105 GLY B N 1
ATOM 8644 C CA . GLY B 1 125 ? -286.764 -117.290 -20.181 1.00 86.87 105 GLY B CA 1
ATOM 8645 C C . GLY B 1 125 ? -285.583 -117.633 -21.067 1.00 83.92 105 GLY B C 1
ATOM 8646 O O . GLY B 1 125 ? -285.759 -118.058 -22.207 1.00 83.51 105 GLY B O 1
ATOM 8647 N N . GLY B 1 126 ? -284.376 -117.460 -20.541 1.00 84.10 106 GLY B N 1
ATOM 8648 C CA . GLY B 1 126 ? -283.173 -117.782 -21.286 1.00 84.20 106 GLY B CA 1
ATOM 8649 C C . GLY B 1 126 ? -282.166 -118.513 -20.424 1.00 85.88 106 GLY B C 1
ATOM 8650 O O . GLY B 1 126 ? -280.957 -118.409 -20.635 1.00 85.60 106 GLY B O 1
ATOM 8651 N N . GLU B 1 127 ? -282.672 -119.260 -19.449 1.00 87.71 107 GLU B N 1
ATOM 8652 C CA . GLU B 1 127 ? -281.825 -119.955 -18.488 1.00 91.15 107 GLU B CA 1
ATOM 8653 C C . GLU B 1 127 ? -281.110 -121.158 -19.101 1.00 85.84 107 GLU B C 1
ATOM 8654 O O . GLU B 1 127 ? -280.120 -121.640 -18.551 1.00 86.55 107 GLU B O 1
ATOM 8660 N N . HIS B 1 128 ? -281.605 -121.641 -20.236 1.00 83.50 108 HIS B N 1
ATOM 8661 C CA . HIS B 1 128 ? -280.983 -122.781 -20.908 1.00 84.80 108 HIS B CA 1
ATOM 8662 C C . HIS B 1 128 ? -279.941 -122.326 -21.927 1.00 84.02 108 HIS B C 1
ATOM 8663 O O . HIS B 1 128 ? -279.256 -123.147 -22.543 1.00 83.92 108 HIS B O 1
ATOM 8670 N N . ILE B 1 129 ? -279.826 -121.013 -22.101 1.00 81.55 109 ILE B N 1
ATOM 8671 C CA . ILE B 1 129 ? -278.780 -120.445 -22.943 1.00 79.58 109 ILE B CA 1
ATOM 8672 C C . ILE B 1 129 ? -277.469 -120.414 -22.168 1.00 82.97 109 ILE B C 1
ATOM 8673 O O . ILE B 1 129 ? -277.425 -119.941 -21.031 1.00 90.85 109 ILE B O 1
ATOM 8678 N N . GLN B 1 130 ? -276.404 -120.920 -22.780 1.00 77.83 110 GLN B N 1
ATOM 8679 C CA . GLN B 1 130 ? -275.123 -121.031 -22.094 1.00 76.96 110 GLN B CA 1
ATOM 8680 C C . GLN B 1 130 ? -274.206 -119.857 -22.409 1.00 77.18 110 GLN B C 1
ATOM 8681 O O . GLN B 1 130 ? -273.998 -119.518 -23.571 1.00 79.02 110 GLN B O 1
ATOM 8687 N N . VAL B 1 131 ? -273.658 -119.242 -21.365 1.00 77.53 111 VAL B N 1
ATOM 8688 C CA . VAL B 1 131 ? -272.784 -118.085 -21.523 1.00 75.40 111 VAL B CA 1
ATOM 8689 C C . VAL B 1 131 ? -271.316 -118.471 -21.369 1.00 72.67 111 VAL B C 1
ATOM 8690 O O . VAL B 1 131 ? -270.942 -119.158 -20.421 1.00 74.30 111 VAL B O 1
ATOM 8694 N N . PHE B 1 132 ? -270.491 -118.032 -22.315 1.00 71.47 112 PHE B N 1
ATOM 8695 C CA . PHE B 1 132 ? -269.060 -118.303 -22.279 1.00 72.07 112 PHE B CA 1
ATOM 8696 C C . PHE B 1 132 ? -268.275 -116.999 -22.243 1.00 75.69 112 PHE B C 1
ATOM 8697 O O . PHE B 1 132 ? -268.776 -115.955 -22.655 1.00 73.19 112 PHE B O 1
ATOM 8705 N N . GLY B 1 133 ? -267.041 -117.051 -21.758 1.00 72.22 113 GLY B N 1
ATOM 8706 C CA . GLY B 1 133 ? -266.269 -115.833 -21.625 1.00 73.42 113 GLY B CA 1
ATOM 8707 C C . GLY B 1 133 ? -264.767 -115.988 -21.723 1.00 78.90 113 GLY B C 1
ATOM 8708 O O . GLY B 1 133 ? -264.206 -117.049 -21.435 1.00 83.74 113 GLY B O 1
ATOM 8709 N N . GLY B 1 134 ? -264.120 -114.903 -22.134 1.00 77.92 114 GLY B N 1
ATOM 8710 C CA . GLY B 1 134 ? -262.674 -114.825 -22.179 1.00 82.61 114 GLY B CA 1
ATOM 8711 C C . GLY B 1 134 ? -262.246 -113.383 -21.996 1.00 86.24 114 GLY B C 1
ATOM 8712 O O . GLY B 1 134 ? -263.054 -112.466 -22.152 1.00 83.27 114 GLY B O 1
ATOM 8713 N N . GLY B 1 135 ? -260.979 -113.177 -21.657 1.00 91.62 115 GLY B N 1
ATOM 8714 C CA . GLY B 1 135 ? -260.456 -111.837 -21.480 1.00 88.11 115 GLY B CA 1
ATOM 8715 C C . GLY B 1 135 ? -258.957 -111.848 -21.291 1.00 87.19 115 GLY B C 1
ATOM 8716 O O . GLY B 1 135 ? -258.373 -110.871 -20.832 1.00 82.35 115 GLY B O 1
ATOM 8717 N N . GLY B 1 136 ? -258.331 -112.958 -21.661 1.00 100.16 116 GLY B N 1
ATOM 8718 C CA . GLY B 1 136 ? -256.911 -113.126 -21.435 1.00 118.91 116 GLY B CA 1
ATOM 8719 C C . GLY B 1 136 ? -256.637 -113.254 -19.951 1.00 139.75 116 GLY B C 1
ATOM 8720 O O . GLY B 1 136 ? -257.226 -114.097 -19.274 1.00 142.05 116 GLY B O 1
ATOM 8721 N N . GLY B 1 137 ? -255.755 -112.403 -19.439 1.00 151.98 117 GLY B N 1
ATOM 8722 C CA . GLY B 1 137 ? -255.366 -112.464 -18.043 1.00 152.18 117 GLY B CA 1
ATOM 8723 C C . GLY B 1 137 ? -256.143 -111.524 -17.143 1.00 150.43 117 GLY B C 1
ATOM 8724 O O . GLY B 1 137 ? -255.825 -111.385 -15.963 1.00 153.42 117 GLY B O 1
ATOM 8725 N N . VAL B 1 138 ? -257.163 -110.877 -17.697 1.00 133.43 118 VAL B N 1
ATOM 8726 C CA . VAL B 1 138 ? -257.984 -109.948 -16.928 1.00 116.58 118 VAL B CA 1
ATOM 8727 C C . VAL B 1 138 ? -258.849 -110.709 -15.921 1.00 109.92 118 VAL B C 1
ATOM 8728 O O . VAL B 1 138 ? -259.174 -110.200 -14.845 1.00 111.01 118 VAL B O 1
ATOM 8732 N N . ILE B 1 139 ? -259.199 -111.943 -16.268 1.00 97.91 119 ILE B N 1
ATOM 8733 C CA . ILE B 1 139 ? -260.045 -112.762 -15.410 1.00 91.42 119 ILE B CA 1
ATOM 8734 C C . ILE B 1 139 ? -259.227 -113.816 -14.656 1.00 95.72 119 ILE B C 1
ATOM 8735 O O . ILE B 1 139 ? -258.864 -114.855 -15.209 1.00 98.65 119 ILE B O 1
ATOM 8740 N N . VAL B 1 140 ? -258.946 -113.528 -13.388 1.00 94.19 120 VAL B N 1
ATOM 8741 C CA . VAL B 1 140 ? -258.132 -114.389 -12.535 1.00 95.50 120 VAL B CA 1
ATOM 8742 C C . VAL B 1 140 ? -258.895 -115.651 -12.114 1.00 100.00 120 VAL B C 1
ATOM 8743 O O . VAL B 1 140 ? -260.126 -115.658 -12.133 1.00 99.81 120 VAL B O 1
ATOM 8747 N N . PRO B 1 141 ? -258.163 -116.726 -11.749 1.00 102.28 121 PRO B N 1
ATOM 8748 C CA . PRO B 1 141 ? -258.743 -118.012 -11.331 1.00 104.55 121 PRO B CA 1
ATOM 8749 C C . PRO B 1 141 ? -259.922 -117.919 -10.359 1.00 107.21 121 PRO B C 1
ATOM 8750 O O . PRO B 1 141 ? -260.922 -118.610 -10.562 1.00 106.60 121 PRO B O 1
ATOM 8754 N N . ASP B 1 142 ? -259.808 -117.092 -9.324 1.00 110.02 122 ASP B N 1
ATOM 8755 C CA . ASP B 1 142 ? -260.886 -116.951 -8.348 1.00 111.43 122 ASP B CA 1
ATOM 8756 C C . ASP B 1 142 ? -262.151 -116.388 -8.982 1.00 109.44 122 ASP B C 1
ATOM 8757 O O . ASP B 1 142 ? -263.260 -116.806 -8.651 1.00 111.09 122 ASP B O 1
ATOM 8762 N N . GLU B 1 143 ? -261.979 -115.442 -9.898 1.00 105.61 123 GLU B N 1
ATOM 8763 C CA . GLU B 1 143 ? -263.112 -114.836 -10.583 1.00 98.23 123 GLU B CA 1
ATOM 8764 C C . GLU B 1 143 ? -263.750 -115.814 -11.563 1.00 98.82 123 GLU B C 1
ATOM 8765 O O . GLU B 1 143 ? -264.933 -115.702 -11.882 1.00 101.82 123 GLU B O 1
ATOM 8771 N N . ILE B 1 144 ? -262.966 -116.777 -12.036 1.00 95.69 124 ILE B N 1
ATOM 8772 C CA . ILE B 1 144 ? -263.487 -117.802 -12.932 1.00 90.87 124 ILE B CA 1
ATOM 8773 C C . ILE B 1 144 ? -264.400 -118.762 -12.177 1.00 93.64 124 ILE B C 1
ATOM 8774 O O . ILE B 1 144 ? -265.533 -119.011 -12.593 1.00 92.19 124 ILE B O 1
ATOM 8779 N N . ARG B 1 145 ? -263.904 -119.290 -11.061 1.00 96.63 125 ARG B N 1
ATOM 8780 C CA . ARG B 1 145 ? -264.666 -120.238 -10.260 1.00 99.32 125 ARG B CA 1
ATOM 8781 C C . ARG B 1 145 ? -265.909 -119.585 -9.665 1.00 90.00 125 ARG B C 1
ATOM 8782 O O . ARG B 1 145 ? -266.919 -120.253 -9.434 1.00 90.55 125 ARG B O 1
ATOM 8784 N N . GLU B 1 146 ? -265.835 -118.279 -9.426 1.00 89.35 126 GLU B N 1
ATOM 8785 C CA . GLU B 1 146 ? -266.971 -117.545 -8.879 1.00 89.25 126 GLU B CA 1
ATOM 8786 C C . GLU B 1 146 ? -268.089 -117.430 -9.903 1.00 91.15 126 GLU B C 1
ATOM 8787 O O . GLU B 1 146 ? -269.255 -117.672 -9.594 1.00 90.93 126 GLU B O 1
ATOM 8793 N N . LEU B 1 147 ? -267.723 -117.062 -11.126 1.00 92.02 127 LEU B N 1
ATOM 8794 C CA . LEU B 1 147 ? -268.702 -116.861 -12.184 1.00 91.77 127 LEU B CA 1
ATOM 8795 C C . LEU B 1 147 ? -269.236 -118.185 -12.713 1.00 92.16 127 LEU B C 1
ATOM 8796 O O . LEU B 1 147 ? -270.424 -118.299 -13.012 1.00 96.73 127 LEU B O 1
ATOM 8801 N N . GLN B 1 148 ? -268.367 -119.185 -12.822 1.00 87.94 128 GLN B N 1
ATOM 8802 C CA . GLN B 1 148 ? -268.790 -120.496 -13.303 1.00 91.31 128 GLN B CA 1
ATOM 8803 C C . GLN B 1 148 ? -269.800 -121.123 -12.349 1.00 95.39 128 GLN B C 1
ATOM 8804 O O . GLN B 1 148 ? -270.677 -121.883 -12.764 1.00 96.40 128 GLN B O 1
ATOM 8810 N N . ALA B 1 149 ? -269.674 -120.791 -11.069 1.00 96.83 129 ALA B N 1
ATOM 8811 C CA . ALA B 1 149 ? -270.602 -121.277 -10.060 1.00 95.93 129 ALA B CA 1
ATOM 8812 C C . ALA B 1 149 ? -271.878 -120.441 -10.048 1.00 98.91 129 ALA B C 1
ATOM 8813 O O . ALA B 1 149 ? -272.932 -120.910 -9.622 1.00 100.89 129 ALA B O 1
ATOM 8815 N N . TYR B 1 150 ? -271.779 -119.203 -10.522 1.00 102.27 130 TYR B N 1
ATOM 8816 C CA . TYR B 1 150 ? -272.917 -118.291 -10.506 1.00 105.55 130 TYR B CA 1
ATOM 8817 C C . TYR B 1 150 ? -273.955 -118.685 -11.547 1.00 110.98 130 TYR B C 1
ATOM 8818 O O . TYR B 1 150 ? -275.156 -118.564 -11.312 1.00 109.60 130 TYR B O 1
ATOM 8827 N N . GLY B 1 151 ? -273.487 -119.149 -12.701 1.00 116.33 131 GLY B N 1
ATOM 8828 C CA . GLY B 1 151 ? -274.378 -119.538 -13.779 1.00 116.42 131 GLY B CA 1
ATOM 8829 C C . GLY B 1 151 ? -273.711 -119.540 -15.142 1.00 116.16 131 GLY B C 1
ATOM 8830 O O . GLY B 1 151 ? -274.298 -119.983 -16.128 1.00 117.38 131 GLY B O 1
ATOM 8831 N N . VAL B 1 152 ? -272.483 -119.036 -15.199 1.00 105.90 132 VAL B N 1
ATOM 8832 C CA . VAL B 1 152 ? -271.726 -119.017 -16.444 1.00 96.00 132 VAL B CA 1
ATOM 8833 C C . VAL B 1 152 ? -271.279 -120.428 -16.809 1.00 96.25 132 VAL B C 1
ATOM 8834 O O . VAL B 1 152 ? -270.774 -121.163 -15.961 1.00 97.90 132 VAL B O 1
ATOM 8838 N N . ALA B 1 153 ? -271.482 -120.803 -18.071 1.00 91.29 133 ALA B N 1
ATOM 8839 C CA . ALA B 1 153 ? -271.112 -122.130 -18.555 1.00 89.51 133 ALA B CA 1
ATOM 8840 C C . ALA B 1 153 ? -269.616 -122.386 -18.398 1.00 88.46 133 ALA B C 1
ATOM 8841 O O . ALA B 1 153 ? -269.203 -123.272 -17.653 1.00 92.59 133 ALA B O 1
ATOM 8843 N N . ARG B 1 154 ? -268.808 -121.605 -19.104 1.00 85.66 134 ARG B N 1
ATOM 8844 C CA . ARG B 1 154 ? -267.358 -121.720 -19.013 1.00 88.13 134 ARG B CA 1
ATOM 8845 C C . ARG B 1 154 ? -266.689 -120.363 -19.162 1.00 88.97 134 ARG B C 1
ATOM 8846 O O . ARG B 1 154 ? -267.175 -119.494 -19.884 1.00 86.42 134 ARG B O 1
ATOM 8854 N N . ILE B 1 155 ? -265.573 -120.182 -18.468 1.00 91.60 135 ILE B N 1
ATOM 8855 C CA . ILE B 1 155 ? -264.717 -119.027 -18.697 1.00 90.74 135 ILE B CA 1
ATOM 8856 C C . ILE B 1 155 ? -263.292 -119.516 -18.893 1.00 93.53 135 ILE B C 1
ATOM 8857 O O . ILE B 1 155 ? -262.636 -119.963 -17.949 1.00 96.40 135 ILE B O 1
ATOM 8862 N N . TYR B 1 156 ? -262.826 -119.439 -20.133 1.00 91.82 136 TYR B N 1
ATOM 8863 C CA . TYR B 1 156 ? -261.557 -120.043 -20.507 1.00 93.15 136 TYR B CA 1
ATOM 8864 C C . TYR B 1 156 ? -260.366 -119.191 -20.088 1.00 95.89 136 TYR B C 1
ATOM 8865 O O . TYR B 1 156 ? -260.212 -118.053 -20.531 1.00 94.85 136 TYR B O 1
ATOM 8874 N N . SER B 1 157 ? -259.531 -119.755 -19.222 1.00 99.32 137 SER B N 1
ATOM 8875 C CA . SER B 1 157 ? -258.304 -119.101 -18.791 1.00 106.59 137 SER B CA 1
ATOM 8876 C C . SER B 1 157 ? -257.233 -119.258 -19.862 1.00 111.30 137 SER B C 1
ATOM 8877 O O . SER B 1 157 ? -257.341 -120.136 -20.716 1.00 114.99 137 SER B O 1
ATOM 8880 N N . PRO B 1 158 ? -256.200 -118.400 -19.833 1.00 113.11 138 PRO B N 1
ATOM 8881 C CA . PRO B 1 158 ? -255.069 -118.572 -20.752 1.00 114.95 138 PRO B CA 1
ATOM 8882 C C . PRO B 1 158 ? -254.388 -119.928 -20.576 1.00 119.10 138 PRO B C 1
ATOM 8883 O O . PRO B 1 158 ? -253.718 -120.404 -21.494 1.00 120.64 138 PRO B O 1
ATOM 8887 N N . GLU B 1 159 ? -254.562 -120.536 -19.405 1.00 119.36 139 GLU B N 1
ATOM 8888 C CA . GLU B 1 159 ? -254.083 -121.891 -19.163 1.00 119.80 139 GLU B CA 1
ATOM 8889 C C . GLU B 1 159 ? -254.826 -122.880 -20.060 1.00 119.70 139 GLU B C 1
ATOM 8890 O O . GLU B 1 159 ? -254.262 -123.880 -20.502 1.00 122.79 139 GLU B O 1
ATOM 8893 N N . ASP B 1 160 ? -256.097 -122.590 -20.325 1.00 116.54 140 ASP B N 1
ATOM 8894 C CA . ASP B 1 160 ? -256.898 -123.408 -21.228 1.00 114.83 140 ASP B CA 1
ATOM 8895 C C . ASP B 1 160 ? -256.517 -123.137 -22.680 1.00 115.89 140 ASP B C 1
ATOM 8896 O O . ASP B 1 160 ? -256.700 -123.988 -23.549 1.00 114.94 140 ASP B O 1
ATOM 8901 N N . GLY B 1 161 ? -255.989 -121.944 -22.934 1.00 120.13 141 GLY B N 1
ATOM 8902 C CA . GLY B 1 161 ? -255.592 -121.555 -24.274 1.00 123.13 141 GLY B CA 1
ATOM 8903 C C . GLY B 1 161 ? -254.438 -122.386 -24.799 1.00 129.94 141 GLY B C 1
ATOM 8904 O O . GLY B 1 161 ? -254.523 -122.963 -25.882 1.00 130.09 141 GLY B O 1
ATOM 8905 N N . GLN B 1 162 ? -253.357 -122.447 -24.028 1.00 133.73 142 GLN B N 1
ATOM 8906 C CA . GLN B 1 162 ? -252.176 -123.207 -24.423 1.00 138.01 142 GLN B CA 1
ATOM 8907 C C . GLN B 1 162 ? -252.458 -124.706 -24.434 1.00 136.09 142 GLN B C 1
ATOM 8908 O O . GLN B 1 162 ? -251.967 -125.433 -25.298 1.00 137.64 142 GLN B O 1
ATOM 8914 N N . ARG B 1 163 ? -253.255 -125.159 -23.473 1.00 127.16 143 ARG B N 1
ATOM 8915 C CA . ARG B 1 163 ? -253.550 -126.580 -23.321 1.00 120.30 143 ARG B CA 1
ATOM 8916 C C . ARG B 1 163 ? -254.500 -127.094 -24.400 1.00 115.14 143 ARG B C 1
ATOM 8917 O O . ARG B 1 163 ? -254.147 -127.977 -25.180 1.00 118.84 143 ARG B O 1
ATOM 8925 N N . MET B 1 164 ? -255.707 -126.537 -24.436 1.00 106.49 144 MET B N 1
ATOM 8926 C CA . MET B 1 164 ? -256.738 -126.993 -25.363 1.00 98.66 144 MET B CA 1
ATOM 8927 C C . MET B 1 164 ? -256.471 -126.550 -26.795 1.00 94.87 144 MET B C 1
ATOM 8928 O O . MET B 1 164 ? -256.809 -127.255 -27.745 1.00 95.07 144 MET B O 1
ATOM 8933 N N . GLY B 1 165 ? -255.871 -125.375 -26.944 1.00 92.88 145 GLY B N 1
ATOM 8934 C CA . GLY B 1 165 ? -255.698 -124.776 -28.254 1.00 91.56 145 GLY B CA 1
ATOM 8935 C C . GLY B 1 165 ? -256.866 -123.863 -28.569 1.00 86.25 145 GLY B C 1
ATOM 8936 O O . GLY B 1 165 ? -257.951 -124.026 -28.012 1.00 81.98 145 GLY B O 1
ATOM 8937 N N . LEU B 1 166 ? -256.646 -122.899 -29.457 1.00 84.01 146 LEU B N 1
ATOM 8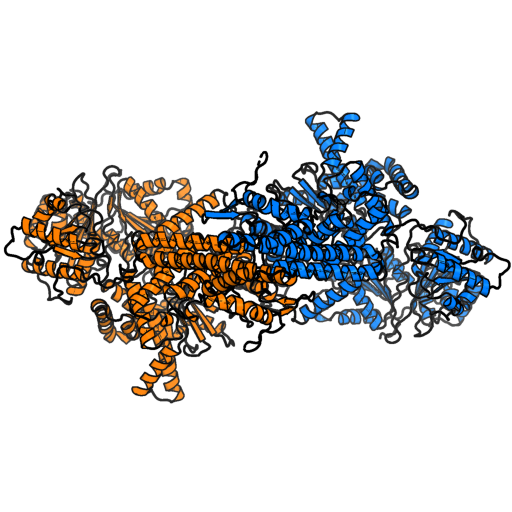938 C CA . LEU B 1 166 ? -257.678 -121.928 -29.800 1.00 83.18 146 LEU B CA 1
ATOM 8939 C C . LEU B 1 166 ? -258.901 -122.610 -30.403 1.00 84.10 146 LEU B C 1
ATOM 8940 O O . LEU B 1 166 ? -260.033 -122.356 -29.991 1.00 81.28 146 LEU B O 1
ATOM 8945 N N . ALA B 1 167 ? -258.664 -123.480 -31.379 1.00 85.88 147 ALA B N 1
ATOM 8946 C CA . ALA B 1 167 ? -259.740 -124.243 -31.995 1.00 85.22 147 ALA B CA 1
ATOM 8947 C C . ALA B 1 167 ? -260.317 -125.240 -31.000 1.00 87.12 147 ALA B C 1
ATOM 8948 O O . ALA B 1 167 ? -261.489 -125.604 -31.080 1.00 88.32 147 ALA B O 1
ATOM 8950 N N . GLY B 1 168 ? -259.484 -125.676 -30.060 1.00 90.32 148 GLY B N 1
ATOM 8951 C CA . GLY B 1 168 ? -259.907 -126.610 -29.033 1.00 90.30 148 GLY B CA 1
ATOM 8952 C C . GLY B 1 168 ? -260.995 -126.045 -28.140 1.00 85.74 148 GLY B C 1
ATOM 8953 O O . GLY B 1 168 ? -261.993 -126.712 -27.868 1.00 84.56 148 GLY B O 1
ATOM 8954 N N . MET B 1 169 ? -260.800 -124.812 -27.681 1.00 85.70 149 MET B N 1
ATOM 8955 C CA . MET B 1 169 ? -261.793 -124.138 -26.853 1.00 84.33 149 MET B CA 1
ATOM 8956 C C . MET B 1 169 ? -263.105 -123.969 -27.608 1.00 86.04 149 MET B C 1
ATOM 8957 O O . MET B 1 169 ? -264.179 -124.237 -27.070 1.00 88.05 149 MET B O 1
ATOM 8962 N N . ILE B 1 170 ? -263.008 -123.523 -28.857 1.00 83.39 150 ILE B N 1
ATOM 8963 C CA . ILE B 1 170 ? -264.184 -123.311 -29.692 1.00 83.65 150 ILE B CA 1
ATOM 8964 C C . ILE B 1 170 ? -264.944 -124.617 -29.901 1.00 81.89 150 ILE B C 1
ATOM 8965 O O . ILE B 1 170 ? -266.172 -124.654 -29.813 1.00 81.30 150 ILE B O 1
ATOM 8970 N N . THR B 1 171 ? -264.203 -125.686 -30.172 1.00 82.77 151 THR B N 1
ATOM 8971 C CA . THR B 1 171 ? -264.794 -127.005 -30.361 1.00 83.62 151 THR B CA 1
ATOM 8972 C C . THR B 1 171 ? -265.550 -127.435 -29.111 1.00 84.16 151 THR B C 1
ATOM 8973 O O . THR B 1 171 ? -266.682 -127.908 -29.191 1.00 84.47 151 THR B O 1
ATOM 8977 N N . ASP B 1 172 ? -264.920 -127.256 -27.955 1.00 85.58 152 ASP B N 1
ATOM 8978 C CA . ASP B 1 172 ? -265.540 -127.600 -26.681 1.00 85.39 152 ASP B CA 1
ATOM 8979 C C . ASP B 1 172 ? -266.795 -126.770 -26.440 1.00 85.26 152 ASP B C 1
ATOM 8980 O O . ASP B 1 172 ? -267.809 -127.281 -25.969 1.00 87.57 152 ASP B O 1
ATOM 8985 N N . MET B 1 173 ? -266.723 -125.489 -26.775 1.00 85.14 153 MET B N 1
ATOM 8986 C CA . MET B 1 173 ? -267.846 -124.583 -26.581 1.00 84.99 153 MET B CA 1
ATOM 8987 C C . MET B 1 173 ? -268.995 -124.907 -27.532 1.00 83.16 153 MET B C 1
ATOM 8988 O O . MET B 1 173 ? -270.164 -124.839 -27.154 1.00 83.06 153 MET B O 1
ATOM 8993 N N . ALA B 1 174 ? -268.655 -125.265 -28.766 1.00 81.94 154 ALA B N 1
ATOM 8994 C CA . ALA B 1 174 ? -269.660 -125.560 -29.780 1.00 81.68 154 ALA B CA 1
ATOM 8995 C C . ALA B 1 174 ? -270.373 -126.880 -29.495 1.00 86.38 154 ALA B C 1
ATOM 8996 O O . ALA B 1 174 ? -271.536 -127.059 -29.856 1.00 89.36 154 ALA B O 1
ATOM 8998 N N . GLN B 1 175 ? -269.670 -127.802 -28.847 1.00 87.54 155 GLN B N 1
ATOM 8999 C CA . GLN B 1 175 ? -270.244 -129.103 -28.525 1.00 88.30 155 GLN B CA 1
ATOM 9000 C C . GLN B 1 175 ? -271.196 -129.014 -27.337 1.00 90.50 155 GLN B C 1
ATOM 9001 O O . GLN B 1 175 ? -272.159 -129.773 -27.249 1.00 91.71 155 GLN B O 1
ATOM 9007 N N . ARG B 1 176 ? -270.921 -128.085 -26.424 1.00 89.79 156 ARG B N 1
ATOM 9008 C CA . ARG B 1 176 ? -271.774 -127.879 -25.257 1.00 86.51 156 ARG B CA 1
ATOM 9009 C C . ARG B 1 176 ? -273.121 -127.289 -25.647 1.00 84.42 156 ARG B C 1
ATOM 9010 O O . ARG B 1 176 ? -274.131 -127.541 -24.989 1.00 85.85 156 ARG B O 1
ATOM 9018 N N . CYS B 1 177 ? -273.128 -126.497 -26.715 1.00 81.10 157 CYS B N 1
ATOM 9019 C CA . CYS B 1 177 ? -274.345 -125.839 -27.169 1.00 75.92 157 CYS B CA 1
ATOM 9020 C C . CYS B 1 177 ? -275.031 -126.636 -28.268 1.00 76.36 157 CYS B C 1
ATOM 9021 O O . CYS B 1 177 ? -275.940 -126.140 -28.931 1.00 79.32 157 CYS B O 1
ATOM 9024 N N . ASP B 1 178 ? -274.591 -127.875 -28.456 1.00 78.04 158 ASP B N 1
ATOM 9025 C CA . ASP B 1 178 ? -275.193 -128.751 -29.450 1.00 82.48 158 ASP B CA 1
ATOM 9026 C C . ASP B 1 178 ? -276.471 -129.378 -28.903 1.00 84.04 158 ASP B C 1
ATOM 9027 O O . ASP B 1 178 ? -276.538 -130.588 -28.689 1.00 82.42 158 ASP B O 1
ATOM 9032 N N . ILE B 1 179 ? -277.483 -128.547 -28.675 1.00 79.35 159 ILE B N 1
ATOM 9033 C CA . ILE B 1 179 ? -278.753 -129.017 -28.134 1.00 85.50 159 ILE B CA 1
ATOM 9034 C C . ILE B 1 179 ? -279.922 -128.574 -29.009 1.00 85.86 159 ILE B C 1
ATOM 9035 O O . ILE B 1 179 ? -279.819 -127.600 -29.754 1.00 89.84 159 ILE B O 1
ATOM 9040 N N . ASP B 1 180 ? -281.030 -129.300 -28.918 1.00 84.44 160 ASP B N 1
ATOM 9041 C CA . ASP B 1 180 ? -282.229 -128.968 -29.678 1.00 87.53 160 ASP B CA 1
ATOM 9042 C C . ASP B 1 180 ? -283.077 -127.942 -28.936 1.00 90.38 160 ASP B C 1
ATOM 9043 O O . ASP B 1 180 ? -283.369 -128.110 -27.752 1.00 97.40 160 ASP B O 1
ATOM 9048 N N . LEU B 1 181 ? -283.475 -126.882 -29.632 1.00 88.37 161 LEU B N 1
ATOM 9049 C CA . LEU B 1 181 ? -284.263 -125.824 -29.010 1.00 90.47 161 LEU B CA 1
ATOM 9050 C C . LEU B 1 181 ? -285.727 -125.870 -29.431 1.00 94.04 161 LEU B C 1
ATOM 9051 O O . LEU B 1 181 ? -286.527 -125.035 -29.004 1.00 96.63 161 LEU B O 1
ATOM 9056 N N . THR B 1 182 ? -286.079 -126.844 -30.265 1.00 92.20 162 THR B N 1
ATOM 9057 C CA . THR B 1 182 ? -287.449 -126.957 -30.754 1.00 94.25 162 THR B CA 1
ATOM 9058 C C . THR B 1 182 ? -288.344 -127.604 -29.704 1.00 101.15 162 THR B C 1
ATOM 9059 O O . THR B 1 182 ? -289.568 -127.609 -29.835 1.00 104.15 162 THR B O 1
ATOM 9063 N N . ARG B 1 183 ? -287.727 -128.147 -28.660 1.00 103.65 163 ARG B N 1
ATOM 9064 C CA . ARG B 1 183 ? -288.475 -128.761 -27.573 1.00 109.53 163 ARG B CA 1
ATOM 9065 C C . ARG B 1 183 ? -288.949 -127.706 -26.581 1.00 110.64 163 ARG B C 1
ATOM 9066 O O . ARG B 1 183 ? -289.750 -127.994 -25.696 1.00 116.75 163 ARG B O 1
ATOM 9074 N N . TYR B 1 184 ? -288.444 -126.485 -26.731 1.00 105.82 164 TYR B N 1
ATOM 9075 C CA . TYR B 1 184 ? -288.894 -125.364 -25.912 1.00 102.29 164 TYR B CA 1
ATOM 9076 C C . TYR B 1 184 ? -289.967 -124.574 -26.652 1.00 102.98 164 TYR B C 1
ATOM 9077 O O . TYR B 1 184 ? -290.600 -123.682 -26.087 1.00 104.39 164 TYR B O 1
ATOM 9086 N N . ALA B 1 185 ? -290.162 -124.912 -27.922 1.00 101.51 165 ALA B N 1
ATOM 9087 C CA . ALA B 1 185 ? -291.124 -124.218 -28.771 1.00 98.06 165 ALA B CA 1
ATOM 9088 C C . ALA B 1 185 ? -292.560 -124.535 -28.366 1.00 98.86 165 ALA B C 1
ATOM 9089 O O . ALA B 1 185 ? -292.854 -125.650 -27.933 1.00 100.04 165 ALA B O 1
ATOM 9091 N N . PRO B 1 186 ? -293.460 -123.547 -28.503 1.00 94.92 166 PRO B N 1
ATOM 9092 C CA . PRO B 1 186 ? -294.884 -123.740 -28.207 1.00 96.22 166 PRO B CA 1
ATOM 9093 C C . PRO B 1 186 ? -295.569 -124.683 -29.193 1.00 96.32 166 PRO B C 1
ATOM 9094 O O . PRO B 1 186 ? -295.182 -124.747 -30.360 1.00 88.60 166 PRO B O 1
ATOM 9098 N N . THR B 1 187 ? -296.575 -125.408 -28.718 1.00 98.12 167 THR B N 1
ATOM 9099 C CA . THR B 1 187 ? -297.341 -126.309 -29.568 1.00 100.54 167 THR B CA 1
ATOM 9100 C C . THR B 1 187 ? -298.710 -125.712 -29.882 1.00 104.54 167 THR B C 1
ATOM 9101 O O . THR B 1 187 ? -299.502 -126.298 -30.620 1.00 107.15 167 THR B O 1
ATOM 9105 N N . THR B 1 188 ? -298.980 -124.546 -29.303 1.00 103.93 168 THR B N 1
ATOM 9106 C CA . THR B 1 188 ? -300.194 -123.792 -29.597 1.00 106.32 168 THR B CA 1
ATOM 9107 C C . THR B 1 188 ? -299.850 -122.329 -29.869 1.00 111.45 168 THR B C 1
ATOM 9108 O O . THR B 1 188 ? -298.856 -121.809 -29.358 1.00 113.74 168 THR B O 1
ATOM 9112 N N . LEU B 1 189 ? -300.678 -121.668 -30.670 1.00 111.79 169 LEU B N 1
ATOM 9113 C CA . LEU B 1 189 ? -300.417 -120.292 -31.078 1.00 107.27 169 LEU B CA 1
ATOM 9114 C C . LEU B 1 189 ? -300.893 -119.276 -30.045 1.00 108.79 169 LEU B C 1
ATOM 9115 O O . LEU B 1 189 ? -300.759 -118.070 -30.248 1.00 107.32 169 LEU B O 1
ATOM 9120 N N . ASP B 1 190 ? -301.446 -119.771 -28.941 1.00 110.85 170 ASP B N 1
ATOM 9121 C CA . ASP B 1 190 ? -302.034 -118.914 -27.917 1.00 109.92 170 ASP B CA 1
ATOM 9122 C C . ASP B 1 190 ? -301.036 -117.904 -27.362 1.00 106.73 170 ASP B C 1
ATOM 9123 O O . ASP B 1 190 ? -301.343 -116.718 -27.243 1.00 103.47 170 ASP B O 1
ATOM 9128 N N . THR B 1 191 ? -299.840 -118.381 -27.033 1.00 107.41 171 THR B N 1
ATOM 9129 C CA . THR B 1 191 ? -298.813 -117.533 -26.438 1.00 106.93 171 THR B CA 1
ATOM 9130 C C . THR B 1 191 ? -298.281 -116.498 -27.427 1.00 101.68 171 THR B C 1
ATOM 9131 O O . THR B 1 191 ? -298.117 -115.328 -27.081 1.00 98.90 171 THR B O 1
ATOM 9135 N N . VAL B 1 192 ? -298.016 -116.933 -28.655 1.00 100.40 172 VAL B N 1
ATOM 9136 C CA . VAL B 1 192 ? -297.457 -116.053 -29.679 1.00 95.98 172 VAL B CA 1
ATOM 9137 C C . VAL B 1 192 ? -298.434 -114.944 -30.062 1.00 93.00 172 VAL B C 1
ATOM 9138 O O . VAL B 1 192 ? -298.051 -113.775 -30.158 1.00 88.70 172 VAL B O 1
ATOM 9142 N N . VAL B 1 193 ? -299.694 -115.316 -30.271 1.00 97.02 173 VAL B N 1
ATOM 9143 C CA . VAL B 1 193 ? -300.741 -114.356 -30.615 1.00 97.71 173 VAL B CA 1
ATOM 9144 C C . VAL B 1 193 ? -300.946 -113.344 -29.491 1.00 99.33 173 VAL B C 1
ATOM 9145 O O . VAL B 1 193 ? -301.166 -112.156 -29.742 1.00 97.52 173 VAL B O 1
ATOM 9149 N N . ALA B 1 194 ? -300.849 -113.819 -28.252 1.00 99.81 174 ALA B N 1
ATOM 9150 C CA . ALA B 1 194 ? -301.027 -112.972 -27.078 1.00 101.55 174 ALA B CA 1
ATOM 9151 C C . ALA B 1 194 ? -300.028 -111.817 -27.053 1.00 103.67 174 ALA B C 1
ATOM 9152 O O . ALA B 1 194 ? -300.313 -110.754 -26.502 1.00 105.87 174 ALA B O 1
ATOM 9154 N N . GLY B 1 195 ? -298.858 -112.029 -27.650 1.00 104.95 175 GLY B N 1
ATOM 9155 C CA . GLY B 1 195 ? -297.853 -110.986 -27.747 1.00 106.19 175 GLY B CA 1
ATOM 9156 C C . GLY B 1 195 ? -296.500 -111.394 -27.195 1.00 106.35 175 GLY B C 1
ATOM 9157 O O . GLY B 1 195 ? -295.548 -110.614 -27.233 1.00 102.93 175 GLY B O 1
ATOM 9158 N N . ASP B 1 196 ? -296.417 -112.618 -26.681 1.00 110.89 176 ASP B N 1
ATOM 9159 C CA . ASP B 1 196 ? -295.172 -113.135 -26.121 1.00 110.46 176 ASP B CA 1
ATOM 9160 C C . ASP B 1 196 ? -294.122 -113.310 -27.214 1.00 106.12 176 ASP B C 1
ATOM 9161 O O . ASP B 1 196 ? -294.275 -114.144 -28.106 1.00 110.00 176 ASP B O 1
ATOM 9166 N N . ARG B 1 197 ? -293.058 -112.518 -27.139 1.00 96.48 177 ARG B N 1
ATOM 9167 C CA . ARG B 1 197 ? -292.035 -112.519 -28.178 1.00 88.98 177 ARG B CA 1
ATOM 9168 C C . ARG B 1 197 ? -291.051 -113.670 -28.011 1.00 86.30 177 ARG B C 1
ATOM 9169 O O . ARG B 1 197 ? -290.506 -114.175 -28.992 1.00 89.12 177 ARG B O 1
ATOM 9177 N N . ARG B 1 198 ? -290.820 -114.082 -26.770 1.00 83.13 178 ARG B N 1
ATOM 9178 C CA . ARG B 1 198 ? -289.919 -115.196 -26.503 1.00 81.60 178 ARG B CA 1
ATOM 9179 C C . ARG B 1 198 ? -290.532 -116.491 -27.027 1.00 83.86 178 ARG B C 1
ATOM 9180 O O . ARG B 1 198 ? -289.819 -117.416 -27.417 1.00 87.29 178 ARG B O 1
ATOM 9188 N N . ALA B 1 199 ? -291.861 -116.545 -27.044 1.00 81.97 179 ALA B N 1
ATOM 9189 C CA . ALA B 1 199 ? -292.569 -117.684 -27.613 1.00 83.55 179 ALA B CA 1
ATOM 9190 C C . ALA B 1 199 ? -292.503 -117.631 -29.134 1.00 83.85 179 ALA B C 1
ATOM 9191 O O . ALA B 1 199 ? -292.362 -118.660 -29.795 1.00 86.08 179 ALA B O 1
ATOM 9193 N N . LEU B 1 200 ? -292.609 -116.423 -29.679 1.00 83.30 180 LEU B N 1
ATOM 9194 C CA . LEU B 1 200 ? -292.476 -116.208 -31.114 1.00 75.60 180 LEU B CA 1
ATOM 9195 C C . LEU B 1 200 ? -291.095 -116.632 -31.594 1.00 85.46 180 LEU B C 1
ATOM 9196 O O . LEU B 1 200 ? -290.959 -117.295 -32.621 1.00 88.89 180 LEU B O 1
ATOM 9201 N N . ALA B 1 201 ? -290.074 -116.250 -30.835 1.00 79.01 181 ALA B N 1
ATOM 9202 C CA . ALA B 1 201 ? -288.693 -116.556 -31.181 1.00 77.98 181 ALA B CA 1
ATOM 9203 C C . ALA B 1 201 ? -288.440 -118.059 -31.202 1.00 82.15 181 ALA B C 1
ATOM 9204 O O . ALA B 1 201 ? -287.664 -118.554 -32.019 1.00 84.31 181 ALA B O 1
ATOM 9206 N N . GLN B 1 202 ? -289.098 -118.780 -30.300 1.00 83.57 182 GLN B N 1
ATOM 9207 C CA . GLN B 1 202 ? -288.930 -120.225 -30.211 1.00 85.85 182 GLN B CA 1
ATOM 9208 C C . GLN B 1 202 ? -289.820 -120.950 -31.217 1.00 87.96 182 GLN B C 1
ATOM 9209 O O . GLN B 1 202 ? -289.459 -122.014 -31.722 1.00 89.28 182 GLN B O 1
ATOM 9215 N N . LEU B 1 203 ? -290.978 -120.368 -31.511 1.00 87.43 183 LEU B N 1
ATOM 9216 C CA . LEU B 1 203 ? -291.870 -120.921 -32.526 1.00 85.93 183 LEU B CA 1
ATOM 9217 C C . LEU B 1 203 ? -291.192 -120.896 -33.892 1.00 84.85 183 LEU B C 1
ATOM 9218 O O . LEU B 1 203 ? -291.358 -121.814 -34.700 1.00 83.45 183 LEU B O 1
ATOM 9223 N N . ILE B 1 204 ? -290.425 -119.839 -34.137 1.00 83.00 184 ILE B N 1
ATOM 9224 C CA . ILE B 1 204 ? -289.686 -119.688 -35.383 1.00 82.78 184 ILE B CA 1
ATOM 9225 C C . ILE B 1 204 ? -288.637 -120.788 -35.525 1.00 83.66 184 ILE B C 1
ATOM 9226 O O . ILE B 1 204 ? -288.476 -121.367 -36.601 1.00 86.00 184 ILE B O 1
ATOM 9231 N N . THR B 1 205 ? -287.939 -121.080 -34.431 1.00 81.99 185 THR B N 1
ATOM 9232 C CA . THR B 1 205 ? -286.914 -122.119 -34.422 1.00 81.15 185 THR B CA 1
ATOM 9233 C C . THR B 1 205 ? -287.489 -123.460 -34.869 1.00 85.33 185 THR B C 1
ATOM 9234 O O . THR B 1 205 ? -286.874 -124.181 -35.658 1.00 83.12 185 THR B O 1
ATOM 9238 N N . ALA B 1 206 ? -288.681 -123.779 -34.375 1.00 88.22 186 ALA B N 1
ATOM 9239 C CA . ALA B 1 206 ? -289.357 -125.015 -34.744 1.00 89.71 186 ALA B CA 1
ATOM 9240 C C . ALA B 1 206 ? -289.722 -125.022 -36.226 1.00 92.33 186 ALA B C 1
ATOM 9241 O O . ALA B 1 206 ? -289.601 -126.044 -36.900 1.00 97.05 186 ALA B O 1
ATOM 9243 N N . LEU B 1 207 ? -290.165 -123.875 -36.729 1.00 89.23 187 LEU B N 1
ATOM 9244 C CA . LEU B 1 207 ? -290.554 -123.756 -38.129 1.00 87.19 187 LEU B CA 1
ATOM 9245 C C . LEU B 1 207 ? -289.338 -123.780 -39.051 1.00 87.80 187 LEU B C 1
ATOM 9246 O O . LEU B 1 207 ? -289.390 -124.337 -40.147 1.00 90.08 187 LEU B O 1
ATOM 9251 N N . GLU B 1 208 ? -288.247 -123.168 -38.602 1.00 86.10 188 GLU B N 1
ATOM 9252 C CA . GLU B 1 208 ? -287.013 -123.119 -39.378 1.00 83.61 188 GLU B CA 1
ATOM 9253 C C . GLU B 1 208 ? -286.383 -124.506 -39.473 1.00 80.46 188 GLU B C 1
ATOM 9254 O O . GLU B 1 208 ? -285.701 -124.828 -40.446 1.00 75.72 188 GLU B O 1
ATOM 9260 N N . ASN B 1 209 ? -286.624 -125.325 -38.452 1.00 83.49 189 ASN B N 1
ATOM 9261 C CA . ASN B 1 209 ? -286.074 -126.673 -38.399 1.00 86.19 189 ASN B CA 1
ATOM 9262 C C . ASN B 1 209 ? -287.046 -127.707 -38.957 1.00 90.33 189 ASN B C 1
ATOM 9263 O O . ASN B 1 209 ? -286.692 -128.873 -39.135 1.00 92.75 189 ASN B O 1
ATOM 9268 N N . GLY B 1 210 ? -288.272 -127.271 -39.232 1.00 92.36 190 GLY B N 1
ATOM 9269 C CA . GLY B 1 210 ? -289.298 -128.156 -39.753 1.00 94.43 190 GLY B CA 1
ATOM 9270 C C . GLY B 1 210 ? -289.755 -129.171 -38.725 1.00 97.76 190 GLY B C 1
ATOM 9271 O O . GLY B 1 210 ? -290.168 -130.276 -39.072 1.00 102.05 190 GLY B O 1
ATOM 9272 N N . LYS B 1 211 ? -289.678 -128.793 -37.454 1.00 96.77 191 LYS B N 1
ATOM 9273 C CA . LYS B 1 211 ? -290.076 -129.673 -36.363 1.00 97.96 191 LYS B CA 1
ATOM 9274 C C . LYS B 1 211 ? -291.410 -129.243 -35.759 1.00 101.23 191 LYS B C 1
ATOM 9275 O O . LYS B 1 211 ? -291.729 -129.593 -34.624 1.00 102.79 191 LYS B O 1
ATOM 9281 N N . ALA B 1 212 ? -292.184 -128.480 -36.524 1.00 106.39 192 ALA B N 1
ATOM 9282 C CA . ALA B 1 212 ? -293.496 -128.030 -36.076 1.00 111.80 192 ALA B CA 1
ATOM 9283 C C . ALA B 1 212 ? -294.595 -128.899 -36.675 1.00 123.29 192 ALA B C 1
ATOM 9284 O O . ALA B 1 212 ? -294.493 -129.338 -37.820 1.00 125.89 192 ALA B O 1
ATOM 9286 N N . ASP B 1 213 ? -295.643 -129.144 -35.894 1.00 130.66 193 ASP B N 1
ATOM 9287 C CA . ASP B 1 213 ? -296.759 -129.971 -36.342 1.00 135.66 193 ASP B CA 1
ATOM 9288 C C . ASP B 1 213 ? -297.477 -129.322 -37.523 1.00 135.22 193 ASP B C 1
ATOM 9289 O O . ASP B 1 213 ? -297.748 -128.123 -37.502 1.00 134.38 193 ASP B O 1
ATOM 9294 N N . PRO B 1 214 ? -297.772 -130.117 -38.564 1.00 132.48 194 PRO B N 1
ATOM 9295 C CA . PRO B 1 214 ? -298.439 -129.640 -39.783 1.00 128.37 194 PRO B CA 1
ATOM 9296 C C . PRO B 1 214 ? -299.769 -128.938 -39.515 1.00 125.26 194 PRO B C 1
ATOM 9297 O O . PRO B 1 214 ? -300.070 -127.935 -40.162 1.00 122.86 194 PRO B O 1
ATOM 9301 N N . GLU B 1 215 ? -300.550 -129.457 -38.574 1.00 125.46 195 GLU B N 1
ATOM 9302 C CA . GLU B 1 215 ? -301.837 -128.857 -38.236 1.00 126.64 195 GLU B CA 1
ATOM 9303 C C . GLU B 1 215 ? -301.650 -127.511 -37.543 1.00 121.38 195 GLU B C 1
ATOM 9304 O O . GLU B 1 215 ? -302.523 -126.646 -37.599 1.00 120.78 195 GLU B O 1
ATOM 9310 N N . LEU B 1 216 ? -300.505 -127.342 -36.891 1.00 118.22 196 LEU B N 1
ATOM 9311 C CA . LEU B 1 216 ? -300.175 -126.084 -36.234 1.00 114.91 196 LEU B CA 1
ATOM 9312 C C . LEU B 1 216 ? -299.769 -125.037 -37.264 1.00 113.89 196 LEU B C 1
ATOM 9313 O O . LEU B 1 216 ? -300.091 -123.856 -37.128 1.00 113.29 196 LEU B O 1
ATOM 9318 N N . VAL B 1 217 ? -299.061 -125.484 -38.296 1.00 113.92 197 VAL B N 1
ATOM 9319 C CA . VAL B 1 217 ? -298.583 -124.596 -39.349 1.00 111.51 197 VAL B CA 1
ATOM 9320 C C . VAL B 1 217 ? -299.746 -124.040 -40.163 1.00 113.82 197 VAL B C 1
ATOM 9321 O O . VAL B 1 217 ? -299.785 -122.849 -40.472 1.00 111.77 197 VAL B O 1
ATOM 9325 N N . SER B 1 218 ? -300.694 -124.908 -40.504 1.00 120.03 198 SER B N 1
ATOM 9326 C CA . SER B 1 218 ? -301.861 -124.499 -41.278 1.00 121.06 198 SER B CA 1
ATOM 9327 C C . SER B 1 218 ? -302.731 -123.536 -40.476 1.00 118.95 198 SER B C 1
ATOM 9328 O O . SER B 1 218 ? -303.342 -122.625 -41.034 1.00 119.73 198 SER B O 1
ATOM 9331 N N . ALA B 1 219 ? -302.779 -123.741 -39.164 1.00 114.96 199 ALA B N 1
ATOM 9332 C CA . ALA B 1 219 ? -303.514 -122.845 -38.281 1.00 111.42 199 ALA B CA 1
ATOM 9333 C C . ALA B 1 219 ? -302.788 -121.511 -38.164 1.00 105.92 199 ALA B C 1
ATOM 9334 O O . ALA B 1 219 ? -303.407 -120.470 -37.944 1.00 106.64 199 ALA B O 1
ATOM 9336 N N . LEU B 1 220 ? -301.469 -121.556 -38.316 1.00 100.31 200 LEU B N 1
ATOM 9337 C CA . LEU B 1 220 ? -300.643 -120.358 -38.238 1.00 95.21 200 LEU B CA 1
ATOM 9338 C C . LEU B 1 220 ? -300.838 -119.475 -39.463 1.00 97.59 200 LEU B C 1
ATOM 9339 O O . LEU B 1 220 ? -300.960 -118.255 -39.346 1.00 96.92 200 LEU B O 1
ATOM 9344 N N . HIS B 1 221 ? -300.864 -120.099 -40.637 1.00 99.38 201 HIS B N 1
ATOM 9345 C CA . HIS B 1 221 ? -301.070 -119.376 -41.888 1.00 98.27 201 HIS B CA 1
ATOM 9346 C C . HIS B 1 221 ? -302.488 -118.821 -41.972 1.00 100.05 201 HIS B C 1
ATOM 9347 O O . HIS B 1 221 ? -302.707 -117.733 -42.508 1.00 98.63 201 HIS B O 1
ATOM 9354 N N . ALA B 1 222 ? -303.446 -119.574 -41.441 1.00 102.93 202 ALA B N 1
ATOM 9355 C CA . ALA B 1 222 ? -304.834 -119.131 -41.405 1.00 105.03 202 ALA B CA 1
ATOM 9356 C C . ALA B 1 222 ? -304.974 -117.907 -40.510 1.00 105.34 202 ALA B C 1
ATOM 9357 O O . ALA B 1 222 ? -305.737 -116.987 -40.807 1.00 106.04 202 ALA B O 1
ATOM 9359 N N . GLN B 1 223 ? -304.223 -117.906 -39.413 1.00 104.85 203 GLN B N 1
ATOM 9360 C CA . GLN B 1 223 ? -304.216 -116.790 -38.477 1.00 105.49 203 GLN B CA 1
ATOM 9361 C C . GLN B 1 223 ? -303.548 -115.566 -39.097 1.00 101.14 203 GLN B C 1
ATOM 9362 O O . GLN B 1 223 ? -303.927 -114.428 -38.817 1.00 99.31 203 GLN B O 1
ATOM 9368 N N . ALA B 1 224 ? -302.555 -115.811 -39.947 1.00 99.40 204 ALA B N 1
ATOM 9369 C CA . ALA B 1 224 ? -301.798 -114.739 -40.583 1.00 95.42 204 ALA B CA 1
ATOM 9370 C C . ALA B 1 224 ? -302.585 -114.084 -41.717 1.00 97.22 204 ALA B C 1
ATOM 9371 O O . ALA B 1 224 ? -302.497 -112.873 -41.925 1.00 97.63 204 ALA B O 1
ATOM 9373 N N . LYS B 1 225 ? -303.351 -114.887 -42.450 1.00 98.04 205 LYS B N 1
ATOM 9374 C CA . LYS B 1 225 ? -304.165 -114.369 -43.544 1.00 99.36 205 LYS B CA 1
ATOM 9375 C C . LYS B 1 225 ? -305.270 -113.465 -43.010 1.00 102.33 205 LYS B C 1
ATOM 9376 O O . LYS B 1 225 ? -305.656 -112.491 -43.656 1.00 103.45 205 LYS B O 1
ATOM 9378 N N . ALA B 1 226 ? -305.771 -113.794 -41.824 1.00 104.99 206 ALA B N 1
ATOM 9379 C CA . ALA B 1 226 ? -306.833 -113.018 -41.197 1.00 106.68 206 ALA B CA 1
ATOM 9380 C C . ALA B 1 226 ? -306.275 -111.774 -40.515 1.00 105.87 206 ALA B C 1
ATOM 9381 O O . ALA B 1 226 ? -306.998 -110.806 -40.281 1.00 106.45 206 ALA B O 1
ATOM 9383 N N . ALA B 1 227 ? -304.985 -111.808 -40.196 1.00 104.56 207 ALA B N 1
ATOM 9384 C CA . ALA B 1 227 ? -304.326 -110.684 -39.541 1.00 102.91 207 ALA B CA 1
ATOM 9385 C C . ALA B 1 227 ? -304.224 -109.485 -40.479 1.00 102.72 207 ALA B C 1
ATOM 9386 O O . ALA B 1 227 ? -304.369 -108.341 -40.050 1.00 103.31 207 ALA B O 1
ATOM 9388 N N . ALA B 1 228 ? -303.972 -109.760 -41.756 1.00 100.23 208 ALA B N 1
ATOM 9389 C CA . ALA B 1 228 ? -303.877 -108.721 -42.779 1.00 97.37 208 ALA B CA 1
ATOM 9390 C C . ALA B 1 228 ? -302.869 -107.630 -42.413 1.00 90.93 208 ALA B C 1
ATOM 9391 O O . ALA B 1 228 ? -303.243 -106.481 -42.174 1.00 88.85 208 ALA B O 1
ATOM 9393 N N . VAL B 1 229 ? -301.593 -107.997 -42.366 1.00 87.18 209 VAL B N 1
ATOM 9394 C CA . VAL B 1 229 ? -300.530 -107.027 -42.134 1.00 86.64 209 VAL B CA 1
ATOM 9395 C C . VAL B 1 229 ? -299.543 -107.032 -43.305 1.00 85.54 209 VAL B C 1
ATOM 9396 O O . VAL B 1 229 ? -299.257 -108.083 -43.884 1.00 86.51 209 VAL B O 1
ATOM 9400 N N . PRO B 1 230 ? -299.042 -105.844 -43.678 1.00 83.24 210 PRO B N 1
ATOM 9401 C CA . PRO B 1 230 ? -298.154 -105.691 -44.836 1.00 80.34 210 PRO B CA 1
ATOM 9402 C C . PRO B 1 230 ? -296.773 -106.288 -44.607 1.00 78.18 210 PRO B C 1
ATOM 9403 O O . PRO B 1 230 ? -296.208 -106.133 -43.524 1.00 78.51 210 PRO B O 1
ATOM 9407 N N . VAL B 1 231 ? -296.238 -106.960 -45.620 1.00 76.89 211 VAL B N 1
ATOM 9408 C CA . VAL B 1 231 ? -294.892 -107.513 -45.537 1.00 74.63 211 VAL B CA 1
ATOM 9409 C C . VAL B 1 231 ? -293.990 -106.886 -46.591 1.00 70.89 211 VAL B C 1
ATOM 9410 O O . VAL B 1 231 ? -294.203 -107.066 -47.788 1.00 71.04 211 VAL B O 1
ATOM 9414 N N . LEU B 1 232 ? -292.983 -106.145 -46.137 1.00 69.46 212 LEU B N 1
ATOM 9415 C CA . LEU B 1 232 ? -292.051 -105.482 -47.041 1.00 67.80 212 LEU B CA 1
ATOM 9416 C C . LEU B 1 232 ? -290.795 -106.316 -47.273 1.00 69.74 212 LEU B C 1
ATOM 9417 O O . LEU B 1 232 ? -290.103 -106.697 -46.327 1.00 69.00 212 LEU B O 1
ATOM 9422 N N . GLY B 1 233 ? -290.507 -106.594 -48.540 1.00 67.73 213 GLY B N 1
ATOM 9423 C CA . GLY B 1 233 ? -289.310 -107.328 -48.899 1.00 65.98 213 GLY B CA 1
ATOM 9424 C C . GLY B 1 233 ? -288.215 -106.394 -49.366 1.00 66.04 213 GLY B C 1
ATOM 9425 O O . GLY B 1 233 ? -288.461 -105.480 -50.151 1.00 67.87 213 GLY B O 1
ATOM 9426 N N . ILE B 1 234 ? -287.003 -106.613 -48.871 1.00 63.49 214 ILE B N 1
ATOM 9427 C CA . ILE B 1 234 ? -285.854 -105.830 -49.304 1.00 62.08 214 ILE B CA 1
ATOM 9428 C C . ILE B 1 234 ? -284.761 -106.757 -49.814 1.00 60.98 214 ILE B C 1
ATOM 9429 O O . ILE B 1 234 ? -284.179 -107.528 -49.051 1.00 62.23 214 ILE B O 1
ATOM 9434 N N . THR B 1 235 ? -284.492 -106.688 -51.112 1.00 57.72 215 THR B N 1
ATOM 9435 C CA . THR B 1 235 ? -283.482 -107.541 -51.721 1.00 60.52 215 THR B CA 1
ATOM 9436 C C . THR B 1 235 ? -282.469 -106.690 -52.477 1.00 56.94 215 THR B C 1
ATOM 9437 O O . THR B 1 235 ? -282.651 -105.481 -52.628 1.00 60.17 215 THR B O 1
ATOM 9441 N N . GLY B 1 236 ? -281.396 -107.317 -52.941 1.00 56.87 216 GLY B N 1
ATOM 9442 C CA . GLY B 1 236 ? -280.371 -106.598 -53.669 1.00 56.45 216 GLY B CA 1
ATOM 9443 C C . GLY B 1 236 ? -279.029 -107.291 -53.630 1.00 72.30 216 GLY B C 1
ATOM 9444 O O . GLY B 1 236 ? -278.885 -108.371 -53.046 1.00 72.24 216 GLY B O 1
ATOM 9445 N N . THR B 1 237 ? -278.047 -106.648 -54.255 1.00 56.11 217 THR B N 1
ATOM 9446 C CA . THR B 1 237 ? -276.700 -107.186 -54.366 1.00 69.54 217 THR B CA 1
ATOM 9447 C C . THR B 1 237 ? -275.946 -107.102 -53.052 1.00 70.80 217 THR B C 1
ATOM 9448 O O . THR B 1 237 ? -276.279 -106.299 -52.184 1.00 70.03 217 THR B O 1
ATOM 9452 N N . GLY B 1 238 ? -274.919 -107.933 -52.922 1.00 72.55 218 GLY B N 1
ATOM 9453 C CA . GLY B 1 238 ? -274.148 -108.003 -51.697 1.00 73.52 218 GLY B CA 1
ATOM 9454 C C . GLY B 1 238 ? -273.378 -106.735 -51.400 1.00 72.27 218 GLY B C 1
ATOM 9455 O O . GLY B 1 238 ? -272.771 -106.142 -52.293 1.00 73.11 218 GLY B O 1
ATOM 9456 N N . GLY B 1 239 ? -273.413 -106.317 -50.139 1.00 69.65 219 GLY B N 1
ATOM 9457 C CA . GLY B 1 239 ? -272.669 -105.156 -49.689 1.00 66.99 219 GLY B CA 1
ATOM 9458 C C . GLY B 1 239 ? -273.238 -103.826 -50.144 1.00 62.51 219 GLY B C 1
ATOM 9459 O O . GLY B 1 239 ? -272.614 -102.785 -49.954 1.00 53.40 219 GLY B O 1
ATOM 9460 N N . ALA B 1 240 ? -274.424 -103.852 -50.741 1.00 59.73 220 ALA B N 1
ATOM 9461 C CA . ALA B 1 240 ? -275.024 -102.635 -51.276 1.00 59.20 220 ALA B CA 1
ATOM 9462 C C . ALA B 1 240 ? -275.501 -101.702 -50.166 1.00 60.69 220 ALA B C 1
ATOM 9463 O O . ALA B 1 240 ? -275.472 -100.481 -50.320 1.00 64.30 220 ALA B O 1
ATOM 9465 N N . GLY B 1 241 ? -275.941 -102.271 -49.048 1.00 59.56 221 GLY B N 1
ATOM 9466 C CA . GLY B 1 241 ? -276.390 -101.457 -47.933 1.00 59.49 221 GLY B CA 1
ATOM 9467 C C . GLY B 1 241 ? -277.815 -101.743 -47.509 1.00 56.63 221 GLY B C 1
ATOM 9468 O O . GLY B 1 241 ? -278.477 -100.884 -46.924 1.00 53.13 221 GLY B O 1
ATOM 9469 N N . LYS B 1 242 ? -278.284 -102.953 -47.803 1.00 53.98 222 LYS B N 1
ATOM 9470 C CA . LYS B 1 242 ? -279.642 -103.361 -47.461 1.00 58.65 222 LYS B CA 1
ATOM 9471 C C . LYS B 1 242 ? -279.902 -103.252 -45.962 1.00 67.48 222 LYS B C 1
ATOM 9472 O O . LYS B 1 242 ? -280.887 -102.650 -45.538 1.00 73.48 222 LYS B O 1
ATOM 9478 N N . SER B 1 243 ? -279.013 -103.841 -45.168 1.00 67.22 223 SER B N 1
ATOM 9479 C CA . SER B 1 243 ? -279.144 -103.815 -43.717 1.00 62.38 223 SER B CA 1
ATOM 9480 C C . SER B 1 243 ? -279.110 -102.383 -43.194 1.00 61.79 223 SER B C 1
ATOM 9481 O O . SER B 1 243 ? -279.937 -101.995 -42.373 1.00 65.88 223 SER B O 1
ATOM 9484 N N . SER B 1 244 ? -278.154 -101.601 -43.684 1.00 60.01 224 SER B N 1
ATOM 9485 C CA . SER B 1 244 ? -278.018 -100.206 -43.278 1.00 58.21 224 SER B CA 1
ATOM 9486 C C . SER B 1 244 ? -279.262 -99.402 -43.644 1.00 61.42 224 SER B C 1
ATOM 9487 O O . SER B 1 244 ? -279.791 -98.651 -42.824 1.00 62.04 224 SER B O 1
ATOM 9490 N N . LEU B 1 245 ? -279.725 -99.567 -44.880 1.00 61.57 225 LEU B N 1
ATOM 9491 C CA . LEU B 1 245 ? -280.904 -98.855 -45.351 1.00 60.11 225 LEU B CA 1
ATOM 9492 C C . LEU B 1 245 ? -282.145 -99.304 -44.583 1.00 60.36 225 LEU B C 1
ATOM 9493 O O . LEU B 1 245 ? -283.026 -98.494 -44.289 1.00 60.38 225 LEU B O 1
ATOM 9498 N N . THR B 1 246 ? -282.204 -100.594 -44.258 1.00 60.01 226 THR B N 1
ATOM 9499 C CA . THR B 1 246 ? -283.323 -101.142 -43.498 1.00 60.57 226 THR B CA 1
ATOM 9500 C C . THR B 1 246 ? -283.388 -100.486 -42.127 1.00 63.70 226 THR B C 1
ATOM 9501 O O . THR B 1 246 ? -284.458 -100.092 -41.664 1.00 66.88 226 THR B O 1
ATOM 9505 N N . ASP B 1 247 ? -282.228 -100.371 -41.488 1.00 63.18 227 ASP B N 1
ATOM 9506 C CA . ASP B 1 247 ? -282.116 -99.715 -40.193 1.00 61.43 227 ASP B CA 1
ATOM 9507 C C . ASP B 1 247 ? -282.606 -98.274 -40.283 1.00 58.69 227 ASP B C 1
ATOM 9508 O O . ASP B 1 247 ? -283.433 -97.839 -39.481 1.00 57.28 227 ASP B O 1
ATOM 9513 N N . GLU B 1 248 ? -282.100 -97.546 -41.273 1.00 58.21 228 GLU B N 1
ATOM 9514 C CA . GLU B 1 248 ? -282.473 -96.150 -41.469 1.00 63.65 228 GLU B CA 1
ATOM 9515 C C . GLU B 1 248 ? -283.967 -95.995 -41.737 1.00 68.53 228 GLU B C 1
ATOM 9516 O O . GLU B 1 248 ? -284.595 -95.059 -41.246 1.00 68.97 228 GLU B O 1
ATOM 9522 N N . LEU B 1 249 ? -284.534 -96.915 -42.512 1.00 69.23 229 LEU B N 1
ATOM 9523 C CA . LEU B 1 249 ? -285.967 -96.891 -42.785 1.00 68.73 229 LEU B CA 1
ATOM 9524 C C . LEU B 1 249 ? -286.767 -97.129 -41.509 1.00 71.77 229 LEU B C 1
ATOM 9525 O O . LEU B 1 249 ? -287.807 -96.508 -41.294 1.00 73.08 229 LEU B O 1
ATOM 9530 N N . ILE B 1 250 ? -286.275 -98.028 -40.663 1.00 71.99 230 ILE B N 1
ATOM 9531 C CA . ILE B 1 250 ? -286.913 -98.294 -39.381 1.00 68.85 230 ILE B CA 1
ATOM 9532 C C . ILE B 1 250 ? -286.849 -97.056 -38.499 1.00 65.97 230 ILE B C 1
ATOM 9533 O O . ILE B 1 250 ? -287.830 -96.694 -37.848 1.00 67.51 230 ILE B O 1
ATOM 9538 N N . ARG B 1 251 ? -285.695 -96.399 -38.493 1.00 61.80 231 ARG B N 1
ATOM 9539 C CA . ARG B 1 251 ? -285.532 -95.192 -37.698 1.00 62.99 231 ARG B CA 1
ATOM 9540 C C . ARG B 1 251 ? -286.485 -94.106 -38.188 1.00 64.33 231 ARG B C 1
ATOM 9541 O O . ARG B 1 251 ? -287.021 -93.339 -37.391 1.00 64.80 231 ARG B O 1
ATOM 9549 N N . ARG B 1 252 ? -286.703 -94.055 -39.499 1.00 65.32 232 ARG B N 1
ATOM 9550 C CA . ARG B 1 252 ? -287.683 -93.135 -40.064 1.00 68.47 232 ARG B CA 1
ATOM 9551 C C . ARG B 1 252 ? -289.075 -93.460 -39.535 1.00 71.30 232 ARG B C 1
ATOM 9552 O O . ARG B 1 252 ? -289.807 -92.566 -39.117 1.00 65.78 232 ARG B O 1
ATOM 9560 N N . PHE B 1 253 ? -289.427 -94.744 -39.552 1.00 72.13 233 PHE B N 1
ATOM 9561 C CA . PHE B 1 253 ? -290.720 -95.201 -39.049 1.00 72.69 233 PHE B CA 1
ATOM 9562 C C . PHE B 1 253 ? -290.951 -94.758 -37.614 1.00 75.06 233 PHE B C 1
ATOM 9563 O O . PHE B 1 253 ? -292.014 -94.233 -37.281 1.00 76.18 233 PHE B O 1
ATOM 9571 N N . ARG B 1 254 ? -289.945 -94.975 -36.771 1.00 75.41 234 ARG B N 1
ATOM 9572 C CA . ARG B 1 254 ? -290.041 -94.647 -35.354 1.00 74.92 234 ARG B CA 1
ATOM 9573 C C . ARG B 1 254 ? -290.235 -93.151 -35.138 1.00 68.34 234 ARG B C 1
ATOM 9574 O O . ARG B 1 254 ? -291.148 -92.739 -34.428 1.00 70.28 234 ARG B O 1
ATOM 9582 N N . LEU B 1 255 ? -289.383 -92.342 -35.760 1.00 67.40 235 LEU B N 1
ATOM 9583 C CA . LEU B 1 255 ? -289.467 -90.892 -35.624 1.00 71.05 235 LEU B CA 1
ATOM 9584 C C . LEU B 1 255 ? -290.769 -90.334 -36.196 1.00 75.86 235 LEU B C 1
ATOM 9585 O O . LEU B 1 255 ? -291.358 -89.407 -35.641 1.00 80.16 235 LEU B O 1
ATOM 9590 N N . ASP B 1 256 ? -291.212 -90.905 -37.309 1.00 74.20 236 ASP B N 1
ATOM 9591 C CA . ASP B 1 256 ? -292.379 -90.399 -38.017 1.00 75.95 236 ASP B CA 1
ATOM 9592 C C . ASP B 1 256 ? -293.681 -90.740 -37.295 1.00 80.10 236 ASP B C 1
ATOM 9593 O O . ASP B 1 256 ? -294.627 -89.952 -37.301 1.00 83.02 236 ASP B O 1
ATOM 9598 N N . GLN B 1 257 ? -293.722 -91.912 -36.669 1.00 80.28 237 GLN B N 1
ATOM 9599 C CA . GLN B 1 257 ? -294.944 -92.392 -36.029 1.00 83.47 237 GLN B CA 1
ATOM 9600 C C . GLN B 1 257 ? -294.847 -92.376 -34.506 1.00 88.33 237 GLN B C 1
ATOM 9601 O O . GLN B 1 257 ? -295.750 -92.857 -33.820 1.00 91.40 237 GLN B O 1
ATOM 9607 N N . ASP B 1 258 ? -293.751 -91.821 -33.993 1.00 88.48 238 ASP B N 1
ATOM 9608 C CA . ASP B 1 258 ? -293.501 -91.732 -32.555 1.00 91.30 238 ASP B CA 1
ATOM 9609 C C . ASP B 1 258 ? -293.524 -93.110 -31.893 1.00 87.74 238 ASP B C 1
ATOM 9610 O O . ASP B 1 258 ? -294.196 -93.310 -30.882 1.00 89.38 238 ASP B O 1
ATOM 9615 N N . ASP B 1 259 ? -292.790 -94.053 -32.480 1.00 84.81 239 ASP B N 1
ATOM 9616 C CA . ASP B 1 259 ? -292.649 -95.409 -31.946 1.00 82.41 239 ASP B CA 1
ATOM 9617 C C . ASP B 1 259 ? -293.979 -96.108 -31.673 1.00 80.81 239 ASP B C 1
ATOM 9618 O O . ASP B 1 259 ? -294.069 -96.949 -30.779 1.00 79.78 239 ASP B O 1
ATOM 9623 N N . ALA B 1 260 ? -295.005 -95.769 -32.445 1.00 81.12 240 ALA B N 1
ATOM 9624 C CA . ALA B 1 260 ? -296.318 -96.372 -32.259 1.00 82.01 240 ALA B CA 1
ATOM 9625 C C . ALA B 1 260 ? -296.439 -97.681 -33.032 1.00 81.42 240 ALA B C 1
ATOM 9626 O O . ALA B 1 260 ? -297.333 -98.484 -32.769 1.00 84.69 240 ALA B O 1
ATOM 9628 N N . LEU B 1 261 ? -295.533 -97.893 -33.981 1.00 78.68 241 LEU B N 1
ATOM 9629 C CA . LEU B 1 261 ? -295.588 -99.072 -34.839 1.00 78.48 241 LEU B CA 1
ATOM 9630 C C . LEU B 1 261 ? -294.805 -100.249 -34.272 1.00 81.54 241 LEU B C 1
ATOM 9631 O O . LEU B 1 261 ? -293.678 -100.091 -33.802 1.00 83.10 241 LEU B O 1
ATOM 9636 N N . SER B 1 262 ? -295.414 -101.430 -34.322 1.00 81.63 242 SER B N 1
ATOM 9637 C CA . SER B 1 262 ? -294.725 -102.665 -33.975 1.00 82.54 242 SER B CA 1
ATOM 9638 C C . SER B 1 262 ? -294.159 -103.296 -35.240 1.00 84.10 242 SER B C 1
ATOM 9639 O O . SER B 1 262 ? -294.906 -103.768 -36.098 1.00 85.94 242 SER B O 1
ATOM 9642 N N . ILE B 1 263 ? -292.836 -103.297 -35.356 1.00 80.33 243 ILE B N 1
ATOM 9643 C CA . ILE B 1 263 ? -292.181 -103.756 -36.573 1.00 73.68 243 ILE B CA 1
ATOM 9644 C C . ILE B 1 263 ? -291.328 -104.998 -36.339 1.00 71.64 243 ILE B C 1
ATOM 9645 O O . ILE B 1 263 ? -290.458 -105.013 -35.468 1.00 72.68 243 ILE B O 1
ATOM 9650 N N . ALA B 1 264 ? -291.585 -106.038 -37.125 1.00 69.55 244 ALA B N 1
ATOM 9651 C CA . ALA B 1 264 ? -290.792 -107.259 -37.067 1.00 68.55 244 ALA B CA 1
ATOM 9652 C C . ALA B 1 264 ? -289.812 -107.299 -38.233 1.00 69.84 244 ALA B C 1
ATOM 9653 O O . ALA B 1 264 ? -290.168 -106.959 -39.362 1.00 73.73 244 ALA B O 1
ATOM 9655 N N . VAL B 1 265 ? -288.579 -107.711 -37.960 1.00 68.44 245 VAL B N 1
ATOM 9656 C CA . VAL B 1 265 ? -287.541 -107.729 -38.983 1.00 61.17 245 VAL B CA 1
ATOM 9657 C C 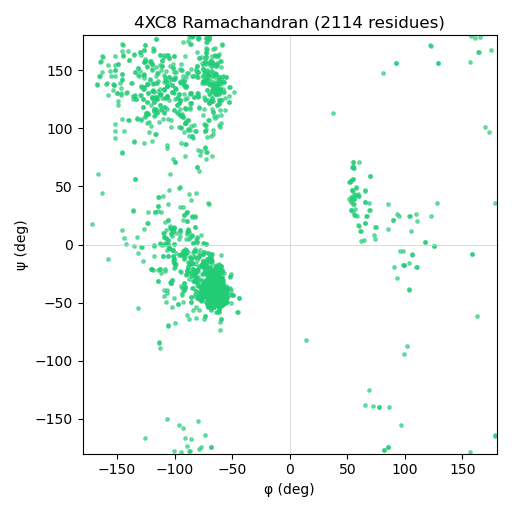. VAL B 1 265 ? -286.921 -109.111 -39.143 1.00 61.04 245 VAL B C 1
ATOM 9658 O O . VAL B 1 265 ? -286.393 -109.678 -38.188 1.00 61.13 245 VAL B O 1
ATOM 9662 N N . ILE B 1 266 ? -286.985 -109.646 -40.358 1.00 68.15 246 ILE B N 1
ATOM 9663 C CA . ILE B 1 266 ? -286.420 -110.958 -40.650 1.00 66.53 246 ILE B CA 1
ATOM 9664 C C . ILE B 1 266 ? -285.286 -110.847 -41.663 1.00 64.49 246 ILE B C 1
ATOM 9665 O O . ILE B 1 266 ? -285.525 -110.822 -42.866 1.00 72.25 246 ILE B O 1
ATOM 9670 N N . SER B 1 267 ? -284.053 -110.775 -41.174 1.00 62.06 247 SER B N 1
ATOM 9671 C CA . SER B 1 267 ? -282.895 -110.644 -42.052 1.00 65.92 247 SER B CA 1
ATOM 9672 C C . SER B 1 267 ? -282.266 -111.996 -42.358 1.00 69.69 247 SER B C 1
ATOM 9673 O O . SER B 1 267 ? -282.146 -112.850 -41.482 1.00 74.29 247 SER B O 1
ATOM 9676 N N . ILE B 1 268 ? -281.861 -112.179 -43.611 1.00 67.94 248 ILE B N 1
ATOM 9677 C CA . ILE B 1 268 ? -281.285 -113.442 -44.052 1.00 65.91 248 ILE B CA 1
ATOM 9678 C C . ILE B 1 268 ? -279.888 -113.248 -44.642 1.00 66.33 248 ILE B C 1
ATOM 9679 O O . ILE B 1 268 ? -279.677 -112.387 -45.497 1.00 65.91 248 ILE B O 1
ATOM 9684 N N . ASP B 1 269 ? -278.938 -114.050 -44.172 1.00 64.96 249 ASP B N 1
ATOM 9685 C CA . ASP B 1 269 ? -277.585 -114.046 -44.715 1.00 60.92 249 ASP B CA 1
ATOM 9686 C C . ASP B 1 269 ? -277.211 -115.453 -45.170 1.00 59.29 249 ASP B C 1
ATOM 9687 O O . ASP B 1 269 ? -277.743 -116.431 -44.652 1.00 61.78 249 ASP B O 1
ATOM 9692 N N . PRO B 1 270 ? -276.301 -115.564 -46.150 1.00 59.87 250 PRO B N 1
ATOM 9693 C CA . PRO B 1 270 ? -275.996 -116.888 -46.699 1.00 62.32 250 PRO B CA 1
ATOM 9694 C C . PRO B 1 270 ? -275.194 -117.750 -45.736 1.00 64.01 250 PRO B C 1
ATOM 9695 O O . PRO B 1 270 ? -274.418 -117.228 -44.934 1.00 66.90 250 PRO B O 1
ATOM 9699 N N . SER B 1 271 ? -275.393 -119.059 -45.813 1.00 62.84 251 SER B N 1
ATOM 9700 C CA . SER B 1 271 ? -274.613 -119.991 -45.016 1.00 70.21 251 SER B CA 1
ATOM 9701 C C . SER B 1 271 ? -273.585 -120.667 -45.916 1.00 73.97 251 SER B C 1
ATOM 9702 O O . SER B 1 271 ? -273.930 -121.208 -46.965 1.00 81.71 251 SER B O 1
ATOM 9705 N N . ARG B 1 272 ? -272.314 -120.581 -45.541 1.00 64.90 252 ARG B N 1
ATOM 9706 C CA . ARG B 1 272 ? -271.253 -121.108 -46.389 1.00 66.03 252 ARG B CA 1
ATOM 9707 C C . ARG B 1 272 ? -271.282 -122.629 -46.399 1.00 76.00 252 ARG B C 1
ATOM 9708 O O . ARG B 1 272 ? -271.238 -123.270 -45.351 1.00 79.00 252 ARG B O 1
ATOM 9716 N N . ARG B 1 273 ? -271.367 -123.194 -47.599 1.00 73.81 253 ARG B N 1
ATOM 9717 C CA . ARG B 1 273 ? -271.638 -124.615 -47.773 1.00 74.43 253 ARG B CA 1
ATOM 9718 C C . ARG B 1 273 ? -270.498 -125.502 -47.287 1.00 75.84 253 ARG B C 1
ATOM 9719 O O . ARG B 1 273 ? -270.727 -126.622 -46.829 1.00 78.44 253 ARG B O 1
ATOM 9727 N N . LYS B 1 274 ? -269.271 -125.005 -47.389 1.00 75.68 254 LYS B N 1
ATOM 9728 C CA . LYS B 1 274 ? -268.114 -125.772 -46.953 1.00 78.97 254 LYS B CA 1
ATOM 9729 C C . LYS B 1 274 ? -268.154 -125.947 -45.436 1.00 82.29 254 LYS B C 1
ATOM 9730 O O . LYS B 1 274 ? -268.022 -127.059 -44.927 1.00 83.24 254 LYS B O 1
ATOM 9736 N N . SER B 1 275 ? -268.359 -124.841 -44.724 1.00 83.33 255 SER B N 1
ATOM 9737 C CA . SER B 1 275 ? -268.440 -124.846 -43.265 1.00 80.39 255 SER B CA 1
ATOM 9738 C C . SER B 1 275 ? -269.743 -125.463 -42.786 1.00 76.14 255 SER B C 1
ATOM 9739 O O . SER B 1 275 ? -269.753 -126.338 -41.925 1.00 77.55 255 SER B O 1
ATOM 9742 N N . GLY B 1 276 ? -270.845 -124.992 -43.356 1.00 70.90 256 GLY B N 1
ATOM 9743 C CA . GLY B 1 276 ? -272.166 -125.336 -42.873 1.00 70.98 256 GLY B CA 1
ATOM 9744 C C . GLY B 1 276 ? -272.660 -124.208 -41.992 1.00 73.51 256 GLY B C 1
ATOM 9745 O O . GLY B 1 276 ? -273.856 -124.077 -41.727 1.00 68.81 256 GLY B O 1
ATOM 9746 N N . GLY B 1 277 ? -271.719 -123.381 -41.546 1.00 70.94 257 GLY B N 1
ATOM 9747 C CA . GLY B 1 277 ? -272.022 -122.269 -40.665 1.00 72.68 257 GLY B CA 1
ATOM 9748 C C . GLY B 1 277 ? -272.445 -121.027 -41.421 1.00 68.76 257 GLY B C 1
ATOM 9749 O O . GLY B 1 277 ? -272.718 -121.090 -42.616 1.00 70.67 257 GLY B O 1
ATOM 9750 N N . ALA B 1 278 ? -272.492 -119.896 -40.722 1.00 63.69 258 ALA B N 1
ATOM 9751 C CA . ALA B 1 278 ? -272.940 -118.644 -41.315 1.00 62.22 258 ALA B CA 1
ATOM 9752 C C . ALA B 1 278 ? -272.619 -117.451 -40.425 1.00 61.10 258 ALA B C 1
ATOM 9753 O O . ALA B 1 278 ? -272.788 -117.508 -39.210 1.00 77.20 258 ALA B O 1
ATOM 9755 N N . LEU B 1 279 ? -272.152 -116.369 -41.036 1.00 60.10 259 LEU B N 1
ATOM 9756 C CA . LEU B 1 279 ? -272.028 -115.104 -40.330 1.00 59.07 259 LEU B CA 1
ATOM 9757 C C . LEU B 1 279 ? -273.307 -114.305 -40.524 1.00 70.01 259 LEU B C 1
ATOM 9758 O O . LEU B 1 279 ? -273.488 -113.640 -41.542 1.00 73.61 259 LEU B O 1
ATOM 9763 N N . LEU B 1 280 ? -274.207 -114.390 -39.554 1.00 65.25 260 LEU B N 1
ATOM 9764 C CA . LEU B 1 280 ? -275.423 -113.595 -39.598 1.00 64.96 260 LEU B CA 1
ATOM 9765 C C . LEU B 1 280 ? -275.094 -112.163 -39.191 1.00 71.54 260 LEU B C 1
ATOM 9766 O O . LEU B 1 280 ? -275.303 -111.764 -38.043 1.00 74.34 260 LEU B O 1
ATOM 9771 N N . GLY B 1 281 ? -274.566 -111.396 -40.140 1.00 71.58 261 GLY B N 1
ATOM 9772 C CA . GLY B 1 281 ? -274.100 -110.051 -39.858 1.00 70.36 261 GLY B CA 1
ATOM 9773 C C . GLY B 1 281 ? -275.007 -108.949 -40.367 1.00 68.42 261 GLY B C 1
ATOM 9774 O O . GLY B 1 281 ? -274.543 -107.996 -40.987 1.00 68.91 261 GLY B O 1
ATOM 9775 N N . ASP B 1 282 ? -276.303 -109.078 -40.105 1.00 70.22 262 ASP B N 1
ATOM 9776 C CA . ASP B 1 282 ? -277.258 -108.031 -40.448 1.00 72.44 262 ASP B CA 1
ATOM 9777 C C . ASP B 1 282 ? -277.660 -107.252 -39.203 1.00 75.36 262 ASP B C 1
ATOM 9778 O O . ASP B 1 282 ? -277.929 -106.052 -39.266 1.00 77.03 262 ASP B O 1
ATOM 9783 N N . ARG B 1 283 ? -277.700 -107.944 -38.069 1.00 73.63 263 ARG B N 1
ATOM 9784 C CA . ARG B 1 283 ? -278.108 -107.330 -36.815 1.00 67.43 263 ARG B CA 1
ATOM 9785 C C . ARG B 1 283 ? -277.092 -106.296 -36.351 1.00 66.97 263 ARG B C 1
ATOM 9786 O O . ARG B 1 283 ? -277.447 -105.312 -35.704 1.00 72.71 263 ARG B O 1
ATOM 9794 N N . ILE B 1 284 ? -275.829 -106.516 -36.698 1.00 63.13 264 ILE B N 1
ATOM 9795 C CA . ILE B 1 284 ? -274.745 -105.644 -36.257 1.00 62.16 264 ILE B CA 1
ATOM 9796 C C . ILE B 1 284 ? -274.894 -104.213 -36.788 1.00 62.86 264 ILE B C 1
ATOM 9797 O O . ILE B 1 284 ? -274.292 -103.278 -36.254 1.00 61.94 264 ILE B O 1
ATOM 9802 N N . ARG B 1 285 ? -275.711 -104.043 -37.823 1.00 63.37 265 ARG B N 1
ATOM 9803 C CA . ARG B 1 285 ? -275.901 -102.735 -38.444 1.00 63.91 265 ARG B CA 1
ATOM 9804 C C . ARG B 1 285 ? -277.124 -102.019 -37.883 1.00 61.04 265 ARG B C 1
ATOM 9805 O O . ARG B 1 285 ? -277.224 -100.794 -37.950 1.00 59.47 265 ARG B O 1
ATOM 9813 N N . MET B 1 286 ? -278.051 -102.793 -37.331 1.00 59.85 266 MET B N 1
ATOM 9814 C CA . MET B 1 286 ? -279.324 -102.256 -36.863 1.00 61.57 266 MET B CA 1
ATOM 9815 C C . MET B 1 286 ? -279.193 -101.457 -35.569 1.00 62.63 266 MET B C 1
ATOM 9816 O O . MET B 1 286 ? -279.181 -102.026 -34.476 1.00 63.06 266 MET B O 1
ATOM 9821 N N . ASN B 1 287 ? -279.108 -100.136 -35.698 1.00 63.62 267 ASN B N 1
ATOM 9822 C CA . ASN B 1 287 ? -278.993 -99.253 -34.542 1.00 65.04 267 ASN B CA 1
ATOM 9823 C C . ASN B 1 287 ? -280.344 -98.765 -34.039 1.00 71.66 267 ASN B C 1
ATOM 9824 O O . ASN B 1 287 ? -280.436 -98.197 -32.950 1.00 75.40 267 ASN B O 1
ATOM 9829 N N . ALA B 1 288 ? -281.390 -98.987 -34.829 1.00 71.63 268 ALA B N 1
ATOM 9830 C CA . ALA B 1 288 ? -282.704 -98.433 -34.515 1.00 69.76 268 ALA B CA 1
ATOM 9831 C C . ALA B 1 288 ? -283.698 -99.484 -34.038 1.00 71.41 268 ALA B C 1
ATOM 9832 O O . ALA B 1 288 ? -284.871 -99.178 -33.831 1.00 72.29 268 ALA B O 1
ATOM 9834 N N . ILE B 1 289 ? -283.236 -100.716 -33.858 1.00 72.97 269 ILE B N 1
ATOM 9835 C CA . ILE B 1 289 ? -284.134 -101.790 -33.442 1.00 72.99 269 ILE B CA 1
ATOM 9836 C C . ILE B 1 289 ? -284.208 -101.938 -31.924 1.00 78.41 269 ILE B C 1
ATOM 9837 O O . ILE B 1 289 ? -285.028 -102.700 -31.411 1.00 77.95 269 ILE B O 1
ATOM 9842 N N . ASN B 1 290 ? -283.356 -101.212 -31.205 1.00 80.33 270 ASN B N 1
ATOM 9843 C CA . ASN B 1 290 ? -283.335 -101.313 -29.750 1.00 81.26 270 ASN B CA 1
ATOM 9844 C C . ASN B 1 290 ? -284.556 -100.648 -29.125 1.00 75.96 270 ASN B C 1
ATOM 9845 O O . ASN B 1 290 ? -284.486 -99.521 -28.635 1.00 72.13 270 ASN B O 1
ATOM 9850 N N . HIS B 1 291 ? -285.674 -101.366 -29.151 1.00 76.54 271 HIS B N 1
ATOM 9851 C CA . HIS B 1 291 ? -286.945 -100.869 -28.636 1.00 74.28 271 HIS B CA 1
ATOM 9852 C C . HIS B 1 291 ? -287.911 -102.043 -28.494 1.00 73.08 271 HIS B C 1
ATOM 9853 O O . HIS B 1 291 ? -287.874 -102.976 -29.298 1.00 73.47 271 HIS B O 1
ATOM 9860 N N . PRO B 1 292 ? -288.767 -102.012 -27.462 1.00 73.31 272 PRO B N 1
ATOM 9861 C CA . PRO B 1 292 ? -289.740 -103.088 -27.228 1.00 76.61 272 PRO B CA 1
ATOM 9862 C C . PRO B 1 292 ? -290.731 -103.307 -28.377 1.00 82.06 272 PRO B C 1
ATOM 9863 O O . PRO B 1 292 ? -291.348 -104.369 -28.444 1.00 87.42 272 PRO B O 1
ATOM 9867 N N . ASN B 1 293 ? -290.885 -102.329 -29.262 1.00 80.67 273 ASN B N 1
ATOM 9868 C CA . ASN B 1 293 ? -291.795 -102.479 -30.393 1.00 83.64 273 ASN B CA 1
ATOM 9869 C C . ASN B 1 293 ? -291.116 -103.066 -31.627 1.00 84.11 273 ASN B C 1
ATOM 9870 O O . ASN B 1 293 ? -291.777 -103.378 -32.619 1.00 85.35 273 ASN B O 1
ATOM 9875 N N . ILE B 1 294 ? -289.797 -103.212 -31.566 1.00 80.37 274 ILE B N 1
ATOM 9876 C CA . ILE B 1 294 ? -289.054 -103.787 -32.678 1.00 72.22 274 ILE B CA 1
ATOM 9877 C C . ILE B 1 294 ? -288.546 -105.180 -32.322 1.00 69.91 274 ILE B C 1
ATOM 9878 O O . ILE B 1 294 ? -288.003 -105.401 -31.240 1.00 73.75 274 ILE B O 1
ATOM 9883 N N . PHE B 1 295 ? -288.738 -106.115 -33.244 1.00 66.04 275 PHE B N 1
ATOM 9884 C CA . PHE B 1 295 ? -288.304 -107.493 -33.066 1.00 65.96 275 PHE B CA 1
ATOM 9885 C C . PHE B 1 295 ? -287.506 -107.920 -34.289 1.00 69.45 275 PHE B C 1
ATOM 9886 O O . PHE B 1 295 ? -287.901 -107.631 -35.419 1.00 74.73 275 PHE B O 1
ATOM 9894 N N . MET B 1 296 ? -286.384 -108.598 -34.075 1.00 66.66 276 MET B N 1
ATOM 9895 C CA . MET B 1 296 ? -285.572 -109.049 -35.200 1.00 64.89 276 MET B CA 1
ATOM 9896 C C . MET B 1 296 ? -285.050 -110.470 -35.026 1.00 69.34 276 MET B C 1
ATOM 9897 O O . MET B 1 296 ? -284.621 -110.862 -33.942 1.00 73.45 276 MET B O 1
ATOM 9902 N N . ARG B 1 297 ? -285.088 -111.233 -36.114 1.00 70.50 277 ARG B N 1
ATOM 9903 C CA . ARG B 1 297 ? -284.581 -112.598 -36.134 1.00 71.46 277 ARG B CA 1
ATOM 9904 C C . ARG B 1 297 ? -283.712 -112.814 -37.371 1.00 71.71 277 ARG B C 1
ATOM 9905 O O . ARG B 1 297 ? -284.148 -112.562 -38.493 1.00 71.69 277 ARG B O 1
ATOM 9913 N N . SER B 1 298 ? -282.482 -113.270 -37.161 1.00 71.20 278 SER B N 1
ATOM 9914 C CA . SER B 1 298 ? -281.558 -113.508 -38.264 1.00 69.60 278 SER B CA 1
ATOM 9915 C C . SER B 1 298 ? -281.571 -114.968 -38.702 1.00 74.39 278 SER B C 1
ATOM 9916 O O . SER B 1 298 ? -281.285 -115.865 -37.909 1.00 78.85 278 SER B O 1
ATOM 9919 N N . LEU B 1 299 ? -281.891 -115.197 -39.972 1.00 74.43 279 LEU B N 1
ATOM 9920 C CA . LEU B 1 299 ? -281.909 -116.545 -40.530 1.00 74.29 279 LEU B CA 1
ATOM 9921 C C . LEU B 1 299 ? -280.763 -116.762 -41.509 1.00 71.96 279 LEU B C 1
ATOM 9922 O O . LEU B 1 299 ? -280.355 -115.841 -42.214 1.00 70.51 279 LEU B O 1
ATOM 9927 N N . ALA B 1 300 ? -280.240 -117.982 -41.542 1.00 72.04 280 ALA B N 1
ATOM 9928 C CA . ALA B 1 300 ? -279.286 -118.368 -42.573 1.00 69.92 280 ALA B CA 1
ATOM 9929 C C . ALA B 1 300 ? -280.054 -119.009 -43.722 1.00 69.49 280 ALA B C 1
ATOM 9930 O O . ALA B 1 300 ? -281.056 -119.684 -43.491 1.00 71.84 280 ALA B O 1
ATOM 9932 N N . THR B 1 301 ? -279.600 -118.788 -44.954 1.00 69.85 281 THR B N 1
ATOM 9933 C CA . THR B 1 301 ? -280.301 -119.310 -46.125 1.00 75.10 281 THR B CA 1
ATOM 9934 C C . THR B 1 301 ? -280.449 -120.824 -46.047 1.00 77.72 281 THR B C 1
ATOM 9935 O O . THR B 1 301 ? -281.499 -121.369 -46.394 1.00 80.67 281 THR B O 1
ATOM 9939 N N . ARG B 1 302 ? -279.397 -121.488 -45.572 1.00 77.85 282 ARG B N 1
ATOM 9940 C CA . ARG B 1 302 ? -279.375 -122.942 -45.436 1.00 82.13 282 ARG B CA 1
ATOM 9941 C C . ARG B 1 302 ? -279.736 -123.623 -46.751 1.00 86.37 282 ARG B C 1
ATOM 9942 O O . ARG B 1 302 ? -280.419 -124.647 -46.772 1.00 90.73 282 ARG B O 1
ATOM 9950 N N . GLU B 1 303 ? -279.273 -123.031 -47.847 1.00 86.18 283 GLU B N 1
ATOM 9951 C CA . GLU B 1 303 ? -279.520 -123.559 -49.180 1.00 84.04 283 GLU B CA 1
ATOM 9952 C C . GLU B 1 303 ? -278.426 -123.067 -50.121 1.00 82.22 283 GLU B C 1
ATOM 9953 O O . GLU B 1 303 ? -277.878 -121.978 -49.933 1.00 75.82 283 GLU B O 1
ATOM 9959 N N . ALA B 1 304 ? -278.112 -123.877 -51.126 1.00 91.81 284 ALA B N 1
ATOM 9960 C CA . ALA B 1 304 ? -276.980 -123.624 -52.011 1.00 97.91 284 ALA B CA 1
ATOM 9961 C C . ALA B 1 304 ? -277.084 -122.299 -52.763 1.00 109.41 284 ALA B C 1
ATOM 9962 O O . ALA B 1 304 ? -276.289 -121.390 -52.538 1.00 110.36 284 ALA B O 1
ATOM 9964 N N . GLY B 1 305 ? -278.060 -122.191 -53.656 1.00 118.06 285 GLY B N 1
ATOM 9965 C CA . GLY B 1 305 ? -278.158 -121.025 -54.516 1.00 117.31 285 GLY B CA 1
ATOM 9966 C C . GLY B 1 305 ? -279.385 -120.172 -54.266 1.00 116.09 285 GLY B C 1
ATOM 9967 O O . GLY B 1 305 ? -279.889 -119.512 -55.179 1.00 121.14 285 GLY B O 1
ATOM 9968 N N . SER B 1 306 ? -279.865 -120.186 -53.027 1.00 100.13 286 SER B N 1
ATOM 9969 C CA . SER B 1 306 ? -281.031 -119.398 -52.652 1.00 86.36 286 SER B CA 1
ATOM 9970 C C . SER B 1 306 ? -280.624 -118.167 -51.851 1.00 79.72 286 SER B C 1
ATOM 9971 O O . SER B 1 306 ? -279.584 -118.156 -51.194 1.00 77.54 286 SER B O 1
ATOM 9974 N N . GLU B 1 307 ? -281.449 -117.127 -51.910 1.00 63.80 287 GLU B N 1
ATOM 9975 C CA . GLU B 1 307 ? -281.163 -115.898 -51.184 1.00 62.17 287 GLU B CA 1
ATOM 9976 C C . GLU B 1 307 ? -282.078 -115.751 -49.973 1.00 66.00 287 GLU B C 1
ATOM 9977 O O . GLU B 1 307 ? -281.934 -114.820 -49.181 1.00 64.79 287 GLU B O 1
ATOM 9983 N N . ILE B 1 308 ? -283.022 -116.677 -49.838 1.00 68.32 288 ILE B N 1
ATOM 9984 C CA . ILE B 1 308 ? -283.935 -116.681 -48.703 1.00 72.88 288 ILE B CA 1
ATOM 9985 C C . ILE B 1 308 ? -283.915 -118.027 -47.984 1.00 77.62 288 ILE B C 1
ATOM 9986 O O . ILE B 1 308 ? -283.503 -119.037 -48.556 1.00 81.84 288 ILE B O 1
ATOM 9991 N N . SER B 1 309 ? -284.359 -118.037 -46.730 1.00 78.18 289 SER B N 1
ATOM 9992 C CA . SER B 1 309 ? -284.491 -119.283 -45.982 1.00 81.85 289 SER B CA 1
ATOM 9993 C C . SER B 1 309 ? -285.672 -120.086 -46.496 1.00 83.12 289 SER B C 1
ATOM 9994 O O . SER B 1 309 ? -286.735 -119.533 -46.777 1.00 68.18 289 SER B O 1
ATOM 9997 N N . GLN B 1 310 ? -285.483 -121.395 -46.603 1.00 84.52 290 GLN B N 1
ATOM 9998 C CA . GLN B 1 310 ? -286.520 -122.288 -47.104 1.00 88.69 290 GLN B CA 1
ATOM 9999 C C . GLN B 1 310 ? -287.787 -122.264 -46.246 1.00 88.90 290 GLN B C 1
ATOM 10000 O O . GLN B 1 310 ? -288.854 -122.675 -46.699 1.00 85.95 290 GLN B O 1
ATOM 10003 N N . ALA B 1 311 ? -287.667 -121.776 -45.014 1.00 91.67 291 ALA B N 1
ATOM 10004 C CA . ALA B 1 311 ? -288.791 -121.755 -44.083 1.00 91.90 291 ALA B CA 1
ATOM 10005 C C . ALA B 1 311 ? -289.325 -120.342 -43.862 1.00 89.69 291 ALA B C 1
ATOM 10006 O O . ALA B 1 311 ? -290.018 -120.077 -42.881 1.00 90.89 291 ALA B O 1
ATOM 10008 N N . LEU B 1 312 ? -289.001 -119.444 -44.785 1.00 84.31 292 LEU B N 1
ATOM 10009 C CA . LEU B 1 312 ? -289.416 -118.043 -44.700 1.00 81.28 292 LEU B CA 1
ATOM 10010 C C . LEU B 1 312 ? -290.938 -117.817 -44.641 1.00 83.55 292 LEU B C 1
ATOM 10011 O O . LEU B 1 312 ? -291.395 -116.997 -43.843 1.00 86.02 292 LEU B O 1
ATOM 10016 N N . PRO B 1 313 ? -291.729 -118.521 -45.479 1.00 83.91 293 PRO B N 1
ATOM 10017 C CA . PRO B 1 313 ? -293.180 -118.295 -45.403 1.00 85.63 293 PRO B CA 1
ATOM 10018 C C . PRO B 1 313 ? -293.791 -118.573 -44.029 1.00 86.36 293 PRO B C 1
ATOM 10019 O O . PRO B 1 313 ? -294.777 -117.932 -43.665 1.00 86.58 293 PRO B O 1
ATOM 10023 N N . ASP B 1 314 ? -293.215 -119.511 -43.283 1.00 85.22 294 ASP B N 1
ATOM 10024 C CA . ASP B 1 314 ? -293.711 -119.828 -41.948 1.00 84.69 294 ASP B CA 1
ATOM 10025 C C . ASP B 1 314 ? -293.296 -118.768 -40.933 1.00 81.10 294 ASP B C 1
ATOM 10026 O O . ASP B 1 314 ? -294.093 -118.364 -40.085 1.00 82.68 294 ASP B O 1
ATOM 10031 N N . VAL B 1 315 ? -292.047 -118.323 -41.022 1.00 76.87 295 VAL B N 1
ATOM 10032 C CA . VAL B 1 315 ? -291.529 -117.319 -40.103 1.00 75.12 295 VAL B CA 1
ATOM 10033 C C . VAL B 1 315 ? -292.282 -116.004 -40.278 1.00 77.42 295 VAL B C 1
ATOM 10034 O O . VAL B 1 315 ? -292.584 -115.316 -39.301 1.00 79.82 295 VAL B O 1
ATOM 10038 N N . ILE B 1 316 ? -292.598 -115.669 -41.525 1.00 78.04 296 ILE B N 1
ATOM 10039 C CA . ILE B 1 316 ? -293.383 -114.474 -41.814 1.00 79.10 296 ILE B CA 1
ATOM 10040 C C . ILE B 1 316 ? -294.777 -114.591 -41.207 1.00 82.90 296 ILE B C 1
ATOM 10041 O O . ILE B 1 316 ? -295.226 -113.697 -40.489 1.00 86.47 296 ILE B O 1
ATOM 10046 N N . ALA B 1 317 ? -295.446 -115.707 -41.483 1.00 81.43 297 ALA B N 1
ATOM 10047 C CA . ALA B 1 317 ? -296.787 -115.960 -40.963 1.00 82.41 297 ALA B CA 1
ATOM 10048 C C . ALA B 1 317 ? -296.819 -115.929 -39.440 1.00 84.77 297 ALA B C 1
ATOM 10049 O O . ALA B 1 317 ? -297.829 -115.567 -38.838 1.00 90.23 297 ALA B O 1
ATOM 10051 N N . ALA B 1 318 ? -295.708 -116.312 -38.821 1.00 82.18 298 ALA B N 1
ATOM 10052 C CA . ALA B 1 318 ? -295.607 -116.303 -37.371 1.00 82.18 298 ALA B CA 1
ATOM 10053 C C . ALA B 1 318 ? -295.609 -114.873 -36.844 1.00 85.06 298 ALA B C 1
ATOM 10054 O O . ALA B 1 318 ? -296.248 -114.573 -35.835 1.00 91.85 298 ALA B O 1
ATOM 10056 N N . CYS B 1 319 ? -294.893 -113.991 -37.533 1.00 81.81 299 CYS B N 1
ATOM 10057 C CA . CYS B 1 319 ? -294.809 -112.593 -37.127 1.00 82.81 299 CYS B CA 1
ATOM 10058 C C . CYS B 1 319 ? -296.124 -111.869 -37.385 1.00 84.92 299 CYS B C 1
ATOM 10059 O O . CYS B 1 319 ? -296.537 -111.013 -36.601 1.00 86.33 299 CYS B O 1
ATOM 10062 N N . LYS B 1 320 ? -296.773 -112.215 -38.492 1.00 85.74 300 LYS B N 1
ATOM 10063 C CA . LYS B 1 320 ? -298.057 -111.626 -38.846 1.00 85.97 300 LYS B CA 1
ATOM 10064 C C . LYS B 1 320 ? -299.097 -111.947 -37.780 1.00 86.34 300 LYS B C 1
ATOM 10065 O O . LYS B 1 320 ? -299.900 -111.094 -37.402 1.00 87.04 300 LYS B O 1
ATOM 10071 N N . ALA B 1 321 ? -299.061 -113.183 -37.292 1.00 85.26 301 ALA B N 1
ATOM 10072 C CA . ALA B 1 321 ? -300.017 -113.651 -36.297 1.00 87.25 301 ALA B CA 1
ATOM 10073 C C . ALA B 1 321 ? -299.719 -113.061 -34.924 1.00 90.56 301 ALA B C 1
ATOM 10074 O O . ALA B 1 321 ? -300.582 -113.044 -34.046 1.00 94.63 301 ALA B O 1
ATOM 10076 N N . ALA B 1 322 ? -298.495 -112.572 -34.750 1.00 88.06 302 ALA B N 1
ATOM 10077 C CA . ALA B 1 322 ? -298.072 -111.979 -33.488 1.00 87.37 302 ALA B CA 1
ATOM 10078 C C . ALA B 1 322 ? -298.520 -110.523 -33.379 1.00 92.34 302 ALA B C 1
ATOM 10079 O O . ALA B 1 322 ? -298.021 -109.774 -32.538 1.00 97.25 302 ALA B O 1
ATOM 10081 N N . ARG B 1 323 ? -299.456 -110.137 -34.243 1.00 93.14 303 ARG B N 1
ATOM 10082 C CA . ARG B 1 323 ? -300.067 -108.809 -34.226 1.00 97.48 303 ARG B CA 1
ATOM 10083 C C . ARG B 1 323 ? -299.055 -107.678 -34.407 1.00 97.34 303 ARG B C 1
ATOM 10084 O O . ARG B 1 323 ? -299.131 -106.651 -33.731 1.00 100.55 303 ARG B O 1
ATOM 10086 N N . PHE B 1 324 ? -298.107 -107.870 -35.318 1.00 94.11 304 PHE B N 1
ATOM 10087 C CA . PHE B 1 324 ? -297.205 -106.792 -35.711 1.00 89.45 304 PHE B CA 1
ATOM 10088 C C . PHE B 1 324 ? -297.899 -105.888 -36.722 1.00 91.97 304 PHE B C 1
ATOM 10089 O O . PHE B 1 324 ? -298.796 -106.328 -37.439 1.00 94.98 304 PHE B O 1
ATOM 10097 N N . ASP B 1 325 ? -297.488 -104.627 -36.778 1.00 89.22 305 ASP B N 1
ATOM 10098 C CA . ASP B 1 325 ? -298.075 -103.682 -37.721 1.00 87.76 305 ASP B CA 1
ATOM 10099 C C . ASP B 1 325 ? -297.440 -103.824 -39.100 1.00 84.12 305 ASP B C 1
ATOM 10100 O O . ASP B 1 325 ? -298.086 -103.597 -40.124 1.00 84.15 305 ASP B O 1
ATOM 10105 N N . LEU B 1 326 ? -296.169 -104.210 -39.116 1.00 80.63 306 LEU B N 1
ATOM 10106 C CA . LEU B 1 326 ? -295.412 -104.329 -40.354 1.00 74.06 306 LEU B CA 1
ATOM 10107 C C . LEU B 1 326 ? -294.302 -105.365 -40.214 1.00 71.62 306 LEU B C 1
ATOM 10108 O O . LEU B 1 326 ? -293.613 -105.413 -39.197 1.00 72.94 306 LEU B O 1
ATOM 10113 N N . VAL B 1 327 ? -294.137 -106.196 -41.236 1.00 70.61 307 VAL B N 1
ATOM 10114 C CA . VAL B 1 327 ? -293.063 -107.181 -41.251 1.00 69.33 307 VAL B CA 1
ATOM 10115 C C . VAL B 1 327 ? -292.083 -106.871 -42.376 1.00 70.32 307 VAL B C 1
ATOM 10116 O O . VAL B 1 327 ? -292.476 -106.750 -43.535 1.00 74.36 307 VAL B O 1
ATOM 10120 N N . ILE B 1 328 ? -290.808 -106.736 -42.032 1.00 66.15 308 ILE B N 1
ATOM 10121 C CA . ILE B 1 328 ? -289.785 -106.409 -43.015 1.00 62.01 308 ILE B CA 1
ATOM 10122 C C . ILE B 1 328 ? -288.816 -107.570 -43.205 1.00 68.02 308 ILE B C 1
ATOM 10123 O O . ILE B 1 328 ? -288.279 -108.105 -42.237 1.00 66.91 308 ILE B O 1
ATOM 10128 N N . VAL B 1 329 ? -288.603 -107.962 -44.458 1.00 68.21 309 VAL B N 1
ATOM 10129 C CA . VAL B 1 329 ? -287.722 -109.082 -44.767 1.00 68.15 309 VAL B CA 1
ATOM 10130 C C . VAL B 1 329 ? -286.545 -108.658 -45.639 1.00 69.46 309 VAL B C 1
ATOM 10131 O O . VAL B 1 329 ? -286.729 -108.067 -46.702 1.00 72.91 309 VAL B O 1
ATOM 10135 N N . GLU B 1 330 ? -285.336 -108.959 -45.176 1.00 67.33 310 GLU B N 1
ATOM 10136 C CA . GLU B 1 330 ? -284.128 -108.728 -45.959 1.00 67.95 310 GLU B CA 1
ATOM 10137 C C . GLU B 1 330 ? -283.538 -110.050 -46.436 1.00 70.37 310 GLU B C 1
ATOM 10138 O O . GLU B 1 330 ? -283.294 -110.952 -45.635 1.00 72.02 310 GLU B O 1
ATOM 10144 N N . THR B 1 331 ? -283.311 -110.163 -47.742 1.00 69.33 311 THR B N 1
ATOM 10145 C CA . THR B 1 331 ? -282.688 -111.355 -48.307 1.00 67.68 311 THR B CA 1
ATOM 10146 C C . THR B 1 331 ? -281.173 -111.238 -48.239 1.00 63.96 311 THR B C 1
ATOM 10147 O O . THR B 1 331 ? -280.647 -110.233 -47.768 1.00 64.77 311 THR B O 1
ATOM 10151 N N . SER B 1 332 ? -280.469 -112.262 -48.706 1.00 58.12 312 SER B N 1
ATOM 10152 C CA . SER B 1 332 ? -279.014 -112.198 -48.771 1.00 68.19 312 SER B CA 1
ATOM 10153 C C . SER B 1 332 ? -278.598 -111.560 -50.096 1.00 69.00 312 SER B C 1
ATOM 10154 O O . SER B 1 332 ? -279.450 -111.202 -50.904 1.00 68.28 312 SER B O 1
ATOM 10157 N N . GLY B 1 333 ? -277.299 -111.391 -50.314 1.00 68.57 313 GLY B N 1
ATOM 10158 C CA . GLY B 1 333 ? -276.822 -110.750 -51.530 1.00 64.80 313 GLY B CA 1
ATOM 10159 C C . GLY B 1 333 ? -277.144 -111.541 -52.785 1.00 63.46 313 GLY B C 1
ATOM 10160 O O . GLY B 1 333 ? -276.555 -112.595 -53.023 1.00 64.07 313 GLY B O 1
ATOM 10161 N N . ILE B 1 334 ? -278.075 -111.031 -53.589 1.00 65.24 314 ILE B N 1
ATOM 10162 C CA . ILE B 1 334 ? -278.541 -111.745 -54.781 1.00 68.68 314 ILE B CA 1
ATOM 10163 C C . ILE B 1 334 ? -277.704 -111.444 -56.013 1.00 65.98 314 ILE B C 1
ATOM 10164 O O . ILE B 1 334 ? -276.808 -110.602 -55.978 1.00 59.10 314 ILE B O 1
ATOM 10169 N N . GLY B 1 335 ? -278.009 -112.140 -57.105 1.00 66.36 315 GLY B N 1
ATOM 10170 C CA . GLY B 1 335 ? -277.363 -111.886 -58.380 1.00 68.93 315 GLY B CA 1
ATOM 10171 C C . GLY B 1 335 ? -278.287 -111.183 -59.359 1.00 68.41 315 GLY B C 1
ATOM 10172 O O . GLY B 1 335 ? -279.167 -110.418 -58.963 1.00 67.01 315 GLY B O 1
ATOM 10173 N N . GLN B 1 336 ? -278.087 -111.439 -60.647 1.00 72.79 316 GLN B N 1
ATOM 10174 C CA . GLN B 1 336 ? -278.946 -110.862 -61.674 1.00 74.75 316 GLN B CA 1
ATOM 10175 C C . GLN B 1 336 ? -280.235 -111.662 -61.805 1.00 79.42 316 GLN B C 1
ATOM 10176 O O . GLN B 1 336 ? -281.332 -111.112 -61.705 1.00 81.73 316 GLN B O 1
ATOM 10182 N N . GLY B 1 337 ? -280.093 -112.967 -62.008 1.00 76.88 317 GLY B N 1
ATOM 10183 C CA . GLY B 1 337 ? -281.233 -113.841 -62.209 1.00 76.69 317 GLY B CA 1
ATOM 10184 C C . GLY B 1 337 ? -282.098 -114.051 -60.981 1.00 76.46 317 GLY B C 1
ATOM 10185 O O . GLY B 1 337 ? -283.269 -114.407 -61.105 1.00 76.75 317 GLY B O 1
ATOM 10186 N N . ASP B 1 338 ? -281.529 -113.831 -59.797 1.00 77.63 318 ASP B N 1
ATOM 10187 C CA . ASP B 1 338 ? -282.242 -114.076 -58.544 1.00 76.73 318 ASP B CA 1
ATOM 10188 C C . ASP B 1 338 ? -283.380 -113.080 -58.307 1.00 68.67 318 ASP B C 1
ATOM 10189 O O . ASP B 1 338 ? -283.227 -111.878 -58.533 1.00 64.51 318 ASP B O 1
ATOM 10194 N N . ALA B 1 339 ? -284.518 -113.599 -57.852 1.00 65.15 319 ALA B N 1
ATOM 10195 C CA . ALA B 1 339 ? -285.653 -112.775 -57.438 1.00 72.11 319 ALA B CA 1
ATOM 10196 C C . ALA B 1 339 ? -286.665 -113.619 -56.662 1.00 73.81 319 ALA B C 1
ATOM 10197 O O . ALA B 1 339 ? -287.821 -113.744 -57.065 1.00 77.23 319 ALA B O 1
ATOM 10199 N N . ALA B 1 340 ? -286.228 -114.185 -55.540 1.00 68.86 320 ALA B N 1
ATOM 10200 C CA . ALA B 1 340 ? -287.032 -115.162 -54.812 1.00 71.27 320 ALA B CA 1
ATOM 10201 C C . ALA B 1 340 ? -287.923 -114.539 -53.742 1.00 71.56 320 ALA B C 1
ATOM 10202 O O . ALA B 1 340 ? -288.786 -115.211 -53.177 1.00 74.36 320 ALA B O 1
ATOM 10204 N N . ILE B 1 341 ? -287.721 -113.257 -53.470 1.00 71.00 321 ILE B N 1
ATOM 10205 C CA . ILE B 1 341 ? -288.441 -112.587 -52.393 1.00 72.38 321 ILE B CA 1
ATOM 10206 C C . ILE B 1 341 ? -289.832 -112.137 -52.840 1.00 72.05 321 ILE B C 1
ATOM 10207 O O . ILE B 1 341 ? -290.732 -111.957 -52.019 1.00 72.16 321 ILE B O 1
ATOM 10212 N N . VAL B 1 342 ? -290.004 -111.988 -54.150 1.00 71.32 322 VAL B N 1
ATOM 10213 C CA . VAL B 1 342 ? -291.217 -111.405 -54.723 1.00 70.99 322 VAL B CA 1
ATOM 10214 C C . VAL B 1 342 ? -292.544 -112.073 -54.316 1.00 74.92 322 VAL B C 1
ATOM 10215 O O . VAL B 1 342 ? -293.484 -111.375 -53.933 1.00 76.48 322 VAL B O 1
ATOM 10219 N N . PRO B 1 343 ? -292.638 -113.416 -54.393 1.00 75.15 323 PRO B N 1
ATOM 10220 C CA . PRO B 1 343 ? -293.959 -113.976 -54.083 1.00 77.23 323 PRO B CA 1
ATOM 10221 C C . PRO B 1 343 ? -294.306 -113.960 -52.595 1.00 78.96 323 PRO B C 1
ATOM 10222 O O . PRO B 1 343 ? -295.479 -114.099 -52.246 1.00 82.01 323 PRO B O 1
ATOM 10226 N N . HIS B 1 344 ? -293.306 -113.784 -51.737 1.00 76.97 324 HIS B N 1
ATOM 10227 C CA . HIS B 1 344 ? -293.508 -113.901 -50.296 1.00 75.85 324 HIS B CA 1
ATOM 10228 C C . HIS B 1 344 ? -293.824 -112.572 -49.615 1.00 76.47 324 HIS B C 1
ATOM 10229 O O . HIS B 1 344 ? -294.120 -112.539 -48.420 1.00 78.18 324 HIS B O 1
ATOM 10236 N N . VAL B 1 345 ? -293.759 -111.479 -50.367 1.00 74.54 325 VAL B N 1
ATOM 10237 C CA . VAL B 1 345 ? -293.985 -110.160 -49.787 1.00 73.02 325 VAL B CA 1
ATOM 10238 C C . VAL B 1 345 ? -295.057 -109.376 -50.535 1.00 75.74 325 VAL B C 1
ATOM 10239 O O . VAL B 1 345 ? -295.472 -109.759 -51.628 1.00 81.09 325 VAL B O 1
ATOM 10243 N N . ASP B 1 346 ? -295.504 -108.280 -49.931 1.00 75.43 326 ASP B N 1
ATOM 10244 C CA . ASP B 1 346 ? -296.512 -107.419 -50.536 1.00 82.79 326 ASP B CA 1
ATOM 10245 C C . ASP B 1 346 ? -295.848 -106.325 -51.368 1.00 83.55 326 ASP B C 1
ATOM 10246 O O . ASP B 1 346 ? -296.355 -105.933 -52.420 1.00 91.56 326 ASP B O 1
ATOM 10251 N N . LEU B 1 347 ? -294.711 -105.837 -50.884 1.00 77.75 327 LEU B N 1
ATOM 10252 C CA . LEU B 1 347 ? -293.914 -104.853 -51.610 1.00 72.80 327 LEU B CA 1
ATOM 10253 C C . LEU B 1 347 ? -292.456 -105.281 -51.646 1.00 72.88 327 LEU B C 1
ATOM 10254 O O . LEU B 1 347 ? -291.951 -105.877 -50.692 1.00 75.91 327 LEU B O 1
ATOM 10259 N N . SER B 1 348 ? -291.780 -104.976 -52.747 1.00 67.82 328 SER B N 1
ATOM 10260 C CA . SER B 1 348 ? -290.379 -105.343 -52.891 1.00 64.47 328 SER B CA 1
ATOM 10261 C C . SER B 1 348 ? -289.514 -104.122 -53.182 1.00 64.71 328 SER B C 1
ATOM 10262 O O . SER B 1 348 ? -289.896 -103.247 -53.958 1.00 62.21 328 SER B O 1
ATOM 10265 N N . LEU B 1 349 ? -288.350 -104.069 -52.541 1.00 60.41 329 LEU B N 1
ATOM 10266 C CA . LEU B 1 349 ? -287.417 -102.964 -52.712 1.00 62.46 329 LEU B CA 1
ATOM 10267 C C . LEU B 1 349 ? -286.052 -103.478 -53.153 1.00 63.73 329 LEU B C 1
ATOM 10268 O O . LEU B 1 349 ? -285.366 -104.166 -52.397 1.00 67.22 329 LEU B O 1
ATOM 10273 N N . TYR B 1 350 ? -285.664 -103.149 -54.381 1.00 61.25 330 TYR B N 1
ATOM 10274 C CA . TYR B 1 350 ? -284.359 -103.543 -54.895 1.00 57.95 330 TYR B CA 1
ATOM 10275 C C . TYR B 1 350 ? -283.315 -102.515 -54.488 1.00 59.34 330 TYR B C 1
ATOM 10276 O O . TYR B 1 350 ? -283.445 -101.330 -54.796 1.00 59.93 330 TYR B O 1
ATOM 10285 N N . VAL B 1 351 ? -282.289 -102.972 -53.780 1.00 56.22 331 VAL B N 1
ATOM 10286 C CA . VAL B 1 351 ? -281.214 -102.093 -53.344 1.00 55.42 331 VAL B CA 1
ATOM 10287 C C . VAL B 1 351 ? -279.961 -102.359 -54.165 1.00 64.19 331 VAL B C 1
ATOM 10288 O O . VAL B 1 351 ? -279.525 -103.504 -54.293 1.00 66.30 331 VAL B O 1
ATOM 10292 N N . MET B 1 352 ? -279.388 -101.302 -54.728 1.00 55.21 332 MET B N 1
ATOM 10293 C CA . MET B 1 352 ? -278.190 -101.439 -55.544 1.00 59.05 332 MET B CA 1
ATOM 10294 C C . MET B 1 352 ? -277.266 -100.239 -55.390 1.00 60.09 332 MET B C 1
ATOM 10295 O O . MET B 1 352 ? -277.619 -99.240 -54.765 1.00 60.38 332 MET B O 1
ATOM 10300 N N . THR B 1 353 ? -276.077 -100.352 -55.971 1.00 60.60 333 THR B N 1
ATOM 10301 C CA . THR B 1 353 ? -275.082 -99.292 -55.925 1.00 60.91 333 THR B CA 1
ATOM 10302 C C . THR B 1 353 ? -274.893 -98.734 -57.330 1.00 60.66 333 THR B C 1
ATOM 10303 O O . THR B 1 353 ? -275.301 -99.370 -58.300 1.00 61.55 333 THR B O 1
ATOM 10307 N N . PRO B 1 354 ? -274.289 -97.539 -57.452 1.00 62.17 334 PRO B N 1
ATOM 10308 C CA . PRO B 1 354 ? -274.001 -96.984 -58.781 1.00 56.86 334 PRO B CA 1
ATOM 10309 C C . PRO B 1 354 ? -273.084 -97.866 -59.637 1.00 61.25 334 PRO B C 1
ATOM 10310 O O . PRO B 1 354 ? -272.930 -97.602 -60.828 1.00 69.99 334 PRO B O 1
ATOM 10314 N N . GLU B 1 355 ? -272.506 -98.906 -59.045 1.00 58.32 335 GLU B N 1
ATOM 10315 C CA . GLU B 1 355 ? -271.682 -99.860 -59.781 1.00 58.98 335 GLU B CA 1
ATOM 10316 C C . GLU B 1 355 ? -272.483 -101.096 -60.191 1.00 60.55 335 GLU B C 1
ATOM 10317 O O . GLU B 1 355 ? -272.718 -101.986 -59.380 1.00 67.32 335 GLU B O 1
ATOM 10323 N N . PHE B 1 356 ? -272.898 -101.151 -61.452 1.00 59.55 336 PHE B N 1
ATOM 10324 C CA . PHE B 1 356 ? -273.671 -102.283 -61.957 1.00 61.23 336 PHE B CA 1
ATOM 10325 C C . PHE B 1 356 ? -273.148 -102.736 -63.319 1.00 64.20 336 PHE B C 1
ATOM 10326 O O . PHE B 1 356 ? -273.652 -103.694 -63.909 1.00 61.75 336 PHE B O 1
ATOM 10334 N N . GLY B 1 357 ? -272.131 -102.036 -63.811 1.00 65.59 337 GLY B N 1
ATOM 10335 C CA . GLY B 1 357 ? -271.582 -102.309 -65.124 1.00 67.37 337 GLY B CA 1
ATOM 10336 C C . GLY B 1 357 ? -272.178 -101.376 -66.158 1.00 73.79 337 GLY B C 1
ATOM 10337 O O . GLY B 1 357 ? -272.641 -100.285 -65.824 1.00 76.74 337 GLY B O 1
ATOM 10338 N N . ALA B 1 358 ? -272.173 -101.807 -67.415 1.00 76.00 338 ALA B N 1
ATOM 10339 C CA . ALA B 1 358 ? -272.729 -101.016 -68.506 1.00 74.31 338 ALA B CA 1
ATOM 10340 C C . ALA B 1 358 ? -274.220 -100.765 -68.307 1.00 70.02 338 ALA B C 1
ATOM 10341 O O . ALA B 1 358 ? -274.862 -101.432 -67.499 1.00 64.52 338 ALA B O 1
ATOM 10343 N N . ALA B 1 359 ? -274.769 -99.805 -69.046 1.00 68.85 339 ALA B N 1
ATOM 10344 C CA . ALA B 1 359 ? -276.193 -99.501 -68.939 1.00 68.87 339 ALA B CA 1
ATOM 10345 C C . ALA B 1 359 ? -277.034 -100.675 -69.431 1.00 71.29 339 ALA B C 1
ATOM 10346 O O . ALA B 1 359 ? -278.180 -100.851 -69.019 1.00 66.04 339 ALA B O 1
ATOM 10348 N N . SER B 1 360 ? -276.447 -101.479 -70.311 1.00 75.99 340 SER B N 1
ATOM 10349 C CA . SER B 1 360 ? -277.128 -102.635 -70.882 1.00 73.72 340 SER B CA 1
ATOM 10350 C C . SER B 1 360 ? -277.251 -103.780 -69.880 1.00 69.56 340 SER B C 1
ATOM 10351 O O . SER B 1 360 ? -278.056 -104.691 -70.063 1.00 71.34 340 SER B O 1
ATOM 10354 N N . GLN B 1 361 ? -276.455 -103.729 -68.818 1.00 68.08 341 GLN B N 1
ATOM 10355 C CA . GLN B 1 361 ? -276.482 -104.768 -67.794 1.00 68.93 341 GLN B CA 1
ATOM 10356 C C . GLN B 1 361 ? -277.807 -104.759 -67.038 1.00 66.62 341 GLN B C 1
ATOM 10357 O O . GLN B 1 361 ? -278.205 -105.767 -66.459 1.00 64.97 341 GLN B O 1
ATOM 10363 N N . LEU B 1 362 ? -278.486 -103.616 -67.054 1.00 67.26 342 LEU B N 1
ATOM 10364 C CA . LEU B 1 362 ? -279.762 -103.464 -66.364 1.00 68.47 342 LEU B CA 1
ATOM 10365 C C . LEU B 1 362 ? -280.866 -104.279 -67.031 1.00 70.85 342 LEU B C 1
ATOM 10366 O O . LEU B 1 362 ? -281.898 -104.563 -66.420 1.00 65.28 342 LEU B O 1
ATOM 10371 N N . GLU B 1 363 ? -280.644 -104.655 -68.288 1.00 71.58 343 GLU B N 1
ATOM 10372 C CA . GLU B 1 363 ? -281.604 -105.469 -69.025 1.00 74.47 343 GLU B CA 1
ATOM 10373 C C . GLU B 1 363 ? -281.468 -106.944 -68.658 1.00 75.75 343 GLU B C 1
ATOM 10374 O O . GLU B 1 363 ? -282.163 -107.797 -69.211 1.00 70.11 343 GLU B O 1
ATOM 10380 N N . LYS B 1 364 ? -280.570 -107.238 -67.723 1.00 77.59 344 LYS B N 1
ATOM 10381 C CA . LYS B 1 364 ? -280.348 -108.607 -67.275 1.00 67.87 344 LYS B CA 1
ATOM 10382 C C . LYS B 1 364 ? -280.888 -108.827 -65.869 1.00 66.65 344 LYS B C 1
ATOM 10383 O O . LYS B 1 364 ? -281.178 -109.955 -65.475 1.00 67.12 344 LYS B O 1
ATOM 10389 N N . ILE B 1 365 ? -281.019 -107.742 -65.114 1.00 69.63 345 ILE B N 1
ATOM 10390 C CA . ILE B 1 365 ? -281.437 -107.826 -63.718 1.00 66.21 345 ILE B CA 1
ATOM 10391 C C . ILE B 1 365 ? -282.928 -108.127 -63.596 1.00 66.57 345 ILE B C 1
ATOM 10392 O O . ILE B 1 365 ? -283.772 -107.251 -63.791 1.00 67.14 345 ILE B O 1
ATOM 10397 N N . ASP B 1 366 ? -283.236 -109.378 -63.264 1.00 66.65 346 ASP B N 1
ATOM 10398 C CA . ASP B 1 366 ? -284.611 -109.858 -63.186 1.00 67.56 346 ASP B CA 1
ATOM 10399 C C . ASP B 1 366 ? -285.447 -109.073 -62.180 1.00 68.29 346 ASP B C 1
ATOM 10400 O O . ASP B 1 366 ? -286.661 -108.957 -62.324 1.00 66.41 346 ASP B O 1
ATOM 10405 N N . MET B 1 367 ? -284.792 -108.528 -61.163 1.00 69.37 347 MET B N 1
ATOM 10406 C CA . MET B 1 367 ? -285.506 -107.883 -60.070 1.00 68.95 347 MET B CA 1
ATOM 10407 C C . MET B 1 367 ? -286.052 -106.505 -60.460 1.00 70.48 347 MET B C 1
ATOM 10408 O O . MET B 1 367 ? -286.971 -105.992 -59.821 1.00 69.46 347 MET B O 1
ATOM 10413 N N . LEU B 1 368 ? -285.504 -105.918 -61.520 1.00 73.96 348 LEU B N 1
ATOM 10414 C CA . LEU B 1 368 ? -285.980 -104.625 -62.010 1.00 74.98 348 LEU B CA 1
ATOM 10415 C C . LEU B 1 368 ? -287.318 -104.765 -62.728 1.00 76.38 348 LEU B C 1
ATOM 10416 O O . LEU B 1 368 ? -287.869 -103.787 -63.232 1.00 65.70 348 LEU B O 1
ATOM 10421 N N . ASP B 1 369 ? -287.833 -105.989 -62.765 1.00 73.14 349 ASP B N 1
ATOM 10422 C CA . ASP B 1 369 ? -289.114 -106.274 -63.391 1.00 75.01 349 ASP B CA 1
ATOM 10423 C C . ASP B 1 369 ? -290.229 -106.386 -62.358 1.00 78.04 349 ASP B C 1
ATOM 10424 O O . ASP B 1 369 ? -291.408 -106.266 -62.693 1.00 83.64 349 ASP B O 1
ATOM 10429 N N . PHE B 1 370 ? -289.854 -106.618 -61.104 1.00 74.25 350 PHE B N 1
ATOM 10430 C CA . PHE B 1 370 ? -290.836 -106.878 -60.055 1.00 73.27 350 PHE B CA 1
ATOM 10431 C C . PHE B 1 370 ? -290.787 -105.857 -58.925 1.00 71.19 350 PHE B C 1
ATOM 10432 O O . PHE B 1 370 ? -291.759 -105.698 -58.186 1.00 72.15 350 PHE B O 1
ATOM 10440 N N . ALA B 1 371 ? -289.656 -105.174 -58.789 1.00 68.28 351 ALA B N 1
ATOM 10441 C CA . ALA B 1 371 ? -289.459 -104.229 -57.695 1.00 65.54 351 ALA B CA 1
ATOM 10442 C C . ALA B 1 371 ? -290.490 -103.105 -57.723 1.00 66.68 351 ALA B C 1
ATOM 10443 O O . ALA B 1 371 ? -290.647 -102.419 -58.731 1.00 71.27 351 ALA B O 1
ATOM 10445 N N . ASP B 1 372 ? -291.201 -102.934 -56.614 1.00 64.59 352 ASP B N 1
ATOM 10446 C CA . ASP B 1 372 ? -292.142 -101.831 -56.471 1.00 68.35 352 ASP B CA 1
ATOM 10447 C C . ASP B 1 372 ? -291.373 -100.533 -56.248 1.00 65.40 352 ASP B C 1
ATOM 10448 O O . ASP B 1 372 ? -291.810 -99.455 -56.650 1.00 66.50 352 ASP B O 1
ATOM 10453 N N . PHE B 1 373 ? -290.222 -100.653 -55.595 1.00 63.95 353 PHE B N 1
ATOM 10454 C CA . PHE B 1 373 ? -289.328 -99.525 -55.368 1.00 63.45 353 PHE B CA 1
ATOM 10455 C C . PHE B 1 373 ? -287.896 -99.932 -55.676 1.00 62.70 353 PHE B C 1
ATOM 10456 O O . PHE B 1 373 ? -287.517 -101.087 -55.490 1.00 65.20 353 PHE B O 1
ATOM 10464 N N . VAL B 1 374 ? -287.101 -98.980 -56.146 1.00 60.24 354 VAL B N 1
ATOM 10465 C CA . VAL B 1 374 ? -285.687 -99.230 -56.382 1.00 61.12 354 VAL B CA 1
ATOM 10466 C C . VAL B 1 374 ? -284.860 -98.171 -55.676 1.00 65.13 354 VAL B C 1
ATOM 10467 O O . VAL B 1 374 ? -285.064 -96.974 -55.879 1.00 69.61 354 VAL B O 1
ATOM 10471 N N . ALA B 1 375 ? -283.934 -98.616 -54.835 1.00 64.61 355 ALA B N 1
ATOM 10472 C CA . ALA B 1 375 ? -283.062 -97.698 -54.122 1.00 56.62 355 ALA B CA 1
ATOM 10473 C C . ALA B 1 375 ? -281.628 -97.835 -54.608 1.00 60.00 355 ALA B C 1
ATOM 10474 O O . ALA B 1 375 ? -281.012 -98.891 -54.464 1.00 55.62 355 ALA B O 1
ATOM 10476 N N . ILE B 1 376 ? -281.105 -96.767 -55.199 1.00 56.19 356 ILE B N 1
ATOM 10477 C CA . ILE B 1 376 ? -279.701 -96.734 -55.575 1.00 55.82 356 ILE B CA 1
ATOM 10478 C C . ILE B 1 376 ? -278.918 -96.156 -54.410 1.00 69.39 356 ILE B C 1
ATOM 10479 O O . ILE B 1 376 ? -278.683 -94.950 -54.334 1.00 73.85 356 ILE B O 1
ATOM 10484 N N . ASN B 1 377 ? -278.540 -97.036 -53.489 1.00 63.91 357 ASN B N 1
ATOM 10485 C CA . ASN B 1 377 ? -277.826 -96.638 -52.286 1.00 60.61 357 ASN B CA 1
ATOM 10486 C C . ASN B 1 377 ? -276.390 -96.248 -52.609 1.00 61.37 357 ASN B C 1
ATOM 10487 O O . ASN B 1 377 ? -275.947 -96.402 -53.747 1.00 59.90 357 ASN B O 1
ATOM 10492 N N . LYS B 1 378 ? -275.671 -95.756 -51.604 1.00 63.59 358 LYS B N 1
ATOM 10493 C CA . LYS B 1 378 ? -274.305 -95.275 -51.779 1.00 62.41 358 LYS B CA 1
ATOM 10494 C C . LYS B 1 378 ? -274.263 -94.235 -52.887 1.00 54.72 358 LYS B C 1
ATOM 10495 O O . LYS B 1 378 ? -273.407 -94.279 -53.767 1.00 55.06 358 LYS B O 1
ATOM 10501 N N . PHE B 1 379 ? -275.201 -93.296 -52.833 1.00 55.04 359 PHE B N 1
ATOM 10502 C CA . PHE B 1 379 ? -275.314 -92.253 -53.843 1.00 55.79 359 PHE B CA 1
ATOM 10503 C C . PHE B 1 379 ? -274.196 -91.227 -53.704 1.00 56.24 359 PHE B C 1
ATOM 10504 O O . PHE B 1 379 ? -274.122 -90.263 -54.465 1.00 57.01 359 PHE B O 1
ATOM 10512 N N . ASP B 1 380 ? -273.330 -91.443 -52.720 1.00 55.90 360 ASP B N 1
ATOM 10513 C CA . ASP B 1 380 ? -272.170 -90.592 -52.501 1.00 56.45 360 ASP B CA 1
ATOM 10514 C C . ASP B 1 380 ? -271.051 -90.966 -53.463 1.00 56.95 360 ASP B C 1
ATOM 10515 O O . ASP B 1 380 ? -270.082 -90.223 -53.621 1.00 57.53 360 ASP B O 1
ATOM 10520 N N . ARG B 1 381 ? -271.210 -92.120 -54.108 1.00 56.41 361 ARG B N 1
ATOM 10521 C CA . ARG B 1 381 ? -270.203 -92.667 -55.010 1.00 56.84 361 ARG B CA 1
ATOM 10522 C C . ARG B 1 381 ? -270.117 -91.892 -56.316 1.00 60.03 361 ARG B C 1
ATOM 10523 O O . ARG B 1 381 ? -270.983 -91.071 -56.621 1.00 59.05 361 ARG B O 1
ATOM 10531 N N . LYS B 1 382 ? -269.067 -92.166 -57.085 1.00 58.47 362 LYS B N 1
ATOM 10532 C CA . LYS B 1 382 ? -268.934 -91.601 -58.419 1.00 59.51 362 LYS B CA 1
ATOM 10533 C C . LYS B 1 382 ? -269.929 -92.262 -59.360 1.00 67.88 362 LYS B C 1
ATOM 10534 O O . LYS B 1 382 ? -270.192 -93.459 -59.250 1.00 66.98 362 LYS B O 1
ATOM 10540 N N . GLY B 1 383 ? -270.488 -91.472 -60.273 1.00 68.46 363 GLY B N 1
ATOM 10541 C CA . GLY B 1 383 ? -271.393 -91.985 -61.286 1.00 71.28 363 GLY B CA 1
ATOM 10542 C C . GLY B 1 383 ? -272.775 -92.325 -60.761 1.00 69.85 363 GLY B C 1
ATOM 10543 O O . GLY B 1 383 ? -273.548 -93.012 -61.429 1.00 69.38 363 GLY B O 1
ATOM 10544 N N . ALA B 1 384 ? -273.086 -91.841 -59.562 1.00 68.63 364 ALA B N 1
ATOM 10545 C CA . ALA B 1 384 ? -274.384 -92.088 -58.949 1.00 66.57 364 ALA B CA 1
ATOM 10546 C C . ALA B 1 384 ? -275.511 -91.423 -59.735 1.00 67.16 364 ALA B C 1
ATOM 10547 O O . ALA B 1 384 ? -276.563 -92.022 -59.954 1.00 58.82 364 ALA B O 1
ATOM 10549 N N . GLN B 1 385 ? -275.289 -90.183 -60.157 1.00 68.76 365 GLN B N 1
ATOM 10550 C CA . GLN B 1 385 ? -276.298 -89.448 -60.912 1.00 70.79 365 GLN B CA 1
ATOM 10551 C C . GLN B 1 385 ? -276.639 -90.160 -62.214 1.00 71.37 365 GLN B C 1
ATOM 10552 O O . GLN B 1 385 ? -277.811 -90.366 -62.528 1.00 71.67 365 GLN B O 1
ATOM 10558 N N . ASP B 1 386 ? -275.609 -90.538 -62.965 1.00 73.16 366 ASP B N 1
ATOM 10559 C CA . ASP B 1 386 ? -275.806 -91.258 -64.217 1.00 75.52 366 ASP B CA 1
ATOM 10560 C C . ASP B 1 386 ? -276.445 -92.621 -63.977 1.00 71.23 366 ASP B C 1
ATOM 10561 O O . ASP B 1 386 ? -277.249 -93.088 -64.782 1.00 69.51 366 ASP B O 1
ATOM 10566 N N . ALA B 1 387 ? -276.082 -93.256 -62.868 1.00 73.58 367 ALA B N 1
ATOM 10567 C CA . ALA B 1 387 ? -276.650 -94.548 -62.513 1.00 72.64 367 ALA B CA 1
ATOM 10568 C C . ALA B 1 387 ? -278.154 -94.429 -62.320 1.00 72.50 367 ALA B C 1
ATOM 10569 O O . ALA B 1 387 ? -278.909 -95.340 -62.661 1.00 60.05 367 ALA B O 1
ATOM 10571 N N . TRP B 1 388 ? -278.588 -93.293 -61.787 1.00 70.93 368 TRP B N 1
ATOM 10572 C CA . TRP B 1 388 ? -280.007 -93.073 -61.555 1.00 70.27 368 TRP B CA 1
ATOM 10573 C C . TRP B 1 388 ? -280.762 -92.917 -62.871 1.00 70.35 368 TRP B C 1
ATOM 10574 O O . TRP B 1 388 ? -281.855 -93.457 -63.031 1.00 70.13 368 TRP B O 1
ATOM 10585 N N . ARG B 1 389 ? -280.175 -92.181 -63.808 1.00 70.38 369 ARG B N 1
ATOM 10586 C CA . ARG B 1 389 ? -280.770 -92.008 -65.128 1.00 71.19 369 ARG B CA 1
ATOM 10587 C C . ARG B 1 389 ? -281.035 -93.349 -65.794 1.00 71.44 369 ARG B C 1
ATOM 10588 O O . ARG B 1 389 ? -282.121 -93.597 -66.311 1.00 75.04 369 ARG B O 1
ATOM 10596 N N . ASP B 1 390 ? -280.028 -94.213 -65.762 1.00 69.03 370 ASP B N 1
ATOM 10597 C CA . ASP B 1 390 ? -280.081 -95.497 -66.446 1.00 66.76 370 ASP B CA 1
ATOM 10598 C C . ASP B 1 390 ? -281.116 -96.433 -65.832 1.00 66.38 370 ASP B C 1
ATOM 10599 O O . ASP B 1 390 ? -281.858 -97.103 -66.547 1.00 68.38 370 ASP B O 1
ATOM 10604 N N . VAL B 1 391 ? -281.164 -96.477 -64.505 1.00 67.52 371 VAL B N 1
ATOM 10605 C CA . VAL B 1 391 ? -282.102 -97.349 -63.810 1.00 68.05 371 VAL B CA 1
ATOM 10606 C C . VAL B 1 391 ? -283.536 -96.844 -63.954 1.00 62.60 371 VAL B C 1
ATOM 10607 O O . VAL B 1 391 ? -284.448 -97.624 -64.215 1.00 72.08 371 VAL B O 1
ATOM 10611 N N . ALA B 1 392 ? -283.731 -95.539 -63.792 1.00 62.76 372 ALA B N 1
ATOM 10612 C CA . ALA B 1 392 ? -285.052 -94.942 -63.950 1.00 63.80 372 ALA B CA 1
ATOM 10613 C C . ALA B 1 392 ? -285.590 -95.213 -65.346 1.00 80.76 372 ALA B C 1
ATOM 10614 O O . ALA B 1 392 ? -286.761 -95.549 -65.519 1.00 83.93 372 ALA B O 1
ATOM 10616 N N . LYS B 1 393 ? -284.714 -95.071 -66.335 1.00 79.13 373 LYS B N 1
ATOM 10617 C CA . LYS B 1 393 ? -285.057 -95.317 -67.730 1.00 79.17 373 LYS B CA 1
ATOM 10618 C C . LYS B 1 393 ? -285.428 -96.778 -67.945 1.00 76.73 373 LYS B C 1
ATOM 10619 O O . LYS B 1 393 ? -286.365 -97.090 -68.676 1.00 78.56 373 LYS B O 1
ATOM 10625 N N . GLN B 1 394 ? -284.687 -97.669 -67.297 1.00 74.12 374 GLN B N 1
ATOM 10626 C CA . GLN B 1 394 ? -284.907 -99.104 -67.439 1.00 71.48 374 GLN B CA 1
ATOM 10627 C C . GLN B 1 394 ? -286.209 -99.538 -66.782 1.00 71.51 374 GLN B C 1
ATOM 10628 O O . GLN B 1 394 ? -286.948 -100.351 -67.330 1.00 67.88 374 GLN B O 1
ATOM 10634 N N . VAL B 1 395 ? -286.478 -98.999 -65.599 1.00 74.32 375 VAL B N 1
ATOM 10635 C CA . VAL B 1 395 ? -287.715 -99.298 -64.891 1.00 77.12 375 VAL B CA 1
ATOM 10636 C C . VAL B 1 395 ? -288.901 -98.752 -65.678 1.00 80.76 375 VAL B C 1
ATOM 10637 O O . VAL B 1 395 ? -289.958 -99.381 -65.749 1.00 82.86 375 VAL B O 1
ATOM 10641 N N . GLN B 1 396 ? -288.707 -97.586 -66.286 1.00 77.90 376 GLN B N 1
ATOM 10642 C CA . GLN B 1 396 ? -289.729 -96.982 -67.131 1.00 78.80 376 GLN B CA 1
ATOM 10643 C C . GLN B 1 396 ? -290.036 -97.885 -68.323 1.00 76.16 376 GLN B C 1
ATOM 10644 O O . GLN B 1 396 ? -291.185 -98.008 -68.742 1.00 77.84 376 GLN B O 1
ATOM 10650 N N . ARG B 1 397 ? -289.001 -98.526 -68.857 1.00 73.22 377 ARG B N 1
ATOM 10651 C CA . ARG B 1 397 ? -289.168 -99.427 -69.988 1.00 72.78 377 ARG B CA 1
ATOM 10652 C C . ARG B 1 397 ? -289.804 -100.742 -69.560 1.00 72.64 377 ARG B C 1
ATOM 10653 O O . ARG B 1 397 ? -290.663 -101.281 -70.257 1.00 74.34 377 ARG B O 1
ATOM 10661 N N . ASN B 1 398 ? -289.383 -101.254 -68.411 1.00 74.32 378 ASN B N 1
ATOM 10662 C CA . ASN B 1 398 ? -289.928 -102.499 -67.883 1.00 73.95 378 ASN B CA 1
ATOM 10663 C C . ASN B 1 398 ? -291.415 -102.384 -67.567 1.00 76.28 378 ASN B C 1
ATOM 10664 O O . ASN B 1 398 ? -292.164 -103.350 -67.710 1.00 77.47 378 ASN B O 1
ATOM 10669 N N . ARG B 1 399 ? -291.837 -101.198 -67.140 1.00 77.67 379 ARG B N 1
ATOM 10670 C CA . ARG B 1 399 ? -293.236 -100.957 -66.804 1.00 81.90 379 ARG B CA 1
ATOM 10671 C C . ARG B 1 399 ? -294.015 -100.428 -67.998 1.00 90.95 379 ARG B C 1
ATOM 10672 O O . ARG B 1 399 ? -295.237 -100.291 -67.936 1.00 94.25 379 ARG B O 1
ATOM 10680 N N . GLU B 1 400 ? -293.295 -100.125 -69.075 1.00 95.92 380 GLU B N 1
ATOM 10681 C CA . GLU B 1 400 ? -293.888 -99.575 -70.291 1.00 100.34 380 GLU B CA 1
ATOM 10682 C C . GLU B 1 400 ? -294.679 -98.299 -70.011 1.00 103.24 380 GLU B C 1
ATOM 10683 O O . GLU B 1 400 ? -295.743 -98.078 -70.587 1.00 105.21 380 GLU B O 1
ATOM 10689 N N . GLN B 1 401 ? -294.155 -97.465 -69.118 1.00 105.52 381 GLN B N 1
ATOM 10690 C CA . GLN B 1 401 ? -294.799 -96.203 -68.780 1.00 110.36 381 GLN B CA 1
ATOM 10691 C C . GLN B 1 401 ? -294.144 -95.047 -69.520 1.00 115.87 381 GLN B C 1
ATOM 10692 O O . GLN B 1 401 ? -293.459 -94.217 -68.920 1.00 114.77 381 GLN B O 1
ATOM 10698 N N . TRP B 1 402 ? -294.363 -94.995 -70.828 1.00 120.34 382 TRP B N 1
ATOM 10699 C CA . TRP B 1 402 ? -293.772 -93.951 -71.649 1.00 121.39 382 TRP B CA 1
ATOM 10700 C C . TRP B 1 402 ? -294.664 -92.712 -71.671 1.00 128.95 382 TRP B C 1
ATOM 10701 O O . TRP B 1 402 ? -294.375 -91.736 -72.361 1.00 129.61 382 TRP B O 1
ATOM 10712 N N . HIS B 1 403 ? -295.741 -92.761 -70.891 1.00 137.06 383 HIS B N 1
ATOM 10713 C CA . HIS B 1 403 ? -296.621 -91.616 -70.696 1.00 140.04 383 HIS B CA 1
ATOM 10714 C C . HIS B 1 403 ? -296.232 -90.848 -69.436 1.00 138.63 383 HIS B C 1
ATOM 10715 O O . HIS B 1 403 ? -296.970 -89.975 -68.974 1.00 141.03 383 HIS B O 1
ATOM 10717 N N . SER B 1 404 ? -295.072 -91.184 -68.880 1.00 133.93 384 SER B N 1
ATOM 10718 C CA . SER B 1 404 ? -294.594 -90.546 -67.660 1.00 127.75 384 SER B CA 1
ATOM 10719 C C . SER B 1 404 ? -293.121 -90.169 -67.761 1.00 117.67 384 SER B C 1
ATOM 10720 O O . SER B 1 404 ? -292.398 -90.658 -68.630 1.00 113.67 384 SER B O 1
ATOM 10723 N N . ARG B 1 405 ? -292.687 -89.293 -66.861 1.00 111.22 385 ARG B N 1
ATOM 10724 C CA . ARG B 1 405 ? -291.296 -88.871 -66.808 1.00 105.64 385 ARG B CA 1
ATOM 10725 C C . ARG B 1 405 ? -290.476 -89.876 -66.008 1.00 101.31 385 ARG B C 1
ATOM 10726 O O . ARG B 1 405 ? -290.965 -90.448 -65.033 1.00 101.20 385 ARG B O 1
ATOM 10734 N N . ALA B 1 406 ? -289.229 -90.087 -66.419 1.00 97.86 386 ALA B N 1
ATOM 10735 C CA . ALA B 1 406 ? -288.342 -91.017 -65.727 1.00 91.09 386 ALA B CA 1
ATOM 10736 C C . ALA B 1 406 ? -288.110 -90.579 -64.285 1.00 88.69 386 ALA B C 1
ATOM 10737 O O . ALA B 1 406 ? -287.837 -91.401 -63.412 1.00 89.34 386 ALA B O 1
ATOM 10739 N N . GLU B 1 407 ? -288.232 -89.278 -64.044 1.00 86.67 387 GLU B N 1
ATOM 10740 C CA . GLU B 1 407 ? -288.066 -88.721 -62.708 1.00 88.96 387 GLU B CA 1
ATOM 10741 C C . GLU B 1 407 ? -289.268 -89.012 -61.815 1.00 88.39 387 GLU B C 1
ATOM 10742 O O . GLU B 1 407 ? -289.252 -88.710 -60.621 1.00 90.74 387 GLU B O 1
ATOM 10748 N N . ASP B 1 408 ? -290.308 -89.597 -62.399 1.00 86.19 388 ASP B N 1
ATOM 10749 C CA . ASP B 1 408 ? -291.506 -89.951 -61.649 1.00 86.77 388 ASP B CA 1
ATOM 10750 C C . ASP B 1 408 ? -291.530 -91.435 -61.305 1.00 82.64 388 ASP B C 1
ATOM 10751 O O . ASP B 1 408 ? -292.475 -91.920 -60.688 1.00 85.09 388 ASP B O 1
ATOM 10756 N N . MET B 1 409 ? -290.489 -92.154 -61.711 1.00 77.27 389 MET B N 1
ATOM 10757 C CA . MET B 1 409 ? -290.378 -93.570 -61.391 1.00 72.03 389 MET B CA 1
ATOM 10758 C C . MET B 1 409 ? -289.979 -93.746 -59.927 1.00 73.86 389 MET B C 1
ATOM 10759 O O . MET B 1 409 ? -289.316 -92.880 -59.355 1.00 78.31 389 MET B O 1
ATOM 10764 N N . PRO B 1 410 ? -290.384 -94.868 -59.310 1.00 71.51 390 PRO B N 1
ATOM 10765 C CA . PRO B 1 410 ? -290.056 -95.144 -57.905 1.00 67.53 390 PRO B CA 1
ATOM 10766 C C . PRO B 1 410 ? -288.582 -95.466 -57.684 1.00 68.01 390 PRO B C 1
ATOM 10767 O O . PRO B 1 410 ? -288.263 -96.301 -56.839 1.00 72.79 390 PRO B O 1
ATOM 10771 N N . VAL B 1 411 ? -287.699 -94.818 -58.433 1.00 62.37 391 VAL B N 1
ATOM 10772 C CA . VAL B 1 411 ? -286.269 -95.020 -58.273 1.00 61.05 391 VAL B CA 1
ATOM 10773 C C . VAL B 1 411 ? -285.675 -93.879 -57.460 1.00 68.32 391 VAL B C 1
ATOM 10774 O O . VAL B 1 411 ? -285.697 -92.724 -57.885 1.00 72.89 391 VAL B O 1
ATOM 10778 N N . TYR B 1 412 ? -285.152 -94.209 -56.285 1.00 65.81 392 TYR B N 1
ATOM 10779 C CA . TYR B 1 412 ? -284.592 -93.207 -55.389 1.00 64.66 392 TYR B CA 1
ATOM 10780 C C . TYR B 1 412 ? -283.081 -93.331 -55.284 1.00 65.06 392 TYR B C 1
ATOM 10781 O O . TYR B 1 412 ? -282.519 -94.409 -55.480 1.00 66.80 392 TYR B O 1
ATOM 10790 N N . GLY B 1 413 ? -282.427 -92.215 -54.982 1.00 62.47 393 GLY B N 1
ATOM 10791 C CA . GLY B 1 413 ? -281.002 -92.214 -54.716 1.00 62.01 393 GLY B CA 1
ATOM 10792 C C . GLY B 1 413 ? -280.777 -91.968 -53.241 1.00 61.52 393 GLY B C 1
ATOM 10793 O O . GLY B 1 413 ? -281.084 -90.890 -52.740 1.00 66.05 393 GLY B O 1
ATOM 10794 N N . THR B 1 414 ? -280.252 -92.967 -52.541 1.00 60.97 394 THR B N 1
ATOM 10795 C CA . THR B 1 414 ? -280.131 -92.888 -51.089 1.00 63.60 394 THR B CA 1
ATOM 10796 C C . THR B 1 414 ? -278.693 -92.999 -50.603 1.00 62.35 394 THR B C 1
ATOM 10797 O O . THR B 1 414 ? -277.837 -93.571 -51.277 1.00 64.15 394 THR B O 1
ATOM 10801 N N . GLN B 1 415 ? -278.440 -92.446 -49.422 1.00 61.91 395 GLN B N 1
ATOM 10802 C CA . GLN B 1 415 ? -277.154 -92.603 -48.756 1.00 58.36 395 GLN B CA 1
ATOM 10803 C C . GLN B 1 415 ? -277.378 -92.924 -47.279 1.00 56.12 395 GLN B C 1
ATOM 10804 O O . GLN B 1 415 ? -277.448 -92.023 -46.443 1.00 56.24 395 GLN B O 1
ATOM 10810 N N . ALA B 1 416 ? -277.495 -94.213 -46.972 1.00 55.14 396 ALA B N 1
ATOM 10811 C CA . ALA B 1 416 ? -277.798 -94.670 -45.620 1.00 54.15 396 ALA B CA 1
ATOM 10812 C C . ALA B 1 416 ? -276.687 -94.328 -44.632 1.00 78.61 396 ALA B C 1
ATOM 10813 O O . ALA B 1 416 ? -276.935 -94.183 -43.432 1.00 75.00 396 ALA B O 1
ATOM 10815 N N . SER B 1 417 ? -275.464 -94.191 -45.135 1.00 53.96 397 SER B N 1
ATOM 10816 C CA . SER B 1 417 ? -274.329 -93.879 -44.278 1.00 54.11 397 SER B CA 1
ATOM 10817 C C . SER B 1 417 ? -274.436 -92.471 -43.699 1.00 70.57 397 SER B C 1
ATOM 10818 O O . SER B 1 417 ? -273.844 -92.174 -42.661 1.00 77.88 397 SER B O 1
ATOM 10821 N N . ARG B 1 418 ? -275.190 -91.602 -44.362 1.00 65.31 398 ARG B N 1
ATOM 10822 C CA . ARG B 1 418 ? -275.361 -90.245 -43.859 1.00 63.24 398 ARG B CA 1
ATOM 10823 C C . ARG B 1 418 ? -276.567 -90.143 -42.939 1.00 63.43 398 ARG B C 1
ATOM 10824 O O . ARG B 1 418 ? -277.682 -90.514 -43.314 1.00 59.98 398 ARG B O 1
ATOM 10832 N N . PHE B 1 419 ? -276.333 -89.638 -41.734 1.00 65.32 399 PHE B N 1
ATOM 10833 C CA . PHE B 1 419 ? -277.416 -89.367 -40.804 1.00 63.89 399 PHE B CA 1
ATOM 10834 C C . PHE B 1 419 ? -278.386 -88.378 -41.435 1.00 62.69 399 PHE B C 1
ATOM 10835 O O . PHE B 1 419 ? -277.971 -87.485 -42.176 1.00 59.83 399 PHE B O 1
ATOM 10843 N N . ASN B 1 420 ? -279.673 -88.556 -41.155 1.00 63.83 400 ASN B N 1
ATOM 10844 C CA . ASN B 1 420 ? -280.702 -87.641 -41.630 1.00 66.97 400 ASN B CA 1
ATOM 10845 C C . ASN B 1 420 ? -280.640 -87.420 -43.141 1.00 72.58 400 ASN B C 1
ATOM 10846 O O . ASN B 1 420 ? -280.872 -86.312 -43.624 1.00 79.43 400 ASN B O 1
ATOM 10851 N N . ASP B 1 421 ? -280.309 -88.465 -43.891 1.00 69.90 401 ASP B N 1
ATOM 10852 C CA . ASP B 1 421 ? -280.233 -88.324 -45.340 1.00 70.92 401 ASP B CA 1
ATOM 10853 C C . ASP B 1 421 ? -281.611 -88.051 -45.920 1.00 72.56 401 ASP B C 1
ATOM 10854 O O . ASP B 1 421 ? -282.543 -88.824 -45.707 1.00 77.77 401 ASP B O 1
ATOM 10859 N N . ASP B 1 422 ? -281.738 -86.950 -46.652 1.00 71.56 402 ASP B N 1
ATOM 10860 C CA . ASP B 1 422 ? -283.016 -86.592 -47.257 1.00 72.69 402 ASP B CA 1
ATOM 10861 C C . ASP B 1 422 ? -283.422 -87.602 -48.328 1.00 68.33 402 ASP B C 1
ATOM 10862 O O . ASP B 1 422 ? -284.608 -87.802 -48.580 1.00 68.73 402 ASP B O 1
ATOM 10867 N N . GLY B 1 423 ? -282.433 -88.240 -48.945 1.00 67.54 403 GLY B N 1
ATOM 10868 C CA . GLY B 1 423 ? -282.692 -89.270 -49.933 1.00 59.11 403 GLY B CA 1
ATOM 10869 C C . GLY B 1 423 ? -283.444 -90.445 -49.339 1.00 64.00 403 GLY B C 1
ATOM 10870 O O . GLY B 1 423 ? -284.445 -90.900 -49.893 1.00 59.22 403 GLY B O 1
ATOM 10871 N N . VAL B 1 424 ? -282.962 -90.931 -48.200 1.00 63.95 404 VAL B N 1
ATOM 10872 C CA . VAL B 1 424 ? -283.605 -92.041 -47.506 1.00 65.69 404 VAL B CA 1
ATOM 10873 C C . VAL B 1 424 ? -285.023 -91.665 -47.079 1.00 70.36 404 VAL B C 1
ATOM 10874 O O . VAL B 1 424 ? -285.944 -92.482 -47.153 1.00 70.87 404 VAL B O 1
ATOM 10878 N N . THR B 1 425 ? -285.195 -90.420 -46.644 1.00 66.49 405 THR B N 1
ATOM 10879 C CA . THR B 1 425 ? -286.504 -89.931 -46.230 1.00 66.35 405 THR B CA 1
ATOM 10880 C C . THR B 1 425 ? -287.470 -89.908 -47.414 1.00 67.98 405 THR B C 1
ATOM 10881 O O . THR B 1 425 ? -288.646 -90.246 -47.272 1.00 71.59 405 THR B O 1
ATOM 10885 N N . MET B 1 426 ? -286.966 -89.522 -48.582 1.00 64.37 406 MET B N 1
ATOM 10886 C CA . MET B 1 426 ? -287.770 -89.521 -49.799 1.00 63.69 406 MET B CA 1
ATOM 10887 C C . MET B 1 426 ? -288.260 -90.928 -50.125 1.00 63.93 406 MET B C 1
ATOM 10888 O O . MET B 1 426 ? -289.421 -91.124 -50.489 1.00 63.59 406 MET B O 1
ATOM 10893 N N . LEU B 1 427 ? -287.366 -91.902 -49.992 1.00 62.35 407 LEU B N 1
ATOM 10894 C CA . LEU B 1 427 ? -287.722 -93.300 -50.200 1.00 61.54 407 LEU B CA 1
ATOM 10895 C C . LEU B 1 427 ? -288.734 -93.750 -49.155 1.00 63.65 407 LEU B C 1
ATOM 10896 O O . LEU B 1 427 ? -289.694 -94.454 -49.470 1.00 62.19 407 LEU B O 1
ATOM 10901 N N . TYR B 1 428 ? -288.510 -93.338 -47.911 1.00 66.52 408 TYR B N 1
ATOM 10902 C CA . TYR B 1 428 ? -289.417 -93.666 -46.820 1.00 67.15 408 TYR B CA 1
ATOM 10903 C C . TYR B 1 428 ? -290.811 -93.111 -47.079 1.00 64.19 408 TYR B C 1
ATOM 10904 O O . TYR B 1 428 ? -291.805 -93.817 -46.906 1.00 71.39 408 TYR B O 1
ATOM 10913 N N . GLN B 1 429 ? -290.876 -91.845 -47.485 1.00 64.91 409 GLN B N 1
ATOM 10914 C CA . GLN B 1 429 ? -292.149 -91.201 -47.799 1.00 68.41 409 GLN B CA 1
ATOM 10915 C C . GLN B 1 429 ? -292.898 -91.984 -48.871 1.00 69.88 409 GLN B C 1
ATOM 10916 O O . GLN B 1 429 ? -294.115 -92.152 -48.794 1.00 71.81 409 GLN B O 1
ATOM 10922 N N . GLY B 1 430 ? -292.158 -92.471 -49.862 1.00 66.03 410 GLY B N 1
ATOM 10923 C CA . GLY B 1 430 ? -292.742 -93.257 -50.932 1.00 66.43 410 GLY B CA 1
ATOM 10924 C C . GLY B 1 430 ? -293.270 -94.596 -50.456 1.00 74.86 410 GLY B C 1
ATOM 10925 O O . GLY B 1 430 ? -294.355 -95.020 -50.853 1.00 77.68 410 GLY B O 1
ATOM 10926 N N . LEU B 1 431 ? -292.498 -95.262 -49.603 1.00 65.22 411 LEU B N 1
ATOM 10927 C CA . LEU B 1 431 ? -292.879 -96.569 -49.075 1.00 68.40 411 LEU B CA 1
ATOM 10928 C C . LEU B 1 431 ? -294.138 -96.492 -48.223 1.00 73.23 411 LEU B C 1
ATOM 10929 O O . LEU B 1 431 ? -294.986 -97.380 -48.277 1.00 77.79 411 LEU B O 1
ATOM 10934 N N . VAL B 1 432 ? -294.250 -95.428 -47.435 1.00 72.89 412 VAL B N 1
ATOM 10935 C CA . VAL B 1 432 ? -295.402 -95.241 -46.562 1.00 76.97 412 VAL B CA 1
ATOM 10936 C C . VAL B 1 432 ? -296.686 -95.089 -47.371 1.00 79.99 412 VAL B C 1
ATOM 10937 O O . VAL B 1 432 ? -297.699 -95.726 -47.070 1.00 82.78 412 VAL B O 1
ATOM 10941 N N . GLY B 1 433 ? -296.635 -94.254 -48.403 1.00 78.93 413 GLY B N 1
ATOM 10942 C CA . GLY B 1 433 ? -297.778 -94.053 -49.274 1.00 73.56 413 GLY B CA 1
ATOM 10943 C C . GLY B 1 433 ? -298.218 -95.349 -49.924 1.00 74.25 413 GLY B C 1
ATOM 10944 O O . GLY B 1 433 ? -299.412 -95.588 -50.118 1.00 75.74 413 GLY B O 1
ATOM 10945 N N . ALA B 1 434 ? -297.245 -96.193 -50.252 1.00 72.30 414 ALA B N 1
ATOM 10946 C CA . ALA B 1 434 ? -297.521 -97.489 -50.858 1.00 74.85 414 ALA B CA 1
ATOM 10947 C C . ALA B 1 434 ? -298.136 -98.444 -49.841 1.00 78.39 414 ALA B C 1
ATOM 10948 O O . ALA B 1 434 ? -299.113 -99.135 -50.134 1.00 81.44 414 ALA B O 1
ATOM 10950 N N . LEU B 1 435 ? -297.554 -98.476 -48.645 1.00 80.18 415 LEU B N 1
ATOM 10951 C CA . LEU B 1 435 ? -298.061 -99.311 -47.563 1.00 81.05 415 LEU B CA 1
ATOM 10952 C C . LEU B 1 435 ? -299.379 -98.769 -47.028 1.00 85.28 415 LEU B C 1
ATOM 10953 O O . LEU B 1 435 ? -300.179 -99.510 -46.456 1.00 88.16 415 LEU B O 1
ATOM 10958 N N . GLY B 1 436 ? -299.597 -97.471 -47.215 1.00 83.32 416 GLY B N 1
ATOM 10959 C CA . GLY B 1 436 ? -300.819 -96.827 -46.769 1.00 87.83 416 GLY B CA 1
ATOM 10960 C C . GLY B 1 436 ? -302.042 -97.383 -47.469 1.00 93.16 416 GLY B C 1
ATOM 10961 O O . GLY B 1 436 ? -303.061 -97.658 -46.835 1.00 94.86 416 GLY B O 1
ATOM 10962 N N . ALA B 1 437 ? -301.936 -97.552 -48.783 1.00 97.74 417 ALA B N 1
ATOM 10963 C CA . ALA B 1 437 ? -303.021 -98.125 -49.569 1.00 103.20 417 ALA B CA 1
ATOM 10964 C C . ALA B 1 437 ? -302.985 -99.648 -49.513 1.00 108.09 417 ALA B C 1
ATOM 10965 O O . ALA B 1 437 ? -303.882 -100.319 -50.020 1.00 112.12 417 ALA B O 1
ATOM 10967 N N . ARG B 1 438 ? -301.943 -100.188 -48.887 1.00 109.55 418 ARG B N 1
ATOM 10968 C CA . ARG B 1 438 ? -301.781 -101.632 -48.752 1.00 117.27 418 ARG B CA 1
ATOM 10969 C C . ARG B 1 438 ? -302.403 -102.127 -47.443 1.00 122.59 418 ARG B C 1
ATOM 10970 O O . ARG B 1 438 ? -301.999 -103.155 -46.895 1.00 121.16 418 ARG B O 1
ATOM 10978 N N . GLY B 1 439 ? -303.386 -101.385 -46.944 1.00 126.28 419 GLY B N 1
ATOM 10979 C CA . GLY B 1 439 ? -304.086 -101.761 -45.730 1.00 127.00 419 GLY B CA 1
ATOM 10980 C C . GLY B 1 439 ? -303.234 -101.644 -44.481 1.00 125.34 419 GLY B C 1
ATOM 10981 O O . GLY B 1 439 ? -303.024 -102.626 -43.769 1.00 125.12 419 GLY B O 1
ATOM 10982 N N . MET B 1 440 ? -302.742 -100.439 -44.215 1.00 122.99 420 MET B N 1
ATOM 10983 C CA . MET B 1 440 ? -301.949 -100.185 -43.018 1.00 116.87 420 MET B CA 1
ATOM 10984 C C . MET B 1 440 ? -302.305 -98.838 -42.407 1.00 120.24 420 MET B C 1
ATOM 10985 O O . MET B 1 440 ? -301.960 -97.787 -42.947 1.00 120.99 420 MET B O 1
ATOM 10990 N N . SER B 1 441 ? -303.006 -98.875 -41.280 1.00 122.10 421 SER B N 1
ATOM 10991 C CA . SER B 1 441 ? -303.386 -97.656 -40.579 1.00 124.55 421 SER B CA 1
ATOM 10992 C C . SER B 1 441 ? -302.182 -97.047 -39.873 1.00 118.48 421 SER B C 1
ATOM 10993 O O . SER B 1 441 ? -301.488 -97.720 -39.110 1.00 116.28 421 SER B O 1
ATOM 10996 N N . LEU B 1 442 ? -301.940 -95.768 -40.133 1.00 112.41 422 LEU B N 1
ATOM 10997 C CA . LEU B 1 442 ? -300.837 -95.064 -39.498 1.00 103.11 422 LEU B CA 1
ATOM 10998 C C . LEU B 1 442 ? -301.100 -93.560 -39.458 1.00 100.70 422 LEU B C 1
ATOM 10999 O O . LEU B 1 442 ? -301.706 -92.998 -40.371 1.00 100.68 422 LEU B O 1
ATOM 11004 N N . LYS B 1 443 ? -300.651 -92.926 -38.380 1.00 97.85 423 LYS B N 1
ATOM 11005 C CA . LYS B 1 443 ? -300.862 -91.499 -38.159 1.00 95.50 423 LYS B CA 1
ATOM 11006 C C . LYS B 1 443 ? -300.164 -90.669 -39.232 1.00 92.18 423 LYS B C 1
ATOM 11007 O O . LYS B 1 443 ? -299.197 -91.132 -39.838 1.00 88.91 423 LYS B O 1
ATOM 11011 N N . PRO B 1 444 ? -300.657 -89.443 -39.478 1.00 94.53 424 PRO B N 1
ATOM 11012 C CA . PRO B 1 444 ? -299.939 -88.520 -40.363 1.00 95.63 424 PRO B CA 1
ATOM 11013 C C . PRO B 1 444 ? -298.534 -88.240 -39.837 1.00 100.05 424 PRO B C 1
ATOM 11014 O O . PRO B 1 444 ? -298.341 -88.106 -38.627 1.00 102.76 424 PRO B O 1
ATOM 11018 N N . GLY B 1 445 ? -297.568 -88.159 -40.744 1.00 98.72 425 GLY B N 1
ATOM 11019 C CA . GLY B 1 445 ? -296.168 -88.101 -40.367 1.00 96.06 425 GLY B CA 1
ATOM 11020 C C . GLY B 1 445 ? -295.728 -86.882 -39.581 1.00 95.10 425 GLY B C 1
ATOM 11021 O O . GLY B 1 445 ? -296.324 -85.809 -39.680 1.00 96.70 425 GLY B O 1
ATOM 11022 N N . THR B 1 446 ? -294.674 -87.061 -38.790 1.00 92.68 426 THR B N 1
ATOM 11023 C CA . THR B 1 446 ? -294.029 -85.959 -38.087 1.00 91.41 426 THR B CA 1
ATOM 11024 C C . THR B 1 446 ? -292.770 -85.544 -38.840 1.00 90.00 426 THR B C 1
ATOM 11025 O O . THR B 1 446 ? -292.216 -84.470 -38.606 1.00 88.90 426 THR B O 1
ATOM 11029 N N . LEU B 1 447 ? -292.323 -86.416 -39.741 1.00 87.90 427 LEU B N 1
ATOM 11030 C CA . LEU B 1 447 ? -291.177 -86.133 -40.594 1.00 84.73 427 LEU B CA 1
ATOM 11031 C C . LEU B 1 447 ? -291.550 -85.137 -41.682 1.00 89.21 427 LEU B C 1
ATOM 11032 O O . LEU B 1 447 ? -292.700 -85.097 -42.122 1.00 90.26 427 LEU B O 1
ATOM 11037 N N . PRO B 1 448 ? -290.580 -84.309 -42.102 1.00 92.56 428 PRO B N 1
ATOM 11038 C CA . PRO B 1 448 ? -290.775 -83.389 -43.225 1.00 96.41 428 PRO B CA 1
ATOM 11039 C C . PRO B 1 448 ? -291.085 -84.151 -44.505 1.00 100.27 428 PRO B C 1
ATOM 11040 O O . PRO B 1 448 ? -290.313 -85.024 -44.898 1.00 99.33 428 PRO B O 1
ATOM 11044 N N . ASN B 1 449 ? -292.206 -83.832 -45.140 1.00 105.30 429 ASN B N 1
ATOM 11045 C CA . ASN B 1 449 ? -292.610 -84.538 -46.346 1.00 105.12 429 ASN B CA 1
ATOM 11046 C C . ASN B 1 449 ? -291.851 -84.023 -47.562 1.00 101.24 429 ASN B C 1
ATOM 11047 O O . ASN B 1 449 ? -292.357 -83.199 -48.321 1.00 103.74 429 ASN B O 1
ATOM 11052 N N . LEU B 1 450 ? -290.630 -84.518 -47.740 1.00 94.88 430 LEU B N 1
ATOM 11053 C CA . LEU B 1 450 ? -289.761 -84.053 -48.814 1.00 89.37 430 LEU B CA 1
ATOM 11054 C C . LEU B 1 450 ? -290.173 -84.624 -50.161 1.00 91.52 430 LEU B C 1
ATOM 11055 O O . LEU B 1 450 ? -290.530 -85.797 -50.265 1.00 94.97 430 LEU B O 1
ATOM 11060 N N . GLU B 1 451 ? -290.126 -83.793 -51.195 1.00 87.84 431 GLU B N 1
ATOM 11061 C CA . GLU B 1 451 ? -290.340 -84.287 -52.546 1.00 85.93 431 GLU B CA 1
ATOM 11062 C C . GLU B 1 451 ? -289.005 -84.453 -53.263 1.00 78.09 431 GLU B C 1
ATOM 11063 O O . GLU B 1 451 ? -288.018 -83.803 -52.922 1.00 73.21 431 GLU B O 1
ATOM 11069 N N . GLY B 1 452 ? -288.981 -85.336 -54.254 1.00 77.55 432 GLY B N 1
ATOM 11070 C CA . GLY B 1 452 ? -287.765 -85.626 -54.991 1.00 74.72 432 GLY B CA 1
ATOM 11071 C C . GLY B 1 452 ? -287.421 -87.099 -54.928 1.00 71.82 432 GLY B C 1
ATOM 11072 O O . GLY B 1 452 ? -288.038 -87.855 -54.178 1.00 73.29 432 GLY B O 1
ATOM 11073 N N . ARG B 1 453 ? -286.434 -87.510 -55.716 1.00 64.07 433 ARG B N 1
ATOM 11074 C CA . ARG B 1 453 ? -286.016 -88.906 -55.752 1.00 66.27 433 ARG B CA 1
ATOM 11075 C C . ARG B 1 453 ? -284.555 -89.037 -55.351 1.00 66.61 433 ARG B C 1
ATOM 11076 O O . ARG B 1 453 ? -284.097 -90.102 -54.939 1.00 66.76 433 ARG B O 1
ATOM 11084 N N . ILE B 1 454 ? -283.832 -87.932 -55.465 1.00 64.96 434 ILE B N 1
ATOM 11085 C CA . ILE B 1 454 ? -282.385 -87.946 -55.343 1.00 64.45 434 ILE B CA 1
ATOM 11086 C C . ILE B 1 454 ? -281.903 -87.340 -54.021 1.00 64.58 434 ILE B C 1
ATOM 11087 O O . ILE B 1 454 ? -282.410 -86.310 -53.570 1.00 64.35 434 ILE B O 1
ATOM 11092 N N . SER B 1 455 ? -280.930 -87.999 -53.396 1.00 62.59 435 SER B N 1
ATOM 11093 C CA . SER B 1 455 ? -280.275 -87.461 -52.209 1.00 63.28 435 SER B CA 1
ATOM 11094 C C . SER B 1 455 ? -279.469 -86.219 -52.569 1.00 60.20 435 SER B C 1
ATOM 11095 O O . SER B 1 455 ? -278.764 -86.201 -53.573 1.00 60.18 435 SER B O 1
ATOM 11098 N N . THR B 1 456 ? -279.567 -85.179 -51.749 1.00 75.71 436 THR B N 1
ATOM 11099 C CA . THR B 1 456 ? -278.840 -83.944 -52.014 1.00 62.75 436 THR B CA 1
ATOM 11100 C C . THR B 1 456 ? -277.442 -83.973 -51.408 1.00 61.47 436 THR B C 1
ATOM 11101 O O . THR B 1 456 ? -276.780 -82.942 -51.317 1.00 61.24 436 THR B O 1
ATOM 11105 N N . GLY B 1 457 ? -277.004 -85.161 -50.999 1.00 72.60 437 GLY B N 1
ATOM 11106 C CA . GLY B 1 457 ? -275.681 -85.344 -50.428 1.00 78.62 437 GLY B CA 1
ATOM 11107 C C . GLY B 1 457 ? -275.386 -84.376 -49.300 1.00 83.64 437 GLY B C 1
ATOM 11108 O O . GLY B 1 457 ? -274.270 -83.871 -49.174 1.00 84.78 437 GLY B O 1
ATOM 11109 N N . GLN B 1 458 ? -276.400 -84.118 -48.481 1.00 87.07 438 GLN B N 1
ATOM 11110 C CA . GLN B 1 458 ? -276.307 -83.119 -47.425 1.00 90.59 438 GLN B CA 1
ATOM 11111 C C . GLN B 1 458 ? -275.316 -83.534 -46.340 1.00 88.14 438 GLN B C 1
ATOM 11112 O O . GLN B 1 458 ? -275.020 -84.717 -46.172 1.00 90.30 438 GLN B O 1
ATOM 11118 N N . ASN B 1 459 ? -274.795 -82.542 -45.624 1.00 84.09 439 ASN B N 1
ATOM 11119 C CA . ASN B 1 459 ? -273.912 -82.756 -44.478 1.00 80.11 439 ASN B CA 1
ATOM 11120 C C . ASN B 1 459 ? -272.660 -83.575 -44.763 1.00 77.79 439 ASN B C 1
ATOM 11121 O O . ASN B 1 459 ? -272.109 -84.210 -43.862 1.00 75.97 439 ASN B O 1
ATOM 11126 N N . VAL B 1 460 ? -272.217 -83.562 -46.017 1.00 74.90 440 VAL B N 1
ATOM 11127 C CA . VAL B 1 460 ? -270.862 -83.989 -46.332 1.00 67.45 440 VAL B CA 1
ATOM 11128 C C . VAL B 1 460 ? -269.934 -83.033 -45.591 1.00 67.43 440 VAL B C 1
ATOM 11129 O O . VAL B 1 460 ? -270.150 -81.818 -45.595 1.00 73.87 440 VAL B O 1
ATOM 11133 N N . ILE B 1 461 ? -268.925 -83.569 -44.919 1.00 57.59 441 ILE B N 1
ATOM 11134 C CA . ILE B 1 461 ? -268.086 -82.723 -44.083 1.00 58.90 441 ILE B CA 1
ATOM 11135 C C . ILE B 1 461 ? -266.990 -82.062 -44.909 1.00 58.49 441 ILE B C 1
ATOM 11136 O O . ILE B 1 461 ? -266.856 -80.838 -44.925 1.00 58.73 441 ILE B O 1
ATOM 11141 N N . VAL B 1 462 ? -266.207 -82.890 -45.588 1.00 54.08 442 VAL B N 1
ATOM 11142 C CA . VAL B 1 462 ? -265.206 -82.439 -46.541 1.00 54.04 442 VAL B CA 1
ATOM 11143 C C . VAL B 1 462 ? -265.736 -82.653 -47.949 1.00 66.19 442 VAL B C 1
ATOM 11144 O O . VAL B 1 462 ? -265.814 -83.791 -48.415 1.00 66.88 442 VAL B O 1
ATOM 11148 N N . PRO B 1 463 ? -266.109 -81.559 -48.631 1.00 64.30 443 PRO B N 1
ATOM 11149 C CA . PRO B 1 463 ? -266.700 -81.621 -49.973 1.00 62.31 443 PRO B CA 1
ATOM 11150 C C . PRO B 1 463 ? -265.793 -82.337 -50.970 1.00 55.54 443 PRO B C 1
ATOM 11151 O O . PRO B 1 463 ? -264.576 -82.143 -50.932 1.00 55.19 443 PRO B O 1
ATOM 11155 N N . PRO B 1 464 ? -266.385 -83.158 -51.852 1.00 55.87 444 PRO B N 1
ATOM 11156 C CA . PRO B 1 464 ? -265.681 -83.997 -52.829 1.00 55.85 444 PRO B CA 1
ATOM 11157 C C . PRO B 1 464 ? -264.680 -83.226 -53.687 1.00 64.40 444 PRO B C 1
ATOM 11158 O O . PRO B 1 464 ? -263.698 -83.803 -54.150 1.00 68.05 444 PRO B O 1
ATOM 11162 N N . ALA B 1 465 ? -264.933 -81.940 -53.896 1.00 61.00 445 ALA B N 1
ATOM 11163 C CA . ALA B 1 465 ? -264.000 -81.089 -54.621 1.00 58.92 445 ALA B CA 1
ATOM 11164 C C . ALA B 1 465 ? -262.677 -80.954 -53.869 1.00 61.13 445 ALA B C 1
ATOM 11165 O O . ALA B 1 465 ? -261.625 -80.764 -54.474 1.00 62.68 445 ALA B O 1
ATOM 11167 N N . ARG B 1 466 ? -262.738 -81.055 -52.544 1.00 62.17 446 ARG B N 1
ATOM 11168 C CA . ARG B 1 466 ? -261.551 -80.910 -51.709 1.00 58.69 446 ARG B CA 1
ATOM 11169 C C . ARG B 1 466 ? -261.014 -82.261 -51.256 1.00 59.37 446 ARG B C 1
ATOM 11170 O O . ARG B 1 466 ? -260.156 -82.327 -50.379 1.00 58.78 446 ARG B O 1
ATOM 11178 N N . SER B 1 467 ? -261.524 -83.330 -51.860 1.00 58.36 447 SER B N 1
ATOM 11179 C CA . SER B 1 467 ? -261.171 -84.693 -51.474 1.00 57.75 447 SER B CA 1
ATOM 11180 C C . SER B 1 467 ? -259.664 -84.946 -51.410 1.00 59.58 447 SER B C 1
ATOM 11181 O O . SER B 1 467 ? -259.186 -85.639 -50.511 1.00 61.43 447 SER B O 1
ATOM 11184 N N . ARG B 1 468 ? -258.914 -84.384 -52.350 1.00 59.61 448 ARG B N 1
ATOM 11185 C CA . ARG B 1 468 ? -257.483 -84.660 -52.417 1.00 59.83 448 ARG B CA 1
ATOM 11186 C C . ARG B 1 468 ? -256.648 -83.608 -51.689 1.00 61.74 448 ARG B C 1
ATOM 11187 O O . ARG B 1 468 ? -255.513 -83.331 -52.080 1.00 53.91 448 ARG B O 1
ATOM 11195 N N . TYR B 1 469 ? -257.205 -83.039 -50.622 1.00 59.88 449 TYR B N 1
ATOM 11196 C CA . TYR B 1 469 ? -256.548 -81.952 -49.902 1.00 57.58 449 TYR B CA 1
ATOM 11197 C C . TYR B 1 469 ? -255.181 -82.353 -49.358 1.00 55.83 449 TYR B C 1
ATOM 11198 O O . TYR B 1 469 ? -254.247 -81.552 -49.373 1.00 54.20 449 TYR B O 1
ATOM 11207 N N . LEU B 1 470 ? -255.057 -83.591 -48.891 1.00 57.20 450 LEU B N 1
ATOM 11208 C CA . LEU B 1 470 ? -253.781 -84.067 -48.365 1.00 61.42 450 LEU B CA 1
ATOM 11209 C C . LEU B 1 470 ? -252.724 -84.137 -49.461 1.00 63.97 450 LEU B C 1
ATOM 11210 O O . LEU B 1 470 ? -251.541 -83.898 -49.213 1.00 52.91 450 LEU B O 1
ATOM 11215 N N . ALA B 1 471 ? -253.162 -84.459 -50.674 1.00 62.49 451 ALA B N 1
ATOM 11216 C CA . ALA B 1 471 ? -252.261 -84.528 -51.815 1.00 55.85 451 ALA B CA 1
ATOM 11217 C C . ALA B 1 471 ? -251.777 -83.135 -52.187 1.00 54.19 451 ALA B C 1
ATOM 11218 O O . ALA B 1 471 ? -250.600 -82.941 -52.489 1.00 55.59 451 ALA B O 1
ATOM 11220 N N . GLU B 1 472 ? -252.691 -82.169 -52.159 1.00 54.32 452 GLU B N 1
ATOM 11221 C CA . GLU B 1 472 ? -252.354 -80.782 -52.460 1.00 54.88 452 GLU B CA 1
ATOM 11222 C C . GLU B 1 472 ? -251.340 -80.247 -51.456 1.00 63.81 452 GLU B C 1
ATOM 11223 O O . GLU B 1 472 ? -250.420 -79.513 -51.816 1.00 65.02 452 GLU B O 1
ATOM 11229 N N . LEU B 1 473 ? -251.513 -80.626 -50.194 1.00 61.75 453 LEU B N 1
ATOM 11230 C CA . LEU B 1 473 ? -250.594 -80.214 -49.142 1.00 60.50 453 LEU B CA 1
ATOM 11231 C C . LEU B 1 473 ? -249.204 -80.787 -49.388 1.00 61.52 453 LEU B C 1
ATOM 11232 O O . LEU B 1 473 ? -248.201 -80.091 -49.231 1.00 60.89 453 LEU B O 1
ATOM 11237 N N . ALA B 1 474 ? -249.155 -82.055 -49.784 1.00 62.85 454 ALA B N 1
ATOM 11238 C CA . ALA B 1 474 ? -247.891 -82.713 -50.086 1.00 62.36 454 ALA B CA 1
ATOM 11239 C C . ALA B 1 474 ? -247.182 -82.008 -51.232 1.00 65.28 454 ALA B C 1
ATOM 11240 O O . ALA B 1 474 ? -245.958 -81.884 -51.236 1.00 65.75 454 ALA B O 1
ATOM 11242 N N . ASP B 1 475 ? -247.965 -81.546 -52.202 1.00 68.10 455 ASP B N 1
ATOM 11243 C CA . ASP B 1 475 ? -247.427 -80.814 -53.342 1.00 68.66 455 ASP B CA 1
ATOM 11244 C C . ASP B 1 475 ? -246.870 -79.471 -52.897 1.00 68.63 455 ASP B C 1
ATOM 11245 O O . ASP B 1 475 ? -245.844 -79.018 -53.403 1.00 70.91 455 ASP B O 1
ATOM 11250 N N . THR B 1 476 ? -247.554 -78.845 -51.943 1.00 64.77 456 THR B N 1
ATOM 11251 C CA . THR B 1 476 ? -247.176 -77.521 -51.460 1.00 63.87 456 THR B CA 1
ATOM 11252 C C . THR B 1 476 ? -245.819 -77.537 -50.763 1.00 62.77 456 THR B C 1
ATOM 11253 O O . THR B 1 476 ? -244.992 -76.650 -50.974 1.00 64.30 456 THR B O 1
ATOM 11257 N N . VAL B 1 477 ? -245.596 -78.552 -49.936 1.00 62.60 457 VAL B N 1
ATOM 11258 C CA . VAL B 1 477 ? -244.338 -78.684 -49.214 1.00 61.51 457 VAL B CA 1
ATOM 11259 C C . VAL B 1 477 ? -243.192 -78.966 -50.177 1.00 61.22 457 VAL B C 1
ATOM 11260 O O . VAL B 1 477 ? -242.137 -78.338 -50.096 1.00 62.99 457 VAL B O 1
ATOM 11264 N N . ARG B 1 478 ? -243.405 -79.907 -51.092 1.00 56.64 458 ARG B N 1
ATOM 11265 C CA . ARG B 1 478 ? -242.385 -80.255 -52.075 1.00 57.34 458 ARG B CA 1
ATOM 11266 C C . ARG B 1 478 ? -242.067 -79.067 -52.978 1.00 59.38 458 ARG B C 1
ATOM 11267 O O . ARG B 1 478 ? -240.923 -78.881 -53.396 1.00 59.05 458 ARG B O 1
ATOM 11275 N N . ALA B 1 479 ? -243.087 -78.265 -53.268 1.00 58.32 459 ALA B N 1
ATOM 11276 C CA . ALA B 1 479 ? -242.913 -77.054 -54.059 1.00 60.56 459 ALA B CA 1
ATOM 11277 C C . ALA B 1 479 ? -242.025 -76.060 -53.326 1.00 64.00 459 ALA B C 1
ATOM 11278 O O . ALA B 1 479 ? -241.195 -75.385 -53.937 1.00 67.06 459 ALA B O 1
ATOM 11280 N N . TYR B 1 480 ? -242.213 -75.974 -52.013 1.00 64.84 460 TYR B N 1
ATOM 11281 C CA . TYR B 1 480 ? -241.401 -75.105 -51.172 1.00 64.39 460 TYR B CA 1
ATOM 11282 C C . TYR B 1 480 ? -239.931 -75.509 -51.243 1.00 62.94 460 TYR B C 1
ATOM 11283 O O . TYR B 1 480 ? -239.052 -74.663 -51.406 1.00 61.01 460 TYR B O 1
ATOM 11292 N N . HIS B 1 481 ? -239.676 -76.808 -51.133 1.00 63.16 461 HIS B N 1
ATOM 11293 C CA . HIS B 1 481 ? -238.314 -77.325 -51.166 1.00 67.17 461 HIS B CA 1
ATOM 11294 C C . HIS B 1 481 ? -237.657 -77.136 -52.529 1.00 67.46 461 HIS B C 1
ATOM 11295 O O . HIS B 1 481 ? -236.451 -76.910 -52.614 1.00 67.36 461 HIS B O 1
ATOM 11302 N N . ARG B 1 482 ? -238.446 -77.231 -53.595 1.00 66.50 462 ARG B N 1
ATOM 11303 C CA . ARG B 1 482 ? -237.915 -76.996 -54.931 1.00 66.94 462 ARG B CA 1
ATOM 11304 C C . ARG B 1 482 ? -237.438 -75.555 -55.056 1.00 69.66 462 ARG B C 1
ATOM 11305 O O . ARG B 1 482 ? -236.430 -75.278 -55.708 1.00 72.77 462 ARG B O 1
ATOM 11313 N N . ARG B 1 483 ? -238.163 -74.643 -54.416 1.00 68.48 463 ARG B N 1
ATOM 11314 C CA . ARG B 1 483 ? -237.787 -73.236 -54.428 1.00 70.13 463 ARG B CA 1
ATOM 11315 C C . ARG B 1 483 ? -236.539 -73.008 -53.588 1.00 73.03 463 ARG B C 1
ATOM 11316 O O . ARG B 1 483 ? -235.685 -72.195 -53.943 1.00 75.34 463 ARG B O 1
ATOM 11324 N N . VAL B 1 484 ? -236.440 -73.729 -52.474 1.00 73.14 464 VAL B N 1
ATOM 11325 C CA . VAL B 1 484 ? -235.270 -73.638 -51.607 1.00 73.61 464 VAL B CA 1
ATOM 11326 C C . VAL B 1 484 ? -234.002 -73.956 -52.389 1.00 75.34 464 VAL B C 1
ATOM 11327 O O . VAL B 1 484 ? -233.022 -73.218 -52.315 1.00 78.58 464 VAL B O 1
ATOM 11331 N N . VAL B 1 485 ? -234.035 -75.045 -53.152 1.00 73.16 465 VAL B N 1
ATOM 11332 C CA . VAL B 1 485 ? -232.896 -75.440 -53.974 1.00 74.01 465 VAL B CA 1
ATOM 11333 C C . VAL B 1 485 ? -232.582 -74.380 -55.025 1.00 76.83 465 VAL B C 1
ATOM 11334 O O . VAL B 1 485 ? -231.427 -73.986 -55.201 1.00 75.93 465 VAL B O 1
ATOM 11338 N N . ALA B 1 486 ? -233.623 -73.918 -55.711 1.00 77.80 466 ALA B N 1
ATOM 11339 C CA . ALA B 1 486 ? -233.477 -72.949 -56.791 1.00 80.05 466 ALA B CA 1
ATOM 11340 C C . ALA B 1 486 ? -232.895 -71.624 -56.305 1.00 77.57 466 ALA B C 1
ATOM 11341 O O . ALA B 1 486 ? -231.944 -71.103 -56.890 1.00 75.78 466 ALA B O 1
ATOM 11343 N N . GLN B 1 487 ? -233.472 -71.082 -55.238 1.00 78.25 467 GLN B N 1
ATOM 11344 C CA . GLN B 1 487 ? -233.018 -69.811 -54.685 1.00 84.23 467 GLN B CA 1
ATOM 11345 C C . GLN B 1 487 ? -231.622 -69.930 -54.073 1.00 88.97 467 GLN B C 1
ATOM 11346 O O . GLN B 1 487 ? -230.813 -69.007 -54.175 1.00 90.77 467 GLN B O 1
ATOM 11352 N N . SER B 1 488 ? -231.347 -71.068 -53.438 1.00 88.03 468 SER B N 1
ATOM 11353 C CA . SER B 1 488 ? -230.039 -71.316 -52.841 1.00 88.62 468 SER B CA 1
ATOM 11354 C C . SER B 1 488 ? -228.951 -71.309 -53.906 1.00 89.41 468 SER B C 1
ATOM 11355 O O . SER B 1 488 ? -227.878 -70.738 -53.707 1.00 89.35 468 SER B O 1
ATOM 11358 N N . LYS B 1 489 ? -229.237 -71.948 -55.036 1.00 89.54 469 LYS B N 1
ATOM 11359 C CA . LYS B 1 489 ? -228.299 -71.997 -56.151 1.00 90.69 469 LYS B CA 1
ATOM 11360 C C . LYS B 1 489 ? -228.030 -70.597 -56.692 1.00 89.49 469 LYS B C 1
ATOM 11361 O O . LYS B 1 489 ? -226.899 -70.264 -57.046 1.00 90.96 469 LYS B O 1
ATOM 11367 N N . LEU B 1 490 ? -229.074 -69.778 -56.743 1.00 87.69 470 LEU B N 1
ATOM 11368 C CA . LEU B 1 490 ? -228.949 -68.413 -57.239 1.00 87.40 470 LEU B CA 1
ATOM 11369 C C . LEU B 1 490 ? -228.164 -67.534 -56.272 1.00 86.70 470 LEU B C 1
ATOM 11370 O O . LEU B 1 490 ? -227.368 -66.694 -56.694 1.00 88.74 470 LEU B O 1
ATOM 11375 N N . ALA B 1 491 ? -228.391 -67.730 -54.977 1.00 85.32 471 ALA B N 1
ATOM 11376 C CA . ALA B 1 491 ? -227.687 -66.968 -53.950 1.00 85.86 471 ALA B CA 1
ATOM 11377 C C . ALA B 1 491 ? -226.194 -67.264 -53.990 1.00 85.69 471 ALA B C 1
ATOM 11378 O O . ALA B 1 491 ? -225.365 -66.379 -53.768 1.00 84.65 471 ALA B O 1
ATOM 11380 N N . ARG B 1 492 ? -225.866 -68.520 -54.276 1.00 85.86 472 ARG B N 1
ATOM 11381 C CA . ARG B 1 492 ? -224.481 -68.954 -54.399 1.00 89.04 472 ARG B CA 1
ATOM 11382 C C . ARG B 1 492 ? -223.823 -68.332 -55.624 1.00 94.03 472 ARG B C 1
ATOM 11383 O O . ARG B 1 492 ? -222.747 -67.740 -55.530 1.00 97.20 472 ARG B O 1
ATOM 11391 N N . GLU B 1 493 ? -224.479 -68.471 -56.771 1.00 94.47 473 GLU B N 1
ATOM 11392 C CA . GLU B 1 493 ? -223.964 -67.931 -58.022 1.00 96.62 473 GLU B CA 1
ATOM 11393 C C . GLU B 1 493 ? -223.774 -66.422 -57.942 1.00 96.78 473 GLU B C 1
ATOM 11394 O O . GLU B 1 493 ? -222.790 -65.890 -58.450 1.00 98.60 473 GLU B O 1
ATOM 11400 N N . ARG B 1 494 ? -224.715 -65.738 -57.297 1.00 94.99 474 ARG B N 1
ATOM 11401 C CA . ARG B 1 494 ? -224.622 -64.291 -57.131 1.00 96.34 474 ARG B CA 1
ATOM 11402 C C . ARG B 1 494 ? -223.383 -63.920 -56.329 1.00 100.51 474 ARG B C 1
ATOM 11403 O O . ARG B 1 494 ? -222.674 -62.969 -56.662 1.00 103.10 474 ARG B O 1
ATOM 11411 N N . GLN B 1 495 ? -223.127 -64.683 -55.271 1.00 100.08 475 GLN B N 1
ATOM 11412 C CA . GLN B 1 495 ? -221.969 -64.452 -54.420 1.00 99.97 475 GLN B CA 1
ATOM 11413 C C . GLN B 1 495 ? -220.668 -64.809 -55.134 1.00 100.86 475 GLN B C 1
ATOM 11414 O O . GLN B 1 495 ? -219.685 -64.074 -55.048 1.00 101.40 475 GLN B O 1
ATOM 11420 N N . GLN B 1 496 ? -220.672 -65.940 -55.834 1.00 100.91 476 GLN B N 1
ATOM 11421 C CA . GLN B 1 496 ? -219.494 -66.412 -56.557 1.00 103.81 476 GLN B CA 1
ATOM 11422 C C . GLN B 1 496 ? -219.016 -65.402 -57.599 1.00 108.86 476 GLN B C 1
ATOM 11423 O O . GLN B 1 496 ? -217.814 -65.197 -57.775 1.00 111.70 476 GLN B O 1
ATOM 11429 N N . LEU B 1 497 ? -219.962 -64.774 -58.289 1.00 108.47 477 LEU B N 1
ATOM 11430 C CA . LEU B 1 497 ? -219.635 -63.791 -59.313 1.00 108.43 477 LEU B CA 1
ATOM 11431 C C . LEU B 1 497 ? -219.025 -62.537 -58.701 1.00 110.23 477 LEU B C 1
ATOM 11432 O O . LEU B 1 497 ? -217.922 -62.133 -59.070 1.00 113.64 477 LEU B O 1
ATOM 11437 N N . ARG B 1 498 ? -219.743 -61.929 -57.762 1.00 109.70 478 ARG B N 1
ATOM 11438 C CA . ARG B 1 498 ? -219.301 -60.685 -57.140 1.00 113.41 478 ARG B CA 1
ATOM 11439 C C . ARG B 1 498 ? -217.998 -60.862 -56.367 1.00 116.05 478 ARG B C 1
ATOM 11440 O O . ARG B 1 498 ? -217.219 -59.920 -56.229 1.00 119.55 478 ARG B O 1
ATOM 11448 N N . ALA B 1 499 ? -217.764 -62.069 -55.866 1.00 114.52 479 ALA B N 1
ATOM 11449 C CA . ALA B 1 499 ? -216.507 -62.375 -55.194 1.00 114.86 479 ALA B CA 1
ATOM 11450 C C . ALA B 1 499 ? -215.368 -62.438 -56.206 1.00 117.62 479 ALA B C 1
ATOM 11451 O O . ALA B 1 499 ? -214.302 -61.861 -55.992 1.00 117.69 479 ALA B O 1
ATOM 11453 N N . ALA B 1 500 ? -215.607 -63.137 -57.311 1.00 121.60 480 ALA B N 1
ATOM 11454 C CA . ALA B 1 500 ? -214.607 -63.289 -58.361 1.00 124.45 480 ALA B CA 1
ATOM 11455 C C . ALA B 1 500 ? -214.318 -61.956 -59.045 1.00 131.14 480 ALA B C 1
ATOM 11456 O O . ALA B 1 500 ? -213.209 -61.723 -59.526 1.00 134.20 480 ALA B O 1
ATOM 11458 N N . HIS B 1 501 ? -215.321 -61.084 -59.084 1.00 132.01 481 HIS B N 1
ATOM 11459 C CA . HIS B 1 501 ? -215.170 -59.768 -59.693 1.00 138.07 481 HIS B CA 1
ATOM 11460 C C . HIS B 1 501 ? -214.234 -58.890 -58.871 1.00 142.37 481 HIS B C 1
ATOM 11461 O O . HIS B 1 501 ? -213.449 -58.118 -59.422 1.00 147.39 481 HIS B O 1
ATOM 11468 N N . ASP B 1 502 ? -214.320 -59.013 -57.550 1.00 141.03 482 ASP B N 1
ATOM 11469 C CA . ASP B 1 502 ? -213.462 -58.246 -56.655 1.00 141.18 482 ASP B CA 1
ATOM 11470 C C . ASP B 1 502 ? -212.024 -58.745 -56.719 1.00 140.47 482 ASP B C 1
ATOM 11471 O O . ASP B 1 502 ? -211.080 -57.971 -56.562 1.00 141.63 482 ASP B O 1
ATOM 11476 N N . MET B 1 503 ? -211.866 -60.043 -56.953 1.00 139.01 483 MET B N 1
ATOM 11477 C CA . MET B 1 503 ? -210.544 -60.653 -57.028 1.00 139.26 483 MET B CA 1
ATOM 11478 C C . MET B 1 503 ? -209.818 -60.244 -58.306 1.00 141.94 483 MET B C 1
ATOM 11479 O O . MET B 1 503 ? -208.592 -60.156 -58.328 1.00 143.94 483 MET B O 1
ATOM 11484 N N . LEU B 1 504 ? -210.579 -59.997 -59.368 1.00 142.14 484 LEU B N 1
ATOM 11485 C CA . LEU B 1 504 ? -210.008 -59.494 -60.613 1.00 146.95 484 LEU B CA 1
ATOM 11486 C C . LEU B 1 504 ? -209.688 -58.008 -60.503 1.00 153.02 484 LEU B C 1
ATOM 11487 O O . LEU B 1 504 ? -208.596 -57.570 -60.868 1.00 156.94 484 LEU B O 1
ATOM 11492 N N . GLN B 1 505 ? -210.647 -57.240 -59.994 1.00 153.64 485 GLN B N 1
ATOM 11493 C CA . GLN B 1 505 ? -210.498 -55.793 -59.872 1.00 155.24 485 GLN B CA 1
ATOM 11494 C C . GLN B 1 505 ? -209.368 -55.429 -58.910 1.00 155.60 485 GLN B C 1
ATOM 11495 O O . GLN B 1 505 ? -208.779 -54.352 -59.008 1.00 157.85 485 GLN B O 1
ATOM 11501 N N . GLY B 1 506 ? -209.066 -56.336 -57.987 1.00 153.17 486 GLY B N 1
ATOM 11502 C CA . GLY B 1 506 ? -207.968 -56.144 -57.059 1.00 152.48 486 GLY B CA 1
ATOM 11503 C C . GLY B 1 506 ? -206.649 -56.629 -57.631 1.00 153.66 486 GLY B C 1
ATOM 11504 O O . GLY B 1 506 ? -205.585 -56.366 -57.071 1.00 153.25 486 GLY B O 1
ATOM 11505 N N . ALA B 1 507 ? -206.720 -57.342 -58.750 1.00 157.49 487 ALA B N 1
ATOM 11506 C CA . ALA B 1 507 ? -205.525 -57.855 -59.410 1.00 162.57 487 ALA B CA 1
ATOM 11507 C C . ALA B 1 507 ? -205.190 -57.030 -60.647 1.00 170.61 487 ALA B C 1
ATOM 11508 O O . ALA B 1 507 ? -204.409 -57.458 -61.498 1.00 171.79 487 ALA B O 1
ATOM 11510 N N . GLY B 1 508 ? -205.785 -55.845 -60.738 1.00 174.77 488 GLY B N 1
ATOM 11511 C CA . GLY B 1 508 ? -205.534 -54.946 -61.848 1.00 179.76 488 GLY B CA 1
ATOM 11512 C C . GLY B 1 508 ? -206.608 -55.012 -62.916 1.00 182.52 488 GLY B C 1
ATOM 11513 O O . GLY B 1 508 ? -207.633 -54.335 -62.820 1.00 182.77 488 GLY B O 1
ATOM 11514 N N . HIS B 1 509 ? -206.365 -55.831 -63.936 1.00 183.53 489 HIS B N 1
ATOM 11515 C CA . HIS B 1 509 ? -207.298 -55.998 -65.047 1.00 181.41 489 HIS B CA 1
ATOM 11516 C C . HIS B 1 509 ? -208.665 -56.466 -64.562 1.00 173.81 489 HIS B C 1
ATOM 11517 O O . HIS B 1 509 ? -208.764 -57.385 -63.749 1.00 171.35 489 HIS B O 1
ATOM 11524 N N . GLU B 1 510 ? -209.719 -55.828 -65.061 1.00 170.92 490 GLU B N 1
ATOM 11525 C CA . GLU B 1 510 ? -211.070 -56.153 -64.622 1.00 164.54 490 GLU B CA 1
ATOM 11526 C C . GLU B 1 510 ? -211.949 -56.655 -65.763 1.00 163.20 490 GLU B C 1
ATOM 11527 O O . GLU B 1 510 ? -211.580 -56.578 -66.935 1.00 162.08 490 GLU B O 1
ATOM 11533 N N . SER B 1 511 ? -213.116 -57.171 -65.393 1.00 164.02 491 SER B N 1
ATOM 11534 C CA . SER B 1 511 ? -214.109 -57.655 -66.344 1.00 165.13 491 SER B CA 1
ATOM 11535 C C . SER B 1 511 ? -215.508 -57.341 -65.823 1.00 169.00 491 SER B C 1
ATOM 11536 O O . SER B 1 511 ? -216.056 -58.079 -65.004 1.00 165.43 491 SER B O 1
ATOM 11539 N N . ALA B 1 512 ? -216.081 -56.242 -66.305 1.00 175.12 492 ALA B N 1
ATOM 11540 C CA . ALA B 1 512 ? -217.387 -55.782 -65.842 1.00 173.03 492 ALA B CA 1
ATOM 11541 C C . ALA B 1 512 ? -218.517 -56.692 -66.317 1.00 169.66 492 ALA B C 1
ATOM 11542 O O . ALA B 1 512 ? -219.670 -56.524 -65.917 1.00 167.65 492 ALA B O 1
ATOM 11544 N N . ALA B 1 513 ? -218.179 -57.652 -67.172 1.00 164.20 493 ALA B N 1
ATOM 11545 C CA . ALA B 1 513 ? -219.149 -58.618 -67.670 1.00 153.44 493 ALA B CA 1
ATOM 11546 C C . ALA B 1 513 ? -219.694 -59.479 -66.536 1.00 145.93 493 ALA B C 1
ATOM 11547 O O . ALA B 1 513 ? -220.840 -59.922 -66.581 1.00 143.79 493 ALA B O 1
ATOM 11549 N N . LEU B 1 514 ? -218.864 -59.710 -65.521 1.00 140.28 494 LEU B N 1
ATOM 11550 C CA . LEU B 1 514 ? -219.269 -60.483 -64.350 1.00 131.88 494 LEU B CA 1
ATOM 11551 C C . LEU B 1 514 ? -220.421 -59.815 -63.607 1.00 130.28 494 LEU B C 1
ATOM 11552 O O . LEU B 1 514 ? -221.340 -60.486 -63.139 1.00 126.81 494 LEU B O 1
ATOM 11557 N N . GLU B 1 515 ? -220.363 -58.490 -63.505 1.00 133.07 495 GLU B N 1
ATOM 11558 C CA . GLU B 1 515 ? -221.388 -57.726 -62.803 1.00 134.97 495 GLU B CA 1
ATOM 11559 C C . GLU B 1 515 ? -222.753 -57.875 -63.468 1.00 135.16 495 GLU B C 1
ATOM 11560 O O . GLU B 1 515 ? -223.783 -57.911 -62.792 1.00 133.42 495 GLU B O 1
ATOM 11566 N N . THR B 1 516 ? -222.752 -57.968 -64.794 1.00 136.28 496 THR B N 1
ATOM 11567 C CA . THR B 1 516 ? -223.985 -58.127 -65.556 1.00 134.20 496 THR B CA 1
ATOM 11568 C C . THR B 1 516 ? -224.703 -59.419 -65.169 1.00 129.64 496 THR B C 1
ATOM 11569 O O . THR B 1 516 ? -225.924 -59.438 -65.006 1.00 129.72 496 THR B O 1
ATOM 11573 N N . LEU B 1 517 ? -223.936 -60.493 -65.013 1.00 126.09 497 LEU B N 1
ATOM 11574 C CA . LEU B 1 517 ? -224.493 -61.781 -64.617 1.00 120.67 497 LEU B CA 1
ATOM 11575 C C . LEU B 1 517 ? -224.942 -61.758 -63.160 1.00 123.16 497 LEU B C 1
ATOM 11576 O O . LEU B 1 517 ? -225.932 -62.392 -62.794 1.00 122.39 497 LEU B O 1
ATOM 11581 N N . ALA B 1 518 ? -224.206 -61.023 -62.332 1.00 125.48 498 ALA B N 1
ATOM 11582 C CA . ALA B 1 518 ? -224.524 -60.913 -60.913 1.00 127.82 498 ALA B CA 1
ATOM 11583 C C . ALA B 1 518 ? -225.818 -60.136 -60.705 1.00 132.06 498 ALA B C 1
ATOM 11584 O O . ALA B 1 518 ? -226.649 -60.508 -59.878 1.00 130.87 498 ALA B O 1
ATOM 11586 N N . SER B 1 519 ? -225.982 -59.056 -61.464 1.00 137.22 499 SER B N 1
ATOM 11587 C CA . SER B 1 519 ? -227.184 -58.234 -61.386 1.00 139.98 499 SER B CA 1
ATOM 11588 C C . SER B 1 519 ? -228.402 -59.015 -61.861 1.00 138.31 499 SER B C 1
ATOM 11589 O O . SER B 1 519 ? -229.524 -58.768 -61.419 1.00 138.23 499 SER B O 1
ATOM 11592 N N . GLU B 1 520 ? -228.169 -59.959 -62.766 1.00 136.95 500 GLU B N 1
ATOM 11593 C CA . GLU B 1 520 ? -229.227 -60.820 -63.279 1.00 134.64 500 GLU B CA 1
ATOM 11594 C C . GLU B 1 520 ? -229.750 -61.747 -62.182 1.00 128.18 500 GLU B C 1
ATOM 11595 O O . GLU B 1 520 ? -230.922 -62.122 -62.177 1.00 125.88 500 GLU B O 1
ATOM 11601 N N . ARG B 1 521 ? -228.871 -62.103 -61.250 1.00 124.77 501 ARG B N 1
ATOM 11602 C CA . ARG B 1 521 ? -229.241 -62.963 -60.133 1.00 116.93 501 ARG B CA 1
ATOM 11603 C C . ARG B 1 521 ? -230.105 -62.220 -59.118 1.00 114.91 501 ARG B C 1
ATOM 11604 O O . ARG B 1 521 ? -230.943 -62.823 -58.449 1.00 112.74 501 ARG B O 1
ATOM 11612 N N . ASP B 1 522 ? -229.892 -60.912 -59.005 1.00 116.07 502 ASP B N 1
ATOM 11613 C CA . ASP B 1 522 ? -230.651 -60.086 -58.070 1.00 118.01 502 ASP B CA 1
ATOM 11614 C C . ASP B 1 522 ? -232.135 -60.072 -58.417 1.00 117.85 502 ASP B C 1
ATOM 11615 O O . ASP B 1 522 ? -232.988 -60.099 -57.531 1.00 117.52 502 ASP B O 1
ATOM 11620 N N . VAL B 1 523 ? -232.436 -60.027 -59.710 1.00 118.64 503 VAL B N 1
ATOM 11621 C CA . VAL B 1 523 ? -233.817 -60.060 -60.169 1.00 116.37 503 VAL B CA 1
ATOM 11622 C C . VAL B 1 523 ? -234.393 -61.463 -60.009 1.00 114.10 503 VAL B C 1
ATOM 11623 O O . VAL B 1 523 ? -235.570 -61.632 -59.683 1.00 111.88 503 VAL B O 1
ATOM 11627 N N . SER B 1 524 ? -233.548 -62.466 -60.230 1.00 112.87 504 SER B N 1
ATOM 11628 C CA . SER B 1 524 ? -233.955 -63.862 -60.120 1.00 110.85 504 SER B CA 1
ATOM 11629 C C . SER B 1 524 ? -234.279 -64.238 -58.675 1.00 108.68 504 SER B C 1
ATOM 11630 O O . SER B 1 524 ? -235.253 -64.944 -58.412 1.00 107.14 504 SER B O 1
ATOM 11633 N N . LEU B 1 525 ? -233.453 -63.769 -57.743 1.00 107.96 505 LEU B N 1
ATOM 11634 C CA . LEU B 1 525 ? -233.697 -63.990 -56.322 1.00 102.51 505 LEU B CA 1
ATOM 11635 C C . LEU B 1 525 ? -234.979 -63.295 -55.884 1.00 103.95 505 LEU B C 1
ATOM 11636 O O . LEU B 1 525 ? -235.175 -62.111 -56.157 1.00 108.78 505 LEU B O 1
ATOM 11641 N N . GLY B 1 526 ? -235.850 -64.036 -55.207 1.00 100.21 506 GLY B N 1
ATOM 11642 C CA . GLY B 1 526 ? -237.117 -63.494 -54.749 1.00 98.93 506 GLY B CA 1
ATOM 11643 C C . GLY B 1 526 ? -236.943 -62.360 -53.758 1.00 97.88 506 GLY B C 1
ATOM 11644 O O . GLY B 1 526 ? -235.872 -62.192 -53.176 1.00 98.65 506 GLY B O 1
ATOM 11645 N N . ALA B 1 527 ? -237.999 -61.576 -53.570 1.00 96.40 507 ALA B N 1
ATOM 11646 C CA . ALA B 1 527 ? -237.959 -60.446 -52.650 1.00 95.44 507 ALA B CA 1
ATOM 11647 C C . ALA B 1 527 ? -237.832 -60.920 -51.208 1.00 91.53 507 ALA B C 1
ATOM 11648 O O . ALA B 1 527 ? -237.187 -60.271 -50.385 1.00 92.27 507 ALA B O 1
ATOM 11650 N N . VAL B 1 528 ? -238.451 -62.057 -50.910 1.00 88.66 508 VAL B N 1
ATOM 11651 C CA . VAL B 1 528 ? -238.394 -62.628 -49.570 1.00 87.06 508 VAL B CA 1
ATOM 11652 C C . VAL B 1 528 ? -237.016 -63.218 -49.287 1.00 88.15 508 VAL B C 1
ATOM 11653 O O . VAL B 1 528 ? -236.451 -63.016 -48.212 1.00 88.46 508 VAL B O 1
ATOM 11657 N N . GLU B 1 529 ? -236.481 -63.945 -50.264 1.00 88.86 509 GLU B N 1
ATOM 11658 C CA . GLU B 1 529 ? -235.171 -64.572 -50.133 1.00 89.60 509 GLU B CA 1
ATOM 11659 C C . GLU B 1 529 ? -234.063 -63.529 -50.029 1.00 97.93 509 GLU B C 1
ATOM 11660 O O . GLU B 1 529 ? -233.086 -63.720 -49.304 1.00 101.83 509 GLU B O 1
ATOM 11666 N N . ARG B 1 530 ? -234.222 -62.429 -50.757 1.00 101.94 510 ARG B N 1
ATOM 11667 C CA . ARG B 1 530 ? -233.221 -61.369 -50.773 1.00 105.80 510 ARG B CA 1
ATOM 11668 C C . ARG B 1 530 ? -233.149 -60.681 -49.416 1.00 103.12 510 ARG B C 1
ATOM 11669 O O . ARG B 1 530 ? -232.070 -60.313 -48.951 1.00 102.80 510 ARG B O 1
ATOM 11677 N N . LYS B 1 531 ? -234.306 -60.515 -48.784 1.00 100.83 511 LYS B N 1
ATOM 11678 C CA . LYS B 1 531 ? -234.372 -59.887 -47.472 1.00 100.27 511 LYS B CA 1
ATOM 11679 C C . LYS B 1 531 ? -233.721 -60.777 -46.419 1.00 97.61 511 LYS B C 1
ATOM 11680 O O . LYS B 1 531 ? -233.075 -60.284 -45.495 1.00 99.08 511 LYS B O 1
ATOM 11683 N N . LEU B 1 532 ? -233.893 -62.088 -46.571 1.00 92.56 512 LEU B N 1
ATOM 11684 C CA . LEU B 1 532 ? -233.316 -63.059 -45.645 1.00 88.01 512 LEU B CA 1
ATOM 11685 C C . LEU B 1 532 ? -231.801 -62.925 -45.555 1.00 91.15 512 LEU B C 1
ATOM 11686 O O . LEU B 1 532 ? -231.237 -62.895 -44.460 1.00 95.04 512 LEU B O 1
ATOM 11691 N N . LEU B 1 533 ? -231.148 -62.844 -46.709 1.00 89.70 513 LEU B N 1
ATOM 11692 C CA . LEU B 1 533 ? -229.697 -62.715 -46.755 1.00 90.83 513 LEU B CA 1
ATOM 11693 C C . LEU B 1 533 ? -229.244 -61.327 -46.315 1.00 97.63 513 LEU B C 1
ATOM 11694 O O . LEU B 1 533 ? -228.116 -61.149 -45.858 1.00 99.44 513 LEU B O 1
ATOM 11699 N N . ALA B 1 534 ? -230.130 -60.347 -46.454 1.00 101.28 514 ALA B N 1
ATOM 11700 C CA . ALA B 1 534 ? -229.815 -58.976 -46.073 1.00 106.70 514 ALA B CA 1
ATOM 11701 C C . ALA B 1 534 ? -229.838 -58.803 -44.558 1.00 110.28 514 ALA B C 1
ATOM 11702 O O . ALA B 1 534 ? -229.061 -58.027 -44.001 1.00 112.83 514 ALA B O 1
ATOM 11704 N N . MET B 1 535 ? -230.731 -59.531 -43.897 1.00 109.83 515 MET B N 1
ATOM 11705 C CA . MET B 1 535 ? -230.885 -59.421 -42.451 1.00 112.20 515 MET B CA 1
ATOM 11706 C C . MET B 1 535 ? -229.910 -60.324 -41.702 1.00 110.71 515 MET B C 1
ATOM 11707 O O . MET B 1 535 ? -229.740 -60.187 -40.490 1.00 111.74 515 MET B O 1
ATOM 11712 N N . TRP B 1 536 ? -229.275 -61.241 -42.426 1.00 107.05 516 TRP B N 1
ATOM 11713 C CA . TRP B 1 536 ? -228.365 -62.213 -41.818 1.00 103.73 516 TRP B CA 1
ATOM 11714 C C . TRP B 1 536 ? -227.200 -61.601 -41.023 1.00 104.58 516 TRP B C 1
ATOM 11715 O O . TRP B 1 536 ? -226.904 -62.071 -39.924 1.00 105.29 516 TRP B O 1
ATOM 11726 N N . PRO B 1 537 ? -226.524 -60.569 -41.566 1.00 106.11 517 PRO B N 1
ATOM 11727 C CA . PRO B 1 537 ? -225.464 -59.998 -40.726 1.00 109.40 517 PRO B CA 1
ATOM 11728 C C . PRO B 1 537 ? -226.025 -59.330 -39.472 1.00 112.28 517 PRO B C 1
ATOM 11729 O O . PRO B 1 537 ? -225.438 -59.446 -38.395 1.00 111.43 517 PRO B O 1
ATOM 11733 N N . GLN B 1 538 ? -227.157 -58.650 -39.618 1.00 114.44 518 GLN B N 1
ATOM 11734 C CA . GLN B 1 538 ? -227.818 -58.003 -38.492 1.00 115.30 518 GLN B CA 1
ATOM 11735 C C . GLN B 1 538 ? -228.349 -59.052 -37.523 1.00 107.72 518 GLN B C 1
ATOM 11736 O O . GLN B 1 538 ? -228.441 -58.814 -36.319 1.00 106.08 518 GLN B O 1
ATOM 11742 N N . MET B 1 539 ? -228.691 -60.216 -38.065 1.00 103.04 519 MET B N 1
ATOM 11743 C CA . MET B 1 539 ? -229.192 -61.328 -37.268 1.00 97.61 519 MET B CA 1
ATOM 11744 C C . MET B 1 539 ? -228.084 -61.899 -36.391 1.00 100.26 519 MET B C 1
ATOM 11745 O O . MET B 1 539 ? -228.319 -62.275 -35.243 1.00 102.57 519 MET B O 1
ATOM 11750 N N . GLN B 1 540 ? -226.874 -61.958 -36.938 1.00 103.24 520 GLN B N 1
ATOM 11751 C CA . GLN B 1 540 ? -225.727 -62.469 -36.199 1.00 104.56 520 GLN B CA 1
ATOM 11752 C C . GLN B 1 540 ? -225.344 -61.531 -35.065 1.00 111.15 520 GLN B C 1
ATOM 11753 O O . GLN B 1 540 ? -224.946 -61.976 -33.991 1.00 108.42 520 GLN B O 1
ATOM 11759 N N . GLN B 1 541 ? -225.466 -60.231 -35.310 1.00 121.64 521 GLN B N 1
ATOM 11760 C CA . GLN B 1 541 ? -225.134 -59.232 -34.302 1.00 123.36 521 GLN B CA 1
ATOM 11761 C C . GLN B 1 541 ? -226.126 -59.285 -33.145 1.00 122.98 521 GLN B C 1
ATOM 11762 O O . GLN B 1 541 ? -225.784 -58.965 -32.007 1.00 124.46 521 GLN B O 1
ATOM 11764 N N . ALA B 1 542 ? -227.355 -59.693 -33.443 1.00 116.50 522 ALA B N 1
ATOM 11765 C CA . ALA B 1 542 ? -228.387 -59.809 -32.421 1.00 110.59 522 ALA B CA 1
ATOM 11766 C C . ALA B 1 542 ? -228.073 -60.955 -31.469 1.00 108.34 522 ALA B C 1
ATOM 11767 O O . ALA B 1 542 ? -228.054 -60.778 -30.250 1.00 110.07 522 ALA B O 1
ATOM 11769 N N . TYR B 1 543 ? -227.813 -62.124 -32.046 1.00 102.97 523 TYR B N 1
ATOM 11770 C CA . TYR B 1 543 ? -227.569 -63.347 -31.286 1.00 101.39 523 TYR B CA 1
ATOM 11771 C C . TYR B 1 543 ? -226.116 -63.498 -30.829 1.00 104.44 523 TYR B C 1
ATOM 11772 O O . TYR B 1 543 ? -225.652 -64.612 -30.582 1.00 102.08 523 TYR B O 1
ATOM 11781 N N . SER B 1 544 ? -225.401 -62.384 -30.712 1.00 109.03 524 SER B N 1
ATOM 11782 C CA . SER B 1 544 ? -223.992 -62.430 -30.339 1.00 114.19 524 SER B CA 1
ATOM 11783 C C . SER B 1 544 ? -223.756 -61.901 -28.930 1.00 120.71 524 SER B C 1
ATOM 11784 O O . SER B 1 544 ? -222.939 -62.439 -28.183 1.00 123.38 524 SER B O 1
ATOM 11787 N N . GLY B 1 545 ? -224.477 -60.844 -28.572 1.00 122.24 525 GLY B N 1
ATOM 11788 C CA . GLY B 1 545 ? -224.302 -60.209 -27.280 1.00 125.00 525 GLY B CA 1
ATOM 11789 C C . GLY B 1 545 ? -224.767 -61.064 -26.117 1.00 124.74 525 GLY B C 1
ATOM 11790 O O . GLY B 1 545 ? -225.140 -62.225 -26.288 1.00 122.58 525 GLY B O 1
ATOM 11791 N N . ASP B 1 546 ? -224.737 -60.484 -24.923 1.00 127.20 526 ASP B N 1
ATOM 11792 C CA . ASP B 1 546 ? -225.209 -61.168 -23.728 1.00 126.25 526 ASP B CA 1
ATOM 11793 C C . ASP B 1 546 ? -226.720 -61.024 -23.597 1.00 124.22 526 ASP B C 1
ATOM 11794 O O . ASP B 1 546 ? -227.375 -61.811 -22.914 1.00 123.40 526 ASP B O 1
ATOM 11799 N N . GLU B 1 547 ? -227.268 -60.013 -24.263 1.00 124.22 527 GLU B N 1
ATOM 11800 C CA . GLU B 1 547 ? -228.704 -59.768 -24.236 1.00 124.29 527 GLU B CA 1
ATOM 11801 C C . GLU B 1 547 ? -229.298 -59.692 -25.640 1.00 123.30 527 GLU B C 1
ATOM 11802 O O . GLU B 1 547 ? -228.595 -59.426 -26.617 1.00 123.36 527 GLU B O 1
ATOM 11808 N N . TYR B 1 548 ? -230.602 -59.929 -25.725 1.00 121.40 528 TYR B N 1
ATOM 11809 C CA . TYR B 1 548 ? -231.325 -59.847 -26.985 1.00 120.34 528 TYR B CA 1
ATOM 11810 C C . TYR B 1 548 ? -232.195 -58.596 -27.009 1.00 123.42 528 TYR B C 1
ATOM 11811 O O . TYR B 1 548 ? -233.375 -58.642 -26.662 1.00 122.14 528 TYR B O 1
ATOM 11820 N N . VAL B 1 549 ? -231.603 -57.477 -27.413 1.00 127.45 529 VAL B N 1
ATOM 11821 C CA . VAL B 1 549 ? -232.330 -56.218 -27.505 1.00 128.86 529 VAL B CA 1
ATOM 11822 C C . VAL B 1 549 ? -233.241 -56.210 -28.730 1.00 131.74 529 VAL B C 1
ATOM 11823 O O . VAL B 1 549 ? -232.769 -56.184 -29.868 1.00 131.42 529 VAL B O 1
ATOM 11825 N N . VAL B 1 550 ? -234.548 -56.241 -28.487 1.00 132.24 530 VAL B N 1
ATOM 11826 C CA . VAL B 1 550 ? -235.533 -56.237 -29.563 1.00 130.51 530 VAL B CA 1
ATOM 11827 C C . VAL B 1 550 ? -236.886 -55.737 -29.067 1.00 132.10 530 VAL B C 1
ATOM 11828 O O . VAL B 1 550 ? -237.272 -55.994 -27.927 1.00 132.88 530 VAL B O 1
ATOM 11830 N N . ILE B 1 557 ? -238.134 -55.139 -24.589 1.00 132.99 537 ILE B N 1
ATOM 11831 C CA . ILE B 1 557 ? -237.921 -56.214 -23.628 1.00 133.84 537 ILE B CA 1
ATOM 11832 C C . ILE B 1 557 ? -236.608 -56.944 -23.896 1.00 138.48 537 ILE B C 1
ATOM 11833 O O . ILE B 1 557 ? -236.453 -57.609 -24.921 1.00 137.81 537 ILE B O 1
ATOM 11835 N N . ARG B 1 558 ? -235.665 -56.811 -22.966 1.00 140.71 538 ARG B N 1
ATOM 11836 C CA . ARG B 1 558 ? -234.369 -57.473 -23.079 1.00 139.04 538 ARG B CA 1
ATOM 11837 C C . ARG B 1 558 ? -234.457 -58.929 -22.627 1.00 134.74 538 ARG B C 1
ATOM 11838 O O . ARG B 1 558 ? -235.261 -59.273 -21.760 1.00 133.49 538 ARG B O 1
ATOM 11840 N N . THR B 1 559 ? -233.626 -59.780 -23.220 1.00 126.46 539 THR B N 1
ATOM 11841 C CA . THR B 1 559 ? -233.620 -61.201 -22.890 1.00 116.13 539 THR B CA 1
ATOM 11842 C C . THR B 1 559 ? -232.198 -61.754 -22.883 1.00 112.80 539 THR B C 1
ATOM 11843 O O . THR B 1 559 ? -231.435 -61.535 -23.824 1.00 112.87 539 THR B O 1
ATOM 11847 N N . GLY B 1 560 ? -231.850 -62.468 -21.817 1.00 110.09 540 GLY B N 1
ATOM 11848 C CA . GLY B 1 560 ? -230.527 -63.049 -21.681 1.00 108.81 540 GLY B CA 1
ATOM 11849 C C . GLY B 1 560 ? -230.249 -64.114 -22.723 1.00 106.47 540 GLY B C 1
ATOM 11850 O O . GLY B 1 560 ? -231.053 -65.024 -22.921 1.00 106.26 540 GLY B O 1
ATOM 11851 N N . LEU B 1 561 ? -229.104 -63.999 -23.390 1.00 103.90 541 LEU B N 1
ATOM 11852 C CA . LEU B 1 561 ? -228.727 -64.933 -24.446 1.00 101.51 541 LEU B CA 1
ATOM 11853 C C . LEU B 1 561 ? -227.759 -65.999 -23.948 1.00 98.66 541 LEU B C 1
ATOM 11854 O O . LEU B 1 561 ? -227.569 -67.030 -24.596 1.00 97.40 541 LEU B O 1
ATOM 11859 N N . ILE B 1 562 ? -227.151 -65.746 -22.795 1.00 96.63 542 ILE B N 1
ATOM 11860 C CA . ILE B 1 562 ? -226.048 -66.570 -22.324 1.00 94.99 542 ILE B CA 1
ATOM 11861 C C . ILE B 1 562 ? -226.264 -67.108 -20.912 1.00 96.35 542 ILE B C 1
ATOM 11862 O O . ILE B 1 562 ? -226.703 -66.383 -20.021 1.00 98.51 542 ILE B O 1
ATOM 11867 N N . SER B 1 563 ? -225.967 -68.392 -20.724 1.00 93.99 543 SER B N 1
ATOM 11868 C CA . SER B 1 563 ? -225.892 -68.986 -19.394 1.00 92.49 543 SER B CA 1
ATOM 11869 C C . SER B 1 563 ? -224.474 -69.500 -19.152 1.00 90.45 543 SER B C 1
ATOM 11870 O O . SER B 1 563 ? -223.962 -70.320 -19.916 1.00 86.46 543 SER B O 1
ATOM 11873 N N . THR B 1 564 ? -223.838 -69.007 -18.094 1.00 93.62 544 THR B N 1
ATOM 11874 C CA . THR B 1 564 ? -222.438 -69.323 -17.823 1.00 93.95 544 THR B CA 1
ATOM 11875 C C . THR B 1 564 ? -222.292 -70.567 -16.950 1.00 98.10 544 THR B C 1
ATOM 11876 O O . THR B 1 564 ? -223.014 -70.734 -15.968 1.00 101.88 544 THR B O 1
ATOM 11880 N N . THR B 1 565 ? -221.349 -71.433 -17.312 1.00 97.35 545 THR B N 1
ATOM 11881 C CA . THR B 1 565 ? -221.146 -72.692 -16.599 1.00 97.80 545 THR B CA 1
ATOM 11882 C C . THR B 1 565 ? -220.249 -72.527 -15.375 1.00 100.42 545 THR B C 1
ATOM 11883 O O . THR B 1 565 ? -219.777 -71.428 -15.081 1.00 101.66 545 THR B O 1
ATOM 11887 N N . LEU B 1 566 ? -220.021 -73.631 -14.668 1.00 100.56 546 LEU B N 1
ATOM 11888 C CA . LEU B 1 566 ? -219.096 -73.655 -13.539 1.00 100.80 546 LEU B CA 1
ATOM 11889 C C . LEU B 1 566 ? -217.666 -73.406 -13.997 1.00 104.61 546 LEU B C 1
ATOM 11890 O O . LEU B 1 566 ? -216.862 -72.819 -13.273 1.00 107.39 546 LEU B O 1
ATOM 11895 N N . SER B 1 567 ? -217.355 -73.867 -15.203 1.00 106.04 547 SER B N 1
ATOM 11896 C CA . SER B 1 567 ? -216.020 -73.720 -15.765 1.00 106.98 547 SER B CA 1
ATOM 11897 C C . SER B 1 567 ? -215.798 -72.299 -16.266 1.00 110.15 547 SER B C 1
ATOM 11898 O O . SER B 1 567 ? -214.663 -71.878 -16.477 1.00 112.12 547 SER B O 1
ATOM 11901 N N . GLY B 1 568 ? -216.891 -71.567 -16.457 1.00 114.38 548 GLY B N 1
ATOM 11902 C CA . GLY B 1 568 ? -216.819 -70.194 -16.923 1.00 116.17 548 GLY B CA 1
ATOM 11903 C C . GLY B 1 568 ? -217.234 -70.035 -18.373 1.00 115.48 548 GLY B C 1
ATOM 11904 O O . GLY B 1 568 ? -217.374 -68.916 -18.867 1.00 117.52 548 GLY B O 1
ATOM 11905 N N . THR B 1 569 ? -217.432 -71.159 -19.055 1.00 112.96 549 THR B N 1
ATOM 11906 C CA . THR B 1 569 ? -217.817 -71.152 -20.461 1.00 105.26 549 THR B CA 1
ATOM 11907 C C . THR B 1 569 ? -219.186 -70.510 -20.659 1.00 103.01 549 THR B C 1
ATOM 11908 O O . THR B 1 569 ? -220.119 -70.764 -19.896 1.00 100.81 549 THR B O 1
ATOM 11912 N N . LYS B 1 570 ? -219.294 -69.672 -21.685 1.00 101.05 550 LYS B N 1
ATOM 11913 C CA . LYS B 1 570 ? -220.552 -69.017 -22.012 1.00 100.19 550 LYS B CA 1
ATOM 11914 C C . LYS B 1 570 ? -221.343 -69.823 -23.041 1.00 97.63 550 LYS B C 1
ATOM 11915 O O . LYS B 1 570 ? -220.960 -69.901 -24.209 1.00 97.92 550 LYS B O 1
ATOM 11917 N N . ILE B 1 571 ? -222.444 -70.423 -22.600 1.00 95.22 551 ILE B N 1
ATOM 11918 C CA . ILE B 1 571 ? -223.293 -71.218 -23.483 1.00 92.21 551 ILE B CA 1
ATOM 11919 C C . ILE B 1 571 ? -224.453 -70.392 -24.025 1.00 91.78 551 ILE B C 1
ATOM 11920 O O . ILE B 1 571 ? -225.356 -70.012 -23.278 1.00 93.38 551 ILE B O 1
ATOM 11925 N N . ARG B 1 572 ? -224.428 -70.120 -25.325 1.00 89.23 552 ARG B N 1
ATOM 11926 C CA . ARG B 1 572 ? -225.478 -69.333 -25.960 1.00 87.86 552 ARG B CA 1
ATOM 11927 C C . ARG B 1 572 ? -226.760 -70.149 -26.109 1.00 86.11 552 ARG B C 1
ATOM 11928 O O . ARG B 1 572 ? -226.712 -71.337 -26.428 1.00 87.12 552 ARG B O 1
ATOM 11936 N N . LYS B 1 573 ? -227.901 -69.511 -25.858 1.00 85.30 553 LYS B N 1
ATOM 11937 C CA . LYS B 1 573 ? -229.199 -70.175 -25.973 1.00 86.32 553 LYS B CA 1
ATOM 11938 C C . LYS B 1 573 ? -229.450 -70.653 -27.396 1.00 86.37 553 LYS B C 1
ATOM 11939 O O . LYS B 1 573 ? -229.837 -71.799 -27.619 1.00 87.94 553 LYS B O 1
ATOM 11945 N N . VAL B 1 574 ? -229.233 -69.759 -28.354 1.00 85.56 554 VAL B N 1
ATOM 11946 C CA . VAL B 1 574 ? -229.382 -70.090 -29.764 1.00 81.37 554 VAL B CA 1
ATOM 11947 C C . VAL B 1 574 ? -228.049 -69.931 -30.484 1.00 79.96 554 VAL B C 1
ATOM 11948 O O . VAL B 1 574 ? -227.500 -68.831 -30.556 1.00 79.48 554 VAL B O 1
ATOM 11952 N N . VAL B 1 575 ? -227.530 -71.036 -31.009 1.00 78.90 555 VAL B N 1
ATOM 11953 C CA . VAL B 1 575 ? -226.233 -71.025 -31.673 1.00 83.04 555 VAL B CA 1
ATOM 11954 C C . VAL B 1 575 ? -226.388 -70.925 -33.185 1.00 87.69 555 VAL B C 1
ATOM 11955 O O . VAL B 1 575 ? -227.001 -71.788 -33.812 1.00 89.48 555 VAL B O 1
ATOM 11959 N N . LEU B 1 576 ? -225.827 -69.867 -33.763 1.00 88.97 556 LEU B N 1
ATOM 11960 C CA . LEU B 1 576 ? -225.912 -69.637 -35.201 1.00 85.37 556 LEU B CA 1
ATOM 11961 C C . LEU B 1 576 ? -224.765 -70.305 -35.950 1.00 86.93 556 LEU B C 1
ATOM 11962 O O . LEU B 1 576 ? -223.657 -70.420 -35.422 1.00 91.01 556 LEU B O 1
ATOM 11967 N N . PRO B 1 577 ? -225.031 -70.755 -37.185 1.00 86.34 557 PRO B N 1
ATOM 11968 C CA . PRO B 1 577 ? -224.003 -71.350 -38.046 1.00 90.14 557 PRO B CA 1
ATOM 11969 C C . PRO B 1 577 ? -222.967 -70.328 -38.500 1.00 94.42 557 PRO B C 1
ATOM 11970 O O . PRO B 1 577 ? -223.269 -69.138 -38.582 1.00 94.24 557 PRO B O 1
ATOM 11974 N N . ARG B 1 578 ? -221.758 -70.791 -38.794 1.00 99.28 558 ARG B N 1
ATOM 11975 C CA . ARG B 1 578 ? -220.701 -69.900 -39.253 1.00 105.60 558 ARG B CA 1
ATOM 11976 C C . ARG B 1 578 ? -220.386 -70.136 -40.727 1.00 104.89 558 ARG B C 1
ATOM 11977 O O . ARG B 1 578 ? -219.225 -70.144 -41.134 1.00 108.60 558 ARG B O 1
ATOM 11985 N N . PHE B 1 579 ? -221.435 -70.325 -41.520 1.00 101.03 559 PHE B N 1
ATOM 11986 C CA . PHE B 1 579 ? -221.287 -70.537 -42.954 1.00 98.74 559 PHE B CA 1
ATOM 11987 C C . PHE B 1 579 ? -220.769 -69.288 -43.648 1.00 101.60 559 PHE B C 1
ATOM 11988 O O . PHE B 1 579 ? -221.092 -68.167 -43.255 1.00 101.55 559 PHE B O 1
ATOM 11996 N N . GLU B 1 580 ? -219.964 -69.491 -44.685 1.00 106.55 560 GLU B N 1
ATOM 11997 C CA . GLU B 1 580 ? -219.468 -68.391 -45.500 1.00 110.59 560 GLU B CA 1
ATOM 11998 C C . GLU B 1 580 ? -220.232 -68.333 -46.817 1.00 106.67 560 GLU B C 1
ATOM 11999 O O . GLU B 1 580 ? -220.461 -67.258 -47.370 1.00 107.69 560 GLU B O 1
ATOM 12005 N N . ASP B 1 581 ? -220.623 -69.503 -47.311 1.00 102.20 561 ASP B N 1
ATOM 12006 C CA . ASP B 1 581 ? -221.412 -69.604 -48.531 1.00 97.89 561 ASP B CA 1
ATOM 12007 C C . ASP B 1 581 ? -222.824 -69.075 -48.307 1.00 96.25 561 ASP B C 1
ATOM 12008 O O . ASP B 1 581 ? -223.545 -69.565 -47.438 1.00 96.18 561 ASP B O 1
ATOM 12013 N N . GLU B 1 582 ? -223.219 -68.079 -49.094 1.00 94.24 562 GLU B N 1
ATOM 12014 C CA . GLU B 1 582 ? -224.552 -67.499 -48.973 1.00 91.15 562 GLU B CA 1
ATOM 12015 C C . GLU B 1 582 ? -225.619 -68.459 -49.488 1.00 92.83 562 GLU B C 1
ATOM 12016 O O . GLU B 1 582 ? -226.812 -68.252 -49.267 1.00 92.78 562 GLU B O 1
ATOM 12022 N N . GLY B 1 583 ? -225.182 -69.507 -50.179 1.00 95.33 563 GLY B N 1
ATOM 12023 C CA . GLY B 1 583 ? -226.079 -70.564 -50.603 1.00 95.22 563 GLY B CA 1
ATOM 12024 C C . GLY B 1 583 ? -226.513 -71.384 -49.405 1.00 94.33 563 GLY B C 1
ATOM 12025 O O . GLY B 1 583 ? -227.689 -71.718 -49.261 1.00 91.87 563 GLY B O 1
ATOM 12026 N N . GLU B 1 584 ? -225.555 -71.700 -48.539 1.00 95.59 564 GLU B N 1
ATOM 12027 C CA . GLU B 1 584 ? -225.833 -72.452 -47.320 1.00 94.00 564 GLU B CA 1
ATOM 12028 C C . GLU B 1 584 ? -226.632 -71.616 -46.326 1.00 90.50 564 GLU B C 1
ATOM 12029 O O . GLU B 1 584 ? -227.501 -72.139 -45.627 1.00 91.64 564 GLU B O 1
ATOM 12035 N N . ILE B 1 585 ? -226.331 -70.322 -46.266 1.00 84.43 565 ILE B N 1
ATOM 12036 C CA . ILE B 1 585 ? -227.053 -69.410 -45.385 1.00 80.09 565 ILE B CA 1
ATOM 12037 C C . ILE B 1 585 ? -228.533 -69.360 -45.744 1.00 78.52 565 ILE B C 1
ATOM 12038 O O . ILE B 1 585 ? -229.394 -69.572 -44.892 1.00 79.45 565 ILE B O 1
ATOM 12043 N N . LEU B 1 586 ? -228.818 -69.079 -47.012 1.00 77.19 566 LEU B N 1
ATOM 12044 C CA . LEU B 1 586 ? -230.192 -68.994 -47.490 1.00 74.20 566 LEU B CA 1
ATOM 12045 C C . LEU B 1 586 ? -230.911 -70.326 -47.336 1.00 75.13 566 LEU B C 1
ATOM 12046 O O . LEU B 1 586 ? -232.076 -70.366 -46.939 1.00 76.35 566 LEU B O 1
ATOM 12051 N N . LYS B 1 587 ? -230.211 -71.412 -47.650 1.00 75.16 567 LYS B N 1
ATOM 12052 C CA . LYS B 1 587 ? -230.779 -72.750 -47.527 1.00 74.27 567 LYS B CA 1
ATOM 12053 C C . LYS B 1 587 ? -231.180 -73.038 -46.087 1.00 75.15 567 LYS B C 1
ATOM 12054 O O . LYS B 1 587 ? -232.265 -73.560 -45.825 1.00 74.40 567 LYS B O 1
ATOM 12060 N N . TRP B 1 588 ? -230.300 -72.687 -45.155 1.00 74.18 568 TRP B N 1
ATOM 12061 C CA . TRP B 1 588 ? -230.567 -72.914 -43.743 1.00 73.35 568 TRP B CA 1
ATOM 12062 C C . TRP B 1 588 ? -231.680 -72.001 -43.240 1.00 72.27 568 TRP B C 1
ATOM 12063 O O . TRP B 1 588 ? -232.512 -72.415 -42.438 1.00 76.79 568 TRP B O 1
ATOM 12074 N N . LEU B 1 589 ? -231.700 -70.763 -43.720 1.00 68.55 569 LEU B N 1
ATOM 12075 C CA . LEU B 1 589 ? -232.702 -69.800 -43.279 1.00 69.37 569 LEU B CA 1
ATOM 12076 C C . LEU B 1 589 ? -234.103 -70.172 -43.755 1.00 71.59 569 LEU B C 1
ATOM 12077 O O . LEU B 1 589 ? -235.095 -69.791 -43.133 1.00 74.88 569 LEU B O 1
ATOM 12082 N N . MET B 1 590 ? -234.187 -70.914 -44.855 1.00 71.19 570 MET B N 1
ATOM 12083 C CA . MET B 1 590 ? -235.484 -71.288 -45.414 1.00 71.52 570 MET B CA 1
ATOM 12084 C C . MET B 1 590 ? -235.969 -72.634 -44.884 1.00 73.28 570 MET B C 1
ATOM 12085 O O . MET B 1 590 ? -237.170 -72.846 -44.717 1.00 71.93 570 MET B O 1
ATOM 12090 N N . ARG B 1 591 ? -235.036 -73.541 -44.622 1.00 74.53 571 ARG B N 1
ATOM 12091 C CA . ARG B 1 591 ? -235.397 -74.887 -44.194 1.00 75.98 571 ARG B CA 1
ATOM 12092 C C . ARG B 1 591 ? -235.459 -75.016 -42.672 1.00 76.13 571 ARG B C 1
ATOM 12093 O O . ARG B 1 591 ? -236.336 -75.697 -42.141 1.00 74.98 571 ARG B O 1
ATOM 12101 N N . GLU B 1 592 ? -234.531 -74.362 -41.978 1.00 77.49 572 GLU B N 1
ATOM 12102 C CA . GLU B 1 592 ? -234.482 -74.403 -40.517 1.00 80.72 572 GLU B CA 1
ATOM 12103 C C . GLU B 1 592 ? -234.007 -73.087 -39.930 1.00 82.96 572 GLU B C 1
ATOM 12104 O O . GLU B 1 592 ? -232.845 -72.966 -39.549 1.00 92.30 572 GLU B O 1
ATOM 12110 N N . ASN B 1 593 ? -234.890 -72.101 -39.843 1.00 77.25 573 ASN B N 1
ATOM 12111 C CA . ASN B 1 593 ? -234.497 -70.811 -39.287 1.00 76.34 573 ASN B CA 1
ATOM 12112 C C . ASN B 1 593 ? -234.306 -70.908 -37.773 1.00 78.33 573 ASN B C 1
ATOM 12113 O O . ASN B 1 593 ? -234.521 -71.966 -37.182 1.00 82.91 573 ASN B O 1
ATOM 12118 N N . VAL B 1 594 ? -233.895 -69.807 -37.150 1.00 74.87 574 VAL B N 1
ATOM 12119 C CA . VAL B 1 594 ? -233.790 -69.741 -35.696 1.00 74.25 574 VAL B CA 1
ATOM 12120 C C . VAL B 1 594 ? -235.153 -69.993 -35.053 1.00 76.95 574 VAL B C 1
ATOM 12121 O O . VAL B 1 594 ? -236.185 -69.834 -35.707 1.00 79.01 574 VAL B O 1
ATOM 12125 N N . PRO B 1 595 ? -235.166 -70.408 -33.775 1.00 76.98 575 PRO B N 1
ATOM 12126 C CA . PRO B 1 595 ? -236.453 -70.574 -33.091 1.00 76.99 575 PRO B CA 1
ATOM 12127 C C . PRO B 1 595 ? -237.261 -69.281 -33.087 1.00 79.11 575 PRO B C 1
ATOM 12128 O O . PRO B 1 595 ? -236.718 -68.225 -32.763 1.00 82.18 575 PRO B O 1
ATOM 12132 N N . GLY B 1 596 ? -238.534 -69.365 -33.464 1.00 78.34 576 GLY B N 1
ATOM 12133 C CA . GLY B 1 596 ? -239.400 -68.201 -33.491 1.00 80.36 576 GLY B CA 1
ATOM 12134 C C . GLY B 1 596 ? -239.383 -67.457 -34.813 1.00 83.21 576 GLY B C 1
ATOM 12135 O O . GLY B 1 596 ? -239.735 -66.279 -34.872 1.00 88.49 576 GLY B O 1
ATOM 12136 N N . SER B 1 597 ? -238.969 -68.142 -35.874 1.00 79.52 577 SER B N 1
ATOM 12137 C CA . SER B 1 597 ? -238.960 -67.564 -37.217 1.00 76.23 577 SER B CA 1
ATOM 12138 C C . SER B 1 597 ? -239.272 -68.629 -38.262 1.00 75.99 577 SER B C 1
ATOM 12139 O O . SER B 1 597 ? -238.827 -69.769 -38.137 1.00 78.56 577 SER B O 1
ATOM 12142 N N . PHE B 1 598 ? -240.034 -68.248 -39.285 1.00 73.00 578 PHE B N 1
ATOM 12143 C CA . PHE B 1 598 ? -240.477 -69.171 -40.331 1.00 68.30 578 PHE B CA 1
ATOM 12144 C C . PHE B 1 598 ? -239.317 -69.951 -40.949 1.00 64.93 578 PHE B C 1
ATOM 12145 O O . PHE B 1 598 ? -238.277 -69.374 -41.263 1.00 65.16 578 PHE B O 1
ATOM 12153 N N . PRO B 1 599 ? -239.501 -71.268 -41.149 1.00 61.01 579 PRO B N 1
ATOM 12154 C CA . PRO B 1 599 ? -240.723 -72.037 -40.888 1.00 62.54 579 PRO B CA 1
ATOM 12155 C C . PRO B 1 599 ? -240.831 -72.613 -39.476 1.00 66.65 579 PRO B C 1
ATOM 12156 O O . PRO B 1 599 ? -241.482 -73.644 -39.301 1.00 68.75 579 PRO B O 1
ATOM 12160 N N . TYR B 1 600 ? -240.201 -71.964 -38.501 1.00 66.86 580 TYR B N 1
ATOM 12161 C CA . TYR B 1 600 ? -240.303 -72.358 -37.096 1.00 66.17 580 TYR B CA 1
ATOM 12162 C C . TYR B 1 600 ? -239.909 -73.813 -36.853 1.00 70.48 580 TYR B C 1
ATOM 12163 O O . TYR B 1 600 ? -240.483 -74.478 -35.991 1.00 74.60 580 TYR B O 1
ATOM 12172 N N . THR B 1 601 ? -238.933 -74.305 -37.608 1.00 69.68 581 THR B N 1
ATOM 12173 C CA . THR B 1 601 ? -238.495 -75.691 -37.469 1.00 65.46 581 THR B CA 1
ATOM 12174 C C . THR B 1 601 ? -237.898 -75.936 -36.087 1.00 60.73 581 THR B C 1
ATOM 12175 O O . THR B 1 601 ? -238.147 -76.970 -35.466 1.00 59.97 581 THR B O 1
ATOM 12179 N N . ALA B 1 602 ? -237.126 -74.967 -35.607 1.00 60.36 582 ALA B N 1
ATOM 12180 C CA . ALA B 1 602 ? -236.446 -75.088 -34.324 1.00 64.18 582 ALA B CA 1
ATOM 12181 C C . ALA B 1 602 ? -237.315 -74.596 -33.170 1.00 69.55 582 ALA B C 1
ATOM 12182 O O . ALA B 1 602 ? -236.832 -74.419 -32.049 1.00 71.45 582 ALA B O 1
ATOM 12184 N N . GLY B 1 603 ? -238.596 -74.378 -33.447 1.00 68.89 583 GLY B N 1
ATOM 12185 C CA . GLY B 1 603 ? -239.522 -73.915 -32.431 1.00 70.68 583 GLY B CA 1
ATOM 12186 C C . GLY B 1 603 ? -240.310 -72.697 -32.871 1.00 70.86 583 GLY B C 1
ATOM 12187 O O . GLY B 1 603 ? -239.867 -71.938 -33.732 1.00 70.53 583 GLY B O 1
ATOM 12188 N N . VAL B 1 604 ? -241.479 -72.505 -32.268 1.00 70.92 584 VAL B N 1
ATOM 12189 C CA . VAL B 1 604 ? -242.374 -71.421 -32.655 1.00 68.83 584 VAL B CA 1
ATOM 12190 C C . VAL B 1 604 ? -242.072 -70.127 -31.905 1.00 71.19 584 VAL B C 1
ATOM 12191 O O . VAL B 1 604 ? -242.478 -69.043 -32.326 1.00 72.35 584 VAL B O 1
ATOM 12195 N N . PHE B 1 605 ? -241.354 -70.238 -30.795 1.00 71.18 585 PHE B N 1
ATOM 12196 C CA . PHE B 1 605 ? -241.030 -69.064 -29.998 1.00 72.89 585 PHE B CA 1
ATOM 12197 C C . PHE B 1 605 ? -239.540 -68.762 -30.058 1.00 72.13 585 PHE B C 1
ATOM 12198 O O . PHE B 1 605 ? -238.724 -69.666 -30.226 1.00 73.17 585 PHE B O 1
ATOM 12206 N N . ALA B 1 606 ? -239.196 -67.485 -29.931 1.00 72.59 586 ALA B N 1
ATOM 12207 C CA . ALA B 1 606 ? -237.811 -67.045 -30.041 1.00 76.83 586 ALA B CA 1
ATOM 12208 C C . ALA B 1 606 ? -236.926 -67.713 -28.994 1.00 86.11 586 ALA B C 1
ATOM 12209 O O . ALA B 1 606 ? -235.831 -68.189 -29.302 1.00 91.03 586 ALA B O 1
ATOM 12211 N N . PHE B 1 607 ? -237.410 -67.746 -27.757 1.00 85.15 587 PHE B N 1
ATOM 12212 C CA . PHE B 1 607 ? -236.681 -68.376 -26.667 1.00 82.74 587 PHE B CA 1
ATOM 12213 C C . PHE B 1 607 ? -237.629 -69.143 -25.758 1.00 86.53 587 PHE B C 1
ATOM 12214 O O . PHE B 1 607 ? -238.831 -68.878 -25.734 1.00 87.03 587 PHE B O 1
ATOM 12222 N N . LYS B 1 608 ? -237.082 -70.095 -25.009 1.00 86.92 588 LYS B N 1
ATOM 12223 C CA . LYS B 1 608 ? -237.876 -70.880 -24.076 1.00 84.35 588 LYS B CA 1
ATOM 12224 C C . LYS B 1 608 ? -238.309 -70.020 -22.892 1.00 86.76 588 LYS B C 1
ATOM 12225 O O . LYS B 1 608 ? -237.582 -69.118 -22.475 1.00 84.86 588 LYS B O 1
ATOM 12231 N N . ARG B 1 609 ? -239.496 -70.300 -22.360 1.00 91.22 589 ARG B N 1
ATOM 12232 C CA . ARG B 1 609 ? -240.032 -69.555 -21.224 1.00 92.93 589 ARG B CA 1
ATOM 12233 C C . ARG B 1 609 ? -239.128 -69.683 -20.002 1.00 100.73 589 ARG B C 1
ATOM 12234 O O . ARG B 1 609 ? -238.958 -70.773 -19.456 1.00 101.20 589 ARG B O 1
ATOM 12236 N N . GLU B 1 610 ? -238.552 -68.560 -19.579 1.00 108.35 590 GLU B N 1
ATOM 12237 C CA . GLU B 1 610 ? -237.620 -68.539 -18.454 1.00 116.96 590 GLU B CA 1
ATOM 12238 C C . GLU B 1 610 ? -238.310 -68.893 -17.139 1.00 126.77 590 GLU B C 1
ATOM 12239 O O . GLU B 1 610 ? -237.660 -69.322 -16.184 1.00 127.53 590 GLU B O 1
ATOM 12241 N N . GLY B 1 611 ? -239.626 -68.710 -17.095 1.00 132.90 591 GLY B N 1
ATOM 12242 C CA . GLY B 1 611 ? -240.402 -69.041 -15.915 1.00 139.34 591 GLY B CA 1
ATOM 12243 C C . GLY B 1 611 ? -240.521 -70.539 -15.717 1.00 144.93 591 GLY B C 1
ATOM 12244 O O . GLY B 1 611 ? -240.418 -71.309 -16.673 1.00 141.57 591 GLY B O 1
ATOM 12245 N N . GLU B 1 612 ? -240.734 -70.952 -14.471 1.00 155.59 592 GLU B N 1
ATOM 12246 C CA . GLU B 1 612 ? -240.884 -72.364 -14.142 1.00 157.72 592 GLU B CA 1
ATOM 12247 C C . GLU B 1 612 ? -242.085 -72.959 -14.866 1.00 163.52 592 GLU B C 1
ATOM 12248 O O . GLU B 1 612 ? -243.139 -72.330 -14.954 1.00 161.72 592 GLU B O 1
ATOM 12250 N N . ASP B 1 613 ? -241.914 -74.168 -15.389 1.00 165.62 593 ASP B N 1
ATOM 12251 C CA . ASP B 1 613 ? -242.978 -74.848 -16.116 1.00 167.03 593 ASP B CA 1
ATOM 12252 C C . ASP B 1 613 ? -244.191 -75.084 -15.220 1.00 171.15 593 ASP B C 1
ATOM 12253 O O . ASP B 1 613 ? -244.055 -75.599 -14.110 1.00 173.25 593 ASP B O 1
ATOM 12255 N N . PRO B 1 614 ? -245.383 -74.696 -15.701 1.00 170.11 594 PRO B N 1
ATOM 12256 C CA . PRO B 1 614 ? -246.626 -74.877 -14.943 1.00 167.51 594 PRO B CA 1
ATOM 12257 C C . PRO B 1 614 ? -246.986 -76.351 -14.771 1.00 162.95 594 PRO B C 1
ATOM 12258 O O . PRO B 1 614 ? -247.542 -76.959 -15.687 1.00 159.50 594 PRO B O 1
ATOM 12262 N N . THR B 1 615 ? -246.662 -76.912 -13.608 1.00 162.58 595 THR B N 1
ATOM 12263 C CA . THR B 1 615 ? -246.959 -78.312 -13.319 1.00 157.50 595 THR B CA 1
ATOM 12264 C C . THR B 1 615 ? -248.457 -78.571 -13.395 1.00 156.44 595 THR B C 1
ATOM 12265 O O . THR B 1 615 ? -249.207 -78.188 -12.495 1.00 158.27 595 THR B O 1
ATOM 12269 N N . ARG B 1 616 ? -248.884 -79.212 -14.480 1.00 151.29 596 ARG B N 1
ATOM 12270 C CA . ARG B 1 616 ? -250.291 -79.534 -14.682 1.00 146.53 596 ARG B CA 1
ATOM 12271 C C . ARG B 1 616 ? -250.815 -80.386 -13.533 1.00 144.49 596 ARG B C 1
ATOM 12272 O O . ARG B 1 616 ? -250.090 -81.211 -12.974 1.00 144.68 596 ARG B O 1
ATOM 12274 N N . MET B 1 617 ? -252.076 -80.172 -13.179 1.00 134.07 597 MET B N 1
ATOM 12275 C CA . MET B 1 617 ? -252.672 -80.845 -12.034 1.00 121.08 597 MET B CA 1
ATOM 12276 C C . MET B 1 617 ? -253.861 -81.696 -12.466 1.00 111.37 597 MET B C 1
ATOM 12277 O O . MET B 1 617 ? -255.000 -81.229 -12.489 1.00 108.91 597 MET B O 1
ATOM 12282 N N . PHE B 1 618 ? -253.580 -82.950 -12.809 1.00 105.04 598 PHE B N 1
ATOM 12283 C CA . PHE B 1 618 ? -254.593 -83.852 -13.344 1.00 101.43 598 PHE B CA 1
ATOM 12284 C C . PHE B 1 618 ? -255.302 -84.632 -12.243 1.00 97.78 598 PHE B C 1
ATOM 12285 O O . PHE B 1 618 ? -254.740 -85.561 -11.667 1.00 98.44 598 PHE B O 1
ATOM 12287 N N . ALA B 1 619 ? -256.543 -84.248 -11.964 1.00 94.22 599 ALA B N 1
ATOM 12288 C CA . ALA B 1 619 ? -257.357 -84.931 -10.967 1.00 91.48 599 ALA B CA 1
ATOM 12289 C C . ALA B 1 619 ? -258.703 -85.343 -11.553 1.00 90.23 599 ALA B C 1
ATOM 12290 O O . ALA B 1 619 ? -259.285 -84.620 -12.360 1.00 93.94 599 ALA B O 1
ATOM 12292 N N . GLY B 1 620 ? -259.197 -86.505 -11.142 1.00 85.45 600 GLY B N 1
ATOM 12293 C CA . GLY B 1 620 ? -260.465 -86.999 -11.642 1.00 81.42 600 GLY B CA 1
ATOM 12294 C C . GLY B 1 620 ? -260.770 -88.411 -11.190 1.00 80.41 600 GLY B C 1
ATOM 12295 O O . GLY B 1 620 ? -260.305 -89.380 -11.789 1.00 80.16 600 GLY B O 1
ATOM 12296 N N . GLU B 1 621 ? -261.554 -88.524 -10.122 1.00 78.07 601 GLU B N 1
ATOM 12297 C CA . GLU B 1 621 ? -261.969 -89.820 -9.604 1.00 78.68 601 GLU B CA 1
ATOM 12298 C C . GLU B 1 621 ? -263.166 -89.645 -8.679 1.00 75.95 601 GLU B C 1
ATOM 12299 O O . GLU B 1 621 ? -263.299 -88.618 -8.014 1.00 76.04 601 GLU B O 1
ATOM 12305 N N . GLY B 1 622 ? -264.038 -90.647 -8.645 1.00 73.84 602 GLY B N 1
ATOM 12306 C CA . GLY B 1 622 ? -265.235 -90.580 -7.828 1.00 72.92 602 GLY B CA 1
ATOM 12307 C C . GLY B 1 622 ? -266.262 -89.616 -8.389 1.00 80.55 602 GLY B C 1
ATOM 12308 O O . GLY B 1 622 ? -266.484 -89.569 -9.599 1.00 81.08 602 GLY B O 1
ATOM 12309 N N . ASP B 1 623 ? -266.892 -88.845 -7.508 1.00 80.98 603 ASP B N 1
ATOM 12310 C CA . ASP B 1 623 ? -267.898 -87.879 -7.932 1.00 80.32 603 ASP B CA 1
ATOM 12311 C C . ASP B 1 623 ? -267.312 -86.474 -7.992 1.00 77.41 603 ASP B C 1
ATOM 12312 O O . ASP B 1 623 ? -266.121 -86.277 -7.743 1.00 74.15 603 ASP B O 1
ATOM 12317 N N . ALA B 1 624 ? -268.157 -85.503 -8.323 1.00 75.87 604 ALA B N 1
ATOM 12318 C CA . ALA B 1 624 ? -267.715 -84.131 -8.551 1.00 76.72 604 ALA B CA 1
ATOM 12319 C C . ALA B 1 624 ? -267.075 -83.514 -7.316 1.00 79.46 604 ALA B C 1
ATOM 12320 O O . ALA B 1 624 ? -266.193 -82.664 -7.426 1.00 81.31 604 ALA B O 1
ATOM 12322 N N . PHE B 1 625 ? -267.519 -83.948 -6.142 1.00 80.63 605 PHE B N 1
ATOM 12323 C CA . PHE B 1 625 ? -267.015 -83.400 -4.889 1.00 81.72 605 PHE B CA 1
ATOM 12324 C C . PHE B 1 625 ? -265.577 -83.830 -4.606 1.00 78.98 605 PHE B C 1
ATOM 12325 O O . PHE B 1 625 ? -264.739 -83.003 -4.250 1.00 80.15 605 PHE B O 1
ATOM 12333 N N . ARG B 1 626 ? -265.295 -85.119 -4.767 1.00 78.16 606 ARG B N 1
ATOM 12334 C CA . ARG B 1 626 ? -263.961 -85.646 -4.493 1.00 83.50 606 ARG B CA 1
ATOM 12335 C C . ARG B 1 626 ? -262.923 -85.103 -5.473 1.00 83.34 606 ARG B C 1
ATOM 12336 O O . ARG B 1 626 ? -261.784 -84.834 -5.093 1.00 85.41 606 ARG B O 1
ATOM 12344 N N . THR B 1 627 ? -263.319 -84.936 -6.730 1.00 82.23 607 THR B N 1
ATOM 12345 C CA . THR B 1 627 ? -262.416 -84.394 -7.737 1.00 81.05 607 THR B CA 1
ATOM 12346 C C . THR B 1 627 ? -262.153 -82.915 -7.477 1.00 81.48 607 THR B C 1
ATOM 12347 O O . THR B 1 627 ? -261.020 -82.446 -7.595 1.00 81.83 607 THR B O 1
ATOM 12351 N N . ASN B 1 628 ? -263.205 -82.187 -7.112 1.00 83.27 608 ASN B N 1
ATOM 12352 C CA . ASN B 1 628 ? -263.080 -80.770 -6.792 1.00 84.23 608 ASN B CA 1
ATOM 12353 C C . ASN B 1 628 ? -262.162 -80.537 -5.602 1.00 90.23 608 ASN B C 1
ATOM 12354 O O . ASN B 1 628 ? -261.451 -79.534 -5.542 1.00 94.77 608 ASN B O 1
ATOM 12359 N N . ARG B 1 629 ? -262.194 -81.460 -4.645 1.00 89.34 609 ARG B N 1
ATOM 12360 C CA . ARG B 1 629 ? -261.348 -81.354 -3.465 1.00 87.64 609 ARG B CA 1
ATOM 12361 C C . ARG B 1 629 ? -259.885 -81.486 -3.867 1.00 85.61 609 ARG B C 1
ATOM 12362 O O . ARG B 1 629 ? -259.061 -80.639 -3.521 1.00 84.31 609 ARG B O 1
ATOM 12370 N N . ARG B 1 630 ? -259.577 -82.546 -4.613 1.00 83.30 610 ARG B N 1
ATOM 12371 C CA . ARG B 1 630 ? -258.214 -82.798 -5.072 1.00 80.45 610 ARG B CA 1
ATOM 12372 C C . ARG B 1 630 ? -257.690 -81.638 -5.906 1.00 81.05 610 ARG B C 1
ATOM 12373 O O . ARG B 1 630 ? -256.518 -81.278 -5.810 1.00 85.13 610 ARG B O 1
ATOM 12381 N N . PHE B 1 631 ? -258.561 -81.055 -6.722 1.00 79.35 611 PHE B N 1
ATOM 12382 C CA . PHE B 1 631 ? -258.208 -79.855 -7.471 1.00 81.99 611 PHE B CA 1
ATOM 12383 C C . PHE B 1 631 ? -257.800 -78.735 -6.519 1.00 87.34 611 PHE B C 1
ATOM 12384 O O . PHE B 1 631 ? -256.728 -78.146 -6.655 1.00 86.64 611 PHE B O 1
ATOM 12392 N N . LYS B 1 632 ? -258.660 -78.463 -5.545 1.00 93.83 612 LYS B N 1
ATOM 12393 C CA . LYS B 1 632 ? -258.424 -77.396 -4.585 1.00 80.27 612 LYS B CA 1
ATOM 12394 C C . LYS B 1 632 ? -257.196 -77.658 -3.724 1.00 85.71 612 LYS B C 1
ATOM 12395 O O . LYS B 1 632 ? -256.475 -76.728 -3.359 1.00 87.56 612 LYS B O 1
ATOM 12401 N N . LEU B 1 633 ? -256.956 -78.926 -3.406 1.00 83.87 613 LEU B N 1
ATOM 12402 C CA . LEU B 1 633 ? -255.838 -79.287 -2.542 1.00 86.88 613 LEU B CA 1
ATOM 12403 C C . LEU B 1 633 ? -254.499 -79.122 -3.253 1.00 88.77 613 LEU B C 1
ATOM 12404 O O . LEU B 1 633 ? -253.561 -78.553 -2.694 1.00 93.14 613 LEU B O 1
ATOM 12409 N N . VAL B 1 634 ? -254.415 -79.616 -4.483 1.00 86.21 614 VAL B N 1
ATOM 12410 C CA . VAL B 1 634 ? -253.175 -79.536 -5.248 1.00 85.29 614 VAL B CA 1
ATOM 12411 C C . VAL B 1 634 ? -252.893 -78.099 -5.689 1.00 87.33 614 VAL B C 1
ATOM 12412 O O . VAL B 1 634 ? -251.751 -77.639 -5.646 1.00 87.51 614 VAL B O 1
ATOM 12416 N N . SER B 1 635 ? -253.940 -77.388 -6.097 1.00 89.78 615 SER B N 1
ATOM 12417 C CA . SER B 1 635 ? -253.796 -76.008 -6.552 1.00 93.64 615 SER B CA 1
ATOM 12418 C C . SER B 1 635 ? -253.877 -75.016 -5.397 1.00 99.25 615 SER B C 1
ATOM 12419 O O . SER B 1 635 ? -254.536 -73.983 -5.505 1.00 100.25 615 SER B O 1
ATOM 12422 N N . GLU B 1 636 ? -253.205 -75.333 -4.296 1.00 103.88 616 GLU B N 1
ATOM 12423 C CA . GLU B 1 636 ? -253.232 -74.479 -3.115 1.00 108.46 616 GLU B CA 1
ATOM 12424 C C . GLU B 1 636 ? -252.163 -73.392 -3.182 1.00 110.35 616 GLU B C 1
ATOM 12425 O O . GLU B 1 636 ? -250.973 -73.685 -3.303 1.00 108.26 616 GLU B O 1
ATOM 12431 N N . GLY B 1 637 ? -252.601 -72.138 -3.114 1.00 114.61 617 GLY B N 1
ATOM 12432 C CA . GLY B 1 637 ? -251.693 -71.006 -3.045 1.00 118.55 617 GLY B CA 1
ATOM 12433 C C . GLY B 1 637 ? -250.989 -70.652 -4.341 1.00 117.57 617 GLY B C 1
ATOM 12434 O O . GLY B 1 637 ? -250.134 -69.765 -4.364 1.00 117.17 617 GLY B O 1
ATOM 12435 N N . MET B 1 638 ? -251.343 -71.339 -5.422 1.00 116.08 618 MET B N 1
ATOM 12436 C CA . MET B 1 638 ? -250.727 -71.082 -6.720 1.00 115.89 618 MET B CA 1
ATOM 12437 C C . MET B 1 638 ? -251.556 -70.109 -7.550 1.00 119.78 618 MET B C 1
ATOM 12438 O O . MET B 1 638 ? -252.784 -70.190 -7.577 1.00 120.76 618 MET B O 1
ATOM 12443 N N . GLU B 1 639 ? -250.876 -69.187 -8.225 1.00 123.87 619 GLU B N 1
ATOM 12444 C CA . GLU B 1 639 ? -251.548 -68.217 -9.079 1.00 125.28 619 GLU B CA 1
ATOM 12445 C C . GLU B 1 639 ? -251.897 -68.845 -10.422 1.00 127.55 619 GLU B C 1
ATOM 12446 O O . GLU B 1 639 ? -252.861 -68.446 -11.075 1.00 129.42 619 GLU B O 1
ATOM 12448 N N . ALA B 1 640 ? -251.107 -69.835 -10.826 1.00 126.53 620 ALA B N 1
ATOM 12449 C CA . ALA B 1 640 ? -251.317 -70.514 -12.099 1.00 125.67 620 ALA B CA 1
ATOM 12450 C C . ALA B 1 640 ? -252.220 -71.731 -11.935 1.00 125.77 620 ALA B C 1
ATOM 12451 O O . ALA B 1 640 ? -251.749 -72.869 -11.933 1.00 126.14 620 ALA B O 1
ATOM 12453 N N . LYS B 1 641 ? -253.519 -71.488 -11.797 1.00 123.58 621 LYS B N 1
ATOM 12454 C CA . LYS B 1 641 ? -254.482 -72.574 -11.659 1.00 116.79 621 LYS B CA 1
ATOM 12455 C C . LYS B 1 641 ? -254.837 -73.167 -13.022 1.00 110.92 621 LYS B C 1
ATOM 12456 O O . LYS B 1 641 ? -255.683 -72.636 -13.748 1.00 107.04 621 LYS B O 1
ATOM 12462 N N . ARG B 1 642 ? -254.173 -74.270 -13.358 1.00 108.87 622 ARG B N 1
ATOM 12463 C CA . ARG B 1 642 ? -254.393 -74.961 -14.622 1.00 109.68 622 ARG B CA 1
ATOM 12464 C C . ARG B 1 642 ? -254.850 -76.397 -14.375 1.00 109.50 622 ARG B C 1
ATOM 12465 O O . ARG B 1 642 ? -254.042 -77.270 -14.056 1.00 107.15 622 ARG B O 1
ATOM 12469 N N . LEU B 1 643 ? -256.151 -76.634 -14.529 1.00 111.52 623 LEU B N 1
ATOM 12470 C CA . LEU B 1 643 ? -256.743 -77.926 -14.197 1.00 107.87 623 LEU B CA 1
ATOM 12471 C C . LEU B 1 643 ? -256.848 -78.851 -15.404 1.00 104.55 623 LEU B C 1
ATOM 12472 O O . LEU B 1 643 ? -257.000 -78.398 -16.539 1.00 106.52 623 LEU B O 1
ATOM 12477 N N . SER B 1 644 ? -256.768 -80.153 -15.144 1.00 96.77 624 SER B N 1
ATOM 12478 C CA . SER B 1 644 ? -256.931 -81.164 -16.180 1.00 91.54 624 SER B CA 1
ATOM 12479 C C . SER B 1 644 ? -257.897 -82.251 -15.709 1.00 86.80 624 SER B C 1
ATOM 12480 O O . SER B 1 644 ? -257.563 -83.060 -14.846 1.00 86.36 624 SER B O 1
ATOM 12483 N N . THR B 1 645 ? -259.094 -82.267 -16.286 1.00 80.77 625 THR B N 1
ATOM 12484 C CA . THR B 1 645 ? -260.158 -83.150 -15.819 1.00 74.93 625 THR B CA 1
ATOM 12485 C C . THR B 1 645 ? -260.176 -84.491 -16.543 1.00 69.69 625 THR B C 1
ATOM 12486 O O . THR B 1 645 ? -260.012 -84.553 -17.763 1.00 71.02 625 THR B O 1
ATOM 12490 N N . ALA B 1 646 ? -260.380 -85.563 -15.782 1.00 65.43 626 ALA B N 1
ATOM 12491 C CA . ALA B 1 646 ? -260.529 -86.899 -16.351 1.00 66.78 626 ALA B CA 1
ATOM 12492 C C . ALA B 1 646 ? -261.891 -87.485 -15.991 1.00 70.68 626 ALA B C 1
ATOM 12493 O O . ALA B 1 646 ? -262.258 -87.533 -14.819 1.00 73.50 626 ALA B O 1
ATOM 12495 N N . PHE B 1 647 ? -262.640 -87.930 -16.996 1.00 69.28 627 PHE B N 1
ATOM 12496 C CA . PHE B 1 647 ? -263.990 -88.438 -16.766 1.00 68.00 627 PHE B CA 1
ATOM 12497 C C . PHE B 1 647 ? -264.038 -89.964 -16.758 1.00 65.20 627 PHE B C 1
ATOM 12498 O O . PHE B 1 647 ? -263.217 -90.623 -17.396 1.00 61.99 627 PHE B O 1
ATOM 12506 N N . ASP B 1 648 ? -265.003 -90.521 -16.031 1.00 66.76 628 ASP B N 1
ATOM 12507 C CA . ASP B 1 648 ? -265.163 -91.971 -15.966 1.00 68.72 628 ASP B CA 1
ATOM 12508 C C . ASP B 1 648 ? -265.730 -92.509 -17.276 1.00 70.12 628 ASP B C 1
ATOM 12509 O O . ASP B 1 648 ? -266.307 -91.763 -18.071 1.00 62.42 628 ASP B O 1
ATOM 12514 N N . SER B 1 649 ? -265.562 -93.810 -17.489 1.00 66.03 629 SER B N 1
ATOM 12515 C CA . SER B 1 649 ? -265.962 -94.453 -18.736 1.00 65.00 629 SER B CA 1
ATOM 12516 C C . SER B 1 649 ? -267.450 -94.291 -19.033 1.00 67.03 629 SER B C 1
ATOM 12517 O O . SER B 1 649 ? -267.866 -94.364 -20.185 1.00 75.19 629 SER B O 1
ATOM 12520 N N . VAL B 1 650 ? -268.251 -94.069 -17.998 1.00 63.41 630 VAL B N 1
ATOM 12521 C CA . VAL B 1 650 ? -269.679 -93.852 -18.187 1.00 63.89 630 VAL B CA 1
ATOM 12522 C C . VAL B 1 650 ? -269.937 -92.496 -18.837 1.00 72.71 630 VAL B C 1
ATOM 12523 O O . VAL B 1 650 ? -270.735 -92.382 -19.768 1.00 73.68 630 VAL B O 1
ATOM 12527 N N . THR B 1 651 ? -269.252 -91.470 -18.345 1.00 70.12 631 THR B N 1
ATOM 12528 C CA . THR B 1 651 ? -269.389 -90.125 -18.888 1.00 70.46 631 THR B CA 1
ATOM 12529 C C . THR B 1 651 ? -268.715 -90.029 -20.254 1.00 68.92 631 THR B C 1
ATOM 12530 O O . THR B 1 651 ? -269.168 -89.293 -21.131 1.00 66.73 631 THR B O 1
ATOM 12534 N N . LEU B 1 652 ? -267.642 -90.794 -20.437 1.00 71.80 632 LEU B N 1
ATOM 12535 C CA . LEU B 1 652 ? -266.912 -90.797 -21.702 1.00 67.32 632 LEU B CA 1
ATOM 12536 C C . LEU B 1 652 ? -267.771 -91.293 -22.860 1.00 66.44 632 LEU B C 1
ATOM 12537 O O . LEU B 1 652 ? -267.533 -90.938 -24.014 1.00 65.49 632 LEU B O 1
ATOM 12542 N N . TYR B 1 653 ? -268.769 -92.112 -22.548 1.00 59.99 633 TYR B N 1
ATOM 12543 C CA . TYR B 1 653 ? -269.677 -92.629 -23.563 1.00 61.54 633 TYR B CA 1
ATOM 12544 C C . TYR B 1 653 ? -271.025 -91.908 -23.547 1.00 63.51 633 TYR B C 1
ATOM 12545 O O . TYR B 1 653 ? -271.997 -92.371 -24.149 1.00 63.63 633 TYR B O 1
ATOM 12554 N N . GLY B 1 654 ? -271.076 -90.776 -22.851 1.00 65.02 634 GLY B N 1
ATOM 12555 C CA . GLY B 1 654 ? -272.265 -89.943 -22.822 1.00 61.66 634 GLY B CA 1
ATOM 12556 C C . GLY B 1 654 ? -273.459 -90.589 -22.152 1.00 64.09 634 GLY B C 1
ATOM 12557 O O . GLY B 1 654 ? -274.594 -90.387 -22.574 1.00 63.24 634 GLY B O 1
ATOM 12558 N N . GLU B 1 655 ? -273.207 -91.359 -21.100 1.00 65.48 635 GLU B N 1
ATOM 12559 C CA . GLU B 1 655 ? -274.273 -92.068 -20.406 1.00 69.11 635 GLU B CA 1
ATOM 12560 C C . GLU B 1 655 ? -274.464 -91.570 -18.978 1.00 77.07 635 GLU B C 1
ATOM 12561 O O . GLU B 1 655 ? -273.509 -91.157 -18.318 1.00 80.90 635 GLU B O 1
ATOM 12567 N N . ASP B 1 656 ? -275.706 -91.608 -18.506 1.00 78.37 636 ASP B N 1
ATOM 12568 C CA . ASP B 1 656 ? -275.998 -91.347 -17.101 1.00 75.31 636 ASP B CA 1
ATOM 12569 C C . ASP B 1 656 ? -275.693 -92.592 -16.276 1.00 73.65 636 ASP B C 1
ATOM 12570 O O . ASP B 1 656 ? -275.825 -93.711 -16.772 1.00 75.38 636 ASP B O 1
ATOM 12575 N N . PRO B 1 657 ? -275.277 -92.404 -15.015 1.00 76.82 637 PRO B N 1
ATOM 12576 C CA . PRO B 1 657 ? -275.048 -93.550 -14.129 1.00 75.28 637 PRO B CA 1
ATOM 12577 C C . PRO B 1 657 ? -276.350 -94.285 -13.841 1.00 72.02 637 PRO B C 1
ATOM 12578 O O . PRO B 1 657 ? -277.402 -93.651 -13.791 1.00 72.80 637 PRO B O 1
ATOM 12582 N N . HIS B 1 658 ? -276.287 -95.600 -13.663 1.00 72.28 638 HIS B N 1
ATOM 12583 C CA . HIS B 1 658 ? -277.500 -96.376 -13.444 1.00 78.72 638 HIS B CA 1
ATOM 12584 C C . HIS B 1 658 ? -277.283 -97.538 -12.482 1.00 84.71 638 HIS B C 1
ATOM 12585 O O . HIS B 1 658 ? -276.151 -97.943 -12.225 1.00 86.83 638 HIS B O 1
ATOM 12592 N N . GLU B 1 659 ? -278.383 -98.067 -11.955 1.00 84.88 639 GLU B N 1
ATOM 12593 C CA . GLU B 1 659 ? -278.343 -99.191 -11.028 1.00 87.61 639 GLU B CA 1
ATOM 12594 C C . GLU B 1 659 ? -277.833 -100.459 -11.705 1.00 84.75 639 GLU B C 1
ATOM 12595 O O . GLU B 1 659 ? -277.301 -101.348 -11.041 1.00 87.96 639 GLU B O 1
ATOM 12601 N N . ARG B 1 660 ? -278.009 -100.531 -13.024 1.00 81.46 640 ARG B N 1
ATOM 12602 C CA . ARG B 1 660 ? -277.551 -101.662 -13.830 1.00 79.54 640 ARG B CA 1
ATOM 12603 C C . ARG B 1 660 ? -276.106 -102.047 -13.531 1.00 74.03 640 ARG B C 1
ATOM 12604 O O . ARG B 1 660 ? -275.228 -101.188 -13.502 1.00 73.14 640 ARG B O 1
ATOM 12612 N N . PRO B 1 661 ? -275.857 -103.346 -13.311 1.00 74.66 641 PRO B N 1
ATOM 12613 C CA . PRO B 1 661 ? -274.491 -103.848 -13.123 1.00 74.20 641 PRO B CA 1
ATOM 12614 C C . PRO B 1 661 ? -273.583 -103.517 -14.309 1.00 92.70 641 PRO B C 1
ATOM 12615 O O . PRO B 1 661 ? -272.366 -103.451 -14.143 1.00 94.27 641 PRO B O 1
ATOM 12619 N N . ASP B 1 662 ? -274.181 -103.323 -15.485 1.00 86.57 642 ASP B N 1
ATOM 12620 C CA . ASP B 1 662 ? -273.477 -102.843 -16.673 1.00 79.07 642 ASP B CA 1
ATOM 12621 C C . ASP B 1 662 ? -272.669 -101.593 -16.381 1.00 75.30 642 ASP B C 1
ATOM 12622 O O . ASP B 1 662 ? -271.481 -101.504 -16.689 1.00 73.75 642 ASP B O 1
ATOM 12627 N N . ILE B 1 663 ? -273.348 -100.633 -15.770 1.00 74.28 643 ILE B N 1
ATOM 12628 C CA . ILE B 1 663 ? -272.857 -99.274 -15.643 1.00 74.36 643 ILE B CA 1
ATOM 12629 C C . ILE B 1 663 ? -272.396 -98.955 -14.230 1.00 78.82 643 ILE B C 1
ATOM 12630 O O . ILE B 1 663 ? -271.358 -98.320 -14.038 1.00 82.38 643 ILE B O 1
ATOM 12635 N N . TYR B 1 664 ? -273.173 -99.409 -13.250 1.00 80.67 644 TYR B N 1
ATOM 12636 C CA . TYR B 1 664 ? -272.949 -99.078 -11.843 1.00 78.88 644 TYR B CA 1
ATOM 12637 C C . TYR B 1 664 ? -271.514 -99.328 -11.388 1.00 78.42 644 TYR B C 1
ATOM 12638 O O . TYR B 1 664 ? -270.925 -98.503 -10.694 1.00 79.04 644 TYR B O 1
ATOM 12647 N N . GLY B 1 665 ? -270.952 -100.462 -11.793 1.00 79.33 645 GLY B N 1
ATOM 12648 C CA . GLY B 1 665 ? -269.606 -100.827 -11.392 1.00 80.65 645 GLY B CA 1
ATOM 12649 C C . GLY B 1 665 ? -268.526 -99.947 -11.993 1.00 81.15 645 GLY B C 1
ATOM 12650 O O . GLY B 1 665 ? -267.363 -100.025 -11.598 1.00 81.59 645 GLY B O 1
ATOM 12651 N N . LYS B 1 666 ? -268.908 -99.103 -12.946 1.00 81.83 646 LYS B N 1
ATOM 12652 C CA . LYS B 1 666 ? -267.945 -98.283 -13.673 1.00 80.78 646 LYS B CA 1
ATOM 12653 C C . LYS B 1 666 ? -268.069 -96.805 -13.321 1.00 77.21 646 LYS B C 1
ATOM 12654 O O . LYS B 1 666 ? -267.221 -95.994 -13.697 1.00 74.71 646 LYS B O 1
ATOM 12660 N N . VAL B 1 667 ? -269.126 -96.464 -12.592 1.00 75.52 647 VAL B N 1
ATOM 12661 C CA . VAL B 1 667 ? -269.358 -95.085 -12.182 1.00 75.00 647 VAL B CA 1
ATOM 12662 C C . VAL B 1 667 ? -268.352 -94.640 -11.129 1.00 76.85 647 VAL B C 1
ATOM 12663 O O . VAL B 1 667 ? -268.424 -95.067 -9.977 1.00 85.95 647 VAL B O 1
ATOM 12667 N N . GLY B 1 668 ? -267.414 -93.785 -11.523 1.00 70.73 648 GLY B N 1
ATOM 12668 C CA . GLY B 1 668 ? -266.462 -93.230 -10.581 1.00 70.02 648 GLY B CA 1
ATOM 12669 C C . GLY B 1 668 ? -265.041 -93.729 -10.748 1.00 69.33 648 GLY B C 1
ATOM 12670 O O . GLY B 1 668 ? -264.100 -93.097 -10.270 1.00 79.79 648 GLY B O 1
ATOM 12671 N N . ASN B 1 669 ? -264.878 -94.866 -11.415 1.00 75.12 649 ASN B N 1
ATOM 12672 C CA . ASN B 1 669 ? -263.544 -95.386 -11.695 1.00 78.31 649 ASN B CA 1
ATOM 12673 C C . ASN B 1 669 ? -262.903 -94.681 -12.881 1.00 87.99 649 ASN B C 1
ATOM 12674 O O . ASN B 1 669 ? -263.584 -94.311 -13.841 1.00 91.68 649 ASN B O 1
ATOM 12679 N N . SER B 1 670 ? -261.589 -94.495 -12.798 1.00 92.44 650 SER B N 1
ATOM 12680 C CA . SER B 1 670 ? -260.791 -93.958 -13.899 1.00 91.09 650 SER B CA 1
ATOM 12681 C C . SER B 1 670 ? -261.199 -92.545 -14.318 1.00 87.76 650 SER B C 1
ATOM 12682 O O . SER B 1 670 ? -260.754 -92.051 -15.353 1.00 87.21 650 SER B O 1
ATOM 12685 N N . GLY B 1 671 ? -262.035 -91.893 -13.517 1.00 81.78 651 GLY B N 1
ATOM 12686 C CA . GLY B 1 671 ? -262.455 -90.539 -13.821 1.00 77.76 651 GLY B CA 1
ATOM 12687 C C . GLY B 1 671 ? -263.671 -90.079 -13.043 1.00 76.45 651 GLY B C 1
ATOM 12688 O O . GLY B 1 671 ? -264.375 -90.888 -12.440 1.00 77.13 651 GLY B O 1
ATOM 12689 N N . VAL B 1 672 ? -263.917 -88.772 -13.060 1.00 73.98 652 VAL B N 1
ATOM 12690 C CA . VAL B 1 672 ? -265.048 -88.192 -12.346 1.00 73.93 652 VAL B CA 1
ATOM 12691 C C . VAL B 1 672 ? -266.354 -88.478 -13.083 1.00 75.39 652 VAL B C 1
ATOM 12692 O O . VAL B 1 672 ? -266.405 -88.447 -14.314 1.00 76.01 652 VAL B O 1
ATOM 12696 N N . SER B 1 673 ? -267.403 -88.777 -12.324 1.00 73.75 653 SER B N 1
ATOM 12697 C CA . SER B 1 673 ? -268.720 -89.021 -12.897 1.00 71.95 653 SER B CA 1
ATOM 12698 C C . SER B 1 673 ? -269.526 -87.728 -12.972 1.00 72.77 653 SER B C 1
ATOM 12699 O O . SER B 1 673 ? -270.024 -87.236 -11.959 1.00 78.35 653 SER B O 1
ATOM 12702 N N . ILE B 1 674 ? -269.643 -87.178 -14.176 1.00 71.72 654 ILE B N 1
ATOM 12703 C CA . ILE B 1 674 ? -270.415 -85.960 -14.404 1.00 73.45 654 ILE B CA 1
ATOM 12704 C C . ILE B 1 674 ? -271.619 -86.248 -15.296 1.00 72.99 654 ILE B C 1
ATOM 12705 O O . ILE B 1 674 ? -271.462 -86.570 -16.473 1.00 72.15 654 ILE B O 1
ATOM 12710 N N . ALA B 1 675 ? -272.818 -86.129 -14.735 1.00 73.68 655 ALA B N 1
ATOM 12711 C CA . ALA B 1 675 ? -274.034 -86.493 -15.457 1.00 72.67 655 ALA B CA 1
ATOM 12712 C C . ALA B 1 675 ? -274.935 -85.295 -15.735 1.00 73.99 655 ALA B C 1
ATOM 12713 O O . ALA B 1 675 ? -275.646 -85.269 -16.736 1.00 76.36 655 ALA B O 1
ATOM 12715 N N . THR B 1 676 ? -274.918 -84.311 -14.844 1.00 75.09 656 THR B N 1
ATOM 12716 C CA . THR B 1 676 ? -275.758 -83.131 -15.007 1.00 76.63 656 THR B CA 1
ATOM 12717 C C . THR B 1 676 ? -274.951 -81.849 -14.854 1.00 74.51 656 THR B C 1
ATOM 12718 O O . THR B 1 676 ? -273.822 -81.872 -14.366 1.00 72.28 656 THR B O 1
ATOM 12722 N N . LEU B 1 677 ? -275.540 -80.735 -15.275 1.00 76.70 657 LEU B N 1
ATOM 12723 C CA . LEU B 1 677 ? -274.913 -79.425 -15.137 1.00 77.43 657 LEU B CA 1
ATOM 12724 C C . LEU B 1 677 ? -274.594 -79.120 -13.674 1.00 80.58 657 LEU B C 1
ATOM 12725 O O . LEU B 1 677 ? -273.600 -78.459 -13.370 1.00 82.91 657 LEU B O 1
ATOM 12730 N N . GLU B 1 678 ? -275.436 -79.612 -12.771 1.00 81.27 658 GLU B N 1
ATOM 12731 C CA . GLU B 1 678 ? -275.217 -79.415 -11.344 1.00 85.14 658 GLU B CA 1
ATOM 12732 C C . GLU B 1 678 ? -273.932 -80.100 -10.892 1.00 86.74 658 GLU B C 1
ATOM 12733 O O . GLU B 1 678 ? -273.200 -79.571 -10.058 1.00 91.88 658 GLU B O 1
ATOM 12739 N N . ASP B 1 679 ? -273.661 -81.275 -11.450 1.00 83.17 659 ASP B N 1
ATOM 12740 C CA . ASP B 1 679 ? -272.430 -81.996 -11.151 1.00 81.49 659 ASP B CA 1
ATOM 12741 C C . ASP B 1 679 ? -271.226 -81.227 -11.686 1.00 80.30 659 ASP B C 1
ATOM 12742 O O . ASP B 1 679 ? -270.178 -81.172 -11.046 1.00 82.01 659 ASP B O 1
ATOM 12747 N N . MET B 1 680 ? -271.390 -80.631 -12.863 1.00 79.73 660 MET B N 1
ATOM 12748 C CA . MET B 1 680 ? -270.331 -79.845 -13.490 1.00 79.37 660 MET B CA 1
ATOM 12749 C C . MET B 1 680 ? -270.014 -78.599 -12.666 1.00 82.99 660 MET B C 1
ATOM 12750 O O . MET B 1 680 ? -268.857 -78.191 -12.558 1.00 83.25 660 MET B O 1
ATOM 12755 N N . LYS B 1 681 ? -271.049 -78.000 -12.084 1.00 85.22 661 LYS B N 1
ATOM 12756 C CA . LYS B 1 681 ? -270.875 -76.816 -11.253 1.00 87.95 661 LYS B CA 1
ATOM 12757 C C . LYS B 1 681 ? -270.076 -77.145 -9.998 1.00 90.36 661 LYS B C 1
ATOM 12758 O O . LYS B 1 681 ? -269.174 -76.402 -9.611 1.00 92.86 661 LYS B O 1
ATOM 12764 N N . VAL B 1 682 ? -270.416 -78.265 -9.367 1.00 89.65 662 VAL B N 1
ATOM 12765 C CA . VAL B 1 682 ? -269.697 -78.745 -8.194 1.00 84.30 662 VAL B CA 1
ATOM 12766 C C . VAL B 1 682 ? -268.239 -79.035 -8.540 1.00 83.39 662 VAL B C 1
ATOM 12767 O O . VAL B 1 682 ? -267.333 -78.752 -7.752 1.00 82.99 662 VAL B O 1
ATOM 12771 N N . LEU B 1 683 ? -268.025 -79.584 -9.733 1.00 80.71 663 LEU B N 1
ATOM 12772 C CA . LEU B 1 683 ? -266.692 -79.956 -10.193 1.00 73.94 663 LEU B CA 1
ATOM 12773 C C . LEU B 1 683 ? -265.728 -78.775 -10.206 1.00 81.87 663 LEU B C 1
ATOM 12774 O O . LEU B 1 683 ? -264.560 -78.919 -9.852 1.00 85.63 663 LEU B O 1
ATOM 12779 N N . TYR B 1 684 ? -266.215 -77.607 -10.610 1.00 80.13 664 TYR B N 1
ATOM 12780 C CA . TYR B 1 684 ? -265.354 -76.435 -10.704 1.00 81.03 664 TYR B CA 1
ATOM 12781 C C . TYR B 1 684 ? -265.780 -75.327 -9.753 1.00 84.03 664 TYR B C 1
ATOM 12782 O O . TYR B 1 684 ? -265.542 -74.150 -10.015 1.00 84.76 664 TYR B O 1
ATOM 12791 N N . ASP B 1 685 ? -266.409 -75.710 -8.647 1.00 87.17 665 ASP B N 1
ATOM 12792 C CA . ASP B 1 685 ? -266.776 -74.749 -7.618 1.00 92.24 665 ASP B CA 1
ATOM 12793 C C . ASP B 1 685 ? -265.518 -74.194 -6.967 1.00 94.31 665 ASP B C 1
ATOM 12794 O O . ASP B 1 685 ? -264.581 -74.938 -6.681 1.00 95.66 665 ASP B O 1
ATOM 12799 N N . GLY B 1 686 ? -265.491 -72.882 -6.762 1.00 97.08 666 GLY B N 1
ATOM 12800 C CA . GLY B 1 686 ? -264.347 -72.236 -6.148 1.00 103.85 666 GLY B CA 1
ATOM 12801 C C . GLY B 1 686 ? -263.346 -71.715 -7.160 1.00 104.69 666 GLY B C 1
ATOM 12802 O O . GLY B 1 686 ? -262.633 -70.746 -6.899 1.00 108.20 666 GLY B O 1
ATOM 12803 N N . PHE B 1 687 ? -263.287 -72.361 -8.317 1.00 103.21 667 PHE B N 1
ATOM 12804 C CA . PHE B 1 687 ? -262.391 -71.930 -9.383 1.00 103.88 667 PHE B CA 1
ATOM 12805 C C . PHE B 1 687 ? -263.087 -70.942 -10.306 1.00 110.38 667 PHE B C 1
ATOM 12806 O O . PHE B 1 687 ? -264.073 -71.282 -10.958 1.00 112.36 667 PHE B O 1
ATOM 12814 N N . ASP B 1 688 ? -262.575 -69.717 -10.355 1.00 113.48 668 ASP B N 1
ATOM 12815 C CA . ASP B 1 688 ? -263.124 -68.706 -11.248 1.00 117.54 668 ASP B CA 1
ATOM 12816 C C . ASP B 1 688 ? -262.748 -69.037 -12.691 1.00 113.88 668 ASP B C 1
ATOM 12817 O O . ASP B 1 688 ? -261.630 -68.767 -13.128 1.00 109.46 668 ASP B O 1
ATOM 12822 N N . LEU B 1 689 ? -263.687 -69.633 -13.423 1.00 115.36 669 LEU B N 1
ATOM 12823 C CA . LEU B 1 689 ? -263.424 -70.101 -14.781 1.00 112.82 669 LEU B CA 1
ATOM 12824 C C . LEU B 1 689 ? -263.148 -68.946 -15.740 1.00 118.86 669 LEU B C 1
ATOM 12825 O O . LEU B 1 689 ? -262.429 -69.103 -16.729 1.00 115.50 669 LEU B O 1
ATOM 12830 N N . THR B 1 690 ? -263.724 -67.787 -15.438 1.00 126.15 670 THR B N 1
ATOM 12831 C CA . THR B 1 690 ? -263.576 -66.610 -16.285 1.00 126.78 670 THR B CA 1
ATOM 12832 C C . THR B 1 690 ? -262.293 -65.844 -15.974 1.00 128.37 670 THR B C 1
ATOM 12833 O O . THR B 1 690 ? -261.858 -65.007 -16.764 1.00 128.20 670 THR B O 1
ATOM 12837 N N . ASN B 1 691 ? -261.697 -66.136 -14.820 1.00 129.32 671 ASN B N 1
ATOM 12838 C CA . ASN B 1 691 ? -260.451 -65.496 -14.406 1.00 129.28 671 ASN B CA 1
ATOM 12839 C C . ASN B 1 691 ? -259.325 -65.764 -15.401 1.00 126.14 671 ASN B C 1
ATOM 12840 O O . ASN B 1 691 ? -259.137 -66.900 -15.839 1.00 124.08 671 ASN B O 1
ATOM 12845 N N . PRO B 1 692 ? -258.573 -64.712 -15.763 1.00 125.47 672 PRO B N 1
ATOM 12846 C CA . PRO B 1 692 ? -257.510 -64.790 -16.775 1.00 121.61 672 PRO B CA 1
ATOM 12847 C C . PRO B 1 692 ? -256.381 -65.758 -16.420 1.00 115.59 672 PRO B C 1
ATOM 12848 O O . PRO B 1 692 ? -255.658 -66.204 -17.310 1.00 109.34 672 PRO B O 1
ATOM 12852 N N . SER B 1 693 ? -256.233 -66.078 -15.139 1.00 118.76 673 SER B N 1
ATOM 12853 C CA . SER B 1 693 ? -255.164 -66.966 -14.698 1.00 119.72 673 SER B CA 1
ATOM 12854 C C . SER B 1 693 ? -255.671 -68.383 -14.449 1.00 121.67 673 SER B C 1
ATOM 12855 O O . SER B 1 693 ? -254.984 -69.198 -13.832 1.00 120.50 673 SER B O 1
ATOM 12858 N N . THR B 1 694 ? -256.875 -68.672 -14.934 1.00 124.30 674 THR B N 1
ATOM 12859 C CA . THR B 1 694 ? -257.479 -69.984 -14.736 1.00 123.23 674 THR B CA 1
ATOM 12860 C C . THR B 1 694 ? -257.940 -70.604 -16.051 1.00 117.83 674 THR B C 1
ATOM 12861 O O . THR B 1 694 ? -258.803 -70.062 -16.744 1.00 116.59 674 THR B O 1
ATOM 12865 N N . SER B 1 695 ? -257.353 -71.749 -16.383 1.00 110.71 675 SER B N 1
ATOM 12866 C CA . SER B 1 695 ? -257.711 -72.478 -17.590 1.00 103.91 675 SER B CA 1
ATOM 12867 C C . SER B 1 695 ? -258.043 -73.926 -17.254 1.00 95.10 675 SER B C 1
ATOM 12868 O O . SER B 1 695 ? -257.309 -74.583 -16.516 1.00 90.77 675 SER B O 1
ATOM 12871 N N . VAL B 1 696 ? -259.146 -74.422 -17.802 1.00 90.45 676 VAL B N 1
ATOM 12872 C CA . VAL B 1 696 ? -259.591 -75.777 -17.507 1.00 86.25 676 VAL B CA 1
ATOM 12873 C C . VAL B 1 696 ? -259.497 -76.700 -18.717 1.00 83.37 676 VAL B C 1
ATOM 12874 O O . VAL B 1 696 ? -260.120 -76.456 -19.750 1.00 85.21 676 VAL B O 1
ATOM 12878 N N . SER B 1 697 ? -258.713 -77.763 -18.578 1.00 79.72 677 SER B N 1
ATOM 12879 C CA . SER B 1 697 ? -258.629 -78.795 -19.602 1.00 76.18 677 SER B CA 1
ATOM 12880 C C . SER B 1 697 ? -259.468 -80.005 -19.214 1.00 80.54 677 SER B C 1
ATOM 12881 O O . SER B 1 697 ? -259.525 -80.380 -18.044 1.00 85.56 677 SER B O 1
ATOM 12884 N N . MET B 1 698 ? -260.118 -80.619 -20.195 1.00 77.30 678 MET B N 1
ATOM 12885 C CA . MET B 1 698 ? -260.947 -81.786 -19.927 1.00 74.01 678 MET B CA 1
ATOM 12886 C C . MET B 1 698 ? -260.974 -82.731 -21.121 1.00 71.71 678 MET B C 1
ATOM 12887 O O . MET B 1 698 ? -261.385 -82.356 -22.217 1.00 73.19 678 MET B O 1
ATOM 12892 N N . THR B 1 699 ? -260.523 -83.961 -20.904 1.00 71.22 679 THR B N 1
ATOM 12893 C CA . THR B 1 699 ? -260.434 -84.938 -21.982 1.00 71.57 679 THR B CA 1
ATOM 12894 C C . THR B 1 699 ? -261.751 -85.686 -22.186 1.00 77.32 679 THR B C 1
ATOM 12895 O O . THR B 1 699 ? -262.092 -86.598 -21.432 1.00 82.98 679 THR B O 1
ATOM 12899 N N . ILE B 1 700 ? -262.484 -85.279 -23.218 1.00 74.84 680 ILE B N 1
ATOM 12900 C CA . ILE B 1 700 ? -263.748 -85.901 -23.589 1.00 73.79 680 ILE B CA 1
ATOM 12901 C C . ILE B 1 700 ? -263.897 -85.825 -25.113 1.00 73.88 680 ILE B C 1
ATOM 12902 O O . ILE B 1 700 ? -263.557 -84.813 -25.728 1.00 75.62 680 ILE B O 1
ATOM 12907 N N . ASN B 1 701 ? -264.382 -86.901 -25.725 1.00 69.20 681 ASN B N 1
ATOM 12908 C CA . ASN B 1 701 ? -264.451 -86.964 -27.180 1.00 66.56 681 ASN B CA 1
ATOM 12909 C C . ASN B 1 701 ? -265.875 -86.985 -27.726 1.00 62.54 681 ASN B C 1
ATOM 12910 O O . ASN B 1 701 ? -266.418 -85.948 -28.104 1.00 58.47 681 ASN B O 1
ATOM 12915 N N . GLY B 1 702 ? -266.463 -88.174 -27.783 1.00 62.61 682 GLY B N 1
ATOM 12916 C CA . GLY B 1 702 ? -267.818 -88.347 -28.281 1.00 62.41 682 GLY B CA 1
ATOM 12917 C C . GLY B 1 702 ? -268.843 -87.345 -27.773 1.00 63.26 682 GLY B C 1
ATOM 12918 O O . GLY B 1 702 ? -269.478 -86.660 -28.570 1.00 57.25 682 GLY B O 1
ATOM 12919 N N . PRO B 1 703 ? -269.016 -87.258 -26.442 1.00 67.42 683 PRO B N 1
ATOM 12920 C CA . PRO B 1 703 ? -269.999 -86.348 -25.845 1.00 68.56 683 PRO B CA 1
ATOM 12921 C C . PRO B 1 703 ? -269.447 -84.954 -25.562 1.00 68.25 683 PRO B C 1
ATOM 12922 O O . PRO B 1 703 ? -270.025 -84.233 -24.749 1.00 69.98 683 PRO B O 1
ATOM 12926 N N . ALA B 1 704 ? -268.352 -84.584 -26.218 1.00 66.57 684 ALA B N 1
ATOM 12927 C CA . ALA B 1 704 ? -267.697 -83.302 -25.953 1.00 65.85 684 ALA B CA 1
ATOM 12928 C C . ALA B 1 704 ? -268.600 -82.069 -26.117 1.00 65.04 684 ALA B C 1
ATOM 12929 O O . ALA B 1 704 ? -268.547 -81.169 -25.281 1.00 61.77 684 ALA B O 1
ATOM 12931 N N . PRO B 1 705 ? -269.418 -82.006 -27.191 1.00 66.55 685 PRO B N 1
ATOM 12932 C CA . PRO B 1 705 ? -270.264 -80.810 -27.298 1.00 66.37 685 PRO B CA 1
ATOM 12933 C C . PRO B 1 705 ? -271.230 -80.641 -26.125 1.00 65.00 685 PRO B C 1
ATOM 12934 O O . PRO B 1 705 ? -271.508 -79.510 -25.725 1.00 65.91 685 PRO B O 1
ATOM 12938 N N . THR B 1 706 ? -271.722 -81.746 -25.577 1.00 64.40 686 THR B N 1
ATOM 12939 C CA . THR B 1 706 ? -272.625 -81.680 -24.436 1.00 67.63 686 THR B CA 1
ATOM 12940 C C . THR B 1 706 ? -271.881 -81.233 -23.180 1.00 71.39 686 THR B C 1
ATOM 12941 O O . THR B 1 706 ? -272.361 -80.374 -22.439 1.00 72.72 686 THR B O 1
ATOM 12945 N N . ILE B 1 707 ? -270.706 -81.814 -22.950 1.00 74.41 687 ILE B N 1
ATOM 12946 C CA . ILE B 1 707 ? -269.874 -81.455 -21.801 1.00 74.15 687 ILE B CA 1
ATOM 12947 C C . ILE B 1 707 ? -269.411 -80.004 -21.897 1.00 73.94 687 ILE B C 1
ATOM 12948 O O . ILE B 1 707 ? -269.426 -79.271 -20.908 1.00 78.48 687 ILE B O 1
ATOM 12953 N N . LEU B 1 708 ? -269.009 -79.596 -23.096 1.00 70.47 688 LEU B N 1
ATOM 12954 C CA . LEU B 1 708 ? -268.604 -78.218 -23.341 1.00 66.91 688 LEU B CA 1
ATOM 12955 C C . LEU B 1 708 ? -269.738 -77.258 -23.012 1.00 65.91 688 LEU B C 1
ATOM 12956 O O . LEU B 1 708 ? -269.516 -76.190 -22.445 1.00 65.56 688 LEU B O 1
ATOM 12961 N N . ALA B 1 709 ? -270.956 -77.653 -23.368 1.00 64.73 689 ALA B N 1
ATOM 12962 C CA . ALA B 1 709 ? -272.136 -76.842 -23.097 1.00 68.51 689 ALA B CA 1
ATOM 12963 C C . ALA B 1 709 ? -272.352 -76.679 -21.597 1.00 72.40 689 ALA B C 1
ATOM 12964 O O . ALA B 1 709 ? -272.719 -75.601 -21.126 1.00 76.36 689 ALA B O 1
ATOM 12966 N N . MET B 1 710 ? -272.125 -77.755 -20.850 1.00 70.34 690 MET B N 1
ATOM 12967 C CA . MET B 1 710 ? -272.232 -77.709 -19.400 1.00 69.87 690 MET B CA 1
ATOM 12968 C C . MET B 1 710 ? -271.195 -76.758 -18.824 1.00 72.89 690 MET B C 1
ATOM 12969 O O . MET B 1 710 ? -271.505 -75.934 -17.966 1.00 79.71 690 MET B O 1
ATOM 12974 N N . PHE B 1 711 ? -269.963 -76.877 -19.307 1.00 67.90 691 PHE B N 1
ATOM 12975 C CA . PHE B 1 711 ? -268.869 -76.031 -18.846 1.00 74.94 691 PHE B CA 1
ATOM 12976 C C . PHE B 1 711 ? -269.156 -74.551 -19.090 1.00 76.86 691 PHE B C 1
ATOM 12977 O O . PHE B 1 711 ? -268.890 -73.711 -18.232 1.00 76.69 691 PHE B O 1
ATOM 12985 N N . MET B 1 712 ? -269.695 -74.241 -20.265 1.00 78.07 692 MET B N 1
ATOM 12986 C CA . MET B 1 712 ? -270.015 -72.864 -20.621 1.00 79.52 692 MET B CA 1
ATOM 12987 C C . MET B 1 712 ? -271.097 -72.293 -19.712 1.00 81.93 692 MET B C 1
ATOM 12988 O O . MET B 1 712 ? -271.000 -71.152 -19.268 1.00 83.74 692 MET B O 1
ATOM 12993 N N . ASN B 1 713 ? -272.125 -73.090 -19.438 1.00 86.16 693 ASN B N 1
ATOM 12994 C CA . ASN B 1 713 ? -273.179 -72.675 -18.519 1.00 89.89 693 ASN B CA 1
ATOM 12995 C C . ASN B 1 713 ? -272.657 -72.516 -17.094 1.00 92.09 693 ASN B C 1
ATOM 12996 O O . ASN B 1 713 ? -273.120 -71.654 -16.347 1.00 95.31 693 ASN B O 1
ATOM 13001 N N . THR B 1 714 ? -271.692 -73.352 -16.724 1.00 88.25 694 THR B N 1
ATOM 13002 C CA . THR B 1 714 ? -271.069 -73.267 -15.410 1.00 85.39 694 THR B CA 1
ATOM 13003 C C . THR B 1 714 ? -270.290 -71.965 -15.275 1.00 84.80 694 THR B C 1
ATOM 13004 O O . THR B 1 714 ? -270.388 -71.275 -14.262 1.00 90.65 694 THR B O 1
ATOM 13008 N N . ALA B 1 715 ? -269.526 -71.635 -16.311 1.00 80.04 695 ALA B N 1
ATOM 13009 C CA . ALA B 1 715 ? -268.736 -70.409 -16.330 1.00 81.04 695 ALA B CA 1
ATOM 13010 C C . ALA B 1 715 ? -269.631 -69.176 -16.298 1.00 86.72 695 ALA B C 1
ATOM 13011 O O . ALA B 1 715 ? -269.316 -68.188 -15.633 1.00 92.85 695 ALA B O 1
ATOM 13013 N N . ILE B 1 716 ? -270.746 -69.238 -17.019 1.00 85.88 696 ILE B N 1
ATOM 13014 C CA . ILE B 1 716 ? -271.700 -68.136 -17.052 1.00 87.84 696 ILE B CA 1
ATOM 13015 C C . ILE B 1 716 ? -272.380 -67.953 -15.698 1.00 95.99 696 ILE B C 1
ATOM 13016 O O . ILE B 1 716 ? -272.482 -66.835 -15.190 1.00 102.67 696 ILE B O 1
ATOM 13021 N N . ASP B 1 717 ? -272.834 -69.058 -15.112 1.00 94.16 697 ASP B N 1
ATOM 13022 C CA . ASP B 1 717 ? -273.536 -69.014 -13.833 1.00 94.09 697 ASP B CA 1
ATOM 13023 C C . ASP B 1 717 ? -272.644 -68.534 -12.695 1.00 94.17 697 ASP B C 1
ATOM 13024 O O . ASP B 1 717 ? -273.136 -68.017 -11.694 1.00 98.23 697 ASP B O 1
ATOM 13029 N N . GLN B 1 718 ? -271.335 -68.705 -12.849 1.00 90.26 698 GLN B N 1
ATOM 13030 C CA . GLN B 1 718 ? -270.392 -68.222 -11.848 1.00 90.80 698 GLN B CA 1
ATOM 13031 C C . GLN B 1 718 ? -270.428 -66.701 -11.751 1.00 93.90 698 GLN B C 1
ATOM 13032 O O . GLN B 1 718 ? -270.334 -66.138 -10.660 1.00 100.33 698 GLN B O 1
ATOM 13038 N N . GLN B 1 719 ? -270.574 -66.041 -12.895 1.00 90.62 699 GLN B N 1
ATOM 13039 C CA . GLN B 1 719 ? -270.613 -64.585 -12.931 1.00 91.52 699 GLN B CA 1
ATOM 13040 C C . GLN B 1 719 ? -271.991 -64.049 -12.564 1.00 94.55 699 GLN B C 1
ATOM 13041 O O . GLN B 1 719 ? -272.107 -62.970 -11.983 1.00 98.02 699 GLN B O 1
ATOM 13047 N N . ILE B 1 720 ? -273.032 -64.799 -12.909 1.00 93.60 700 ILE B N 1
ATOM 13048 C CA . ILE B 1 720 ? -274.388 -64.435 -12.517 1.00 97.45 700 ILE B CA 1
ATOM 13049 C C . ILE B 1 720 ? -274.504 -64.477 -10.997 1.00 102.30 700 ILE B C 1
ATOM 13050 O O . ILE B 1 720 ? -275.142 -63.620 -10.386 1.00 106.35 700 ILE B O 1
ATOM 13055 N N . ASP B 1 721 ? -273.868 -65.476 -10.393 1.00 103.14 701 ASP B N 1
ATOM 13056 C CA . ASP B 1 721 ? -273.824 -65.598 -8.942 1.00 106.29 701 ASP B CA 1
ATOM 13057 C C . ASP B 1 721 ? -272.941 -64.513 -8.334 1.00 112.62 701 ASP B C 1
ATOM 13058 O O . ASP B 1 721 ? -273.204 -64.030 -7.232 1.00 118.26 701 ASP B O 1
ATOM 13063 N N . ARG B 1 722 ? -271.894 -64.134 -9.061 1.00 112.60 702 ARG B N 1
ATOM 13064 C CA . ARG B 1 722 ? -270.988 -63.082 -8.614 1.00 116.27 702 ARG B CA 1
ATOM 13065 C C . ARG B 1 722 ? -271.688 -61.729 -8.628 1.00 117.03 702 ARG B C 1
ATOM 13066 O O . ARG B 1 722 ? -271.354 -60.839 -7.851 1.00 118.49 702 ARG B O 1
ATOM 13074 N N . PHE B 1 723 ? -272.659 -61.582 -9.523 1.00 117.44 703 PHE B N 1
ATOM 13075 C CA . PHE B 1 723 ? -273.418 -60.343 -9.634 1.00 120.37 703 PHE B CA 1
ATOM 13076 C C . PHE B 1 723 ? -274.515 -60.281 -8.577 1.00 122.84 703 PHE B C 1
ATOM 13077 O O . PHE B 1 723 ? -274.762 -59.228 -7.988 1.00 127.04 703 PHE B O 1
ATOM 13085 N N . ARG B 1 724 ? -275.169 -61.414 -8.341 1.00 119.05 704 ARG B N 1
ATOM 13086 C CA . ARG B 1 724 ? -276.230 -61.495 -7.343 1.00 116.68 704 ARG B CA 1
ATOM 13087 C C . ARG B 1 724 ? -275.667 -61.346 -5.932 1.00 118.18 704 ARG B C 1
ATOM 13088 O O . ARG B 1 724 ? -276.411 -61.135 -4.974 1.00 120.25 704 ARG B O 1
ATOM 13090 N N . ALA B 1 725 ? -274.348 -61.453 -5.814 1.00 117.89 705 ALA B N 1
ATOM 13091 C CA . ALA B 1 725 ? -273.675 -61.305 -4.530 1.00 120.00 705 ALA B CA 1
ATOM 13092 C C . ALA B 1 725 ? -273.137 -59.889 -4.346 1.00 123.15 705 ALA B C 1
ATOM 13093 O O . ALA B 1 725 ? -273.398 -59.243 -3.332 1.00 126.91 705 ALA B O 1
ATOM 13095 N N . ASP B 1 726 ? -272.388 -59.412 -5.336 1.00 121.79 706 ASP B N 1
ATOM 13096 C CA . ASP B 1 726 ? -271.761 -58.095 -5.268 1.00 125.02 706 ASP B CA 1
ATOM 13097 C C . ASP B 1 726 ? -272.781 -56.959 -5.289 1.00 129.39 706 ASP B C 1
ATOM 13098 O O . ASP B 1 726 ? -272.561 -55.909 -4.686 1.00 132.37 706 ASP B O 1
ATOM 13103 N N . ASN B 1 727 ? -273.893 -57.170 -5.985 1.00 130.96 707 ASN B N 1
ATOM 13104 C CA . ASN B 1 727 ? -274.915 -56.137 -6.109 1.00 134.73 707 ASN B CA 1
ATOM 13105 C C . ASN B 1 727 ? -276.146 -56.428 -5.259 1.00 135.82 707 ASN B C 1
ATOM 13106 O O . ASN B 1 727 ? -277.021 -55.576 -5.111 1.00 137.51 707 ASN B O 1
ATOM 13111 N N . GLY B 1 728 ? -276.210 -57.636 -4.707 1.00 136.87 708 GLY B N 1
ATOM 13112 C CA . GLY B 1 728 ? -277.306 -58.022 -3.835 1.00 141.92 708 GLY B CA 1
ATOM 13113 C C . GLY B 1 728 ? -278.651 -58.088 -4.533 1.00 144.79 708 GLY B C 1
ATOM 13114 O O . GLY B 1 728 ? -279.699 -58.061 -3.885 1.00 146.41 708 GLY B O 1
ATOM 13115 N N . ARG B 1 729 ? -278.622 -58.174 -5.859 1.00 144.12 709 ARG B N 1
ATOM 13116 C CA . ARG B 1 729 ? -279.842 -58.263 -6.650 1.00 146.42 709 ARG B CA 1
ATOM 13117 C C . ARG B 1 729 ? -279.582 -59.009 -7.952 1.00 149.62 709 ARG B C 1
ATOM 13118 O O . ARG B 1 729 ? -278.472 -58.978 -8.483 1.00 150.81 709 ARG B O 1
ATOM 13120 N N . ASP B 1 730 ? -280.607 -59.686 -8.461 1.00 150.71 710 ASP B N 1
ATOM 13121 C CA . ASP B 1 730 ? -280.492 -60.388 -9.732 1.00 149.24 710 ASP B CA 1
ATOM 13122 C C . ASP B 1 730 ? -280.334 -59.395 -10.878 1.00 150.58 710 ASP B C 1
ATOM 13123 O O . ASP B 1 730 ? -281.009 -58.366 -10.909 1.00 153.05 710 ASP B O 1
ATOM 13128 N N . PRO B 1 731 ? -279.434 -59.700 -11.823 1.00 150.11 711 PRO B N 1
ATOM 13129 C CA . PRO B 1 731 ? -279.217 -58.826 -12.980 1.00 150.78 711 PRO B CA 1
ATOM 13130 C C . PRO B 1 731 ? -280.456 -58.737 -13.858 1.00 152.43 711 PRO B C 1
ATOM 13131 O O . PRO B 1 731 ? -281.205 -59.707 -13.966 1.00 151.45 711 PRO B O 1
ATOM 13135 N N . THR B 1 732 ? -280.668 -57.578 -14.473 1.00 154.88 712 THR B N 1
ATOM 13136 C CA . THR B 1 732 ? -281.811 -57.383 -15.355 1.00 157.97 712 THR B CA 1
ATOM 13137 C C . THR B 1 732 ? -281.642 -58.180 -16.644 1.00 155.10 712 THR B C 1
ATOM 13138 O O . THR B 1 732 ? -280.616 -58.830 -16.855 1.00 152.72 712 THR B O 1
ATOM 13142 N N . ALA B 1 733 ? -282.654 -58.128 -17.503 1.00 154.88 713 ALA B N 1
ATOM 13143 C CA . ALA B 1 733 ? -282.602 -58.820 -18.784 1.00 151.05 713 ALA B CA 1
ATOM 13144 C C . ALA B 1 733 ? -281.462 -58.279 -19.639 1.00 150.71 713 ALA B C 1
ATOM 13145 O O . ALA B 1 733 ? -280.815 -59.026 -20.374 1.00 151.17 713 ALA B O 1
ATOM 13147 N N . ASP B 1 734 ? -281.215 -56.978 -19.530 1.00 150.50 714 ASP B N 1
ATOM 13148 C CA . ASP B 1 734 ? -280.151 -56.334 -20.290 1.00 149.10 714 ASP B CA 1
ATOM 13149 C C . ASP B 1 734 ? -278.784 -56.617 -19.673 1.00 145.67 714 ASP B C 1
ATOM 13150 O O . ASP B 1 734 ? -277.807 -56.846 -20.387 1.00 143.58 714 ASP B O 1
ATOM 13155 N N . GLU B 1 735 ? -278.725 -56.600 -18.345 1.00 144.35 715 GLU B N 1
ATOM 13156 C CA . GLU B 1 735 ? -277.476 -56.837 -17.626 1.00 140.93 715 GLU B CA 1
ATOM 13157 C C . GLU B 1 735 ? -276.972 -58.263 -17.819 1.00 138.38 715 GLU B C 1
ATOM 13158 O O . GLU B 1 735 ? -275.782 -58.482 -18.046 1.00 136.21 715 GLU B O 1
ATOM 13164 N N . GLU B 1 736 ? -277.883 -59.228 -17.728 1.00 138.65 716 GLU B N 1
ATOM 13165 C CA . GLU B 1 736 ? -277.533 -60.635 -17.882 1.00 136.07 716 GLU B CA 1
ATOM 13166 C C . GLU B 1 736 ? -276.971 -60.917 -19.271 1.00 139.58 716 GLU B C 1
ATOM 13167 O O . GLU B 1 736 ? -276.033 -61.700 -19.424 1.00 138.11 716 GLU B O 1
ATOM 13173 N N . ALA B 1 737 ? -277.549 -60.269 -20.278 1.00 144.23 717 ALA B N 1
ATOM 13174 C CA . ALA B 1 737 ? -277.104 -60.433 -21.657 1.00 142.61 717 ALA B CA 1
ATOM 13175 C C . ALA B 1 737 ? -275.659 -59.974 -21.824 1.00 141.54 717 ALA B C 1
ATOM 13176 O O . ALA B 1 737 ? -274.878 -60.599 -22.543 1.00 140.51 717 ALA B O 1
ATOM 13178 N N . LYS B 1 738 ? -275.312 -58.880 -21.154 1.00 137.29 718 LYS B N 1
ATOM 13179 C CA . LYS B 1 738 ? -273.956 -58.349 -21.206 1.00 128.54 718 LYS B CA 1
ATOM 13180 C C . LYS B 1 738 ? -272.981 -59.280 -20.494 1.00 120.64 718 LYS B C 1
ATOM 13181 O O . LYS B 1 738 ? -271.815 -59.385 -20.877 1.00 117.33 718 LYS B O 1
ATOM 13183 N N . ILE B 1 739 ? -273.470 -59.958 -19.460 1.00 115.21 719 ILE B N 1
ATOM 13184 C CA . ILE B 1 739 ? -272.646 -60.877 -18.682 1.00 109.47 719 ILE B CA 1
ATOM 13185 C C . ILE B 1 739 ? -272.309 -62.136 -19.476 1.00 102.79 719 ILE B C 1
ATOM 13186 O O . ILE B 1 739 ? -271.137 -62.493 -19.610 1.00 97.81 719 ILE B O 1
ATOM 13191 N N . ARG B 1 740 ? -273.338 -62.800 -19.997 1.00 101.48 720 ARG B N 1
ATOM 13192 C CA . ARG B 1 740 ? -273.157 -64.013 -20.792 1.00 99.17 720 ARG B CA 1
ATOM 13193 C C . ARG B 1 740 ? -272.198 -63.776 -21.951 1.00 94.52 720 ARG B C 1
ATOM 13194 O O . ARG B 1 740 ? -271.347 -64.616 -22.250 1.00 90.67 720 ARG B O 1
ATOM 13202 N N . ALA B 1 741 ? -272.341 -62.621 -22.594 1.00 93.67 721 ALA B N 1
ATOM 13203 C CA . ALA B 1 741 ? -271.490 -62.253 -23.716 1.00 91.05 721 ALA B CA 1
ATOM 13204 C C . ALA B 1 741 ? -270.032 -62.143 -23.283 1.00 87.92 721 ALA B C 1
ATOM 13205 O O . ALA B 1 741 ? -269.134 -62.660 -23.949 1.00 86.02 721 ALA B O 1
ATOM 13207 N N . TRP B 1 742 ? -269.806 -61.473 -22.158 1.00 88.21 722 TRP B N 1
ATOM 13208 C CA . TRP B 1 742 ? -268.455 -61.280 -21.648 1.00 87.70 722 TRP B CA 1
ATOM 13209 C C . TRP B 1 742 ? -267.809 -62.604 -21.257 1.00 83.82 722 TRP B C 1
ATOM 13210 O O . TRP B 1 742 ? -266.627 -62.828 -21.522 1.00 82.06 722 TRP B O 1
ATOM 13221 N N . VAL B 1 743 ? -268.589 -63.475 -20.622 1.00 82.63 723 VAL B N 1
ATOM 13222 C CA . VAL B 1 743 ? -268.090 -64.768 -20.170 1.00 81.08 723 VAL B CA 1
ATOM 13223 C C . VAL B 1 743 ? -267.554 -65.595 -21.332 1.00 80.62 723 VAL B C 1
ATOM 13224 O O . VAL B 1 743 ? -266.438 -66.110 -21.271 1.00 78.95 723 VAL B O 1
ATOM 13228 N N . LEU B 1 744 ? -268.355 -65.705 -22.389 1.00 80.51 724 LEU B N 1
ATOM 13229 C CA . LEU B 1 744 ? -267.986 -66.478 -23.572 1.00 78.10 724 LEU B CA 1
ATOM 13230 C C . LEU B 1 744 ? -266.686 -65.982 -24.203 1.00 77.19 724 LEU B C 1
ATOM 13231 O O . LEU B 1 744 ? -265.866 -66.776 -24.667 1.00 75.80 724 LEU B O 1
ATOM 13236 N N . GLN B 1 745 ? -266.497 -64.669 -24.209 1.00 78.58 725 GLN B N 1
ATOM 13237 C CA . GLN B 1 745 ? -265.317 -64.077 -24.823 1.00 84.00 725 GLN B CA 1
ATOM 13238 C C . GLN B 1 745 ? -264.042 -64.354 -24.034 1.00 90.89 725 GLN B C 1
ATOM 13239 O O . GLN B 1 745 ? -262.989 -64.612 -24.618 1.00 93.68 725 GLN B O 1
ATOM 13245 N N . ASN B 1 746 ? -264.145 -64.315 -22.708 1.00 92.71 726 ASN B N 1
ATOM 13246 C CA . ASN B 1 746 ? -262.966 -64.364 -21.845 1.00 89.22 726 ASN B CA 1
ATOM 13247 C C . ASN B 1 746 ? -262.666 -65.728 -21.226 1.00 83.75 726 ASN B C 1
ATOM 13248 O O . ASN B 1 746 ? -261.585 -65.930 -20.668 1.00 83.44 726 ASN B O 1
ATOM 13253 N N . VAL B 1 747 ? -263.611 -66.659 -21.318 1.00 81.45 727 VAL B N 1
ATOM 13254 C CA . VAL B 1 747 ? -263.430 -67.973 -20.708 1.00 82.19 727 VAL B CA 1
ATOM 13255 C C . VAL B 1 747 ? -262.264 -68.726 -21.346 1.00 85.07 727 VAL B C 1
ATOM 13256 O O . VAL B 1 747 ? -262.163 -68.830 -22.567 1.00 90.15 727 VAL B O 1
ATOM 13260 N N . ARG B 1 748 ? -261.370 -69.234 -20.509 1.00 85.06 728 ARG B N 1
ATOM 13261 C CA . ARG B 1 748 ? -260.211 -69.960 -20.998 1.00 87.85 728 ARG B CA 1
ATOM 13262 C C . ARG B 1 748 ? -260.367 -71.443 -20.698 1.00 85.57 728 ARG B C 1
ATOM 13263 O O . ARG B 1 748 ? -260.921 -71.819 -19.667 1.00 89.20 728 ARG B O 1
ATOM 13271 N N . GLY B 1 749 ? -259.887 -72.284 -21.604 1.00 83.74 729 GLY B N 1
ATOM 13272 C CA . GLY B 1 749 ? -259.967 -73.720 -21.416 1.00 83.65 729 GLY B CA 1
ATOM 13273 C C . GLY B 1 749 ? -259.809 -74.497 -22.707 1.00 83.21 729 GLY B C 1
ATOM 13274 O O . GLY B 1 749 ? -259.675 -73.915 -23.782 1.00 85.30 729 GLY B O 1
ATOM 13275 N N . THR B 1 750 ? -259.829 -75.821 -22.598 1.00 80.51 730 THR B N 1
ATOM 13276 C CA . THR B 1 750 ? -259.625 -76.687 -23.750 1.00 79.48 730 THR B CA 1
ATOM 13277 C C . THR B 1 750 ? -260.369 -78.006 -23.609 1.00 80.16 730 THR B C 1
ATOM 13278 O O . THR B 1 750 ? -260.279 -78.671 -22.579 1.00 82.14 730 THR B O 1
ATOM 13282 N N . VAL B 1 751 ? -261.110 -78.379 -24.645 1.00 78.34 731 VAL B N 1
ATOM 13283 C CA . VAL B 1 751 ? -261.680 -79.713 -24.710 1.00 78.33 731 VAL B CA 1
ATOM 13284 C C . VAL B 1 751 ? -260.772 -80.575 -25.573 1.00 82.11 731 VAL B C 1
ATOM 13285 O O . VAL B 1 751 ? -260.453 -80.208 -26.700 1.00 87.81 731 VAL B O 1
ATOM 13289 N N . GLN B 1 752 ? -260.345 -81.716 -25.044 1.00 83.08 732 GLN B N 1
ATOM 13290 C CA . GLN B 1 752 ? -259.449 -82.600 -25.779 1.00 83.35 732 GLN B CA 1
ATOM 13291 C C . GLN B 1 752 ? -260.224 -83.471 -26.760 1.00 82.05 732 GLN B C 1
ATOM 13292 O O . GLN B 1 752 ? -259.976 -84.673 -26.868 1.00 82.58 732 GLN B O 1
ATOM 13294 N N . ALA B 1 753 ? -261.160 -82.854 -27.475 1.00 78.43 733 ALA B N 1
ATOM 13295 C CA . ALA B 1 753 ? -262.023 -83.572 -28.401 1.00 77.87 733 ALA B CA 1
ATOM 13296 C C . ALA B 1 753 ? -261.319 -83.845 -29.719 1.00 81.24 733 ALA B C 1
ATOM 13297 O O . ALA B 1 753 ? -260.791 -82.934 -30.356 1.00 87.20 733 ALA B O 1
ATOM 13299 N N . ASP B 1 754 ? -261.317 -85.110 -30.118 1.00 78.26 734 ASP B N 1
ATOM 13300 C CA . ASP B 1 754 ? -260.749 -85.517 -31.391 1.00 75.44 734 ASP B CA 1
ATOM 13301 C C . ASP B 1 754 ? -261.472 -86.765 -31.857 1.00 79.09 734 ASP B C 1
ATOM 13302 O O . ASP B 1 754 ? -261.086 -87.880 -31.512 1.00 81.76 734 ASP B O 1
ATOM 13307 N N . ILE B 1 755 ? -262.532 -86.564 -32.631 1.00 80.22 735 ILE B N 1
ATOM 13308 C CA . ILE B 1 755 ? -263.354 -87.663 -33.119 1.00 82.66 735 ILE B CA 1
ATOM 13309 C C . ILE B 1 755 ? -262.576 -88.571 -34.064 1.00 79.65 735 ILE B C 1
ATOM 13310 O O . ILE B 1 755 ? -262.719 -89.793 -34.027 1.00 79.59 735 ILE B O 1
ATOM 13315 N N . LEU B 1 756 ? -261.744 -87.966 -34.904 1.00 74.06 736 LEU B N 1
ATOM 13316 C CA . LEU B 1 756 ? -260.998 -88.714 -35.904 1.00 67.86 736 LEU B CA 1
ATOM 13317 C C . LEU B 1 756 ? -260.057 -89.742 -35.279 1.00 69.42 736 LEU B C 1
ATOM 13318 O O . LEU B 1 756 ? -259.894 -90.837 -35.812 1.00 72.94 736 LEU B O 1
ATOM 13323 N N . LYS B 1 757 ? -259.449 -89.400 -34.147 1.00 68.30 737 LYS B N 1
ATOM 13324 C CA . LYS B 1 757 ? -258.522 -90.316 -33.486 1.00 67.55 737 LYS B CA 1
ATOM 13325 C C . LYS B 1 757 ? -259.259 -91.524 -32.918 1.00 67.24 737 LYS B C 1
ATOM 13326 O O . LYS B 1 757 ? -258.662 -92.580 -32.709 1.00 68.54 737 LYS B O 1
ATOM 13332 N N . GLU B 1 758 ? -260.559 -91.360 -32.679 1.00 68.20 738 GLU B N 1
ATOM 13333 C CA . GLU B 1 758 ? -261.374 -92.378 -32.019 1.00 70.62 738 GLU B CA 1
ATOM 13334 C C . GLU B 1 758 ? -261.588 -93.609 -32.886 1.00 74.22 738 GLU B C 1
ATOM 13335 O O . GLU B 1 758 ? -261.335 -94.732 -32.457 1.00 78.03 738 GLU B O 1
ATOM 13341 N N . ASP B 1 759 ? -262.067 -93.392 -34.104 1.00 76.55 739 ASP B N 1
ATOM 13342 C CA . ASP B 1 759 ? -262.387 -94.494 -35.000 1.00 76.32 739 ASP B CA 1
ATOM 13343 C C . ASP B 1 759 ? -261.120 -95.187 -35.485 1.00 74.90 739 ASP B C 1
ATOM 13344 O O . ASP B 1 759 ? -261.110 -96.397 -35.713 1.00 78.53 739 ASP B O 1
ATOM 13349 N N . GLN B 1 760 ? -260.045 -94.419 -35.622 1.00 70.19 740 GLN B N 1
ATOM 13350 C CA . GLN B 1 760 ? -258.827 -94.924 -36.244 1.00 68.27 740 GLN B CA 1
ATOM 13351 C C . GLN B 1 760 ? -258.047 -95.874 -35.342 1.00 70.81 740 GLN B C 1
ATOM 13352 O O . GLN B 1 760 ? -257.903 -97.055 -35.658 1.00 71.33 740 GLN B O 1
ATOM 13358 N N . GLY B 1 761 ? -257.547 -95.366 -34.222 1.00 74.92 741 GLY B N 1
ATOM 13359 C CA . GLY B 1 761 ? -256.763 -96.186 -33.317 1.00 79.51 741 GLY B CA 1
ATOM 13360 C C . GLY B 1 761 ? -257.573 -96.825 -32.203 1.00 83.45 741 GLY B C 1
ATOM 13361 O O . GLY B 1 761 ? -257.391 -98.000 -31.882 1.00 82.54 741 GLY B O 1
ATOM 13362 N N . GLN B 1 762 ? -258.486 -96.051 -31.626 1.00 87.27 742 GLN B N 1
ATOM 13363 C CA . GLN B 1 762 ? -259.182 -96.449 -30.406 1.00 90.31 742 GLN B CA 1
ATOM 13364 C C . GLN B 1 762 ? -260.380 -97.384 -30.605 1.00 88.96 742 GLN B C 1
ATOM 13365 O O . GLN B 1 762 ? -260.529 -98.354 -29.861 1.00 91.93 742 GLN B O 1
ATOM 13371 N N . ASN B 1 763 ? -261.226 -97.085 -31.590 1.00 85.00 743 ASN B N 1
ATOM 13372 C CA . ASN B 1 763 ? -262.516 -97.762 -31.760 1.00 83.04 743 ASN B CA 1
ATOM 13373 C C . ASN B 1 763 ? -263.395 -97.570 -30.520 1.00 79.87 743 ASN B C 1
ATOM 13374 O O . ASN B 1 763 ? -263.639 -98.509 -29.761 1.00 79.89 743 ASN B O 1
ATOM 13379 N N . THR B 1 764 ? -263.876 -96.343 -30.336 1.00 76.96 744 THR B N 1
ATOM 13380 C CA . THR B 1 764 ? -264.509 -95.926 -29.087 1.00 71.59 744 THR B CA 1
ATOM 13381 C C . THR B 1 764 ? -265.643 -94.927 -29.333 1.00 72.79 744 THR B C 1
ATOM 13382 O O . THR B 1 764 ? -266.145 -94.293 -28.403 1.00 74.48 744 THR B O 1
ATOM 13386 N N . CYS B 1 765 ? -266.048 -94.789 -30.592 1.00 70.42 745 CYS B N 1
ATOM 13387 C CA . CYS B 1 765 ? -267.028 -93.776 -30.974 1.00 66.76 745 CYS B CA 1
ATOM 13388 C C . CYS B 1 765 ? -268.431 -94.104 -30.468 1.00 63.43 745 CYS B C 1
ATOM 13389 O O . CYS B 1 765 ? -268.804 -95.276 -30.376 1.00 56.18 745 CYS B O 1
ATOM 13392 N N . ILE B 1 766 ? -269.207 -93.073 -30.135 1.00 61.28 746 ILE B N 1
ATOM 13393 C CA . ILE B 1 766 ? -270.608 -93.289 -29.781 1.00 61.69 746 ILE B CA 1
ATOM 13394 C C . ILE B 1 766 ? -271.528 -92.695 -30.843 1.00 59.88 746 ILE B C 1
ATOM 13395 O O . ILE B 1 766 ? -272.666 -93.130 -30.995 1.00 61.28 746 ILE B O 1
ATOM 13400 N N . PHE B 1 767 ? -271.027 -91.704 -31.574 1.00 60.11 747 PHE B N 1
ATOM 13401 C CA . PHE B 1 767 ? -271.763 -91.117 -32.687 1.00 62.84 747 PHE B CA 1
ATOM 13402 C C . PHE B 1 767 ? -271.088 -91.470 -34.004 1.00 66.08 747 PHE B C 1
ATOM 13403 O O . PHE B 1 767 ? -269.900 -91.792 -34.027 1.00 65.21 747 PHE B O 1
ATOM 13411 N N . SER B 1 768 ? -271.841 -91.415 -35.098 1.00 68.65 748 SER B N 1
ATOM 13412 C CA . SER B 1 768 ? -271.246 -91.587 -36.417 1.00 68.06 748 SER B CA 1
ATOM 13413 C C . SER B 1 768 ? -270.270 -90.444 -36.655 1.00 68.32 748 SER B C 1
ATOM 13414 O O . SER B 1 768 ? -270.555 -89.298 -36.306 1.00 64.34 748 SER B O 1
ATOM 13417 N N . THR B 1 769 ? -269.117 -90.765 -37.235 1.00 71.37 749 THR B N 1
ATOM 13418 C CA . THR B 1 769 ? -268.044 -89.793 -37.419 1.00 74.52 749 THR B CA 1
ATOM 13419 C C . THR B 1 769 ? -268.522 -88.546 -38.159 1.00 72.51 749 THR B C 1
ATOM 13420 O O . THR B 1 769 ? -268.105 -87.429 -37.849 1.00 53.73 749 THR B O 1
ATOM 13424 N N . GLU B 1 770 ? -269.405 -88.745 -39.133 1.00 73.60 750 GLU B N 1
ATOM 13425 C CA . GLU B 1 770 ? -269.951 -87.636 -39.904 1.00 67.46 750 GLU B CA 1
ATOM 13426 C C . GLU B 1 770 ? -270.781 -86.709 -39.017 1.00 62.22 750 GLU B C 1
ATOM 13427 O O . GLU B 1 770 ? -270.686 -85.485 -39.127 1.00 55.98 750 GLU B O 1
ATOM 13433 N N . PHE B 1 771 ? -271.579 -87.293 -38.128 1.00 61.11 751 PHE B N 1
ATOM 13434 C CA . PHE B 1 771 ? -272.433 -86.500 -37.249 1.00 58.64 751 PHE B CA 1
ATOM 13435 C C . PHE B 1 771 ? -271.613 -85.729 -36.227 1.00 56.44 751 PHE B C 1
ATOM 13436 O O . PHE B 1 771 ? -271.919 -84.578 -35.914 1.00 56.47 751 PHE B O 1
ATOM 13444 N N . SER B 1 772 ? -270.576 -86.371 -35.701 1.00 55.48 752 SER B N 1
ATOM 13445 C CA . SER B 1 772 ? -269.709 -85.725 -34.726 1.00 59.60 752 SER B CA 1
ATOM 13446 C C . SER B 1 772 ? -268.991 -84.541 -35.358 1.00 57.43 752 SER B C 1
ATOM 13447 O O . SER B 1 772 ? -268.837 -83.495 -34.734 1.00 56.69 752 SER B O 1
ATOM 13450 N N . LEU B 1 773 ? -268.567 -84.711 -36.606 1.00 61.79 753 LEU B N 1
ATOM 13451 C CA . LEU B 1 773 ? -267.867 -83.655 -37.327 1.00 62.78 753 LEU B CA 1
ATOM 13452 C C . LEU B 1 773 ? -268.785 -82.481 -37.626 1.00 55.19 753 LEU B C 1
ATOM 13453 O O . LEU B 1 773 ? -268.348 -81.332 -37.627 1.00 55.41 753 LEU B O 1
ATOM 13458 N N . LYS B 1 774 ? -270.058 -82.772 -37.878 1.00 60.92 754 LYS B N 1
ATOM 13459 C CA . LYS B 1 774 ? -271.036 -81.719 -38.116 1.00 62.81 754 LYS B CA 1
ATOM 13460 C C . LYS B 1 774 ? -271.202 -80.877 -36.858 1.00 65.63 754 LYS B C 1
ATOM 13461 O O . LYS B 1 774 ? -271.106 -79.652 -36.907 1.00 69.75 754 LYS B O 1
ATOM 13467 N N . VAL B 1 775 ? -271.450 -81.543 -35.735 1.00 65.52 755 VAL B N 1
ATOM 13468 C CA . VAL B 1 775 ? -271.650 -80.858 -34.464 1.00 62.90 755 VAL B CA 1
ATOM 13469 C C . VAL B 1 775 ? -270.379 -80.130 -34.042 1.00 60.60 755 VAL B C 1
ATOM 13470 O O . VAL B 1 775 ? -270.433 -79.020 -33.511 1.00 59.68 755 VAL B O 1
ATOM 13474 N N . MET B 1 776 ? -269.237 -80.761 -34.293 1.00 60.95 756 MET B N 1
ATOM 13475 C CA . MET B 1 776 ? -267.941 -80.158 -34.006 1.00 59.90 756 MET B CA 1
ATOM 13476 C C . MET B 1 776 ? -267.789 -78.844 -34.773 1.00 61.39 756 MET B C 1
ATOM 13477 O O . MET B 1 776 ? -267.267 -77.860 -34.248 1.00 61.90 756 MET B O 1
ATOM 13482 N N . GLY B 1 777 ? -268.268 -78.834 -36.012 1.00 60.98 757 GLY B N 1
ATOM 13483 C CA . GLY B 1 777 ? -268.286 -77.627 -36.817 1.00 61.39 757 GLY B CA 1
ATOM 13484 C C . GLY B 1 777 ? -269.298 -76.622 -36.297 1.00 62.98 757 GLY B C 1
ATOM 13485 O O . GLY B 1 777 ? -269.063 -75.415 -36.351 1.00 63.63 757 GLY B O 1
ATOM 13486 N N . ASP B 1 778 ? -270.428 -77.122 -35.799 1.00 63.49 758 ASP B N 1
ATOM 13487 C CA . ASP B 1 778 ? -271.453 -76.274 -35.199 1.00 65.53 758 ASP B CA 1
ATOM 13488 C C . ASP B 1 778 ? -270.882 -75.518 -34.005 1.00 68.38 758 ASP B C 1
ATOM 13489 O O . ASP B 1 778 ? -271.211 -74.353 -33.775 1.00 67.45 758 ASP B O 1
ATOM 13494 N N . ILE B 1 779 ? -270.028 -76.200 -33.248 1.00 69.76 759 ILE B N 1
ATOM 13495 C CA . ILE B 1 779 ? -269.351 -75.599 -32.108 1.00 69.32 759 ILE B CA 1
ATOM 13496 C C . ILE B 1 779 ? -268.460 -74.456 -32.561 1.00 76.15 759 ILE B C 1
ATOM 13497 O O . ILE B 1 779 ? -268.520 -73.354 -32.015 1.00 80.82 759 ILE B O 1
ATOM 13502 N N . GLN B 1 780 ? -267.638 -74.729 -33.569 1.00 76.04 760 GLN B N 1
ATOM 13503 C CA . GLN B 1 780 ? -266.684 -73.748 -34.067 1.00 73.51 760 GLN B CA 1
ATOM 13504 C C . GLN B 1 780 ? -267.397 -72.516 -34.611 1.00 69.32 760 GLN B C 1
ATOM 13505 O O . GLN B 1 780 ? -266.931 -71.389 -34.450 1.00 65.65 760 GLN B O 1
ATOM 13511 N N . GLU B 1 781 ? -268.539 -72.750 -35.246 1.00 71.30 761 GLU B N 1
ATOM 13512 C CA . GLU B 1 781 ? -269.369 -71.680 -35.776 1.00 73.72 761 GLU B CA 1
ATOM 13513 C C . GLU B 1 781 ? -269.905 -70.816 -34.640 1.00 72.70 761 GLU B C 1
ATOM 13514 O O . GLU B 1 781 ? -269.965 -69.591 -34.751 1.00 70.74 761 GLU B O 1
ATOM 13520 N N . TYR B 1 782 ? -270.279 -71.469 -33.544 1.00 74.61 762 TYR B N 1
ATOM 13521 C CA . TYR B 1 782 ? -270.805 -70.781 -32.369 1.00 77.29 762 TYR B CA 1
ATOM 13522 C C . TYR B 1 782 ? -269.735 -69.907 -31.723 1.00 76.37 762 TYR B C 1
ATOM 13523 O O . TYR B 1 782 ? -270.016 -68.788 -31.298 1.00 73.26 762 TYR B O 1
ATOM 13532 N N . PHE B 1 783 ? -268.512 -70.428 -31.652 1.00 78.42 763 PHE B N 1
ATOM 13533 C CA . PHE B 1 783 ? -267.386 -69.684 -31.095 1.00 81.07 763 PHE B CA 1
ATOM 13534 C C . PHE B 1 783 ? -267.133 -68.396 -31.867 1.00 83.74 763 PHE B C 1
ATOM 13535 O O . PHE B 1 783 ? -266.875 -67.348 -31.278 1.00 87.38 763 PHE B O 1
ATOM 13543 N N . VAL B 1 784 ? -267.206 -68.485 -33.190 1.00 82.18 764 VAL B N 1
ATOM 13544 C CA . VAL B 1 784 ? -266.981 -67.328 -34.043 1.00 78.61 764 VAL B CA 1
ATOM 13545 C C . VAL B 1 784 ? -268.038 -66.257 -33.802 1.00 78.49 764 VAL B C 1
ATOM 13546 O O . VAL B 1 784 ? -267.714 -65.083 -33.620 1.00 79.59 764 VAL B O 1
ATOM 13550 N N . HIS B 1 785 ? -269.300 -66.673 -33.782 1.00 77.20 765 HIS B N 1
ATOM 13551 C CA . HIS B 1 785 ? -270.414 -65.739 -33.653 1.00 79.93 765 HIS B CA 1
ATOM 13552 C C . HIS B 1 785 ? -270.421 -65.015 -32.309 1.00 83.76 765 HIS B C 1
ATOM 13553 O O . HIS B 1 785 ? -270.901 -63.886 -32.212 1.00 88.28 765 HIS B O 1
ATOM 13560 N N . HIS B 1 786 ? -269.892 -65.663 -31.276 1.00 82.32 766 HIS B N 1
ATOM 13561 C CA . HIS B 1 786 ? -269.879 -65.072 -29.941 1.00 81.19 766 HIS B CA 1
ATOM 13562 C C . HIS B 1 786 ? -268.473 -64.674 -29.507 1.00 83.02 766 HIS B C 1
ATOM 13563 O O . HIS B 1 786 ? -268.248 -64.330 -28.346 1.00 83.96 766 HIS B O 1
ATOM 13570 N N . GLN B 1 787 ? -267.539 -64.724 -30.452 1.00 83.57 767 GLN B N 1
ATOM 13571 C CA . GLN B 1 787 ? -266.166 -64.270 -30.236 1.00 85.42 767 GLN B CA 1
ATOM 13572 C C . GLN B 1 787 ? -265.477 -64.979 -29.068 1.00 78.74 767 GLN B C 1
ATOM 13573 O O . GLN B 1 787 ? -264.780 -64.352 -28.271 1.00 73.83 767 GLN B O 1
ATOM 13579 N N . VAL B 1 788 ? -265.677 -66.289 -28.977 1.00 78.06 768 VAL B N 1
ATOM 13580 C CA . VAL B 1 788 ? -264.993 -67.100 -27.979 1.00 67.60 768 VAL B CA 1
ATOM 13581 C C . VAL B 1 788 ? -263.527 -67.268 -28.371 1.00 69.37 768 VAL B C 1
ATOM 13582 O O . VAL B 1 788 ? -263.140 -68.274 -28.970 1.00 65.22 768 VAL B O 1
ATOM 13586 N N . ARG B 1 789 ? -262.714 -66.275 -28.028 1.00 71.50 769 ARG B N 1
ATOM 13587 C CA . ARG B 1 789 ? -261.333 -66.219 -28.495 1.00 75.52 769 ARG B CA 1
ATOM 13588 C C . ARG B 1 789 ? -260.354 -66.964 -27.592 1.00 83.40 769 ARG B C 1
ATOM 13589 O O . ARG B 1 789 ? -259.227 -67.251 -27.999 1.00 84.94 769 ARG B O 1
ATOM 13591 N N . ASN B 1 790 ? -260.780 -67.284 -26.374 1.00 87.65 770 ASN B N 1
ATOM 13592 C CA . ASN B 1 790 ? -259.866 -67.854 -25.390 1.00 87.93 770 ASN B CA 1
ATOM 13593 C C . ASN B 1 790 ? -260.082 -69.335 -25.085 1.00 86.90 770 ASN B C 1
ATOM 13594 O O . ASN B 1 790 ? -259.368 -69.903 -24.262 1.00 88.70 770 ASN B O 1
ATOM 13599 N N . PHE B 1 791 ? -261.053 -69.966 -25.736 1.00 86.20 771 PHE B N 1
ATOM 13600 C CA . PHE B 1 791 ? -261.267 -71.395 -25.527 1.00 84.84 771 PHE B CA 1
ATOM 13601 C C . PHE B 1 791 ? -260.849 -72.210 -26.750 1.00 88.48 771 PHE B C 1
ATOM 13602 O O . PHE B 1 791 ? -261.086 -71.809 -27.890 1.00 92.90 771 PHE B O 1
ATOM 13610 N N . TYR B 1 792 ? -260.223 -73.356 -26.499 1.00 87.17 772 TYR B N 1
ATOM 13611 C CA . TYR B 1 792 ? -259.766 -74.238 -27.567 1.00 88.78 772 TYR B CA 1
ATOM 13612 C C . TYR B 1 792 ? -260.654 -75.478 -27.647 1.00 86.32 772 TYR B C 1
ATOM 13613 O O . TYR B 1 792 ? -260.706 -76.274 -26.710 1.00 86.21 772 TYR B O 1
ATOM 13622 N N . SER B 1 793 ? -261.346 -75.643 -28.771 1.00 84.02 773 SER B N 1
ATOM 13623 C CA . SER B 1 793 ? -262.345 -76.698 -28.902 1.00 80.57 773 SER B CA 1
ATOM 13624 C C . SER B 1 793 ? -261.804 -77.980 -29.531 1.00 73.94 773 SER B C 1
ATOM 13625 O O . SER B 1 793 ? -262.499 -78.994 -29.570 1.00 73.31 773 SER B O 1
ATOM 13628 N N . VAL B 1 794 ? -260.574 -77.939 -30.029 1.00 72.03 774 VAL B N 1
ATOM 13629 C CA . VAL B 1 794 ? -259.998 -79.103 -30.696 1.00 75.59 774 VAL B CA 1
ATOM 13630 C C . VAL B 1 794 ? -258.574 -79.380 -30.236 1.00 76.22 774 VAL B C 1
ATOM 13631 O O . VAL B 1 794 ? -257.727 -78.489 -30.244 1.00 82.82 774 VAL B O 1
ATOM 13635 N N . SER B 1 795 ? -258.313 -80.618 -29.836 1.00 72.62 775 SER B N 1
ATOM 13636 C CA . SER B 1 795 ? -256.951 -81.039 -29.542 1.00 74.41 775 SER B CA 1
ATOM 13637 C C . SER B 1 795 ? -256.605 -82.293 -30.334 1.00 77.00 775 SER B C 1
ATOM 13638 O O . SER B 1 795 ? -256.783 -83.412 -29.850 1.00 81.70 775 SER B O 1
ATOM 13641 N N . ILE B 1 796 ? -256.118 -82.093 -31.555 1.00 71.58 776 ILE B N 1
ATOM 13642 C CA . ILE B 1 796 ? -255.729 -83.191 -32.434 1.00 63.67 776 ILE B CA 1
ATOM 13643 C C . ILE B 1 796 ? -254.637 -84.051 -31.806 1.00 60.56 776 ILE B C 1
ATOM 13644 O O . ILE B 1 796 ? -253.500 -83.611 -31.651 1.00 59.36 776 ILE B O 1
ATOM 13649 N N . SER B 1 797 ? -254.989 -85.282 -31.451 1.00 57.70 777 SER B N 1
ATOM 13650 C CA . SER B 1 797 ? -254.077 -86.158 -30.726 1.00 61.78 777 SER B CA 1
ATOM 13651 C C . SER B 1 797 ? -253.697 -87.395 -31.526 1.00 65.87 777 SER B C 1
ATOM 13652 O O . SER B 1 797 ? -254.510 -87.941 -32.271 1.00 72.76 777 SER B O 1
ATOM 13655 N N . GLY B 1 798 ? -252.456 -87.838 -31.361 1.00 64.80 778 GLY B N 1
ATOM 13656 C CA . GLY B 1 798 ? -251.995 -89.057 -31.996 1.00 68.73 778 GLY B CA 1
ATOM 13657 C C . GLY B 1 798 ? -251.390 -90.027 -31.000 1.00 74.76 778 GLY B C 1
ATOM 13658 O O . GLY B 1 798 ? -250.729 -90.992 -31.386 1.00 77.19 778 GLY B O 1
ATOM 13659 N N . TYR B 1 799 ? -251.616 -89.770 -29.715 1.00 74.94 779 TYR B N 1
ATOM 13660 C CA . TYR B 1 799 ? -251.053 -90.604 -28.661 1.00 72.05 779 TYR B CA 1
ATOM 13661 C C . TYR B 1 799 ? -251.673 -91.991 -28.672 1.00 71.86 779 TYR B C 1
ATOM 13662 O O . TYR B 1 799 ? -250.966 -92.996 -28.642 1.00 73.37 779 TYR B O 1
ATOM 13671 N N . HIS B 1 800 ? -252.999 -92.034 -28.709 1.00 72.99 780 HIS B N 1
ATOM 13672 C CA . HIS B 1 800 ? -253.729 -93.295 -28.691 1.00 77.42 780 HIS B CA 1
ATOM 13673 C C . HIS B 1 800 ? -253.458 -94.103 -29.953 1.00 74.32 780 HIS B C 1
ATOM 13674 O O . HIS B 1 800 ? -253.477 -95.334 -29.928 1.00 75.38 780 HIS B O 1
ATOM 13681 N N . ILE B 1 801 ? -253.217 -93.400 -31.056 1.00 69.07 781 ILE B N 1
ATOM 13682 C CA . ILE B 1 801 ? -252.836 -94.045 -32.305 1.00 64.31 781 ILE B CA 1
ATOM 13683 C C . ILE B 1 801 ? -251.500 -94.761 -32.141 1.00 66.14 781 ILE B C 1
ATOM 13684 O O . ILE B 1 801 ? -251.354 -95.924 -32.522 1.00 68.73 781 ILE B O 1
ATOM 13689 N N . ALA B 1 802 ? -250.533 -94.060 -31.558 1.00 64.25 782 ALA B N 1
ATOM 13690 C CA . ALA B 1 802 ? -249.204 -94.617 -31.333 1.00 63.57 782 ALA B CA 1
ATOM 13691 C C . ALA B 1 802 ? -249.257 -95.732 -30.301 1.00 66.37 782 ALA B C 1
ATOM 13692 O O . ALA B 1 802 ? -248.462 -96.674 -30.340 1.00 69.56 782 ALA B O 1
ATOM 13694 N N . GLU B 1 803 ? -250.208 -95.611 -29.381 1.00 67.04 783 GLU B N 1
ATOM 13695 C CA . GLU B 1 803 ? -250.385 -96.574 -28.306 1.00 67.45 783 GLU B CA 1
ATOM 13696 C C . GLU B 1 803 ? -250.900 -97.900 -28.852 1.00 61.86 783 GLU B C 1
ATOM 13697 O O . GLU B 1 803 ? -250.676 -98.955 -28.264 1.00 60.24 783 GLU B O 1
ATOM 13703 N N . ALA B 1 804 ? -251.583 -97.837 -29.989 1.00 63.93 784 ALA B N 1
ATOM 13704 C CA . ALA B 1 804 ? -252.162 -99.023 -30.609 1.00 65.58 784 ALA B CA 1
ATOM 13705 C C . ALA B 1 804 ? -251.132 -99.800 -31.426 1.00 68.46 784 ALA B C 1
ATOM 13706 O O . ALA B 1 804 ? -251.435 -100.863 -31.964 1.00 71.16 784 ALA B O 1
ATOM 13708 N N . GLY B 1 805 ? -249.918 -99.264 -31.518 1.00 67.89 785 GLY B N 1
ATOM 13709 C CA . GLY B 1 805 ? -248.833 -99.956 -32.190 1.00 67.52 785 GLY B CA 1
ATOM 13710 C C . GLY B 1 805 ? -248.291 -99.230 -33.406 1.00 69.57 785 GLY B C 1
ATOM 13711 O O . GLY B 1 805 ? -247.391 -99.730 -34.081 1.00 75.05 785 GLY B O 1
ATOM 13712 N N . ALA B 1 806 ? -248.832 -98.049 -33.685 1.00 63.35 786 ALA B N 1
ATOM 13713 C CA . ALA B 1 806 ? -248.425 -97.282 -34.857 1.00 59.96 786 ALA B CA 1
ATOM 13714 C C . ALA B 1 806 ? -247.007 -96.730 -34.721 1.00 64.25 786 ALA B C 1
ATOM 13715 O O . ALA B 1 806 ? -246.670 -96.103 -33.717 1.00 69.35 786 ALA B O 1
ATOM 13717 N N . ASN B 1 807 ? -246.180 -96.967 -35.738 1.00 62.95 787 ASN B N 1
ATOM 13718 C CA . ASN B 1 807 ? -244.823 -96.428 -35.762 1.00 64.61 787 ASN B CA 1
ATOM 13719 C C . ASN B 1 807 ? -244.864 -94.905 -35.922 1.00 65.82 787 ASN B C 1
ATOM 13720 O O . ASN B 1 807 ? -245.866 -94.371 -36.399 1.00 70.42 787 ASN B O 1
ATOM 13725 N N . PRO B 1 808 ? -243.784 -94.203 -35.524 1.00 66.32 788 PRO B N 1
ATOM 13726 C CA . PRO B 1 808 ? -243.771 -92.735 -35.514 1.00 64.05 788 PRO B CA 1
ATOM 13727 C C . PRO B 1 808 ? -244.256 -92.080 -36.806 1.00 66.58 788 PRO B C 1
ATOM 13728 O O . PRO B 1 808 ? -245.023 -91.119 -36.737 1.00 66.34 788 PRO B O 1
ATOM 13732 N N . ILE B 1 809 ? -243.825 -92.588 -37.956 1.00 63.79 789 ILE B N 1
ATOM 13733 C CA . ILE B 1 809 ? -244.198 -91.975 -39.227 1.00 65.79 789 ILE B CA 1
ATOM 13734 C C . ILE B 1 809 ? -245.709 -92.018 -39.440 1.00 64.87 789 ILE B C 1
ATOM 13735 O O . ILE B 1 809 ? -246.315 -91.013 -39.813 1.00 66.05 789 ILE B O 1
ATOM 13740 N N . SER B 1 810 ? -246.315 -93.173 -39.183 1.00 64.24 790 SER B N 1
ATOM 13741 C CA . SER B 1 810 ? -247.760 -93.320 -39.327 1.00 63.42 790 SER B CA 1
ATOM 13742 C C . SER B 1 810 ? -248.512 -92.454 -38.322 1.00 58.26 790 SER B C 1
ATOM 13743 O O . SER B 1 810 ? -249.556 -91.887 -38.643 1.00 54.51 790 SER B O 1
ATOM 13746 N N . GLN B 1 811 ? -247.976 -92.352 -37.109 1.00 59.32 791 GLN B N 1
ATOM 13747 C CA . GLN B 1 811 ? -248.588 -91.523 -36.075 1.00 56.72 791 GLN B CA 1
ATOM 13748 C C . GLN B 1 811 ? -248.587 -90.054 -36.480 1.00 56.96 791 GLN B C 1
ATOM 13749 O O . GLN B 1 811 ? -249.617 -89.381 -36.426 1.00 55.19 791 GLN B O 1
ATOM 13755 N N . LEU B 1 812 ? -247.419 -89.566 -36.883 1.00 55.42 792 LEU B N 1
ATOM 13756 C CA . LEU B 1 812 ? -247.273 -88.178 -37.294 1.00 54.69 792 LEU B CA 1
ATOM 13757 C C . LEU B 1 812 ? -248.122 -87.889 -38.524 1.00 59.66 792 LEU B C 1
ATOM 13758 O O . LEU B 1 812 ? -248.793 -86.858 -38.597 1.00 63.37 792 LEU B O 1
ATOM 13763 N N . ALA B 1 813 ? -248.099 -88.812 -39.481 1.00 59.84 793 ALA B N 1
ATOM 13764 C CA . ALA B 1 813 ? -248.817 -88.632 -40.737 1.00 58.61 793 ALA B CA 1
ATOM 13765 C C . ALA B 1 813 ? -250.325 -88.591 -40.526 1.00 57.06 793 ALA B C 1
ATOM 13766 O O . ALA B 1 813 ? -251.007 -87.720 -41.065 1.00 57.30 793 ALA B O 1
ATOM 13768 N N . PHE B 1 814 ? -250.844 -89.531 -39.742 1.00 54.10 794 PHE B N 1
ATOM 13769 C CA . PHE B 1 814 ? -252.280 -89.595 -39.499 1.00 54.09 794 PHE B CA 1
ATOM 13770 C C . PHE B 1 814 ? -252.756 -88.380 -38.718 1.00 58.01 794 PHE B C 1
ATOM 13771 O O . PHE B 1 814 ? -253.787 -87.792 -39.045 1.00 61.93 794 PHE B O 1
ATOM 13779 N N . THR B 1 815 ? -252.001 -88.006 -37.691 1.00 57.32 795 THR B N 1
ATOM 13780 C CA . THR B 1 815 ? -252.393 -86.902 -36.821 1.00 58.60 795 THR B CA 1
ATOM 13781 C C . THR B 1 815 ? -252.437 -85.580 -37.583 1.00 60.85 795 THR B C 1
ATOM 13782 O O . THR B 1 815 ? -253.394 -84.815 -37.457 1.00 63.64 795 THR B O 1
ATOM 13786 N N . LEU B 1 816 ? -251.401 -85.318 -38.374 1.00 58.80 796 LEU B N 1
ATOM 13787 C CA . LEU B 1 816 ? -251.377 -84.132 -39.222 1.00 56.51 796 LEU B CA 1
ATOM 13788 C C . LEU B 1 816 ? -252.516 -84.184 -40.236 1.00 60.27 796 LEU B C 1
ATOM 13789 O O . LEU B 1 816 ? -253.170 -83.176 -40.504 1.00 64.22 796 LEU B O 1
ATOM 13794 N N . ALA B 1 817 ? -252.746 -85.369 -40.793 1.00 56.66 797 ALA B N 1
ATOM 13795 C CA . ALA B 1 817 ? -253.837 -85.579 -41.733 1.00 55.06 797 ALA B CA 1
ATOM 13796 C C . ALA B 1 817 ? -255.177 -85.276 -41.076 1.00 57.08 797 ALA B C 1
ATOM 13797 O O . ALA B 1 817 ? -256.006 -84.556 -41.638 1.00 56.46 797 ALA B O 1
ATOM 13799 N N . ASN B 1 818 ? -255.381 -85.826 -39.881 1.00 54.95 798 ASN B N 1
ATOM 13800 C CA . ASN B 1 818 ? -256.604 -85.582 -39.128 1.00 54.33 798 ASN B CA 1
ATOM 13801 C C . ASN B 1 818 ? -256.731 -84.112 -38.752 1.00 55.05 798 ASN B C 1
ATOM 13802 O O . ASN B 1 818 ? -257.833 -83.569 -38.684 1.00 57.55 798 ASN B O 1
ATOM 13807 N N . GLY B 1 819 ? -255.593 -83.470 -38.512 1.00 52.01 799 GLY B N 1
ATOM 13808 C CA . GLY B 1 819 ? -255.574 -82.048 -38.230 1.00 54.25 799 GLY B CA 1
ATOM 13809 C C . GLY B 1 819 ? -256.014 -81.249 -39.440 1.00 57.38 799 GLY B C 1
ATOM 13810 O O . GLY B 1 819 ? -256.806 -80.314 -39.331 1.00 61.16 799 GLY B O 1
ATOM 13811 N N . PHE B 1 820 ? -255.504 -81.630 -40.605 1.00 56.68 800 PHE B N 1
ATOM 13812 C CA . PHE B 1 820 ? -255.835 -80.940 -41.842 1.00 54.15 800 PHE B CA 1
ATOM 13813 C C . PHE B 1 820 ? -257.285 -81.183 -42.238 1.00 57.38 800 PHE B C 1
ATOM 13814 O O . PHE B 1 820 ? -257.903 -80.350 -42.901 1.00 63.45 800 PHE B O 1
ATOM 13822 N N . THR B 1 821 ? -257.823 -82.326 -41.826 1.00 54.50 801 THR B N 1
ATOM 13823 C CA . THR B 1 821 ? -259.220 -82.647 -42.093 1.00 56.08 801 THR B CA 1
ATOM 13824 C C . THR B 1 821 ? -260.126 -81.656 -41.377 1.00 59.26 801 THR B C 1
ATOM 13825 O O . THR B 1 821 ? -261.124 -81.196 -41.932 1.00 65.29 801 THR B O 1
ATOM 13829 N N . TYR B 1 822 ? -259.764 -81.325 -40.143 1.00 55.50 802 TYR B N 1
ATOM 13830 C CA . TYR B 1 822 ? -260.506 -80.342 -39.366 1.00 55.68 802 TYR B CA 1
ATOM 13831 C C . TYR B 1 822 ? -260.466 -78.981 -40.049 1.00 58.13 802 TYR B C 1
ATOM 13832 O O . TYR B 1 822 ? -261.489 -78.300 -40.156 1.00 54.15 802 TYR B O 1
ATOM 13841 N N . VAL B 1 823 ? -259.279 -78.599 -40.512 1.00 57.13 803 VAL B N 1
ATOM 13842 C CA . VAL B 1 823 ? -259.096 -77.338 -41.218 1.00 56.85 803 VAL B CA 1
ATOM 13843 C C . VAL B 1 823 ? -260.021 -77.270 -42.424 1.00 61.79 803 VAL B C 1
ATOM 13844 O O . VAL B 1 823 ? -260.748 -76.294 -42.603 1.00 67.76 803 VAL B O 1
ATOM 13848 N N . GLU B 1 824 ? -260.000 -78.322 -43.237 1.00 60.59 804 GLU B N 1
ATOM 13849 C CA . GLU B 1 824 ? -260.848 -78.397 -44.421 1.00 61.28 804 GLU B CA 1
ATOM 13850 C C . GLU B 1 824 ? -262.328 -78.382 -44.061 1.00 65.86 804 GLU B C 1
ATOM 13851 O O . GLU B 1 824 ? -263.152 -77.850 -44.806 1.00 72.17 804 GLU B O 1
ATOM 13857 N N . ALA B 1 825 ? -262.659 -78.966 -42.915 1.00 63.94 805 ALA B N 1
ATOM 13858 C CA . ALA B 1 825 ? -264.039 -79.017 -42.452 1.00 63.09 805 ALA B CA 1
ATOM 13859 C C . ALA B 1 825 ? -264.551 -77.627 -42.096 1.00 65.31 805 ALA B C 1
ATOM 13860 O O . ALA B 1 825 ? -265.640 -77.234 -42.511 1.00 62.90 805 ALA B O 1
ATOM 13862 N N . TYR B 1 826 ? -263.758 -76.889 -41.325 1.00 67.88 806 TYR B N 1
ATOM 13863 C CA . TYR B 1 826 ? -264.140 -75.548 -40.896 1.00 70.55 806 TYR B CA 1
ATOM 13864 C C . TYR B 1 826 ? -264.136 -74.570 -42.067 1.00 70.57 806 TYR B C 1
ATOM 13865 O O . TYR B 1 826 ? -264.906 -73.610 -42.087 1.00 68.50 806 TYR B O 1
ATOM 13874 N N . LEU B 1 827 ? -263.259 -74.815 -43.036 1.00 72.95 807 LEU B N 1
ATOM 13875 C CA . LEU B 1 827 ? -263.179 -73.967 -44.216 1.00 57.19 807 LEU B CA 1
ATOM 13876 C C . LEU B 1 827 ? -264.417 -74.133 -45.079 1.00 70.98 807 LEU B C 1
ATOM 13877 O O . LEU B 1 827 ? -264.944 -73.160 -45.617 1.00 72.39 807 LEU B O 1
ATOM 13882 N N . ALA B 1 828 ? -264.879 -75.372 -45.204 1.00 56.93 808 ALA B N 1
ATOM 13883 C CA . ALA B 1 828 ? -266.072 -75.670 -45.985 1.00 57.29 808 ALA B CA 1
ATOM 13884 C C . ALA B 1 828 ? -267.320 -75.045 -45.359 1.00 62.19 808 ALA B C 1
ATOM 13885 O O . ALA B 1 828 ? -268.303 -74.789 -46.043 1.00 63.00 808 ALA B O 1
ATOM 13887 N N . ARG B 1 829 ? -267.282 -74.787 -44.059 1.00 64.52 809 ARG B N 1
ATOM 13888 C CA . ARG B 1 829 ? -268.392 -74.105 -43.407 1.00 69.76 809 ARG B CA 1
ATOM 13889 C C . ARG B 1 829 ? -268.338 -72.608 -43.695 1.00 72.31 809 ARG B C 1
ATOM 13890 O O . ARG B 1 829 ? -269.267 -71.869 -43.372 1.00 75.64 809 ARG B O 1
ATOM 13898 N N . GLY B 1 830 ? -267.240 -72.168 -44.301 1.00 71.69 810 GLY B N 1
ATOM 13899 C CA . GLY B 1 830 ? -267.095 -70.786 -44.720 1.00 72.43 810 GLY B CA 1
ATOM 13900 C C . GLY B 1 830 ? -266.422 -69.897 -43.694 1.00 71.55 810 GLY B C 1
ATOM 13901 O O . GLY B 1 830 ? -266.643 -68.687 -43.676 1.00 75.27 810 GLY B O 1
ATOM 13902 N N . MET B 1 831 ? -265.596 -70.491 -42.840 1.00 69.01 811 MET B N 1
ATOM 13903 C CA . MET B 1 831 ? -264.906 -69.730 -41.808 1.00 72.03 811 MET B CA 1
ATOM 13904 C C . MET B 1 831 ? -263.515 -69.318 -42.272 1.00 73.55 811 MET B C 1
ATOM 13905 O O . MET B 1 831 ? -262.925 -69.967 -43.139 1.00 73.42 811 MET B O 1
ATOM 13910 N N . HIS B 1 832 ? -262.994 -68.238 -41.697 1.00 74.03 812 HIS B N 1
ATOM 13911 C CA . HIS B 1 832 ? -261.670 -67.750 -42.065 1.00 72.46 812 HIS B CA 1
ATOM 13912 C C . HIS B 1 832 ? -260.592 -68.545 -41.343 1.00 69.64 812 HIS B C 1
ATOM 13913 O O . HIS B 1 832 ? -260.774 -68.961 -40.202 1.00 68.36 812 HIS B O 1
ATOM 13920 N N . ILE B 1 833 ? -259.466 -68.744 -42.019 1.00 71.66 813 ILE B N 1
ATOM 13921 C CA . ILE B 1 833 ? -258.405 -69.604 -41.515 1.00 72.54 813 ILE B CA 1
ATOM 13922 C C . ILE B 1 833 ? -257.729 -69.021 -40.273 1.00 78.70 813 ILE B C 1
ATOM 13923 O O . ILE B 1 833 ? -257.339 -69.757 -39.369 1.00 81.37 813 ILE B O 1
ATOM 13928 N N . ASP B 1 834 ? -257.616 -67.698 -40.214 1.00 79.76 814 ASP B N 1
ATOM 13929 C CA . ASP B 1 834 ? -256.948 -67.047 -39.094 1.00 77.75 814 ASP B CA 1
ATOM 13930 C C . ASP B 1 834 ? -257.810 -67.044 -37.837 1.00 76.63 814 ASP B C 1
ATOM 13931 O O . ASP B 1 834 ? -257.343 -66.676 -36.760 1.00 79.84 814 ASP B O 1
ATOM 13936 N N . ASP B 1 835 ? -259.066 -67.457 -37.975 1.00 74.27 815 ASP B N 1
ATOM 13937 C CA . ASP B 1 835 ? -259.992 -67.447 -36.851 1.00 78.38 815 ASP B CA 1
ATOM 13938 C C . ASP B 1 835 ? -259.874 -68.700 -35.994 1.00 87.24 815 ASP B C 1
ATOM 13939 O O . ASP B 1 835 ? -259.976 -68.626 -34.768 1.00 96.96 815 ASP B O 1
ATOM 13944 N N . PHE B 1 836 ? -259.655 -69.850 -36.627 1.00 83.60 816 PHE B N 1
ATOM 13945 C CA . PHE B 1 836 ? -259.660 -71.110 -35.887 1.00 80.72 816 PHE B CA 1
ATOM 13946 C C . PHE B 1 836 ? -258.299 -71.806 -35.805 1.00 78.79 816 PHE B C 1
ATOM 13947 O O . PHE B 1 836 ? -258.082 -72.636 -34.925 1.00 78.48 816 PHE B O 1
ATOM 13955 N N . ALA B 1 837 ? -257.388 -71.474 -36.714 1.00 78.17 817 ALA B N 1
ATOM 13956 C CA . ALA B 1 837 ? -256.080 -72.128 -36.747 1.00 79.51 817 ALA B CA 1
ATOM 13957 C C . ALA B 1 837 ? -255.223 -71.910 -35.488 1.00 87.24 817 ALA B C 1
ATOM 13958 O O . ALA B 1 837 ? -254.572 -72.848 -35.029 1.00 89.27 817 ALA B O 1
ATOM 13960 N N . PRO B 1 838 ? -255.201 -70.683 -34.927 1.00 92.55 818 PRO B N 1
ATOM 13961 C CA . PRO B 1 838 ? -254.417 -70.556 -33.691 1.00 99.67 818 PRO B CA 1
ATOM 13962 C C . PRO B 1 838 ? -255.027 -71.307 -32.502 1.00 108.72 818 PRO B C 1
ATOM 13963 O O . PRO B 1 838 ? -254.353 -71.506 -31.491 1.00 108.17 818 PRO B O 1
ATOM 13967 N N . ASN B 1 839 ? -256.287 -71.713 -32.628 1.00 116.46 819 ASN B N 1
ATOM 13968 C CA . ASN B 1 839 ? -256.972 -72.460 -31.578 1.00 118.30 819 ASN B CA 1
ATOM 13969 C C . ASN B 1 839 ? -256.753 -73.965 -31.698 1.00 112.33 819 ASN B C 1
ATOM 13970 O O . ASN B 1 839 ? -257.414 -74.753 -31.020 1.00 112.33 819 ASN B O 1
ATOM 13975 N N . LEU B 1 840 ? -255.829 -74.361 -32.566 1.00 101.50 820 LEU B N 1
ATOM 13976 C CA . LEU B 1 840 ? -255.558 -75.776 -32.795 1.00 89.08 820 LEU B CA 1
ATOM 13977 C C . LEU B 1 840 ? -254.334 -76.245 -32.024 1.00 85.19 820 LEU B C 1
ATOM 13978 O O . LEU B 1 840 ? -253.248 -75.679 -32.149 1.00 87.09 820 LEU B O 1
ATOM 13983 N N . SER B 1 841 ? -254.522 -77.291 -31.229 1.00 79.39 821 SER B N 1
ATOM 13984 C CA . SER B 1 841 ? -253.447 -77.851 -30.423 1.00 77.14 821 SER B CA 1
ATOM 13985 C C . SER B 1 841 ? -253.194 -79.306 -30.809 1.00 73.19 821 SER B C 1
ATOM 13986 O O . SER B 1 841 ? -254.109 -80.013 -31.231 1.00 73.65 821 SER B O 1
ATOM 13989 N N . PHE B 1 842 ? -251.951 -79.752 -30.663 1.00 69.94 822 PHE B N 1
ATOM 13990 C CA . PHE B 1 842 ? -251.599 -81.117 -31.030 1.00 67.94 822 PHE B CA 1
ATOM 13991 C C . PHE B 1 842 ? -251.088 -81.930 -29.842 1.00 69.53 822 PHE B C 1
ATOM 13992 O O . PHE B 1 842 ? -250.760 -81.388 -28.788 1.00 67.56 822 PHE B O 1
ATOM 14000 N N . PHE B 1 843 ? -251.016 -83.240 -30.032 1.00 68.53 823 PHE B N 1
ATOM 14001 C CA . PHE B 1 843 ? -250.673 -84.156 -28.958 1.00 64.27 823 PHE B CA 1
ATOM 14002 C C . PHE B 1 843 ? -250.011 -85.395 -29.556 1.00 64.75 823 PHE B C 1
ATOM 14003 O O . PHE B 1 843 ? -250.681 -86.253 -30.130 1.00 70.16 823 PHE B O 1
ATOM 14011 N N . PHE B 1 844 ? -248.691 -85.473 -29.431 1.00 60.81 824 PHE B N 1
ATOM 14012 C CA . PHE B 1 844 ? -247.929 -86.575 -30.005 1.00 60.06 824 PHE B CA 1
ATOM 14013 C C . PHE B 1 844 ? -247.313 -87.459 -28.927 1.00 59.55 824 PHE B C 1
ATOM 14014 O O . PHE B 1 844 ? -247.054 -87.009 -27.811 1.00 58.76 824 PHE B O 1
ATOM 14022 N N . SER B 1 845 ? -247.071 -88.717 -29.278 1.00 59.65 825 SER B N 1
ATOM 14023 C CA . SER B 1 845 ? -246.379 -89.648 -28.400 1.00 58.61 825 SER B CA 1
ATOM 14024 C C . SER B 1 845 ? -244.930 -89.797 -28.834 1.00 60.86 825 SER B C 1
ATOM 14025 O O . SER B 1 845 ? -244.654 -90.004 -30.014 1.00 60.65 825 SER B O 1
ATOM 14028 N N . ASN B 1 846 ? -244.005 -89.680 -27.885 1.00 63.17 826 ASN B N 1
ATOM 14029 C CA . ASN B 1 846 ? -242.602 -89.955 -28.168 1.00 65.01 826 ASN B CA 1
ATOM 14030 C C . ASN B 1 846 ? -242.300 -91.433 -27.978 1.00 66.35 826 ASN B C 1
ATOM 14031 O O . ASN B 1 846 ? -243.199 -92.217 -27.683 1.00 68.81 826 ASN B O 1
ATOM 14036 N N . GLY B 1 847 ? -241.041 -91.814 -28.157 1.00 64.31 827 GLY B N 1
ATOM 14037 C CA . GLY B 1 847 ? -240.658 -93.208 -28.049 1.00 63.01 827 GLY B CA 1
ATOM 14038 C C . GLY B 1 847 ? -239.190 -93.414 -28.340 1.00 64.88 827 GLY B C 1
ATOM 14039 O O . GLY B 1 847 ? -238.418 -92.458 -28.365 1.00 68.26 827 GLY B O 1
ATOM 14040 N N . MET B 1 848 ? -238.803 -94.663 -28.571 1.00 65.37 828 MET B N 1
ATOM 14041 C CA . MET B 1 848 ? -237.394 -94.998 -28.736 1.00 70.34 828 MET B CA 1
ATOM 14042 C C . MET B 1 848 ? -236.933 -94.899 -30.188 1.00 74.89 828 MET B C 1
ATOM 14043 O O . MET B 1 848 ? -235.750 -94.683 -30.448 1.00 76.38 828 MET B O 1
ATOM 14048 N N . ASP B 1 849 ? -237.866 -95.055 -31.124 1.00 76.76 829 ASP B N 1
ATOM 14049 C CA . ASP B 1 849 ? -237.553 -94.987 -32.551 1.00 79.11 829 ASP B CA 1
ATOM 14050 C C . ASP B 1 849 ? -236.859 -93.673 -32.919 1.00 76.92 829 ASP B C 1
ATOM 14051 O O . ASP B 1 849 ? -237.168 -92.626 -32.352 1.00 79.22 829 ASP B O 1
ATOM 14056 N N . PRO B 1 850 ? -235.910 -93.732 -33.868 1.00 68.31 830 PRO B N 1
ATOM 14057 C CA . PRO B 1 850 ? -235.122 -92.564 -34.278 1.00 58.08 830 PRO B CA 1
ATOM 14058 C C . PRO B 1 850 ? -235.979 -91.404 -34.774 1.00 59.24 830 PRO B C 1
ATOM 14059 O O . PRO B 1 850 ? -235.640 -90.246 -34.528 1.00 58.96 830 PRO B O 1
ATOM 14063 N N . GLU B 1 851 ? -237.075 -91.715 -35.458 1.00 57.46 831 GLU B N 1
ATOM 14064 C CA . GLU B 1 851 ? -237.919 -90.688 -36.057 1.00 58.36 831 GLU B CA 1
ATOM 14065 C C . GLU B 1 851 ? -238.530 -89.761 -35.008 1.00 60.03 831 GLU B C 1
ATOM 14066 O O . GLU B 1 851 ? -238.899 -88.625 -35.317 1.00 61.26 831 GLU B O 1
ATOM 14072 N N . TYR B 1 852 ? -238.632 -90.240 -33.771 1.00 57.32 832 TYR B N 1
ATOM 14073 C CA . TYR B 1 852 ? -239.219 -89.443 -32.699 1.00 58.50 832 TYR B CA 1
ATOM 14074 C C . TYR B 1 852 ? -238.373 -88.214 -32.386 1.00 61.43 832 TYR B C 1
ATOM 14075 O O . TYR B 1 852 ? -238.883 -87.208 -31.891 1.00 64.28 832 TYR B O 1
ATOM 14084 N N . SER B 1 853 ? -237.081 -88.295 -32.683 1.00 60.65 833 SER B N 1
ATOM 14085 C CA . SER B 1 853 ? -236.166 -87.198 -32.396 1.00 63.22 833 SER B CA 1
ATOM 14086 C C . SER B 1 853 ? -236.459 -85.980 -33.263 1.00 65.82 833 SER B C 1
ATOM 14087 O O . SER B 1 853 ? -236.102 -84.857 -32.910 1.00 70.51 833 SER B O 1
ATOM 14090 N N . VAL B 1 854 ? -237.112 -86.205 -34.398 1.00 65.84 834 VAL B N 1
ATOM 14091 C CA . VAL B 1 854 ? -237.402 -85.126 -35.334 1.00 62.59 834 VAL B CA 1
ATOM 14092 C C . VAL B 1 854 ? -238.893 -85.001 -35.632 1.00 62.45 834 VAL B C 1
ATOM 14093 O O . VAL B 1 854 ? -239.281 -84.386 -36.622 1.00 62.23 834 VAL B O 1
ATOM 14097 N N . LEU B 1 855 ? -239.727 -85.578 -34.773 1.00 61.47 835 LEU B N 1
ATOM 14098 C CA . LEU B 1 855 ? -241.170 -85.559 -34.990 1.00 60.50 835 LEU B CA 1
ATOM 14099 C C . LEU B 1 855 ? -241.734 -84.148 -34.869 1.00 61.41 835 LEU B C 1
ATOM 14100 O O . LEU B 1 855 ? -242.507 -83.710 -35.718 1.00 66.23 835 LEU B O 1
ATOM 14105 N N . GLY B 1 856 ? -241.350 -83.445 -33.809 1.00 62.02 836 GLY B N 1
ATOM 14106 C CA . GLY B 1 856 ? -241.868 -82.114 -33.544 1.00 62.40 836 GLY B CA 1
ATOM 14107 C C . GLY B 1 856 ? -241.489 -81.098 -34.603 1.00 67.74 836 GLY B C 1
ATOM 14108 O O . GLY B 1 856 ? -242.333 -80.332 -35.074 1.00 70.71 836 GLY B O 1
ATOM 14109 N N . ARG B 1 857 ? -240.216 -81.092 -34.982 1.00 66.96 837 ARG B N 1
ATOM 14110 C CA . ARG B 1 857 ? -239.715 -80.138 -35.963 1.00 61.90 837 ARG B CA 1
ATOM 14111 C C . ARG B 1 857 ? -240.354 -80.360 -37.330 1.00 64.26 837 ARG B C 1
ATOM 14112 O O . ARG B 1 857 ? -240.658 -79.402 -38.038 1.00 71.37 837 ARG B O 1
ATOM 14120 N N . VAL B 1 858 ? -240.566 -81.621 -37.695 1.00 60.48 838 VAL B N 1
ATOM 14121 C CA . VAL B 1 858 ? -241.209 -81.941 -38.965 1.00 60.19 838 VAL B CA 1
ATOM 14122 C C . VAL B 1 858 ? -242.663 -81.483 -38.949 1.00 60.29 838 VAL B C 1
ATOM 14123 O O . VAL B 1 858 ? -243.150 -80.895 -39.917 1.00 64.55 838 VAL B O 1
ATOM 14127 N N . ALA B 1 859 ? -243.347 -81.736 -37.838 1.00 58.06 839 ALA B N 1
ATOM 14128 C CA . ALA B 1 859 ? -244.739 -81.329 -37.691 1.00 59.44 839 ALA B CA 1
ATOM 14129 C C . ALA B 1 859 ? -244.877 -79.816 -37.787 1.00 64.66 839 ALA B C 1
ATOM 14130 O O . ALA B 1 859 ? -245.850 -79.305 -38.340 1.00 69.01 839 ALA B O 1
ATOM 14132 N N . ARG B 1 860 ? -243.893 -79.101 -37.254 1.00 64.53 840 ARG B N 1
ATOM 14133 C CA . ARG B 1 860 ? -243.926 -77.645 -37.276 1.00 62.99 840 ARG B CA 1
ATOM 14134 C C . ARG B 1 860 ? -243.734 -77.088 -38.680 1.00 57.10 840 ARG B C 1
ATOM 14135 O O . ARG B 1 860 ? -244.440 -76.166 -39.082 1.00 56.39 840 ARG B O 1
ATOM 14143 N N . ARG B 1 861 ? -242.782 -77.646 -39.423 1.00 56.38 841 ARG B N 1
ATOM 14144 C CA . ARG B 1 861 ? -242.454 -77.119 -40.744 1.00 60.52 841 ARG B CA 1
ATOM 14145 C C . ARG B 1 861 ? -243.541 -77.423 -41.766 1.00 64.47 841 ARG B C 1
ATOM 14146 O O . ARG B 1 861 ? -243.892 -76.563 -42.574 1.00 69.07 841 ARG B O 1
ATOM 14154 N N . ILE B 1 862 ? -244.063 -78.646 -41.737 1.00 61.63 842 ILE B N 1
ATOM 14155 C CA . ILE B 1 862 ? -245.151 -79.027 -42.631 1.00 59.58 842 ILE B CA 1
ATOM 14156 C C . ILE B 1 862 ? -246.342 -78.102 -42.410 1.00 63.40 842 ILE B C 1
ATOM 14157 O O . ILE B 1 862 ? -246.976 -77.649 -43.362 1.00 68.19 842 ILE B O 1
ATOM 14162 N N . TRP B 1 863 ? -246.622 -77.807 -41.145 1.00 62.80 843 TRP B N 1
ATOM 14163 C CA . TRP B 1 863 ? -247.712 -76.906 -40.791 1.00 59.91 843 TRP B CA 1
ATOM 14164 C C . TRP B 1 863 ? -247.412 -75.480 -41.245 1.00 59.20 843 TRP B C 1
ATOM 14165 O O . TRP B 1 863 ? -248.226 -74.853 -41.915 1.00 62.65 843 TRP B O 1
ATOM 14176 N N . ALA B 1 864 ? -246.235 -74.979 -40.888 1.00 56.86 844 ALA B N 1
ATOM 14177 C CA . ALA B 1 864 ? -245.857 -73.604 -41.202 1.00 60.41 844 ALA B CA 1
ATOM 14178 C C . ALA B 1 864 ? -245.908 -73.319 -42.701 1.00 66.79 844 ALA B C 1
ATOM 14179 O O . ALA B 1 864 ? -246.458 -72.303 -43.130 1.00 71.42 844 ALA B O 1
ATOM 14181 N N . VAL B 1 865 ? -245.338 -74.221 -43.493 1.00 64.15 845 VAL B N 1
ATOM 14182 C CA . VAL B 1 865 ? -245.279 -74.038 -44.937 1.00 62.16 845 VAL B CA 1
ATOM 14183 C C . VAL B 1 865 ? -246.668 -74.080 -45.565 1.00 65.53 845 VAL B C 1
ATOM 14184 O O . VAL B 1 865 ? -247.032 -73.199 -46.342 1.00 71.18 845 VAL B O 1
ATOM 14188 N N . THR B 1 866 ? -247.446 -75.099 -45.219 1.00 56.87 846 THR B N 1
ATOM 14189 C CA . THR B 1 866 ? -248.768 -75.266 -45.808 1.00 57.76 846 THR B CA 1
ATOM 14190 C C . THR B 1 866 ? -249.734 -74.160 -45.390 1.00 60.46 846 THR B C 1
ATOM 14191 O O . THR B 1 866 ? -250.508 -73.664 -46.206 1.00 64.48 846 THR B O 1
ATOM 14195 N N . MET B 1 867 ? -249.685 -73.769 -44.122 1.00 60.40 847 MET B N 1
ATOM 14196 C CA . MET B 1 867 ? -250.583 -72.733 -43.622 1.00 61.81 847 MET B CA 1
ATOM 14197 C C . MET B 1 867 ? -250.297 -71.387 -44.280 1.00 67.23 847 MET B C 1
ATOM 14198 O O . MET B 1 867 ? -251.199 -70.565 -44.448 1.00 69.58 847 MET B O 1
ATOM 14203 N N . ARG B 1 868 ? -249.041 -71.171 -44.660 1.00 68.76 848 ARG B N 1
ATOM 14204 C CA . ARG B 1 868 ? -248.639 -69.912 -45.276 1.00 66.28 848 ARG B CA 1
ATOM 14205 C C . ARG B 1 868 ? -248.875 -69.935 -46.777 1.00 66.82 848 ARG B C 1
ATOM 14206 O O . ARG B 1 868 ? -249.395 -68.976 -47.342 1.00 68.86 848 ARG B O 1
ATOM 14214 N N . ASP B 1 869 ? -248.489 -71.036 -47.416 1.00 65.08 849 ASP B N 1
ATOM 14215 C CA . ASP B 1 869 ? -248.539 -71.144 -48.870 1.00 62.54 849 ASP B CA 1
ATOM 14216 C C . ASP B 1 869 ? -249.900 -71.605 -49.383 1.00 59.58 849 ASP B C 1
ATOM 14217 O O . ASP B 1 869 ? -250.466 -70.994 -50.290 1.00 61.97 849 ASP B O 1
ATOM 14222 N N . LYS B 1 870 ? -250.425 -72.680 -48.804 1.00 58.19 850 LYS B N 1
ATOM 14223 C CA . LYS B 1 870 ? -251.673 -73.266 -49.285 1.00 60.96 850 LYS B CA 1
ATOM 14224 C C . LYS B 1 870 ? -252.905 -72.519 -48.781 1.00 63.53 850 LYS B C 1
ATOM 14225 O O . LYS B 1 870 ? -253.818 -72.229 -49.554 1.00 66.92 850 LYS B O 1
ATOM 14231 N N . TYR B 1 871 ? -252.931 -72.207 -47.489 1.00 62.51 851 TYR B N 1
ATOM 14232 C CA . TYR B 1 871 ? -254.115 -71.597 -46.888 1.00 60.56 851 TYR B CA 1
ATOM 14233 C C . TYR B 1 871 ? -253.971 -70.094 -46.681 1.00 59.78 851 TYR B C 1
ATOM 14234 O O . TYR B 1 871 ? -254.945 -69.415 -46.356 1.00 59.56 851 TYR B O 1
ATOM 14243 N N . GLY B 1 872 ? -252.759 -69.581 -46.872 1.00 60.40 852 GLY B N 1
ATOM 14244 C CA . GLY B 1 872 ? -252.499 -68.157 -46.758 1.00 64.79 852 GLY B CA 1
ATOM 14245 C C . GLY B 1 872 ? -252.934 -67.575 -45.427 1.00 68.40 852 GLY B C 1
ATOM 14246 O O . GLY B 1 872 ? -253.732 -66.638 -45.377 1.00 67.84 852 GLY B O 1
ATOM 14247 N N . ALA B 1 873 ? -252.411 -68.139 -44.345 1.00 69.45 853 ALA B N 1
ATOM 14248 C CA . ALA B 1 873 ? -252.793 -67.716 -43.007 1.00 71.63 853 ALA B CA 1
ATOM 14249 C C . ALA B 1 873 ? -251.684 -66.902 -42.353 1.00 80.14 853 ALA B C 1
ATOM 14250 O O . ALA B 1 873 ? -250.538 -66.934 -42.801 1.00 83.56 853 ALA B O 1
ATOM 14252 N N . ASN B 1 874 ? -252.027 -66.176 -41.291 1.00 83.09 854 ASN B N 1
ATOM 14253 C CA . ASN B 1 874 ? -251.066 -65.310 -40.612 1.00 84.24 854 ASN B CA 1
ATOM 14254 C C . ASN B 1 874 ? -250.005 -66.095 -39.850 1.00 83.63 854 ASN B C 1
ATOM 14255 O O . ASN B 1 874 ? -250.031 -67.326 -39.816 1.00 79.08 854 ASN B O 1
ATOM 14260 N N . ASP B 1 875 ? -249.077 -65.369 -39.234 1.00 86.76 855 ASP B N 1
ATOM 14261 C CA . ASP B 1 875 ? -247.962 -65.985 -38.527 1.00 87.09 855 ASP B CA 1
ATOM 14262 C C . ASP B 1 875 ? -248.433 -66.812 -37.336 1.00 83.55 855 ASP B C 1
ATOM 14263 O O . ASP B 1 875 ? -247.841 -67.843 -37.018 1.00 81.38 855 ASP B O 1
ATOM 14268 N N . ARG B 1 876 ? -249.504 -66.363 -36.685 1.00 83.88 856 ARG B N 1
ATOM 14269 C CA . ARG B 1 876 ? -250.033 -67.056 -35.513 1.00 84.04 856 ARG B CA 1
ATOM 14270 C C . ARG B 1 876 ? -250.591 -68.424 -35.880 1.00 77.79 856 ARG B C 1
ATOM 14271 O O . ARG B 1 876 ? -250.614 -69.342 -35.059 1.00 75.96 856 ARG B O 1
ATOM 14279 N N . SER B 1 877 ? -251.035 -68.556 -37.123 1.00 76.32 857 SER B N 1
ATOM 14280 C CA . SER B 1 877 ? -251.622 -69.803 -37.590 1.00 71.95 857 SER B CA 1
ATOM 14281 C C . SER B 1 877 ? -250.559 -70.785 -38.073 1.00 71.32 857 SER B C 1
ATOM 14282 O O . SER B 1 877 ? -250.759 -71.999 -38.028 1.00 69.28 857 SER B O 1
ATOM 14285 N N . GLN B 1 878 ? -249.431 -70.254 -38.532 1.00 71.82 858 GLN B N 1
ATOM 14286 C CA . GLN B 1 878 ? -248.347 -71.083 -39.047 1.00 69.42 858 GLN B CA 1
ATOM 14287 C C . GLN B 1 878 ? -247.577 -71.763 -37.919 1.00 69.85 858 GLN B C 1
ATOM 14288 O O . GLN B 1 878 ? -246.807 -72.695 -38.152 1.00 70.32 858 GLN B O 1
ATOM 14294 N N . LYS B 1 879 ? -247.787 -71.292 -36.695 1.00 70.84 859 LYS B N 1
ATOM 14295 C CA . LYS B 1 879 ? -247.082 -71.832 -35.539 1.00 65.55 859 LYS B CA 1
ATOM 14296 C C . LYS B 1 879 ? -247.837 -73.007 -34.933 1.00 63.47 859 LYS B C 1
ATOM 14297 O O . LYS B 1 879 ? -248.883 -72.828 -34.311 1.00 61.83 859 LYS B O 1
ATOM 14303 N N . LEU B 1 880 ? -247.305 -74.209 -35.130 1.00 66.01 860 LEU B N 1
ATOM 14304 C CA . LEU B 1 880 ? -247.906 -75.414 -34.567 1.00 68.29 860 LEU B CA 1
ATOM 14305 C C . LEU B 1 880 ? -247.392 -75.657 -33.150 1.00 69.23 860 LEU B C 1
ATOM 14306 O O . LEU B 1 880 ? -246.196 -75.871 -32.936 1.00 67.18 860 LEU B O 1
ATOM 14311 N N . LYS B 1 881 ? -248.302 -75.614 -32.184 1.00 68.89 861 LYS B N 1
ATOM 14312 C CA . LYS B 1 881 ? -247.968 -75.934 -30.804 1.00 67.77 861 LYS B CA 1
ATOM 14313 C C . LYS B 1 881 ? -248.435 -77.355 -30.520 1.00 67.40 861 LYS B C 1
ATOM 14314 O O . LYS B 1 881 ? -249.485 -77.775 -31.008 1.00 70.09 861 LYS B O 1
ATOM 14320 N N . TYR B 1 882 ? -247.662 -78.101 -29.741 1.00 66.15 862 TYR B N 1
ATOM 14321 C CA . TYR B 1 882 ? -248.045 -79.469 -29.420 1.00 65.06 862 TYR B CA 1
ATOM 14322 C C . TYR B 1 882 ? -247.638 -79.890 -28.008 1.00 66.48 862 TYR B C 1
ATOM 14323 O O . TYR B 1 882 ? -246.841 -79.226 -27.347 1.00 62.55 862 TYR B O 1
ATOM 14332 N N . HIS B 1 883 ? -248.203 -81.006 -27.561 1.00 67.38 863 HIS B N 1
ATOM 14333 C CA . HIS B 1 883 ? -247.855 -81.612 -26.283 1.00 64.91 863 HIS B CA 1
ATOM 14334 C C . HIS B 1 883 ? -247.289 -83.002 -26.538 1.00 64.33 863 HIS B C 1
ATOM 14335 O O . HIS B 1 883 ? -247.854 -83.777 -27.310 1.00 65.44 863 HIS B O 1
ATOM 14342 N N . ILE B 1 884 ? -246.172 -83.316 -25.896 1.00 64.26 864 ILE B N 1
ATOM 14343 C CA . ILE B 1 884 ? -245.578 -84.639 -26.024 1.00 62.83 864 ILE B CA 1
ATOM 14344 C C . ILE B 1 884 ? -245.686 -85.413 -24.720 1.00 61.22 864 ILE B C 1
ATOM 14345 O O . ILE B 1 884 ? -245.285 -84.929 -23.665 1.00 62.81 864 ILE B O 1
ATOM 14350 N N . GLN B 1 885 ? -246.249 -86.612 -24.798 1.00 58.65 865 GLN B N 1
ATOM 14351 C CA . GLN B 1 885 ? -246.221 -87.535 -23.675 1.00 60.05 865 GLN B CA 1
ATOM 14352 C C . GLN B 1 885 ? -245.377 -88.739 -24.064 1.00 63.56 865 GLN B C 1
ATOM 14353 O O . GLN B 1 885 ? -245.444 -89.199 -25.204 1.00 66.13 865 GLN B O 1
ATOM 14359 N N . THR B 1 886 ? -244.576 -89.242 -23.128 1.00 63.91 866 THR B N 1
ATOM 14360 C CA . THR B 1 886 ? -243.681 -90.356 -23.423 1.00 64.09 866 THR B CA 1
ATOM 14361 C C . THR B 1 886 ? -244.470 -91.620 -23.756 1.00 66.03 866 THR B C 1
ATOM 14362 O O . THR B 1 886 ? -245.662 -91.718 -23.458 1.00 66.65 866 THR B O 1
ATOM 14366 N N . SER B 1 887 ? -243.800 -92.582 -24.381 1.00 65.25 867 SER B N 1
ATOM 14367 C CA . SER B 1 887 ? -244.452 -93.809 -24.820 1.00 69.60 867 SER B CA 1
ATOM 14368 C C . SER B 1 887 ? -244.918 -94.674 -23.655 1.00 78.46 867 SER B C 1
ATOM 14369 O O . SER B 1 887 ? -244.136 -95.010 -22.762 1.00 85.07 867 SER B O 1
ATOM 14372 N N . GLY B 1 888 ? -246.198 -95.028 -23.669 1.00 78.40 868 GLY B N 1
ATOM 14373 C CA . GLY B 1 888 ? -246.732 -95.969 -22.704 1.00 80.15 868 GLY B CA 1
ATOM 14374 C C . GLY B 1 888 ? -246.444 -97.376 -23.182 1.00 84.29 868 GLY B C 1
ATOM 14375 O O . GLY B 1 888 ? -246.371 -98.320 -22.393 1.00 90.49 868 GLY B O 1
ATOM 14376 N N . ARG B 1 889 ? -246.279 -97.503 -24.494 1.00 83.79 869 ARG B N 1
ATOM 14377 C CA . ARG B 1 889 ? -245.951 -98.772 -25.127 1.00 87.70 869 ARG B CA 1
ATOM 14378 C C . ARG B 1 889 ? -244.559 -99.233 -24.705 1.00 87.91 869 ARG B C 1
ATOM 14379 O O . ARG B 1 889 ? -244.295 -100.429 -24.582 1.00 87.06 869 ARG B O 1
ATOM 14387 N N . SER B 1 890 ? -243.676 -98.268 -24.468 1.00 91.34 870 SER B N 1
ATOM 14388 C CA . SER B 1 890 ? -242.277 -98.553 -24.172 1.00 96.43 870 SER B CA 1
ATOM 14389 C C . SER B 1 890 ? -242.059 -98.866 -22.700 1.00 104.32 870 SER B C 1
ATOM 14390 O O . SER B 1 890 ? -240.959 -99.240 -22.297 1.00 109.42 870 SER B O 1
ATOM 14393 N N . LEU B 1 891 ? -243.103 -98.696 -21.896 1.00 107.24 871 LEU B N 1
ATOM 14394 C CA . LEU B 1 891 ? -243.038 -99.049 -20.483 1.00 108.88 871 LEU B CA 1
ATOM 14395 C C . LEU B 1 891 ? -243.482 -100.490 -20.286 1.00 107.97 871 LEU B C 1
ATOM 14396 O O . LEU B 1 891 ? -244.628 -100.838 -20.572 1.00 109.63 871 LEU B O 1
ATOM 14401 N N . HIS B 1 892 ? -242.574 -101.325 -19.795 1.00 102.81 872 HIS B N 1
ATOM 14402 C CA . HIS B 1 892 ? -242.846 -102.751 -19.684 1.00 100.61 872 HIS B CA 1
ATOM 14403 C C . HIS B 1 892 ? -243.114 -103.166 -18.244 1.00 100.37 872 HIS B C 1
ATOM 14404 O O . HIS B 1 892 ? -242.763 -102.453 -17.304 1.00 102.38 872 HIS B O 1
ATOM 14411 N N . ALA B 1 893 ? -243.747 -104.324 -18.082 1.00 97.81 873 ALA B N 1
ATOM 14412 C CA . ALA B 1 893 ? -244.105 -104.824 -16.762 1.00 97.37 873 ALA B CA 1
ATOM 14413 C C . ALA B 1 893 ? -242.922 -105.507 -16.087 1.00 97.53 873 ALA B C 1
ATOM 14414 O O . ALA B 1 893 ? -242.830 -105.531 -14.862 1.00 102.15 873 ALA B O 1
ATOM 14416 N N . GLN B 1 894 ? -242.021 -106.066 -16.889 1.00 96.40 874 GLN B N 1
ATOM 14417 C CA . GLN B 1 894 ? -240.828 -106.711 -16.355 1.00 98.74 874 GLN B CA 1
ATOM 14418 C C . GLN B 1 894 ? -239.714 -105.687 -16.156 1.00 96.17 874 GLN B C 1
ATOM 14419 O O . GLN B 1 894 ? -239.410 -104.913 -17.064 1.00 94.89 874 GLN B O 1
ATOM 14425 N N . GLU B 1 895 ? -239.117 -105.691 -14.965 1.00 95.85 875 GLU B N 1
ATOM 14426 C CA . GLU B 1 895 ? -238.062 -104.745 -14.603 1.00 94.15 875 GLU B CA 1
ATOM 14427 C C . GLU B 1 895 ? -238.516 -103.301 -14.791 1.00 91.71 875 GLU B C 1
ATOM 14428 O O . GLU B 1 895 ? -237.982 -102.581 -15.632 1.00 92.21 875 GLU B O 1
ATOM 14434 N N . ILE B 1 896 ? -239.497 -102.879 -13.998 1.00 91.99 876 ILE B N 1
ATOM 14435 C CA . ILE B 1 896 ? -240.095 -101.558 -14.162 1.00 88.61 876 ILE B CA 1
ATOM 14436 C C . ILE B 1 896 ? -239.142 -100.425 -13.783 1.00 92.76 876 ILE B C 1
ATOM 14437 O O . ILE B 1 896 ? -239.394 -99.264 -14.099 1.00 90.02 876 ILE B O 1
ATOM 14442 N N . ASP B 1 897 ? -238.050 -100.762 -13.105 1.00 99.44 877 ASP B N 1
ATOM 14443 C CA . ASP B 1 897 ? -237.055 -99.761 -12.739 1.00 100.83 877 ASP B CA 1
ATOM 14444 C C . ASP B 1 897 ? -236.323 -99.242 -13.972 1.00 98.01 877 ASP B C 1
ATOM 14445 O O . ASP B 1 897 ? -235.790 -98.132 -13.964 1.00 97.70 877 ASP B O 1
ATOM 14450 N N . PHE B 1 898 ? -236.303 -100.047 -15.030 1.00 91.75 878 PHE B N 1
ATOM 14451 C CA . PHE B 1 898 ? -235.609 -99.674 -16.259 1.00 84.62 878 PHE B CA 1
ATOM 14452 C C . PHE B 1 898 ? -236.389 -98.612 -17.026 1.00 81.97 878 PHE B C 1
ATOM 14453 O O . PHE B 1 898 ? -235.832 -97.913 -17.872 1.00 81.84 878 PHE B O 1
ATOM 14461 N N . ASN B 1 899 ? -237.680 -98.500 -16.731 1.00 78.44 879 ASN B N 1
ATOM 14462 C CA . ASN B 1 899 ? -238.552 -97.574 -17.446 1.00 74.88 879 ASN B CA 1
ATOM 14463 C C . ASN B 1 899 ? -238.139 -96.117 -17.275 1.00 75.88 879 ASN B C 1
ATOM 14464 O O . ASN B 1 899 ? -238.335 -95.304 -18.175 1.00 79.38 879 ASN B O 1
ATOM 14469 N N . ASP B 1 900 ? -237.567 -95.790 -16.122 1.00 75.77 880 ASP B N 1
ATOM 14470 C CA . ASP B 1 900 ? -237.107 -94.430 -15.870 1.00 77.03 880 ASP B CA 1
ATOM 14471 C C . ASP B 1 900 ? -235.984 -94.045 -16.828 1.00 75.77 880 ASP B C 1
ATOM 14472 O O . ASP B 1 900 ? -235.828 -92.873 -17.169 1.00 77.02 880 ASP B O 1
ATOM 14477 N N . ILE B 1 901 ? -235.211 -95.036 -17.262 1.00 74.27 881 ILE B N 1
ATOM 14478 C CA . ILE B 1 901 ? -234.164 -94.812 -18.253 1.00 72.92 881 ILE B CA 1
ATOM 14479 C C . ILE B 1 901 ? -234.785 -94.433 -19.590 1.00 71.57 881 ILE B C 1
ATOM 14480 O O . ILE B 1 901 ? -234.358 -93.476 -20.238 1.00 72.72 881 ILE B O 1
ATOM 14485 N N . ARG B 1 902 ? -235.802 -95.190 -19.991 1.00 69.69 882 ARG B N 1
ATOM 14486 C CA . ARG B 1 902 ? -236.475 -94.961 -21.263 1.00 67.83 882 ARG B CA 1
ATOM 14487 C C . ARG B 1 902 ? -237.211 -93.626 -21.267 1.00 69.08 882 ARG B C 1
ATOM 14488 O O . ARG B 1 902 ? -237.158 -92.883 -22.248 1.00 66.47 882 ARG B O 1
ATOM 14496 N N . THR B 1 903 ? -237.890 -93.321 -20.165 1.00 70.17 883 THR B N 1
ATOM 14497 C CA . THR B 1 903 ? -238.663 -92.088 -20.069 1.00 70.14 883 THR B CA 1
ATOM 14498 C C . THR B 1 903 ? -237.746 -90.868 -20.072 1.00 72.51 883 THR B C 1
ATOM 14499 O O . THR B 1 903 ? -238.130 -89.797 -20.539 1.00 73.56 883 THR B O 1
ATOM 14503 N N . THR B 1 904 ? -236.532 -91.037 -19.558 1.00 75.60 884 THR B N 1
ATOM 14504 C CA . THR B 1 904 ? -235.551 -89.957 -19.553 1.00 75.07 884 THR B CA 1
ATOM 14505 C C . THR B 1 904 ? -235.122 -89.601 -20.973 1.00 76.11 884 THR B C 1
ATOM 14506 O O . THR B 1 904 ? -235.109 -88.430 -21.351 1.00 77.53 884 THR B O 1
ATOM 14510 N N . LEU B 1 905 ? -234.783 -90.621 -21.754 1.00 76.39 885 LEU B N 1
ATOM 14511 C CA . LEU B 1 905 ? -234.344 -90.427 -23.129 1.00 74.84 885 LEU B CA 1
ATOM 14512 C C . LEU B 1 905 ? -235.431 -89.784 -23.986 1.00 79.29 885 LEU B C 1
ATOM 14513 O O . LEU B 1 905 ? -235.151 -88.927 -24.825 1.00 83.03 885 LEU B O 1
ATOM 14518 N N . GLN B 1 906 ? -236.674 -90.199 -23.770 1.00 74.71 886 GLN B N 1
ATOM 14519 C CA . GLN B 1 906 ? -237.793 -89.666 -24.538 1.00 69.34 886 GLN B CA 1
ATOM 14520 C C . GLN B 1 906 ? -238.091 -88.231 -24.130 1.00 68.12 886 GLN B C 1
ATOM 14521 O O . GLN B 1 906 ? -238.445 -87.401 -24.967 1.00 65.70 886 GLN B O 1
ATOM 14527 N N . ALA B 1 907 ? -237.939 -87.941 -22.842 1.00 69.46 887 ALA B N 1
ATOM 14528 C CA . ALA B 1 907 ? -238.140 -86.589 -22.341 1.00 66.68 887 ALA B CA 1
ATOM 14529 C C . ALA B 1 907 ? -237.062 -85.651 -22.875 1.00 68.37 887 ALA B C 1
ATOM 14530 O O . ALA B 1 907 ? -237.323 -84.476 -23.126 1.00 68.50 887 ALA B O 1
ATOM 14532 N N . LEU B 1 908 ? -235.855 -86.180 -23.059 1.00 68.73 888 LEU B N 1
ATOM 14533 C CA . LEU B 1 908 ? -234.724 -85.367 -23.498 1.00 69.73 888 LEU B CA 1
ATOM 14534 C C . LEU B 1 908 ? -234.899 -84.851 -24.925 1.00 68.22 888 LEU B C 1
ATOM 14535 O O . LEU B 1 908 ? -234.755 -83.652 -25.176 1.00 66.85 888 LEU B O 1
ATOM 14540 N N . ILE B 1 909 ? -235.203 -85.750 -25.858 1.00 63.97 889 ILE B N 1
ATOM 14541 C CA . ILE B 1 909 ? -235.382 -85.340 -27.247 1.00 64.59 889 ILE B CA 1
ATOM 14542 C C . ILE B 1 909 ? -236.605 -84.445 -27.386 1.00 64.25 889 ILE B C 1
ATOM 14543 O O . ILE B 1 909 ? -236.666 -83.600 -28.280 1.00 65.05 889 ILE B O 1
ATOM 14548 N N . ALA B 1 910 ? -237.571 -84.632 -26.493 1.00 59.53 890 ALA B N 1
ATOM 14549 C CA . ALA B 1 910 ? -238.764 -83.799 -26.473 1.00 64.16 890 ALA B CA 1
ATOM 14550 C C . ALA B 1 910 ? -238.395 -82.360 -26.144 1.00 67.75 890 ALA B C 1
ATOM 14551 O O . ALA B 1 910 ? -238.874 -81.425 -26.784 1.00 70.63 890 ALA B O 1
ATOM 14553 N N . ILE B 1 911 ? -237.530 -82.195 -25.150 1.00 69.49 891 ILE B N 1
ATOM 14554 C CA . ILE B 1 911 ? -237.098 -80.872 -24.715 1.00 72.96 891 ILE B CA 1
ATOM 14555 C C . ILE B 1 911 ? -236.075 -80.281 -25.687 1.00 75.60 891 ILE B C 1
ATOM 14556 O O . ILE B 1 911 ? -236.087 -79.075 -25.952 1.00 76.97 891 ILE B O 1
ATOM 14561 N N . TYR B 1 912 ? -235.199 -81.132 -26.220 1.00 74.55 892 TYR B N 1
ATOM 14562 C CA . TYR B 1 912 ? -234.251 -80.707 -27.248 1.00 69.79 892 TYR B CA 1
ATOM 14563 C C . TYR B 1 912 ? -234.993 -80.073 -28.414 1.00 65.13 892 TYR B C 1
ATOM 14564 O O . TYR B 1 912 ? -234.657 -78.976 -28.855 1.00 65.30 892 TYR B O 1
ATOM 14573 N N . ASP B 1 913 ? -236.023 -80.768 -28.889 1.00 63.65 893 ASP B N 1
ATOM 14574 C CA . ASP B 1 913 ? -236.768 -80.345 -30.068 1.00 64.53 893 ASP B CA 1
ATOM 14575 C C . ASP B 1 913 ? -237.823 -79.292 -29.731 1.00 65.46 893 ASP B C 1
ATOM 14576 O O . ASP B 1 913 ? -238.810 -79.141 -30.449 1.00 65.99 893 ASP B O 1
ATOM 14581 N N . ASN B 1 914 ? -237.600 -78.574 -28.632 1.00 67.42 894 ASN B N 1
ATOM 14582 C CA . ASN B 1 914 ? -238.412 -77.420 -28.245 1.00 66.81 894 ASN B CA 1
ATOM 14583 C C . ASN B 1 914 ? -239.912 -77.690 -28.214 1.00 63.14 894 ASN B C 1
ATOM 14584 O O . ASN B 1 914 ? -240.685 -76.974 -28.848 1.00 62.80 894 ASN B O 1
ATOM 14589 N N . CYS B 1 915 ? -240.321 -78.718 -27.478 1.00 65.50 895 CYS B N 1
ATOM 14590 C CA . CYS B 1 915 ? -241.738 -79.026 -27.331 1.00 66.92 895 CYS B CA 1
ATOM 14591 C C . CYS B 1 915 ? -242.428 -77.946 -26.507 1.00 68.81 895 CYS B C 1
ATOM 14592 O O . CYS B 1 915 ? -241.785 -77.248 -25.725 1.00 70.21 895 CYS B O 1
ATOM 14595 N N . ASN B 1 916 ? -243.738 -77.809 -26.690 1.00 70.55 896 ASN B N 1
ATOM 14596 C CA . ASN B 1 916 ? -244.506 -76.786 -25.989 1.00 74.92 896 ASN B CA 1
ATOM 14597 C C . ASN B 1 916 ? -245.019 -77.272 -24.635 1.00 73.49 896 ASN B C 1
ATOM 14598 O O . ASN B 1 916 ? -245.297 -76.475 -23.738 1.00 73.16 896 ASN B O 1
ATOM 14603 N N . SER B 1 917 ? -245.135 -78.586 -24.495 1.00 70.46 897 SER B N 1
ATOM 14604 C CA . SER B 1 917 ? -245.662 -79.180 -23.279 1.00 67.88 897 SER B CA 1
ATOM 14605 C C . SER B 1 917 ? -245.229 -80.638 -23.188 1.00 68.81 897 SER B C 1
ATOM 14606 O O . SER B 1 917 ? -245.240 -81.362 -24.184 1.00 71.36 897 SER B O 1
ATOM 14609 N N . LEU B 1 918 ? -244.846 -81.067 -21.991 1.00 68.93 898 LEU B N 1
ATOM 14610 C CA . LEU B 1 918 ? -244.307 -82.409 -21.807 1.00 66.48 898 LEU B CA 1
ATOM 14611 C C . LEU B 1 918 ? -244.875 -83.111 -20.579 1.00 67.72 898 LEU B C 1
ATOM 14612 O O . LEU B 1 918 ? -244.858 -82.565 -19.478 1.00 71.74 898 LEU B O 1
ATOM 14617 N N . HIS B 1 919 ? -245.380 -84.325 -20.777 1.00 67.77 899 HIS B N 1
ATOM 14618 C CA . HIS B 1 919 ? -245.802 -85.171 -19.668 1.00 71.49 899 HIS B CA 1
ATOM 14619 C C . HIS B 1 919 ? -244.953 -86.434 -19.614 1.00 72.13 899 HIS B C 1
ATOM 14620 O O . HIS B 1 919 ? -244.835 -87.155 -20.604 1.00 70.55 899 HIS B O 1
ATOM 14627 N N . THR B 1 920 ? -244.372 -86.699 -18.451 1.00 74.33 900 THR B N 1
ATOM 14628 C CA . THR B 1 920 ? -243.490 -87.843 -18.283 1.00 72.61 900 THR B CA 1
ATOM 14629 C C . THR B 1 920 ? -244.161 -88.939 -17.467 1.00 75.00 900 THR B C 1
ATOM 14630 O O . THR B 1 920 ? -244.658 -88.689 -16.368 1.00 80.21 900 THR B O 1
ATOM 14634 N N . ASN B 1 921 ? -244.173 -90.152 -18.008 1.00 74.44 901 ASN B N 1
ATOM 14635 C CA . ASN B 1 921 ? -244.811 -91.281 -17.340 1.00 80.59 901 ASN B CA 1
ATOM 14636 C C . ASN B 1 921 ? -244.018 -91.810 -16.148 1.00 86.76 901 ASN B C 1
ATOM 14637 O O . ASN B 1 921 ? -242.786 -91.771 -16.134 1.00 88.71 901 ASN B O 1
ATOM 14642 N N . ALA B 1 922 ? -244.739 -92.311 -15.151 1.00 87.38 902 ALA B N 1
ATOM 14643 C CA . ALA B 1 922 ? -244.123 -92.966 -14.005 1.00 88.59 902 ALA B CA 1
ATOM 14644 C C . ALA B 1 922 ? -243.661 -94.362 -14.402 1.00 89.60 902 ALA B C 1
ATOM 14645 O O . ALA B 1 922 ? -244.184 -94.944 -15.351 1.00 92.44 902 ALA B O 1
ATOM 14647 N N . TYR B 1 923 ? -242.687 -94.902 -13.678 1.00 86.87 903 TYR B N 1
ATOM 14648 C CA . TYR B 1 923 ? -242.095 -96.180 -14.060 1.00 88.68 903 TYR B CA 1
ATOM 14649 C C . TYR B 1 923 ? -243.020 -97.370 -13.794 1.00 93.15 903 TYR B C 1
ATOM 14650 O O . TYR B 1 923 ? -242.884 -98.422 -14.422 1.00 93.16 903 TYR B O 1
ATOM 14659 N N . ASP B 1 924 ? -243.966 -97.205 -12.875 1.00 98.03 904 ASP B N 1
ATOM 14660 C CA . ASP B 1 924 ? -244.832 -98.314 -12.483 1.00 102.81 904 ASP B CA 1
ATOM 14661 C C . ASP B 1 924 ? -246.224 -98.239 -13.101 1.00 106.70 904 ASP B C 1
ATOM 14662 O O . ASP B 1 924 ? -247.106 -99.017 -12.741 1.00 107.64 904 ASP B O 1
ATOM 14667 N N . GLU B 1 925 ? -246.432 -97.295 -14.014 1.00 109.46 905 GLU B N 1
ATOM 14668 C CA . GLU B 1 925 ? -247.735 -97.149 -14.659 1.00 109.65 905 GLU B CA 1
ATOM 14669 C C . GLU B 1 925 ? -248.030 -98.346 -15.559 1.00 109.71 905 GLU B C 1
ATOM 14670 O O . GLU B 1 925 ? -249.173 -98.566 -15.963 1.00 108.14 905 GLU B O 1
ATOM 14676 N N . ALA B 1 926 ? -246.990 -99.117 -15.862 1.00 112.01 906 ALA B N 1
ATOM 14677 C CA . ALA B 1 926 ? -247.133 -100.344 -16.633 1.00 114.17 906 ALA B CA 1
ATOM 14678 C C . ALA B 1 926 ? -247.976 -101.362 -15.875 1.00 119.57 906 ALA B C 1
ATOM 14679 O O . ALA B 1 926 ? 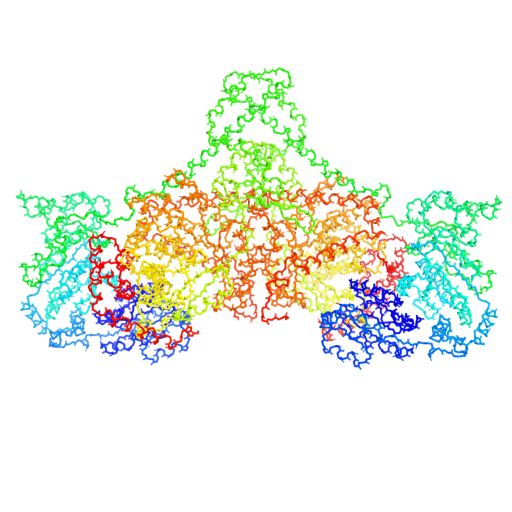-248.690 -102.163 -16.478 1.00 121.36 906 ALA B O 1
ATOM 14681 N N . ILE B 1 927 ? -247.892 -101.323 -14.549 1.00 122.36 907 ILE B N 1
ATOM 14682 C CA . ILE B 1 927 ? -248.627 -102.262 -13.712 1.00 122.74 907 ILE B CA 1
ATOM 14683 C C . ILE B 1 927 ? -249.717 -101.562 -12.904 1.00 126.04 907 ILE B C 1
ATOM 14684 O O . ILE B 1 927 ? -250.856 -101.444 -13.357 1.00 128.65 907 ILE B O 1
ATOM 14689 N N . THR B 1 928 ? -249.363 -101.095 -11.710 1.00 126.36 908 THR B N 1
ATOM 14690 C CA . THR B 1 928 ? -250.329 -100.466 -10.814 1.00 128.43 908 THR B CA 1
ATOM 14691 C C . THR B 1 928 ? -250.508 -98.980 -11.118 1.00 127.79 908 THR B C 1
ATOM 14692 O O . THR B 1 928 ? -249.869 -98.439 -12.022 1.00 126.99 908 THR B O 1
ATOM 14696 N N . THR B 1 929 ? -251.389 -98.329 -10.363 1.00 126.31 909 THR B N 1
ATOM 14697 C CA . THR B 1 929 ? -251.588 -96.888 -10.475 1.00 121.25 909 THR B CA 1
ATOM 14698 C C . THR B 1 929 ? -250.387 -96.155 -9.885 1.00 115.40 909 THR B C 1
ATOM 14699 O O . THR B 1 929 ? -249.806 -96.610 -8.898 1.00 116.01 909 THR B O 1
ATOM 14703 N N . PRO B 1 930 ? -250.008 -95.018 -10.490 1.00 109.91 910 PRO B N 1
ATOM 14704 C CA . PRO B 1 930 ? -248.784 -94.305 -10.107 1.00 105.77 910 PRO B CA 1
ATOM 14705 C C . PRO B 1 930 ? -248.800 -93.820 -8.664 1.00 100.45 910 PRO B C 1
ATOM 14706 O O . PRO B 1 930 ? -249.688 -93.061 -8.276 1.00 98.79 910 PRO B O 1
ATOM 14710 N N . THR B 1 931 ? -247.821 -94.263 -7.882 1.00 98.08 911 THR B N 1
ATOM 14711 C CA . THR B 1 931 ? -247.701 -93.834 -6.495 1.00 96.57 911 THR B CA 1
ATOM 14712 C C . THR B 1 931 ? -247.226 -92.389 -6.442 1.00 98.46 911 THR B C 1
ATOM 14713 O O . THR B 1 931 ? -246.777 -91.840 -7.448 1.00 100.75 911 THR B O 1
ATOM 14717 N N . ALA B 1 932 ? -247.330 -91.775 -5.269 1.00 100.21 912 ALA B N 1
ATOM 14718 C CA . ALA B 1 932 ? -246.873 -90.402 -5.082 1.00 101.73 912 ALA B CA 1
ATOM 14719 C C . ALA B 1 932 ? -245.360 -90.319 -5.229 1.00 98.04 912 ALA B C 1
ATOM 14720 O O . ALA B 1 932 ? -244.820 -89.291 -5.632 1.00 92.68 912 ALA B O 1
ATOM 14722 N N . GLU B 1 933 ? -244.683 -91.411 -4.890 1.00 99.48 913 GLU B N 1
ATOM 14723 C CA . GLU B 1 933 ? -243.237 -91.502 -5.044 1.00 99.50 913 GLU B CA 1
ATOM 14724 C C . GLU B 1 933 ? -242.877 -91.715 -6.510 1.00 92.20 913 GLU B C 1
ATOM 14725 O O . GLU B 1 933 ? -241.953 -91.093 -7.032 1.00 90.21 913 GLU B O 1
ATOM 14731 N N . SER B 1 934 ? -243.622 -92.594 -7.170 1.00 90.14 914 SER B N 1
ATOM 14732 C CA . SER B 1 934 ? -243.371 -92.906 -8.571 1.00 89.58 914 SER B CA 1
ATOM 14733 C C . SER B 1 934 ? -243.614 -91.698 -9.472 1.00 86.49 914 SER B C 1
ATOM 14734 O O . SER B 1 934 ? -242.974 -91.549 -10.513 1.00 83.53 914 SER B O 1
ATOM 14737 N N . VAL B 1 935 ? -244.540 -90.836 -9.066 1.00 85.79 915 VAL B N 1
ATOM 14738 C CA . VAL B 1 935 ? -244.862 -89.650 -9.847 1.00 82.53 915 VAL B CA 1
ATOM 14739 C C . VAL B 1 935 ? -243.813 -88.558 -9.628 1.00 83.71 915 VAL B C 1
ATOM 14740 O O . VAL B 1 935 ? -243.687 -87.641 -10.437 1.00 83.06 915 VAL B O 1
ATOM 14744 N N . ARG B 1 936 ? -243.050 -88.663 -8.543 1.00 87.73 916 ARG B N 1
ATOM 14745 C CA . ARG B 1 936 ? -241.982 -87.700 -8.285 1.00 91.94 916 ARG B CA 1
ATOM 14746 C C . ARG B 1 936 ? -240.725 -88.068 -9.065 1.00 92.18 916 ARG B C 1
ATOM 14747 O O . ARG B 1 936 ? -239.954 -87.194 -9.460 1.00 92.24 916 ARG B O 1
ATOM 14755 N N . ARG B 1 937 ? -240.522 -89.363 -9.284 1.00 91.11 917 ARG B N 1
ATOM 14756 C CA . ARG B 1 937 ? -239.428 -89.826 -10.128 1.00 90.20 917 ARG B CA 1
ATOM 14757 C C . ARG B 1 937 ? -239.696 -89.451 -11.581 1.00 89.98 917 ARG B C 1
ATOM 14758 O O . ARG B 1 937 ? -238.773 -89.146 -12.336 1.00 91.51 917 ARG B O 1
ATOM 14766 N N . ALA B 1 938 ? -240.968 -89.467 -11.967 1.00 86.59 918 ALA B N 1
ATOM 14767 C CA . ALA B 1 938 ? -241.356 -89.073 -13.314 1.00 81.46 918 ALA B CA 1
ATOM 14768 C C . ALA B 1 938 ? -241.231 -87.564 -13.487 1.00 76.25 918 ALA B C 1
ATOM 14769 O O . ALA B 1 938 ? -240.943 -87.076 -14.577 1.00 75.00 918 ALA B O 1
ATOM 14771 N N . LEU B 1 939 ? -241.446 -86.829 -12.402 1.00 75.62 919 LEU B N 1
ATOM 14772 C CA . LEU B 1 939 ? -241.380 -85.375 -12.450 1.00 77.09 919 LEU B CA 1
ATOM 14773 C C . LEU B 1 939 ? -239.936 -84.898 -12.343 1.00 77.87 919 LEU B C 1
ATOM 14774 O O . LEU B 1 939 ? -239.589 -83.818 -12.824 1.00 75.11 919 LEU B O 1
ATOM 14779 N N . ALA B 1 940 ? -239.095 -85.713 -11.714 1.00 80.21 920 ALA B N 1
ATOM 14780 C CA . ALA B 1 940 ? -237.688 -85.371 -11.541 1.00 80.81 920 ALA B CA 1
ATOM 14781 C C . ALA B 1 940 ? -236.940 -85.453 -12.864 1.00 75.92 920 ALA B C 1
ATOM 14782 O O . ALA B 1 940 ? -235.938 -84.766 -13.062 1.00 73.54 920 ALA B O 1
ATOM 14784 N N . ILE B 1 941 ? -237.432 -86.300 -13.763 1.00 74.31 921 ILE B N 1
ATOM 14785 C CA . ILE B 1 941 ? -236.839 -86.434 -15.087 1.00 72.85 921 ILE B CA 1
ATOM 14786 C C . ILE B 1 941 ? -236.840 -85.093 -15.813 1.00 72.68 921 ILE B C 1
ATOM 14787 O O . ILE B 1 941 ? -235.826 -84.681 -16.372 1.00 71.54 921 ILE B O 1
ATOM 14792 N N . GLN B 1 942 ? -237.978 -84.408 -15.788 1.00 72.55 922 GLN B N 1
ATOM 14793 C CA . GLN B 1 942 ? -238.087 -83.107 -16.433 1.00 70.76 922 GLN B CA 1
ATOM 14794 C C . GLN B 1 942 ? -237.295 -82.052 -15.676 1.00 72.75 922 GLN B C 1
ATOM 14795 O O . GLN B 1 942 ? -236.679 -81.177 -16.280 1.00 74.21 922 GLN B O 1
ATOM 14801 N N . LEU B 1 943 ? -237.312 -82.142 -14.352 1.00 75.38 923 LEU B N 1
ATOM 14802 C CA . LEU B 1 943 ? -236.622 -81.165 -13.521 1.00 76.71 923 LEU B CA 1
ATOM 14803 C C . LEU B 1 943 ? -235.113 -81.235 -13.706 1.00 78.07 923 LEU B C 1
ATOM 14804 O O . LEU B 1 943 ? -234.453 -80.208 -13.844 1.00 72.53 923 LEU B O 1
ATOM 14809 N N . ILE B 1 944 ? -234.570 -82.448 -13.716 1.00 78.03 924 ILE B N 1
ATOM 14810 C CA . ILE B 1 944 ? -233.131 -82.631 -13.864 1.00 78.54 924 ILE B CA 1
ATOM 14811 C C . ILE B 1 944 ? -232.647 -82.164 -15.238 1.00 77.91 924 ILE B C 1
ATOM 14812 O O . ILE B 1 944 ? -231.632 -81.475 -15.340 1.00 79.04 924 ILE B O 1
ATOM 14817 N N . ILE B 1 945 ? -233.380 -82.521 -16.288 1.00 75.00 925 ILE B N 1
ATOM 14818 C CA . ILE B 1 945 ? -233.025 -82.089 -17.638 1.00 73.25 925 ILE B CA 1
ATOM 14819 C C . ILE B 1 945 ? -233.073 -80.569 -17.767 1.00 75.63 925 ILE B C 1
ATOM 14820 O O . ILE B 1 945 ? -232.128 -79.951 -18.257 1.00 75.63 925 ILE B O 1
ATOM 14825 N N . ASN B 1 946 ? -234.172 -79.972 -17.319 1.00 76.93 926 ASN B N 1
ATOM 14826 C CA . ASN B 1 946 ? -234.368 -78.530 -17.446 1.00 78.55 926 ASN B CA 1
ATOM 14827 C C . ASN B 1 946 ? -233.418 -77.705 -16.579 1.00 81.38 926 ASN B C 1
ATOM 14828 O O . ASN B 1 946 ? -233.073 -76.578 -16.934 1.00 82.21 926 ASN B O 1
ATOM 14833 N N . ARG B 1 947 ? -232.993 -78.268 -15.450 1.00 81.64 927 ARG B N 1
ATOM 14834 C CA . ARG B 1 947 ? -232.197 -77.521 -14.480 1.00 81.01 927 ARG B CA 1
ATOM 14835 C C . ARG B 1 947 ? -230.730 -77.948 -14.445 1.00 80.42 927 ARG B C 1
ATOM 14836 O O . ARG B 1 947 ? -229.835 -77.106 -14.490 1.00 82.35 927 ARG B O 1
ATOM 14844 N N . GLU B 1 948 ? -230.488 -79.253 -14.356 1.00 79.09 928 GLU B N 1
ATOM 14845 C CA . GLU B 1 948 ? -229.134 -79.768 -14.151 1.00 81.86 928 GLU B CA 1
ATOM 14846 C C . GLU B 1 948 ? -228.389 -80.060 -15.449 1.00 80.60 928 GLU B C 1
ATOM 14847 O O . GLU B 1 948 ? -227.183 -79.834 -15.542 1.00 76.32 928 GLU B O 1
ATOM 14853 N N . TRP B 1 949 ? -229.104 -80.572 -16.446 1.00 82.11 929 TRP B N 1
ATOM 14854 C CA . TRP B 1 949 ? -228.476 -81.009 -17.690 1.00 80.18 929 TRP B CA 1
ATOM 14855 C C . TRP B 1 949 ? -227.909 -79.841 -18.492 1.00 77.61 929 TRP B C 1
ATOM 14856 O O . TRP B 1 949 ? -228.628 -78.905 -18.848 1.00 74.48 929 TRP B O 1
ATOM 14867 N N . GLY B 1 950 ? -226.613 -79.918 -18.780 1.00 78.60 930 GLY B N 1
ATOM 14868 C CA . GLY B 1 950 ? -225.876 -78.810 -19.361 1.00 80.15 930 GLY B CA 1
ATOM 14869 C C . GLY B 1 950 ? -226.171 -78.505 -20.816 1.00 79.75 930 GLY B C 1
ATOM 14870 O O . GLY B 1 950 ? -226.211 -77.342 -21.209 1.00 78.90 930 GLY B O 1
ATOM 14871 N N . VAL B 1 951 ? -226.365 -79.546 -21.619 1.00 81.68 931 VAL B N 1
ATOM 14872 C CA . VAL B 1 951 ? -226.647 -79.371 -23.040 1.00 79.17 931 VAL B CA 1
ATOM 14873 C C . VAL B 1 951 ? -227.965 -78.626 -23.236 1.00 77.11 931 VAL B C 1
ATOM 14874 O O . VAL B 1 951 ? -228.121 -77.851 -24.179 1.00 69.66 931 VAL B O 1
ATOM 14878 N N . ALA B 1 952 ? -228.900 -78.846 -22.316 1.00 75.05 932 ALA B N 1
ATOM 14879 C CA . ALA B 1 952 ? -230.223 -78.236 -22.386 1.00 73.36 932 ALA B CA 1
ATOM 14880 C C . ALA B 1 952 ? -230.189 -76.731 -22.116 1.00 76.64 932 ALA B C 1
ATOM 14881 O O . ALA B 1 952 ? -231.180 -76.038 -22.346 1.00 79.40 932 ALA B O 1
ATOM 14883 N N . LYS B 1 953 ? -229.056 -76.231 -21.628 1.00 76.87 933 LYS B N 1
ATOM 14884 C CA . LYS B 1 953 ? -228.875 -74.793 -21.433 1.00 79.66 933 LYS B CA 1
ATOM 14885 C C . LYS B 1 953 ? -228.896 -74.083 -22.784 1.00 79.42 933 LYS B C 1
ATOM 14886 O O . LYS B 1 953 ? -229.181 -72.887 -22.870 1.00 79.79 933 LYS B O 1
ATOM 14890 N N . CYS B 1 954 ? -228.573 -74.835 -23.831 1.00 77.42 934 CYS B N 1
ATOM 14891 C CA . CYS B 1 954 ? -228.731 -74.378 -25.204 1.00 76.30 934 CYS B CA 1
ATOM 14892 C C . CYS B 1 954 ? -230.110 -74.796 -25.708 1.00 78.39 934 CYS B C 1
ATOM 14893 O O . CYS B 1 954 ? -230.577 -75.895 -25.411 1.00 80.32 934 CYS B O 1
ATOM 14896 N N . GLU B 1 955 ? -230.764 -73.923 -26.465 1.00 79.32 935 GLU B N 1
ATOM 14897 C CA . GLU B 1 955 ? -232.156 -74.157 -26.835 1.00 81.19 935 GLU B CA 1
ATOM 14898 C C . GLU B 1 955 ? -232.330 -74.680 -28.263 1.00 81.78 935 GLU B C 1
ATOM 14899 O O . GLU B 1 955 ? -233.442 -75.015 -28.673 1.00 82.58 935 GLU B O 1
ATOM 14905 N N . ASN B 1 956 ? -231.237 -74.763 -29.016 1.00 81.19 936 ASN B N 1
ATOM 14906 C CA . ASN B 1 956 ? -231.286 -75.396 -30.333 1.00 79.85 936 ASN B CA 1
ATOM 14907 C C . ASN B 1 956 ? -230.125 -76.366 -30.579 1.00 79.42 936 ASN B C 1
ATOM 14908 O O . ASN B 1 956 ? -229.398 -76.236 -31.566 1.00 78.25 936 ASN B O 1
ATOM 14913 N N . PRO B 1 957 ? -229.960 -77.365 -29.695 1.00 78.80 937 PRO B N 1
ATOM 14914 C CA . PRO B 1 957 ? -228.824 -78.278 -29.848 1.00 78.19 937 PRO B CA 1
ATOM 14915 C C . PRO B 1 957 ? -229.003 -79.241 -31.020 1.00 75.91 937 PRO B C 1
ATOM 14916 O O . PRO B 1 957 ? -228.039 -79.878 -31.445 1.00 76.79 937 PRO B O 1
ATOM 14920 N N . ASN B 1 958 ? -230.225 -79.344 -31.530 1.00 73.80 938 ASN B N 1
ATOM 14921 C CA . ASN B 1 958 ? -230.497 -80.204 -32.674 1.00 73.83 938 ASN B CA 1
ATOM 14922 C C . ASN B 1 958 ? -229.991 -79.599 -33.976 1.00 72.35 938 ASN B C 1
ATOM 14923 O O . ASN B 1 958 ? -229.523 -80.316 -34.861 1.00 70.74 938 ASN B O 1
ATOM 14928 N N . GLN B 1 959 ? -230.085 -78.277 -34.084 1.00 72.32 939 GLN B N 1
ATOM 14929 C CA . GLN B 1 959 ? -229.773 -77.586 -35.329 1.00 73.51 939 GLN B CA 1
ATOM 14930 C C . GLN B 1 959 ? -228.316 -77.744 -35.738 1.00 73.49 939 GLN B C 1
ATOM 14931 O O . GLN B 1 959 ? -227.406 -77.593 -34.925 1.00 73.69 939 GLN B O 1
ATOM 14937 N N . GLY B 1 960 ? -228.109 -78.054 -37.013 1.00 73.50 940 GLY B N 1
ATOM 14938 C CA . GLY B 1 960 ? -226.777 -78.254 -37.543 1.00 74.02 940 GLY B CA 1
ATOM 14939 C C . GLY B 1 960 ? -226.441 -79.717 -37.747 1.00 73.65 940 GLY B C 1
ATOM 14940 O O . GLY B 1 960 ? -225.795 -80.075 -38.731 1.00 77.83 940 GLY B O 1
ATOM 14941 N N . SER B 1 961 ? -226.875 -80.558 -36.812 1.00 71.92 941 SER B N 1
ATOM 14942 C CA . SER B 1 961 ? -226.585 -81.989 -36.854 1.00 75.19 941 SER B CA 1
ATOM 14943 C C . SER B 1 961 ? -226.963 -82.620 -38.186 1.00 78.75 941 SER B C 1
ATOM 14944 O O . SER B 1 961 ? -228.117 -82.549 -38.615 1.00 82.42 941 SER B O 1
ATOM 14947 N N . PHE B 1 962 ? -225.979 -83.237 -38.832 1.00 76.64 942 PHE B N 1
ATOM 14948 C CA . PHE B 1 962 ? -226.181 -83.862 -40.131 1.00 71.99 942 PHE B CA 1
ATOM 14949 C C . PHE B 1 962 ? -227.230 -84.962 -40.037 1.00 73.94 942 PHE B C 1
ATOM 14950 O O . PHE B 1 962 ? -227.995 -85.185 -40.975 1.00 72.65 942 PHE B O 1
ATOM 14958 N N . LEU B 1 963 ? -227.266 -85.639 -38.893 1.00 74.59 943 LEU B N 1
ATOM 14959 C CA . LEU B 1 963 ? -228.266 -86.670 -38.648 1.00 69.55 943 LEU B CA 1
ATOM 14960 C C . LEU B 1 963 ? -229.660 -86.070 -38.514 1.00 66.04 943 LEU B C 1
ATOM 14961 O O . LEU B 1 963 ? -230.616 -86.572 -39.103 1.00 65.75 943 LEU B O 1
ATOM 14966 N N . ILE B 1 964 ? -229.769 -84.999 -37.734 1.00 64.62 944 ILE B N 1
ATOM 14967 C CA . ILE B 1 964 ? -231.056 -84.362 -37.485 1.00 64.73 944 ILE B CA 1
ATOM 14968 C C . ILE B 1 964 ? -231.685 -83.855 -38.773 1.00 66.43 944 ILE B C 1
ATOM 14969 O O . ILE B 1 964 ? -232.859 -84.116 -39.043 1.00 66.05 944 ILE B O 1
ATOM 14974 N N . GLU B 1 965 ? -230.897 -83.145 -39.573 1.00 68.91 945 GLU B N 1
ATOM 14975 C CA . GLU B 1 965 ? -231.404 -82.563 -40.809 1.00 70.49 945 GLU B CA 1
ATOM 14976 C C . GLU B 1 965 ? -231.796 -83.636 -41.820 1.00 66.13 945 GLU B C 1
ATOM 14977 O O . GLU B 1 965 ? -232.819 -83.511 -42.493 1.00 64.44 945 GLU B O 1
ATOM 14983 N N . GLU B 1 966 ? -230.993 -84.693 -41.919 1.00 65.27 946 GLU B N 1
ATOM 14984 C CA . GLU B 1 966 ? -231.303 -85.787 -42.833 1.00 68.50 946 GLU B CA 1
ATOM 14985 C C . GLU B 1 966 ? -232.562 -86.529 -42.390 1.00 68.68 946 GLU B C 1
ATOM 14986 O O . GLU B 1 966 ? -233.429 -86.840 -43.208 1.00 71.30 946 GLU B O 1
ATOM 14992 N N . LEU B 1 967 ? -232.658 -86.806 -41.094 1.00 66.60 947 LEU B N 1
ATOM 14993 C CA . LEU B 1 967 ? -233.837 -87.459 -40.537 1.00 63.38 947 LEU B CA 1
ATOM 14994 C C . LEU B 1 967 ? -235.072 -86.586 -40.706 1.00 62.45 947 LEU B C 1
ATOM 14995 O O . LEU B 1 967 ? -236.158 -87.083 -41.003 1.00 61.51 947 LEU B O 1
ATOM 15000 N N . THR B 1 968 ? -234.897 -85.282 -40.511 1.00 62.17 948 THR B N 1
ATOM 15001 C CA . THR B 1 968 ? -235.978 -84.327 -40.709 1.00 63.66 948 THR B CA 1
ATOM 15002 C C . THR B 1 968 ? -236.484 -84.388 -42.147 1.00 66.02 948 THR B C 1
ATOM 15003 O O . THR B 1 968 ? -237.688 -84.479 -42.383 1.00 65.15 948 THR B O 1
ATOM 15007 N N . ASP B 1 969 ? -235.556 -84.352 -43.100 1.00 66.78 949 ASP B N 1
ATOM 15008 C CA . ASP B 1 969 ? -235.897 -84.438 -44.517 1.00 68.22 949 ASP B CA 1
ATOM 15009 C C . ASP B 1 969 ? -236.577 -85.763 -44.855 1.00 66.06 949 ASP B C 1
ATOM 15010 O O . ASP B 1 969 ? -237.559 -85.795 -45.601 1.00 66.23 949 ASP B O 1
ATOM 15015 N N . LEU B 1 970 ? -236.047 -86.850 -44.300 1.00 62.27 950 LEU B N 1
ATOM 15016 C CA . LEU B 1 970 ? -236.589 -88.185 -44.537 1.00 61.14 950 LEU B CA 1
ATOM 15017 C C . LEU B 1 970 ? -238.008 -88.333 -44.001 1.00 65.51 950 LEU B C 1
ATOM 15018 O O . LEU B 1 970 ? -238.934 -88.655 -44.750 1.00 71.05 950 LEU B O 1
ATOM 15023 N N . VAL B 1 971 ? -238.163 -88.101 -42.700 1.00 63.43 951 VAL B N 1
ATOM 15024 C CA . VAL B 1 971 ? -239.451 -88.224 -42.025 1.00 61.74 951 VAL B CA 1
ATOM 15025 C C . VAL B 1 971 ? -240.519 -87.368 -42.698 1.00 61.49 951 VAL B C 1
ATOM 15026 O O . VAL B 1 971 ? -241.637 -87.827 -42.938 1.00 62.05 951 VAL B O 1
ATOM 15030 N N . GLU B 1 972 ? -240.157 -86.129 -43.014 1.00 59.74 952 GLU B N 1
ATOM 15031 C CA . GLU B 1 972 ? -241.066 -85.200 -43.676 1.00 62.26 952 GLU B CA 1
ATOM 15032 C C . GLU B 1 972 ? -241.597 -85.759 -44.991 1.00 65.71 952 GLU B C 1
ATOM 15033 O O . GLU B 1 972 ? -242.796 -85.694 -45.263 1.00 67.95 952 GLU B O 1
ATOM 15039 N N . GLU B 1 973 ? -240.701 -86.312 -45.801 1.00 63.86 953 GLU B N 1
ATOM 15040 C CA . GLU B 1 973 ? -241.091 -86.881 -47.083 1.00 63.62 953 GLU B CA 1
ATOM 15041 C C . GLU B 1 973 ? -241.988 -88.099 -46.899 1.00 64.26 953 GLU B C 1
ATOM 15042 O O . GLU B 1 973 ? -242.976 -88.264 -47.617 1.00 65.80 953 GLU B O 1
ATOM 15048 N N . ALA B 1 974 ? -241.642 -88.945 -45.933 1.00 62.00 954 ALA B N 1
ATOM 15049 C CA . ALA B 1 974 ? -242.417 -90.148 -45.650 1.00 61.57 954 ALA B CA 1
ATOM 15050 C C . ALA B 1 974 ? -243.849 -89.797 -45.269 1.00 59.00 954 ALA B C 1
ATOM 15051 O O . ALA B 1 974 ? -244.792 -90.487 -45.657 1.00 59.61 954 ALA B O 1
ATOM 15053 N N . VAL B 1 975 ? -244.000 -88.717 -44.509 1.00 53.13 955 VAL B N 1
ATOM 15054 C CA . VAL B 1 975 ? -245.314 -88.232 -44.111 1.00 55.45 955 VAL B CA 1
ATOM 15055 C C . VAL B 1 975 ? -246.106 -87.782 -45.330 1.00 58.19 955 VAL B C 1
ATOM 15056 O O . VAL B 1 975 ? -247.280 -88.124 -45.478 1.00 61.70 955 VAL B O 1
ATOM 15060 N N . LEU B 1 976 ? -245.452 -87.023 -46.205 1.00 59.24 956 LEU B N 1
ATOM 15061 C CA . LEU B 1 976 ? -246.085 -86.515 -47.419 1.00 57.00 956 LEU B CA 1
ATOM 15062 C C . LEU B 1 976 ? -246.590 -87.643 -48.310 1.00 59.18 956 LEU B C 1
ATOM 15063 O O . LEU B 1 976 ? -247.660 -87.541 -48.908 1.00 61.92 956 LEU B O 1
ATOM 15068 N N . GLN B 1 977 ? -245.814 -88.718 -48.397 1.00 54.65 957 GLN B N 1
ATOM 15069 C CA . GLN B 1 977 ? -246.208 -89.858 -49.208 1.00 55.04 957 GLN B CA 1
ATOM 15070 C C . GLN B 1 977 ? -247.432 -90.528 -48.605 1.00 57.39 957 GLN B C 1
ATOM 15071 O O . GLN B 1 977 ? -248.296 -91.024 -49.326 1.00 63.35 957 GLN B O 1
ATOM 15077 N N . GLU B 1 978 ? -247.511 -90.526 -47.279 1.00 57.00 958 GLU B N 1
ATOM 15078 C CA . GLU B 1 978 ? -248.673 -91.076 -46.596 1.00 55.75 958 GLU B CA 1
ATOM 15079 C C . GLU B 1 978 ? -249.886 -90.180 -46.822 1.00 56.40 958 GLU B C 1
ATOM 15080 O O . GLU B 1 978 ? -251.013 -90.666 -46.916 1.00 55.50 958 GLU B O 1
ATOM 15086 N N . PHE B 1 979 ? -249.649 -88.872 -46.913 1.00 55.90 959 PHE B N 1
ATOM 15087 C CA . PHE B 1 979 ? -250.705 -87.924 -47.258 1.00 58.59 959 PHE B CA 1
ATOM 15088 C C . PHE B 1 979 ? -251.313 -88.292 -48.601 1.00 61.38 959 PHE B C 1
ATOM 15089 O O . PHE B 1 979 ? -252.524 -88.184 -48.804 1.00 63.70 959 PHE B O 1
ATOM 15097 N N . GLU B 1 980 ? -250.455 -88.732 -49.515 1.00 59.09 960 GLU B N 1
ATOM 15098 C CA . GLU B 1 980 ? -250.877 -89.072 -50.864 1.00 59.98 960 GLU B CA 1
ATOM 15099 C C . GLU B 1 980 ? -251.680 -90.372 -50.896 1.00 63.12 960 GLU B C 1
ATOM 15100 O O . GLU B 1 980 ? -252.636 -90.498 -51.663 1.00 65.51 960 GLU B O 1
ATOM 15106 N N . ARG B 1 981 ? -251.300 -91.328 -50.053 1.00 62.43 961 ARG B N 1
ATOM 15107 C CA . ARG B 1 981 ? -252.022 -92.595 -49.965 1.00 62.08 961 ARG B CA 1
ATOM 15108 C C . ARG B 1 981 ? -253.421 -92.406 -49.380 1.00 61.00 961 ARG B C 1
ATOM 15109 O O . ARG B 1 981 ? -254.370 -93.085 -49.778 1.00 56.81 961 ARG B O 1
ATOM 15117 N N . ILE B 1 982 ? -253.544 -91.483 -48.433 1.00 60.47 962 ILE B N 1
ATOM 15118 C CA . ILE B 1 982 ? -254.833 -91.187 -47.825 1.00 58.40 962 ILE B CA 1
ATOM 15119 C C . ILE B 1 982 ? -255.692 -90.369 -48.787 1.00 56.98 962 ILE B C 1
ATOM 15120 O O . ILE B 1 982 ? -256.905 -90.563 -48.874 1.00 52.25 962 ILE B O 1
ATOM 15125 N N . ALA B 1 983 ? -255.050 -89.468 -49.523 1.00 57.74 963 ALA B N 1
ATOM 15126 C CA . ALA B 1 983 ? -255.753 -88.609 -50.471 1.00 59.99 963 ALA B CA 1
ATOM 15127 C C . ALA B 1 983 ? -256.361 -89.405 -51.629 1.00 60.66 963 ALA B C 1
ATOM 15128 O O . ALA B 1 983 ? -257.458 -89.095 -52.098 1.00 59.56 963 ALA B O 1
ATOM 15130 N N . GLU B 1 984 ? -255.652 -90.434 -52.083 1.00 60.25 964 GLU B N 1
ATOM 15131 C CA . GLU B 1 984 ? -256.147 -91.261 -53.180 1.00 62.73 964 GLU B CA 1
ATOM 15132 C C . GLU B 1 984 ? -257.163 -92.288 -52.680 1.00 59.20 964 GLU B C 1
ATOM 15133 O O . GLU B 1 984 ? -257.612 -93.158 -53.429 1.00 57.52 964 GLU B O 1
ATOM 15139 N N . ARG B 1 985 ? -257.522 -92.180 -51.407 1.00 57.68 965 ARG B N 1
ATOM 15140 C CA . ARG B 1 985 ? -258.576 -93.005 -50.838 1.00 57.11 965 ARG B CA 1
ATOM 15141 C C . ARG B 1 985 ? -259.773 -92.135 -50.476 1.00 58.95 965 ARG B C 1
ATOM 15142 O O . ARG B 1 985 ? -260.780 -92.629 -49.968 1.00 62.14 965 ARG B O 1
ATOM 15150 N N . GLY B 1 986 ? -259.654 -90.837 -50.748 1.00 55.53 966 GLY B N 1
ATOM 15151 C CA . GLY B 1 986 ? -260.743 -89.902 -50.528 1.00 57.07 966 GLY B CA 1
ATOM 15152 C C . GLY B 1 986 ? -260.567 -89.033 -49.296 1.00 57.75 966 GLY B C 1
ATOM 15153 O O . GLY B 1 986 ? -261.543 -88.531 -48.738 1.00 57.06 966 GLY B O 1
ATOM 15154 N N . GLY B 1 987 ? -259.320 -88.845 -48.874 1.00 57.70 967 GLY B N 1
ATOM 15155 C CA . GLY B 1 987 ? -259.037 -88.107 -47.657 1.00 58.59 967 GLY B CA 1
ATOM 15156 C C . GLY B 1 987 ? -259.201 -88.993 -46.435 1.00 58.81 967 GLY B C 1
ATOM 15157 O O . GLY B 1 987 ? -259.472 -90.190 -46.561 1.00 58.61 967 GLY B O 1
ATOM 15158 N N . VAL B 1 988 ? -259.032 -88.408 -45.252 1.00 56.50 968 VAL B N 1
ATOM 15159 C CA . VAL B 1 988 ? -259.135 -89.156 -44.003 1.00 57.10 968 VAL B CA 1
ATOM 15160 C C . VAL B 1 988 ? -260.492 -89.844 -43.884 1.00 59.39 968 VAL B C 1
ATOM 15161 O O . VAL B 1 988 ? -260.570 -91.030 -43.557 1.00 58.61 968 VAL B O 1
ATOM 15165 N N . LEU B 1 989 ? -261.555 -89.101 -44.171 1.00 61.41 969 LEU B N 1
ATOM 15166 C CA . LEU B 1 989 ? -262.907 -89.637 -44.095 1.00 51.93 969 LEU B CA 1
ATOM 15167 C C . LEU B 1 989 ? -263.095 -90.800 -45.054 1.00 58.93 969 LEU B C 1
ATOM 15168 O O . LEU B 1 989 ? -263.739 -91.794 -44.719 1.00 61.69 969 LEU B O 1
ATOM 15173 N N . GLY B 1 990 ? -262.523 -90.674 -46.245 1.00 52.27 970 GLY B N 1
ATOM 15174 C CA . GLY B 1 990 ? -262.630 -91.711 -47.252 1.00 52.64 970 GLY B CA 1
ATOM 15175 C C . GLY B 1 990 ? -261.891 -92.964 -46.837 1.00 52.55 970 GLY B C 1
ATOM 15176 O O . GLY B 1 990 ? -262.421 -94.068 -46.930 1.00 52.90 970 GLY B O 1
ATOM 15177 N N . ALA B 1 991 ? -260.660 -92.789 -46.374 1.00 52.19 971 ALA B N 1
ATOM 15178 C CA . ALA B 1 991 ? -259.852 -93.909 -45.912 1.00 59.17 971 ALA B CA 1
ATOM 15179 C C . ALA B 1 991 ? -260.498 -94.590 -44.708 1.00 58.47 971 ALA B C 1
ATOM 15180 O O . ALA B 1 991 ? -260.418 -95.810 -44.559 1.00 61.91 971 ALA B O 1
ATOM 15182 N N . MET B 1 992 ? -261.142 -93.797 -43.857 1.00 54.93 972 MET B N 1
ATOM 15183 C CA . MET B 1 992 ? -261.803 -94.325 -42.671 1.00 53.71 972 MET B CA 1
ATOM 15184 C C . MET B 1 992 ? -262.934 -95.269 -43.055 1.00 54.00 972 MET B C 1
ATOM 15185 O O . MET B 1 992 ? -263.214 -96.240 -42.349 1.00 52.82 972 MET B O 1
ATOM 15190 N N . GLU B 1 993 ? -263.558 -94.988 -44.194 1.00 59.57 973 GLU B N 1
ATOM 15191 C CA . GLU B 1 993 ? -264.645 -95.810 -44.717 1.00 64.90 973 GLU B CA 1
ATOM 15192 C C . GLU B 1 993 ? -264.164 -97.221 -45.058 1.00 64.37 973 GLU B C 1
ATOM 15193 O O . GLU B 1 993 ? -264.909 -98.191 -44.912 1.00 64.21 973 GLU B O 1
ATOM 15199 N N . THR B 1 994 ? -262.915 -97.331 -45.502 1.00 64.66 974 THR B N 1
ATOM 15200 C CA . THR B 1 994 ? -262.325 -98.628 -45.821 1.00 65.48 974 THR B CA 1
ATOM 15201 C C . THR B 1 994 ? -261.502 -99.179 -44.661 1.00 69.03 974 THR B C 1
ATOM 15202 O O . THR B 1 994 ? -260.854 -100.219 -44.790 1.00 70.34 974 THR B O 1
ATOM 15206 N N . GLY B 1 995 ? -261.526 -98.473 -43.534 1.00 68.41 975 GLY B N 1
ATOM 15207 C CA . GLY B 1 995 ? -260.747 -98.861 -42.372 1.00 67.77 975 GLY B CA 1
ATOM 15208 C C . GLY B 1 995 ? -259.261 -98.909 -42.673 1.00 69.05 975 GLY B C 1
ATOM 15209 O O . GLY B 1 995 ? -258.567 -99.839 -42.263 1.00 68.80 975 GLY B O 1
ATOM 15210 N N . TYR B 1 996 ? -258.773 -97.905 -43.396 1.00 69.91 976 TYR B N 1
ATOM 15211 C CA . TYR B 1 996 ? -257.374 -97.882 -43.809 1.00 65.18 976 TYR B CA 1
ATOM 15212 C C . TYR B 1 996 ? -256.444 -97.587 -42.640 1.00 64.36 976 TYR B C 1
ATOM 15213 O O . TYR B 1 996 ? -255.457 -98.295 -42.442 1.00 65.43 976 TYR B O 1
ATOM 15222 N N . GLN B 1 997 ? -256.754 -96.542 -41.876 1.00 62.78 977 GLN B N 1
ATOM 15223 C CA . GLN B 1 997 ? -255.925 -96.167 -40.735 1.00 62.61 977 GLN B CA 1
ATOM 15224 C C . GLN B 1 997 ? -255.902 -97.287 -39.708 1.00 63.67 977 GLN B C 1
ATOM 15225 O O . GLN B 1 997 ? -254.833 -97.741 -39.298 1.00 62.84 977 GLN B O 1
ATOM 15231 N N . ARG B 1 998 ? -257.091 -97.725 -39.305 1.00 64.45 978 ARG B N 1
ATOM 15232 C CA . ARG B 1 998 ? -257.226 -98.810 -38.346 1.00 67.70 978 ARG B CA 1
ATOM 15233 C C . ARG B 1 998 ? -256.456 -100.027 -38.829 1.00 66.19 978 ARG B C 1
ATOM 15234 O O . ARG B 1 998 ? -255.720 -100.655 -38.070 1.00 69.56 978 ARG B O 1
ATOM 15242 N N . GLY B 1 999 ? -256.616 -100.336 -40.109 1.00 66.40 979 GLY B N 1
ATOM 15243 C CA . GLY B 1 999 ? -255.959 -101.481 -40.708 1.00 68.52 979 GLY B CA 1
ATOM 15244 C C . GLY B 1 999 ? -254.448 -101.362 -40.696 1.00 66.08 979 GLY B C 1
ATOM 15245 O O . GLY B 1 999 ? -253.746 -102.317 -40.368 1.00 63.48 979 GLY B O 1
ATOM 15246 N N . LYS B 1 1000 ? -253.947 -100.183 -41.049 1.00 65.28 980 LYS B N 1
ATOM 15247 C CA . LYS B 1 1000 ? -252.509 -99.963 -41.113 1.00 61.58 980 LYS B CA 1
ATOM 15248 C C . LYS B 1 1000 ? -251.888 -100.000 -39.721 1.00 62.12 980 LYS B C 1
ATOM 15249 O O . LYS B 1 1000 ? -250.787 -100.519 -39.537 1.00 62.93 980 LYS B O 1
ATOM 15255 N N . ILE B 1 1001 ? -252.600 -99.449 -38.744 1.00 60.18 981 ILE B N 1
ATOM 15256 C CA . ILE B 1 1001 ? -252.126 -99.450 -37.367 1.00 60.59 981 ILE B CA 1
ATOM 15257 C C . ILE B 1 1001 ? -252.019 -100.874 -36.828 1.00 65.05 981 ILE B C 1
ATOM 15258 O O . ILE B 1 1001 ? -251.008 -101.243 -36.229 1.00 66.46 981 ILE B O 1
ATOM 15263 N N . GLN B 1 1002 ? -253.059 -101.672 -37.055 1.00 69.75 982 GLN B N 1
ATOM 15264 C CA . GLN B 1 1002 ? -253.081 -103.061 -36.602 1.00 71.00 982 GLN B CA 1
ATOM 15265 C C . GLN B 1 1002 ? -251.968 -103.880 -37.259 1.00 72.83 982 GLN B C 1
ATOM 15266 O O . GLN B 1 1002 ? -251.440 -104.814 -36.659 1.00 71.57 982 GLN B O 1
ATOM 15268 N N . GLU B 1 1003 ? -251.612 -103.524 -38.490 1.00 72.99 983 GLU B N 1
ATOM 15269 C CA . GLU B 1 1003 ? -250.522 -104.197 -39.190 1.00 78.02 983 GLU B CA 1
ATOM 15270 C C . GLU B 1 1003 ? -249.175 -103.886 -38.546 1.00 74.86 983 GLU B C 1
ATOM 15271 O O . GLU B 1 1003 ? -248.362 -104.782 -38.325 1.00 74.39 983 GLU B O 1
ATOM 15277 N N . GLU B 1 1004 ? -248.948 -102.611 -38.250 1.00 73.54 984 GLU B N 1
ATOM 15278 C CA . GLU B 1 1004 ? -247.693 -102.169 -37.652 1.00 71.90 984 GLU B CA 1
ATOM 15279 C C . GLU B 1 1004 ? -247.546 -102.684 -36.223 1.00 72.59 984 GLU B C 1
ATOM 15280 O O . GLU B 1 1004 ? -246.431 -102.898 -35.742 1.00 72.35 984 GLU B O 1
ATOM 15286 N N . SER B 1 1005 ? -248.677 -102.881 -35.552 1.00 72.02 985 SER B N 1
ATOM 15287 C CA . SER B 1 1005 ? -248.683 -103.416 -34.196 1.00 70.45 985 SER B CA 1
ATOM 15288 C C . SER B 1 1005 ? -248.207 -104.863 -34.172 1.00 71.29 985 SER B C 1
ATOM 15289 O O . SER B 1 1005 ? -247.369 -105.231 -33.353 1.00 73.52 985 SER B O 1
ATOM 15292 N N . LEU B 1 1006 ? -248.748 -105.678 -35.073 1.00 70.58 986 LEU B N 1
ATOM 15293 C CA . LEU B 1 1006 ? -248.365 -107.083 -35.156 1.00 72.33 986 LEU B CA 1
ATOM 15294 C C . LEU B 1 1006 ? -246.897 -107.230 -35.528 1.00 71.34 986 LEU B C 1
ATOM 15295 O O . LEU B 1 1006 ? -246.231 -108.164 -35.090 1.00 75.02 986 LEU B O 1
ATOM 15300 N N . TYR B 1 1007 ? -246.400 -106.302 -36.337 1.00 70.38 987 TYR B N 1
ATOM 15301 C CA . TYR B 1 1007 ? -245.000 -106.314 -36.738 1.00 73.47 987 TYR B CA 1
ATOM 15302 C C . TYR B 1 1007 ? -244.103 -106.040 -35.538 1.00 80.12 987 TYR B C 1
ATOM 15303 O O . TYR B 1 1007 ? -243.049 -106.658 -35.384 1.00 82.77 987 TYR B O 1
ATOM 15312 N N . TYR B 1 1008 ? -244.528 -105.113 -34.685 1.00 80.68 988 TYR B N 1
ATOM 15313 C CA . TYR B 1 1008 ? -243.792 -104.825 -33.462 1.00 81.37 988 TYR B CA 1
ATOM 15314 C C . TYR B 1 1008 ? -243.803 -106.042 -32.542 1.00 81.29 988 TYR B C 1
ATOM 15315 O O . TYR B 1 1008 ? -242.762 -106.448 -32.027 1.00 83.54 988 TYR B O 1
ATOM 15324 N N . GLU B 1 1009 ? -244.983 -106.620 -32.346 1.00 79.89 989 GLU B N 1
ATOM 15325 C CA . GLU B 1 1009 ? -245.133 -107.779 -31.475 1.00 81.82 989 GLU B CA 1
ATOM 15326 C C . GLU B 1 1009 ? -244.355 -108.977 -32.006 1.00 84.57 989 GLU B C 1
ATOM 15327 O O . GLU B 1 1009 ? -243.750 -109.724 -31.239 1.00 87.37 989 GLU B O 1
ATOM 15333 N N . GLN B 1 1010 ? -244.375 -109.152 -33.323 1.00 85.40 990 GLN B N 1
ATOM 15334 C CA . GLN B 1 1010 ? -243.678 -110.264 -33.956 1.00 91.62 990 GLN B CA 1
ATOM 15335 C C . GLN B 1 1010 ? -242.176 -110.181 -33.708 1.00 91.48 990 GLN B C 1
ATOM 15336 O O . GLN B 1 1010 ? -241.554 -111.164 -33.319 1.00 94.44 990 GLN B O 1
ATOM 15342 N N . LEU B 1 1011 ? -241.601 -109.001 -33.925 1.00 88.87 991 LEU B N 1
ATOM 15343 C CA . LEU B 1 1011 ? -240.170 -108.797 -33.720 1.00 86.11 991 LEU B CA 1
ATOM 15344 C C . LEU B 1 1011 ? -239.798 -108.850 -32.243 1.00 87.99 991 LEU B C 1
ATOM 15345 O O . LEU B 1 1011 ? -238.724 -109.332 -31.882 1.00 91.53 991 LEU B O 1
ATOM 15350 N N . LYS B 1 1012 ? -240.687 -108.343 -31.395 1.00 85.74 992 LYS B N 1
ATOM 15351 C CA . LYS B 1 1012 ? -240.474 -108.346 -29.952 1.00 84.45 992 LYS B CA 1
ATOM 15352 C C . LYS B 1 1012 ? -240.445 -109.769 -29.409 1.00 85.74 992 LYS B C 1
ATOM 15353 O O . LYS B 1 1012 ? -239.577 -110.124 -28.612 1.00 85.61 992 LYS B O 1
ATOM 15359 N N . HIS B 1 1013 ? -241.403 -110.577 -29.852 1.00 87.71 993 HIS B N 1
ATOM 15360 C CA . HIS B 1 1013 ? -241.474 -111.982 -29.473 1.00 91.92 993 HIS B CA 1
ATOM 15361 C C . HIS B 1 1013 ? -240.323 -112.771 -30.090 1.00 94.82 993 HIS B C 1
ATOM 15362 O O . HIS B 1 1013 ? -239.795 -113.699 -29.481 1.00 97.84 993 HIS B O 1
ATOM 15369 N N . ASP B 1 1014 ? -239.940 -112.389 -31.303 1.00 96.44 994 ASP B N 1
ATOM 15370 C CA . ASP B 1 1014 ? -238.851 -113.039 -32.022 1.00 100.90 994 ASP B CA 1
ATOM 15371 C C . ASP B 1 1014 ? -237.518 -112.832 -31.308 1.00 99.33 994 ASP B C 1
ATOM 15372 O O . ASP B 1 1014 ? -236.671 -113.723 -31.282 1.00 100.59 994 ASP B O 1
ATOM 15377 N N . GLY B 1 1015 ? -237.343 -111.652 -30.722 1.00 97.38 995 GLY B N 1
ATOM 15378 C CA . GLY B 1 1015 ? -236.077 -111.281 -30.120 1.00 97.19 995 GLY B CA 1
ATOM 15379 C C . GLY B 1 1015 ? -235.281 -110.418 -31.078 1.00 95.84 995 GLY B C 1
ATOM 15380 O O . GLY B 1 1015 ? -234.212 -109.911 -30.739 1.00 97.73 995 GLY B O 1
ATOM 15381 N N . THR B 1 1016 ? -235.813 -110.260 -32.286 1.00 93.12 996 THR B N 1
ATOM 15382 C CA . THR B 1 1016 ? -235.194 -109.421 -33.302 1.00 91.40 996 THR B CA 1
ATOM 15383 C C . THR B 1 1016 ? -235.088 -107.986 -32.807 1.00 89.75 996 THR B C 1
ATOM 15384 O O . THR B 1 1016 ? -234.042 -107.350 -32.927 1.00 92.02 996 THR B O 1
ATOM 15388 N N . LEU B 1 1017 ? -236.186 -107.487 -32.251 1.00 86.12 997 LEU B N 1
ATOM 15389 C CA . LEU B 1 1017 ? -236.214 -106.165 -31.642 1.00 83.39 997 LEU B CA 1
ATOM 15390 C C . LEU B 1 1017 ? -235.945 -106.289 -30.147 1.00 84.91 997 LEU B C 1
ATOM 15391 O O . LEU B 1 1017 ? -236.840 -106.638 -29.379 1.00 87.70 997 LEU B O 1
ATOM 15396 N N . PRO B 1 1018 ? -234.704 -106.002 -29.730 1.00 83.40 998 PRO B N 1
ATOM 15397 C CA . PRO B 1 1018 ? -234.296 -106.218 -28.339 1.00 80.96 998 PRO B CA 1
ATOM 15398 C C . PRO B 1 1018 ? -234.998 -105.283 -27.363 1.00 81.02 998 PRO B C 1
ATOM 15399 O O . PRO B 1 1018 ? -235.074 -104.078 -27.601 1.00 85.33 998 PRO B O 1
ATOM 15403 N N . ILE B 1 1019 ? -235.518 -105.848 -26.281 1.00 79.42 999 ILE B N 1
ATOM 15404 C CA . ILE B 1 1019 ? -236.081 -105.055 -25.196 1.00 79.32 999 ILE B CA 1
ATOM 15405 C C . ILE B 1 1019 ? -235.410 -105.455 -23.889 1.00 80.17 999 ILE B C 1
ATOM 15406 O O . ILE B 1 1019 ? -235.622 -106.560 -23.388 1.00 80.59 999 ILE B O 1
ATOM 15411 N N . ILE B 1 1020 ? -234.595 -104.556 -23.348 1.00 80.09 1000 ILE B N 1
ATOM 15412 C CA . ILE B 1 1020 ? -233.802 -104.856 -22.162 1.00 80.74 1000 ILE B CA 1
ATOM 15413 C C . ILE B 1 1020 ? -234.683 -105.158 -20.955 1.00 82.55 1000 ILE B C 1
ATOM 15414 O O . ILE B 1 1020 ? -235.487 -104.328 -20.532 1.00 81.74 1000 ILE B O 1
ATOM 15419 N N . GLY B 1 1021 ? -234.529 -106.360 -20.413 1.00 86.84 1001 GLY B N 1
ATOM 15420 C CA . GLY B 1 1021 ? -235.302 -106.783 -19.263 1.00 89.66 1001 GLY B CA 1
ATOM 15421 C C . GLY B 1 1021 ? -236.482 -107.657 -19.639 1.00 91.75 1001 GLY B C 1
ATOM 15422 O O . GLY B 1 1021 ? -237.037 -108.355 -18.790 1.00 94.90 1001 GLY B O 1
ATOM 15423 N N . VAL B 1 1022 ? -236.865 -107.623 -20.912 1.00 89.82 1002 VAL B N 1
ATOM 15424 C CA . VAL B 1 1022 ? -238.012 -108.396 -21.382 1.00 87.64 1002 VAL B CA 1
ATOM 15425 C C . VAL B 1 1022 ? -237.585 -109.613 -22.205 1.00 87.91 1002 VAL B C 1
ATOM 15426 O O . VAL B 1 1022 ? -237.736 -110.749 -21.756 1.00 89.32 1002 VAL B O 1
ATOM 15430 N N . ASN B 1 1023 ? -237.053 -109.384 -23.402 1.00 85.18 1003 ASN B N 1
ATOM 15431 C CA . ASN B 1 1023 ? -236.631 -110.492 -24.251 1.00 85.95 1003 ASN B CA 1
ATOM 15432 C C . ASN B 1 1023 ? -235.117 -110.682 -24.240 1.00 90.19 1003 ASN B C 1
ATOM 15433 O O . ASN B 1 1023 ? -234.573 -111.456 -25.028 1.00 93.94 1003 ASN B O 1
ATOM 15438 N N . THR B 1 1024 ? -234.445 -109.969 -23.341 1.00 88.38 1004 THR B N 1
ATOM 15439 C CA . THR B 1 1024 ? -233.005 -110.104 -23.157 1.00 88.76 1004 THR B CA 1
ATOM 15440 C C . THR B 1 1024 ? -232.602 -109.472 -21.832 1.00 89.98 1004 THR B C 1
ATOM 15441 O O . THR B 1 1024 ? -233.322 -108.619 -21.309 1.00 90.61 1004 THR B O 1
ATOM 15445 N N . PHE B 1 1025 ? -231.458 -109.896 -21.297 1.00 90.06 1005 PHE B N 1
ATOM 15446 C CA . PHE B 1 1025 ? -230.967 -109.402 -20.014 1.00 91.83 1005 PHE B CA 1
ATOM 15447 C C . PHE B 1 1025 ? -232.055 -109.576 -18.958 1.00 96.32 1005 PHE B C 1
ATOM 15448 O O . PHE B 1 1025 ? -232.286 -108.698 -18.128 1.00 98.84 1005 PHE B O 1
ATOM 15456 N N . ARG B 1 1026 ? -232.738 -110.714 -19.019 1.00 97.91 1006 ARG B N 1
ATOM 15457 C CA . ARG B 1 1026 ? -233.873 -110.978 -18.144 1.00 98.60 1006 ARG B CA 1
ATOM 15458 C C . ARG B 1 1026 ? -233.432 -111.199 -16.703 1.00 102.01 1006 ARG B C 1
ATOM 15459 O O . ARG B 1 1026 ? -232.283 -111.558 -16.440 1.00 101.36 1006 ARG B O 1
ATOM 15467 N N . ASN B 1 1027 ? -234.355 -110.977 -15.775 1.00 104.62 1007 ASN B N 1
ATOM 15468 C CA . ASN B 1 1027 ? -234.073 -111.149 -14.357 1.00 108.13 1007 ASN B CA 1
ATOM 15469 C C . ASN B 1 1027 ? -234.004 -112.622 -13.973 1.00 112.69 1007 ASN B C 1
ATOM 15470 O O . ASN B 1 1027 ? -234.995 -113.345 -14.089 1.00 112.23 1007 ASN B O 1
ATOM 15475 N N . PRO B 1 1028 ? -232.825 -113.073 -13.516 1.00 116.61 1008 PRO B N 1
ATOM 15476 C CA . PRO B 1 1028 ? -232.634 -114.472 -13.120 1.00 121.64 1008 PRO B CA 1
ATOM 15477 C C . PRO B 1 1028 ? -233.504 -114.871 -11.929 1.00 127.76 1008 PRO B C 1
ATOM 15478 O O . PRO B 1 1028 ? -234.043 -115.977 -11.914 1.00 129.68 1008 PRO B O 1
ATOM 15482 N N . ASN B 1 1029 ? -233.643 -113.974 -10.955 1.00 128.45 1009 ASN B N 1
ATOM 15483 C CA . ASN B 1 1029 ? -234.363 -114.273 -9.720 1.00 130.40 1009 ASN B CA 1
ATOM 15484 C C . ASN B 1 1029 ? -235.832 -114.633 -9.942 1.00 133.76 1009 ASN B C 1
ATOM 15485 O O . ASN B 1 1029 ? -236.431 -115.341 -9.133 1.00 133.74 1009 ASN B O 1
ATOM 15487 N N . GLY B 1 1030 ? -236.409 -114.149 -11.037 1.00 150.80 1010 GLY B N 1
ATOM 15488 C CA . GLY B 1 1030 ? -237.788 -114.464 -11.361 1.00 161.91 1010 GLY B CA 1
ATOM 15489 C C . GLY B 1 1030 ? -238.435 -113.431 -12.261 1.00 171.44 1010 GLY B C 1
ATOM 15490 O O . GLY B 1 1030 ? -237.998 -112.282 -12.312 1.00 169.45 1010 GLY B O 1
ATOM 15491 N N . ASP B 1 1031 ? -239.482 -113.843 -12.970 1.00 172.69 1011 ASP B N 1
ATOM 15492 C CA . ASP B 1 1031 ? -240.194 -112.955 -13.888 1.00 175.36 1011 ASP B CA 1
ATOM 15493 C C . ASP B 1 1031 ? -240.928 -111.807 -13.176 1.00 177.88 1011 ASP B C 1
ATOM 15494 O O . ASP B 1 1031 ? -240.838 -110.661 -13.619 1.00 174.91 1011 ASP B O 1
ATOM 15496 N N . PRO B 1 1032 ? -241.663 -112.097 -12.081 1.00 176.84 1012 PRO B N 1
ATOM 15497 C CA . PRO B 1 1032 ? -242.242 -110.952 -11.373 1.00 172.78 1012 PRO B CA 1
ATOM 15498 C C . PRO B 1 1032 ? -241.318 -110.430 -10.274 1.00 169.57 1012 PRO B C 1
ATOM 15499 O O . PRO B 1 1032 ? -241.806 -109.997 -9.230 1.00 166.81 1012 PRO B O 1
ATOM 15503 N N . LEU B 1 1039 ? -258.294 -102.352 -7.166 1.00 135.97 1019 LEU B N 1
ATOM 15504 C CA . LEU B 1 1039 ? -258.957 -101.545 -6.149 1.00 137.63 1019 LEU B CA 1
ATOM 15505 C C . LEU B 1 1039 ? -260.353 -101.122 -6.601 1.00 137.81 1019 LEU B C 1
ATOM 15506 O O . LEU B 1 1039 ? -260.705 -101.254 -7.775 1.00 137.14 1019 LEU B O 1
ATOM 15508 N N . ALA B 1 1040 ? -261.145 -100.613 -5.662 1.00 137.87 1020 ALA B N 1
ATOM 15509 C CA . ALA B 1 1040 ? -262.503 -100.167 -5.955 1.00 134.45 1020 ALA B CA 1
ATOM 15510 C C . ALA B 1 1040 ? -262.496 -98.844 -6.718 1.00 126.99 1020 ALA B C 1
ATOM 15511 O O . ALA B 1 1040 ? -263.231 -98.676 -7.691 1.00 124.05 1020 ALA B O 1
ATOM 15513 N N . ARG B 1 1041 ? -261.671 -97.911 -6.245 1.00 122.93 1021 ARG B N 1
ATOM 15514 C CA . ARG B 1 1041 ? -261.449 -96.610 -6.882 1.00 115.42 1021 ARG B CA 1
ATOM 15515 C C . ARG B 1 1041 ? -262.679 -95.697 -6.926 1.00 104.39 1021 ARG B C 1
ATOM 15516 O O . ARG B 1 1041 ? -262.617 -94.610 -7.496 1.00 105.07 1021 ARG B O 1
ATOM 15524 N N . SER B 1 1042 ? -263.783 -96.127 -6.322 1.00 96.53 1022 SER B N 1
ATOM 15525 C CA . SER B 1 1042 ? -264.938 -95.250 -6.140 1.00 90.59 1022 SER B CA 1
ATOM 15526 C C . SER B 1 1042 ? -265.827 -95.729 -4.997 1.00 92.10 1022 SER B C 1
ATOM 15527 O O . SER B 1 1042 ? -266.222 -96.895 -4.945 1.00 92.54 1022 SER B O 1
ATOM 15530 N N . SER B 1 1043 ? -266.137 -94.816 -4.083 1.00 90.62 1023 SER B N 1
ATOM 15531 C CA . SER B 1 1043 ? -266.954 -95.129 -2.920 1.00 88.41 1023 SER B CA 1
ATOM 15532 C C . SER B 1 1043 ? -268.347 -95.603 -3.310 1.00 85.26 1023 SER B C 1
ATOM 15533 O O . SER B 1 1043 ? -268.926 -95.125 -4.282 1.00 79.19 1023 SER B O 1
ATOM 15536 N N . GLU B 1 1044 ? -268.877 -96.548 -2.543 1.00 87.28 1024 GLU B N 1
ATOM 15537 C CA . GLU B 1 1044 ? -270.240 -97.026 -2.741 1.00 87.78 1024 GLU B CA 1
ATOM 15538 C C . GLU B 1 1044 ? -271.233 -95.893 -2.504 1.00 86.10 1024 GLU B C 1
ATOM 15539 O O . GLU B 1 1044 ? -272.273 -95.813 -3.157 1.00 83.63 1024 GLU B O 1
ATOM 15545 N N . ASP B 1 1045 ? -270.895 -95.011 -1.571 1.00 87.65 1025 ASP B N 1
ATOM 15546 C CA . ASP B 1 1045 ? -271.745 -93.874 -1.252 1.00 85.00 1025 ASP B CA 1
ATOM 15547 C C . ASP B 1 1045 ? -271.707 -92.824 -2.361 1.00 94.69 1025 ASP B C 1
ATOM 15548 O O . ASP B 1 1045 ? -272.703 -92.145 -2.613 1.00 96.25 1025 ASP B O 1
ATOM 15553 N N . GLU B 1 1046 ? -270.558 -92.697 -3.024 1.00 89.26 1026 GLU B N 1
ATOM 15554 C CA . GLU B 1 1046 ? -270.416 -91.771 -4.146 1.00 85.03 1026 GLU B CA 1
ATOM 15555 C C . GLU B 1 1046 ? -271.290 -92.191 -5.327 1.00 82.22 1026 GLU B C 1
ATOM 15556 O O . GLU B 1 1046 ? -271.888 -91.349 -5.998 1.00 82.24 1026 GLU B O 1
ATOM 15562 N N . LYS B 1 1047 ? -271.357 -93.495 -5.580 1.00 80.52 1027 LYS B N 1
ATOM 15563 C CA . LYS B 1 1047 ? -272.208 -94.019 -6.642 1.00 77.70 1027 LYS B CA 1
ATOM 15564 C C . LYS B 1 1047 ? -273.668 -93.734 -6.327 1.00 86.58 1027 LYS B C 1
ATOM 15565 O O . LYS B 1 1047 ? -274.411 -93.236 -7.171 1.00 78.37 1027 LYS B O 1
ATOM 15571 N N . GLN B 1 1048 ? -274.066 -94.041 -5.097 1.00 87.55 1028 GLN B N 1
ATOM 15572 C CA . GLN B 1 1048 ? -275.429 -93.797 -4.644 1.00 88.41 1028 GLN B CA 1
ATOM 15573 C C . GLN B 1 1048 ? -275.748 -92.308 -4.634 1.00 88.80 1028 GLN B C 1
ATOM 15574 O O . GLN B 1 1048 ? -276.893 -91.907 -4.839 1.00 88.98 1028 GLN B O 1
ATOM 15580 N N . SER B 1 1049 ? -274.726 -91.493 -4.394 1.00 89.75 1029 SER B N 1
ATOM 15581 C CA . SER B 1 1049 ? -274.869 -90.047 -4.468 1.00 93.71 1029 SER B CA 1
ATOM 15582 C C . SER B 1 1049 ? -275.246 -89.613 -5.878 1.00 98.04 1029 SER B C 1
ATOM 15583 O O . SER B 1 1049 ? -276.201 -88.863 -6.070 1.00 102.71 1029 SER B O 1
ATOM 15586 N N . GLN B 1 1050 ? -274.488 -90.092 -6.859 1.00 94.29 1030 GLN B N 1
ATOM 15587 C CA . GLN B 1 1050 ? -274.720 -89.733 -8.251 1.00 91.17 1030 GLN B CA 1
ATOM 15588 C C . GLN B 1 1050 ? -276.111 -90.148 -8.720 1.00 91.55 1030 GLN B C 1
ATOM 15589 O O . GLN B 1 1050 ? -276.762 -89.419 -9.469 1.00 90.22 1030 GLN B O 1
ATOM 15595 N N . LEU B 1 1051 ? -276.564 -91.315 -8.275 1.00 94.23 1031 LEU B N 1
ATOM 15596 C CA . LEU B 1 1051 ? -277.893 -91.795 -8.631 1.00 94.99 1031 LEU B CA 1
ATOM 15597 C C . LEU B 1 1051 ? -278.960 -90.915 -7.997 1.00 95.42 1031 LEU B C 1
ATOM 15598 O O . LEU B 1 1051 ? -279.961 -90.579 -8.629 1.00 92.13 1031 LEU B O 1
ATOM 15603 N N . HIS B 1 1052 ? -278.730 -90.541 -6.743 1.00 98.05 1032 HIS B N 1
ATOM 15604 C CA . HIS B 1 1052 ? -279.658 -89.697 -6.005 1.00 104.98 1032 HIS B CA 1
ATOM 15605 C C . HIS B 1 1052 ? -279.741 -88.307 -6.630 1.00 102.76 1032 HIS B C 1
ATOM 15606 O O . HIS B 1 1052 ? -280.830 -87.770 -6.825 1.00 103.46 1032 HIS B O 1
ATOM 15613 N N . ARG B 1 1053 ? -278.584 -87.735 -6.947 1.00 108.99 1033 ARG B N 1
ATOM 15614 C CA . ARG B 1 1053 ? -278.521 -86.411 -7.555 1.00 81.90 1033 ARG B CA 1
ATOM 15615 C C . ARG B 1 1053 ? -279.175 -86.407 -8.930 1.00 91.17 1033 ARG B C 1
ATOM 15616 O O . ARG B 1 1053 ? -279.841 -85.443 -9.307 1.00 90.05 1033 ARG B O 1
ATOM 15624 N N . LEU B 1 1054 ? -278.980 -87.493 -9.673 1.00 89.11 1034 LEU B N 1
ATOM 15625 C CA . LEU B 1 1054 ? -279.515 -87.604 -11.025 1.00 88.64 1034 LEU B CA 1
ATOM 15626 C C . LEU B 1 1054 ? -281.038 -87.668 -11.033 1.00 93.18 1034 LEU B C 1
ATOM 15627 O O . LEU B 1 1054 ? -281.693 -86.923 -11.765 1.00 95.38 1034 LEU B O 1
ATOM 15632 N N . THR B 1 1055 ? -281.598 -88.563 -10.223 1.00 92.55 1035 THR B N 1
ATOM 15633 C CA . THR B 1 1055 ? -283.046 -88.722 -10.154 1.00 92.97 1035 THR B CA 1
ATOM 15634 C C . THR B 1 1055 ? -283.691 -87.463 -9.588 1.00 91.57 1035 THR B C 1
ATOM 15635 O O . THR B 1 1055 ? -284.866 -87.190 -9.831 1.00 91.09 1035 THR B O 1
ATOM 15639 N N . GLU B 1 1056 ? -282.908 -86.697 -8.838 1.00 92.51 1036 GLU B N 1
ATOM 15640 C CA . GLU B 1 1056 ? -283.367 -85.422 -8.308 1.00 97.52 1036 GLU B CA 1
ATOM 15641 C C . GLU B 1 1056 ? -283.363 -84.368 -9.409 1.00 94.54 1036 GLU B C 1
ATOM 15642 O O . GLU B 1 1056 ? -284.298 -83.577 -9.527 1.00 96.96 1036 GLU B O 1
ATOM 15648 N N . PHE B 1 1057 ? -282.306 -84.368 -10.215 1.00 91.01 1037 PHE B N 1
ATOM 15649 C CA . PHE B 1 1057 ? -282.199 -83.455 -11.348 1.00 88.20 1037 PHE B CA 1
ATOM 15650 C C . PHE B 1 1057 ? -283.321 -83.707 -12.346 1.00 86.45 1037 PHE B C 1
ATOM 15651 O O . PHE B 1 1057 ? -283.932 -82.769 -12.858 1.00 86.97 1037 PHE B O 1
ATOM 15659 N N . HIS B 1 1058 ? -283.579 -84.981 -12.620 1.00 84.96 1038 HIS B N 1
ATOM 15660 C CA . HIS B 1 1058 ? -284.633 -85.372 -13.548 1.00 85.93 1038 HIS B CA 1
ATOM 15661 C C . HIS B 1 1058 ? -286.003 -84.922 -13.057 1.00 89.68 1038 HIS B C 1
ATOM 15662 O O . HIS B 1 1058 ? -286.831 -84.457 -13.841 1.00 93.04 1038 HIS B O 1
ATOM 15669 N N . GLY B 1 1059 ? -286.236 -85.063 -11.758 1.00 89.06 1039 GLY B N 1
ATOM 15670 C CA . GLY B 1 1059 ? -287.497 -84.657 -11.172 1.00 86.57 1039 GLY B CA 1
ATOM 15671 C C . GLY B 1 1059 ? -287.703 -83.157 -11.233 1.00 87.36 1039 GLY B C 1
ATOM 15672 O O . GLY B 1 1059 ? -288.820 -82.684 -11.440 1.00 88.59 1039 GLY B O 1
ATOM 15673 N N . ALA B 1 1060 ? -286.620 -82.408 -11.059 1.00 86.73 1040 ALA B N 1
ATOM 15674 C CA . ALA B 1 1060 ? -286.688 -80.951 -11.037 1.00 92.67 1040 ALA B CA 1
ATOM 15675 C C . ALA B 1 1060 ? -287.068 -80.380 -12.397 1.00 94.18 1040 ALA B C 1
ATOM 15676 O O . ALA B 1 1060 ? -287.753 -79.362 -12.482 1.00 97.19 1040 ALA B O 1
ATOM 15678 N N . HIS B 1 1061 ? -286.617 -81.040 -13.457 1.00 92.42 1041 HIS B N 1
ATOM 15679 C CA . HIS B 1 1061 ? -286.885 -80.579 -14.812 1.00 93.61 1041 HIS B CA 1
ATOM 15680 C C . HIS B 1 1061 ? -287.763 -81.565 -15.572 1.00 98.23 1041 HIS B C 1
ATOM 15681 O O . HIS B 1 1061 ? -287.632 -81.713 -16.786 1.00 99.79 1041 HIS B O 1
ATOM 15688 N N . GLN B 1 1062 ? -288.662 -82.231 -14.854 1.00 100.32 1042 GLN B N 1
ATOM 15689 C CA . GLN B 1 1062 ? -289.528 -83.246 -15.447 1.00 100.92 1042 GLN B CA 1
ATOM 15690 C C . GLN B 1 1062 ? -290.455 -82.657 -16.508 1.00 100.56 1042 GLN B C 1
ATOM 15691 O O . GLN B 1 1062 ? -290.789 -83.319 -17.489 1.00 101.32 1042 GLN B O 1
ATOM 15697 N N . ALA B 1 1063 ? -290.857 -81.406 -16.311 1.00 100.65 1043 ALA B N 1
ATOM 15698 C CA . ALA B 1 1063 ? -291.787 -80.753 -17.224 1.00 100.65 1043 ALA B CA 1
ATOM 15699 C C . ALA B 1 1063 ? -291.103 -80.294 -18.507 1.00 102.82 1043 ALA B C 1
ATOM 15700 O O . ALA B 1 1063 ? -291.641 -80.466 -19.601 1.00 107.05 1043 ALA B O 1
ATOM 15702 N N . ASP B 1 1064 ? -289.916 -79.714 -18.371 1.00 103.44 1044 ASP B N 1
ATOM 15703 C CA . ASP B 1 1064 ? -289.236 -79.101 -19.507 1.00 106.82 1044 ASP B CA 1
ATOM 15704 C C . ASP B 1 1064 ? -288.329 -80.076 -20.255 1.00 106.95 1044 ASP B C 1
ATOM 15705 O O . ASP B 1 1064 ? -287.759 -79.730 -21.290 1.00 101.49 1044 ASP B O 1
ATOM 15710 N N . ALA B 1 1065 ? -288.208 -81.292 -19.733 1.00 111.79 1045 ALA B N 1
ATOM 15711 C CA . ALA B 1 1065 ? -287.287 -82.282 -20.285 1.00 111.07 1045 ALA B CA 1
ATOM 15712 C C . ALA B 1 1065 ? -287.623 -82.657 -21.723 1.00 112.89 1045 ALA B C 1
ATOM 15713 O O . ALA B 1 1065 ? -286.790 -82.516 -22.618 1.00 112.37 1045 ALA B O 1
ATOM 15715 N N . GLU B 1 1066 ? -288.845 -83.134 -21.938 1.00 110.79 1046 GLU B N 1
ATOM 15716 C CA . GLU B 1 1066 ? -289.248 -83.649 -23.243 1.00 104.87 1046 GLU B CA 1
ATOM 15717 C C . GLU B 1 1066 ? -289.278 -82.573 -24.317 1.00 95.17 1046 GLU B C 1
ATOM 15718 O O . GLU B 1 1066 ? -288.789 -82.784 -25.425 1.00 91.68 1046 GLU B O 1
ATOM 15724 N N . ALA B 1 1067 ? -289.850 -81.421 -23.985 1.00 94.56 1047 ALA B N 1
ATOM 15725 C CA . ALA B 1 1067 ? -289.951 -80.312 -24.926 1.00 94.01 1047 ALA B CA 1
ATOM 15726 C C . ALA B 1 1067 ? -288.575 -79.848 -25.395 1.00 89.50 1047 ALA B C 1
ATOM 15727 O O . ALA B 1 1067 ? -288.415 -79.398 -26.528 1.00 90.06 1047 ALA B O 1
ATOM 15729 N N . MET B 1 1068 ? -287.585 -79.965 -24.516 1.00 87.46 1048 MET B N 1
ATOM 15730 C CA . MET B 1 1068 ? -286.220 -79.576 -24.842 1.00 83.54 1048 MET B CA 1
ATOM 15731 C C . MET B 1 1068 ? -285.546 -80.623 -25.721 1.00 83.71 1048 MET B C 1
ATOM 15732 O O . MET B 1 1068 ? -284.901 -80.286 -26.714 1.00 85.88 1048 MET B O 1
ATOM 15737 N N . LEU B 1 1069 ? -285.697 -81.891 -25.351 1.00 84.75 1049 LEU B N 1
ATOM 15738 C CA . LEU B 1 1069 ? -285.125 -82.985 -26.127 1.00 89.25 1049 LEU B CA 1
ATOM 15739 C C . LEU B 1 1069 ? -285.718 -83.028 -27.531 1.00 95.66 1049 LEU B C 1
ATOM 15740 O O . LEU B 1 1069 ? -285.011 -83.283 -28.506 1.00 97.70 1049 LEU B O 1
ATOM 15745 N N . ALA B 1 1070 ? -287.020 -82.774 -27.623 1.00 95.66 1050 ALA B N 1
ATOM 15746 C CA . ALA B 1 1070 ? -287.699 -82.722 -28.910 1.00 94.36 1050 ALA B CA 1
ATOM 15747 C C . ALA B 1 1070 ? -287.134 -81.590 -29.756 1.00 93.48 1050 ALA B C 1
ATOM 15748 O O . ALA B 1 1070 ? -286.914 -81.751 -30.956 1.00 96.08 1050 ALA B O 1
ATOM 15750 N N . ARG B 1 1071 ? -286.899 -80.447 -29.119 1.00 89.49 1051 ARG B N 1
ATOM 15751 C CA . ARG B 1 1071 ? -286.317 -79.293 -29.794 1.00 87.97 1051 ARG B CA 1
ATOM 15752 C C . ARG B 1 1071 ? -284.926 -79.620 -30.325 1.00 83.66 1051 ARG B C 1
ATOM 15753 O O . ARG B 1 1071 ? -284.541 -79.180 -31.411 1.00 82.40 1051 ARG B O 1
ATOM 15761 N N . LEU B 1 1072 ? -284.183 -80.402 -29.549 1.00 80.17 1052 LEU B N 1
ATOM 15762 C CA . LEU B 1 1072 ? -282.833 -80.805 -29.921 1.00 78.05 1052 LEU B CA 1
ATOM 15763 C C . LEU B 1 1072 ? -282.845 -81.691 -31.161 1.00 75.39 1052 LEU B C 1
ATOM 15764 O O . LEU B 1 1072 ? -282.065 -81.481 -32.091 1.00 76.07 1052 LEU B O 1
ATOM 15769 N N . ARG B 1 1073 ? -283.734 -82.681 -31.166 1.00 73.45 1053 ARG B N 1
ATOM 15770 C CA . ARG B 1 1073 ? -283.879 -83.581 -32.305 1.00 73.09 1053 ARG B CA 1
ATOM 15771 C C . ARG B 1 1073 ? -284.273 -82.825 -33.567 1.00 73.66 1053 ARG B C 1
ATOM 15772 O O . ARG B 1 1073 ? -283.703 -83.040 -34.636 1.00 72.40 1053 ARG B O 1
ATOM 15780 N N . GLN B 1 1074 ? -285.249 -81.935 -33.429 1.00 75.71 1054 GLN B N 1
ATOM 15781 C CA . GLN B 1 1074 ? -285.740 -81.148 -34.551 1.00 77.80 1054 GLN B CA 1
ATOM 15782 C C . GLN B 1 1074 ? -284.645 -80.274 -35.144 1.00 76.04 1054 GLN B C 1
ATOM 15783 O O . GLN B 1 1074 ? -284.664 -79.970 -36.334 1.00 78.50 1054 GLN B O 1
ATOM 15789 N N . ALA B 1 1075 ? -283.692 -79.875 -34.309 1.00 73.95 1055 ALA B N 1
ATOM 15790 C CA . ALA B 1 1075 ? -282.572 -79.062 -34.761 1.00 73.50 1055 ALA B CA 1
ATOM 15791 C C . ALA B 1 1075 ? -281.677 -79.859 -35.704 1.00 73.38 1055 ALA B C 1
ATOM 15792 O O . ALA B 1 1075 ? -281.138 -79.319 -36.671 1.00 73.76 1055 ALA B O 1
ATOM 15794 N N . VAL B 1 1076 ? -281.525 -81.147 -35.416 1.00 71.20 1056 VAL B N 1
ATOM 15795 C CA . VAL B 1 1076 ? -280.710 -82.024 -36.248 1.00 68.89 1056 VAL B CA 1
ATOM 15796 C C . VAL B 1 1076 ? -281.413 -82.302 -37.570 1.00 70.03 1056 VAL B C 1
ATOM 15797 O O . VAL B 1 1076 ? -280.785 -82.322 -38.629 1.00 73.57 1056 VAL B O 1
ATOM 15801 N N . ILE B 1 1077 ? -282.723 -82.508 -37.501 1.00 64.78 1057 ILE B N 1
ATOM 15802 C CA . ILE B 1 1077 ? -283.526 -82.740 -38.694 1.00 68.62 1057 ILE B CA 1
ATOM 15803 C C . ILE B 1 1077 ? -283.507 -81.527 -39.622 1.00 69.17 1057 ILE B C 1
ATOM 15804 O O . ILE B 1 1077 ? -283.357 -81.667 -40.833 1.00 75.08 1057 ILE B O 1
ATOM 15809 N N . ASP B 1 1078 ? -283.642 -80.337 -39.044 1.00 67.21 1058 ASP B N 1
ATOM 15810 C CA . ASP B 1 1078 ? -283.672 -79.102 -39.821 1.00 68.91 1058 ASP B CA 1
ATOM 15811 C C . ASP B 1 1078 ? -282.274 -78.570 -40.125 1.00 74.34 1058 ASP B C 1
ATOM 15812 O O . ASP B 1 1078 ? -282.126 -77.460 -40.639 1.00 80.33 1058 ASP B O 1
ATOM 15817 N N . ASN B 1 1079 ? -281.259 -79.364 -39.797 1.00 74.41 1059 ASN B N 1
ATOM 15818 C CA . ASN B 1 1079 ? -279.866 -79.020 -40.073 1.00 78.09 1059 ASN B CA 1
ATOM 15819 C C . ASN B 1 1079 ? -279.410 -77.701 -39.442 1.00 82.16 1059 ASN B C 1
ATOM 15820 O O . ASN B 1 1079 ? -278.463 -77.075 -39.922 1.00 80.64 1059 ASN B O 1
ATOM 15825 N N . ARG B 1 1080 ? -280.079 -77.288 -38.367 1.00 84.32 1060 ARG B N 1
ATOM 15826 C CA . ARG B 1 1080 ? -279.697 -76.079 -37.642 1.00 82.79 1060 ARG B CA 1
ATOM 15827 C C . ARG B 1 1080 ? -278.518 -76.378 -36.719 1.00 78.98 1060 ARG B C 1
ATOM 15828 O O . ARG B 1 1080 ? -278.065 -77.520 -36.635 1.00 77.09 1060 ARG B O 1
ATOM 15836 N N . ASN B 1 1081 ? -278.017 -75.355 -36.033 1.00 78.74 1061 ASN B N 1
ATOM 15837 C CA . ASN B 1 1081 ? -276.862 -75.529 -35.157 1.00 75.92 1061 ASN B CA 1
ATOM 15838 C C . ASN B 1 1081 ? -277.202 -76.349 -33.918 1.00 75.53 1061 ASN B C 1
ATOM 15839 O O . ASN B 1 1081 ? -278.079 -75.979 -33.137 1.00 76.82 1061 ASN B O 1
ATOM 15844 N N . VAL B 1 1082 ? -276.493 -77.458 -33.740 1.00 73.81 1062 VAL B N 1
ATOM 15845 C CA . VAL B 1 1082 ? -276.765 -78.376 -32.640 1.00 70.37 1062 VAL B CA 1
ATOM 15846 C C . VAL B 1 1082 ? -276.231 -77.853 -31.307 1.00 68.32 1062 VAL B C 1
ATOM 15847 O O . VAL B 1 1082 ? -276.899 -77.970 -30.278 1.00 68.77 1062 VAL B O 1
ATOM 15851 N N . PHE B 1 1083 ? -275.033 -77.275 -31.323 1.00 66.23 1063 PHE B N 1
ATOM 15852 C CA . PHE B 1 1083 ? -274.417 -76.799 -30.088 1.00 67.28 1063 PHE B CA 1
ATOM 15853 C C . PHE B 1 1083 ? -275.223 -75.667 -29.468 1.00 73.46 1063 PHE B C 1
ATOM 15854 O O . PHE B 1 1083 ? -275.295 -75.547 -28.246 1.00 80.12 1063 PHE B O 1
ATOM 15862 N N . ALA B 1 1084 ? -275.825 -74.838 -30.315 1.00 72.33 1064 ALA B N 1
ATOM 15863 C CA . ALA B 1 1084 ? -276.641 -73.725 -29.846 1.00 74.63 1064 ALA B CA 1
ATOM 15864 C C . ALA B 1 1084 ? -277.798 -74.225 -28.985 1.00 74.71 1064 ALA B C 1
ATOM 15865 O O . ALA B 1 1084 ? -278.133 -73.621 -27.966 1.00 77.20 1064 ALA B O 1
ATOM 15867 N N . VAL B 1 1085 ? -278.398 -75.335 -29.399 1.00 67.66 1065 VAL B N 1
ATOM 15868 C CA . VAL B 1 1085 ? -279.490 -75.934 -28.647 1.00 74.73 1065 VAL B CA 1
ATOM 15869 C C . VAL B 1 1085 ? -278.950 -76.615 -27.394 1.00 79.44 1065 VAL B C 1
ATOM 15870 O O . VAL B 1 1085 ? -279.602 -76.626 -26.349 1.00 86.05 1065 VAL B O 1
ATOM 15874 N N . LEU B 1 1086 ? -277.746 -77.171 -27.501 1.00 75.68 1066 LEU B N 1
ATOM 15875 C CA . LEU B 1 1086 ? -277.101 -77.830 -26.368 1.00 72.27 1066 LEU B CA 1
ATOM 15876 C C . LEU B 1 1086 ? -276.819 -76.852 -25.235 1.00 70.74 1066 LEU B C 1
ATOM 15877 O O . LEU B 1 1086 ? -276.756 -77.244 -24.072 1.00 72.80 1066 LEU B O 1
ATOM 15882 N N . MET B 1 1087 ? -276.653 -75.580 -25.580 1.00 70.49 1067 MET B N 1
ATOM 15883 C CA . MET B 1 1087 ? -276.399 -74.541 -24.591 1.00 74.12 1067 MET B CA 1
ATOM 15884 C C . MET B 1 1087 ? -277.604 -74.331 -23.681 1.00 80.48 1067 MET B C 1
ATOM 15885 O O . MET B 1 1087 ? -277.468 -73.832 -22.562 1.00 85.47 1067 MET B O 1
ATOM 15890 N N . ASP B 1 1088 ? -278.781 -74.711 -24.167 1.00 79.60 1068 ASP B N 1
ATOM 15891 C CA . ASP B 1 1088 ? -279.996 -74.628 -23.369 1.00 85.11 1068 ASP B CA 1
ATOM 15892 C C . ASP B 1 1088 ? -280.381 -76.000 -22.832 1.00 87.62 1068 ASP B C 1
ATOM 15893 O O . ASP B 1 1088 ? -280.969 -76.117 -21.757 1.00 90.98 1068 ASP B O 1
ATOM 15898 N N . ALA B 1 1089 ? -280.038 -77.036 -23.589 1.00 88.08 1069 ALA B N 1
ATOM 15899 C CA . ALA B 1 1089 ? -280.446 -78.398 -23.266 1.00 88.75 1069 ALA B CA 1
ATOM 15900 C C . ALA B 1 1089 ? -279.848 -78.895 -21.954 1.00 90.91 1069 ALA B C 1
ATOM 15901 O O . ALA B 1 1089 ? -280.520 -79.573 -21.178 1.00 93.85 1069 ALA B O 1
ATOM 15903 N N . VAL B 1 1090 ? -278.591 -78.547 -21.702 1.00 87.03 1070 VAL B N 1
ATOM 15904 C CA . VAL B 1 1090 ? -277.882 -79.042 -20.525 1.00 83.33 1070 VAL B CA 1
ATOM 15905 C C . VAL B 1 1090 ? -278.444 -78.492 -19.216 1.00 82.94 1070 VAL B C 1
ATOM 15906 O O . VAL B 1 1090 ? -278.052 -78.928 -18.132 1.00 73.08 1070 VAL B O 1
ATOM 15910 N N . ARG B 1 1091 ? -279.362 -77.537 -19.321 1.00 78.81 1071 ARG B N 1
ATOM 15911 C CA . ARG B 1 1091 ? -279.955 -76.910 -18.146 1.00 78.61 1071 ARG B CA 1
ATOM 15912 C C . ARG B 1 1091 ? -281.148 -77.689 -17.604 1.00 82.38 1071 ARG B C 1
ATOM 15913 O O . ARG B 1 1091 ? -281.481 -77.580 -16.424 1.00 84.34 1071 ARG B O 1
ATOM 15921 N N . VAL B 1 1092 ? -281.795 -78.468 -18.465 1.00 84.91 1072 VAL B N 1
ATOM 15922 C CA . VAL B 1 1092 ? -282.967 -79.235 -18.055 1.00 85.14 1072 VAL B CA 1
ATOM 15923 C C . VAL B 1 1092 ? -282.850 -80.708 -18.436 1.00 82.82 1072 VAL B C 1
ATOM 15924 O O . VAL B 1 1092 ? -283.735 -81.507 -18.129 1.00 82.31 1072 VAL B O 1
ATOM 15928 N N . CYS B 1 1093 ? -281.757 -81.065 -19.104 1.00 77.46 1073 CYS B N 1
ATOM 15929 C CA . CYS B 1 1093 ? -281.539 -82.447 -19.518 1.00 75.78 1073 CYS B CA 1
ATOM 15930 C C . CYS B 1 1093 ? -280.190 -82.974 -19.046 1.00 72.00 1073 CYS B C 1
ATOM 15931 O O . CYS B 1 1093 ? -279.212 -82.231 -18.964 1.00 71.57 1073 CYS B O 1
ATOM 15934 N N . SER B 1 1094 ? -280.149 -84.264 -18.735 1.00 71.74 1074 SER B N 1
ATOM 15935 C CA . SER B 1 1094 ? -278.920 -84.903 -18.288 1.00 70.90 1074 SER B CA 1
ATOM 15936 C C . SER B 1 1094 ? -278.100 -85.372 -19.480 1.00 69.06 1074 SER B C 1
ATOM 15937 O O . SER B 1 1094 ? -278.563 -85.318 -20.617 1.00 80.78 1074 SER B O 1
ATOM 15940 N N . LEU B 1 1095 ? -276.883 -85.831 -19.209 1.00 70.11 1075 LEU B N 1
ATOM 15941 C CA . LEU B 1 1095 ? -275.978 -86.298 -20.253 1.00 66.58 1075 LEU B CA 1
ATOM 15942 C C . LEU B 1 1095 ? -276.594 -87.433 -21.065 1.00 77.47 1075 LEU B C 1
ATOM 15943 O O . LEU B 1 1095 ? -276.601 -87.395 -22.294 1.00 76.15 1075 LEU B O 1
ATOM 15948 N N . GLY B 1 1096 ? -277.115 -88.438 -20.367 1.00 74.90 1076 GLY B N 1
ATOM 15949 C CA . GLY B 1 1096 ? -277.717 -89.591 -21.011 1.00 73.85 1076 GLY B CA 1
ATOM 15950 C C . GLY B 1 1096 ? -278.933 -89.229 -21.840 1.00 75.87 1076 GLY B C 1
ATOM 15951 O O . GLY B 1 1096 ? -279.098 -89.716 -22.959 1.00 77.65 1076 GLY B O 1
ATOM 15952 N N . GLN B 1 1097 ? -279.785 -88.371 -21.287 1.00 74.65 1077 GLN B N 1
ATOM 15953 C CA . GLN B 1 1097 ? -280.990 -87.925 -21.978 1.00 73.69 1077 GLN B CA 1
ATOM 15954 C C . GLN B 1 1097 ? -280.659 -87.271 -23.317 1.00 71.91 1077 GLN B C 1
ATOM 15955 O O . GLN B 1 1097 ? -281.339 -87.499 -24.320 1.00 67.57 1077 GLN B O 1
ATOM 15961 N N . ILE B 1 1098 ? -279.606 -86.461 -23.320 1.00 71.10 1078 ILE B N 1
ATOM 15962 C CA . ILE B 1 1098 ? -279.183 -85.755 -24.519 1.00 72.05 1078 ILE B CA 1
ATOM 15963 C C . ILE B 1 1098 ? -278.595 -86.716 -25.546 1.00 72.53 1078 ILE B C 1
ATOM 15964 O O . ILE B 1 1098 ? -278.988 -86.701 -26.713 1.00 73.91 1078 ILE B O 1
ATOM 15969 N N . THR B 1 1099 ? -277.662 -87.553 -25.103 1.00 64.06 1079 THR B N 1
ATOM 15970 C CA . THR B 1 1099 ? -276.989 -88.503 -25.984 1.00 62.88 1079 THR B CA 1
ATOM 15971 C C . THR B 1 1099 ? -277.973 -89.419 -26.704 1.00 74.81 1079 THR B C 1
ATOM 15972 O O . THR B 1 1099 ? -277.911 -89.572 -27.925 1.00 77.11 1079 THR B O 1
ATOM 15976 N N . HIS B 1 1100 ? -278.884 -90.018 -25.948 1.00 71.68 1080 HIS B N 1
ATOM 15977 C CA . HIS B 1 1100 ? -279.846 -90.946 -26.528 1.00 69.52 1080 HIS B CA 1
ATOM 15978 C C . HIS B 1 1100 ? -280.888 -90.234 -27.386 1.00 71.00 1080 HIS B C 1
ATOM 15979 O O . HIS B 1 1100 ? -281.470 -90.833 -28.291 1.00 70.76 1080 HIS B O 1
ATOM 15986 N N . ALA B 1 1101 ? -281.120 -88.957 -27.107 1.00 70.83 1081 ALA B N 1
ATOM 15987 C CA . ALA B 1 1101 ? -281.982 -88.156 -27.964 1.00 70.24 1081 ALA B CA 1
ATOM 15988 C C . ALA B 1 1101 ? -281.309 -87.990 -29.318 1.00 72.58 1081 ALA B C 1
ATOM 15989 O O . ALA B 1 1101 ? -281.956 -88.063 -30.361 1.00 71.02 1081 ALA B O 1
ATOM 15991 N N . LEU B 1 1102 ? -279.997 -87.779 -29.287 1.00 76.93 1082 LEU B N 1
ATOM 15992 C CA . LEU B 1 1102 ? -279.212 -87.640 -30.505 1.00 62.45 1082 LEU B CA 1
ATOM 15993 C C . LEU B 1 1102 ? -279.092 -88.975 -31.228 1.00 69.36 1082 LEU B C 1
ATOM 15994 O O . LEU B 1 1102 ? -279.019 -89.013 -32.452 1.00 72.25 1082 LEU B O 1
ATOM 15999 N N . PHE B 1 1103 ? -279.066 -90.067 -30.469 1.00 66.51 1083 PHE B N 1
ATOM 16000 C CA . PHE B 1 1103 ? -279.065 -91.403 -31.057 1.00 66.86 1083 PHE B CA 1
ATOM 16001 C C . PHE B 1 1103 ? -280.284 -91.600 -31.949 1.00 73.62 1083 PHE B C 1
ATOM 16002 O O . PHE B 1 1103 ? -280.180 -92.142 -33.053 1.00 80.11 1083 PHE B O 1
ATOM 16010 N N . GLU B 1 1104 ? -281.434 -91.146 -31.459 1.00 72.72 1084 GLU B N 1
ATOM 16011 C CA . GLU B 1 1104 ? -282.711 -91.320 -32.148 1.00 74.79 1084 GLU B CA 1
ATOM 16012 C C . GLU B 1 1104 ? -282.823 -90.533 -33.443 1.00 75.04 1084 GLU B C 1
ATOM 16013 O O . GLU B 1 1104 ? -283.463 -90.968 -34.394 1.00 76.86 1084 GLU B O 1
ATOM 16019 N N . VAL B 1 1105 ? -282.246 -89.344 -33.467 1.00 72.50 1085 VAL B N 1
ATOM 16020 C CA . VAL B 1 1105 ? -282.339 -88.514 -34.651 1.00 65.56 1085 VAL B CA 1
ATOM 16021 C C . VAL B 1 1105 ? -281.285 -88.985 -35.662 1.00 64.18 1085 VAL B C 1
ATOM 16022 O O . VAL B 1 1105 ? -281.126 -88.403 -36.734 1.00 67.43 1085 VAL B O 1
ATOM 16026 N N . GLY B 1 1106 ? -280.576 -90.056 -35.309 1.00 61.77 1086 GLY B N 1
ATOM 16027 C CA . GLY B 1 1106 ? -279.664 -90.723 -36.222 1.00 60.82 1086 GLY B CA 1
ATOM 16028 C C . GLY B 1 1106 ? -278.191 -90.469 -35.967 1.00 61.19 1086 GLY B C 1
ATOM 16029 O O . GLY B 1 1106 ? -277.338 -90.808 -36.790 1.00 58.97 1086 GLY B O 1
ATOM 16030 N N . GLY B 1 1107 ? -277.883 -89.876 -34.822 1.00 62.02 1087 GLY B N 1
ATOM 16031 C CA . GLY B 1 1107 ? -276.513 -89.520 -34.508 1.00 62.70 1087 GLY B CA 1
ATOM 16032 C C . GLY B 1 1107 ? -275.635 -90.703 -34.148 1.00 63.84 1087 GLY B C 1
ATOM 16033 O O . GLY B 1 1107 ? -274.412 -90.607 -34.211 1.00 64.59 1087 GLY B O 1
ATOM 16034 N N . GLN B 1 1108 ? -276.256 -91.821 -33.784 1.00 62.08 1088 GLN B N 1
ATOM 16035 C CA . GLN B 1 1108 ? -275.528 -92.971 -33.253 1.00 60.17 1088 GLN B CA 1
ATOM 16036 C C . GLN B 1 1108 ? -274.529 -93.567 -34.242 1.00 59.67 1088 GLN B C 1
ATOM 16037 O O . GLN B 1 1108 ? -274.790 -93.640 -35.443 1.00 62.21 1088 GLN B O 1
ATOM 16043 N N . TYR B 1 1109 ? -273.380 -93.981 -33.714 1.00 57.25 1089 TYR B N 1
ATOM 16044 C CA . TYR B 1 1109 ? -272.366 -94.695 -34.479 1.00 56.59 1089 TYR B CA 1
ATOM 16045 C C . TYR B 1 1109 ? -272.905 -96.037 -34.955 1.00 66.79 1089 TYR B C 1
ATOM 16046 O O . TYR B 1 1109 ? -273.547 -96.753 -34.187 1.00 66.73 1089 TYR B O 1
ATOM 16055 N N . ARG B 1 1110 ? -272.649 -96.375 -36.217 1.00 67.92 1090 ARG B N 1
ATOM 16056 C CA . ARG B 1 1110 ? -272.987 -97.703 -36.724 1.00 57.27 1090 ARG B CA 1
ATOM 16057 C C . ARG B 1 1110 ? -271.731 -98.522 -36.968 1.00 65.27 1090 ARG B C 1
ATOM 16058 O O . ARG B 1 1110 ? -270.766 -98.033 -37.552 1.00 63.43 1090 ARG B O 1
ATOM 16066 N N . ARG B 1 1111 ? -271.751 -99.768 -36.509 1.00 66.53 1091 ARG B N 1
ATOM 16067 C CA . ARG B 1 1111 ? -270.642 -100.683 -36.732 1.00 71.50 1091 ARG B CA 1
ATOM 16068 C C . ARG B 1 1111 ? -270.563 -101.038 -38.211 1.00 73.87 1091 ARG B C 1
ATOM 16069 O O . ARG B 1 1111 ? -271.220 -101.968 -38.678 1.00 72.25 1091 ARG B O 1
ATOM 16077 N N . ASN B 1 1112 ? -269.751 -100.281 -38.942 1.00 78.13 1092 ASN B N 1
ATOM 16078 C CA . ASN B 1 1112 ? -269.739 -100.337 -40.399 1.00 80.72 1092 ASN B CA 1
ATOM 16079 C C . ASN B 1 1112 ? -268.813 -101.395 -40.990 1.00 81.25 1092 ASN B C 1
ATOM 16080 O O . ASN B 1 1112 ? -269.086 -101.918 -42.067 1.00 83.04 1092 ASN B O 1
ATOM 16085 N N . MET B 1 1113 ? -267.723 -101.709 -40.296 1.00 77.81 1093 MET B N 1
ATOM 16086 C CA . MET B 1 1113 ? -266.736 -102.644 -40.832 1.00 78.43 1093 MET B CA 1
ATOM 16087 C C . MET B 1 1113 ? -267.294 -104.064 -40.943 1.00 74.79 1093 MET B C 1
ATOM 16088 O O . MET B 1 1113 ? -268.386 -104.359 -40.455 1.00 75.77 1093 MET B O 1
#

Secondary structure (DSSP, 8-state):
--SS--EEEEEEPTT----TTTTHHHHHHHHHT-EEEE--SS--HHHHHHHHHHHT-SEEEEE--SS-HHHHHHHHHHHHHHTT-TTSEEEE---S-S-HHHHHHHHHHT-SEE--HHHHHHH-HHHHHHHHHHHT----TTSS-SSTHHHHHT-HHHHHHHHHHHHHT-S-HHHHHHHHHHHHHH---EEEEEESTTSSHHHHHHHHHHHHHHHHTT---EEEEEEE-B-TTT--EE-TTGGG-SS--STTEEEEEEE--SSS-SS-TTHHHHHHHHHHTT-SEEEEEEEE--SS--TTGGG-SEEEEEE-S---SGGGGGT-GGGGT-SEEEE--TTSTTHHHHHHHHHHHHHHHTT-TTS-GGGSSEEE--TTSTT-HHHHHHHHHHHHHHHTTT---PPPSS-----SB------SS-GGGTTHHHHHHHHHHHHHHHHHHHHHHHHHHHHHHHHHHHHHTTS---THHHHHHHHHHHHS-HHHHHHHHHHHHHHHHTTSSB------B-EEE-SS--EEESSPPP----HHHHHHHHHHS-STTSTT-TT-SSSS--SS--SB-EEE--SSHHHHHHHHHHHSTT-SSEEEEEEB-HHHHTT----SSHHHHTTTTTTSB---SHHHHHHHTTTS-TTSTTEEEEEE-STTHHHHHHHHHHHHHHHHHHHHHHHSSS---HHHHHHHHHHHHHH--EEE---HHHIIIII----B-HHHHHHHHHHHHHHHHHTT--SEESEEEE-HHHHHTT--HHHHHHHHHHHHHHHHHHHHHHT--HHHHGGGEEEEEE--SSGGGGGHHHHHHHHHHHHHHHTS---HHHH--EEEEE--STT--SSSGGGHHHHHHHHHHHHHHTT-SEEE---TTTTTS---SHHHHHHHHHHHHHHHT-SGGGSS-TTTT-HHHHHHHHHHHHHHHHHHHHHHTTTHHHHHHHHTHHHHHHHHHHHHHHHHHHHTSS--BTTTBS--SS------HHHHHHHHHHHHHHHHHTTTHHHHHHHHHHHHHHTT--HHHHHHHHTTTS-HHHHHHHHHHHH-BPP---/--SS--EEEEEEPTT----HHHHHHHHHHHHTT-EEEE--SS--HHHHHHHHHHHT-SEEEEE--SS-HHHHHHHHHHHHHHTT-TTSEEEEE-TTSS-HHHHHHHHHHT-SEE--HHHHHHH-HHHHHHHHHHHT----TTSS-SSTHHHHHT-HHHHHHHHHHHHHT-S-HHHHHHHHHHHHHH---EEEEEESTTSSHHHHHHHHHHHHHHHHTT---EEEEEEE---TTTS-EE--SGGG-SS--STTEEEEEEE--SSS-SS-TTHHHHHHHHHHTT-SEEEEEEEE--SS---SGGG-SEEEEEE-S--SSGGGGGT-GGGGT-SEEEE--TTSTTHHHHHHHHHHHHHHHTT-TTS-GGGSSEEE--TTSTT-HHHHHHHHHHHHHHHTTT---PPPSS-----SB---TT-SS-GGGTTHHHHHHHHHHHHHHHHHHHHHHHHHHHHHHHHHHHHHTTS---THHHHHHHHHHHHS-HHHHHHHHHHHHHHHHTTSSB------B-EEE-SS--EEESSPPP----HHHHHHHHHHS-STTSTT-TT-SSSS---SPP---EEE--BSHHHHHHHHHHHTSS-S-EEEEEEB-HHHHTT----SSHHHHTTTTTTSB---SHHHHHHHTTTS-TTSTTEEEEEE--TTHHHHHHHHHHHHHHHHHHHHHHHSSS---HHHHHHHHHHHHHH--EEE---HHHIIIII---SB-HHHHHHHHHHHHHHHHHTT--SEE-EEEE-HHHHHTT--HHHHHHHHHHHHHHHHHHHHHTT--HHHHGGGEEEEEE--SSGGGGGHHHHHHHHHHHHHHHTS---HHHH--EEEEE--STT--SSSGGGHHHHHHHHHHHHHHTT-SEEE---TTTTSSPPPTTHHHHHHHHHHHHHHT-SGGGSS-TTTT-HHHHHHHHHHHHHHHHHHHHHHTTTHHHHHHHTTHHHHHHHHHHHHHHHHHHHTSS--BTTTBS--TT------S-HHHHHHHHHHHHHHHHHTTTHHHHHHHHHHHHHHTT--HHHHHHHHTTTS-HHHHHHHHIIIIIB-----

Nearest PDB structures (foldseek):
  4xc8-assembly1_A  TM=1.001E+00  e=0.000E+00  Cupriavidus metallidurans CH34
  4xc7-assembly1_A  TM=9.984E-01  e=0.000E+00  Cupriavidus metallidurans CH34
  5cjt-assembly1_B  TM=9.478E-01  e=0.000E+00  Cupriavidus metallidurans CH34
  5cjw-assembly1_B  TM=9.483E-01  e=0.000E+00  Cupriavidus metallidurans CH34
  8ssl-assembly1_C  TM=9.128E-01  e=0.000E+00  Cupriavidus metallidurans CH34